Protein 2EJ4 (pdb70)

Foldseek 3Di:
DDDDPDDDDQDDWAFFQFQDVPPVDDDSDGPTDIGRDLVCNLVCCACVNLVHQPDDQGFRGGPDDPCNGVGDDHSVVRSQVVCVVSVHDHDPPPD

Structure (mmCIF, N/CA/C/O backbone):
data_2EJ4
#
_entry.id   2EJ4
#
loop_
_entity.id
_entity.type
_entity.pdbx_description
1 polymer 'Zinc finger protein ZIC 3'
2 non-polymer 'ZINC ION'
#
loop_
_atom_site.group_PDB
_atom_site.id
_atom_site.type_symbol
_atom_site.label_atom_id
_atom_site.label_alt_id
_atom_site.label_comp_id
_atom_site.label_asym_id
_atom_site.label_entity_id
_atom_site.label_seq_id
_atom_site.pdbx_PDB_ins_code
_atom_site.Cartn_x
_atom_site.Cartn_y
_atom_site.Cartn_z
_atom_site.occupancy
_atom_site.B_iso_or_equiv
_atom_site.auth_seq_id
_atom_site.auth_comp_id
_atom_site.auth_asym_id
_atom_site.auth_atom_id
_atom_site.pdbx_PDB_model_num
ATOM 1 N N . GLY A 1 1 ? -15.463 37.910 17.664 1.00 0.00 1 GLY A N 1
ATOM 2 C CA . GLY A 1 1 ? -16.353 38.892 17.072 1.00 0.00 1 GLY A CA 1
ATOM 3 C C . GLY A 1 1 ? -17.060 38.366 15.839 1.00 0.00 1 GLY A C 1
ATOM 4 O O . GLY A 1 1 ? -17.966 39.011 15.311 1.00 0.00 1 GLY A O 1
ATOM 8 N N . SER A 1 2 ? -16.645 37.191 15.377 1.00 0.00 2 SER A N 1
ATOM 9 C CA . SER A 1 2 ? -17.241 36.580 14.194 1.00 0.00 2 SER A CA 1
ATOM 10 C C . SER A 1 2 ? -18.598 35.966 14.525 1.00 0.00 2 SER A C 1
ATOM 11 O O . SER A 1 2 ? -18.808 35.453 15.624 1.00 0.00 2 SER A O 1
ATOM 19 N N . SER A 1 3 ? -19.516 36.025 13.566 1.00 0.00 3 SER A N 1
ATOM 20 C CA . SER A 1 3 ? -20.855 35.479 13.756 1.00 0.00 3 SER A CA 1
ATOM 21 C C . SER A 1 3 ? -21.270 34.629 12.558 1.00 0.00 3 SER A C 1
ATOM 22 O O . SER A 1 3 ? -21.233 35.085 11.417 1.00 0.00 3 SER A O 1
ATOM 30 N N . GLY A 1 4 ? -21.665 33.388 12.829 1.00 0.00 4 GLY A N 1
ATOM 31 C CA . GLY A 1 4 ? -22.081 32.493 11.766 1.00 0.00 4 GLY A CA 1
ATOM 32 C C . GLY A 1 4 ? -21.681 31.055 12.029 1.00 0.00 4 GLY A C 1
ATOM 33 O O . GLY A 1 4 ? -20.568 30.785 12.480 1.00 0.00 4 GLY A O 1
ATOM 37 N N . SER A 1 5 ? -22.592 30.128 11.747 1.00 0.00 5 SER A N 1
ATOM 38 C CA . SER A 1 5 ? -22.330 28.710 11.961 1.00 0.00 5 SER A CA 1
ATOM 39 C C . SER A 1 5 ? -21.405 28.159 10.881 1.00 0.00 5 SER A C 1
ATOM 40 O O . SER A 1 5 ? -21.471 28.570 9.723 1.00 0.00 5 SER A O 1
ATOM 48 N N . SER A 1 6 ? -20.542 27.225 11.270 1.00 0.00 6 SER A N 1
ATOM 49 C CA . SER A 1 6 ? -19.599 26.620 10.337 1.00 0.00 6 SER A CA 1
ATOM 50 C C . SER A 1 6 ? -20.151 25.311 9.779 1.00 0.00 6 SER A C 1
ATOM 51 O O . SER A 1 6 ? -21.129 24.769 10.292 1.00 0.00 6 SER A O 1
ATOM 59 N N . GLY A 1 7 ? -19.516 24.810 8.724 1.00 0.00 7 GLY A N 1
ATOM 60 C CA . GLY A 1 7 ? -19.957 23.569 8.113 1.00 0.00 7 GLY A CA 1
ATOM 61 C C . GLY A 1 7 ? -18.919 22.983 7.177 1.00 0.00 7 GLY A C 1
ATOM 62 O O . GLY A 1 7 ? -19.032 23.110 5.958 1.00 0.00 7 GLY A O 1
ATOM 66 N N . GLN A 1 8 ? -17.904 22.342 7.748 1.00 0.00 8 GLN A N 1
ATOM 67 C CA . GLN A 1 8 ? -16.841 21.736 6.955 1.00 0.00 8 GLN A CA 1
ATOM 68 C C . GLN A 1 8 ? -17.418 20.896 5.821 1.00 0.00 8 GLN A C 1
ATOM 69 O O . GLN A 1 8 ? -18.474 20.276 5.951 1.00 0.00 8 GLN A O 1
ATOM 83 N N . PRO A 1 9 ? -16.712 20.873 4.681 1.00 0.00 9 PRO A N 1
ATOM 84 C CA . PRO A 1 9 ? -17.135 20.112 3.502 1.00 0.00 9 PRO A CA 1
ATOM 85 C C . PRO A 1 9 ? -17.026 18.606 3.714 1.00 0.00 9 PRO A C 1
ATOM 86 O O . PRO A 1 9 ? -16.111 18.129 4.386 1.00 0.00 9 PRO A O 1
ATOM 97 N N . ILE A 1 10 ? -17.964 17.862 3.138 1.00 0.00 10 ILE A N 1
ATOM 98 C CA . ILE A 1 10 ? -17.972 16.410 3.264 1.00 0.00 10 ILE A CA 1
ATOM 99 C C . ILE A 1 10 ? -16.567 15.838 3.109 1.00 0.00 10 ILE A C 1
ATOM 100 O O . ILE A 1 10 ? -15.677 16.487 2.560 1.00 0.00 10 ILE A O 1
ATOM 116 N N . LYS A 1 11 ? -16.375 14.617 3.596 1.00 0.00 11 LYS A N 1
ATOM 117 C CA . LYS A 1 11 ? -15.079 13.953 3.510 1.00 0.00 11 LYS A CA 1
ATOM 118 C C . LYS A 1 11 ? -15.098 12.856 2.450 1.00 0.00 11 LYS A C 1
ATOM 119 O O . LYS A 1 11 ? -16.150 12.293 2.147 1.00 0.00 11 LYS A O 1
ATOM 138 N N . GLN A 1 12 ? -13.930 12.558 1.892 1.00 0.00 12 GLN A N 1
ATOM 139 C CA . GLN A 1 12 ? -13.814 11.528 0.867 1.00 0.00 12 GLN A CA 1
ATOM 140 C C . GLN A 1 12 ? -13.414 10.191 1.482 1.00 0.00 12 GLN A C 1
ATOM 141 O O . GLN A 1 12 ? -12.958 10.134 2.623 1.00 0.00 12 GLN A O 1
ATOM 155 N N . GLU A 1 13 ? -13.588 9.117 0.717 1.00 0.00 13 GLU A N 1
ATOM 156 C CA . GLU A 1 13 ? -13.246 7.781 1.188 1.00 0.00 13 GLU A CA 1
ATOM 157 C C . GLU A 1 13 ? -12.137 7.170 0.336 1.00 0.00 13 GLU A C 1
ATOM 158 O O . GLU A 1 13 ? -12.396 6.599 -0.724 1.00 0.00 13 GLU A O 1
ATOM 170 N N . LEU A 1 14 ? -10.901 7.297 0.805 1.00 0.00 14 LEU A N 1
ATOM 171 C CA . LEU A 1 14 ? -9.751 6.759 0.087 1.00 0.00 14 LEU A CA 1
ATOM 172 C C . LEU A 1 14 ? -9.923 5.266 -0.176 1.00 0.00 14 LEU A C 1
ATOM 173 O O . LEU A 1 14 ? -9.632 4.781 -1.270 1.00 0.00 14 LEU A O 1
ATOM 189 N N . SER A 1 15 ? -10.399 4.543 0.832 1.00 0.00 15 SER A N 1
ATOM 190 C CA . SER A 1 15 ? -10.609 3.106 0.711 1.00 0.00 15 SER A CA 1
ATOM 191 C C . SER A 1 15 ? -9.293 2.387 0.426 1.00 0.00 15 SER A C 1
ATOM 192 O O . SER A 1 15 ? -8.335 2.990 -0.057 1.00 0.00 15 SER A O 1
ATOM 200 N N . CYS A 1 16 ? -9.255 1.094 0.729 1.00 0.00 16 CYS A N 1
ATOM 201 C CA . CYS A 1 16 ? -8.059 0.291 0.507 1.00 0.00 16 CYS A CA 1
ATOM 202 C C . CYS A 1 16 ? -8.364 -0.900 -0.398 1.00 0.00 16 CYS A C 1
ATOM 203 O O . CYS A 1 16 ? -8.793 -1.955 0.069 1.00 0.00 16 CYS A O 1
ATOM 210 N N . LYS A 1 17 ? -8.138 -0.723 -1.695 1.00 0.00 17 LYS A N 1
ATOM 211 C CA . LYS A 1 17 ? -8.385 -1.782 -2.667 1.00 0.00 17 LYS A CA 1
ATOM 212 C C . LYS A 1 17 ? -7.248 -2.799 -2.666 1.00 0.00 17 LYS A C 1
ATOM 213 O O . LYS A 1 17 ? -6.643 -3.067 -3.703 1.00 0.00 17 LYS A O 1
ATOM 232 N N . TRP A 1 18 ? -6.966 -3.361 -1.496 1.00 0.00 18 TRP A N 1
ATOM 233 C CA . TRP A 1 18 ? -5.902 -4.350 -1.361 1.00 0.00 18 TRP A CA 1
ATOM 234 C C . TRP A 1 18 ? -6.465 -5.766 -1.417 1.00 0.00 18 TRP A C 1
ATOM 235 O O . TRP A 1 18 ? -6.843 -6.334 -0.392 1.00 0.00 18 TRP A O 1
ATOM 256 N N . ILE A 1 19 ? -6.518 -6.330 -2.619 1.00 0.00 19 ILE A N 1
ATOM 257 C CA . ILE A 1 19 ? -7.033 -7.680 -2.806 1.00 0.00 19 ILE A CA 1
ATOM 258 C C . ILE A 1 19 ? -5.982 -8.725 -2.449 1.00 0.00 19 ILE A C 1
ATOM 259 O O . ILE A 1 19 ? -5.174 -9.120 -3.290 1.00 0.00 19 ILE A O 1
ATOM 275 N N . ASP A 1 20 ? -5.999 -9.169 -1.197 1.00 0.00 20 ASP A N 1
ATOM 276 C CA . ASP A 1 20 ? -5.048 -10.170 -0.728 1.00 0.00 20 ASP A CA 1
ATOM 277 C C . ASP A 1 20 ? -5.088 -11.413 -1.612 1.00 0.00 20 ASP A C 1
ATOM 278 O O . ASP A 1 20 ? -5.870 -11.488 -2.559 1.00 0.00 20 ASP A O 1
ATOM 287 N N . GLU A 1 21 ? -4.239 -12.386 -1.295 1.00 0.00 21 GLU A N 1
ATOM 288 C CA . GLU A 1 21 ? -4.177 -13.625 -2.062 1.00 0.00 21 GLU A CA 1
ATOM 289 C C . GLU A 1 21 ? -4.354 -14.837 -1.153 1.00 0.00 21 GLU A C 1
ATOM 290 O O . GLU A 1 21 ? -3.692 -14.955 -0.122 1.00 0.00 21 GLU A O 1
ATOM 302 N N . ALA A 1 22 ? -5.252 -15.736 -1.542 1.00 0.00 22 ALA A N 1
ATOM 303 C CA . ALA A 1 22 ? -5.515 -16.940 -0.764 1.00 0.00 22 ALA A CA 1
ATOM 304 C C . ALA A 1 22 ? -6.258 -16.609 0.526 1.00 0.00 22 ALA A C 1
ATOM 305 O O . ALA A 1 22 ? -6.579 -17.498 1.314 1.00 0.00 22 ALA A O 1
ATOM 312 N N . GLN A 1 23 ? -6.528 -15.324 0.735 1.00 0.00 23 GLN A N 1
ATOM 313 C CA . GLN A 1 23 ? -7.232 -14.876 1.930 1.00 0.00 23 GLN A CA 1
ATOM 314 C C . GLN A 1 23 ? -8.289 -15.892 2.352 1.00 0.00 23 GLN A C 1
ATOM 315 O O . GLN A 1 23 ? -8.954 -16.497 1.511 1.00 0.00 23 GLN A O 1
ATOM 329 N N . LEU A 1 24 ? -8.438 -16.074 3.660 1.00 0.00 24 LEU A N 1
ATOM 330 C CA . LEU A 1 24 ? -9.414 -17.017 4.194 1.00 0.00 24 LEU A CA 1
ATOM 331 C C . LEU A 1 24 ? -10.699 -16.996 3.372 1.00 0.00 24 LEU A C 1
ATOM 332 O O . LEU A 1 24 ? -11.233 -18.044 3.010 1.00 0.00 24 LEU A O 1
ATOM 348 N N . SER A 1 25 ? -11.188 -15.795 3.079 1.00 0.00 25 SER A N 1
ATOM 349 C CA . SER A 1 25 ? -12.410 -15.637 2.300 1.00 0.00 25 SER A CA 1
ATOM 350 C C . SER A 1 25 ? -12.111 -15.675 0.805 1.00 0.00 25 SER A C 1
ATOM 351 O O . SER A 1 25 ? -10.983 -15.424 0.380 1.00 0.00 25 SER A O 1
ATOM 359 N N . ARG A 1 26 ? -13.130 -15.992 0.012 1.00 0.00 26 ARG A N 1
ATOM 360 C CA . ARG A 1 26 ? -12.977 -16.065 -1.436 1.00 0.00 26 ARG A CA 1
ATOM 361 C C . ARG A 1 26 ? -14.308 -15.808 -2.137 1.00 0.00 26 ARG A C 1
ATOM 362 O O . ARG A 1 26 ? -15.380 -15.902 -1.540 1.00 0.00 26 ARG A O 1
ATOM 383 N N . PRO A 1 27 ? -14.239 -15.475 -3.434 1.00 0.00 27 PRO A N 1
ATOM 384 C CA . PRO A 1 27 ? -12.968 -15.359 -4.156 1.00 0.00 27 PRO A CA 1
ATOM 385 C C . PRO A 1 27 ? -12.152 -14.154 -3.702 1.00 0.00 27 PRO A C 1
ATOM 386 O O . PRO A 1 27 ? -12.668 -13.255 -3.037 1.00 0.00 27 PRO A O 1
ATOM 397 N N . LYS A 1 28 ? -10.874 -14.139 -4.066 1.00 0.00 28 LYS A N 1
ATOM 398 C CA . LYS A 1 28 ? -9.986 -13.043 -3.699 1.00 0.00 28 LYS A CA 1
ATOM 399 C C . LYS A 1 28 ? -10.712 -11.704 -3.776 1.00 0.00 28 LYS A C 1
ATOM 400 O O . LYS A 1 28 ? -10.767 -11.075 -4.833 1.00 0.00 28 LYS A O 1
ATOM 419 N N . LYS A 1 29 ? -11.269 -11.272 -2.649 1.00 0.00 29 LYS A N 1
ATOM 420 C CA . LYS A 1 29 ? -11.990 -10.007 -2.588 1.00 0.00 29 LYS A CA 1
ATOM 421 C C . LYS A 1 29 ? -11.079 -8.884 -2.102 1.00 0.00 29 LYS A C 1
ATOM 422 O O . LYS A 1 29 ? -9.990 -9.135 -1.587 1.00 0.00 29 LYS A O 1
ATOM 441 N N . SER A 1 30 ? -11.533 -7.646 -2.267 1.00 0.00 30 SER A N 1
ATOM 442 C CA . SER A 1 30 ? -10.758 -6.485 -1.847 1.00 0.00 30 SER A CA 1
ATOM 443 C C . SER A 1 30 ? -10.647 -6.426 -0.327 1.00 0.00 30 SER A C 1
ATOM 444 O O . SER A 1 30 ? -11.574 -6.805 0.390 1.00 0.00 30 SER A O 1
ATOM 452 N N . CYS A 1 31 ? -9.506 -5.949 0.159 1.00 0.00 31 CYS A N 1
ATOM 453 C CA . CYS A 1 31 ? -9.272 -5.840 1.594 1.00 0.00 31 CYS A CA 1
ATOM 454 C C . CYS A 1 31 ? -10.499 -5.277 2.305 1.00 0.00 31 CYS A C 1
ATOM 455 O O . CYS A 1 31 ? -10.956 -5.828 3.306 1.00 0.00 31 CYS A O 1
ATOM 462 N N . ASP A 1 32 ? -11.028 -4.178 1.779 1.00 0.00 32 ASP A N 1
ATOM 463 C CA . ASP A 1 32 ? -12.203 -3.541 2.362 1.00 0.00 32 ASP A CA 1
ATOM 464 C C . ASP A 1 32 ? -11.809 -2.633 3.523 1.00 0.00 32 ASP A C 1
ATOM 465 O O . ASP A 1 32 ? -11.282 -3.097 4.534 1.00 0.00 32 ASP A O 1
ATOM 474 N N . ARG A 1 33 ? -12.069 -1.339 3.371 1.00 0.00 33 ARG A N 1
ATOM 475 C CA . ARG A 1 33 ? -11.740 -0.367 4.406 1.00 0.00 33 ARG A CA 1
ATOM 476 C C . ARG A 1 33 ? -12.238 1.024 4.024 1.00 0.00 33 ARG A C 1
ATOM 477 O O . ARG A 1 33 ? -12.725 1.238 2.912 1.00 0.00 33 ARG A O 1
ATOM 498 N N . THR A 1 34 ? -12.115 1.967 4.952 1.00 0.00 34 THR A N 1
ATOM 499 C CA . THR A 1 34 ? -12.554 3.336 4.714 1.00 0.00 34 THR A CA 1
ATOM 500 C C . THR A 1 34 ? -11.735 4.327 5.534 1.00 0.00 34 THR A C 1
ATOM 501 O O . THR A 1 34 ? -11.796 4.330 6.763 1.00 0.00 34 THR A O 1
ATOM 512 N N . PHE A 1 35 ? -10.970 5.168 4.845 1.00 0.00 35 PHE A N 1
ATOM 513 C CA . PHE A 1 35 ? -10.138 6.164 5.510 1.00 0.00 35 PHE A CA 1
ATOM 514 C C . PHE A 1 35 ? -10.521 7.574 5.069 1.00 0.00 35 PHE A C 1
ATOM 515 O O . PHE A 1 35 ? -11.212 7.756 4.067 1.00 0.00 35 PHE A O 1
ATOM 532 N N . SER A 1 36 ? -10.066 8.568 5.825 1.00 0.00 36 SER A N 1
ATOM 533 C CA . SER A 1 36 ? -10.363 9.961 5.516 1.00 0.00 36 SER A CA 1
ATOM 534 C C . SER A 1 36 ? -9.086 10.730 5.192 1.00 0.00 36 SER A C 1
ATOM 535 O O . SER A 1 36 ? -9.096 11.664 4.388 1.00 0.00 36 SER A O 1
ATOM 543 N N . THR A 1 37 ? -7.986 10.331 5.822 1.00 0.00 37 THR A N 1
ATOM 544 C CA . THR A 1 37 ? -6.701 10.982 5.603 1.00 0.00 37 THR A CA 1
ATOM 545 C C . THR A 1 37 ? -5.805 10.140 4.701 1.00 0.00 37 THR A C 1
ATOM 546 O O . THR A 1 37 ? -5.768 8.916 4.815 1.00 0.00 37 THR A O 1
ATOM 557 N N . MET A 1 38 ? -5.084 10.805 3.804 1.00 0.00 38 MET A N 1
ATOM 558 C CA . MET A 1 38 ? -4.187 10.117 2.883 1.00 0.00 38 MET A CA 1
ATOM 559 C C . MET A 1 38 ? -3.078 9.396 3.642 1.00 0.00 38 MET A C 1
ATOM 560 O O . MET A 1 38 ? -2.514 8.415 3.154 1.00 0.00 38 MET A O 1
ATOM 574 N N . HIS A 1 39 ? -2.768 9.888 4.837 1.00 0.00 39 HIS A N 1
ATOM 575 C CA . HIS A 1 39 ? -1.726 9.289 5.664 1.00 0.00 39 HIS A CA 1
ATOM 576 C C . HIS A 1 39 ? -2.135 7.896 6.130 1.00 0.00 39 HIS A C 1
ATOM 577 O O . HIS A 1 39 ? -1.328 6.967 6.122 1.00 0.00 39 HIS A O 1
ATOM 591 N N . GLU A 1 40 ? -3.394 7.759 6.536 1.00 0.00 40 GLU A 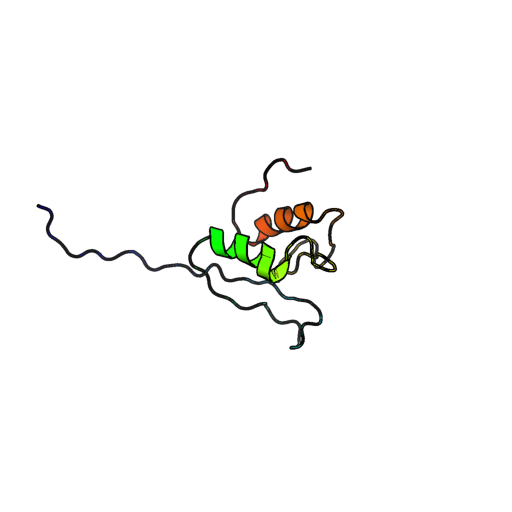N 1
ATOM 592 C CA . GLU A 1 40 ? -3.909 6.478 7.007 1.00 0.00 40 GLU A CA 1
ATOM 593 C C . GLU A 1 40 ? -3.721 5.394 5.950 1.00 0.00 40 GLU A C 1
ATOM 594 O O . GLU A 1 40 ? -2.996 4.421 6.164 1.00 0.00 40 GLU A O 1
ATOM 606 N N . LEU A 1 41 ? -4.379 5.568 4.810 1.00 0.00 41 LEU A N 1
ATOM 607 C CA . LEU A 1 41 ? -4.286 4.605 3.718 1.00 0.00 41 LEU A CA 1
ATOM 608 C C . LEU A 1 41 ? -2.846 4.138 3.525 1.00 0.00 41 LEU A C 1
ATOM 609 O O . LEU A 1 41 ? -2.547 2.949 3.636 1.00 0.00 41 LEU A O 1
ATOM 625 N N . VAL A 1 42 ? -1.957 5.084 3.236 1.00 0.00 42 VAL A N 1
ATOM 626 C CA . VAL A 1 42 ? -0.548 4.770 3.031 1.00 0.00 42 VAL A CA 1
ATOM 627 C C . VAL A 1 42 ? 0.034 4.039 4.235 1.00 0.00 42 VAL A C 1
ATOM 628 O O . VAL A 1 42 ? 0.876 3.152 4.090 1.00 0.00 42 VAL A O 1
ATOM 641 N N . THR A 1 43 ? -0.421 4.415 5.426 1.00 0.00 43 THR A N 1
ATOM 642 C CA . THR A 1 43 ? 0.054 3.796 6.657 1.00 0.00 43 THR A CA 1
ATOM 643 C C . THR A 1 43 ? -0.662 2.476 6.920 1.00 0.00 43 THR A C 1
ATOM 644 O O . THR A 1 43 ? -0.207 1.661 7.723 1.00 0.00 43 THR A O 1
ATOM 655 N N . HIS A 1 44 ? -1.784 2.271 6.238 1.00 0.00 44 HIS A N 1
ATOM 656 C CA . HIS A 1 44 ? -2.563 1.048 6.398 1.00 0.00 44 HIS A CA 1
ATOM 657 C C . HIS A 1 44 ? -1.906 -0.115 5.659 1.00 0.00 44 HIS A C 1
ATOM 658 O O . HIS A 1 44 ? -1.425 -1.064 6.277 1.00 0.00 44 HIS A O 1
ATOM 672 N N . VAL A 1 45 ? -1.890 -0.033 4.332 1.00 0.00 45 VAL A N 1
ATOM 673 C CA . VAL A 1 45 ? -1.293 -1.078 3.509 1.00 0.00 45 VAL A CA 1
ATOM 674 C C . VAL A 1 45 ? 0.155 -1.335 3.913 1.00 0.00 45 VAL A C 1
ATOM 675 O O . VAL A 1 45 ? 0.751 -2.340 3.524 1.00 0.00 45 VAL A O 1
ATOM 688 N N . THR A 1 46 ? 0.717 -0.419 4.696 1.00 0.00 46 THR A N 1
ATOM 689 C CA . THR A 1 46 ? 2.095 -0.545 5.152 1.00 0.00 46 THR A CA 1
ATOM 690 C C . THR A 1 46 ? 2.234 -1.663 6.178 1.00 0.00 46 THR A C 1
ATOM 691 O O . THR A 1 46 ? 2.920 -2.656 5.938 1.00 0.00 46 THR A O 1
ATOM 702 N N . MET A 1 47 ? 1.579 -1.496 7.322 1.00 0.00 47 MET A N 1
ATOM 703 C CA . MET A 1 47 ? 1.629 -2.493 8.384 1.00 0.00 47 MET A CA 1
ATOM 704 C C . MET A 1 47 ? 0.464 -3.471 8.267 1.00 0.00 47 MET A C 1
ATOM 705 O O . MET A 1 47 ? 0.648 -4.684 8.365 1.00 0.00 47 MET A O 1
ATOM 719 N N . GLU A 1 48 ? -0.734 -2.935 8.057 1.00 0.00 48 GLU A N 1
ATOM 720 C CA . GLU A 1 48 ? -1.928 -3.762 7.927 1.00 0.00 48 GLU A CA 1
ATOM 721 C C . GLU A 1 48 ? -1.716 -4.866 6.895 1.00 0.00 48 GLU A C 1
ATOM 722 O O . GLU A 1 48 ? -2.153 -6.002 7.086 1.00 0.00 48 GLU A O 1
ATOM 734 N N . HIS A 1 49 ? -1.044 -4.524 5.801 1.00 0.00 49 HIS A N 1
ATOM 735 C CA . HIS A 1 49 ? -0.773 -5.485 4.738 1.00 0.00 49 HIS A CA 1
ATOM 736 C C . HIS A 1 49 ? 0.714 -5.822 4.675 1.00 0.00 49 HIS A C 1
ATOM 737 O O . HIS A 1 49 ? 1.148 -6.857 5.181 1.00 0.00 49 HIS A O 1
ATOM 751 N N . VAL A 1 50 ? 1.489 -4.942 4.050 1.00 0.00 50 VAL A N 1
ATOM 752 C CA . VAL A 1 50 ? 2.927 -5.145 3.922 1.00 0.00 50 VAL A CA 1
ATOM 753 C C . VAL A 1 50 ? 3.537 -5.608 5.240 1.00 0.00 50 VAL A C 1
ATOM 754 O O . VAL A 1 50 ? 4.519 -6.348 5.256 1.00 0.00 50 VAL A O 1
ATOM 767 N N . GLY A 1 51 ? 2.946 -5.166 6.347 1.00 0.00 51 GLY A N 1
ATOM 768 C CA . GLY A 1 51 ? 3.444 -5.546 7.656 1.00 0.00 51 GLY A CA 1
ATOM 769 C C . GLY A 1 51 ? 4.868 -5.081 7.891 1.00 0.00 51 GLY A C 1
ATOM 770 O O . GLY A 1 51 ? 5.527 -4.590 6.976 1.00 0.00 51 GLY A O 1
ATOM 774 N N . GLY A 1 52 ? 5.343 -5.234 9.124 1.00 0.00 52 GLY A N 1
ATOM 775 C CA . GLY A 1 52 ? 6.694 -4.820 9.455 1.00 0.00 52 GLY A CA 1
ATOM 776 C C . GLY A 1 52 ? 7.738 -5.807 8.972 1.00 0.00 52 GLY A C 1
ATOM 777 O O . GLY A 1 52 ? 7.474 -6.656 8.121 1.00 0.00 52 GLY A O 1
ATOM 781 N N . PRO A 1 53 ? 8.957 -5.701 9.521 1.00 0.00 53 PRO A N 1
ATOM 782 C CA . PRO A 1 53 ? 10.070 -6.582 9.155 1.00 0.00 53 PRO A CA 1
ATOM 783 C C . PRO A 1 53 ? 9.864 -8.010 9.649 1.00 0.00 53 PRO A C 1
ATOM 784 O O . PRO A 1 53 ? 10.700 -8.883 9.416 1.00 0.00 53 PRO A O 1
ATOM 795 N N . GLU A 1 54 ? 8.747 -8.240 10.332 1.00 0.00 54 GLU A N 1
ATOM 796 C CA . GLU A 1 54 ? 8.434 -9.563 10.859 1.00 0.00 54 GLU A CA 1
ATOM 797 C C . GLU A 1 54 ? 7.342 -10.235 10.030 1.00 0.00 54 GLU A C 1
ATOM 798 O O . GLU A 1 54 ? 6.576 -11.051 10.540 1.00 0.00 54 GLU A O 1
ATOM 810 N N . GLN A 1 55 ? 7.279 -9.883 8.750 1.00 0.00 55 GLN A N 1
ATOM 811 C CA . GLN A 1 55 ? 6.281 -10.450 7.851 1.00 0.00 55 GLN A CA 1
ATOM 812 C C . GLN A 1 55 ? 6.911 -11.478 6.917 1.00 0.00 55 GLN A C 1
ATOM 813 O O . GLN A 1 55 ? 8.115 -11.447 6.666 1.00 0.00 55 GLN A O 1
ATOM 827 N N . ASN A 1 56 ? 6.088 -12.387 6.405 1.00 0.00 56 ASN A N 1
ATOM 828 C CA . ASN A 1 56 ? 6.565 -13.425 5.499 1.00 0.00 56 ASN A CA 1
ATOM 829 C C . ASN A 1 56 ? 6.014 -13.215 4.091 1.00 0.00 56 ASN A C 1
ATOM 830 O O . ASN A 1 56 ? 4.826 -13.413 3.843 1.00 0.00 56 ASN A O 1
ATOM 841 N N . ASN A 1 57 ? 6.888 -12.811 3.175 1.00 0.00 57 ASN A N 1
ATOM 842 C CA . ASN A 1 57 ? 6.490 -12.573 1.792 1.00 0.00 57 ASN A CA 1
ATOM 843 C C . ASN A 1 57 ? 5.771 -11.234 1.656 1.00 0.00 57 ASN A C 1
ATOM 844 O O . ASN A 1 57 ? 4.669 -11.053 2.174 1.00 0.00 57 ASN A O 1
ATOM 855 N N . HIS A 1 58 ? 6.402 -10.298 0.954 1.00 0.00 58 HIS A N 1
ATOM 856 C CA . HIS A 1 58 ? 5.823 -8.976 0.748 1.00 0.00 58 HIS A CA 1
ATOM 857 C C . HIS A 1 58 ? 5.497 -8.749 -0.725 1.00 0.00 58 HIS A C 1
ATOM 858 O O . HIS A 1 58 ? 6.396 -8.622 -1.558 1.00 0.00 58 HIS A O 1
ATOM 872 N N . VAL A 1 59 ? 4.207 -8.699 -1.040 1.00 0.00 59 VAL A N 1
ATOM 873 C CA . VAL A 1 59 ? 3.763 -8.486 -2.413 1.00 0.00 59 VAL A CA 1
ATOM 874 C C . VAL A 1 59 ? 2.753 -7.347 -2.494 1.00 0.00 59 VAL A C 1
ATOM 875 O O . VAL A 1 59 ? 1.984 -7.117 -1.560 1.00 0.00 59 VAL A O 1
ATOM 888 N N . CYS A 1 60 ? 2.759 -6.637 -3.617 1.00 0.00 60 CYS A N 1
ATOM 889 C CA . CYS A 1 60 ? 1.844 -5.521 -3.821 1.00 0.00 60 CYS A CA 1
ATOM 890 C C . CYS A 1 60 ? 0.513 -6.006 -4.389 1.00 0.00 60 CYS A C 1
ATOM 891 O O . CYS A 1 60 ? 0.394 -6.265 -5.587 1.00 0.00 60 CYS A O 1
ATOM 898 N N . TYR A 1 61 ? -0.485 -6.126 -3.521 1.00 0.00 61 TYR A N 1
ATOM 899 C CA . TYR A 1 61 ? -1.807 -6.582 -3.934 1.00 0.00 61 TYR A CA 1
ATOM 900 C C . TYR A 1 61 ? -2.742 -5.400 -4.170 1.00 0.00 61 TYR A C 1
ATOM 901 O O . TYR A 1 61 ? -2.907 -4.543 -3.302 1.00 0.00 61 TYR A O 1
ATOM 919 N N . TRP A 1 62 ? -3.351 -5.362 -5.349 1.00 0.00 62 TRP A N 1
ATOM 920 C CA . TRP A 1 62 ? -4.271 -4.286 -5.700 1.00 0.00 62 TRP A CA 1
ATOM 921 C C . TRP A 1 62 ? -5.184 -4.702 -6.848 1.00 0.00 62 TRP A C 1
ATOM 922 O O . TRP A 1 62 ? -4.889 -5.651 -7.573 1.00 0.00 62 TRP A O 1
ATOM 943 N N . GLU A 1 63 ? -6.292 -3.985 -7.007 1.00 0.00 63 GLU A N 1
ATOM 944 C CA . GLU A 1 63 ? -7.247 -4.282 -8.068 1.00 0.00 63 GLU A CA 1
ATOM 945 C C . GLU A 1 63 ? -6.688 -3.883 -9.431 1.00 0.00 63 GLU A C 1
ATOM 946 O O . GLU A 1 63 ? -6.872 -4.592 -10.420 1.00 0.00 63 GLU A O 1
ATOM 958 N N . GLU A 1 64 ? -6.007 -2.742 -9.473 1.00 0.00 64 GLU A N 1
ATOM 959 C CA . GLU A 1 64 ? -5.423 -2.248 -10.714 1.00 0.00 64 GLU A CA 1
ATOM 960 C C . GLU A 1 64 ? -3.931 -1.976 -10.543 1.00 0.00 64 GLU A C 1
ATOM 961 O O . GLU A 1 64 ? -3.487 -0.829 -10.598 1.00 0.00 64 GLU A O 1
ATOM 973 N N . CYS A 1 65 ? -3.162 -3.039 -10.335 1.00 0.00 65 CYS A N 1
ATOM 974 C CA . CYS A 1 65 ? -1.720 -2.917 -10.154 1.00 0.00 65 CYS A CA 1
ATOM 975 C C . CYS A 1 65 ? -0.972 -3.469 -11.364 1.00 0.00 65 CYS A C 1
ATOM 976 O O . CYS A 1 65 ? -1.380 -4.452 -11.983 1.00 0.00 65 CYS A O 1
ATOM 983 N N . PRO A 1 66 ? 0.151 -2.822 -11.711 1.00 0.00 66 PRO A N 1
ATOM 984 C CA . PRO A 1 66 ? 0.980 -3.230 -12.849 1.00 0.00 66 PRO A CA 1
ATOM 985 C C . PRO A 1 66 ? 1.702 -4.549 -12.596 1.00 0.00 66 PRO A C 1
ATOM 986 O O . PRO A 1 66 ? 1.768 -5.409 -13.474 1.00 0.00 66 PRO A O 1
ATOM 997 N N . ARG A 1 67 ? 2.242 -4.702 -11.391 1.00 0.00 67 ARG A N 1
ATOM 998 C CA . ARG A 1 67 ? 2.959 -5.916 -11.024 1.00 0.00 67 ARG A CA 1
ATOM 999 C C . ARG A 1 67 ? 1.995 -7.086 -10.850 1.00 0.00 67 ARG A C 1
ATOM 1000 O O . ARG A 1 67 ? 2.409 -8.244 -10.817 1.00 0.00 67 ARG A O 1
ATOM 1021 N N . GLU A 1 68 ? 0.708 -6.774 -10.740 1.00 0.00 68 GLU A N 1
ATOM 1022 C CA . GLU A 1 68 ? -0.314 -7.800 -10.568 1.00 0.00 68 GLU A CA 1
ATOM 1023 C C . GLU A 1 68 ? 0.213 -8.958 -9.727 1.00 0.00 68 GLU A C 1
ATOM 1024 O O . GLU A 1 68 ? -0.167 -10.111 -9.929 1.00 0.00 68 GLU A O 1
ATOM 1036 N N . GLY A 1 69 ? 1.093 -8.643 -8.781 1.00 0.00 69 GLY A N 1
ATOM 1037 C CA . GLY A 1 69 ? 1.660 -9.667 -7.923 1.00 0.00 69 GLY A CA 1
ATOM 1038 C C . GLY A 1 69 ? 3.169 -9.568 -7.821 1.00 0.00 69 GLY A C 1
ATOM 1039 O O . GLY A 1 69 ? 3.729 -9.604 -6.725 1.00 0.00 69 GLY A O 1
ATOM 1043 N N . LYS A 1 70 ? 3.831 -9.444 -8.967 1.00 0.00 70 LYS A N 1
ATOM 1044 C CA . LYS A 1 70 ? 5.285 -9.340 -9.003 1.00 0.00 70 LYS A CA 1
ATOM 1045 C C . LYS A 1 70 ? 5.806 -8.570 -7.793 1.00 0.00 70 LYS A C 1
ATOM 1046 O O . LYS A 1 70 ? 5.645 -7.353 -7.704 1.00 0.00 70 LYS A O 1
ATOM 1065 N N . SER A 1 71 ? 6.432 -9.288 -6.866 1.00 0.00 71 SER A N 1
ATOM 1066 C CA . SER A 1 71 ? 6.974 -8.672 -5.660 1.00 0.00 71 SER A CA 1
ATOM 1067 C C . SER A 1 71 ? 8.211 -7.840 -5.985 1.00 0.00 71 SER A C 1
ATOM 1068 O O . SER A 1 71 ? 8.402 -7.409 -7.122 1.00 0.00 71 SER A O 1
ATOM 1076 N N . PHE A 1 72 ? 9.048 -7.617 -4.977 1.00 0.00 72 PHE A N 1
ATOM 1077 C CA . PHE A 1 72 ? 10.267 -6.836 -5.154 1.00 0.00 72 PHE A CA 1
ATOM 1078 C C . PHE A 1 72 ? 11.468 -7.558 -4.552 1.00 0.00 72 PHE A C 1
ATOM 1079 O O . PHE A 1 72 ? 11.363 -8.704 -4.114 1.00 0.00 72 PHE A O 1
ATOM 1096 N N . LYS A 1 73 ? 12.611 -6.881 -4.535 1.00 0.00 73 LYS A N 1
ATOM 1097 C CA . LYS A 1 73 ? 13.834 -7.455 -3.987 1.00 0.00 73 LYS A CA 1
ATOM 1098 C C . LYS A 1 73 ? 14.098 -6.932 -2.578 1.00 0.00 73 LYS A C 1
ATOM 1099 O O . LYS A 1 73 ? 14.963 -7.443 -1.868 1.00 0.00 73 LYS A O 1
ATOM 1118 N N . ALA A 1 74 ? 13.345 -5.912 -2.181 1.00 0.00 74 ALA A N 1
ATOM 1119 C CA . ALA A 1 74 ? 13.495 -5.322 -0.856 1.00 0.00 74 ALA A CA 1
ATOM 1120 C C . ALA A 1 74 ? 12.138 -4.989 -0.246 1.00 0.00 74 ALA A C 1
ATOM 1121 O O . ALA A 1 74 ? 11.186 -4.673 -0.960 1.00 0.00 74 ALA A O 1
ATOM 1128 N N . LYS A 1 75 ? 12.056 -5.061 1.078 1.00 0.00 75 LYS A N 1
ATOM 1129 C CA . LYS A 1 75 ? 10.815 -4.766 1.785 1.00 0.00 75 LYS A CA 1
ATOM 1130 C C . LYS A 1 75 ? 10.315 -3.365 1.446 1.00 0.00 75 LYS A C 1
ATOM 1131 O O . LYS A 1 75 ? 9.201 -3.197 0.951 1.00 0.00 75 LYS A O 1
ATOM 1150 N N . TYR A 1 76 ? 11.147 -2.364 1.714 1.00 0.00 76 TYR A N 1
ATOM 1151 C CA . TYR A 1 76 ? 10.788 -0.978 1.438 1.00 0.00 76 TYR A CA 1
ATOM 1152 C C . TYR A 1 76 ? 10.332 -0.811 -0.008 1.00 0.00 76 TYR A C 1
ATOM 1153 O O . TYR A 1 76 ? 9.277 -0.237 -0.277 1.00 0.00 76 TYR A O 1
ATOM 1171 N N . LYS A 1 77 ? 11.135 -1.318 -0.937 1.00 0.00 77 LYS A N 1
ATOM 1172 C CA . LYS A 1 77 ? 10.816 -1.229 -2.357 1.00 0.00 77 LYS A CA 1
ATOM 1173 C C . LYS A 1 77 ? 9.332 -1.485 -2.598 1.00 0.00 77 LYS A C 1
ATOM 1174 O O . LYS A 1 77 ? 8.756 -0.990 -3.568 1.00 0.00 77 LYS A O 1
ATOM 1193 N N . LEU A 1 78 ? 8.718 -2.259 -1.711 1.00 0.00 78 LEU A N 1
ATOM 1194 C CA . LEU A 1 78 ? 7.300 -2.580 -1.826 1.00 0.00 78 LEU A CA 1
ATOM 1195 C C . LEU A 1 78 ? 6.439 -1.362 -1.510 1.00 0.00 78 LEU A C 1
ATOM 1196 O O . LEU A 1 78 ? 5.763 -0.822 -2.387 1.00 0.00 78 LEU A O 1
ATOM 1212 N N . VAL A 1 79 ? 6.469 -0.932 -0.253 1.00 0.00 79 VAL A N 1
ATOM 1213 C CA . VAL A 1 79 ? 5.693 0.225 0.179 1.00 0.00 79 VAL A CA 1
ATOM 1214 C C . VAL A 1 79 ? 5.891 1.403 -0.768 1.00 0.00 79 VAL A C 1
ATOM 1215 O O . VAL A 1 79 ? 5.016 2.257 -0.904 1.00 0.00 79 VAL A O 1
ATOM 1228 N N . ASN A 1 80 ? 7.048 1.442 -1.422 1.00 0.00 80 ASN A N 1
ATOM 1229 C CA . ASN A 1 80 ? 7.361 2.516 -2.357 1.00 0.00 80 ASN A CA 1
ATOM 1230 C C . ASN A 1 80 ? 6.437 2.468 -3.570 1.00 0.00 80 ASN A C 1
ATOM 1231 O O . ASN A 1 80 ? 5.866 3.484 -3.970 1.00 0.00 80 ASN A O 1
ATOM 1242 N N . HIS A 1 81 ? 6.294 1.282 -4.152 1.00 0.00 81 HIS A N 1
ATOM 1243 C CA . HIS A 1 81 ? 5.438 1.100 -5.319 1.00 0.00 81 HIS A CA 1
ATOM 1244 C C . HIS A 1 81 ? 3.966 1.226 -4.938 1.00 0.00 81 HIS A C 1
ATOM 1245 O O . HIS A 1 81 ? 3.144 1.672 -5.738 1.00 0.00 81 HIS A O 1
ATOM 1259 N N . ILE A 1 82 ? 3.641 0.830 -3.712 1.00 0.00 82 ILE A N 1
ATOM 1260 C CA . ILE A 1 82 ? 2.269 0.900 -3.225 1.00 0.00 82 ILE A CA 1
ATOM 1261 C C . ILE A 1 82 ? 1.723 2.321 -3.320 1.00 0.00 82 ILE A C 1
ATOM 1262 O O . ILE A 1 82 ? 0.571 2.530 -3.700 1.00 0.00 82 ILE A O 1
ATOM 1278 N N . ARG A 1 83 ? 2.559 3.294 -2.975 1.00 0.00 83 ARG A N 1
ATOM 1279 C CA . ARG A 1 83 ? 2.161 4.696 -3.022 1.00 0.00 83 ARG A CA 1
ATOM 1280 C C . ARG A 1 83 ? 1.457 5.017 -4.337 1.00 0.00 83 ARG A C 1
ATOM 1281 O O . ARG A 1 83 ? 0.384 5.621 -4.348 1.00 0.00 83 ARG A O 1
ATOM 1302 N N . VAL A 1 84 ? 2.069 4.610 -5.445 1.00 0.00 84 VAL A N 1
ATOM 1303 C CA . VAL A 1 84 ? 1.501 4.854 -6.766 1.00 0.00 84 VAL A CA 1
ATOM 1304 C C . VAL A 1 84 ? 0.027 4.469 -6.810 1.00 0.00 84 VAL A C 1
ATOM 1305 O O . VAL A 1 84 ? -0.752 5.039 -7.574 1.00 0.00 84 VAL A O 1
ATOM 1318 N N . HIS A 1 85 ? -0.350 3.498 -5.984 1.00 0.00 85 HIS A N 1
ATOM 1319 C CA . HIS A 1 85 ? -1.733 3.036 -5.928 1.00 0.00 85 HIS A CA 1
ATOM 1320 C C . HIS A 1 85 ? -2.542 3.866 -4.936 1.00 0.00 85 HIS A C 1
ATOM 1321 O O . HIS A 1 85 ? -3.600 4.399 -5.273 1.00 0.00 85 HIS A O 1
ATOM 1335 N N . THR A 1 86 ? -2.039 3.970 -3.709 1.00 0.00 86 THR A N 1
ATOM 1336 C CA . THR A 1 86 ? -2.716 4.733 -2.668 1.00 0.00 86 THR A CA 1
ATOM 1337 C C . THR A 1 86 ? -3.110 6.117 -3.168 1.00 0.00 86 THR A C 1
ATOM 1338 O O . THR A 1 86 ? -4.104 6.689 -2.723 1.00 0.00 86 THR A O 1
ATOM 1349 N N . GLY A 1 87 ? -2.324 6.652 -4.098 1.00 0.00 87 GLY A N 1
ATOM 1350 C CA . GLY A 1 87 ? -2.608 7.966 -4.644 1.00 0.00 87 GLY A CA 1
ATOM 1351 C C . GLY A 1 87 ? -1.871 9.070 -3.913 1.00 0.00 87 GLY A C 1
ATOM 1352 O O . GLY A 1 87 ? -2.068 10.251 -4.198 1.00 0.00 87 GLY A O 1
ATOM 1356 N N . GLU A 1 88 ? -1.021 8.685 -2.966 1.00 0.00 88 GLU A N 1
ATOM 1357 C CA . GLU A 1 88 ? -0.254 9.653 -2.190 1.00 0.00 88 GLU A CA 1
ATOM 1358 C C . GLU A 1 88 ? 0.960 10.141 -2.976 1.00 0.00 88 GLU A C 1
ATOM 1359 O O . GLU A 1 88 ? 0.985 10.076 -4.206 1.00 0.00 88 GLU A O 1
ATOM 1371 N N . LYS A 1 89 ? 1.964 10.632 -2.258 1.00 0.00 89 LYS A N 1
ATOM 1372 C CA . LYS A 1 89 ? 3.181 11.132 -2.886 1.00 0.00 89 LYS A CA 1
ATOM 1373 C C . LYS A 1 89 ? 4.127 9.985 -3.230 1.00 0.00 89 LYS A C 1
ATOM 1374 O O . LYS A 1 89 ? 3.781 8.814 -3.072 1.00 0.00 89 LYS A O 1
ATOM 1393 N N . SER A 1 90 ? 5.321 10.330 -3.699 1.00 0.00 90 SER A N 1
ATOM 1394 C CA . SER A 1 90 ? 6.316 9.328 -4.068 1.00 0.00 90 SER A CA 1
ATOM 1395 C C . SER A 1 90 ? 7.112 8.879 -2.846 1.00 0.00 90 SER A C 1
ATOM 1396 O O . SER A 1 90 ? 6.860 9.325 -1.728 1.00 0.00 90 SER A O 1
ATOM 1404 N N . GLY A 1 91 ? 8.076 7.991 -3.070 1.00 0.00 91 GLY A N 1
ATOM 1405 C CA . GLY A 1 91 ? 8.896 7.495 -1.980 1.00 0.00 91 GLY A CA 1
ATOM 1406 C C . GLY A 1 91 ? 10.233 8.203 -1.891 1.00 0.00 91 GLY A C 1
ATOM 1407 O O . GLY A 1 91 ? 10.809 8.617 -2.898 1.00 0.00 91 GLY A O 1
ATOM 1411 N N . PRO A 1 92 ? 10.747 8.353 -0.661 1.00 0.00 92 PRO A N 1
ATOM 1412 C CA . PRO A 1 92 ? 12.030 9.017 -0.415 1.00 0.00 92 PRO A CA 1
ATOM 1413 C C . PRO A 1 92 ? 13.214 8.197 -0.916 1.00 0.00 92 PRO A C 1
ATOM 1414 O O . PRO A 1 92 ? 13.236 6.974 -0.777 1.00 0.00 92 PRO A O 1
ATOM 1425 N N . SER A 1 93 ? 14.195 8.877 -1.499 1.00 0.00 93 SER A N 1
ATOM 1426 C CA . SER A 1 93 ? 15.381 8.210 -2.024 1.00 0.00 93 SER A CA 1
ATOM 1427 C C . SER A 1 93 ? 15.010 6.889 -2.692 1.00 0.00 93 SER A C 1
ATOM 1428 O O . SER A 1 93 ? 15.184 5.817 -2.113 1.00 0.00 93 SER A O 1
ATOM 1436 N N . SER A 1 94 ? 14.498 6.976 -3.916 1.00 0.00 94 SER A N 1
ATOM 1437 C CA . SER A 1 94 ? 14.098 5.790 -4.663 1.00 0.00 94 SER A CA 1
ATOM 1438 C C . SER A 1 94 ? 15.309 5.117 -5.302 1.00 0.00 94 SER A C 1
ATOM 1439 O O . SER A 1 94 ? 16.100 5.760 -5.991 1.00 0.00 94 SER A O 1
ATOM 1447 N N . GLY A 1 95 ? 15.448 3.815 -5.068 1.00 0.00 95 GLY A N 1
ATOM 1448 C CA . GLY A 1 95 ? 16.564 3.075 -5.626 1.00 0.00 95 GLY A CA 1
ATOM 1449 C C . GLY A 1 95 ? 16.173 2.274 -6.852 1.00 0.00 95 GLY A C 1
ATOM 1450 O O . GLY A 1 95 ? 15.124 2.544 -7.434 1.00 0.00 95 GLY A O 1
ATOM 1456 N N . GLY A 1 1 ? -21.036 24.105 20.584 1.00 0.00 1 GLY A N 2
ATOM 1457 C CA . GLY A 1 1 ? -22.294 24.824 20.517 1.00 0.00 1 GLY A CA 2
ATOM 1458 C C . GLY A 1 1 ? -22.812 24.954 19.098 1.00 0.00 1 GLY A C 2
ATOM 1459 O O . GLY A 1 1 ? -23.840 25.589 18.861 1.00 0.00 1 GLY A O 2
ATOM 1463 N N . SER A 1 2 ? -22.099 24.353 18.152 1.00 0.00 2 SER A N 2
ATOM 1464 C CA . SER A 1 2 ? -22.490 24.409 16.748 1.00 0.00 2 SER A CA 2
ATOM 1465 C C . SER A 1 2 ? -22.829 23.018 16.222 1.00 0.00 2 SER A C 2
ATOM 1466 O O . SER A 1 2 ? -22.875 22.050 16.981 1.00 0.00 2 SER A O 2
ATOM 1474 N N . SER A 1 3 ? -23.067 22.927 14.918 1.00 0.00 3 SER A N 2
ATOM 1475 C CA . SER A 1 3 ? -23.407 21.656 14.289 1.00 0.00 3 SER A CA 2
ATOM 1476 C C . SER A 1 3 ? -22.148 20.912 13.853 1.00 0.00 3 SER A C 2
ATOM 1477 O O . SER A 1 3 ? -21.057 21.480 13.823 1.00 0.00 3 SER A O 2
ATOM 1485 N N . GLY A 1 4 ? -22.308 19.636 13.516 1.00 0.00 4 GLY A N 2
ATOM 1486 C CA . GLY A 1 4 ? -21.178 18.834 13.086 1.00 0.00 4 GLY A CA 2
ATOM 1487 C C . GLY A 1 4 ? -21.169 18.600 11.588 1.00 0.00 4 GLY A C 2
ATOM 1488 O O . GLY A 1 4 ? -20.139 18.246 11.014 1.00 0.00 4 GLY A O 2
ATOM 1492 N N . SER A 1 5 ? -22.320 18.797 10.953 1.00 0.00 5 SER A N 2
ATOM 1493 C CA . SER A 1 5 ? -22.443 18.600 9.514 1.00 0.00 5 SER A CA 2
ATOM 1494 C C . SER A 1 5 ? -23.464 19.565 8.918 1.00 0.00 5 SER A C 2
ATOM 1495 O O . SER A 1 5 ? -24.671 19.346 9.015 1.00 0.00 5 SER A O 2
ATOM 1503 N N . SER A 1 6 ? -22.970 20.633 8.302 1.00 0.00 6 SER A N 2
ATOM 1504 C CA . SER A 1 6 ? -23.838 21.635 7.693 1.00 0.00 6 SER A CA 2
ATOM 1505 C C . SER A 1 6 ? -23.047 22.542 6.755 1.00 0.00 6 SER A C 2
ATOM 1506 O O . SER A 1 6 ? -22.100 23.208 7.170 1.00 0.00 6 SER A O 2
ATOM 1514 N N . GLY A 1 7 ? -23.445 22.562 5.487 1.00 0.00 7 GLY A N 2
ATOM 1515 C CA . GLY A 1 7 ? -22.764 23.389 4.509 1.00 0.00 7 GLY A CA 2
ATOM 1516 C C . GLY A 1 7 ? -22.066 22.570 3.441 1.00 0.00 7 GLY A C 2
ATOM 1517 O O . GLY A 1 7 ? -22.704 21.794 2.730 1.00 0.00 7 GLY A O 2
ATOM 1521 N N . GLN A 1 8 ? -20.753 22.744 3.327 1.00 0.00 8 GLN A N 2
ATOM 1522 C CA . GLN A 1 8 ? -19.970 22.016 2.336 1.00 0.00 8 GLN A CA 2
ATOM 1523 C C . GLN A 1 8 ? -20.027 20.514 2.594 1.00 0.00 8 GLN A C 2
ATOM 1524 O O . GLN A 1 8 ? -20.124 20.058 3.734 1.00 0.00 8 GLN A O 2
ATOM 1538 N N . PRO A 1 9 ? -19.965 19.724 1.511 1.00 0.00 9 PRO A N 2
ATOM 1539 C CA . PRO A 1 9 ? -20.007 18.261 1.595 1.00 0.00 9 PRO A CA 2
ATOM 1540 C C . PRO A 1 9 ? -18.741 17.679 2.214 1.00 0.00 9 PRO A C 2
ATOM 1541 O O . PRO A 1 9 ? -17.628 18.024 1.814 1.00 0.00 9 PRO A O 2
ATOM 1552 N N . ILE A 1 10 ? -18.917 16.795 3.189 1.00 0.00 10 ILE A N 2
ATOM 1553 C CA . ILE A 1 10 ? -17.788 16.164 3.861 1.00 0.00 10 ILE A CA 2
ATOM 1554 C C . ILE A 1 10 ? -16.747 15.684 2.854 1.00 0.00 10 ILE A C 2
ATOM 1555 O O . ILE A 1 10 ? -17.057 15.456 1.685 1.00 0.00 10 ILE A O 2
ATOM 1571 N N . LYS A 1 11 ? -15.511 15.532 3.317 1.00 0.00 11 LYS A N 2
ATOM 1572 C CA . LYS A 1 11 ? -14.424 15.076 2.459 1.00 0.00 11 LYS A CA 2
ATOM 1573 C C . LYS A 1 11 ? -14.711 13.682 1.910 1.00 0.00 11 LYS A C 2
ATOM 1574 O O . LYS A 1 11 ? -15.630 13.003 2.368 1.00 0.00 11 LYS A O 2
ATOM 1593 N N . GLN A 1 12 ? -13.919 13.262 0.929 1.00 0.00 12 GLN A N 2
ATOM 1594 C CA . GLN A 1 12 ? -14.089 11.948 0.320 1.00 0.00 12 GLN A CA 2
ATOM 1595 C C . GLN A 1 12 ? -13.572 10.849 1.242 1.00 0.00 12 GLN A C 2
ATOM 1596 O O . GLN A 1 12 ? -12.945 11.128 2.263 1.00 0.00 12 GLN A O 2
ATOM 1610 N N . GLU A 1 13 ? -13.840 9.600 0.874 1.00 0.00 13 GLU A N 2
ATOM 1611 C CA . GLU A 1 13 ? -13.402 8.460 1.670 1.00 0.00 13 GLU A CA 2
ATOM 1612 C C . GLU A 1 13 ? -12.464 7.563 0.866 1.00 0.00 13 GLU A C 2
ATOM 1613 O O . GLU A 1 13 ? -12.857 6.986 -0.149 1.00 0.00 13 GLU A O 2
ATOM 1625 N N . LEU A 1 14 ? -11.223 7.452 1.326 1.00 0.00 14 LEU A N 2
ATOM 1626 C CA . LEU A 1 14 ? -10.228 6.627 0.651 1.00 0.00 14 LEU A CA 2
ATOM 1627 C C . LEU A 1 14 ? -10.430 5.151 0.979 1.00 0.00 14 LEU A C 2
ATOM 1628 O O . LEU A 1 14 ? -10.635 4.785 2.137 1.00 0.00 14 LEU A O 2
ATOM 1644 N N . SER A 1 15 ? -10.369 4.308 -0.046 1.00 0.00 15 SER A N 2
ATOM 1645 C CA . SER A 1 15 ? -10.547 2.872 0.133 1.00 0.00 15 SER A CA 2
ATOM 1646 C C . SER A 1 15 ? -9.269 2.117 -0.221 1.00 0.00 15 SER A C 2
ATOM 1647 O O . SER A 1 15 ? -8.544 2.498 -1.141 1.00 0.00 15 SER A O 2
ATOM 1655 N N . CYS A 1 16 ? -9.000 1.045 0.516 1.00 0.00 16 CYS A N 2
ATOM 1656 C CA . CYS A 1 16 ? -7.810 0.235 0.282 1.00 0.00 16 CYS A CA 2
ATOM 1657 C C . CYS A 1 16 ? -8.143 -0.990 -0.564 1.00 0.00 16 CYS A C 2
ATOM 1658 O O . CYS A 1 16 ? -8.532 -2.034 -0.039 1.00 0.00 16 CYS A O 2
ATOM 1665 N N . LYS A 1 17 ? -7.988 -0.856 -1.877 1.00 0.00 17 LYS A N 2
ATOM 1666 C CA . LYS A 1 17 ? -8.270 -1.952 -2.797 1.00 0.00 17 LYS A CA 2
ATOM 1667 C C . LYS A 1 17 ? -7.130 -2.965 -2.802 1.00 0.00 17 LYS A C 2
ATOM 1668 O O . LYS A 1 17 ? -6.531 -3.234 -3.843 1.00 0.00 17 LYS A O 2
ATOM 1687 N N . TRP A 1 18 ? -6.837 -3.525 -1.634 1.00 0.00 18 TRP A N 2
ATOM 1688 C CA . TRP A 1 18 ? -5.770 -4.511 -1.505 1.00 0.00 18 TRP A CA 2
ATOM 1689 C C . TRP A 1 18 ? -6.334 -5.927 -1.502 1.00 0.00 18 TRP A C 2
ATOM 1690 O O . TRP A 1 18 ? -6.815 -6.411 -0.477 1.00 0.00 18 TRP A O 2
ATOM 1711 N N . ILE A 1 19 ? -6.273 -6.585 -2.655 1.00 0.00 19 ILE A N 2
ATOM 1712 C CA . ILE A 1 19 ? -6.777 -7.947 -2.784 1.00 0.00 19 ILE A CA 2
ATOM 1713 C C . ILE A 1 19 ? -5.684 -8.968 -2.489 1.00 0.00 19 ILE A C 2
ATOM 1714 O O . ILE A 1 19 ? -5.000 -9.441 -3.398 1.00 0.00 19 ILE A O 2
ATOM 1730 N N . ASP A 1 20 ? -5.525 -9.306 -1.214 1.00 0.00 20 ASP A N 2
ATOM 1731 C CA . ASP A 1 20 ? -4.516 -10.274 -0.800 1.00 0.00 20 ASP A CA 2
ATOM 1732 C C . ASP A 1 20 ? -4.757 -11.627 -1.461 1.00 0.00 20 ASP A C 2
ATOM 1733 O O . ASP A 1 20 ? -5.395 -11.710 -2.510 1.00 0.00 20 ASP A O 2
ATOM 1742 N N . GLU A 1 21 ? -4.241 -12.683 -0.841 1.00 0.00 21 GLU A N 2
ATOM 1743 C CA . GLU A 1 21 ? -4.399 -14.032 -1.372 1.00 0.00 21 GLU A CA 2
ATOM 1744 C C . GLU A 1 21 ? -4.568 -15.045 -0.243 1.00 0.00 21 GLU A C 2
ATOM 1745 O O . GLU A 1 21 ? -5.537 -15.803 -0.215 1.00 0.00 21 GLU A O 2
ATOM 1757 N N . ALA A 1 22 ? -3.617 -15.052 0.685 1.00 0.00 22 ALA A N 2
ATOM 1758 C CA . ALA A 1 22 ? -3.661 -15.969 1.817 1.00 0.00 22 ALA A CA 2
ATOM 1759 C C . ALA A 1 22 ? -4.655 -15.493 2.871 1.00 0.00 22 ALA A C 2
ATOM 1760 O O . ALA A 1 22 ? -4.774 -16.093 3.939 1.00 0.00 22 ALA A O 2
ATOM 1767 N N . GLN A 1 23 ? -5.364 -14.412 2.564 1.00 0.00 23 GLN A N 2
ATOM 1768 C CA . GLN A 1 23 ? -6.346 -13.856 3.487 1.00 0.00 23 GLN A CA 2
ATOM 1769 C C . GLN A 1 23 ? -7.342 -14.922 3.931 1.00 0.00 23 GLN A C 2
ATOM 1770 O O . GLN A 1 23 ? -7.594 -15.889 3.211 1.00 0.00 23 GLN A O 2
ATOM 1784 N N . LEU A 1 24 ? -7.904 -14.741 5.120 1.00 0.00 24 LEU A N 2
ATOM 1785 C CA . LEU A 1 24 ? -8.873 -15.688 5.661 1.00 0.00 24 LEU A CA 2
ATOM 1786 C C . LEU A 1 24 ? -10.220 -15.550 4.959 1.00 0.00 24 LEU A C 2
ATOM 1787 O O . LEU A 1 24 ? -10.918 -16.539 4.733 1.00 0.00 24 LEU A O 2
ATOM 1803 N N . SER A 1 25 ? -10.579 -14.317 4.615 1.00 0.00 25 SER A N 2
ATOM 1804 C CA . SER A 1 25 ? -11.843 -14.049 3.940 1.00 0.00 25 SER A CA 2
ATOM 1805 C C . SER A 1 25 ? -11.741 -14.365 2.451 1.00 0.00 25 SER A C 2
ATOM 1806 O O . SER A 1 25 ? -11.089 -13.644 1.696 1.00 0.00 25 SER A O 2
ATOM 1814 N N . ARG A 1 26 ? -12.391 -15.448 2.036 1.00 0.00 26 ARG A N 2
ATOM 1815 C CA . ARG A 1 26 ? -12.373 -15.860 0.638 1.00 0.00 26 ARG A CA 2
ATOM 1816 C C . ARG A 1 26 ? -13.776 -15.814 0.040 1.00 0.00 26 ARG A C 2
ATOM 1817 O O . ARG A 1 26 ? -14.780 -15.792 0.751 1.00 0.00 26 ARG A O 2
ATOM 1838 N N . PRO A 1 27 ? -13.848 -15.800 -1.300 1.00 0.00 27 PRO A N 2
ATOM 1839 C CA . PRO A 1 27 ? -12.659 -15.825 -2.157 1.00 0.00 27 PRO A CA 2
ATOM 1840 C C . PRO A 1 27 ? -11.866 -14.525 -2.087 1.00 0.00 27 PRO A C 2
ATOM 1841 O O . PRO A 1 27 ? -12.347 -13.519 -1.564 1.00 0.00 27 PRO A O 2
ATOM 1852 N N . LYS A 1 28 ? -10.649 -14.551 -2.619 1.00 0.00 28 LYS A N 2
ATOM 1853 C CA . LYS A 1 28 ? -9.788 -13.373 -2.619 1.00 0.00 28 LYS A CA 2
ATOM 1854 C C . LYS A 1 28 ? -10.588 -12.115 -2.944 1.00 0.00 28 LYS A C 2
ATOM 1855 O O . LYS A 1 28 ? -10.866 -11.827 -4.108 1.00 0.00 28 LYS A O 2
ATOM 1874 N N . LYS A 1 29 ? -10.953 -11.369 -1.907 1.00 0.00 29 LYS A N 2
ATOM 1875 C CA . LYS A 1 29 ? -11.718 -10.139 -2.081 1.00 0.00 29 LYS A CA 2
ATOM 1876 C C . LYS A 1 29 ? -10.909 -8.927 -1.631 1.00 0.00 29 LYS A C 2
ATOM 1877 O O . LYS A 1 29 ? -9.990 -9.048 -0.821 1.00 0.00 29 LYS A O 2
ATOM 1896 N N . SER A 1 30 ? -11.257 -7.759 -2.161 1.00 0.00 30 SER A N 2
ATOM 1897 C CA . SER A 1 30 ? -10.562 -6.525 -1.816 1.00 0.00 30 SER A CA 2
ATOM 1898 C C . SER A 1 30 ? -10.680 -6.234 -0.323 1.00 0.00 30 SER A C 2
ATOM 1899 O O . SER A 1 30 ? -11.783 -6.134 0.216 1.00 0.00 30 SER A O 2
ATOM 1907 N N . CYS A 1 31 ? -9.537 -6.098 0.339 1.00 0.00 31 CYS A N 2
ATOM 1908 C CA . CYS A 1 31 ? -9.510 -5.818 1.770 1.00 0.00 31 CYS A CA 2
ATOM 1909 C C . CYS A 1 31 ? -10.570 -4.786 2.143 1.00 0.00 31 CYS A C 2
ATOM 1910 O O . CYS A 1 31 ? -11.217 -4.894 3.184 1.00 0.00 31 CYS A O 2
ATOM 1917 N N . ASP A 1 32 ? -10.742 -3.787 1.285 1.00 0.00 32 ASP A N 2
ATOM 1918 C CA . ASP A 1 32 ? -11.724 -2.735 1.522 1.00 0.00 32 ASP A CA 2
ATOM 1919 C C . ASP A 1 32 ? -11.408 -1.976 2.807 1.00 0.00 32 ASP A C 2
ATOM 1920 O O . ASP A 1 32 ? -10.803 -2.523 3.730 1.00 0.00 32 ASP A O 2
ATOM 1929 N N . ARG A 1 33 ? -11.820 -0.714 2.859 1.00 0.00 33 ARG A N 2
ATOM 1930 C CA . ARG A 1 33 ? -11.578 0.121 4.030 1.00 0.00 33 ARG A CA 2
ATOM 1931 C C . ARG A 1 33 ? -12.012 1.560 3.770 1.00 0.00 33 ARG A C 2
ATOM 1932 O O . ARG A 1 33 ? -12.391 1.915 2.653 1.00 0.00 33 ARG A O 2
ATOM 1953 N N . THR A 1 34 ? -11.955 2.387 4.810 1.00 0.00 34 THR A N 2
ATOM 1954 C CA . THR A 1 34 ? -12.344 3.787 4.695 1.00 0.00 34 THR A CA 2
ATOM 1955 C C . THR A 1 34 ? -11.459 4.676 5.562 1.00 0.00 34 THR A C 2
ATOM 1956 O O . THR A 1 34 ? -11.480 4.582 6.789 1.00 0.00 34 THR A O 2
ATOM 1967 N N . PHE A 1 35 ? -10.682 5.540 4.916 1.00 0.00 35 PHE A N 2
ATOM 1968 C CA . PHE A 1 35 ? -9.790 6.446 5.629 1.00 0.00 35 PHE A CA 2
ATOM 1969 C C . PHE A 1 35 ? -10.095 7.899 5.276 1.00 0.00 35 PHE A C 2
ATOM 1970 O O . PHE A 1 35 ? -10.364 8.225 4.120 1.00 0.00 35 PHE A O 2
ATOM 1987 N N . SER A 1 36 ? -10.053 8.767 6.282 1.00 0.00 36 SER A N 2
ATOM 1988 C CA . SER A 1 36 ? -10.330 10.184 6.081 1.00 0.00 36 SER A CA 2
ATOM 1989 C C . SER A 1 36 ? -9.066 10.931 5.665 1.00 0.00 36 SER A C 2
ATOM 1990 O O . SER A 1 36 ? -9.125 11.911 4.922 1.00 0.00 36 SER A O 2
ATOM 1998 N N . THR A 1 37 ? -7.921 10.459 6.150 1.00 0.00 37 THR A N 2
ATOM 1999 C CA . THR A 1 37 ? -6.642 11.081 5.831 1.00 0.00 37 THR A CA 2
ATOM 2000 C C . THR A 1 37 ? -5.812 10.191 4.913 1.00 0.00 37 THR A C 2
ATOM 2001 O O . THR A 1 37 ? -5.812 8.969 5.051 1.00 0.00 37 THR A O 2
ATOM 2012 N N . MET A 1 38 ? -5.105 10.813 3.975 1.00 0.00 38 MET A N 2
ATOM 2013 C CA . MET A 1 38 ? -4.269 10.077 3.034 1.00 0.00 38 MET A CA 2
ATOM 2014 C C . MET A 1 38 ? -3.161 9.325 3.765 1.00 0.00 38 MET A C 2
ATOM 2015 O O . MET A 1 38 ? -2.682 8.293 3.294 1.00 0.00 38 MET A O 2
ATOM 2029 N N . HIS A 1 39 ? -2.757 9.849 4.918 1.00 0.00 39 HIS A N 2
ATOM 2030 C CA . HIS A 1 39 ? -1.705 9.227 5.714 1.00 0.00 39 HIS A CA 2
ATOM 2031 C C . HIS A 1 39 ? -2.131 7.841 6.189 1.00 0.00 39 HIS A C 2
ATOM 2032 O O . HIS A 1 39 ? -1.323 6.913 6.227 1.00 0.00 39 HIS A O 2
ATOM 2046 N N . GLU A 1 40 ? -3.404 7.709 6.550 1.00 0.00 40 GLU A N 2
ATOM 2047 C CA . GLU A 1 40 ? -3.935 6.436 7.023 1.00 0.00 40 GLU A CA 2
ATOM 2048 C C . GLU A 1 40 ? -3.710 5.335 5.991 1.00 0.00 40 GLU A C 2
ATOM 2049 O O . GLU A 1 40 ? -2.940 4.401 6.220 1.00 0.00 40 GLU A O 2
ATOM 2061 N N . LEU A 1 41 ? -4.387 5.452 4.854 1.00 0.00 41 LEU A N 2
ATOM 2062 C CA . LEU A 1 41 ? -4.263 4.467 3.785 1.00 0.00 41 LEU A CA 2
ATOM 2063 C C . LEU A 1 41 ? -2.813 4.021 3.621 1.00 0.00 41 LEU A C 2
ATOM 2064 O O . LEU A 1 41 ? -2.503 2.833 3.712 1.00 0.00 41 LEU A O 2
ATOM 2080 N N . VAL A 1 42 ? -1.927 4.983 3.380 1.00 0.00 42 VAL A N 2
ATOM 2081 C CA . VAL A 1 42 ? -0.510 4.691 3.206 1.00 0.00 42 VAL A CA 2
ATOM 2082 C C . VAL A 1 42 ? 0.050 3.947 4.413 1.00 0.00 42 VAL A C 2
ATOM 2083 O O . VAL A 1 42 ? 0.875 3.043 4.272 1.00 0.00 42 VAL A O 2
ATOM 2096 N N . THR A 1 43 ? -0.404 4.332 5.602 1.00 0.00 43 THR A N 2
ATOM 2097 C CA . THR A 1 43 ? 0.051 3.702 6.835 1.00 0.00 43 THR A CA 2
ATOM 2098 C C . THR A 1 43 ? -0.670 2.382 7.076 1.00 0.00 43 THR A C 2
ATOM 2099 O O . THR A 1 43 ? -0.269 1.590 7.930 1.00 0.00 43 THR A O 2
ATOM 2110 N N . HIS A 1 44 ? -1.737 2.148 6.318 1.00 0.00 44 HIS A N 2
ATOM 2111 C CA . HIS A 1 44 ? -2.514 0.921 6.450 1.00 0.00 44 HIS A CA 2
ATOM 2112 C C . HIS A 1 44 ? -1.859 -0.222 5.680 1.00 0.00 44 HIS A C 2
ATOM 2113 O O . HIS A 1 44 ? -1.381 -1.190 6.273 1.00 0.00 44 HIS A O 2
ATOM 2127 N N . VAL A 1 45 ? -1.841 -0.104 4.356 1.00 0.00 45 VAL A N 2
ATOM 2128 C CA . VAL A 1 45 ? -1.244 -1.127 3.506 1.00 0.00 45 VAL A CA 2
ATOM 2129 C C . VAL A 1 45 ? 0.203 -1.397 3.903 1.00 0.00 45 VAL A C 2
ATOM 2130 O O . VAL A 1 45 ? 0.799 -2.390 3.485 1.00 0.00 45 VAL A O 2
ATOM 2143 N N . THR A 1 46 ? 0.764 -0.505 4.714 1.00 0.00 46 THR A N 2
ATOM 2144 C CA . THR A 1 46 ? 2.142 -0.646 5.169 1.00 0.00 46 THR A CA 2
ATOM 2145 C C . THR A 1 46 ? 2.280 -1.799 6.157 1.00 0.00 46 THR A C 2
ATOM 2146 O O . THR A 1 46 ? 2.966 -2.783 5.884 1.00 0.00 46 THR A O 2
ATOM 2157 N N . MET A 1 47 ? 1.623 -1.670 7.305 1.00 0.00 47 MET A N 2
ATOM 2158 C CA . MET A 1 47 ? 1.672 -2.703 8.333 1.00 0.00 47 MET A CA 2
ATOM 2159 C C . MET A 1 47 ? 0.505 -3.674 8.183 1.00 0.00 47 MET A C 2
ATOM 2160 O O . MET A 1 47 ? 0.686 -4.890 8.246 1.00 0.00 47 MET A O 2
ATOM 2174 N N . GLU A 1 48 ? -0.691 -3.129 7.986 1.00 0.00 48 GLU A N 2
ATOM 2175 C CA . GLU A 1 48 ? -1.887 -3.949 7.829 1.00 0.00 48 GLU A CA 2
ATOM 2176 C C . GLU A 1 48 ? -1.675 -5.022 6.765 1.00 0.00 48 GLU A C 2
ATOM 2177 O O . GLU A 1 48 ? -2.129 -6.157 6.914 1.00 0.00 48 GLU A O 2
ATOM 2189 N N . HIS A 1 49 ? -0.983 -4.655 5.692 1.00 0.00 49 HIS A N 2
ATOM 2190 C CA . HIS A 1 49 ? -0.710 -5.586 4.602 1.00 0.00 49 HIS A CA 2
ATOM 2191 C C . HIS A 1 49 ? 0.778 -5.911 4.526 1.00 0.00 49 HIS A C 2
ATOM 2192 O O . HIS A 1 49 ? 1.221 -6.956 5.003 1.00 0.00 49 HIS A O 2
ATOM 2206 N N . VAL A 1 50 ? 1.546 -5.010 3.921 1.00 0.00 50 VAL A N 2
ATOM 2207 C CA . VAL A 1 50 ? 2.985 -5.201 3.782 1.00 0.00 50 VAL A CA 2
ATOM 2208 C C . VAL A 1 50 ? 3.597 -5.726 5.076 1.00 0.00 50 VAL A C 2
ATOM 2209 O O . VAL A 1 50 ? 4.620 -6.409 5.058 1.00 0.00 50 VAL A O 2
ATOM 2222 N N . GLY A 1 51 ? 2.963 -5.401 6.198 1.00 0.00 51 GLY A N 2
ATOM 2223 C CA . GLY A 1 51 ? 3.459 -5.848 7.487 1.00 0.00 51 GLY A CA 2
ATOM 2224 C C . GLY A 1 51 ? 4.501 -4.910 8.064 1.00 0.00 51 GLY A C 2
ATOM 2225 O O . GLY A 1 51 ? 4.392 -4.480 9.211 1.00 0.00 51 GLY A O 2
ATOM 2229 N N . GLY A 1 52 ? 5.517 -4.594 7.266 1.00 0.00 52 GLY A N 2
ATOM 2230 C CA . GLY A 1 52 ? 6.569 -3.704 7.722 1.00 0.00 52 GLY A CA 2
ATOM 2231 C C . GLY A 1 52 ? 7.954 -4.256 7.449 1.00 0.00 52 GLY A C 2
ATOM 2232 O O . GLY A 1 52 ? 8.141 -5.132 6.604 1.00 0.00 52 GLY A O 2
ATOM 2236 N N . PRO A 1 53 ? 8.956 -3.738 8.174 1.00 0.00 53 PRO A N 2
ATOM 2237 C CA . PRO A 1 53 ? 10.349 -4.169 8.021 1.00 0.00 53 PRO A CA 2
ATOM 2238 C C . PRO A 1 53 ? 10.578 -5.585 8.538 1.00 0.00 53 PRO A C 2
ATOM 2239 O O . PRO A 1 53 ? 11.671 -6.134 8.407 1.00 0.00 53 PRO A O 2
ATOM 2250 N N . GLU A 1 54 ? 9.539 -6.170 9.126 1.00 0.00 54 GLU A N 2
ATOM 2251 C CA . GLU A 1 54 ? 9.628 -7.523 9.663 1.00 0.00 54 GLU A CA 2
ATOM 2252 C C . GLU A 1 54 ? 8.592 -8.436 9.013 1.00 0.00 54 GLU A C 2
ATOM 2253 O O . GLU A 1 54 ? 7.734 -8.999 9.692 1.00 0.00 54 GLU A O 2
ATOM 2265 N N . GLN A 1 55 ? 8.679 -8.576 7.694 1.00 0.00 55 GLN A N 2
ATOM 2266 C CA . GLN A 1 55 ? 7.749 -9.419 6.953 1.00 0.00 55 GLN A CA 2
ATOM 2267 C C . GLN A 1 55 ? 8.498 -10.399 6.056 1.00 0.00 55 GLN A C 2
ATOM 2268 O O . GLN A 1 55 ? 9.655 -10.174 5.704 1.00 0.00 55 GLN A O 2
ATOM 2282 N N . ASN A 1 56 ? 7.830 -11.489 5.691 1.00 0.00 56 ASN A N 2
ATOM 2283 C CA . ASN A 1 56 ? 8.433 -12.505 4.836 1.00 0.00 56 ASN A CA 2
ATOM 2284 C C . ASN A 1 56 ? 7.741 -12.553 3.477 1.00 0.00 56 ASN A C 2
ATOM 2285 O O . ASN A 1 56 ? 6.596 -12.989 3.368 1.00 0.00 56 ASN A O 2
ATOM 2296 N N . ASN A 1 57 ? 8.446 -12.103 2.444 1.00 0.00 57 ASN A N 2
ATOM 2297 C CA . ASN A 1 57 ? 7.900 -12.095 1.092 1.00 0.00 57 ASN A CA 2
ATOM 2298 C C . ASN A 1 57 ? 6.990 -10.888 0.880 1.00 0.00 57 ASN A C 2
ATOM 2299 O O . ASN A 1 57 ? 5.811 -10.916 1.235 1.00 0.00 57 ASN A O 2
ATOM 2310 N N . HIS A 1 58 ? 7.545 -9.830 0.299 1.00 0.00 58 HIS A N 2
ATOM 2311 C CA . HIS A 1 58 ? 6.784 -8.613 0.038 1.00 0.00 58 HIS A CA 2
ATOM 2312 C C . HIS A 1 58 ? 6.152 -8.655 -1.350 1.00 0.00 58 HIS A C 2
ATOM 2313 O O . HIS A 1 58 ? 6.853 -8.702 -2.361 1.00 0.00 58 HIS A O 2
ATOM 2327 N N . VAL A 1 59 ? 4.823 -8.639 -1.391 1.00 0.00 59 VAL A N 2
ATOM 2328 C CA . VAL A 1 59 ? 4.097 -8.674 -2.655 1.00 0.00 59 VAL A CA 2
ATOM 2329 C C . VAL A 1 59 ? 3.028 -7.589 -2.705 1.00 0.00 59 VAL A C 2
ATOM 2330 O O . VAL A 1 59 ? 2.404 -7.269 -1.692 1.00 0.00 59 VAL A O 2
ATOM 2343 N N . CYS A 1 60 ? 2.820 -7.025 -3.890 1.00 0.00 60 CYS A N 2
ATOM 2344 C CA . CYS A 1 60 ? 1.825 -5.975 -4.073 1.00 0.00 60 CYS A CA 2
ATOM 2345 C C . CYS A 1 60 ? 0.498 -6.559 -4.547 1.00 0.00 60 CYS A C 2
ATOM 2346 O O . CYS A 1 60 ? 0.414 -7.141 -5.629 1.00 0.00 60 CYS A O 2
ATOM 2353 N N . TYR A 1 61 ? -0.537 -6.401 -3.729 1.00 0.00 61 TYR A N 2
ATOM 2354 C CA . TYR A 1 61 ? -1.860 -6.914 -4.062 1.00 0.00 61 TYR A CA 2
ATOM 2355 C C . TYR A 1 61 ? -2.850 -5.773 -4.276 1.00 0.00 61 TYR A C 2
ATOM 2356 O O . TYR A 1 61 ? -3.200 -5.057 -3.337 1.00 0.00 61 TYR A O 2
ATOM 2374 N N . TRP A 1 62 ? -3.296 -5.610 -5.516 1.00 0.00 62 TRP A N 2
ATOM 2375 C CA . TRP A 1 62 ? -4.246 -4.556 -5.854 1.00 0.00 62 TRP A CA 2
ATOM 2376 C C . TRP A 1 62 ? -5.243 -5.037 -6.903 1.00 0.00 62 TRP A C 2
ATOM 2377 O O . TRP A 1 62 ? -5.052 -6.087 -7.516 1.00 0.00 62 TRP A O 2
ATOM 2398 N N . GLU A 1 63 ? -6.304 -4.263 -7.104 1.00 0.00 63 GLU A N 2
ATOM 2399 C CA . GLU A 1 63 ? -7.330 -4.613 -8.079 1.00 0.00 63 GLU A CA 2
ATOM 2400 C C . GLU A 1 63 ? -6.891 -4.234 -9.491 1.00 0.00 63 GLU A C 2
ATOM 2401 O O . GLU A 1 63 ? -7.250 -4.898 -10.462 1.00 0.00 63 GLU A O 2
ATOM 2413 N N . GLU A 1 64 ? -6.112 -3.161 -9.594 1.00 0.00 64 GLU A N 2
ATOM 2414 C CA . GLU A 1 64 ? -5.625 -2.693 -10.886 1.00 0.00 64 GLU A CA 2
ATOM 2415 C C . GLU A 1 64 ? -4.152 -2.303 -10.803 1.00 0.00 64 GLU A C 2
ATOM 2416 O O . GLU A 1 64 ? -3.789 -1.151 -11.046 1.00 0.00 64 GLU A O 2
ATOM 2428 N N . CYS A 1 65 ? -3.308 -3.269 -10.459 1.00 0.00 65 CYS A N 2
ATOM 2429 C CA . CYS A 1 65 ? -1.875 -3.028 -10.342 1.00 0.00 65 CYS A CA 2
ATOM 2430 C C . CYS A 1 65 ? -1.120 -3.669 -11.503 1.00 0.00 65 CYS A C 2
ATOM 2431 O O . CYS A 1 65 ? -1.471 -4.745 -11.987 1.00 0.00 65 CYS A O 2
ATOM 2438 N N . PRO A 1 66 ? -0.057 -2.992 -11.963 1.00 0.00 66 PRO A N 2
ATOM 2439 C CA . PRO A 1 66 ? 0.771 -3.475 -13.072 1.00 0.00 66 PRO A CA 2
ATOM 2440 C C . PRO A 1 66 ? 1.594 -4.701 -12.689 1.00 0.00 66 PRO A C 2
ATOM 2441 O O . PRO A 1 66 ? 1.699 -5.654 -13.461 1.00 0.00 66 PRO A O 2
ATOM 2452 N N . ARG A 1 67 ? 2.174 -4.669 -11.494 1.00 0.00 67 ARG A N 2
ATOM 2453 C CA . ARG A 1 67 ? 2.988 -5.777 -11.010 1.00 0.00 67 ARG A CA 2
ATOM 2454 C C . ARG A 1 67 ? 2.116 -6.980 -10.660 1.00 0.00 67 ARG A C 2
ATOM 2455 O O . ARG A 1 67 ? 2.615 -8.092 -10.494 1.00 0.00 67 ARG A O 2
ATOM 2476 N N . GLU A 1 68 ? 0.812 -6.747 -10.549 1.00 0.00 68 GLU A N 2
ATOM 2477 C CA . GLU A 1 68 ? -0.128 -7.811 -10.218 1.00 0.00 68 GLU A CA 2
ATOM 2478 C C . GLU A 1 68 ? 0.460 -8.749 -9.168 1.00 0.00 68 GLU A C 2
ATOM 2479 O O . GLU A 1 68 ? 0.095 -9.922 -9.093 1.00 0.00 68 GLU A O 2
ATOM 2491 N N . GLY A 1 69 ? 1.376 -8.224 -8.359 1.00 0.00 69 GLY A N 2
ATOM 2492 C CA . GLY A 1 69 ? 2.001 -9.027 -7.326 1.00 0.00 69 GLY A CA 2
ATOM 2493 C C . GLY A 1 69 ? 3.266 -9.709 -7.808 1.00 0.00 69 GLY A C 2
ATOM 2494 O O . GLY A 1 69 ? 3.553 -10.844 -7.426 1.00 0.00 69 GLY A O 2
ATOM 2498 N N . LYS A 1 70 ? 4.025 -9.017 -8.650 1.00 0.00 70 LYS A N 2
ATOM 2499 C CA . LYS A 1 70 ? 5.267 -9.561 -9.187 1.00 0.00 70 LYS A CA 2
ATOM 2500 C C . LYS A 1 70 ? 6.300 -9.753 -8.081 1.00 0.00 70 LYS A C 2
ATOM 2501 O O . LYS A 1 70 ? 7.380 -10.295 -8.314 1.00 0.00 70 LYS A O 2
ATOM 2520 N N . SER A 1 71 ? 5.960 -9.305 -6.876 1.00 0.00 71 SER A N 2
ATOM 2521 C CA . SER A 1 71 ? 6.859 -9.425 -5.734 1.00 0.00 71 SER A CA 2
ATOM 2522 C C . SER A 1 71 ? 7.895 -8.305 -5.739 1.00 0.00 71 SER A C 2
ATOM 2523 O O . SER A 1 71 ? 8.205 -7.734 -6.785 1.00 0.00 71 SER A O 2
ATOM 2531 N N . PHE A 1 72 ? 8.427 -7.995 -4.561 1.00 0.00 72 PHE A N 2
ATOM 2532 C CA . PHE A 1 72 ? 9.427 -6.942 -4.427 1.00 0.00 72 PHE A CA 2
ATOM 2533 C C . PHE A 1 72 ? 10.649 -7.447 -3.664 1.00 0.00 72 PHE A C 2
ATOM 2534 O O . PHE A 1 72 ? 11.780 -7.052 -3.948 1.00 0.00 72 PHE A O 2
ATOM 2551 N N . LYS A 1 73 ? 10.412 -8.322 -2.692 1.00 0.00 73 LYS A N 2
ATOM 2552 C CA . LYS A 1 73 ? 11.490 -8.882 -1.887 1.00 0.00 73 LYS A CA 2
ATOM 2553 C C . LYS A 1 73 ? 11.879 -7.931 -0.760 1.00 0.00 73 LYS A C 2
ATOM 2554 O O . LYS A 1 73 ? 12.153 -8.360 0.360 1.00 0.00 73 LYS A O 2
ATOM 2573 N N . ALA A 1 74 ? 11.900 -6.637 -1.065 1.00 0.00 74 ALA A N 2
ATOM 2574 C CA . ALA A 1 74 ? 12.252 -5.625 -0.077 1.00 0.00 74 ALA A CA 2
ATOM 2575 C C . ALA A 1 74 ? 11.027 -4.818 0.341 1.00 0.00 74 ALA A C 2
ATOM 2576 O O . ALA A 1 74 ? 10.340 -4.233 -0.496 1.00 0.00 74 ALA A O 2
ATOM 2583 N N . LYS A 1 75 ? 10.759 -4.790 1.642 1.00 0.00 75 LYS A N 2
ATOM 2584 C CA . LYS A 1 75 ? 9.618 -4.054 2.173 1.00 0.00 75 LYS A CA 2
ATOM 2585 C C . LYS A 1 75 ? 9.556 -2.648 1.586 1.00 0.00 75 LYS A C 2
ATOM 2586 O O . LYS A 1 75 ? 8.630 -2.313 0.847 1.00 0.00 75 LYS A O 2
ATOM 2605 N N . TYR A 1 76 ? 10.549 -1.829 1.917 1.00 0.00 76 TYR A N 2
ATOM 2606 C CA . TYR A 1 76 ? 10.607 -0.459 1.422 1.00 0.00 76 TYR A CA 2
ATOM 2607 C C . TYR A 1 76 ? 10.344 -0.410 -0.080 1.00 0.00 76 TYR A C 2
ATOM 2608 O O . TYR A 1 76 ? 9.784 0.558 -0.593 1.00 0.00 76 TYR A O 2
ATOM 2626 N N . LYS A 1 77 ? 10.753 -1.463 -0.780 1.00 0.00 77 LYS A N 2
ATOM 2627 C CA . LYS A 1 77 ? 10.562 -1.544 -2.223 1.00 0.00 77 LYS A CA 2
ATOM 2628 C C . LYS A 1 77 ? 9.092 -1.765 -2.565 1.00 0.00 77 LYS A C 2
ATOM 2629 O O . LYS A 1 77 ? 8.602 -1.277 -3.584 1.00 0.00 77 LYS A O 2
ATOM 2648 N N . LEU A 1 78 ? 8.394 -2.501 -1.708 1.00 0.00 78 LEU A N 2
ATOM 2649 C CA . LEU A 1 78 ? 6.979 -2.785 -1.919 1.00 0.00 78 LEU A CA 2
ATOM 2650 C C . LEU A 1 78 ? 6.117 -1.598 -1.500 1.00 0.00 78 LEU A C 2
ATOM 2651 O O . LEU A 1 78 ? 5.156 -1.244 -2.183 1.00 0.00 78 LEU A O 2
ATOM 2667 N N . VAL A 1 79 ? 6.468 -0.986 -0.374 1.00 0.00 79 VAL A N 2
ATOM 2668 C CA . VAL A 1 79 ? 5.729 0.163 0.134 1.00 0.00 79 VAL A CA 2
ATOM 2669 C C . VAL A 1 79 ? 5.925 1.382 -0.761 1.00 0.00 79 VAL A C 2
ATOM 2670 O O . VAL A 1 79 ? 5.038 2.227 -0.878 1.00 0.00 79 VAL A O 2
ATOM 2683 N N . ASN A 1 80 ? 7.092 1.465 -1.392 1.00 0.00 80 ASN A N 2
ATOM 2684 C CA . ASN A 1 80 ? 7.404 2.581 -2.277 1.00 0.00 80 ASN A CA 2
ATOM 2685 C C . ASN A 1 80 ? 6.489 2.578 -3.499 1.00 0.00 80 ASN A C 2
ATOM 2686 O O . ASN A 1 80 ? 6.000 3.625 -3.923 1.00 0.00 80 ASN A O 2
ATOM 2697 N N . HIS A 1 81 ? 6.263 1.394 -4.059 1.00 0.00 81 HIS A N 2
ATOM 2698 C CA . HIS A 1 81 ? 5.406 1.255 -5.231 1.00 0.00 81 HIS A CA 2
ATOM 2699 C C . HIS A 1 81 ? 3.935 1.396 -4.849 1.00 0.00 81 HIS A C 2
ATOM 2700 O O . HIS A 1 81 ? 3.127 1.897 -5.631 1.00 0.00 81 HIS A O 2
ATOM 2714 N N . ILE A 1 82 ? 3.597 0.952 -3.644 1.00 0.00 82 ILE A N 2
ATOM 2715 C CA . ILE A 1 82 ? 2.224 1.029 -3.159 1.00 0.00 82 ILE A CA 2
ATOM 2716 C C . ILE A 1 82 ? 1.686 2.453 -3.258 1.00 0.00 82 ILE A C 2
ATOM 2717 O O . ILE A 1 82 ? 0.518 2.664 -3.583 1.00 0.00 82 ILE A O 2
ATOM 2733 N N . ARG A 1 83 ? 2.547 3.426 -2.977 1.00 0.00 83 ARG A N 2
ATOM 2734 C CA . ARG A 1 83 ? 2.158 4.830 -3.034 1.00 0.00 83 ARG A CA 2
ATOM 2735 C C . ARG A 1 83 ? 1.473 5.150 -4.359 1.00 0.00 83 ARG A C 2
ATOM 2736 O O . ARG A 1 83 ? 0.409 5.768 -4.386 1.00 0.00 83 ARG A O 2
ATOM 2757 N N . VAL A 1 84 ? 2.090 4.726 -5.457 1.00 0.00 84 VAL A N 2
ATOM 2758 C CA . VAL A 1 84 ? 1.540 4.966 -6.785 1.00 0.00 84 VAL A CA 2
ATOM 2759 C C . VAL A 1 84 ? 0.053 4.636 -6.832 1.00 0.00 84 VAL A C 2
ATOM 2760 O O . VAL A 1 84 ? -0.723 5.308 -7.513 1.00 0.00 84 VAL A O 2
ATOM 2773 N N . HIS A 1 85 ? -0.340 3.595 -6.103 1.00 0.00 85 HIS A N 2
ATOM 2774 C CA . HIS A 1 85 ? -1.736 3.175 -6.061 1.00 0.00 85 HIS A CA 2
ATOM 2775 C C . HIS A 1 85 ? -2.564 4.127 -5.203 1.00 0.00 85 HIS A C 2
ATOM 2776 O O . HIS A 1 85 ? -3.550 4.701 -5.667 1.00 0.00 85 HIS A O 2
ATOM 2790 N N . THR A 1 86 ? -2.157 4.290 -3.947 1.00 0.00 86 THR A N 2
ATOM 2791 C CA . THR A 1 86 ? -2.862 5.171 -3.024 1.00 0.00 86 THR A CA 2
ATOM 2792 C C . THR A 1 86 ? -3.146 6.525 -3.664 1.00 0.00 86 THR A C 2
ATOM 2793 O O . THR A 1 86 ? -4.153 7.165 -3.364 1.00 0.00 86 THR A O 2
ATOM 2804 N N . GLY A 1 87 ? -2.252 6.955 -4.549 1.00 0.00 87 GLY A N 2
ATOM 2805 C CA . GLY A 1 87 ? -2.426 8.231 -5.218 1.00 0.00 87 GLY A CA 2
ATOM 2806 C C . GLY A 1 87 ? -1.600 9.334 -4.587 1.00 0.00 87 GLY A C 2
ATOM 2807 O O . GLY A 1 87 ? -1.658 10.485 -5.019 1.00 0.00 87 GLY A O 2
ATOM 2811 N N . GLU A 1 88 ? -0.831 8.983 -3.562 1.00 0.00 88 GLU A N 2
ATOM 2812 C CA . GLU A 1 88 ? 0.008 9.953 -2.869 1.00 0.00 88 GLU A CA 2
ATOM 2813 C C . GLU A 1 88 ? 1.306 10.196 -3.635 1.00 0.00 88 GLU A C 2
ATOM 2814 O O . GLU A 1 88 ? 1.366 10.012 -4.851 1.00 0.00 88 GLU A O 2
ATOM 2826 N N . LYS A 1 89 ? 2.342 10.611 -2.915 1.00 0.00 89 LYS A N 2
ATOM 2827 C CA . LYS A 1 89 ? 3.640 10.878 -3.524 1.00 0.00 89 LYS A CA 2
ATOM 2828 C C . LYS A 1 89 ? 4.093 9.699 -4.379 1.00 0.00 89 LYS A C 2
ATOM 2829 O O . LYS A 1 89 ? 4.083 8.554 -3.929 1.00 0.00 89 LYS A O 2
ATOM 2848 N N . SER A 1 90 ? 4.492 9.988 -5.614 1.00 0.00 90 SER A N 2
ATOM 2849 C CA . SER A 1 90 ? 4.947 8.951 -6.532 1.00 0.00 90 SER A CA 2
ATOM 2850 C C . SER A 1 90 ? 6.406 8.592 -6.267 1.00 0.00 90 SER A C 2
ATOM 2851 O O . SER A 1 90 ? 7.206 8.471 -7.194 1.00 0.00 90 SER A O 2
ATOM 2859 N N . GLY A 1 91 ? 6.745 8.423 -4.992 1.00 0.00 91 GLY A N 2
ATOM 2860 C CA . GLY A 1 91 ? 8.107 8.080 -4.626 1.00 0.00 91 GLY A CA 2
ATOM 2861 C C . GLY A 1 91 ? 8.755 7.138 -5.620 1.00 0.00 91 GLY A C 2
ATOM 2862 O O . GLY A 1 91 ? 8.090 6.319 -6.256 1.00 0.00 91 GLY A O 2
ATOM 2866 N N . PRO A 1 92 ? 10.083 7.248 -5.767 1.00 0.00 92 PRO A N 2
ATOM 2867 C CA . PRO A 1 92 ? 10.850 6.407 -6.691 1.00 0.00 92 PRO A CA 2
ATOM 2868 C C . PRO A 1 92 ? 10.923 4.956 -6.229 1.00 0.00 92 PRO A C 2
ATOM 2869 O O . PRO A 1 92 ? 10.893 4.673 -5.031 1.00 0.00 92 PRO A O 2
ATOM 2880 N N . SER A 1 93 ? 11.020 4.039 -7.187 1.00 0.00 93 SER A N 2
ATOM 2881 C CA . SER A 1 93 ? 11.094 2.616 -6.878 1.00 0.00 93 SER A CA 2
ATOM 2882 C C . SER A 1 93 ? 12.454 2.258 -6.286 1.00 0.00 93 SER A C 2
ATOM 2883 O O . SER A 1 93 ? 12.538 1.608 -5.245 1.00 0.00 93 SER A O 2
ATOM 2891 N N . SER A 1 94 ? 13.516 2.688 -6.960 1.00 0.00 94 SER A N 2
ATOM 2892 C CA . SER A 1 94 ? 14.873 2.411 -6.504 1.00 0.00 94 SER A CA 2
ATOM 2893 C C . SER A 1 94 ? 15.450 3.607 -5.753 1.00 0.00 94 SER A C 2
ATOM 2894 O O . SER A 1 94 ? 15.713 4.655 -6.342 1.00 0.00 94 SER A O 2
ATOM 2902 N N . GLY A 1 95 ? 15.643 3.442 -4.448 1.00 0.00 95 GLY A N 2
ATOM 2903 C CA . GLY A 1 95 ? 16.187 4.516 -3.637 1.00 0.00 95 GLY A CA 2
ATOM 2904 C C . GLY A 1 95 ? 15.106 5.392 -3.035 1.00 0.00 95 GLY A C 2
ATOM 2905 O O . GLY A 1 95 ? 13.950 4.973 -2.993 1.00 0.00 95 GLY A O 2
ATOM 2911 N N . GLY A 1 1 ? -26.761 28.142 27.048 1.00 0.00 1 GLY A N 3
ATOM 2912 C CA . GLY A 1 1 ? -26.245 26.788 27.129 1.00 0.00 1 GLY A CA 3
ATOM 2913 C C . GLY A 1 1 ? -26.272 26.077 25.790 1.00 0.00 1 GLY A C 3
ATOM 2914 O O . GLY A 1 1 ? -26.891 25.022 25.653 1.00 0.00 1 GLY A O 3
ATOM 2918 N N . SER A 1 2 ? -25.600 26.656 24.801 1.00 0.00 2 SER A N 3
ATOM 2919 C CA . SER A 1 2 ? -25.553 26.074 23.465 1.00 0.00 2 SER A CA 3
ATOM 2920 C C . SER A 1 2 ? -24.293 25.234 23.282 1.00 0.00 2 SER A C 3
ATOM 2921 O O . SER A 1 2 ? -24.303 24.224 22.578 1.00 0.00 2 SER A O 3
ATOM 2929 N N . SER A 1 3 ? -23.208 25.659 23.922 1.00 0.00 3 SER A N 3
ATOM 2930 C CA . SER A 1 3 ? -21.938 24.949 23.828 1.00 0.00 3 SER A CA 3
ATOM 2931 C C . SER A 1 3 ? -22.035 23.573 24.481 1.00 0.00 3 SER A C 3
ATOM 2932 O O . SER A 1 3 ? -22.055 23.455 25.705 1.00 0.00 3 SER A O 3
ATOM 2940 N N . GLY A 1 4 ? -22.094 22.535 23.652 1.00 0.00 4 GLY A N 3
ATOM 2941 C CA . GLY A 1 4 ? -22.188 21.181 24.165 1.00 0.00 4 GLY A CA 3
ATOM 2942 C C . GLY A 1 4 ? -21.216 20.235 23.488 1.00 0.00 4 GLY A C 3
ATOM 2943 O O . GLY A 1 4 ? -20.193 19.867 24.066 1.00 0.00 4 GLY A O 3
ATOM 2947 N N . SER A 1 5 ? -21.536 19.840 22.260 1.00 0.00 5 SER A N 3
ATOM 2948 C CA . SER A 1 5 ? -20.685 18.926 21.506 1.00 0.00 5 SER A CA 3
ATOM 2949 C C . SER A 1 5 ? -20.486 19.424 20.078 1.00 0.00 5 SER A C 3
ATOM 2950 O O . SER A 1 5 ? -21.259 20.243 19.580 1.00 0.00 5 SER A O 3
ATOM 2958 N N . SER A 1 6 ? -19.442 18.924 19.424 1.00 0.00 6 SER A N 3
ATOM 2959 C CA . SER A 1 6 ? -19.137 19.321 18.054 1.00 0.00 6 SER A CA 3
ATOM 2960 C C . SER A 1 6 ? -19.213 18.123 17.112 1.00 0.00 6 SER A C 3
ATOM 2961 O O . SER A 1 6 ? -19.600 17.026 17.514 1.00 0.00 6 SER A O 3
ATOM 2969 N N . GLY A 1 7 ? -18.840 18.342 15.855 1.00 0.00 7 GLY A N 3
ATOM 2970 C CA . GLY A 1 7 ? -18.873 17.272 14.874 1.00 0.00 7 GLY A CA 3
ATOM 2971 C C . GLY A 1 7 ? -18.844 17.791 13.450 1.00 0.00 7 GLY A C 3
ATOM 2972 O O . GLY A 1 7 ? -19.713 18.563 13.047 1.00 0.00 7 GLY A O 3
ATOM 2976 N N . GLN A 1 8 ? -17.841 17.366 12.688 1.00 0.00 8 GLN A N 3
ATOM 2977 C CA . GLN A 1 8 ? -17.702 17.795 11.301 1.00 0.00 8 GLN A CA 3
ATOM 2978 C C . GLN A 1 8 ? -18.256 16.741 10.347 1.00 0.00 8 GLN A C 3
ATOM 2979 O O . GLN A 1 8 ? -18.254 15.545 10.636 1.00 0.00 8 GLN A O 3
ATOM 2993 N N . PRO A 1 9 ? -18.743 17.195 9.183 1.00 0.00 9 PRO A N 3
ATOM 2994 C CA . PRO A 1 9 ? -19.309 16.307 8.163 1.00 0.00 9 PRO A CA 3
ATOM 2995 C C . PRO A 1 9 ? -18.247 15.441 7.494 1.00 0.00 9 PRO A C 3
ATOM 2996 O O . PRO A 1 9 ? -17.234 15.947 7.011 1.00 0.00 9 PRO A O 3
ATOM 3007 N N . ILE A 1 10 ? -18.486 14.134 7.469 1.00 0.00 10 ILE A N 3
ATOM 3008 C CA . ILE A 1 10 ? -17.550 13.198 6.858 1.00 0.00 10 ILE A CA 3
ATOM 3009 C C . ILE A 1 10 ? -17.100 13.688 5.486 1.00 0.00 10 ILE A C 3
ATOM 3010 O O . ILE A 1 10 ? -17.804 14.451 4.825 1.00 0.00 10 ILE A O 3
ATOM 3026 N N . LYS A 1 11 ? -15.922 13.243 5.063 1.00 0.00 11 LYS A N 3
ATOM 3027 C CA . LYS A 1 11 ? -15.377 13.633 3.768 1.00 0.00 11 LYS A CA 3
ATOM 3028 C C . LYS A 1 11 ? -15.322 12.439 2.819 1.00 0.00 11 LYS A C 3
ATOM 3029 O O . LYS A 1 11 ? -15.918 11.396 3.086 1.00 0.00 11 LYS A O 3
ATOM 3048 N N . GLN A 1 12 ? -14.603 12.601 1.713 1.00 0.00 12 GLN A N 3
ATOM 3049 C CA . GLN A 1 12 ? -14.470 11.536 0.726 1.00 0.00 12 GLN A CA 3
ATOM 3050 C C . GLN A 1 12 ? -13.878 10.280 1.357 1.00 0.00 12 GLN A C 3
ATOM 3051 O O . GLN A 1 12 ? -13.426 10.304 2.502 1.00 0.00 12 GLN A O 3
ATOM 3065 N N . GLU A 1 13 ? -13.884 9.185 0.603 1.00 0.00 13 GLU A N 3
ATOM 3066 C CA . GLU A 1 13 ? -13.348 7.920 1.090 1.00 0.00 13 GLU A CA 3
ATOM 3067 C C . GLU A 1 13 ? -12.313 7.358 0.120 1.00 0.00 13 GLU A C 3
ATOM 3068 O O . GLU A 1 13 ? -12.577 7.218 -1.075 1.00 0.00 13 GLU A O 3
ATOM 3080 N N . LEU A 1 14 ? -11.134 7.038 0.643 1.00 0.00 14 LEU A N 3
ATOM 3081 C CA . LEU A 1 14 ? -10.057 6.491 -0.176 1.00 0.00 14 LEU A CA 3
ATOM 3082 C C . LEU A 1 14 ? -10.251 4.995 -0.402 1.00 0.00 14 LEU A C 3
ATOM 3083 O O . LEU A 1 14 ? -10.176 4.513 -1.532 1.00 0.00 14 LEU A O 3
ATOM 3099 N N . SER A 1 15 ? -10.501 4.266 0.681 1.00 0.00 15 SER A N 3
ATOM 3100 C CA . SER A 1 15 ? -10.704 2.824 0.601 1.00 0.00 15 SER A CA 3
ATOM 3101 C C . SER A 1 15 ? -9.430 2.121 0.141 1.00 0.00 15 SER A C 3
ATOM 3102 O O . SER A 1 15 ? -8.830 2.496 -0.867 1.00 0.00 15 SER A O 3
ATOM 3110 N N . CYS A 1 16 ? -9.023 1.100 0.887 1.00 0.00 16 CYS A N 3
ATOM 3111 C CA . CYS A 1 16 ? -7.821 0.343 0.558 1.00 0.00 16 CYS A CA 3
ATOM 3112 C C . CYS A 1 16 ? -8.155 -0.844 -0.342 1.00 0.00 16 CYS A C 3
ATOM 3113 O O . CYS A 1 16 ? -8.547 -1.909 0.136 1.00 0.00 16 CYS A O 3
ATOM 3120 N N . LYS A 1 17 ? -7.996 -0.653 -1.647 1.00 0.00 17 LYS A N 3
ATOM 3121 C CA . LYS A 1 17 ? -8.279 -1.706 -2.615 1.00 0.00 17 LYS A CA 3
ATOM 3122 C C . LYS A 1 17 ? -7.164 -2.747 -2.626 1.00 0.00 17 LYS A C 3
ATOM 3123 O O . LYS A 1 17 ? -6.557 -3.009 -3.665 1.00 0.00 17 LYS A O 3
ATOM 3142 N N . TRP A 1 18 ? -6.901 -3.338 -1.466 1.00 0.00 18 TRP A N 3
ATOM 3143 C CA . TRP A 1 18 ? -5.859 -4.352 -1.344 1.00 0.00 18 TRP A CA 3
ATOM 3144 C C . TRP A 1 18 ? -6.453 -5.754 -1.418 1.00 0.00 18 TRP A C 3
ATOM 3145 O O . TRP A 1 18 ? -6.900 -6.303 -0.410 1.00 0.00 18 TRP A O 3
ATOM 3166 N N . ILE A 1 19 ? -6.455 -6.329 -2.616 1.00 0.00 19 ILE A N 3
ATOM 3167 C CA . ILE A 1 19 ? -6.993 -7.668 -2.820 1.00 0.00 19 ILE A CA 3
ATOM 3168 C C . ILE A 1 19 ? -5.919 -8.730 -2.610 1.00 0.00 19 ILE A C 3
ATOM 3169 O O . ILE A 1 19 ? -5.185 -9.076 -3.536 1.00 0.00 19 ILE A O 3
ATOM 3185 N N . ASP A 1 20 ? -5.834 -9.244 -1.388 1.00 0.00 20 ASP A N 3
ATOM 3186 C CA . ASP A 1 20 ? -4.852 -10.270 -1.057 1.00 0.00 20 ASP A CA 3
ATOM 3187 C C . ASP A 1 20 ? -5.012 -11.488 -1.961 1.00 0.00 20 ASP A C 3
ATOM 3188 O O . ASP A 1 20 ? -5.907 -11.533 -2.804 1.00 0.00 20 ASP A O 3
ATOM 3197 N N . GLU A 1 21 ? -4.138 -12.473 -1.779 1.00 0.00 21 GLU A N 3
ATOM 3198 C CA . GLU A 1 21 ? -4.182 -13.691 -2.580 1.00 0.00 21 GLU A CA 3
ATOM 3199 C C . GLU A 1 21 ? -4.192 -14.929 -1.688 1.00 0.00 21 GLU A C 3
ATOM 3200 O O . GLU A 1 21 ? -3.346 -15.079 -0.808 1.00 0.00 21 GLU A O 3
ATOM 3212 N N . ALA A 1 22 ? -5.157 -15.812 -1.923 1.00 0.00 22 ALA A N 3
ATOM 3213 C CA . ALA A 1 22 ? -5.278 -17.037 -1.143 1.00 0.00 22 ALA A CA 3
ATOM 3214 C C . ALA A 1 22 ? -5.768 -16.742 0.271 1.00 0.00 22 ALA A C 3
ATOM 3215 O O . ALA A 1 22 ? -5.885 -17.646 1.098 1.00 0.00 22 ALA A O 3
ATOM 3222 N N . GLN A 1 23 ? -6.054 -15.472 0.540 1.00 0.00 23 GLN A N 3
ATOM 3223 C CA . GLN A 1 23 ? -6.530 -15.059 1.855 1.00 0.00 23 GLN A CA 3
ATOM 3224 C C . GLN A 1 23 ? -7.457 -16.112 2.454 1.00 0.00 23 GLN A C 3
ATOM 3225 O O . GLN A 1 23 ? -8.247 -16.735 1.743 1.00 0.00 23 GLN A O 3
ATOM 3239 N N . LEU A 1 24 ? -7.354 -16.307 3.764 1.00 0.00 24 LEU A N 3
ATOM 3240 C CA . LEU A 1 24 ? -8.183 -17.285 4.459 1.00 0.00 24 LEU A CA 3
ATOM 3241 C C . LEU A 1 24 ? -9.580 -17.345 3.851 1.00 0.00 24 LEU A C 3
ATOM 3242 O O . LEU A 1 24 ? -10.111 -18.426 3.596 1.00 0.00 24 LEU A O 3
ATOM 3258 N N . SER A 1 25 ? -10.170 -16.177 3.621 1.00 0.00 25 SER A N 3
ATOM 3259 C CA . SER A 1 25 ? -11.507 -16.096 3.044 1.00 0.00 25 SER A CA 3
ATOM 3260 C C . SER A 1 25 ? -11.441 -16.066 1.520 1.00 0.00 25 SER A C 3
ATOM 3261 O O . SER A 1 25 ? -10.406 -15.736 0.940 1.00 0.00 25 SER A O 3
ATOM 3269 N N . ARG A 1 26 ? -12.552 -16.411 0.879 1.00 0.00 26 ARG A N 3
ATOM 3270 C CA . ARG A 1 26 ? -12.621 -16.425 -0.578 1.00 0.00 26 ARG A CA 3
ATOM 3271 C C . ARG A 1 26 ? -14.055 -16.218 -1.056 1.00 0.00 26 ARG A C 3
ATOM 3272 O O . ARG A 1 26 ? -15.017 -16.393 -0.307 1.00 0.00 26 ARG A O 3
ATOM 3293 N N . PRO A 1 27 ? -14.204 -15.837 -2.333 1.00 0.00 27 PRO A N 3
ATOM 3294 C CA . PRO A 1 27 ? -13.067 -15.626 -3.234 1.00 0.00 27 PRO A CA 3
ATOM 3295 C C . PRO A 1 27 ? -12.251 -14.393 -2.859 1.00 0.00 27 PRO A C 3
ATOM 3296 O O . PRO A 1 27 ? -12.704 -13.547 -2.087 1.00 0.00 27 PRO A O 3
ATOM 3307 N N . LYS A 1 28 ? -11.046 -14.297 -3.409 1.00 0.00 28 LYS A N 3
ATOM 3308 C CA . LYS A 1 28 ? -10.166 -13.167 -3.134 1.00 0.00 28 LYS A CA 3
ATOM 3309 C C . LYS A 1 28 ? -10.965 -11.873 -3.010 1.00 0.00 28 LYS A C 3
ATOM 3310 O O . LYS A 1 28 ? -11.279 -11.227 -4.010 1.00 0.00 28 LYS A O 3
ATOM 3329 N N . LYS A 1 29 ? -11.291 -11.501 -1.777 1.00 0.00 29 LYS A N 3
ATOM 3330 C CA . LYS A 1 29 ? -12.051 -10.283 -1.521 1.00 0.00 29 LYS A CA 3
ATOM 3331 C C . LYS A 1 29 ? -11.120 -9.087 -1.347 1.00 0.00 29 LYS A C 3
ATOM 3332 O O . LYS A 1 29 ? -9.960 -9.242 -0.966 1.00 0.00 29 LYS A O 3
ATOM 3351 N N . SER A 1 30 ? -11.637 -7.895 -1.628 1.00 0.00 30 SER A N 3
ATOM 3352 C CA . SER A 1 30 ? -10.851 -6.673 -1.505 1.00 0.00 30 SER A CA 3
ATOM 3353 C C . SER A 1 30 ? -10.883 -6.148 -0.073 1.00 0.00 30 SER A C 3
ATOM 3354 O O . SER A 1 30 ? -11.935 -6.123 0.568 1.00 0.00 30 SER A O 3
ATOM 3362 N N . CYS A 1 31 ? -9.724 -5.729 0.424 1.00 0.00 31 CYS A N 3
ATOM 3363 C CA . CYS A 1 31 ? -9.617 -5.205 1.780 1.00 0.00 31 CYS A CA 3
ATOM 3364 C C . CYS A 1 31 ? -10.656 -4.115 2.025 1.00 0.00 31 CYS A C 3
ATOM 3365 O O . CYS A 1 31 ? -11.081 -3.891 3.159 1.00 0.00 31 CYS A O 3
ATOM 3372 N N . ASP A 1 32 ? -11.061 -3.440 0.955 1.00 0.00 32 ASP A N 3
ATOM 3373 C CA . ASP A 1 32 ? -12.051 -2.373 1.052 1.00 0.00 32 ASP A CA 3
ATOM 3374 C C . ASP A 1 32 ? -11.616 -1.319 2.065 1.00 0.00 32 ASP A C 3
ATOM 3375 O O . ASP A 1 32 ? -10.931 -0.356 1.718 1.00 0.00 32 ASP A O 3
ATOM 3384 N N . ARG A 1 33 ? -12.019 -1.506 3.317 1.00 0.00 33 ARG A N 3
ATOM 3385 C CA . ARG A 1 33 ? -11.673 -0.570 4.380 1.00 0.00 33 ARG A CA 3
ATOM 3386 C C . ARG A 1 33 ? -12.092 0.850 4.011 1.00 0.00 33 ARG A C 3
ATOM 3387 O O . ARG A 1 33 ? -12.572 1.100 2.905 1.00 0.00 33 ARG A O 3
ATOM 3408 N N . THR A 1 34 ? -11.907 1.778 4.945 1.00 0.00 34 THR A N 3
ATOM 3409 C CA . THR A 1 34 ? -12.267 3.172 4.720 1.00 0.00 34 THR A CA 3
ATOM 3410 C C . THR A 1 34 ? -11.406 4.105 5.564 1.00 0.00 34 THR A C 3
ATOM 3411 O O . THR A 1 34 ? -11.264 3.913 6.771 1.00 0.00 34 THR A O 3
ATOM 3422 N N . PHE A 1 35 ? -10.834 5.117 4.920 1.00 0.00 35 PHE A N 3
ATOM 3423 C CA . PHE A 1 35 ? -9.986 6.081 5.612 1.00 0.00 35 PHE A CA 3
ATOM 3424 C C . PHE A 1 35 ? -10.427 7.510 5.307 1.00 0.00 35 PHE A C 3
ATOM 3425 O O . PHE A 1 35 ? -11.018 7.779 4.262 1.00 0.00 35 PHE A O 3
ATOM 3442 N N . SER A 1 36 ? -10.134 8.423 6.228 1.00 0.00 36 SER A N 3
ATOM 3443 C CA . SER A 1 36 ? -10.503 9.823 6.061 1.00 0.00 36 SER A CA 3
ATOM 3444 C C . SER A 1 36 ? -9.308 10.648 5.592 1.00 0.00 36 SER A C 3
ATOM 3445 O O . SER A 1 36 ? -9.468 11.692 4.959 1.00 0.00 36 SER A O 3
ATOM 3453 N N . THR A 1 37 ? -8.107 10.172 5.909 1.00 0.00 37 THR A N 3
ATOM 3454 C CA . THR A 1 37 ? -6.884 10.864 5.522 1.00 0.00 37 THR A CA 3
ATOM 3455 C C . THR A 1 37 ? -5.960 9.945 4.731 1.00 0.00 37 THR A C 3
ATOM 3456 O O . THR A 1 37 ? -5.757 8.788 5.098 1.00 0.00 37 THR A O 3
ATOM 3467 N N . MET A 1 38 ? -5.401 10.469 3.645 1.00 0.00 38 MET A N 3
ATOM 3468 C CA . MET A 1 38 ? -4.495 9.695 2.803 1.00 0.00 38 MET A CA 3
ATOM 3469 C C . MET A 1 38 ? -3.398 9.044 3.640 1.00 0.00 38 MET A C 3
ATOM 3470 O O . MET A 1 38 ? -2.948 7.938 3.340 1.00 0.00 38 MET A O 3
ATOM 3484 N N . HIS A 1 39 ? -2.970 9.739 4.690 1.00 0.00 39 HIS A N 3
ATOM 3485 C CA . HIS A 1 39 ? -1.925 9.228 5.570 1.00 0.00 39 HIS A CA 3
ATOM 3486 C C . HIS A 1 39 ? -2.275 7.831 6.074 1.00 0.00 39 HIS A C 3
ATOM 3487 O O . HIS A 1 39 ? -1.477 6.901 5.956 1.00 0.00 39 HIS A O 3
ATOM 3501 N N . GLU A 1 40 ? -3.471 7.692 6.637 1.00 0.00 40 GLU A N 3
ATOM 3502 C CA . GLU A 1 40 ? -3.924 6.409 7.161 1.00 0.00 40 GLU A CA 3
ATOM 3503 C C . GLU A 1 40 ? -3.760 5.307 6.118 1.00 0.00 40 GLU A C 3
ATOM 3504 O O . GLU A 1 40 ? -3.179 4.256 6.394 1.00 0.00 40 GLU A O 3
ATOM 3516 N N . LEU A 1 41 ? -4.275 5.555 4.919 1.00 0.00 41 LEU A N 3
ATOM 3517 C CA . LEU A 1 41 ? -4.187 4.585 3.833 1.00 0.00 41 LEU A CA 3
ATOM 3518 C C . LEU A 1 41 ? -2.749 4.112 3.640 1.00 0.00 41 LEU A C 3
ATOM 3519 O O . LEU A 1 41 ? -2.467 2.915 3.683 1.00 0.00 41 LEU A O 3
ATOM 3535 N N . VAL A 1 42 ? -1.843 5.061 3.429 1.00 0.00 42 VAL A N 3
ATOM 3536 C CA . VAL A 1 42 ? -0.434 4.743 3.233 1.00 0.00 42 VAL A CA 3
ATOM 3537 C C . VAL A 1 42 ? 0.129 3.981 4.428 1.00 0.00 42 VAL A C 3
ATOM 3538 O O . VAL A 1 42 ? 0.928 3.058 4.269 1.00 0.00 42 VAL A O 3
ATOM 3551 N N . THR A 1 43 ? -0.294 4.374 5.625 1.00 0.00 43 THR A N 3
ATOM 3552 C CA . THR A 1 43 ? 0.168 3.729 6.848 1.00 0.00 43 THR A CA 3
ATOM 3553 C C . THR A 1 43 ? -0.560 2.410 7.083 1.00 0.00 43 THR A C 3
ATOM 3554 O O . THR A 1 43 ? -0.114 1.574 7.869 1.00 0.00 43 THR A O 3
ATOM 3565 N N . HIS A 1 44 ? -1.684 2.229 6.396 1.00 0.00 44 HIS A N 3
ATOM 3566 C CA . HIS A 1 44 ? -2.474 1.010 6.529 1.00 0.00 44 HIS A CA 3
ATOM 3567 C C . HIS A 1 44 ? -1.818 -0.146 5.781 1.00 0.00 44 HIS A C 3
ATOM 3568 O O . HIS A 1 44 ? -1.356 -1.111 6.391 1.00 0.00 44 HIS A O 3
ATOM 3582 N N . VAL A 1 45 ? -1.782 -0.043 4.456 1.00 0.00 45 VAL A N 3
ATOM 3583 C CA . VAL A 1 45 ? -1.182 -1.080 3.625 1.00 0.00 45 VAL A CA 3
ATOM 3584 C C . VAL A 1 45 ? 0.262 -1.347 4.035 1.00 0.00 45 VAL A C 3
ATOM 3585 O O . VAL A 1 45 ? 0.860 -2.344 3.629 1.00 0.00 45 VAL A O 3
ATOM 3598 N N . THR A 1 46 ? 0.817 -0.450 4.844 1.00 0.00 46 THR A N 3
ATOM 3599 C CA . THR A 1 46 ? 2.191 -0.588 5.309 1.00 0.00 46 THR A CA 3
ATOM 3600 C C . THR A 1 46 ? 2.323 -1.736 6.303 1.00 0.00 46 THR A C 3
ATOM 3601 O O . THR A 1 46 ? 3.016 -2.719 6.042 1.00 0.00 46 THR A O 3
ATOM 3612 N N . MET A 1 47 ? 1.652 -1.606 7.443 1.00 0.00 47 MET A N 3
ATOM 3613 C CA . MET A 1 47 ? 1.693 -2.635 8.475 1.00 0.00 47 MET A CA 3
ATOM 3614 C C . MET A 1 47 ? 0.535 -3.614 8.313 1.00 0.00 47 MET A C 3
ATOM 3615 O O . MET A 1 47 ? 0.721 -4.827 8.397 1.00 0.00 47 MET A O 3
ATOM 3629 N N . GLU A 1 48 ? -0.660 -3.078 8.081 1.00 0.00 48 GLU A N 3
ATOM 3630 C CA . GLU A 1 48 ? -1.847 -3.906 7.909 1.00 0.00 48 GLU A CA 3
ATOM 3631 C C . GLU A 1 48 ? -1.608 -4.988 6.860 1.00 0.00 48 GLU A C 3
ATOM 3632 O O . GLU A 1 48 ? -2.049 -6.128 7.015 1.00 0.00 48 GLU A O 3
ATOM 3644 N N . HIS A 1 49 ? -0.908 -4.623 5.791 1.00 0.00 49 HIS A N 3
ATOM 3645 C CA . HIS A 1 49 ? -0.610 -5.562 4.715 1.00 0.00 49 HIS A CA 3
ATOM 3646 C C . HIS A 1 49 ? 0.886 -5.851 4.645 1.00 0.00 49 HIS A C 3
ATOM 3647 O O . HIS A 1 49 ? 1.351 -6.892 5.112 1.00 0.00 49 HIS A O 3
ATOM 3661 N N . VAL A 1 50 ? 1.637 -4.924 4.059 1.00 0.00 50 VAL A N 3
ATOM 3662 C CA . VAL A 1 50 ? 3.081 -5.079 3.928 1.00 0.00 50 VAL A CA 3
ATOM 3663 C C . VAL A 1 50 ? 3.701 -5.568 5.232 1.00 0.00 50 VAL A C 3
ATOM 3664 O O . VAL A 1 50 ? 4.729 -6.244 5.228 1.00 0.00 50 VAL A O 3
ATOM 3677 N N . GLY A 1 51 ? 3.069 -5.220 6.349 1.00 0.00 51 GLY A N 3
ATOM 3678 C CA . GLY A 1 51 ? 3.573 -5.633 7.646 1.00 0.00 51 GLY A CA 3
ATOM 3679 C C . GLY A 1 51 ? 4.997 -5.173 7.887 1.00 0.00 51 GLY A C 3
ATOM 3680 O O . GLY A 1 51 ? 5.698 -4.784 6.953 1.00 0.00 51 GLY A O 3
ATOM 3684 N N . GLY A 1 52 ? 5.427 -5.216 9.144 1.00 0.00 52 GLY A N 3
ATOM 3685 C CA . GLY A 1 52 ? 6.774 -4.797 9.483 1.00 0.00 52 GLY A CA 3
ATOM 3686 C C . GLY A 1 52 ? 7.832 -5.606 8.760 1.00 0.00 52 GLY A C 3
ATOM 3687 O O . GLY A 1 52 ? 7.533 -6.412 7.879 1.00 0.00 52 GLY A O 3
ATOM 3691 N N . PRO A 1 53 ? 9.103 -5.393 9.132 1.00 0.00 53 PRO A N 3
ATOM 3692 C CA . PRO A 1 53 ? 10.235 -6.099 8.525 1.00 0.00 53 PRO A CA 3
ATOM 3693 C C . PRO A 1 53 ? 10.269 -7.575 8.904 1.00 0.00 53 PRO A C 3
ATOM 3694 O O . PRO A 1 53 ? 11.120 -8.327 8.431 1.00 0.00 53 PRO A O 3
ATOM 3705 N N . GLU A 1 54 ? 9.337 -7.983 9.760 1.00 0.00 54 GLU A N 3
ATOM 3706 C CA . GLU A 1 54 ? 9.262 -9.371 10.202 1.00 0.00 54 GLU A CA 3
ATOM 3707 C C . GLU A 1 54 ? 8.239 -10.149 9.379 1.00 0.00 54 GLU A C 3
ATOM 3708 O O . GLU A 1 54 ? 7.820 -11.240 9.764 1.00 0.00 54 GLU A O 3
ATOM 3720 N N . GLN A 1 55 ? 7.843 -9.579 8.246 1.00 0.00 55 GLN A N 3
ATOM 3721 C CA . GLN A 1 55 ? 6.869 -10.219 7.369 1.00 0.00 55 GLN A CA 3
ATOM 3722 C C . GLN A 1 55 ? 7.550 -11.210 6.431 1.00 0.00 55 GLN A C 3
ATOM 3723 O O . GLN A 1 55 ? 8.732 -11.074 6.120 1.00 0.00 55 GLN A O 3
ATOM 3737 N N . ASN A 1 56 ? 6.794 -12.207 5.982 1.00 0.00 56 ASN A N 3
ATOM 3738 C CA . ASN A 1 56 ? 7.325 -13.222 5.079 1.00 0.00 56 ASN A CA 3
ATOM 3739 C C . ASN A 1 56 ? 6.631 -13.159 3.722 1.00 0.00 56 ASN A C 3
ATOM 3740 O O . ASN A 1 56 ? 5.469 -13.540 3.590 1.00 0.00 56 ASN A O 3
ATOM 3751 N N . ASN A 1 57 ? 7.354 -12.677 2.716 1.00 0.00 57 ASN A N 3
ATOM 3752 C CA . ASN A 1 57 ? 6.808 -12.565 1.368 1.00 0.00 57 ASN A CA 3
ATOM 3753 C C . ASN A 1 57 ? 5.981 -11.291 1.221 1.00 0.00 57 ASN A C 3
ATOM 3754 O O . ASN A 1 57 ? 4.783 -11.279 1.504 1.00 0.00 57 ASN A O 3
ATOM 3765 N N . HIS A 1 58 ? 6.630 -10.219 0.775 1.00 0.00 58 HIS A N 3
ATOM 3766 C CA . HIS A 1 58 ? 5.955 -8.940 0.589 1.00 0.00 58 HIS A CA 3
ATOM 3767 C C . HIS A 1 58 ? 5.582 -8.731 -0.876 1.00 0.00 58 HIS A C 3
ATOM 3768 O O . HIS A 1 58 ? 6.452 -8.642 -1.742 1.00 0.00 58 HIS A O 3
ATOM 3782 N N . VAL A 1 59 ? 4.282 -8.653 -1.145 1.00 0.00 59 VAL A N 3
ATOM 3783 C CA . VAL A 1 59 ? 3.794 -8.455 -2.504 1.00 0.00 59 VAL A CA 3
ATOM 3784 C C . VAL A 1 59 ? 2.792 -7.307 -2.566 1.00 0.00 59 VAL A C 3
ATOM 3785 O O . VAL A 1 59 ? 2.086 -7.032 -1.595 1.00 0.00 59 VAL A O 3
ATOM 3798 N N . CYS A 1 60 ? 2.734 -6.641 -3.714 1.00 0.00 60 CYS A N 3
ATOM 3799 C CA . CYS A 1 60 ? 1.819 -5.522 -3.904 1.00 0.00 60 CYS A CA 3
ATOM 3800 C C . CYS A 1 60 ? 0.479 -6.003 -4.454 1.00 0.00 60 CYS A C 3
ATOM 3801 O O . CYS A 1 60 ? 0.321 -6.186 -5.662 1.00 0.00 60 CYS A O 3
ATOM 3808 N N . TYR A 1 61 ? -0.482 -6.207 -3.560 1.00 0.00 61 TYR A N 3
ATOM 3809 C CA . TYR A 1 61 ? -1.808 -6.668 -3.955 1.00 0.00 61 TYR A CA 3
ATOM 3810 C C . TYR A 1 61 ? -2.758 -5.491 -4.152 1.00 0.00 61 TYR A C 3
ATOM 3811 O O . TYR A 1 61 ? -2.978 -4.697 -3.238 1.00 0.00 61 TYR A O 3
ATOM 3829 N N . TRP A 1 62 ? -3.320 -5.388 -5.351 1.00 0.00 62 TRP A N 3
ATOM 3830 C CA . TRP A 1 62 ? -4.248 -4.309 -5.670 1.00 0.00 62 TRP A CA 3
ATOM 3831 C C . TRP A 1 62 ? -5.227 -4.736 -6.757 1.00 0.00 62 TRP A C 3
ATOM 3832 O O . TRP A 1 62 ? -5.073 -5.797 -7.361 1.00 0.00 62 TRP A O 3
ATOM 3853 N N . GLU A 1 63 ? -6.234 -3.903 -7.002 1.00 0.00 63 GLU A N 3
ATOM 3854 C CA . GLU A 1 63 ? -7.239 -4.198 -8.017 1.00 0.00 63 GLU A CA 3
ATOM 3855 C C . GLU A 1 63 ? -6.717 -3.863 -9.412 1.00 0.00 63 GLU A C 3
ATOM 3856 O O . GLU A 1 63 ? -6.933 -4.613 -10.362 1.00 0.00 63 GLU A O 3
ATOM 3868 N N . GLU A 1 64 ? -6.030 -2.730 -9.524 1.00 0.00 64 GLU A N 3
ATOM 3869 C CA . GLU A 1 64 ? -5.480 -2.295 -10.802 1.00 0.00 64 GLU A CA 3
ATOM 3870 C C . GLU A 1 64 ? -3.986 -2.008 -10.681 1.00 0.00 64 GLU A C 3
ATOM 3871 O O . GLU A 1 64 ? -3.547 -0.868 -10.830 1.00 0.00 64 GLU A O 3
ATOM 3883 N N . CYS A 1 65 ? -3.209 -3.052 -10.411 1.00 0.00 65 CYS A N 3
ATOM 3884 C CA . CYS A 1 65 ? -1.764 -2.915 -10.269 1.00 0.00 65 CYS A CA 3
ATOM 3885 C C . CYS A 1 65 ? -1.040 -3.522 -11.466 1.00 0.00 65 CYS A C 3
ATOM 3886 O O . CYS A 1 65 ? -1.455 -4.537 -12.026 1.00 0.00 65 CYS A O 3
ATOM 3893 N N . PRO A 1 66 ? 0.071 -2.887 -11.870 1.00 0.00 66 PRO A N 3
ATOM 3894 C CA . PRO A 1 66 ? 0.877 -3.347 -13.004 1.00 0.00 66 PRO A CA 3
ATOM 3895 C C . PRO A 1 66 ? 1.613 -4.648 -12.703 1.00 0.00 66 PRO A C 3
ATOM 3896 O O . PRO A 1 66 ? 1.664 -5.551 -13.538 1.00 0.00 66 PRO A O 3
ATOM 3907 N N . ARG A 1 67 ? 2.181 -4.737 -11.505 1.00 0.00 67 ARG A N 3
ATOM 3908 C CA . ARG A 1 67 ? 2.915 -5.928 -11.094 1.00 0.00 67 ARG A CA 3
ATOM 3909 C C . ARG A 1 67 ? 1.961 -7.090 -10.832 1.00 0.00 67 ARG A C 3
ATOM 3910 O O . ARG A 1 67 ? 2.384 -8.242 -10.738 1.00 0.00 67 ARG A O 3
ATOM 3931 N N . GLU A 1 68 ? 0.674 -6.779 -10.715 1.00 0.00 68 GLU A N 3
ATOM 3932 C CA . GLU A 1 68 ? -0.338 -7.798 -10.462 1.00 0.00 68 GLU A CA 3
ATOM 3933 C C . GLU A 1 68 ? 0.019 -8.625 -9.231 1.00 0.00 68 GLU A C 3
ATOM 3934 O O . GLU A 1 68 ? -0.430 -9.761 -9.082 1.00 0.00 68 GLU A O 3
ATOM 3946 N N . GLY A 1 69 ? 0.831 -8.047 -8.351 1.00 0.00 69 GLY A N 3
ATOM 3947 C CA . GLY A 1 69 ? 1.235 -8.745 -7.145 1.00 0.00 69 GLY A CA 3
ATOM 3948 C C . GLY A 1 69 ? 2.558 -9.467 -7.309 1.00 0.00 69 GLY A C 3
ATOM 3949 O O . GLY A 1 69 ? 2.643 -10.678 -7.102 1.00 0.00 69 GLY A O 3
ATOM 3953 N N . LYS A 1 70 ? 3.594 -8.724 -7.683 1.00 0.00 70 LYS A N 3
ATOM 3954 C CA . LYS A 1 70 ? 4.919 -9.299 -7.876 1.00 0.00 70 LYS A CA 3
ATOM 3955 C C . LYS A 1 70 ? 5.861 -8.886 -6.749 1.00 0.00 70 LYS A C 3
ATOM 3956 O O . LYS A 1 70 ? 6.174 -7.706 -6.591 1.00 0.00 70 LYS A O 3
ATOM 3975 N N . SER A 1 71 ? 6.309 -9.865 -5.969 1.00 0.00 71 SER A N 3
ATOM 3976 C CA . SER A 1 71 ? 7.213 -9.602 -4.856 1.00 0.00 71 SER A CA 3
ATOM 3977 C C . SER A 1 71 ? 8.429 -8.806 -5.320 1.00 0.00 71 SER A C 3
ATOM 3978 O O . SER A 1 71 ? 8.924 -8.997 -6.431 1.00 0.00 71 SER A O 3
ATOM 3986 N N . PHE A 1 72 ? 8.906 -7.911 -4.460 1.00 0.00 72 PHE A N 3
ATOM 3987 C CA . PHE A 1 72 ? 10.063 -7.084 -4.781 1.00 0.00 72 PHE A CA 3
ATOM 3988 C C . PHE A 1 72 ? 11.346 -7.711 -4.241 1.00 0.00 72 PHE A C 3
ATOM 3989 O O . PHE A 1 72 ? 11.331 -8.818 -3.703 1.00 0.00 72 PHE A O 3
ATOM 4006 N N . LYS A 1 73 ? 12.455 -6.995 -4.390 1.00 0.00 73 LYS A N 3
ATOM 4007 C CA . LYS A 1 73 ? 13.747 -7.478 -3.918 1.00 0.00 73 LYS A CA 3
ATOM 4008 C C . LYS A 1 73 ? 14.060 -6.928 -2.530 1.00 0.00 73 LYS A C 3
ATOM 4009 O O . LYS A 1 73 ? 15.103 -7.233 -1.953 1.00 0.00 73 LYS A O 3
ATOM 4028 N N . ALA A 1 74 ? 13.150 -6.118 -2.001 1.00 0.00 74 ALA A N 3
ATOM 4029 C CA . ALA A 1 74 ? 13.328 -5.529 -0.679 1.00 0.00 74 ALA A CA 3
ATOM 4030 C C . ALA A 1 74 ? 11.985 -5.320 0.014 1.00 0.00 74 ALA A C 3
ATOM 4031 O O . ALA A 1 74 ? 10.928 -5.469 -0.600 1.00 0.00 74 ALA A O 3
ATOM 4038 N N . LYS A 1 75 ? 12.034 -4.975 1.296 1.00 0.00 75 LYS A N 3
ATOM 4039 C CA . LYS A 1 75 ? 10.823 -4.744 2.073 1.00 0.00 75 LYS A CA 3
ATOM 4040 C C . LYS A 1 75 ? 10.219 -3.381 1.749 1.00 0.00 75 LYS A C 3
ATOM 4041 O O . LYS A 1 75 ? 9.025 -3.271 1.469 1.00 0.00 75 LYS A O 3
ATOM 4060 N N . TYR A 1 76 ? 11.051 -2.347 1.788 1.00 0.00 76 TYR A N 3
ATOM 4061 C CA . TYR A 1 76 ? 10.599 -0.991 1.500 1.00 0.00 76 TYR A CA 3
ATOM 4062 C C . TYR A 1 76 ? 10.212 -0.847 0.031 1.00 0.00 76 TYR A C 3
ATOM 4063 O O . TYR A 1 76 ? 9.271 -0.129 -0.308 1.00 0.00 76 TYR A O 3
ATOM 4081 N N . LYS A 1 77 ? 10.945 -1.535 -0.837 1.00 0.00 77 LYS A N 3
ATOM 4082 C CA . LYS A 1 77 ? 10.680 -1.488 -2.270 1.00 0.00 77 LYS A CA 3
ATOM 4083 C C . LYS A 1 77 ? 9.200 -1.720 -2.558 1.00 0.00 77 LYS A C 3
ATOM 4084 O O . LYS A 1 77 ? 8.706 -1.383 -3.634 1.00 0.00 77 LYS A O 3
ATOM 4103 N N . LEU A 1 78 ? 8.497 -2.296 -1.589 1.00 0.00 78 LEU A N 3
ATOM 4104 C CA . LEU A 1 78 ? 7.072 -2.572 -1.737 1.00 0.00 78 LEU A CA 3
ATOM 4105 C C . LEU A 1 78 ? 6.244 -1.322 -1.460 1.00 0.00 78 LEU A C 3
ATOM 4106 O O . LEU A 1 78 ? 5.509 -0.846 -2.326 1.00 0.00 78 LEU A O 3
ATOM 4122 N N . VAL A 1 79 ? 6.369 -0.792 -0.247 1.00 0.00 79 VAL A N 3
ATOM 4123 C CA . VAL A 1 79 ? 5.635 0.405 0.144 1.00 0.00 79 VAL A CA 3
ATOM 4124 C C . VAL A 1 79 ? 5.912 1.558 -0.815 1.00 0.00 79 VAL A C 3
ATOM 4125 O O . VAL A 1 79 ? 5.100 2.471 -0.955 1.00 0.00 79 VAL A O 3
ATOM 4138 N N . ASN A 1 80 ? 7.066 1.508 -1.473 1.00 0.00 80 ASN A N 3
ATOM 4139 C CA . ASN A 1 80 ? 7.452 2.549 -2.419 1.00 0.00 80 ASN A CA 3
ATOM 4140 C C . ASN A 1 80 ? 6.558 2.518 -3.655 1.00 0.00 80 ASN A C 3
ATOM 4141 O O . ASN A 1 80 ? 6.104 3.559 -4.133 1.00 0.00 80 ASN A O 3
ATOM 4152 N N . HIS A 1 81 ? 6.309 1.318 -4.169 1.00 0.00 81 HIS A N 3
ATOM 4153 C CA . HIS A 1 81 ? 5.468 1.151 -5.349 1.00 0.00 81 HIS A CA 3
ATOM 4154 C C . HIS A 1 81 ? 3.991 1.239 -4.981 1.00 0.00 81 HIS A C 3
ATOM 4155 O O . HIS A 1 81 ? 3.148 1.544 -5.825 1.00 0.00 81 HIS A O 3
ATOM 4169 N N . ILE A 1 82 ? 3.684 0.970 -3.716 1.00 0.00 82 ILE A N 3
ATOM 4170 C CA . ILE A 1 82 ? 2.308 1.020 -3.237 1.00 0.00 82 ILE A CA 3
ATOM 4171 C C . ILE A 1 82 ? 1.740 2.430 -3.344 1.00 0.00 82 ILE A C 3
ATOM 4172 O O . ILE A 1 82 ? 0.561 2.614 -3.648 1.00 0.00 82 ILE A O 3
ATOM 4188 N N . ARG A 1 83 ? 2.586 3.424 -3.094 1.00 0.00 83 ARG A N 3
ATOM 4189 C CA . ARG A 1 83 ? 2.168 4.819 -3.163 1.00 0.00 83 ARG A CA 3
ATOM 4190 C C . ARG A 1 83 ? 1.516 5.126 -4.508 1.00 0.00 83 ARG A C 3
ATOM 4191 O O . ARG A 1 83 ? 0.440 5.721 -4.567 1.00 0.00 83 ARG A O 3
ATOM 4212 N N . VAL A 1 84 ? 2.177 4.716 -5.586 1.00 0.00 84 VAL A N 3
ATOM 4213 C CA . VAL A 1 84 ? 1.662 4.946 -6.931 1.00 0.00 84 VAL A CA 3
ATOM 4214 C C . VAL A 1 84 ? 0.186 4.576 -7.026 1.00 0.00 84 VAL A C 3
ATOM 4215 O O . VAL A 1 84 ? -0.554 5.134 -7.836 1.00 0.00 84 VAL A O 3
ATOM 4228 N N . HIS A 1 85 ? -0.235 3.630 -6.192 1.00 0.00 85 HIS A N 3
ATOM 4229 C CA . HIS A 1 85 ? -1.624 3.184 -6.181 1.00 0.00 85 HIS A CA 3
ATOM 4230 C C . HIS A 1 85 ? -2.467 4.058 -5.257 1.00 0.00 85 HIS A C 3
ATOM 4231 O O . HIS A 1 85 ? -3.579 4.457 -5.606 1.00 0.00 85 HIS A O 3
ATOM 4245 N N . THR A 1 86 ? -1.932 4.352 -4.077 1.00 0.00 86 THR A N 3
ATOM 4246 C CA . THR A 1 86 ? -2.635 5.177 -3.102 1.00 0.00 86 THR A CA 3
ATOM 4247 C C . THR A 1 86 ? -3.049 6.513 -3.709 1.00 0.00 86 THR A C 3
ATOM 4248 O O . THR A 1 86 ? -4.170 6.976 -3.507 1.00 0.00 86 THR A O 3
ATOM 4259 N N . GLY A 1 87 ? -2.135 7.127 -4.455 1.00 0.00 87 GLY A N 3
ATOM 4260 C CA . GLY A 1 87 ? -2.425 8.404 -5.080 1.00 0.00 87 GLY A CA 3
ATOM 4261 C C . GLY A 1 87 ? -1.735 9.560 -4.384 1.00 0.00 87 GLY A C 3
ATOM 4262 O O . GLY A 1 87 ? -2.062 10.722 -4.626 1.00 0.00 87 GLY A O 3
ATOM 4266 N N . GLU A 1 88 ? -0.780 9.242 -3.517 1.00 0.00 88 GLU A N 3
ATOM 4267 C CA . GLU A 1 88 ? -0.044 10.264 -2.782 1.00 0.00 88 GLU A CA 3
ATOM 4268 C C . GLU A 1 88 ? 1.230 10.658 -3.525 1.00 0.00 88 GLU A C 3
ATOM 4269 O O . GLU A 1 88 ? 1.326 10.502 -4.742 1.00 0.00 88 GLU A O 3
ATOM 4281 N N . LYS A 1 89 ? 2.206 11.169 -2.783 1.00 0.00 89 LYS A N 3
ATOM 4282 C CA . LYS A 1 89 ? 3.475 11.584 -3.368 1.00 0.00 89 LYS A CA 3
ATOM 4283 C C . LYS A 1 89 ? 4.250 10.382 -3.898 1.00 0.00 89 LYS A C 3
ATOM 4284 O O . LYS A 1 89 ? 3.972 9.241 -3.529 1.00 0.00 89 LYS A O 3
ATOM 4303 N N . SER A 1 90 ? 5.224 10.646 -4.763 1.00 0.00 90 SER A N 3
ATOM 4304 C CA . SER A 1 90 ? 6.037 9.585 -5.345 1.00 0.00 90 SER A CA 3
ATOM 4305 C C . SER A 1 90 ? 7.187 10.167 -6.161 1.00 0.00 90 SER A C 3
ATOM 4306 O O . SER A 1 90 ? 7.045 11.209 -6.800 1.00 0.00 90 SER A O 3
ATOM 4314 N N . GLY A 1 91 ? 8.329 9.486 -6.134 1.00 0.00 91 GLY A N 3
ATOM 4315 C CA . GLY A 1 91 ? 9.487 9.950 -6.875 1.00 0.00 91 GLY A CA 3
ATOM 4316 C C . GLY A 1 91 ? 10.190 8.829 -7.614 1.00 0.00 91 GLY A C 3
ATOM 4317 O O . GLY A 1 91 ? 9.675 7.717 -7.735 1.00 0.00 91 GLY A O 3
ATOM 4321 N N . PRO A 1 92 ? 11.396 9.117 -8.125 1.00 0.00 92 PRO A N 3
ATOM 4322 C CA . PRO A 1 92 ? 12.197 8.137 -8.866 1.00 0.00 92 PRO A CA 3
ATOM 4323 C C . PRO A 1 92 ? 12.734 7.029 -7.967 1.00 0.00 92 PRO A C 3
ATOM 4324 O O . PRO A 1 92 ? 13.011 7.252 -6.789 1.00 0.00 92 PRO A O 3
ATOM 4335 N N . SER A 1 93 ? 12.880 5.834 -8.532 1.00 0.00 93 SER A N 3
ATOM 4336 C CA . SER A 1 93 ? 13.382 4.690 -7.780 1.00 0.00 93 SER A CA 3
ATOM 4337 C C . SER A 1 93 ? 14.852 4.879 -7.420 1.00 0.00 93 SER A C 3
ATOM 4338 O O . SER A 1 93 ? 15.411 5.962 -7.592 1.00 0.00 93 SER A O 3
ATOM 4346 N N . SER A 1 94 ? 15.474 3.816 -6.919 1.00 0.00 94 SER A N 3
ATOM 4347 C CA . SER A 1 94 ? 16.878 3.864 -6.531 1.00 0.00 94 SER A CA 3
ATOM 4348 C C . SER A 1 94 ? 17.766 4.150 -7.738 1.00 0.00 94 SER A C 3
ATOM 4349 O O . SER A 1 94 ? 17.302 4.658 -8.758 1.00 0.00 94 SER A O 3
ATOM 4357 N N . GLY A 1 95 ? 19.048 3.819 -7.614 1.00 0.00 95 GLY A N 3
ATOM 4358 C CA . GLY A 1 95 ? 19.982 4.047 -8.701 1.00 0.00 95 GLY A CA 3
ATOM 4359 C C . GLY A 1 95 ? 20.304 2.779 -9.465 1.00 0.00 95 GLY A C 3
ATOM 4360 O O . GLY A 1 95 ? 19.851 2.631 -10.599 1.00 0.00 95 GLY A O 3
ATOM 4366 N N . GLY A 1 1 ? -37.417 31.483 14.635 1.00 0.00 1 GLY A N 4
ATOM 4367 C CA . GLY A 1 1 ? -36.618 31.053 15.767 1.00 0.00 1 GLY A CA 4
ATOM 4368 C C . GLY A 1 1 ? -36.409 29.551 15.792 1.00 0.00 1 GLY A C 4
ATOM 4369 O O . GLY A 1 1 ? -36.938 28.859 16.661 1.00 0.00 1 GLY A O 4
ATOM 4373 N N . SER A 1 2 ? -35.635 29.047 14.836 1.00 0.00 2 SER A N 4
ATOM 4374 C CA . SER A 1 2 ? -35.362 27.618 14.748 1.00 0.00 2 SER A CA 4
ATO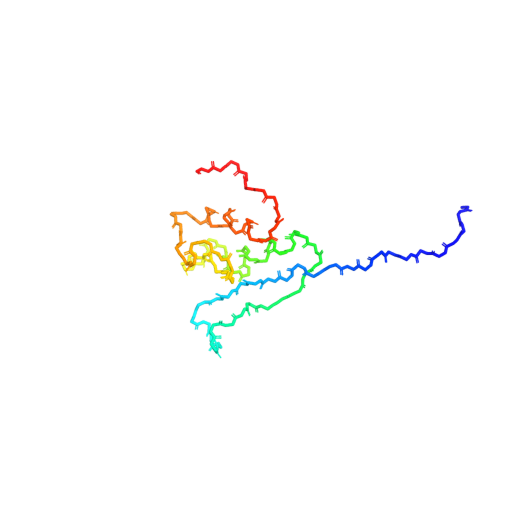M 4375 C C . SER A 1 2 ? -33.888 27.329 15.018 1.00 0.00 2 SER A C 4
ATOM 4376 O O . SER A 1 2 ? -33.064 28.241 15.062 1.00 0.00 2 SER A O 4
ATOM 4384 N N . SER A 1 3 ? -33.565 26.052 15.197 1.00 0.00 3 SER A N 4
ATOM 4385 C CA . SER A 1 3 ? -32.192 25.642 15.466 1.00 0.00 3 SER A CA 4
ATOM 4386 C C . SER A 1 3 ? -31.795 24.463 14.583 1.00 0.00 3 SER A C 4
ATOM 4387 O O . SER A 1 3 ? -32.477 23.440 14.549 1.00 0.00 3 SER A O 4
ATOM 4395 N N . GLY A 1 4 ? -30.684 24.615 13.867 1.00 0.00 4 GLY A N 4
ATOM 4396 C CA . GLY A 1 4 ? -30.214 23.557 12.993 1.00 0.00 4 GLY A CA 4
ATOM 4397 C C . GLY A 1 4 ? -28.945 22.904 13.503 1.00 0.00 4 GLY A C 4
ATOM 4398 O O . GLY A 1 4 ? -28.132 23.547 14.168 1.00 0.00 4 GLY A O 4
ATOM 4402 N N . SER A 1 5 ? -28.774 21.623 13.194 1.00 0.00 5 SER A N 4
ATOM 4403 C CA . SER A 1 5 ? -27.597 20.881 13.631 1.00 0.00 5 SER A CA 4
ATOM 4404 C C . SER A 1 5 ? -27.251 19.777 12.636 1.00 0.00 5 SER A C 4
ATOM 4405 O O . SER A 1 5 ? -26.554 18.819 12.973 1.00 0.00 5 SER A O 4
ATOM 4413 N N . SER A 1 6 ? -27.744 19.917 11.410 1.00 0.00 6 SER A N 4
ATOM 4414 C CA . SER A 1 6 ? -27.491 18.930 10.367 1.00 0.00 6 SER A CA 4
ATOM 4415 C C . SER A 1 6 ? -26.060 18.408 10.448 1.00 0.00 6 SER A C 4
ATOM 4416 O O . SER A 1 6 ? -25.809 17.219 10.261 1.00 0.00 6 SER A O 4
ATOM 4424 N N . GLY A 1 7 ? -25.123 19.309 10.729 1.00 0.00 7 GLY A N 4
ATOM 4425 C CA . GLY A 1 7 ? -23.728 18.922 10.831 1.00 0.00 7 GLY A CA 4
ATOM 4426 C C . GLY A 1 7 ? -23.066 18.779 9.474 1.00 0.00 7 GLY A C 4
ATOM 4427 O O . GLY A 1 7 ? -23.155 19.675 8.636 1.00 0.00 7 GLY A O 4
ATOM 4431 N N . GLN A 1 8 ? -22.399 17.649 9.260 1.00 0.00 8 GLN A N 4
ATOM 4432 C CA . GLN A 1 8 ? -21.718 17.393 7.996 1.00 0.00 8 GLN A CA 4
ATOM 4433 C C . GLN A 1 8 ? -21.254 15.943 7.911 1.00 0.00 8 GLN A C 4
ATOM 4434 O O . GLN A 1 8 ? -20.862 15.332 8.905 1.00 0.00 8 GLN A O 4
ATOM 4448 N N . PRO A 1 9 ? -21.300 15.377 6.696 1.00 0.00 9 PRO A N 4
ATOM 4449 C CA . PRO A 1 9 ? -20.889 13.991 6.453 1.00 0.00 9 PRO A CA 4
ATOM 4450 C C . PRO A 1 9 ? -19.382 13.801 6.592 1.00 0.00 9 PRO A C 4
ATOM 4451 O O . PRO A 1 9 ? -18.600 14.675 6.217 1.00 0.00 9 PRO A O 4
ATOM 4462 N N . ILE A 1 10 ? -18.983 12.655 7.132 1.00 0.00 10 ILE A N 4
ATOM 4463 C CA . ILE A 1 10 ? -17.570 12.350 7.319 1.00 0.00 10 ILE A CA 4
ATOM 4464 C C . ILE A 1 10 ? -16.760 12.717 6.080 1.00 0.00 10 ILE A C 4
ATOM 4465 O O . ILE A 1 10 ? -17.315 12.929 5.002 1.00 0.00 10 ILE A O 4
ATOM 4481 N N . LYS A 1 11 ? -15.443 12.788 6.241 1.00 0.00 11 LYS A N 4
ATOM 4482 C CA . LYS A 1 11 ? -14.554 13.126 5.136 1.00 0.00 11 LYS A CA 4
ATOM 4483 C C . LYS A 1 11 ? -14.633 12.075 4.033 1.00 0.00 11 LYS A C 4
ATOM 4484 O O . LYS A 1 11 ? -15.267 11.034 4.201 1.00 0.00 11 LYS A O 4
ATOM 4503 N N . GLN A 1 12 ? -13.985 12.355 2.907 1.00 0.00 12 GLN A N 4
ATOM 4504 C CA . GLN A 1 12 ? -13.982 11.432 1.778 1.00 0.00 12 GLN A CA 4
ATOM 4505 C C . GLN A 1 12 ? -13.555 10.036 2.217 1.00 0.00 12 GLN A C 4
ATOM 4506 O O . GLN A 1 12 ? -13.197 9.822 3.375 1.00 0.00 12 GLN A O 4
ATOM 4520 N N . GLU A 1 13 ? -13.595 9.089 1.285 1.00 0.00 13 GLU A N 4
ATOM 4521 C CA . GLU A 1 13 ? -13.213 7.712 1.578 1.00 0.00 13 GLU A CA 4
ATOM 4522 C C . GLU A 1 13 ? -12.193 7.203 0.563 1.00 0.00 13 GLU A C 4
ATOM 4523 O O . GLU A 1 13 ? -12.557 6.707 -0.505 1.00 0.00 13 GLU A O 4
ATOM 4535 N N . LEU A 1 14 ? -10.915 7.330 0.903 1.00 0.00 14 LEU A N 4
ATOM 4536 C CA . LEU A 1 14 ? -9.841 6.884 0.022 1.00 0.00 14 LEU A CA 4
ATOM 4537 C C . LEU A 1 14 ? -10.025 5.419 -0.362 1.00 0.00 14 LEU A C 4
ATOM 4538 O O . LEU A 1 14 ? -9.943 5.060 -1.536 1.00 0.00 14 LEU A O 4
ATOM 4554 N N . SER A 1 15 ? -10.276 4.578 0.637 1.00 0.00 15 SER A N 4
ATOM 4555 C CA . SER A 1 15 ? -10.470 3.152 0.404 1.00 0.00 15 SER A CA 4
ATOM 4556 C C . SER A 1 15 ? -9.135 2.453 0.166 1.00 0.00 15 SER A C 4
ATOM 4557 O O . SER A 1 15 ? -8.160 3.078 -0.252 1.00 0.00 15 SER A O 4
ATOM 4565 N N . CYS A 1 16 ? -9.098 1.153 0.436 1.00 0.00 16 CYS A N 4
ATOM 4566 C CA . CYS A 1 16 ? -7.884 0.367 0.253 1.00 0.00 16 CYS A CA 4
ATOM 4567 C C . CYS A 1 16 ? -8.164 -0.880 -0.582 1.00 0.00 16 CYS A C 4
ATOM 4568 O O . CYS A 1 16 ? -8.510 -1.934 -0.047 1.00 0.00 16 CYS A O 4
ATOM 4575 N N . LYS A 1 17 ? -8.011 -0.752 -1.895 1.00 0.00 17 LYS A N 4
ATOM 4576 C CA . LYS A 1 17 ? -8.245 -1.867 -2.805 1.00 0.00 17 LYS A CA 4
ATOM 4577 C C . LYS A 1 17 ? -7.086 -2.858 -2.760 1.00 0.00 17 LYS A C 4
ATOM 4578 O O . LYS A 1 17 ? -6.433 -3.110 -3.773 1.00 0.00 17 LYS A O 4
ATOM 4597 N N . TRP A 1 18 ? -6.838 -3.418 -1.582 1.00 0.00 18 TRP A N 4
ATOM 4598 C CA . TRP A 1 18 ? -5.758 -4.383 -1.407 1.00 0.00 18 TRP A CA 4
ATOM 4599 C C . TRP A 1 18 ? -6.298 -5.809 -1.400 1.00 0.00 18 TRP A C 4
ATOM 4600 O O . TRP A 1 18 ? -6.702 -6.324 -0.358 1.00 0.00 18 TRP A O 4
ATOM 4621 N N . ILE A 1 19 ? -6.301 -6.440 -2.569 1.00 0.00 19 ILE A N 4
ATOM 4622 C CA . ILE A 1 19 ? -6.791 -7.808 -2.696 1.00 0.00 19 ILE A CA 4
ATOM 4623 C C . ILE A 1 19 ? -5.697 -8.816 -2.362 1.00 0.00 19 ILE A C 4
ATOM 4624 O O . ILE A 1 19 ? -4.912 -9.206 -3.227 1.00 0.00 19 ILE A O 4
ATOM 4640 N N . ASP A 1 20 ? -5.653 -9.237 -1.103 1.00 0.00 20 ASP A N 4
ATOM 4641 C CA . ASP A 1 20 ? -4.657 -10.203 -0.654 1.00 0.00 20 ASP A CA 4
ATOM 4642 C C . ASP A 1 20 ? -4.830 -11.536 -1.376 1.00 0.00 20 ASP A C 4
ATOM 4643 O O . ASP A 1 20 ? -5.692 -11.676 -2.242 1.00 0.00 20 ASP A O 4
ATOM 4652 N N . GLU A 1 21 ? -4.003 -12.511 -1.012 1.00 0.00 21 GLU A N 4
ATOM 4653 C CA . GLU A 1 21 ? -4.063 -13.832 -1.627 1.00 0.00 21 GLU A CA 4
ATOM 4654 C C . GLU A 1 21 ? -4.152 -14.924 -0.565 1.00 0.00 21 GLU A C 4
ATOM 4655 O O . GLU A 1 21 ? -3.437 -14.889 0.437 1.00 0.00 21 GLU A O 4
ATOM 4667 N N . ALA A 1 22 ? -5.034 -15.891 -0.791 1.00 0.00 22 ALA A N 4
ATOM 4668 C CA . ALA A 1 22 ? -5.216 -16.994 0.145 1.00 0.00 22 ALA A CA 4
ATOM 4669 C C . ALA A 1 22 ? -5.803 -16.503 1.464 1.00 0.00 22 ALA A C 4
ATOM 4670 O O . ALA A 1 22 ? -5.869 -17.249 2.440 1.00 0.00 22 ALA A O 4
ATOM 4677 N N . GLN A 1 23 ? -6.228 -15.243 1.486 1.00 0.00 23 GLN A N 4
ATOM 4678 C CA . GLN A 1 23 ? -6.808 -14.654 2.686 1.00 0.00 23 GLN A CA 4
ATOM 4679 C C . GLN A 1 23 ? -7.920 -15.536 3.243 1.00 0.00 23 GLN A C 4
ATOM 4680 O O . GLN A 1 23 ? -8.598 -16.244 2.497 1.00 0.00 23 GLN A O 4
ATOM 4694 N N . LEU A 1 24 ? -8.103 -15.489 4.558 1.00 0.00 24 LEU A N 4
ATOM 4695 C CA . LEU A 1 24 ? -9.133 -16.285 5.216 1.00 0.00 24 LEU A CA 4
ATOM 4696 C C . LEU A 1 24 ? -10.509 -15.986 4.630 1.00 0.00 24 LEU A C 4
ATOM 4697 O O . LEU A 1 24 ? -11.310 -16.893 4.407 1.00 0.00 24 LEU A O 4
ATOM 4713 N N . SER A 1 25 ? -10.776 -14.707 4.382 1.00 0.00 25 SER A N 4
ATOM 4714 C CA . SER A 1 25 ? -12.056 -14.288 3.823 1.00 0.00 25 SER A CA 4
ATOM 4715 C C . SER A 1 25 ? -12.063 -14.444 2.305 1.00 0.00 25 SER A C 4
ATOM 4716 O O . SER A 1 25 ? -11.536 -13.600 1.581 1.00 0.00 25 SER A O 4
ATOM 4724 N N . ARG A 1 26 ? -12.664 -15.531 1.832 1.00 0.00 26 ARG A N 4
ATOM 4725 C CA . ARG A 1 26 ? -12.739 -15.800 0.401 1.00 0.00 26 ARG A CA 4
ATOM 4726 C C . ARG A 1 26 ? -14.174 -15.665 -0.103 1.00 0.00 26 ARG A C 4
ATOM 4727 O O . ARG A 1 26 ? -15.133 -15.695 0.668 1.00 0.00 26 ARG A O 4
ATOM 4748 N N . PRO A 1 27 ? -14.324 -15.513 -1.427 1.00 0.00 27 PRO A N 4
ATOM 4749 C CA . PRO A 1 27 ? -13.189 -15.476 -2.354 1.00 0.00 27 PRO A CA 4
ATOM 4750 C C . PRO A 1 27 ? -12.359 -14.205 -2.203 1.00 0.00 27 PRO A C 4
ATOM 4751 O O . PRO A 1 27 ? -12.794 -13.238 -1.578 1.00 0.00 27 PRO A O 4
ATOM 4762 N N . LYS A 1 28 ? -11.162 -14.214 -2.780 1.00 0.00 28 LYS A N 4
ATOM 4763 C CA . LYS A 1 28 ? -10.271 -13.062 -2.712 1.00 0.00 28 LYS A CA 4
ATOM 4764 C C . LYS A 1 28 ? -11.041 -11.765 -2.939 1.00 0.00 28 LYS A C 4
ATOM 4765 O O . LYS A 1 28 ? -11.227 -11.333 -4.077 1.00 0.00 28 LYS A O 4
ATOM 4784 N N . LYS A 1 29 ? -11.484 -11.147 -1.850 1.00 0.00 29 LYS A N 4
ATOM 4785 C CA . LYS A 1 29 ? -12.231 -9.897 -1.929 1.00 0.00 29 LYS A CA 4
ATOM 4786 C C . LYS A 1 29 ? -11.326 -8.703 -1.644 1.00 0.00 29 LYS A C 4
ATOM 4787 O O . LYS A 1 29 ? -10.294 -8.838 -0.986 1.00 0.00 29 LYS A O 4
ATOM 4806 N N . SER A 1 30 ? -11.720 -7.535 -2.141 1.00 0.00 30 SER A N 4
ATOM 4807 C CA . SER A 1 30 ? -10.943 -6.318 -1.941 1.00 0.00 30 SER A CA 4
ATOM 4808 C C . SER A 1 30 ? -10.994 -5.875 -0.482 1.00 0.00 30 SER A C 4
ATOM 4809 O O . SER A 1 30 ? -12.071 -5.701 0.089 1.00 0.00 30 SER A O 4
ATOM 4817 N N . CYS A 1 31 ? -9.821 -5.693 0.116 1.00 0.00 31 CYS A N 4
ATOM 4818 C CA . CYS A 1 31 ? -9.729 -5.271 1.508 1.00 0.00 31 CYS A CA 4
ATOM 4819 C C . CYS A 1 31 ? -10.803 -4.237 1.835 1.00 0.00 31 CYS A C 4
ATOM 4820 O O . CYS A 1 31 ? -11.251 -4.132 2.977 1.00 0.00 31 CYS A O 4
ATOM 4827 N N . ASP A 1 32 ? -11.211 -3.477 0.825 1.00 0.00 32 ASP A N 4
ATOM 4828 C CA . ASP A 1 32 ? -12.233 -2.452 1.003 1.00 0.00 32 ASP A CA 4
ATOM 4829 C C . ASP A 1 32 ? -11.768 -1.387 1.992 1.00 0.00 32 ASP A C 4
ATOM 4830 O O . ASP A 1 32 ? -11.092 -0.429 1.616 1.00 0.00 32 ASP A O 4
ATOM 4839 N N . ARG A 1 33 ? -12.136 -1.561 3.257 1.00 0.00 33 ARG A N 4
ATOM 4840 C CA . ARG A 1 33 ? -11.759 -0.614 4.299 1.00 0.00 33 ARG A CA 4
ATOM 4841 C C . ARG A 1 33 ? -12.244 0.792 3.958 1.00 0.00 33 ARG A C 4
ATOM 4842 O O . ARG A 1 33 ? -12.919 1.001 2.949 1.00 0.00 33 ARG A O 4
ATOM 4863 N N . THR A 1 34 ? -11.895 1.755 4.805 1.00 0.00 34 THR A N 4
ATOM 4864 C CA . THR A 1 34 ? -12.295 3.141 4.595 1.00 0.00 34 THR A CA 4
ATOM 4865 C C . THR A 1 34 ? -11.448 4.091 5.433 1.00 0.00 34 THR A C 4
ATOM 4866 O O . THR A 1 34 ? -11.306 3.910 6.642 1.00 0.00 34 THR A O 4
ATOM 4877 N N . PHE A 1 35 ? -10.887 5.106 4.783 1.00 0.00 35 PHE A N 4
ATOM 4878 C CA . PHE A 1 35 ? -10.053 6.086 5.469 1.00 0.00 35 PHE A CA 4
ATOM 4879 C C . PHE A 1 35 ? -10.444 7.506 5.071 1.00 0.00 35 PHE A C 4
ATOM 4880 O O . PHE A 1 35 ? -11.014 7.729 4.003 1.00 0.00 35 PHE A O 4
ATOM 4897 N N . SER A 1 36 ? -10.134 8.464 5.939 1.00 0.00 36 SER A N 4
ATOM 4898 C CA . SER A 1 36 ? -10.456 9.863 5.682 1.00 0.00 36 SER A CA 4
ATOM 4899 C C . SER A 1 36 ? -9.199 10.654 5.334 1.00 0.00 36 SER A C 4
ATOM 4900 O O . SER A 1 36 ? -9.253 11.633 4.588 1.00 0.00 36 SER A O 4
ATOM 4908 N N . THR A 1 37 ? -8.066 10.225 5.881 1.00 0.00 37 THR A N 4
ATOM 4909 C CA . THR A 1 37 ? -6.795 10.893 5.631 1.00 0.00 37 THR A CA 4
ATOM 4910 C C . THR A 1 37 ? -5.873 10.021 4.787 1.00 0.00 37 THR A C 4
ATOM 4911 O O . THR A 1 37 ? -5.874 8.797 4.912 1.00 0.00 37 THR A O 4
ATOM 4922 N N . MET A 1 38 ? -5.085 10.660 3.928 1.00 0.00 38 MET A N 4
ATOM 4923 C CA . MET A 1 38 ? -4.156 9.942 3.064 1.00 0.00 38 MET A CA 4
ATOM 4924 C C . MET A 1 38 ? -3.053 9.279 3.884 1.00 0.00 38 MET A C 4
ATOM 4925 O O . MET A 1 38 ? -2.469 8.280 3.463 1.00 0.00 38 MET A O 4
ATOM 4939 N N . HIS A 1 39 ? -2.773 9.842 5.055 1.00 0.00 39 HIS A N 4
ATOM 4940 C CA . HIS A 1 39 ? -1.740 9.304 5.934 1.00 0.00 39 HIS A CA 4
ATOM 4941 C C . HIS A 1 39 ? -2.118 7.911 6.427 1.00 0.00 39 HIS A C 4
ATOM 4942 O O . HIS A 1 39 ? -1.273 7.020 6.503 1.00 0.00 39 HIS A O 4
ATOM 4956 N N . GLU A 1 40 ? -3.392 7.732 6.763 1.00 0.00 40 GLU A N 4
ATOM 4957 C CA . GLU A 1 40 ? -3.879 6.447 7.251 1.00 0.00 40 GLU A CA 4
ATOM 4958 C C . GLU A 1 40 ? -3.701 5.361 6.194 1.00 0.00 40 GLU A C 4
ATOM 4959 O O . GLU A 1 40 ? -3.068 4.334 6.443 1.00 0.00 40 GLU A O 4
ATOM 4971 N N . LEU A 1 41 ? -4.264 5.595 5.014 1.00 0.00 41 LEU A N 4
ATOM 4972 C CA . LEU A 1 41 ? -4.169 4.637 3.918 1.00 0.00 41 LEU A CA 4
ATOM 4973 C C . LEU A 1 41 ? -2.739 4.132 3.758 1.00 0.00 41 LEU A C 4
ATOM 4974 O O . LEU A 1 41 ? -2.479 2.932 3.843 1.00 0.00 41 LEU A O 4
ATOM 4990 N N . VAL A 1 42 ? -1.813 5.058 3.527 1.00 0.00 42 VAL A N 4
ATOM 4991 C CA . VAL A 1 42 ? -0.407 4.708 3.358 1.00 0.00 42 VAL A CA 4
ATOM 4992 C C . VAL A 1 42 ? 0.108 3.914 4.553 1.00 0.00 42 VAL A C 4
ATOM 4993 O O . VAL A 1 42 ? 0.837 2.934 4.395 1.00 0.00 42 VAL A O 4
ATOM 5006 N N . THR A 1 43 ? -0.275 4.343 5.752 1.00 0.00 43 THR A N 4
ATOM 5007 C CA . THR A 1 43 ? 0.149 3.673 6.975 1.00 0.00 43 THR A CA 4
ATOM 5008 C C . THR A 1 43 ? -0.607 2.364 7.175 1.00 0.00 43 THR A C 4
ATOM 5009 O O . THR A 1 43 ? -0.187 1.505 7.951 1.00 0.00 43 THR A O 4
ATOM 5020 N N . HIS A 1 44 ? -1.725 2.218 6.470 1.00 0.00 44 HIS A N 4
ATOM 5021 C CA . HIS A 1 44 ? -2.539 1.012 6.570 1.00 0.00 44 HIS A CA 4
ATOM 5022 C C . HIS A 1 44 ? -1.905 -0.138 5.794 1.00 0.00 44 HIS A C 4
ATOM 5023 O O . HIS A 1 44 ? -1.488 -1.139 6.378 1.00 0.00 44 HIS A O 4
ATOM 5037 N N . VAL A 1 45 ? -1.835 0.012 4.475 1.00 0.00 45 VAL A N 4
ATOM 5038 C CA . VAL A 1 45 ? -1.251 -1.014 3.619 1.00 0.00 45 VAL A CA 4
ATOM 5039 C C . VAL A 1 45 ? 0.183 -1.324 4.034 1.00 0.00 45 VAL A C 4
ATOM 5040 O O . VAL A 1 45 ? 0.765 -2.320 3.602 1.00 0.00 45 VAL A O 4
ATOM 5053 N N . THR A 1 46 ? 0.749 -0.465 4.876 1.00 0.00 46 THR A N 4
ATOM 5054 C CA . THR A 1 46 ? 2.116 -0.647 5.349 1.00 0.00 46 THR A CA 4
ATOM 5055 C C . THR A 1 46 ? 2.213 -1.826 6.310 1.00 0.00 46 THR A C 4
ATOM 5056 O O . THR A 1 46 ? 2.888 -2.815 6.028 1.00 0.00 46 THR A O 4
ATOM 5067 N N . MET A 1 47 ? 1.533 -1.714 7.446 1.00 0.00 47 MET A N 4
ATOM 5068 C CA . MET A 1 47 ? 1.542 -2.773 8.449 1.00 0.00 47 MET A CA 4
ATOM 5069 C C . MET A 1 47 ? 0.361 -3.719 8.251 1.00 0.00 47 MET A C 4
ATOM 5070 O O . MET A 1 47 ? 0.526 -4.938 8.243 1.00 0.00 47 MET A O 4
ATOM 5084 N N . GLU A 1 48 ? -0.829 -3.148 8.093 1.00 0.00 48 GLU A N 4
ATOM 5085 C CA . GLU A 1 48 ? -2.036 -3.941 7.896 1.00 0.00 48 GLU A CA 4
ATOM 5086 C C . GLU A 1 48 ? -1.822 -4.999 6.817 1.00 0.00 48 GLU A C 4
ATOM 5087 O O . GLU A 1 48 ? -2.288 -6.132 6.941 1.00 0.00 48 GLU A O 4
ATOM 5099 N N . HIS A 1 49 ? -1.115 -4.619 5.757 1.00 0.00 49 HIS A N 4
ATOM 5100 C CA . HIS A 1 49 ? -0.839 -5.534 4.655 1.00 0.00 49 HIS A CA 4
ATOM 5101 C C . HIS A 1 49 ? 0.650 -5.853 4.573 1.00 0.00 49 HIS A C 4
ATOM 5102 O O . HIS A 1 49 ? 1.098 -6.902 5.036 1.00 0.00 49 HIS A O 4
ATOM 5116 N N . VAL A 1 50 ? 1.414 -4.940 3.981 1.00 0.00 50 VAL A N 4
ATOM 5117 C CA . VAL A 1 50 ? 2.854 -5.123 3.838 1.00 0.00 50 VAL A CA 4
ATOM 5118 C C . VAL A 1 50 ? 3.467 -5.674 5.121 1.00 0.00 50 VAL A C 4
ATOM 5119 O O . VAL A 1 50 ? 4.535 -6.285 5.098 1.00 0.00 50 VAL A O 4
ATOM 5132 N N . GLY A 1 51 ? 2.782 -5.456 6.239 1.00 0.00 51 GLY A N 4
ATOM 5133 C CA . GLY A 1 51 ? 3.275 -5.937 7.517 1.00 0.00 51 GLY A CA 4
ATOM 5134 C C . GLY A 1 51 ? 4.322 -5.021 8.117 1.00 0.00 51 GLY A C 4
ATOM 5135 O O . GLY A 1 51 ? 4.220 -4.627 9.278 1.00 0.00 51 GLY A O 4
ATOM 5139 N N . GLY A 1 52 ? 5.334 -4.681 7.324 1.00 0.00 52 GLY A N 4
ATOM 5140 C CA . GLY A 1 52 ? 6.391 -3.810 7.803 1.00 0.00 52 GLY A CA 4
ATOM 5141 C C . GLY A 1 52 ? 7.763 -4.443 7.683 1.00 0.00 52 GLY A C 4
ATOM 5142 O O . GLY A 1 52 ? 7.972 -5.384 6.917 1.00 0.00 52 GLY A O 4
ATOM 5146 N N . PRO A 1 53 ? 8.729 -3.921 8.454 1.00 0.00 53 PRO A N 4
ATOM 5147 C CA . PRO A 1 53 ? 10.106 -4.425 8.447 1.00 0.00 53 PRO A CA 4
ATOM 5148 C C . PRO A 1 53 ? 10.218 -5.810 9.075 1.00 0.00 53 PRO A C 4
ATOM 5149 O O . PRO A 1 53 ? 11.285 -6.424 9.057 1.00 0.00 53 PRO A O 4
ATOM 5160 N N . GLU A 1 54 ? 9.111 -6.297 9.627 1.00 0.00 54 GLU A N 4
ATOM 5161 C CA . GLU A 1 54 ? 9.088 -7.610 10.260 1.00 0.00 54 GLU A CA 4
ATOM 5162 C C . GLU A 1 54 ? 8.160 -8.560 9.509 1.00 0.00 54 GLU A C 4
ATOM 5163 O O . GLU A 1 54 ? 7.380 -9.292 10.117 1.00 0.00 54 GLU A O 4
ATOM 5175 N N . GLN A 1 55 ? 8.250 -8.540 8.183 1.00 0.00 55 GLN A N 4
ATOM 5176 C CA . GLN A 1 55 ? 7.417 -9.398 7.348 1.00 0.00 55 GLN A CA 4
ATOM 5177 C C . GLN A 1 55 ? 8.276 -10.284 6.451 1.00 0.00 55 GLN A C 4
ATOM 5178 O O . GLN A 1 55 ? 9.441 -9.981 6.196 1.00 0.00 55 GLN A O 4
ATOM 5192 N N . ASN A 1 56 ? 7.692 -11.379 5.976 1.00 0.00 56 ASN A N 4
ATOM 5193 C CA . ASN A 1 56 ? 8.405 -12.310 5.108 1.00 0.00 56 ASN A CA 4
ATOM 5194 C C . ASN A 1 56 ? 7.769 -12.355 3.721 1.00 0.00 56 ASN A C 4
ATOM 5195 O O . ASN A 1 56 ? 6.653 -12.844 3.555 1.00 0.00 56 ASN A O 4
ATOM 5206 N N . ASN A 1 57 ? 8.490 -11.843 2.729 1.00 0.00 57 ASN A N 4
ATOM 5207 C CA . ASN A 1 57 ? 7.997 -11.825 1.357 1.00 0.00 57 ASN A CA 4
ATOM 5208 C C . ASN A 1 57 ? 7.059 -10.643 1.131 1.00 0.00 57 ASN A C 4
ATOM 5209 O O . ASN A 1 57 ? 5.914 -10.650 1.584 1.00 0.00 57 ASN A O 4
ATOM 5220 N N . HIS A 1 58 ? 7.552 -9.629 0.427 1.00 0.00 58 HIS A N 4
ATOM 5221 C CA . HIS A 1 58 ? 6.758 -8.440 0.139 1.00 0.00 58 HIS A CA 4
ATOM 5222 C C . HIS A 1 58 ? 6.101 -8.544 -1.234 1.00 0.00 58 HIS A C 4
ATOM 5223 O O . HIS A 1 58 ? 6.781 -8.701 -2.248 1.00 0.00 58 HIS A O 4
ATOM 5237 N N . VAL A 1 59 ? 4.775 -8.457 -1.259 1.00 0.00 59 VAL A N 4
ATOM 5238 C CA . VAL A 1 59 ? 4.026 -8.541 -2.507 1.00 0.00 59 VAL A CA 4
ATOM 5239 C C . VAL A 1 59 ? 2.964 -7.451 -2.585 1.00 0.00 59 VAL A C 4
ATOM 5240 O O . VAL A 1 59 ? 2.216 -7.228 -1.632 1.00 0.00 59 VAL A O 4
ATOM 5253 N N . CYS A 1 60 ? 2.901 -6.773 -3.727 1.00 0.00 60 CYS A N 4
ATOM 5254 C CA . CYS A 1 60 ? 1.930 -5.705 -3.931 1.00 0.00 60 CYS A CA 4
ATOM 5255 C C . CYS A 1 60 ? 0.597 -6.268 -4.417 1.00 0.00 60 CYS A C 4
ATOM 5256 O O . CYS A 1 60 ? 0.486 -6.737 -5.550 1.00 0.00 60 CYS A O 4
ATOM 5263 N N . TYR A 1 61 ? -0.410 -6.217 -3.553 1.00 0.00 61 TYR A N 4
ATOM 5264 C CA . TYR A 1 61 ? -1.735 -6.723 -3.893 1.00 0.00 61 TYR A CA 4
ATOM 5265 C C . TYR A 1 61 ? -2.712 -5.575 -4.130 1.00 0.00 61 TYR A C 4
ATOM 5266 O O . TYR A 1 61 ? -2.974 -4.773 -3.234 1.00 0.00 61 TYR A O 4
ATOM 5284 N N . TRP A 1 62 ? -3.247 -5.505 -5.344 1.00 0.00 62 TRP A N 4
ATOM 5285 C CA . TRP A 1 62 ? -4.196 -4.457 -5.701 1.00 0.00 62 TRP A CA 4
ATOM 5286 C C . TRP A 1 62 ? -5.165 -4.942 -6.773 1.00 0.00 62 TRP A C 4
ATOM 5287 O O . TRP A 1 62 ? -4.989 -6.020 -7.339 1.00 0.00 62 TRP A O 4
ATOM 5308 N N . GLU A 1 63 ? -6.188 -4.138 -7.048 1.00 0.00 63 GLU A N 4
ATOM 5309 C CA . GLU A 1 63 ? -7.185 -4.488 -8.053 1.00 0.00 63 GLU A CA 4
ATOM 5310 C C . GLU A 1 63 ? -6.715 -4.085 -9.448 1.00 0.00 63 GLU A C 4
ATOM 5311 O O . GLU A 1 63 ? -6.936 -4.807 -10.420 1.00 0.00 63 GLU A O 4
ATOM 5323 N N . GLU A 1 64 ? -6.067 -2.928 -9.537 1.00 0.00 64 GLU A N 4
ATOM 5324 C CA . GLU A 1 64 ? -5.568 -2.429 -10.813 1.00 0.00 64 GLU A CA 4
ATOM 5325 C C . GLU A 1 64 ? -4.073 -2.132 -10.733 1.00 0.00 64 GLU A C 4
ATOM 5326 O O . GLU A 1 64 ? -3.637 -1.009 -10.990 1.00 0.00 64 GLU A O 4
ATOM 5338 N N . CYS A 1 65 ? -3.293 -3.146 -10.375 1.00 0.00 65 CYS A N 4
ATOM 5339 C CA . CYS A 1 65 ? -1.848 -2.996 -10.260 1.00 0.00 65 CYS A CA 4
ATOM 5340 C C . CYS A 1 65 ? -1.134 -3.713 -11.402 1.00 0.00 65 CYS A C 4
ATOM 5341 O O . CYS A 1 65 ? -1.553 -4.777 -11.859 1.00 0.00 65 CYS A O 4
ATOM 5348 N N . PRO A 1 66 ? -0.028 -3.118 -11.875 1.00 0.00 66 PRO A N 4
ATOM 5349 C CA . PRO A 1 66 ? 0.768 -3.683 -12.969 1.00 0.00 66 PRO A CA 4
ATOM 5350 C C . PRO A 1 66 ? 1.509 -4.949 -12.553 1.00 0.00 66 PRO A C 4
ATOM 5351 O O . PRO A 1 66 ? 1.555 -5.926 -13.300 1.00 0.00 66 PRO A O 4
ATOM 5362 N N . ARG A 1 67 ? 2.086 -4.925 -11.356 1.00 0.00 67 ARG A N 4
ATOM 5363 C CA . ARG A 1 67 ? 2.826 -6.072 -10.842 1.00 0.00 67 ARG A CA 4
ATOM 5364 C C . ARG A 1 67 ? 1.877 -7.206 -10.466 1.00 0.00 67 ARG A C 4
ATOM 5365 O O . ARG A 1 67 ? 2.301 -8.346 -10.278 1.00 0.00 67 ARG A O 4
ATOM 5386 N N . GLU A 1 68 ? 0.592 -6.885 -10.357 1.00 0.00 68 GLU A N 4
ATOM 5387 C CA . GLU A 1 68 ? -0.416 -7.877 -10.003 1.00 0.00 68 GLU A CA 4
ATOM 5388 C C . GLU A 1 68 ? 0.124 -8.852 -8.960 1.00 0.00 68 GLU A C 4
ATOM 5389 O O . GLU A 1 68 ? -0.285 -10.011 -8.907 1.00 0.00 68 GLU A O 4
ATOM 5401 N N . GLY A 1 69 ? 1.046 -8.372 -8.131 1.00 0.00 69 GLY A N 4
ATOM 5402 C CA . GLY A 1 69 ? 1.628 -9.213 -7.101 1.00 0.00 69 GLY A CA 4
ATOM 5403 C C . GLY A 1 69 ? 2.833 -9.986 -7.597 1.00 0.00 69 GLY A C 4
ATOM 5404 O O . GLY A 1 69 ? 2.905 -11.206 -7.442 1.00 0.00 69 GLY A O 4
ATOM 5408 N N . LYS A 1 70 ? 3.784 -9.277 -8.196 1.00 0.00 70 LYS A N 4
ATOM 5409 C CA . LYS A 1 70 ? 4.993 -9.904 -8.718 1.00 0.00 70 LYS A CA 4
ATOM 5410 C C . LYS A 1 70 ? 6.054 -10.030 -7.629 1.00 0.00 70 LYS A C 4
ATOM 5411 O O . LYS A 1 70 ? 7.066 -10.707 -7.810 1.00 0.00 70 LYS A O 4
ATOM 5430 N N . SER A 1 71 ? 5.814 -9.375 -6.497 1.00 0.00 71 SER A N 4
ATOM 5431 C CA . SER A 1 71 ? 6.750 -9.411 -5.380 1.00 0.00 71 SER A CA 4
ATOM 5432 C C . SER A 1 71 ? 8.005 -8.603 -5.696 1.00 0.00 71 SER A C 4
ATOM 5433 O O . SER A 1 71 ? 8.432 -8.522 -6.848 1.00 0.00 71 SER A O 4
ATOM 5441 N N . PHE A 1 72 ? 8.591 -8.004 -4.664 1.00 0.00 72 PHE A N 4
ATOM 5442 C CA . PHE A 1 72 ? 9.796 -7.200 -4.830 1.00 0.00 72 PHE A CA 4
ATOM 5443 C C . PHE A 1 72 ? 11.007 -7.903 -4.223 1.00 0.00 72 PHE A C 4
ATOM 5444 O O . PHE A 1 72 ? 10.911 -9.038 -3.756 1.00 0.00 72 PHE A O 4
ATOM 5461 N N . LYS A 1 73 ? 12.147 -7.221 -4.234 1.00 0.00 73 LYS A N 4
ATOM 5462 C CA . LYS A 1 73 ? 13.377 -7.777 -3.686 1.00 0.00 73 LYS A CA 4
ATOM 5463 C C . LYS A 1 73 ? 13.696 -7.159 -2.328 1.00 0.00 73 LYS A C 4
ATOM 5464 O O . LYS A 1 73 ? 14.490 -7.701 -1.560 1.00 0.00 73 LYS A O 4
ATOM 5483 N N . ALA A 1 74 ? 13.072 -6.022 -2.040 1.00 0.00 74 ALA A N 4
ATOM 5484 C CA . ALA A 1 74 ? 13.287 -5.332 -0.774 1.00 0.00 74 ALA A CA 4
ATOM 5485 C C . ALA A 1 74 ? 11.961 -4.965 -0.116 1.00 0.00 74 ALA A C 4
ATOM 5486 O O . ALA A 1 74 ? 10.937 -4.840 -0.788 1.00 0.00 74 ALA A O 4
ATOM 5493 N N . LYS A 1 75 ? 11.987 -4.794 1.201 1.00 0.00 75 LYS A N 4
ATOM 5494 C CA . LYS A 1 75 ? 10.787 -4.440 1.950 1.00 0.00 75 LYS A CA 4
ATOM 5495 C C . LYS A 1 75 ? 10.236 -3.093 1.492 1.00 0.00 75 LYS A C 4
ATOM 5496 O O . LYS A 1 75 ? 9.134 -3.015 0.949 1.00 0.00 75 LYS A O 4
ATOM 5515 N N . TYR A 1 76 ? 11.011 -2.037 1.713 1.00 0.00 76 TYR A N 4
ATOM 5516 C CA . TYR A 1 76 ? 10.599 -0.693 1.323 1.00 0.00 76 TYR A CA 4
ATOM 5517 C C . TYR A 1 76 ? 10.135 -0.665 -0.130 1.00 0.00 76 TYR A C 4
ATOM 5518 O O . TYR A 1 76 ? 9.098 -0.084 -0.452 1.00 0.00 76 TYR A O 4
ATOM 5536 N N . LYS A 1 77 ? 10.909 -1.299 -1.004 1.00 0.00 77 LYS A N 4
ATOM 5537 C CA . LYS A 1 77 ? 10.579 -1.350 -2.423 1.00 0.00 77 LYS A CA 4
ATOM 5538 C C . LYS A 1 77 ? 9.077 -1.526 -2.626 1.00 0.00 77 LYS A C 4
ATOM 5539 O O . LYS A 1 77 ? 8.486 -0.914 -3.517 1.00 0.00 77 LYS A O 4
ATOM 5558 N N . LEU A 1 78 ? 8.466 -2.362 -1.795 1.00 0.00 78 LEU A N 4
ATOM 5559 C CA . LEU A 1 78 ? 7.032 -2.616 -1.882 1.00 0.00 78 LEU A CA 4
ATOM 5560 C C . LEU A 1 78 ? 6.235 -1.361 -1.541 1.00 0.00 78 LEU A C 4
ATOM 5561 O O . LEU A 1 78 ? 5.603 -0.759 -2.409 1.00 0.00 78 LEU A O 4
ATOM 5577 N N . VAL A 1 79 ? 6.271 -0.971 -0.270 1.00 0.00 79 VAL A N 4
ATOM 5578 C CA . VAL A 1 79 ? 5.554 0.214 0.186 1.00 0.00 79 VAL A CA 4
ATOM 5579 C C . VAL A 1 79 ? 5.824 1.404 -0.727 1.00 0.00 79 VAL A C 4
ATOM 5580 O O . VAL A 1 79 ? 4.996 2.306 -0.850 1.00 0.00 79 VAL A O 4
ATOM 5593 N N . ASN A 1 80 ? 6.989 1.400 -1.368 1.00 0.00 80 ASN A N 4
ATOM 5594 C CA . ASN A 1 80 ? 7.369 2.480 -2.271 1.00 0.00 80 ASN A CA 4
ATOM 5595 C C . ASN A 1 80 ? 6.488 2.483 -3.517 1.00 0.00 80 ASN A C 4
ATOM 5596 O O . ASN A 1 80 ? 6.023 3.534 -3.960 1.00 0.00 80 ASN A O 4
ATOM 5607 N N . HIS A 1 81 ? 6.261 1.299 -4.077 1.00 0.00 81 HIS A N 4
ATOM 5608 C CA . HIS A 1 81 ? 5.435 1.164 -5.271 1.00 0.00 81 HIS A CA 4
ATOM 5609 C C . HIS A 1 81 ? 3.956 1.322 -4.930 1.00 0.00 81 HIS A C 4
ATOM 5610 O O . HIS A 1 81 ? 3.189 1.900 -5.701 1.00 0.00 81 HIS A O 4
ATOM 5624 N N . ILE A 1 82 ? 3.563 0.804 -3.771 1.00 0.00 82 ILE A N 4
ATOM 5625 C CA . ILE A 1 82 ? 2.177 0.888 -3.328 1.00 0.00 82 ILE A CA 4
ATOM 5626 C C . ILE A 1 82 ? 1.656 2.319 -3.421 1.00 0.00 82 ILE A C 4
ATOM 5627 O O . ILE A 1 82 ? 0.520 2.550 -3.834 1.00 0.00 82 ILE A O 4
ATOM 5643 N N . ARG A 1 83 ? 2.495 3.274 -3.035 1.00 0.00 83 ARG A N 4
ATOM 5644 C CA . ARG A 1 83 ? 2.119 4.683 -3.075 1.00 0.00 83 ARG A CA 4
ATOM 5645 C C . ARG A 1 83 ? 1.443 5.027 -4.399 1.00 0.00 83 ARG A C 4
ATOM 5646 O O . ARG A 1 83 ? 0.399 5.680 -4.423 1.00 0.00 83 ARG A O 4
ATOM 5667 N N . VAL A 1 84 ? 2.044 4.584 -5.498 1.00 0.00 84 VAL A N 4
ATOM 5668 C CA . VAL A 1 84 ? 1.500 4.844 -6.825 1.00 0.00 84 VAL A CA 4
ATOM 5669 C C . VAL A 1 84 ? 0.014 4.507 -6.886 1.00 0.00 84 VAL A C 4
ATOM 5670 O O . VAL A 1 84 ? -0.748 5.141 -7.616 1.00 0.00 84 VAL A O 4
ATOM 5683 N N . HIS A 1 85 ? -0.391 3.504 -6.113 1.00 0.00 85 HIS A N 4
ATOM 5684 C CA . HIS A 1 85 ? -1.787 3.082 -6.078 1.00 0.00 85 HIS A CA 4
ATOM 5685 C C . HIS A 1 85 ? -2.607 3.993 -5.170 1.00 0.00 85 HIS A C 4
ATOM 5686 O O . HIS A 1 85 ? -3.681 4.462 -5.550 1.00 0.00 85 HIS A O 4
ATOM 5700 N N . THR A 1 86 ? -2.095 4.241 -3.969 1.00 0.00 86 THR A N 4
ATOM 5701 C CA . THR A 1 86 ? -2.781 5.094 -3.006 1.00 0.00 86 THR A CA 4
ATOM 5702 C C . THR A 1 86 ? -3.102 6.456 -3.611 1.00 0.00 86 THR A C 4
ATOM 5703 O O . THR A 1 86 ? -4.145 7.042 -3.325 1.00 0.00 86 THR A O 4
ATOM 5714 N N . GLY A 1 87 ? -2.198 6.955 -4.449 1.00 0.00 87 GLY A N 4
ATOM 5715 C CA . GLY A 1 87 ? -2.405 8.245 -5.081 1.00 0.00 87 GLY A CA 4
ATOM 5716 C C . GLY A 1 87 ? -1.580 9.343 -4.440 1.00 0.00 87 GLY A C 4
ATOM 5717 O O . GLY A 1 87 ? -1.533 10.466 -4.942 1.00 0.00 87 GLY A O 4
ATOM 5721 N N . GLU A 1 88 ? -0.930 9.020 -3.326 1.00 0.00 88 GLU A N 4
ATOM 5722 C CA . GLU A 1 88 ? -0.105 9.990 -2.615 1.00 0.00 88 GLU A CA 4
ATOM 5723 C C . GLU A 1 88 ? 1.119 10.373 -3.441 1.00 0.00 88 GLU A C 4
ATOM 5724 O O . GLU A 1 88 ? 1.101 10.299 -4.670 1.00 0.00 88 GLU A O 4
ATOM 5736 N N . LYS A 1 89 ? 2.182 10.783 -2.757 1.00 0.00 89 LYS A N 4
ATOM 5737 C CA . LYS A 1 89 ? 3.416 11.178 -3.426 1.00 0.00 89 LYS A CA 4
ATOM 5738 C C . LYS A 1 89 ? 3.158 12.297 -4.429 1.00 0.00 89 LYS A C 4
ATOM 5739 O O . LYS A 1 89 ? 3.978 12.555 -5.310 1.00 0.00 89 LYS A O 4
ATOM 5758 N N . SER A 1 90 ? 2.015 12.961 -4.287 1.00 0.00 90 SER A N 4
ATOM 5759 C CA . SER A 1 90 ? 1.649 14.052 -5.182 1.00 0.00 90 SER A CA 4
ATOM 5760 C C . SER A 1 90 ? 1.539 13.560 -6.622 1.00 0.00 90 SER A C 4
ATOM 5761 O O . SER A 1 90 ? 2.212 12.609 -7.018 1.00 0.00 90 SER A O 4
ATOM 5769 N N . GLY A 1 91 ? 0.684 14.215 -7.402 1.00 0.00 91 GLY A N 4
ATOM 5770 C CA . GLY A 1 91 ? 0.500 13.830 -8.789 1.00 0.00 91 GLY A CA 4
ATOM 5771 C C . GLY A 1 91 ? 1.816 13.668 -9.524 1.00 0.00 91 GLY A C 4
ATOM 5772 O O . GLY A 1 91 ? 2.875 14.069 -9.042 1.00 0.00 91 GLY A O 4
ATOM 5776 N N . PRO A 1 92 ? 1.758 13.065 -10.721 1.00 0.00 92 PRO A N 4
ATOM 5777 C CA . PRO A 1 92 ? 2.946 12.836 -11.550 1.00 0.00 92 PRO A CA 4
ATOM 5778 C C . PRO A 1 92 ? 3.514 14.131 -12.119 1.00 0.00 92 PRO A C 4
ATOM 5779 O O . PRO A 1 92 ? 2.772 15.063 -12.428 1.00 0.00 92 PRO A O 4
ATOM 5790 N N . SER A 1 93 ? 4.835 14.183 -12.257 1.00 0.00 93 SER A N 4
ATOM 5791 C CA . SER A 1 93 ? 5.503 15.365 -12.787 1.00 0.00 93 SER A CA 4
ATOM 5792 C C . SER A 1 93 ? 5.925 15.147 -14.237 1.00 0.00 93 SER A C 4
ATOM 5793 O O . SER A 1 93 ? 6.017 14.012 -14.704 1.00 0.00 93 SER A O 4
ATOM 5801 N N . SER A 1 94 ? 6.181 16.244 -14.943 1.00 0.00 94 SER A N 4
ATOM 5802 C CA . SER A 1 94 ? 6.590 16.174 -16.341 1.00 0.00 94 SER A CA 4
ATOM 5803 C C . SER A 1 94 ? 8.051 16.584 -16.501 1.00 0.00 94 SER A C 4
ATOM 5804 O O . SER A 1 94 ? 8.717 16.940 -15.530 1.00 0.00 94 SER A O 4
ATOM 5812 N N . GLY A 1 95 ? 8.543 16.530 -17.735 1.00 0.00 95 GLY A N 4
ATOM 5813 C CA . GLY A 1 95 ? 9.921 16.898 -18.001 1.00 0.00 95 GLY A CA 4
ATOM 5814 C C . GLY A 1 95 ? 10.534 16.078 -19.120 1.00 0.00 95 GLY A C 4
ATOM 5815 O O . GLY A 1 95 ? 9.884 15.158 -19.614 1.00 0.00 95 GLY A O 4
ATOM 5821 N N . GLY A 1 1 ? -13.176 33.445 30.624 1.00 0.00 1 GLY A N 5
ATOM 5822 C CA . GLY A 1 1 ? -12.843 33.845 29.269 1.00 0.00 1 GLY A CA 5
ATOM 5823 C C . GLY A 1 1 ? -13.661 33.105 28.229 1.00 0.00 1 GLY A C 5
ATOM 5824 O O . GLY A 1 1 ? -14.643 32.441 28.559 1.00 0.00 1 GLY A O 5
ATOM 5828 N N . SER A 1 2 ? -13.256 33.221 26.968 1.00 0.00 2 SER A N 5
ATOM 5829 C CA . SER A 1 2 ? -13.961 32.563 25.875 1.00 0.00 2 SER A CA 5
ATOM 5830 C C . SER A 1 2 ? -12.976 31.930 24.896 1.00 0.00 2 SER A C 5
ATOM 5831 O O . SER A 1 2 ? -11.779 31.845 25.170 1.00 0.00 2 SER A O 5
ATOM 5839 N N . SER A 1 3 ? -13.490 31.488 23.752 1.00 0.00 3 SER A N 5
ATOM 5840 C CA . SER A 1 3 ? -12.658 30.860 22.733 1.00 0.00 3 SER A CA 5
ATOM 5841 C C . SER A 1 3 ? -13.229 31.104 21.339 1.00 0.00 3 SER A C 5
ATOM 5842 O O . SER A 1 3 ? -14.006 32.034 21.129 1.00 0.00 3 SER A O 5
ATOM 5850 N N . GLY A 1 4 ? -12.837 30.259 20.390 1.00 0.00 4 GLY A N 5
ATOM 5851 C CA . GLY A 1 4 ? -13.318 30.399 19.028 1.00 0.00 4 GLY A CA 5
ATOM 5852 C C . GLY A 1 4 ? -13.461 29.064 18.324 1.00 0.00 4 GLY A C 5
ATOM 5853 O O . GLY A 1 4 ? -13.096 28.024 18.871 1.00 0.00 4 GLY A O 5
ATOM 5857 N N . SER A 1 5 ? -13.995 29.093 17.107 1.00 0.00 5 SER A N 5
ATOM 5858 C CA . SER A 1 5 ? -14.190 27.875 16.329 1.00 0.00 5 SER A CA 5
ATOM 5859 C C . SER A 1 5 ? -13.550 28.003 14.950 1.00 0.00 5 SER A C 5
ATOM 5860 O O . SER A 1 5 ? -12.892 28.999 14.649 1.00 0.00 5 SER A O 5
ATOM 5868 N N . SER A 1 6 ? -13.747 26.986 14.117 1.00 0.00 6 SER A N 5
ATOM 5869 C CA . SER A 1 6 ? -13.186 26.982 12.771 1.00 0.00 6 SER A CA 5
ATOM 5870 C C . SER A 1 6 ? -13.732 25.811 11.959 1.00 0.00 6 SER A C 5
ATOM 5871 O O . SER A 1 6 ? -13.614 24.654 12.360 1.00 0.00 6 SER A O 5
ATOM 5879 N N . GLY A 1 7 ? -14.331 26.122 10.813 1.00 0.00 7 GLY A N 5
ATOM 5880 C CA . GLY A 1 7 ? -14.887 25.087 9.961 1.00 0.00 7 GLY A CA 5
ATOM 5881 C C . GLY A 1 7 ? -13.900 24.603 8.917 1.00 0.00 7 GLY A C 5
ATOM 5882 O O . GLY A 1 7 ? -12.921 25.285 8.617 1.00 0.00 7 GLY A O 5
ATOM 5886 N N . GLN A 1 8 ? -14.158 23.423 8.362 1.00 0.00 8 GLN A N 5
ATOM 5887 C CA . GLN A 1 8 ? -13.284 22.849 7.347 1.00 0.00 8 GLN A CA 5
ATOM 5888 C C . GLN A 1 8 ? -14.093 22.110 6.286 1.00 0.00 8 GLN A C 5
ATOM 5889 O O . GLN A 1 8 ? -15.136 21.519 6.566 1.00 0.00 8 GLN A O 5
ATOM 5903 N N . PRO A 1 9 ? -13.603 22.144 5.038 1.00 0.00 9 PRO A N 5
ATOM 5904 C CA . PRO A 1 9 ? -14.266 21.482 3.910 1.00 0.00 9 PRO A CA 5
ATOM 5905 C C . PRO A 1 9 ? -14.190 19.962 4.004 1.00 0.00 9 PRO A C 5
ATOM 5906 O O . PRO A 1 9 ? -13.106 19.392 4.134 1.00 0.00 9 PRO A O 5
ATOM 5917 N N . ILE A 1 10 ? -15.346 19.311 3.936 1.00 0.00 10 ILE A N 5
ATOM 5918 C CA . ILE A 1 10 ? -15.409 17.857 4.012 1.00 0.00 10 ILE A CA 5
ATOM 5919 C C . ILE A 1 10 ? -14.433 17.213 3.034 1.00 0.00 10 ILE A C 5
ATOM 5920 O O . ILE A 1 10 ? -14.026 17.828 2.049 1.00 0.00 10 ILE A O 5
ATOM 5936 N N . LYS A 1 11 ? -14.061 15.968 3.312 1.00 0.00 11 LYS A N 5
ATOM 5937 C CA . LYS A 1 11 ? -13.134 15.236 2.456 1.00 0.00 11 LYS A CA 5
ATOM 5938 C C . LYS A 1 11 ? -13.785 13.971 1.905 1.00 0.00 11 LYS A C 5
ATOM 5939 O O . LYS A 1 11 ? -14.932 13.663 2.227 1.00 0.00 11 LYS A O 5
ATOM 5958 N N . GLN A 1 12 ? -13.044 13.243 1.076 1.00 0.00 12 GLN A N 5
ATOM 5959 C CA . GLN A 1 12 ? -13.551 12.012 0.482 1.00 0.00 12 GLN A CA 5
ATOM 5960 C C . GLN A 1 12 ? -13.114 10.797 1.294 1.00 0.00 12 GLN A C 5
ATOM 5961 O O . GLN A 1 12 ? -12.179 10.874 2.089 1.00 0.00 12 GLN A O 5
ATOM 5975 N N . GLU A 1 13 ? -13.799 9.676 1.087 1.00 0.00 13 GLU A N 5
ATOM 5976 C CA . GLU A 1 13 ? -13.481 8.445 1.801 1.00 0.00 13 GLU A CA 5
ATOM 5977 C C . GLU A 1 13 ? -12.538 7.569 0.983 1.00 0.00 13 GLU A C 5
ATOM 5978 O O . GLU A 1 13 ? -12.914 7.040 -0.064 1.00 0.00 13 GLU A O 5
ATOM 5990 N N . LEU A 1 14 ? -11.309 7.420 1.467 1.00 0.00 14 LEU A N 5
ATOM 5991 C CA . LEU A 1 14 ? -10.310 6.608 0.781 1.00 0.00 14 LEU A CA 5
ATOM 5992 C C . LEU A 1 14 ? -10.535 5.124 1.052 1.00 0.00 14 LEU A C 5
ATOM 5993 O O . LEU A 1 14 ? -10.761 4.718 2.192 1.00 0.00 14 LEU A O 5
ATOM 6009 N N . SER A 1 15 ? -10.468 4.318 -0.003 1.00 0.00 15 SER A N 5
ATOM 6010 C CA . SER A 1 15 ? -10.666 2.879 0.120 1.00 0.00 15 SER A CA 5
ATOM 6011 C C . SER A 1 15 ? -9.367 2.127 -0.153 1.00 0.00 15 SER A C 5
ATOM 6012 O O . SER A 1 15 ? -8.531 2.572 -0.939 1.00 0.00 15 SER A O 5
ATOM 6020 N N . CYS A 1 16 ? -9.204 0.983 0.504 1.00 0.00 16 CYS A N 5
ATOM 6021 C CA . CYS A 1 16 ? -8.008 0.167 0.334 1.00 0.00 16 CYS A CA 5
ATOM 6022 C C . CYS A 1 16 ? -8.294 -1.040 -0.555 1.00 0.00 16 CYS A C 5
ATOM 6023 O O . CYS A 1 16 ? -8.727 -2.089 -0.078 1.00 0.00 16 CYS A O 5
ATOM 6030 N N . LYS A 1 17 ? -8.048 -0.884 -1.852 1.00 0.00 17 LYS A N 5
ATOM 6031 C CA . LYS A 1 17 ? -8.277 -1.959 -2.809 1.00 0.00 17 LYS A CA 5
ATOM 6032 C C . LYS A 1 17 ? -7.155 -2.991 -2.748 1.00 0.00 17 LYS A C 5
ATOM 6033 O O . LYS A 1 17 ? -6.585 -3.363 -3.773 1.00 0.00 17 LYS A O 5
ATOM 6052 N N . TRP A 1 18 ? -6.845 -3.449 -1.540 1.00 0.00 18 TRP A N 5
ATOM 6053 C CA . TRP A 1 18 ? -5.792 -4.439 -1.346 1.00 0.00 18 TRP A CA 5
ATOM 6054 C C . TRP A 1 18 ? -6.357 -5.853 -1.400 1.00 0.00 18 TRP A C 5
ATOM 6055 O O . TRP A 1 18 ? -6.846 -6.374 -0.396 1.00 0.00 18 TRP A O 5
ATOM 6076 N N . ILE A 1 19 ? -6.288 -6.470 -2.574 1.00 0.00 19 ILE A N 5
ATOM 6077 C CA . ILE A 1 19 ? -6.793 -7.825 -2.756 1.00 0.00 19 ILE A CA 5
ATOM 6078 C C . ILE A 1 19 ? -5.723 -8.859 -2.422 1.00 0.00 19 ILE A C 5
ATOM 6079 O O . ILE A 1 19 ? -4.980 -9.304 -3.297 1.00 0.00 19 ILE A O 5
ATOM 6095 N N . ASP A 1 20 ? -5.653 -9.240 -1.151 1.00 0.00 20 ASP A N 5
ATOM 6096 C CA . ASP A 1 20 ? -4.676 -10.224 -0.701 1.00 0.00 20 ASP A CA 5
ATOM 6097 C C . ASP A 1 20 ? -4.812 -11.524 -1.488 1.00 0.00 20 ASP A C 5
ATOM 6098 O O . ASP A 1 20 ? -5.456 -11.561 -2.535 1.00 0.00 20 ASP A O 5
ATOM 6107 N N . GLU A 1 21 ? -4.198 -12.587 -0.977 1.00 0.00 21 GLU A N 5
ATOM 6108 C CA . GLU A 1 21 ? -4.250 -13.887 -1.634 1.00 0.00 21 GLU A CA 5
ATOM 6109 C C . GLU A 1 21 ? -4.530 -14.997 -0.624 1.00 0.00 21 GLU A C 5
ATOM 6110 O O . GLU A 1 21 ? -3.918 -15.049 0.442 1.00 0.00 21 GLU A O 5
ATOM 6122 N N . ALA A 1 22 ? -5.460 -15.881 -0.969 1.00 0.00 22 ALA A N 5
ATOM 6123 C CA . ALA A 1 22 ? -5.820 -16.990 -0.094 1.00 0.00 22 ALA A CA 5
ATOM 6124 C C . ALA A 1 22 ? -6.573 -16.497 1.137 1.00 0.00 22 ALA A C 5
ATOM 6125 O O . ALA A 1 22 ? -6.932 -17.284 2.012 1.00 0.00 22 ALA A O 5
ATOM 6132 N N . GLN A 1 23 ? -6.806 -15.190 1.197 1.00 0.00 23 GLN A N 5
ATOM 6133 C CA . GLN A 1 23 ? -7.515 -14.592 2.322 1.00 0.00 23 GLN A CA 5
ATOM 6134 C C . GLN A 1 23 ? -8.770 -15.390 2.662 1.00 0.00 23 GLN A C 5
ATOM 6135 O O . GLN A 1 23 ? -9.487 -15.847 1.771 1.00 0.00 23 GLN A O 5
ATOM 6149 N N . LEU A 1 24 ? -9.028 -15.555 3.954 1.00 0.00 24 LEU A N 5
ATOM 6150 C CA . LEU A 1 24 ? -10.197 -16.299 4.412 1.00 0.00 24 LEU A CA 5
ATOM 6151 C C . LEU A 1 24 ? -11.447 -15.872 3.650 1.00 0.00 24 LEU A C 5
ATOM 6152 O O . LEU A 1 24 ? -12.301 -16.697 3.326 1.00 0.00 24 LEU A O 5
ATOM 6168 N N . SER A 1 25 ? -11.547 -14.577 3.366 1.00 0.00 25 SER A N 5
ATOM 6169 C CA . SER A 1 25 ? -12.694 -14.040 2.643 1.00 0.00 25 SER A CA 5
ATOM 6170 C C . SER A 1 25 ? -12.492 -14.162 1.136 1.00 0.00 25 SER A C 5
ATOM 6171 O O . SER A 1 25 ? -11.786 -13.359 0.525 1.00 0.00 25 SER A O 5
ATOM 6179 N N . ARG A 1 26 ? -13.118 -15.174 0.542 1.00 0.00 26 ARG A N 5
ATOM 6180 C CA . ARG A 1 26 ? -13.007 -15.403 -0.894 1.00 0.00 26 ARG A CA 5
ATOM 6181 C C . ARG A 1 26 ? -14.342 -15.155 -1.589 1.00 0.00 26 ARG A C 5
ATOM 6182 O O . ARG A 1 26 ? -15.402 -15.133 -0.962 1.00 0.00 26 ARG A O 5
ATOM 6203 N N . PRO A 1 27 ? -14.292 -14.961 -2.915 1.00 0.00 27 PRO A N 5
ATOM 6204 C CA . PRO A 1 27 ? -13.037 -14.984 -3.672 1.00 0.00 27 PRO A CA 5
ATOM 6205 C C . PRO A 1 27 ? -12.153 -13.780 -3.364 1.00 0.00 27 PRO A C 5
ATOM 6206 O O . PRO A 1 27 ? -12.601 -12.805 -2.760 1.00 0.00 27 PRO A O 5
ATOM 6217 N N . LYS A 1 28 ? -10.894 -13.854 -3.783 1.00 0.00 28 LYS A N 5
ATOM 6218 C CA . LYS A 1 28 ? -9.947 -12.770 -3.555 1.00 0.00 28 LYS A CA 5
ATOM 6219 C C . LYS A 1 28 ? -10.587 -11.416 -3.847 1.00 0.00 28 LYS A C 5
ATOM 6220 O O . LYS A 1 28 ? -10.570 -10.942 -4.983 1.00 0.00 28 LYS A O 5
ATOM 6239 N N . LYS A 1 29 ? -11.151 -10.799 -2.815 1.00 0.00 29 LYS A N 5
ATOM 6240 C CA . LYS A 1 29 ? -11.795 -9.498 -2.959 1.00 0.00 29 LYS A CA 5
ATOM 6241 C C . LYS A 1 29 ? -10.924 -8.392 -2.373 1.00 0.00 29 LYS A C 5
ATOM 6242 O O . LYS A 1 29 ? -9.819 -8.646 -1.894 1.00 0.00 29 LYS A O 5
ATOM 6261 N N . SER A 1 30 ? -11.430 -7.163 -2.414 1.00 0.00 30 SER A N 5
ATOM 6262 C CA . SER A 1 30 ? -10.696 -6.017 -1.889 1.00 0.00 30 SER A CA 5
ATOM 6263 C C . SER A 1 30 ? -10.743 -5.995 -0.364 1.00 0.00 30 SER A C 5
ATOM 6264 O O . SER A 1 30 ? -11.808 -6.137 0.239 1.00 0.00 30 SER A O 5
ATOM 6272 N N . CYS A 1 31 ? -9.581 -5.815 0.255 1.00 0.00 31 CYS A N 5
ATOM 6273 C CA . CYS A 1 31 ? -9.487 -5.774 1.709 1.00 0.00 31 CYS A CA 5
ATOM 6274 C C . CYS A 1 31 ? -10.612 -4.932 2.304 1.00 0.00 31 CYS A C 5
ATOM 6275 O O . CYS A 1 31 ? -11.088 -5.203 3.406 1.00 0.00 31 CYS A O 5
ATOM 6282 N N . ASP A 1 32 ? -11.031 -3.910 1.566 1.00 0.00 32 ASP A N 5
ATOM 6283 C CA . ASP A 1 32 ? -12.101 -3.028 2.018 1.00 0.00 32 ASP A CA 5
ATOM 6284 C C . ASP A 1 32 ? -11.650 -2.196 3.214 1.00 0.00 32 ASP A C 5
ATOM 6285 O O . ASP A 1 32 ? -10.925 -2.681 4.083 1.00 0.00 32 ASP A O 5
ATOM 6294 N N . ARG A 1 33 ? -12.082 -0.940 3.251 1.00 0.00 33 ARG A N 5
ATOM 6295 C CA . ARG A 1 33 ? -11.721 -0.039 4.339 1.00 0.00 33 ARG A CA 5
ATOM 6296 C C . ARG A 1 33 ? -12.135 1.394 4.019 1.00 0.00 33 ARG A C 5
ATOM 6297 O O . ARG A 1 33 ? -12.450 1.720 2.874 1.00 0.00 33 ARG A O 5
ATOM 6318 N N . THR A 1 34 ? -12.133 2.248 5.038 1.00 0.00 34 THR A N 5
ATOM 6319 C CA . THR A 1 34 ? -12.509 3.645 4.866 1.00 0.00 34 THR A CA 5
ATOM 6320 C C . THR A 1 34 ? -11.620 4.561 5.699 1.00 0.00 34 THR A C 5
ATOM 6321 O O . THR A 1 34 ? -11.587 4.463 6.926 1.00 0.00 34 THR A O 5
ATOM 6332 N N . PHE A 1 35 ? -10.900 5.452 5.026 1.00 0.00 35 PHE A N 5
ATOM 6333 C CA . PHE A 1 35 ? -10.010 6.386 5.705 1.00 0.00 35 PHE A CA 5
ATOM 6334 C C . PHE A 1 35 ? -10.369 7.829 5.359 1.00 0.00 35 PHE A C 5
ATOM 6335 O O . PHE A 1 35 ? -10.968 8.098 4.318 1.00 0.00 35 PHE A O 5
ATOM 6352 N N . SER A 1 36 ? -9.997 8.752 6.240 1.00 0.00 36 SER A N 5
ATOM 6353 C CA . SER A 1 36 ? -10.283 10.166 6.032 1.00 0.00 36 SER A CA 5
ATOM 6354 C C . SER A 1 36 ? -9.019 10.924 5.638 1.00 0.00 36 SER A C 5
ATOM 6355 O O . SER A 1 36 ? -9.083 11.975 4.999 1.00 0.00 36 SER A O 5
ATOM 6363 N N . THR A 1 37 ? -7.867 10.383 6.025 1.00 0.00 37 THR A N 5
ATOM 6364 C CA . THR A 1 37 ? -6.587 11.006 5.715 1.00 0.00 37 THR A CA 5
ATOM 6365 C C . THR A 1 37 ? -5.748 10.116 4.806 1.00 0.00 37 THR A C 5
ATOM 6366 O O . THR A 1 37 ? -5.645 8.909 5.027 1.00 0.00 37 THR A O 5
ATOM 6377 N N . MET A 1 38 ? -5.147 10.718 3.785 1.00 0.00 38 MET A N 5
ATOM 6378 C CA . MET A 1 38 ? -4.314 9.978 2.844 1.00 0.00 38 MET A CA 5
ATOM 6379 C C . MET A 1 38 ? -3.180 9.262 3.570 1.00 0.00 38 MET A C 5
ATOM 6380 O O . MET A 1 38 ? -2.634 8.278 3.070 1.00 0.00 38 MET A O 5
ATOM 6394 N N . HIS A 1 39 ? -2.829 9.762 4.750 1.00 0.00 39 HIS A N 5
ATOM 6395 C CA . HIS A 1 39 ? -1.759 9.169 5.544 1.00 0.00 39 HIS A CA 5
ATOM 6396 C C . HIS A 1 39 ? -2.143 7.768 6.014 1.00 0.00 39 HIS A C 5
ATOM 6397 O O . HIS A 1 39 ? -1.348 6.834 5.921 1.00 0.00 39 HIS A O 5
ATOM 6411 N N . GLU A 1 40 ? -3.365 7.633 6.518 1.00 0.00 40 GLU A N 5
ATOM 6412 C CA . GLU A 1 40 ? -3.853 6.347 7.003 1.00 0.00 40 GLU A CA 5
ATOM 6413 C C . GLU A 1 40 ? -3.663 5.260 5.949 1.00 0.00 40 GLU A C 5
ATOM 6414 O O . GLU A 1 40 ? -2.930 4.294 6.161 1.00 0.00 40 GLU A O 5
ATOM 6426 N N . LEU A 1 41 ? -4.329 5.426 4.811 1.00 0.00 41 LEU A N 5
ATOM 6427 C CA . LEU A 1 41 ? -4.235 4.459 3.722 1.00 0.00 41 LEU A CA 5
ATOM 6428 C C . LEU A 1 41 ? -2.799 3.977 3.545 1.00 0.00 41 LEU A C 5
ATOM 6429 O O . LEU A 1 41 ? -2.518 2.782 3.644 1.00 0.00 41 LEU A O 5
ATOM 6445 N N . VAL A 1 42 ? -1.894 4.914 3.283 1.00 0.00 42 VAL A N 5
ATOM 6446 C CA . VAL A 1 42 ? -0.486 4.585 3.095 1.00 0.00 42 VAL A CA 5
ATOM 6447 C C . VAL A 1 42 ? 0.068 3.830 4.299 1.00 0.00 42 VAL A C 5
ATOM 6448 O O . VAL A 1 42 ? 0.845 2.886 4.151 1.00 0.00 42 VAL A O 5
ATOM 6461 N N . THR A 1 43 ? -0.338 4.252 5.492 1.00 0.00 43 THR A N 5
ATOM 6462 C CA . THR A 1 43 ? 0.118 3.617 6.723 1.00 0.00 43 THR A CA 5
ATOM 6463 C C . THR A 1 43 ? -0.617 2.304 6.968 1.00 0.00 43 THR A C 5
ATOM 6464 O O . THR A 1 43 ? -0.180 1.476 7.769 1.00 0.00 43 THR A O 5
ATOM 6475 N N . HIS A 1 44 ? -1.736 2.119 6.275 1.00 0.00 44 HIS A N 5
ATOM 6476 C CA . HIS A 1 44 ? -2.532 0.904 6.417 1.00 0.00 44 HIS A CA 5
ATOM 6477 C C . HIS A 1 44 ? -1.896 -0.255 5.656 1.00 0.00 44 HIS A C 5
ATOM 6478 O O . HIS A 1 44 ? -1.446 -1.232 6.254 1.00 0.00 44 HIS A O 5
ATOM 6492 N N . VAL A 1 45 ? -1.863 -0.139 4.332 1.00 0.00 45 VAL A N 5
ATOM 6493 C CA . VAL A 1 45 ? -1.281 -1.177 3.489 1.00 0.00 45 VAL A CA 5
ATOM 6494 C C . VAL A 1 45 ? 0.167 -1.454 3.877 1.00 0.00 45 VAL A C 5
ATOM 6495 O O . VAL A 1 45 ? 0.756 -2.448 3.453 1.00 0.00 45 VAL A O 5
ATOM 6508 N N . THR A 1 46 ? 0.736 -0.567 4.687 1.00 0.00 46 THR A N 5
ATOM 6509 C CA . THR A 1 46 ? 2.116 -0.715 5.133 1.00 0.00 46 THR A CA 5
ATOM 6510 C C . THR A 1 46 ? 2.253 -1.863 6.125 1.00 0.00 46 THR A C 5
ATOM 6511 O O . THR A 1 46 ? 2.935 -2.851 5.855 1.00 0.00 46 THR A O 5
ATOM 6522 N N . MET A 1 47 ? 1.600 -1.727 7.275 1.00 0.00 47 MET A N 5
ATOM 6523 C CA . MET A 1 47 ? 1.649 -2.756 8.307 1.00 0.00 47 MET A CA 5
ATOM 6524 C C . MET A 1 47 ? 0.479 -3.725 8.164 1.00 0.00 47 MET A C 5
ATOM 6525 O O . MET A 1 47 ? 0.665 -4.942 8.180 1.00 0.00 47 MET A O 5
ATOM 6539 N N . GLU A 1 48 ? -0.724 -3.178 8.024 1.00 0.00 48 GLU A N 5
ATOM 6540 C CA . GLU A 1 48 ? -1.922 -3.995 7.879 1.00 0.00 48 GLU A CA 5
ATOM 6541 C C . GLU A 1 48 ? -1.710 -5.093 6.840 1.00 0.00 48 GLU A C 5
ATOM 6542 O O . GLU A 1 48 ? -2.151 -6.228 7.021 1.00 0.00 48 GLU A O 5
ATOM 6554 N N . HIS A 1 49 ? -1.032 -4.745 5.751 1.00 0.00 49 HIS A N 5
ATOM 6555 C CA . HIS A 1 49 ? -0.761 -5.699 4.682 1.00 0.00 49 HIS A CA 5
ATOM 6556 C C . HIS A 1 49 ? 0.734 -5.980 4.571 1.00 0.00 49 HIS A C 5
ATOM 6557 O O . HIS A 1 49 ? 1.224 -6.993 5.070 1.00 0.00 49 HIS A O 5
ATOM 6571 N N . VAL A 1 50 ? 1.454 -5.077 3.913 1.00 0.00 50 VAL A N 5
ATOM 6572 C CA . VAL A 1 50 ? 2.894 -5.228 3.737 1.00 0.00 50 VAL A CA 5
ATOM 6573 C C . VAL A 1 50 ? 3.559 -5.701 5.025 1.00 0.00 50 VAL A C 5
ATOM 6574 O O . VAL A 1 50 ? 4.605 -6.347 4.994 1.00 0.00 50 VAL A O 5
ATOM 6587 N N . GLY A 1 51 ? 2.943 -5.373 6.157 1.00 0.00 51 GLY A N 5
ATOM 6588 C CA . GLY A 1 51 ? 3.489 -5.773 7.441 1.00 0.00 51 GLY A CA 5
ATOM 6589 C C . GLY A 1 51 ? 4.562 -4.823 7.935 1.00 0.00 51 GLY A C 5
ATOM 6590 O O . GLY A 1 51 ? 4.518 -4.365 9.076 1.00 0.00 51 GLY A O 5
ATOM 6594 N N . GLY A 1 52 ? 5.532 -4.528 7.074 1.00 0.00 52 GLY A N 5
ATOM 6595 C CA . GLY A 1 52 ? 6.608 -3.630 7.448 1.00 0.00 52 GLY A CA 5
ATOM 6596 C C . GLY A 1 52 ? 7.962 -4.312 7.438 1.00 0.00 52 GLY A C 5
ATOM 6597 O O . GLY A 1 52 ? 8.154 -5.349 6.802 1.00 0.00 52 GLY A O 5
ATOM 6601 N N . PRO A 1 53 ? 8.931 -3.723 8.154 1.00 0.00 53 PRO A N 5
ATOM 6602 C CA . PRO A 1 53 ? 10.291 -4.263 8.240 1.00 0.00 53 PRO A CA 5
ATOM 6603 C C . PRO A 1 53 ? 10.351 -5.558 9.041 1.00 0.00 53 PRO A C 5
ATOM 6604 O O . PRO A 1 53 ? 11.363 -6.260 9.029 1.00 0.00 53 PRO A O 5
ATOM 6615 N N . GLU A 1 54 ? 9.262 -5.870 9.736 1.00 0.00 54 GLU A N 5
ATOM 6616 C CA . GLU A 1 54 ? 9.192 -7.083 10.543 1.00 0.00 54 GLU A CA 5
ATOM 6617 C C . GLU A 1 54 ? 8.225 -8.091 9.929 1.00 0.00 54 GLU A C 5
ATOM 6618 O O . GLU A 1 54 ? 7.417 -8.698 10.632 1.00 0.00 54 GLU A O 5
ATOM 6630 N N . GLN A 1 55 ? 8.314 -8.261 8.614 1.00 0.00 55 GLN A N 5
ATOM 6631 C CA . GLN A 1 55 ? 7.446 -9.194 7.905 1.00 0.00 55 GLN A CA 5
ATOM 6632 C C . GLN A 1 55 ? 8.258 -10.109 6.995 1.00 0.00 55 GLN A C 5
ATOM 6633 O O . GLN A 1 55 ? 9.403 -9.810 6.660 1.00 0.00 55 GLN A O 5
ATOM 6647 N N . ASN A 1 56 ? 7.657 -11.226 6.598 1.00 0.00 56 ASN A N 5
ATOM 6648 C CA . ASN A 1 56 ? 8.325 -12.186 5.726 1.00 0.00 56 ASN A CA 5
ATOM 6649 C C . ASN A 1 56 ? 7.530 -12.399 4.442 1.00 0.00 56 ASN A C 5
ATOM 6650 O O . ASN A 1 56 ? 6.449 -12.986 4.459 1.00 0.00 56 ASN A O 5
ATOM 6661 N N . ASN A 1 57 ? 8.075 -11.920 3.328 1.00 0.00 57 ASN A N 5
ATOM 6662 C CA . ASN A 1 57 ? 7.418 -12.059 2.034 1.00 0.00 57 ASN A CA 5
ATOM 6663 C C . ASN A 1 57 ? 6.320 -11.012 1.867 1.00 0.00 57 ASN A C 5
ATOM 6664 O O . ASN A 1 57 ? 5.209 -11.175 2.372 1.00 0.00 57 ASN A O 5
ATOM 6675 N N . HIS A 1 58 ? 6.640 -9.936 1.153 1.00 0.00 58 HIS A N 5
ATOM 6676 C CA . HIS A 1 58 ? 5.681 -8.863 0.918 1.00 0.00 58 HIS A CA 5
ATOM 6677 C C . HIS A 1 58 ? 5.374 -8.725 -0.571 1.00 0.00 58 HIS A C 5
ATOM 6678 O O . HIS A 1 58 ? 6.266 -8.464 -1.378 1.00 0.00 58 HIS A O 5
ATOM 6692 N N . VAL A 1 59 ? 4.106 -8.904 -0.927 1.00 0.00 59 VAL A N 5
ATOM 6693 C CA . VAL A 1 59 ? 3.681 -8.799 -2.318 1.00 0.00 59 VAL A CA 5
ATOM 6694 C C . VAL A 1 59 ? 2.686 -7.660 -2.504 1.00 0.00 59 VAL A C 5
ATOM 6695 O O . VAL A 1 59 ? 1.839 -7.413 -1.645 1.00 0.00 59 VAL A O 5
ATOM 6708 N N . CYS A 1 60 ? 2.792 -6.967 -3.634 1.00 0.00 60 CYS A N 5
ATOM 6709 C CA . CYS A 1 60 ? 1.902 -5.853 -3.935 1.00 0.00 60 CYS A CA 5
ATOM 6710 C C . CYS A 1 60 ? 0.547 -6.356 -4.425 1.00 0.00 60 CYS A C 5
ATOM 6711 O O . CYS A 1 60 ? 0.394 -6.723 -5.590 1.00 0.00 60 CYS A O 5
ATOM 6718 N N . TYR A 1 61 ? -0.432 -6.371 -3.527 1.00 0.00 61 TYR A N 5
ATOM 6719 C CA . TYR A 1 61 ? -1.773 -6.831 -3.867 1.00 0.00 61 TYR A CA 5
ATOM 6720 C C . TYR A 1 61 ? -2.711 -5.651 -4.100 1.00 0.00 61 TYR A C 5
ATOM 6721 O O . TYR A 1 61 ? -2.991 -4.876 -3.186 1.00 0.00 61 TYR A O 5
ATOM 6739 N N . TRP A 1 62 ? -3.193 -5.521 -5.331 1.00 0.00 62 TRP A N 5
ATOM 6740 C CA . TRP A 1 62 ? -4.100 -4.436 -5.686 1.00 0.00 62 TRP A CA 5
ATOM 6741 C C . TRP A 1 62 ? -5.037 -4.856 -6.813 1.00 0.00 62 TRP A C 5
ATOM 6742 O O . TRP A 1 62 ? -4.816 -5.875 -7.467 1.00 0.00 62 TRP A O 5
ATOM 6763 N N . GLU A 1 63 ? -6.082 -4.065 -7.035 1.00 0.00 63 GLU A N 5
ATOM 6764 C CA . GLU A 1 63 ? -7.052 -4.358 -8.084 1.00 0.00 63 GLU A CA 5
ATOM 6765 C C . GLU A 1 63 ? -6.517 -3.942 -9.451 1.00 0.00 63 GLU A C 5
ATOM 6766 O O . GLU A 1 63 ? -6.676 -4.663 -10.436 1.00 0.00 63 GLU A O 5
ATOM 6778 N N . GLU A 1 64 ? -5.883 -2.775 -9.502 1.00 0.00 64 GLU A N 5
ATOM 6779 C CA . GLU A 1 64 ? -5.325 -2.263 -10.748 1.00 0.00 64 GLU A CA 5
ATOM 6780 C C . GLU A 1 64 ? -3.824 -2.022 -10.614 1.00 0.00 64 GLU A C 5
ATOM 6781 O O . GLU A 1 64 ? -3.350 -0.894 -10.753 1.00 0.00 64 GLU A O 5
ATOM 6793 N N . CYS A 1 65 ? -3.081 -3.090 -10.343 1.00 0.00 65 CYS A N 5
ATOM 6794 C CA . CYS A 1 65 ? -1.635 -2.996 -10.189 1.00 0.00 65 CYS A CA 5
ATOM 6795 C C . CYS A 1 65 ? -0.919 -3.621 -11.382 1.00 0.00 65 CYS A C 5
ATOM 6796 O O . CYS A 1 65 ? -1.360 -4.623 -11.948 1.00 0.00 65 CYS A O 5
ATOM 6803 N N . PRO A 1 66 ? 0.213 -3.019 -11.776 1.00 0.00 66 PRO A N 5
ATOM 6804 C CA . PRO A 1 66 ? 1.015 -3.499 -12.905 1.00 0.00 66 PRO A CA 5
ATOM 6805 C C . PRO A 1 66 ? 1.710 -4.822 -12.601 1.00 0.00 66 PRO A C 5
ATOM 6806 O O . PRO A 1 66 ? 1.737 -5.726 -13.436 1.00 0.00 66 PRO A O 5
ATOM 6817 N N . ARG A 1 67 ? 2.270 -4.929 -11.401 1.00 0.00 67 ARG A N 5
ATOM 6818 C CA . ARG A 1 67 ? 2.966 -6.141 -10.987 1.00 0.00 67 ARG A CA 5
ATOM 6819 C C . ARG A 1 67 ? 1.977 -7.277 -10.739 1.00 0.00 67 ARG A C 5
ATOM 6820 O O . ARG A 1 67 ? 2.365 -8.442 -10.653 1.00 0.00 67 ARG A O 5
ATOM 6841 N N . GLU A 1 68 ? 0.700 -6.929 -10.625 1.00 0.00 68 GLU A N 5
ATOM 6842 C CA . GLU A 1 68 ? -0.343 -7.920 -10.385 1.00 0.00 68 GLU A CA 5
ATOM 6843 C C . GLU A 1 68 ? 0.106 -8.942 -9.345 1.00 0.00 68 GLU A C 5
ATOM 6844 O O . GLU A 1 68 ? -0.396 -10.064 -9.304 1.00 0.00 68 GLU A O 5
ATOM 6856 N N . GLY A 1 69 ? 1.058 -8.545 -8.506 1.00 0.00 69 GLY A N 5
ATOM 6857 C CA . GLY A 1 69 ? 1.560 -9.437 -7.478 1.00 0.00 69 GLY A CA 5
ATOM 6858 C C . GLY A 1 69 ? 3.074 -9.429 -7.392 1.00 0.00 69 GLY A C 5
ATOM 6859 O O . GLY A 1 69 ? 3.641 -9.446 -6.299 1.00 0.00 69 GLY A O 5
ATOM 6863 N N . LYS A 1 70 ? 3.730 -9.404 -8.547 1.00 0.00 70 LYS A N 5
ATOM 6864 C CA . LYS A 1 70 ? 5.187 -9.394 -8.599 1.00 0.00 70 LYS A CA 5
ATOM 6865 C C . LYS A 1 70 ? 5.768 -8.608 -7.427 1.00 0.00 70 LYS A C 5
ATOM 6866 O O . LYS A 1 70 ? 5.678 -7.381 -7.385 1.00 0.00 70 LYS A O 5
ATOM 6885 N N . SER A 1 71 ? 6.366 -9.323 -6.479 1.00 0.00 71 SER A N 5
ATOM 6886 C CA . SER A 1 71 ? 6.960 -8.693 -5.306 1.00 0.00 71 SER A CA 5
ATOM 6887 C C . SER A 1 71 ? 8.254 -7.973 -5.673 1.00 0.00 71 SER A C 5
ATOM 6888 O O . SER A 1 71 ? 8.616 -7.882 -6.846 1.00 0.00 71 SER A O 5
ATOM 6896 N N . PHE A 1 72 ? 8.947 -7.463 -4.661 1.00 0.00 72 PHE A N 5
ATOM 6897 C CA . PHE A 1 72 ? 10.201 -6.750 -4.875 1.00 0.00 72 PHE A CA 5
ATOM 6898 C C . PHE A 1 72 ? 11.363 -7.482 -4.211 1.00 0.00 72 PHE A C 5
ATOM 6899 O O . PHE A 1 72 ? 11.180 -8.532 -3.595 1.00 0.00 72 PHE A O 5
ATOM 6916 N N . LYS A 1 73 ? 12.561 -6.921 -4.342 1.00 0.00 73 LYS A N 5
ATOM 6917 C CA . LYS A 1 73 ? 13.754 -7.518 -3.756 1.00 0.00 73 LYS A CA 5
ATOM 6918 C C . LYS A 1 73 ? 14.025 -6.943 -2.369 1.00 0.00 73 LYS A C 5
ATOM 6919 O O . LYS A 1 73 ? 14.868 -7.451 -1.630 1.00 0.00 73 LYS A O 5
ATOM 6938 N N . ALA A 1 74 ? 13.303 -5.883 -2.022 1.00 0.00 74 ALA A N 5
ATOM 6939 C CA . ALA A 1 74 ? 13.463 -5.242 -0.722 1.00 0.00 74 ALA A CA 5
ATOM 6940 C C . ALA A 1 74 ? 12.115 -5.047 -0.036 1.00 0.00 74 ALA A C 5
ATOM 6941 O O . ALA A 1 74 ? 11.066 -5.328 -0.616 1.00 0.00 74 ALA A O 5
ATOM 6948 N N . LYS A 1 75 ? 12.150 -4.566 1.202 1.00 0.00 75 LYS A N 5
ATOM 6949 C CA . LYS A 1 75 ? 10.932 -4.333 1.967 1.00 0.00 75 LYS A CA 5
ATOM 6950 C C . LYS A 1 75 ? 10.330 -2.972 1.632 1.00 0.00 75 LYS A C 5
ATOM 6951 O O . LYS A 1 75 ? 9.202 -2.884 1.146 1.00 0.00 75 LYS A O 5
ATOM 6970 N N . TYR A 1 76 ? 11.090 -1.914 1.893 1.00 0.00 76 TYR A N 5
ATOM 6971 C CA . TYR A 1 76 ? 10.631 -0.557 1.619 1.00 0.00 76 TYR A CA 5
ATOM 6972 C C . TYR A 1 76 ? 10.298 -0.383 0.141 1.00 0.00 76 TYR A C 5
ATOM 6973 O O . TYR A 1 76 ? 9.531 0.505 -0.236 1.00 0.00 76 TYR A O 5
ATOM 6991 N N . LYS A 1 77 ? 10.879 -1.237 -0.695 1.00 0.00 77 LYS A N 5
ATOM 6992 C CA . LYS A 1 77 ? 10.644 -1.181 -2.133 1.00 0.00 77 LYS A CA 5
ATOM 6993 C C . LYS A 1 77 ? 9.164 -1.368 -2.450 1.00 0.00 77 LYS A C 5
ATOM 6994 O O . LYS A 1 77 ? 8.640 -0.767 -3.390 1.00 0.00 77 LYS A O 5
ATOM 7013 N N . LEU A 1 78 ? 8.495 -2.201 -1.662 1.00 0.00 78 LEU A N 5
ATOM 7014 C CA . LEU A 1 78 ? 7.074 -2.466 -1.858 1.00 0.00 78 LEU A CA 5
ATOM 7015 C C . LEU A 1 78 ? 6.245 -1.214 -1.589 1.00 0.00 78 LEU A C 5
ATOM 7016 O O . LEU A 1 78 ? 5.590 -0.685 -2.488 1.00 0.00 78 LEU A O 5
ATOM 7032 N N . VAL A 1 79 ? 6.280 -0.742 -0.347 1.00 0.00 79 VAL A N 5
ATOM 7033 C CA . VAL A 1 79 ? 5.535 0.450 0.040 1.00 0.00 79 VAL A CA 5
ATOM 7034 C C . VAL A 1 79 ? 5.747 1.579 -0.961 1.00 0.00 79 VAL A C 5
ATOM 7035 O O . VAL A 1 79 ? 4.832 2.350 -1.247 1.00 0.00 79 VAL A O 5
ATOM 7048 N N . ASN A 1 80 ? 6.962 1.671 -1.493 1.00 0.00 80 ASN A N 5
ATOM 7049 C CA . ASN A 1 80 ? 7.296 2.708 -2.463 1.00 0.00 80 ASN A CA 5
ATOM 7050 C C . ASN A 1 80 ? 6.407 2.602 -3.699 1.00 0.00 80 ASN A C 5
ATOM 7051 O O . ASN A 1 80 ? 5.888 3.604 -4.191 1.00 0.00 80 ASN A O 5
ATOM 7062 N N . HIS A 1 81 ? 6.236 1.381 -4.195 1.00 0.00 81 HIS A N 5
ATOM 7063 C CA . HIS A 1 81 ? 5.409 1.143 -5.373 1.00 0.00 81 HIS A CA 5
ATOM 7064 C C . HIS A 1 81 ? 3.927 1.240 -5.025 1.00 0.00 81 HIS A C 5
ATOM 7065 O O . HIS A 1 81 ? 3.117 1.686 -5.838 1.00 0.00 81 HIS A O 5
ATOM 7079 N N . ILE A 1 82 ? 3.580 0.820 -3.813 1.00 0.00 82 ILE A N 5
ATOM 7080 C CA . ILE A 1 82 ? 2.196 0.860 -3.358 1.00 0.00 82 ILE A CA 5
ATOM 7081 C C . ILE A 1 82 ? 1.626 2.271 -3.457 1.00 0.00 82 ILE A C 5
ATOM 7082 O O . ILE A 1 82 ? 0.471 2.460 -3.841 1.00 0.00 82 ILE A O 5
ATOM 7098 N N . ARG A 1 83 ? 2.443 3.260 -3.110 1.00 0.00 83 ARG A N 5
ATOM 7099 C CA . ARG A 1 83 ? 2.021 4.654 -3.160 1.00 0.00 83 ARG A CA 5
ATOM 7100 C C . ARG A 1 83 ? 1.350 4.971 -4.494 1.00 0.00 83 ARG A C 5
ATOM 7101 O O . ARG A 1 83 ? 0.281 5.580 -4.533 1.00 0.00 83 ARG A O 5
ATOM 7122 N N . VAL A 1 84 ? 1.986 4.555 -5.584 1.00 0.00 84 VAL A N 5
ATOM 7123 C CA . VAL A 1 84 ? 1.452 4.794 -6.919 1.00 0.00 84 VAL A CA 5
ATOM 7124 C C . VAL A 1 84 ? -0.013 4.379 -7.007 1.00 0.00 84 VAL A C 5
ATOM 7125 O O . VAL A 1 84 ? -0.783 4.940 -7.787 1.00 0.00 84 VAL A O 5
ATOM 7138 N N . HIS A 1 85 ? -0.391 3.391 -6.202 1.00 0.00 85 HIS A N 5
ATOM 7139 C CA . HIS A 1 85 ? -1.765 2.900 -6.188 1.00 0.00 85 HIS A CA 5
ATOM 7140 C C . HIS A 1 85 ? -2.640 3.761 -5.282 1.00 0.00 85 HIS A C 5
ATOM 7141 O O . HIS A 1 85 ? -3.767 4.108 -5.636 1.00 0.00 85 HIS A O 5
ATOM 7155 N N . THR A 1 86 ? -2.114 4.102 -4.109 1.00 0.00 86 THR A N 5
ATOM 7156 C CA . THR A 1 86 ? -2.848 4.920 -3.151 1.00 0.00 86 THR A CA 5
ATOM 7157 C C . THR A 1 86 ? -3.267 6.248 -3.770 1.00 0.00 86 THR A C 5
ATOM 7158 O O . THR A 1 86 ? -4.316 6.797 -3.436 1.00 0.00 86 THR A O 5
ATOM 7169 N N . GLY A 1 87 ? -2.439 6.762 -4.676 1.00 0.00 87 GLY A N 5
ATOM 7170 C CA . GLY A 1 87 ? -2.742 8.022 -5.328 1.00 0.00 87 GLY A CA 5
ATOM 7171 C C . GLY A 1 87 ? -1.999 9.189 -4.707 1.00 0.00 87 GLY A C 5
ATOM 7172 O O . GLY A 1 87 ? -2.193 10.337 -5.104 1.00 0.00 87 GLY A O 5
ATOM 7176 N N . GLU A 1 88 ? -1.148 8.894 -3.730 1.00 0.00 88 GLU A N 5
ATOM 7177 C CA . GLU A 1 88 ? -0.376 9.929 -3.052 1.00 0.00 88 GLU A CA 5
ATOM 7178 C C . GLU A 1 88 ? 0.870 10.292 -3.855 1.00 0.00 88 GLU A C 5
ATOM 7179 O O . GLU A 1 88 ? 0.935 10.057 -5.062 1.00 0.00 88 GLU A O 5
ATOM 7191 N N . LYS A 1 89 ? 1.857 10.867 -3.177 1.00 0.00 89 LYS A N 5
ATOM 7192 C CA . LYS A 1 89 ? 3.102 11.263 -3.824 1.00 0.00 89 LYS A CA 5
ATOM 7193 C C . LYS A 1 89 ? 3.602 10.167 -4.759 1.00 0.00 89 LYS A C 5
ATOM 7194 O O . LYS A 1 89 ? 3.470 8.979 -4.464 1.00 0.00 89 LYS A O 5
ATOM 7213 N N . SER A 1 90 ? 4.177 10.573 -5.886 1.00 0.00 90 SER A N 5
ATOM 7214 C CA . SER A 1 90 ? 4.695 9.624 -6.865 1.00 0.00 90 SER A CA 5
ATOM 7215 C C . SER A 1 90 ? 5.580 10.329 -7.889 1.00 0.00 90 SER A C 5
ATOM 7216 O O . SER A 1 90 ? 5.345 10.242 -9.094 1.00 0.00 90 SER A O 5
ATOM 7224 N N . GLY A 1 91 ? 6.599 11.028 -7.399 1.00 0.00 91 GLY A N 5
ATOM 7225 C CA . GLY A 1 91 ? 7.505 11.738 -8.284 1.00 0.00 91 GLY A CA 5
ATOM 7226 C C . GLY A 1 91 ? 8.585 10.839 -8.851 1.00 0.00 91 GLY A C 5
ATOM 7227 O O . GLY A 1 91 ? 8.896 9.783 -8.301 1.00 0.00 91 GLY A O 5
ATOM 7231 N N . PRO A 1 92 ? 9.176 11.257 -9.980 1.00 0.00 92 PRO A N 5
ATOM 7232 C CA . PRO A 1 92 ? 10.235 10.496 -10.648 1.00 0.00 92 PRO A CA 5
ATOM 7233 C C . PRO A 1 92 ? 11.536 10.493 -9.853 1.00 0.00 92 PRO A C 5
ATOM 7234 O O . PRO A 1 92 ? 11.844 11.451 -9.144 1.00 0.00 92 PRO A O 5
ATOM 7245 N N . SER A 1 93 ? 12.297 9.410 -9.974 1.00 0.00 93 SER A N 5
ATOM 7246 C CA . SER A 1 93 ? 13.563 9.281 -9.264 1.00 0.00 93 SER A CA 5
ATOM 7247 C C . SER A 1 93 ? 14.676 10.021 -9.999 1.00 0.00 93 SER A C 5
ATOM 7248 O O . SER A 1 93 ? 15.552 10.624 -9.378 1.00 0.00 93 SER A O 5
ATOM 7256 N N . SER A 1 94 ? 14.636 9.970 -11.327 1.00 0.00 94 SER A N 5
ATOM 7257 C CA . SER A 1 94 ? 15.642 10.632 -12.148 1.00 0.00 94 SER A CA 5
ATOM 7258 C C . SER A 1 94 ? 17.027 10.501 -11.521 1.00 0.00 94 SER A C 5
ATOM 7259 O O . SER A 1 94 ? 17.521 11.428 -10.882 1.00 0.00 94 SER A O 5
ATOM 7267 N N . GLY A 1 95 ? 17.648 9.340 -11.710 1.00 0.00 95 GLY A N 5
ATOM 7268 C CA . GLY A 1 95 ? 18.970 9.108 -11.157 1.00 0.00 95 GLY A CA 5
ATOM 7269 C C . GLY A 1 95 ? 19.325 7.635 -11.103 1.00 0.00 95 GLY A C 5
ATOM 7270 O O . GLY A 1 95 ? 19.068 6.921 -12.071 1.00 0.00 95 GLY A O 5
ATOM 7276 N N . GLY A 1 1 ? -26.916 19.524 16.435 1.00 0.00 1 GLY A N 6
ATOM 7277 C CA . GLY A 1 1 ? -27.428 20.058 15.187 1.00 0.00 1 GLY A CA 6
ATOM 7278 C C . GLY A 1 1 ? -26.325 20.370 14.194 1.00 0.00 1 GLY A C 6
ATOM 7279 O O . GLY A 1 1 ? -26.514 20.240 12.985 1.00 0.00 1 GLY A O 6
ATOM 7283 N N . SER A 1 2 ? -25.171 20.785 14.705 1.00 0.00 2 SER A N 6
ATOM 7284 C CA . SER A 1 2 ? -24.035 21.122 13.855 1.00 0.00 2 SER A CA 6
ATOM 7285 C C . SER A 1 2 ? -22.757 20.467 14.371 1.00 0.00 2 SER A C 6
ATOM 7286 O O . SER A 1 2 ? -22.737 19.891 15.458 1.00 0.00 2 SER A O 6
ATOM 7294 N N . SER A 1 3 ? -21.692 20.561 13.581 1.00 0.00 3 SER A N 6
ATOM 7295 C CA . SER A 1 3 ? -20.410 19.975 13.955 1.00 0.00 3 SER A CA 6
ATOM 7296 C C . SER A 1 3 ? -19.261 20.682 13.241 1.00 0.00 3 SER A C 6
ATOM 7297 O O . SER A 1 3 ? -19.479 21.494 12.343 1.00 0.00 3 SER A O 6
ATOM 7305 N N . GLY A 1 4 ? -18.035 20.365 13.649 1.00 0.00 4 GLY A N 6
ATOM 7306 C CA . GLY A 1 4 ? -16.870 20.978 13.038 1.00 0.00 4 GLY A CA 6
ATOM 7307 C C . GLY A 1 4 ? -15.577 20.562 13.712 1.00 0.00 4 GLY A C 6
ATOM 7308 O O . GLY A 1 4 ? -15.592 20.006 14.810 1.00 0.00 4 GLY A O 6
ATOM 7312 N N . SER A 1 5 ? -14.455 20.831 13.052 1.00 0.00 5 SER A N 6
ATOM 7313 C CA . SER A 1 5 ? -13.147 20.476 13.592 1.00 0.00 5 SER A CA 6
ATOM 7314 C C . SER A 1 5 ? -12.046 21.300 12.933 1.00 0.00 5 SER A C 6
ATOM 7315 O O . SER A 1 5 ? -11.255 21.956 13.611 1.00 0.00 5 SER A O 6
ATOM 7323 N N . SER A 1 6 ? -12.000 21.261 11.605 1.00 0.00 6 SER A N 6
ATOM 7324 C CA . SER A 1 6 ? -10.994 22.001 10.852 1.00 0.00 6 SER A CA 6
ATOM 7325 C C . SER A 1 6 ? -11.586 23.276 10.261 1.00 0.00 6 SER A C 6
ATOM 7326 O O . SER A 1 6 ? -11.159 24.382 10.587 1.00 0.00 6 SER A O 6
ATOM 7334 N N . GLY A 1 7 ? -12.575 23.112 9.387 1.00 0.00 7 GLY A N 6
ATOM 7335 C CA . GLY A 1 7 ? -13.211 24.257 8.763 1.00 0.00 7 GLY A CA 6
ATOM 7336 C C . GLY A 1 7 ? -13.320 24.111 7.258 1.00 0.00 7 GLY A C 6
ATOM 7337 O O . GLY A 1 7 ? -13.058 25.057 6.516 1.00 0.00 7 GLY A O 6
ATOM 7341 N N . GLN A 1 8 ? -13.705 22.922 6.806 1.00 0.00 8 GLN A N 6
ATOM 7342 C CA . GLN A 1 8 ? -13.845 22.655 5.380 1.00 0.00 8 GLN A CA 6
ATOM 7343 C C . GLN A 1 8 ? -14.875 21.558 5.129 1.00 0.00 8 GLN A C 6
ATOM 7344 O O . GLN A 1 8 ? -15.232 20.793 6.024 1.00 0.00 8 GLN A O 6
ATOM 7358 N N . PRO A 1 9 ? -15.364 21.479 3.883 1.00 0.00 9 PRO A N 6
ATOM 7359 C CA . PRO A 1 9 ? -16.359 20.479 3.485 1.00 0.00 9 PRO A CA 6
ATOM 7360 C C . PRO A 1 9 ? -15.783 19.068 3.454 1.00 0.00 9 PRO A C 6
ATOM 7361 O O . PRO A 1 9 ? -14.623 18.869 3.088 1.00 0.00 9 PRO A O 6
ATOM 7372 N N . ILE A 1 10 ? -16.598 18.092 3.838 1.00 0.00 10 ILE A N 6
ATOM 7373 C CA . ILE A 1 10 ? -16.169 16.699 3.851 1.00 0.00 10 ILE A CA 6
ATOM 7374 C C . ILE A 1 10 ? -15.282 16.385 2.651 1.00 0.00 10 ILE A C 6
ATOM 7375 O O . ILE A 1 10 ? -15.328 17.076 1.633 1.00 0.00 10 ILE A O 6
ATOM 7391 N N . LYS A 1 11 ? -14.475 15.337 2.777 1.00 0.00 11 LYS A N 6
ATOM 7392 C CA . LYS A 1 11 ? -13.578 14.928 1.702 1.00 0.00 11 LYS A CA 6
ATOM 7393 C C . LYS A 1 11 ? -13.872 13.497 1.264 1.00 0.00 11 LYS A C 6
ATOM 7394 O O . LYS A 1 11 ? -14.518 12.738 1.986 1.00 0.00 11 LYS A O 6
ATOM 7413 N N . GLN A 1 12 ? -13.391 13.136 0.078 1.00 0.00 12 GLN A N 6
ATOM 7414 C CA . GLN A 1 12 ? -13.603 11.795 -0.454 1.00 0.00 12 GLN A CA 6
ATOM 7415 C C . GLN A 1 12 ? -13.235 10.735 0.579 1.00 0.00 12 GLN A C 6
ATOM 7416 O O . GLN A 1 12 ? -12.769 11.055 1.671 1.00 0.00 12 GLN A O 6
ATOM 7430 N N . GLU A 1 13 ? -13.449 9.471 0.225 1.00 0.00 13 GLU A N 6
ATOM 7431 C CA . GLU A 1 13 ? -13.142 8.364 1.122 1.00 0.00 13 GLU A CA 6
ATOM 7432 C C . GLU A 1 13 ? -12.192 7.372 0.457 1.00 0.00 13 GLU A C 6
ATOM 7433 O O . GLU A 1 13 ? -12.623 6.470 -0.263 1.00 0.00 13 GLU A O 6
ATOM 7445 N N . LEU A 1 14 ? -10.898 7.545 0.703 1.00 0.00 14 LEU A N 6
ATOM 7446 C CA . LEU A 1 14 ? -9.886 6.666 0.128 1.00 0.00 14 LEU A CA 6
ATOM 7447 C C . LEU A 1 14 ? -10.176 5.207 0.466 1.00 0.00 14 LEU A C 6
ATOM 7448 O O . LEU A 1 14 ? -10.319 4.847 1.635 1.00 0.00 14 LEU A O 6
ATOM 7464 N N . SER A 1 15 ? -10.261 4.371 -0.564 1.00 0.00 15 SER A N 6
ATOM 7465 C CA . SER A 1 15 ? -10.536 2.952 -0.376 1.00 0.00 15 SER A CA 6
ATOM 7466 C C . SER A 1 15 ? -9.263 2.126 -0.536 1.00 0.00 15 SER A C 6
ATOM 7467 O O . SER A 1 15 ? -8.442 2.394 -1.414 1.00 0.00 15 SER A O 6
ATOM 7475 N N . CYS A 1 16 ? -9.106 1.121 0.318 1.00 0.00 16 CYS A N 6
ATOM 7476 C CA . CYS A 1 16 ? -7.934 0.255 0.274 1.00 0.00 16 CYS A CA 6
ATOM 7477 C C . CYS A 1 16 ? -8.224 -1.012 -0.526 1.00 0.00 16 CYS A C 6
ATOM 7478 O O . CYS A 1 16 ? -8.475 -2.075 0.043 1.00 0.00 16 CYS A O 6
ATOM 7485 N N . LYS A 1 17 ? -8.188 -0.892 -1.848 1.00 0.00 17 LYS A N 6
ATOM 7486 C CA . LYS A 1 17 ? -8.444 -2.026 -2.728 1.00 0.00 17 LYS A CA 6
ATOM 7487 C C . LYS A 1 17 ? -7.262 -2.990 -2.732 1.00 0.00 17 LYS A C 6
ATOM 7488 O O . LYS A 1 17 ? -6.613 -3.186 -3.759 1.00 0.00 17 LYS A O 6
ATOM 7507 N N . TRP A 1 18 ? -6.990 -3.590 -1.579 1.00 0.00 18 TRP A N 6
ATOM 7508 C CA . TRP A 1 18 ? -5.887 -4.535 -1.451 1.00 0.00 18 TRP A CA 6
ATOM 7509 C C . TRP A 1 18 ? -6.402 -5.969 -1.397 1.00 0.00 18 TRP A C 6
ATOM 7510 O O . TRP A 1 18 ? -6.845 -6.440 -0.348 1.00 0.00 18 TRP A O 6
ATOM 7531 N N . ILE A 1 19 ? -6.342 -6.658 -2.531 1.00 0.00 19 ILE A N 6
ATOM 7532 C CA . ILE A 1 19 ? -6.801 -8.039 -2.611 1.00 0.00 19 ILE A CA 6
ATOM 7533 C C . ILE A 1 19 ? -5.697 -9.010 -2.207 1.00 0.00 19 ILE A C 6
ATOM 7534 O O . ILE A 1 19 ? -4.883 -9.421 -3.035 1.00 0.00 19 ILE A O 6
ATOM 7550 N N . ASP A 1 20 ? -5.675 -9.375 -0.930 1.00 0.00 20 ASP A N 6
ATOM 7551 C CA . ASP A 1 20 ? -4.673 -10.300 -0.416 1.00 0.00 20 ASP A CA 6
ATOM 7552 C C . ASP A 1 20 ? -4.744 -11.639 -1.145 1.00 0.00 20 ASP A C 6
ATOM 7553 O O . ASP A 1 20 ? -5.588 -11.835 -2.019 1.00 0.00 20 ASP A O 6
ATOM 7562 N N . GLU A 1 21 ? -3.853 -12.555 -0.778 1.00 0.00 21 GLU A N 6
ATOM 7563 C CA . GLU A 1 21 ? -3.815 -13.874 -1.400 1.00 0.00 21 GLU A CA 6
ATOM 7564 C C . GLU A 1 21 ? -3.772 -14.972 -0.341 1.00 0.00 21 GLU A C 6
ATOM 7565 O O . GLU A 1 21 ? -3.148 -14.814 0.707 1.00 0.00 21 GLU A O 6
ATOM 7577 N N . ALA A 1 22 ? -4.441 -16.085 -0.625 1.00 0.00 22 ALA A N 6
ATOM 7578 C CA . ALA A 1 22 ? -4.479 -17.210 0.301 1.00 0.00 22 ALA A CA 6
ATOM 7579 C C . ALA A 1 22 ? -5.152 -16.820 1.612 1.00 0.00 22 ALA A C 6
ATOM 7580 O O . ALA A 1 22 ? -4.985 -17.492 2.629 1.00 0.00 22 ALA A O 6
ATOM 7587 N N . GLN A 1 23 ? -5.913 -15.731 1.580 1.00 0.00 23 GLN A N 6
ATOM 7588 C CA . GLN A 1 23 ? -6.610 -15.251 2.768 1.00 0.00 23 GLN A CA 6
ATOM 7589 C C . GLN A 1 23 ? -7.625 -16.280 3.256 1.00 0.00 23 GLN A C 6
ATOM 7590 O O . GLN A 1 23 ? -8.245 -16.984 2.457 1.00 0.00 23 GLN A O 6
ATOM 7604 N N . LEU A 1 24 ? -7.791 -16.363 4.571 1.00 0.00 24 LEU A N 6
ATOM 7605 C CA . LEU A 1 24 ? -8.731 -17.306 5.166 1.00 0.00 24 LEU A CA 6
ATOM 7606 C C . LEU A 1 24 ? -10.059 -17.297 4.416 1.00 0.00 24 LEU A C 6
ATOM 7607 O O . LEU A 1 24 ? -10.649 -18.348 4.165 1.00 0.00 24 LEU A O 6
ATOM 7623 N N . SER A 1 25 ? -10.524 -16.104 4.060 1.00 0.00 25 SER A N 6
ATOM 7624 C CA . SER A 1 25 ? -11.783 -15.957 3.339 1.00 0.00 25 SER A CA 6
ATOM 7625 C C . SER A 1 25 ? -11.563 -16.063 1.833 1.00 0.00 25 SER A C 6
ATOM 7626 O O . SER A 1 25 ? -10.477 -15.774 1.332 1.00 0.00 25 SER A O 6
ATOM 7634 N N . ARG A 1 26 ? -12.603 -16.479 1.118 1.00 0.00 26 ARG A N 6
ATOM 7635 C CA . ARG A 1 26 ? -12.524 -16.625 -0.331 1.00 0.00 26 ARG A CA 6
ATOM 7636 C C . ARG A 1 26 ? -13.904 -16.485 -0.967 1.00 0.00 26 ARG A C 6
ATOM 7637 O O . ARG A 1 26 ? -14.935 -16.607 -0.306 1.00 0.00 26 ARG A O 6
ATOM 7658 N N . PRO A 1 27 ? -13.925 -16.222 -2.282 1.00 0.00 27 PRO A N 6
ATOM 7659 C CA . PRO A 1 27 ? -12.704 -16.074 -3.080 1.00 0.00 27 PRO A CA 6
ATOM 7660 C C . PRO A 1 27 ? -11.940 -14.800 -2.738 1.00 0.00 27 PRO A C 6
ATOM 7661 O O . PRO A 1 27 ? -12.476 -13.893 -2.100 1.00 0.00 27 PRO A O 6
ATOM 7672 N N . LYS A 1 28 ? -10.684 -14.736 -3.167 1.00 0.00 28 LYS A N 6
ATOM 7673 C CA . LYS A 1 28 ? -9.845 -13.571 -2.909 1.00 0.00 28 LYS A CA 6
ATOM 7674 C C . LYS A 1 28 ? -10.665 -12.286 -2.969 1.00 0.00 28 LYS A C 6
ATOM 7675 O O . LYS A 1 28 ? -10.853 -11.707 -4.039 1.00 0.00 28 LYS A O 6
ATOM 7694 N N . LYS A 1 29 ? -11.149 -11.844 -1.814 1.00 0.00 29 LYS A N 6
ATOM 7695 C CA . LYS A 1 29 ? -11.946 -10.626 -1.734 1.00 0.00 29 LYS A CA 6
ATOM 7696 C C . LYS A 1 29 ? -11.074 -9.427 -1.374 1.00 0.00 29 LYS A C 6
ATOM 7697 O O . LYS A 1 29 ? -10.094 -9.559 -0.641 1.00 0.00 29 LYS A O 6
ATOM 7716 N N . SER A 1 30 ? -11.437 -8.259 -1.894 1.00 0.00 30 SER A N 6
ATOM 7717 C CA . SER A 1 30 ? -10.685 -7.038 -1.629 1.00 0.00 30 SER A CA 6
ATOM 7718 C C . SER A 1 30 ? -10.777 -6.653 -0.156 1.00 0.00 30 SER A C 6
ATOM 7719 O O . SER A 1 30 ? -11.804 -6.861 0.490 1.00 0.00 30 SER A O 6
ATOM 7727 N N . CYS A 1 31 ? -9.694 -6.089 0.370 1.00 0.00 31 CYS A N 6
ATOM 7728 C CA . CYS A 1 31 ? -9.649 -5.674 1.766 1.00 0.00 31 CYS A CA 6
ATOM 7729 C C . CYS A 1 31 ? -10.764 -4.678 2.074 1.00 0.00 31 CYS A C 6
ATOM 7730 O O . CYS A 1 31 ? -11.570 -4.892 2.979 1.00 0.00 31 CYS A O 6
ATOM 7737 N N . ASP A 1 32 ? -10.802 -3.589 1.314 1.00 0.00 32 ASP A N 6
ATOM 7738 C CA . ASP A 1 32 ? -11.818 -2.560 1.504 1.00 0.00 32 ASP A CA 6
ATOM 7739 C C . ASP A 1 32 ? -11.593 -1.808 2.812 1.00 0.00 32 ASP A C 6
ATOM 7740 O O . ASP A 1 32 ? -11.094 -2.373 3.785 1.00 0.00 32 ASP A O 6
ATOM 7749 N N . ARG A 1 33 ? -11.963 -0.532 2.827 1.00 0.00 33 ARG A N 6
ATOM 7750 C CA . ARG A 1 33 ? -11.799 0.298 4.014 1.00 0.00 33 ARG A CA 6
ATOM 7751 C C . ARG A 1 33 ? -12.243 1.732 3.742 1.00 0.00 33 ARG A C 6
ATOM 7752 O O . ARG A 1 33 ? -12.745 2.043 2.661 1.00 0.00 33 ARG A O 6
ATOM 7773 N N . THR A 1 34 ? -12.056 2.602 4.729 1.00 0.00 34 THR A N 6
ATOM 7774 C CA . THR A 1 34 ? -12.439 4.002 4.597 1.00 0.00 34 THR A CA 6
ATOM 7775 C C . THR A 1 34 ? -11.595 4.890 5.504 1.00 0.00 34 THR A C 6
ATOM 7776 O O . THR A 1 34 ? -11.735 4.857 6.727 1.00 0.00 34 THR A O 6
ATOM 7787 N N . PHE A 1 35 ? -10.720 5.685 4.898 1.00 0.00 35 PHE A N 6
ATOM 7788 C CA . PHE A 1 35 ? -9.853 6.584 5.652 1.00 0.00 35 PHE A CA 6
ATOM 7789 C C . PHE A 1 35 ? -10.078 8.034 5.235 1.00 0.00 35 PHE A C 6
ATOM 7790 O O . PHE A 1 35 ? -10.393 8.317 4.079 1.00 0.00 35 PHE A O 6
ATOM 7807 N N . SER A 1 36 ? -9.915 8.949 6.185 1.00 0.00 36 SER A N 6
ATOM 7808 C CA . SER A 1 36 ? -10.105 10.370 5.919 1.00 0.00 36 SER A CA 6
ATOM 7809 C C . SER A 1 36 ? -8.769 11.054 5.643 1.00 0.00 36 SER A C 6
ATOM 7810 O O . SER A 1 36 ? -8.724 12.160 5.102 1.00 0.00 36 SER A O 6
ATOM 7818 N N . THR A 1 37 ? -7.682 10.388 6.018 1.00 0.00 37 THR A N 6
ATOM 7819 C CA . THR A 1 37 ? -6.344 10.930 5.813 1.00 0.00 37 THR A CA 6
ATOM 7820 C C . THR A 1 37 ? -5.497 9.995 4.957 1.00 0.00 37 THR A C 6
ATOM 7821 O O . THR A 1 37 ? -5.456 8.788 5.194 1.00 0.00 37 THR A O 6
ATOM 7832 N N . MET A 1 38 ? -4.822 10.560 3.962 1.00 0.00 38 MET A N 6
ATOM 7833 C CA . MET A 1 38 ? -3.973 9.776 3.072 1.00 0.00 38 MET A CA 6
ATOM 7834 C C . MET A 1 38 ? -2.914 9.014 3.863 1.00 0.00 38 MET A C 6
ATOM 7835 O O . MET A 1 38 ? -2.522 7.908 3.489 1.00 0.00 38 MET A O 6
ATOM 7849 N N . HIS A 1 39 ? -2.455 9.612 4.957 1.00 0.00 39 HIS A N 6
ATOM 7850 C CA . HIS A 1 39 ? -1.441 8.989 5.801 1.00 0.00 39 HIS A CA 6
ATOM 7851 C C . HIS A 1 39 ? -1.914 7.629 6.303 1.00 0.00 39 HIS A C 6
ATOM 7852 O O . HIS A 1 39 ? -1.158 6.657 6.296 1.00 0.00 39 HIS A O 6
ATOM 7866 N N . GLU A 1 40 ? -3.168 7.567 6.740 1.00 0.00 40 GLU A N 6
ATOM 7867 C CA . GLU A 1 40 ? -3.740 6.326 7.248 1.00 0.00 40 GLU A CA 6
ATOM 7868 C C . GLU A 1 40 ? -3.598 5.203 6.224 1.00 0.00 40 GLU A C 6
ATOM 7869 O O . GLU A 1 40 ? -3.022 4.153 6.512 1.00 0.00 40 GLU A O 6
ATOM 7881 N N . LEU A 1 41 ? -4.128 5.431 5.027 1.00 0.00 41 LEU A N 6
ATOM 7882 C CA . LEU A 1 41 ? -4.062 4.440 3.959 1.00 0.00 41 LEU A CA 6
ATOM 7883 C C . LEU A 1 41 ? -2.631 3.952 3.757 1.00 0.00 41 LEU A C 6
ATOM 7884 O O . LEU A 1 41 ? -2.371 2.749 3.737 1.00 0.00 41 LEU A O 6
ATOM 7900 N N . VAL A 1 42 ? -1.706 4.895 3.608 1.00 0.00 42 VAL A N 6
ATOM 7901 C CA . VAL A 1 42 ? -0.300 4.561 3.411 1.00 0.00 42 VAL A CA 6
ATOM 7902 C C . VAL A 1 42 ? 0.233 3.720 4.565 1.00 0.00 42 VAL A C 6
ATOM 7903 O O . VAL A 1 42 ? 0.951 2.741 4.355 1.00 0.00 42 VAL A O 6
ATOM 7916 N N . THR A 1 43 ? -0.123 4.107 5.786 1.00 0.00 43 THR A N 6
ATOM 7917 C CA . THR A 1 43 ? 0.319 3.389 6.974 1.00 0.00 43 THR A CA 6
ATOM 7918 C C . THR A 1 43 ? -0.454 2.087 7.150 1.00 0.00 43 THR A C 6
ATOM 7919 O O . THR A 1 43 ? -0.035 1.200 7.895 1.00 0.00 43 THR A O 6
ATOM 7930 N N . HIS A 1 44 ? -1.584 1.977 6.459 1.00 0.00 44 HIS A N 6
ATOM 7931 C CA . HIS A 1 44 ? -2.415 0.781 6.538 1.00 0.00 44 HIS A CA 6
ATOM 7932 C C . HIS A 1 44 ? -1.792 -0.366 5.748 1.00 0.00 44 HIS A C 6
ATOM 7933 O O . HIS A 1 44 ? -1.403 -1.386 6.317 1.00 0.00 44 HIS A O 6
ATOM 7947 N N . VAL A 1 45 ? -1.701 -0.193 4.433 1.00 0.00 45 VAL A N 6
ATOM 7948 C CA . VAL A 1 45 ? -1.125 -1.213 3.565 1.00 0.00 45 VAL A CA 6
ATOM 7949 C C . VAL A 1 45 ? 0.308 -1.535 3.971 1.00 0.00 45 VAL A C 6
ATOM 7950 O O . VAL A 1 45 ? 0.894 -2.511 3.502 1.00 0.00 45 VAL A O 6
ATOM 7963 N N . THR A 1 46 ? 0.869 -0.709 4.849 1.00 0.00 46 THR A N 6
ATOM 7964 C CA . THR A 1 46 ? 2.234 -0.906 5.320 1.00 0.00 46 THR A CA 6
ATOM 7965 C C . THR A 1 46 ? 2.329 -2.116 6.241 1.00 0.00 46 THR A C 6
ATOM 7966 O O . THR A 1 46 ? 2.987 -3.104 5.917 1.00 0.00 46 THR A O 6
ATOM 7977 N N . MET A 1 47 ? 1.668 -2.033 7.391 1.00 0.00 47 MET A N 6
ATOM 7978 C CA . MET A 1 47 ? 1.678 -3.124 8.358 1.00 0.00 47 MET A CA 6
ATOM 7979 C C . MET A 1 47 ? 0.480 -4.045 8.150 1.00 0.00 47 MET A C 6
ATOM 7980 O O . MET A 1 47 ? 0.628 -5.265 8.088 1.00 0.00 47 MET A O 6
ATOM 7994 N N . GLU A 1 48 ? -0.706 -3.453 8.045 1.00 0.00 48 GLU A N 6
ATOM 7995 C CA . GLU A 1 48 ? -1.928 -4.222 7.846 1.00 0.00 48 GLU A CA 6
ATOM 7996 C C . GLU A 1 48 ? -1.752 -5.243 6.725 1.00 0.00 48 GLU A C 6
ATOM 7997 O O . GLU A 1 48 ? -2.232 -6.373 6.818 1.00 0.00 48 GLU A O 6
ATOM 8009 N N . HIS A 1 49 ? -1.061 -4.835 5.665 1.00 0.00 49 HIS A N 6
ATOM 8010 C CA . HIS A 1 49 ? -0.822 -5.713 4.525 1.00 0.00 49 HIS A CA 6
ATOM 8011 C C . HIS A 1 49 ? 0.658 -6.067 4.414 1.00 0.00 49 HIS A C 6
ATOM 8012 O O . HIS A 1 49 ? 1.084 -7.142 4.839 1.00 0.00 49 HIS A O 6
ATOM 8026 N N . VAL A 1 50 ? 1.438 -5.157 3.839 1.00 0.00 50 VAL A N 6
ATOM 8027 C CA . VAL A 1 50 ? 2.871 -5.373 3.673 1.00 0.00 50 VAL A CA 6
ATOM 8028 C C . VAL A 1 50 ? 3.486 -5.971 4.933 1.00 0.00 50 VAL A C 6
ATOM 8029 O O . VAL A 1 50 ? 4.427 -6.761 4.863 1.00 0.00 50 VAL A O 6
ATOM 8042 N N . GLY A 1 51 ? 2.948 -5.587 6.087 1.00 0.00 51 GLY A N 6
ATOM 8043 C CA . GLY A 1 51 ? 3.457 -6.095 7.348 1.00 0.00 51 GLY A CA 6
ATOM 8044 C C . GLY A 1 51 ? 4.559 -5.226 7.920 1.00 0.00 51 GLY A C 6
ATOM 8045 O O . GLY A 1 51 ? 4.509 -4.835 9.086 1.00 0.00 51 GLY A O 6
ATOM 8049 N N . GLY A 1 52 ? 5.559 -4.922 7.098 1.00 0.00 52 GLY A N 6
ATOM 8050 C CA . GLY A 1 52 ? 6.665 -4.097 7.548 1.00 0.00 52 GLY A CA 6
ATOM 8051 C C . GLY A 1 52 ? 8.010 -4.763 7.334 1.00 0.00 52 GLY A C 6
ATOM 8052 O O . GLY A 1 52 ? 8.155 -5.667 6.511 1.00 0.00 52 GLY A O 6
ATOM 8056 N N . PRO A 1 53 ? 9.024 -4.312 8.087 1.00 0.00 53 PRO A N 6
ATOM 8057 C CA . PRO A 1 53 ? 10.382 -4.856 7.993 1.00 0.00 53 PRO A CA 6
ATOM 8058 C C . PRO A 1 53 ? 10.478 -6.276 8.541 1.00 0.00 53 PRO A C 6
ATOM 8059 O O . PRO A 1 53 ? 11.544 -6.889 8.517 1.00 0.00 53 PRO A O 6
ATOM 8070 N N . GLU A 1 54 ? 9.356 -6.791 9.034 1.00 0.00 54 GLU A N 6
ATOM 8071 C CA . GLU A 1 54 ? 9.315 -8.139 9.589 1.00 0.00 54 GLU A CA 6
ATOM 8072 C C . GLU A 1 54 ? 8.293 -9.000 8.851 1.00 0.00 54 GLU A C 6
ATOM 8073 O O . GLU A 1 54 ? 7.400 -9.583 9.465 1.00 0.00 54 GLU A O 6
ATOM 8085 N N . GLN A 1 55 ? 8.432 -9.073 7.531 1.00 0.00 55 GLN A N 6
ATOM 8086 C CA . GLN A 1 55 ? 7.521 -9.861 6.710 1.00 0.00 55 GLN A CA 6
ATOM 8087 C C . GLN A 1 55 ? 8.293 -10.760 5.749 1.00 0.00 55 GLN A C 6
ATOM 8088 O O . GLN A 1 55 ? 9.420 -10.451 5.365 1.00 0.00 55 GLN A O 6
ATOM 8102 N N . ASN A 1 56 ? 7.677 -11.873 5.366 1.00 0.00 56 ASN A N 6
ATOM 8103 C CA . ASN A 1 56 ? 8.307 -12.818 4.450 1.00 0.00 56 ASN A CA 6
ATOM 8104 C C . ASN A 1 56 ? 7.613 -12.804 3.091 1.00 0.00 56 ASN A C 6
ATOM 8105 O O . ASN A 1 56 ? 6.478 -13.257 2.959 1.00 0.00 56 ASN A O 6
ATOM 8116 N N . ASN A 1 57 ? 8.306 -12.280 2.085 1.00 0.00 57 ASN A N 6
ATOM 8117 C CA . ASN A 1 57 ? 7.756 -12.207 0.736 1.00 0.00 57 ASN A CA 6
ATOM 8118 C C . ASN A 1 57 ? 6.833 -11.002 0.589 1.00 0.00 57 ASN A C 6
ATOM 8119 O O . ASN A 1 57 ? 5.634 -11.088 0.857 1.00 0.00 57 ASN A O 6
ATOM 8130 N N . HIS A 1 58 ? 7.399 -9.878 0.161 1.00 0.00 58 HIS A N 6
ATOM 8131 C CA . HIS A 1 58 ? 6.626 -8.654 -0.022 1.00 0.00 58 HIS A CA 6
ATOM 8132 C C . HIS A 1 58 ? 6.109 -8.548 -1.454 1.00 0.00 58 HIS A C 6
ATOM 8133 O O . HIS A 1 58 ? 6.888 -8.508 -2.405 1.00 0.00 58 HIS A O 6
ATOM 8147 N N . VAL A 1 59 ? 4.788 -8.505 -1.599 1.00 0.00 59 VAL A N 6
ATOM 8148 C CA . VAL A 1 59 ? 4.166 -8.403 -2.914 1.00 0.00 59 VAL A CA 6
ATOM 8149 C C . VAL A 1 59 ? 3.064 -7.350 -2.920 1.00 0.00 59 VAL A C 6
ATOM 8150 O O . VAL A 1 59 ? 2.365 -7.160 -1.924 1.00 0.00 59 VAL A O 6
ATOM 8163 N N . CYS A 1 60 ? 2.912 -6.668 -4.050 1.00 0.00 60 CYS A N 6
ATOM 8164 C CA . CYS A 1 60 ? 1.894 -5.633 -4.189 1.00 0.00 60 CYS A CA 6
ATOM 8165 C C . CYS A 1 60 ? 0.569 -6.232 -4.653 1.00 0.00 60 CYS A C 6
ATOM 8166 O O . CYS A 1 60 ? 0.433 -6.647 -5.804 1.00 0.00 60 CYS A O 6
ATOM 8173 N N . TYR A 1 61 ? -0.403 -6.274 -3.749 1.00 0.00 61 TYR A N 6
ATOM 8174 C CA . TYR A 1 61 ? -1.717 -6.823 -4.065 1.00 0.00 61 TYR A CA 6
ATOM 8175 C C . TYR A 1 61 ? -2.737 -5.709 -4.275 1.00 0.00 61 TYR A C 6
ATOM 8176 O O . TYR A 1 61 ? -2.977 -4.895 -3.383 1.00 0.00 61 TYR A O 6
ATOM 8194 N N . TRP A 1 62 ? -3.335 -5.680 -5.461 1.00 0.00 62 TRP A N 6
ATOM 8195 C CA . TRP A 1 62 ? -4.331 -4.666 -5.790 1.00 0.00 62 TRP A CA 6
ATOM 8196 C C . TRP A 1 62 ? -5.324 -5.193 -6.820 1.00 0.00 62 TRP A C 6
ATOM 8197 O O . TRP A 1 62 ? -5.115 -6.252 -7.411 1.00 0.00 62 TRP A O 6
ATOM 8218 N N . GLU A 1 63 ? -6.405 -4.448 -7.029 1.00 0.00 63 GLU A N 6
ATOM 8219 C CA . GLU A 1 63 ? -7.430 -4.842 -7.988 1.00 0.00 63 GLU A CA 6
ATOM 8220 C C . GLU A 1 63 ? -7.015 -4.476 -9.410 1.00 0.00 63 GLU A C 6
ATOM 8221 O O . GLU A 1 63 ? -7.325 -5.192 -10.361 1.00 0.00 63 GLU A O 6
ATOM 8233 N N . GLU A 1 64 ? -6.313 -3.355 -9.545 1.00 0.00 64 GLU A N 6
ATOM 8234 C CA . GLU A 1 64 ? -5.857 -2.893 -10.851 1.00 0.00 64 GLU A CA 6
ATOM 8235 C C . GLU A 1 64 ? -4.405 -2.428 -10.787 1.00 0.00 64 GLU A C 6
ATOM 8236 O O . GLU A 1 64 ? -4.106 -1.257 -11.022 1.00 0.00 64 GLU A O 6
ATOM 8248 N N . CYS A 1 65 ? -3.507 -3.353 -10.466 1.00 0.00 65 CYS A N 6
ATOM 8249 C CA . CYS A 1 65 ? -2.087 -3.039 -10.369 1.00 0.00 65 CYS A CA 6
ATOM 8250 C C . CYS A 1 65 ? -1.318 -3.632 -11.546 1.00 0.00 65 CYS A C 6
ATOM 8251 O O . CYS A 1 65 ? -1.620 -4.722 -12.032 1.00 0.00 65 CYS A O 6
ATOM 8258 N N . PRO A 1 66 ? -0.299 -2.897 -12.017 1.00 0.00 66 PRO A N 6
ATOM 8259 C CA . PRO A 1 66 ? 0.536 -3.330 -13.142 1.00 0.00 66 PRO A CA 6
ATOM 8260 C C . PRO A 1 66 ? 1.427 -4.513 -12.781 1.00 0.00 66 PRO A C 6
ATOM 8261 O O . PRO A 1 66 ? 1.572 -5.454 -13.563 1.00 0.00 66 PRO A O 6
ATOM 8272 N N . ARG A 1 67 ? 2.021 -4.461 -11.594 1.00 0.00 67 ARG A N 6
ATOM 8273 C CA . ARG A 1 67 ? 2.898 -5.529 -11.130 1.00 0.00 67 ARG A CA 6
ATOM 8274 C C . ARG A 1 67 ? 2.097 -6.781 -10.788 1.00 0.00 67 ARG A C 6
ATOM 8275 O O . ARG A 1 67 ? 2.655 -7.869 -10.652 1.00 0.00 67 ARG A O 6
ATOM 8296 N N . GLU A 1 68 ? 0.785 -6.618 -10.649 1.00 0.00 68 GLU A N 6
ATOM 8297 C CA . GLU A 1 68 ? -0.093 -7.735 -10.321 1.00 0.00 68 GLU A CA 6
ATOM 8298 C C . GLU A 1 68 ? 0.526 -8.613 -9.236 1.00 0.00 68 GLU A C 6
ATOM 8299 O O . GLU A 1 68 ? 0.238 -9.806 -9.149 1.00 0.00 68 GLU A O 6
ATOM 8311 N N . GLY A 1 69 ? 1.380 -8.012 -8.412 1.00 0.00 69 GLY A N 6
ATOM 8312 C CA . GLY A 1 69 ? 2.027 -8.753 -7.346 1.00 0.00 69 GLY A CA 6
ATOM 8313 C C . GLY A 1 69 ? 3.313 -9.417 -7.798 1.00 0.00 69 GLY A C 6
ATOM 8314 O O . GLY A 1 69 ? 3.674 -10.487 -7.308 1.00 0.00 69 GLY A O 6
ATOM 8318 N N . LYS A 1 70 ? 4.005 -8.782 -8.738 1.00 0.00 70 LYS A N 6
ATOM 8319 C CA . LYS A 1 70 ? 5.258 -9.317 -9.258 1.00 0.00 70 LYS A CA 6
ATOM 8320 C C . LYS A 1 70 ? 6.283 -9.485 -8.141 1.00 0.00 70 LYS A C 6
ATOM 8321 O O . LYS A 1 70 ? 7.302 -10.154 -8.316 1.00 0.00 70 LYS A O 6
ATOM 8340 N N . SER A 1 71 ? 6.007 -8.873 -6.994 1.00 0.00 71 SER A N 6
ATOM 8341 C CA . SER A 1 71 ? 6.907 -8.953 -5.849 1.00 0.00 71 SER A CA 6
ATOM 8342 C C . SER A 1 71 ? 8.131 -8.067 -6.057 1.00 0.00 71 SER A C 6
ATOM 8343 O O . SER A 1 71 ? 8.521 -7.783 -7.190 1.00 0.00 71 SER A O 6
ATOM 8351 N N . PHE A 1 72 ? 8.732 -7.631 -4.955 1.00 0.00 72 PHE A N 6
ATOM 8352 C CA . PHE A 1 72 ? 9.911 -6.775 -5.015 1.00 0.00 72 PHE A CA 6
ATOM 8353 C C . PHE A 1 72 ? 11.116 -7.464 -4.381 1.00 0.00 72 PHE A C 6
ATOM 8354 O O . PHE A 1 72 ? 11.872 -8.165 -5.056 1.00 0.00 72 PHE A O 6
ATOM 8371 N N . LYS A 1 73 ? 11.290 -7.260 -3.080 1.00 0.00 73 LYS A N 6
ATOM 8372 C CA . LYS A 1 73 ? 12.402 -7.861 -2.352 1.00 0.00 73 LYS A CA 6
ATOM 8373 C C . LYS A 1 73 ? 12.476 -7.320 -0.928 1.00 0.00 73 LYS A C 6
ATOM 8374 O O . LYS A 1 73 ? 12.564 -8.084 0.032 1.00 0.00 73 LYS A O 6
ATOM 8393 N N . ALA A 1 74 ? 12.440 -5.998 -0.800 1.00 0.00 74 ALA A N 6
ATOM 8394 C CA . ALA A 1 74 ? 12.500 -5.355 0.507 1.00 0.00 74 ALA A CA 6
ATOM 8395 C C . ALA A 1 74 ? 11.115 -4.903 0.961 1.00 0.00 74 ALA A C 6
ATOM 8396 O O . ALA A 1 74 ? 10.136 -5.037 0.227 1.00 0.00 74 ALA A O 6
ATOM 8403 N N . LYS A 1 75 ? 11.041 -4.369 2.175 1.00 0.00 75 LYS A N 6
ATOM 8404 C CA . LYS A 1 75 ? 9.777 -3.897 2.727 1.00 0.00 75 LYS A CA 6
ATOM 8405 C C . LYS A 1 75 ? 9.465 -2.484 2.243 1.00 0.00 75 LYS A C 6
ATOM 8406 O O . LYS A 1 75 ? 8.310 -2.147 1.985 1.00 0.00 75 LYS A O 6
ATOM 8425 N N . TYR A 1 76 ? 10.503 -1.664 2.119 1.00 0.00 76 TYR A N 6
ATOM 8426 C CA . TYR A 1 76 ? 10.339 -0.288 1.666 1.00 0.00 76 TYR A CA 6
ATOM 8427 C C . TYR A 1 76 ? 10.020 -0.239 0.175 1.00 0.00 76 TYR A C 6
ATOM 8428 O O . TYR A 1 76 ? 9.141 0.504 -0.261 1.00 0.00 76 TYR A O 6
ATOM 8446 N N . LYS A 1 77 ? 10.741 -1.039 -0.604 1.00 0.00 77 LYS A N 6
ATOM 8447 C CA . LYS A 1 77 ? 10.536 -1.091 -2.046 1.00 0.00 77 LYS A CA 6
ATOM 8448 C C . LYS A 1 77 ? 9.065 -1.318 -2.379 1.00 0.00 77 LYS A C 6
ATOM 8449 O O . LYS A 1 77 ? 8.488 -0.609 -3.205 1.00 0.00 77 LYS A O 6
ATOM 8468 N N . LEU A 1 78 ? 8.462 -2.308 -1.730 1.00 0.00 78 LEU A N 6
ATOM 8469 C CA . LEU A 1 78 ? 7.057 -2.627 -1.956 1.00 0.00 78 LEU A CA 6
ATOM 8470 C C . LEU A 1 78 ? 6.166 -1.437 -1.616 1.00 0.00 78 LEU A C 6
ATOM 8471 O O . LEU A 1 78 ? 5.320 -1.033 -2.414 1.00 0.00 78 LEU A O 6
ATOM 8487 N N . VAL A 1 79 ? 6.365 -0.876 -0.427 1.00 0.00 79 VAL A N 6
ATOM 8488 C CA . VAL A 1 79 ? 5.582 0.271 0.017 1.00 0.00 79 VAL A CA 6
ATOM 8489 C C . VAL A 1 79 ? 5.833 1.484 -0.871 1.00 0.00 79 VAL A C 6
ATOM 8490 O O . VAL A 1 79 ? 5.008 2.394 -0.943 1.00 0.00 79 VAL A O 6
ATOM 8503 N N . ASN A 1 80 ? 6.977 1.490 -1.547 1.00 0.00 80 ASN A N 6
ATOM 8504 C CA . ASN A 1 80 ? 7.337 2.592 -2.432 1.00 0.00 80 ASN A CA 6
ATOM 8505 C C . ASN A 1 80 ? 6.397 2.655 -3.632 1.00 0.00 80 ASN A C 6
ATOM 8506 O O . ASN A 1 80 ? 5.874 3.718 -3.969 1.00 0.00 80 ASN A O 6
ATOM 8517 N N . HIS A 1 81 ? 6.187 1.510 -4.273 1.00 0.00 81 HIS A N 6
ATOM 8518 C CA . HIS A 1 81 ? 5.309 1.434 -5.435 1.00 0.00 81 HIS A CA 6
ATOM 8519 C C . HIS A 1 81 ? 3.850 1.608 -5.026 1.00 0.00 81 HIS A C 6
ATOM 8520 O O . HIS A 1 81 ? 3.068 2.244 -5.734 1.00 0.00 81 HIS A O 6
ATOM 8534 N N . ILE A 1 82 ? 3.489 1.039 -3.880 1.00 0.00 82 ILE A N 6
ATOM 8535 C CA . ILE A 1 82 ? 2.124 1.132 -3.378 1.00 0.00 82 ILE A CA 6
ATOM 8536 C C . ILE A 1 82 ? 1.613 2.567 -3.438 1.00 0.00 82 ILE A C 6
ATOM 8537 O O . ILE A 1 82 ? 0.442 2.807 -3.732 1.00 0.00 82 ILE A O 6
ATOM 8553 N N . ARG A 1 83 ? 2.499 3.517 -3.160 1.00 0.00 83 ARG A N 6
ATOM 8554 C CA . ARG A 1 83 ? 2.138 4.930 -3.184 1.00 0.00 83 ARG A CA 6
ATOM 8555 C C . ARG A 1 83 ? 1.421 5.286 -4.483 1.00 0.00 83 ARG A C 6
ATOM 8556 O O . ARG A 1 83 ? 0.379 5.941 -4.470 1.00 0.00 83 ARG A O 6
ATOM 8577 N N . VAL A 1 84 ? 1.988 4.851 -5.604 1.00 0.00 84 VAL A N 6
ATOM 8578 C CA . VAL A 1 84 ? 1.404 5.123 -6.912 1.00 0.00 84 VAL A CA 6
ATOM 8579 C C . VAL A 1 84 ? -0.086 4.801 -6.926 1.00 0.00 84 VAL A C 6
ATOM 8580 O O . VAL A 1 84 ? -0.875 5.492 -7.571 1.00 0.00 84 VAL A O 6
ATOM 8593 N N . HIS A 1 85 ? -0.465 3.748 -6.210 1.00 0.00 85 HIS A N 6
ATOM 8594 C CA . HIS A 1 85 ? -1.862 3.334 -6.139 1.00 0.00 85 HIS A CA 6
ATOM 8595 C C . HIS A 1 85 ? -2.661 4.272 -5.239 1.00 0.00 85 HIS A C 6
ATOM 8596 O O . HIS A 1 85 ? -3.720 4.767 -5.625 1.00 0.00 85 HIS A O 6
ATOM 8610 N N . THR A 1 86 ? -2.147 4.512 -4.037 1.00 0.00 86 THR A N 6
ATOM 8611 C CA . THR A 1 86 ? -2.814 5.388 -3.082 1.00 0.00 86 THR A CA 6
ATOM 8612 C C . THR A 1 86 ? -3.058 6.769 -3.680 1.00 0.00 86 THR A C 6
ATOM 8613 O O . THR A 1 86 ? -4.105 7.375 -3.459 1.00 0.00 86 THR A O 6
ATOM 8624 N N . GLY A 1 87 ? -2.084 7.260 -4.441 1.00 0.00 87 GLY A N 6
ATOM 8625 C CA . GLY A 1 87 ? -2.214 8.566 -5.060 1.00 0.00 87 GLY A CA 6
ATOM 8626 C C . GLY A 1 87 ? -1.275 9.590 -4.455 1.00 0.00 87 GLY A C 6
ATOM 8627 O O . GLY A 1 87 ? -1.079 10.668 -5.015 1.00 0.00 87 GLY A O 6
ATOM 8631 N N . GLU A 1 88 ? -0.695 9.254 -3.307 1.00 0.00 88 GLU A N 6
ATOM 8632 C CA . GLU A 1 88 ? 0.226 10.155 -2.625 1.00 0.00 88 GLU A CA 6
ATOM 8633 C C . GLU A 1 88 ? 1.456 10.430 -3.485 1.00 0.00 88 GLU A C 6
ATOM 8634 O O . GLU A 1 88 ? 1.386 10.409 -4.714 1.00 0.00 88 GLU A O 6
ATOM 8646 N N . LYS A 1 89 ? 2.583 10.687 -2.830 1.00 0.00 89 LYS A N 6
ATOM 8647 C CA . LYS A 1 89 ? 3.830 10.966 -3.532 1.00 0.00 89 LYS A CA 6
ATOM 8648 C C . LYS A 1 89 ? 4.490 9.673 -4.003 1.00 0.00 89 LYS A C 6
ATOM 8649 O O . LYS A 1 89 ? 4.305 8.616 -3.401 1.00 0.00 89 LYS A O 6
ATOM 8668 N N . SER A 1 90 ? 5.261 9.766 -5.082 1.00 0.00 90 SER A N 6
ATOM 8669 C CA . SER A 1 90 ? 5.946 8.604 -5.634 1.00 0.00 90 SER A CA 6
ATOM 8670 C C . SER A 1 90 ? 7.452 8.702 -5.408 1.00 0.00 90 SER A C 6
ATOM 8671 O O . SER A 1 90 ? 7.968 9.758 -5.043 1.00 0.00 90 SER A O 6
ATOM 8679 N N . GLY A 1 91 ? 8.151 7.593 -5.627 1.00 0.00 91 GLY A N 6
ATOM 8680 C CA . GLY A 1 91 ? 9.590 7.575 -5.443 1.00 0.00 91 GLY A CA 6
ATOM 8681 C C . GLY A 1 91 ? 10.329 7.133 -6.691 1.00 0.00 91 GLY A C 6
ATOM 8682 O O . GLY A 1 91 ? 9.736 6.626 -7.643 1.00 0.00 91 GLY A O 6
ATOM 8686 N N . PRO A 1 92 ? 11.656 7.327 -6.697 1.00 0.00 92 PRO A N 6
ATOM 8687 C CA . PRO A 1 92 ? 12.506 6.953 -7.832 1.00 0.00 92 PRO A CA 6
ATOM 8688 C C . PRO A 1 92 ? 12.627 5.441 -7.991 1.00 0.00 92 PRO A C 6
ATOM 8689 O O . PRO A 1 92 ? 12.263 4.682 -7.094 1.00 0.00 92 PRO A O 6
ATOM 8700 N N . SER A 1 93 ? 13.142 5.012 -9.139 1.00 0.00 93 SER A N 6
ATOM 8701 C CA . SER A 1 93 ? 13.308 3.590 -9.417 1.00 0.00 93 SER A CA 6
ATOM 8702 C C . SER A 1 93 ? 13.977 2.881 -8.243 1.00 0.00 93 SER A C 6
ATOM 8703 O O . SER A 1 93 ? 13.879 1.662 -8.102 1.00 0.00 93 SER A O 6
ATOM 8711 N N . SER A 1 94 ? 14.656 3.655 -7.402 1.00 0.00 94 SER A N 6
ATOM 8712 C CA . SER A 1 94 ? 15.345 3.102 -6.242 1.00 0.00 94 SER A CA 6
ATOM 8713 C C . SER A 1 94 ? 14.839 3.744 -4.953 1.00 0.00 94 SER A C 6
ATOM 8714 O O . SER A 1 94 ? 15.583 4.435 -4.257 1.00 0.00 94 SER A O 6
ATOM 8722 N N . GLY A 1 95 ? 13.568 3.511 -4.642 1.00 0.00 95 GLY A N 6
ATOM 8723 C CA . GLY A 1 95 ? 12.983 4.073 -3.439 1.00 0.00 95 GLY A CA 6
ATOM 8724 C C . GLY A 1 95 ? 13.831 3.817 -2.208 1.00 0.00 95 GLY A C 6
ATOM 8725 O O . GLY A 1 95 ? 13.931 4.699 -1.357 1.00 0.00 95 GLY A O 6
ATOM 8731 N N . GLY A 1 1 ? 2.014 29.522 27.405 1.00 0.00 1 GLY A N 7
ATOM 8732 C CA . GLY A 1 1 ? 2.510 30.256 26.255 1.00 0.00 1 GLY A CA 7
ATOM 8733 C C . GLY A 1 1 ? 1.414 31.018 25.537 1.00 0.00 1 GLY A C 7
ATOM 8734 O O . GLY A 1 1 ? 0.472 31.503 26.165 1.00 0.00 1 GLY A O 7
ATOM 8738 N N . SER A 1 2 ? 1.537 31.127 24.218 1.00 0.00 2 SER A N 7
ATOM 8739 C CA . SER A 1 2 ? 0.552 31.841 23.415 1.00 0.00 2 SER A CA 7
ATOM 8740 C C . SER A 1 2 ? 0.391 31.187 22.046 1.00 0.00 2 SER A C 7
ATOM 8741 O O . SER A 1 2 ? 1.319 31.180 21.237 1.00 0.00 2 SER A O 7
ATOM 8749 N N . SER A 1 3 ? -0.793 30.640 21.793 1.00 0.00 3 SER A N 7
ATOM 8750 C CA . SER A 1 3 ? -1.076 29.981 20.524 1.00 0.00 3 SER A CA 7
ATOM 8751 C C . SER A 1 3 ? -2.576 29.773 20.342 1.00 0.00 3 SER A C 7
ATOM 8752 O O . SER A 1 3 ? -3.346 29.851 21.298 1.00 0.00 3 SER A O 7
ATOM 8760 N N . GLY A 1 4 ? -2.985 29.508 19.104 1.00 0.00 4 GLY A N 7
ATOM 8761 C CA . GLY A 1 4 ? -4.392 29.294 18.818 1.00 0.00 4 GLY A CA 7
ATOM 8762 C C . GLY A 1 4 ? -4.611 28.242 17.749 1.00 0.00 4 GLY A C 7
ATOM 8763 O O . GLY A 1 4 ? -3.832 28.138 16.801 1.00 0.00 4 GLY A O 7
ATOM 8767 N N . SER A 1 5 ? -5.674 27.458 17.901 1.00 0.00 5 SER A N 7
ATOM 8768 C CA . SER A 1 5 ? -5.991 26.405 16.944 1.00 0.00 5 SER A CA 7
ATOM 8769 C C . SER A 1 5 ? -7.443 25.959 17.088 1.00 0.00 5 SER A C 7
ATOM 8770 O O . SER A 1 5 ? -8.158 26.414 17.981 1.00 0.00 5 SER A O 7
ATOM 8778 N N . SER A 1 6 ? -7.872 25.067 16.201 1.00 0.00 6 SER A N 7
ATOM 8779 C CA . SER A 1 6 ? -9.240 24.561 16.226 1.00 0.00 6 SER A CA 7
ATOM 8780 C C . SER A 1 6 ? -9.315 23.168 15.607 1.00 0.00 6 SER A C 7
ATOM 8781 O O . SER A 1 6 ? -8.302 22.487 15.459 1.00 0.00 6 SER A O 7
ATOM 8789 N N . GLY A 1 7 ? -10.526 22.752 15.248 1.00 0.00 7 GLY A N 7
ATOM 8790 C CA . GLY A 1 7 ? -10.712 21.443 14.650 1.00 0.00 7 GLY A CA 7
ATOM 8791 C C . GLY A 1 7 ? -10.419 21.437 13.163 1.00 0.00 7 GLY A C 7
ATOM 8792 O O . GLY A 1 7 ? -9.472 22.080 12.709 1.00 0.00 7 GLY A O 7
ATOM 8796 N N . GLN A 1 8 ? -11.230 20.708 12.404 1.00 0.00 8 GLN A N 7
ATOM 8797 C CA . GLN A 1 8 ? -11.050 20.620 10.960 1.00 0.00 8 GLN A CA 7
ATOM 8798 C C . GLN A 1 8 ? -12.263 19.973 10.298 1.00 0.00 8 GLN A C 7
ATOM 8799 O O . GLN A 1 8 ? -12.930 19.114 10.875 1.00 0.00 8 GLN A O 7
ATOM 8813 N N . PRO A 1 9 ? -12.556 20.394 9.059 1.00 0.00 9 PRO A N 7
ATOM 8814 C CA . PRO A 1 9 ? -13.690 19.868 8.293 1.00 0.00 9 PRO A CA 7
ATOM 8815 C C . PRO A 1 9 ? -13.474 18.423 7.856 1.00 0.00 9 PRO A C 7
ATOM 8816 O O . PRO A 1 9 ? -12.339 17.985 7.666 1.00 0.00 9 PRO A O 7
ATOM 8827 N N . ILE A 1 10 ? -14.569 17.687 7.700 1.00 0.00 10 ILE A N 7
ATOM 8828 C CA . ILE A 1 10 ? -14.499 16.292 7.284 1.00 0.00 10 ILE A CA 7
ATOM 8829 C C . ILE A 1 10 ? -13.678 16.139 6.008 1.00 0.00 10 ILE A C 7
ATOM 8830 O O . ILE A 1 10 ? -13.378 17.120 5.328 1.00 0.00 10 ILE A O 7
ATOM 8846 N N . LYS A 1 11 ? -13.318 14.901 5.688 1.00 0.00 11 LYS A N 7
ATOM 8847 C CA . LYS A 1 11 ? -12.534 14.617 4.492 1.00 0.00 11 LYS A CA 7
ATOM 8848 C C . LYS A 1 11 ? -13.229 13.576 3.620 1.00 0.00 11 LYS A C 7
ATOM 8849 O O . LYS A 1 11 ? -14.364 13.184 3.892 1.00 0.00 11 LYS A O 7
ATOM 8868 N N . GLN A 1 12 ? -12.541 13.131 2.574 1.00 0.00 12 GLN A N 7
ATOM 8869 C CA . GLN A 1 12 ? -13.093 12.135 1.664 1.00 0.00 12 GLN A CA 7
ATOM 8870 C C . GLN A 1 12 ? -12.946 10.731 2.240 1.00 0.00 12 GLN A C 7
ATOM 8871 O O . GLN A 1 12 ? -12.274 10.532 3.251 1.00 0.00 12 GLN A O 7
ATOM 8885 N N . GLU A 1 13 ? -13.580 9.760 1.589 1.00 0.00 13 GLU A N 7
ATOM 8886 C CA . GLU A 1 13 ? -13.520 8.374 2.039 1.00 0.00 13 GLU A CA 7
ATOM 8887 C C . GLU A 1 13 ? -12.589 7.554 1.151 1.00 0.00 13 GLU A C 7
ATOM 8888 O O . GLU A 1 13 ? -12.992 7.062 0.096 1.00 0.00 13 GLU A O 7
ATOM 8900 N N . LEU A 1 14 ? -11.342 7.410 1.585 1.00 0.00 14 LEU A N 7
ATOM 8901 C CA . LEU A 1 14 ? -10.352 6.650 0.830 1.00 0.00 14 LEU A CA 7
ATOM 8902 C C . LEU A 1 14 ? -10.538 5.151 1.043 1.00 0.00 14 LEU A C 7
ATOM 8903 O O . LEU A 1 14 ? -10.704 4.690 2.173 1.00 0.00 14 LEU A O 7
ATOM 8919 N N . SER A 1 15 ? -10.508 4.395 -0.050 1.00 0.00 15 SER A N 7
ATOM 8920 C CA . SER A 1 15 ? -10.676 2.948 0.017 1.00 0.00 15 SER A CA 7
ATOM 8921 C C . SER A 1 15 ? -9.373 2.234 -0.332 1.00 0.00 15 SER A C 7
ATOM 8922 O O . SER A 1 15 ? -8.635 2.662 -1.219 1.00 0.00 15 SER A O 7
ATOM 8930 N N . CYS A 1 16 ? -9.098 1.142 0.374 1.00 0.00 16 CYS A N 7
ATOM 8931 C CA . CYS A 1 16 ? -7.885 0.367 0.141 1.00 0.00 16 CYS A CA 7
ATOM 8932 C C . CYS A 1 16 ? -8.181 -0.863 -0.713 1.00 0.00 16 CYS A C 7
ATOM 8933 O O . CYS A 1 16 ? -8.586 -1.906 -0.201 1.00 0.00 16 CYS A O 7
ATOM 8940 N N . LYS A 1 17 ? -7.975 -0.732 -2.019 1.00 0.00 17 LYS A N 7
ATOM 8941 C CA . LYS A 1 17 ? -8.217 -1.831 -2.947 1.00 0.00 17 L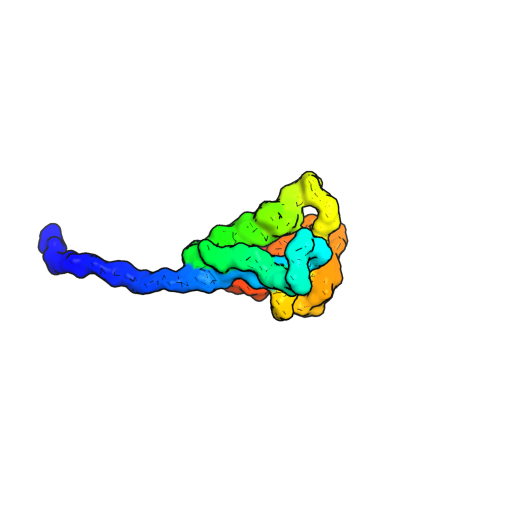YS A CA 7
ATOM 8942 C C . LYS A 1 17 ? -7.101 -2.867 -2.865 1.00 0.00 17 LYS A C 7
ATOM 8943 O O . LYS A 1 17 ? -6.425 -3.143 -3.856 1.00 0.00 17 LYS A O 7
ATOM 8962 N N . TRP A 1 18 ? -6.915 -3.438 -1.681 1.00 0.00 18 TRP A N 7
ATOM 8963 C CA . TRP A 1 18 ? -5.881 -4.445 -1.472 1.00 0.00 18 TRP A CA 7
ATOM 8964 C C . TRP A 1 18 ? -6.480 -5.847 -1.468 1.00 0.00 18 TRP A C 7
ATOM 8965 O O . TRP A 1 18 ? -6.924 -6.339 -0.430 1.00 0.00 18 TRP A O 7
ATOM 8986 N N . ILE A 1 19 ? -6.490 -6.485 -2.634 1.00 0.00 19 ILE A N 7
ATOM 8987 C CA . ILE A 1 19 ? -7.034 -7.831 -2.763 1.00 0.00 19 ILE A CA 7
ATOM 8988 C C . ILE A 1 19 ? -6.049 -8.874 -2.245 1.00 0.00 19 ILE A C 7
ATOM 8989 O O . ILE A 1 19 ? -5.000 -9.105 -2.847 1.00 0.00 19 ILE A O 7
ATOM 9005 N N . ASP A 1 20 ? -6.395 -9.501 -1.126 1.00 0.00 20 ASP A N 7
ATOM 9006 C CA . ASP A 1 20 ? -5.543 -10.523 -0.528 1.00 0.00 20 ASP A CA 7
ATOM 9007 C C . ASP A 1 20 ? -5.565 -11.803 -1.357 1.00 0.00 20 ASP A C 7
ATOM 9008 O O . ASP A 1 20 ? -6.157 -11.845 -2.435 1.00 0.00 20 ASP A O 7
ATOM 9017 N N . GLU A 1 21 ? -4.916 -12.844 -0.846 1.00 0.00 21 GLU A N 7
ATOM 9018 C CA . GLU A 1 21 ? -4.860 -14.125 -1.541 1.00 0.00 21 GLU A CA 7
ATOM 9019 C C . GLU A 1 21 ? -5.061 -15.282 -0.567 1.00 0.00 21 GLU A C 7
ATOM 9020 O O . GLU A 1 21 ? -4.529 -15.272 0.543 1.00 0.00 21 GLU A O 7
ATOM 9032 N N . ALA A 1 22 ? -5.833 -16.277 -0.991 1.00 0.00 22 ALA A N 7
ATOM 9033 C CA . ALA A 1 22 ? -6.103 -17.442 -0.158 1.00 0.00 22 ALA A CA 7
ATOM 9034 C C . ALA A 1 22 ? -6.885 -17.053 1.093 1.00 0.00 22 ALA A C 7
ATOM 9035 O O . ALA A 1 22 ? -6.931 -17.806 2.065 1.00 0.00 22 ALA A O 7
ATOM 9042 N N . GLN A 1 23 ? -7.496 -15.874 1.060 1.00 0.00 23 GLN A N 7
ATOM 9043 C CA . GLN A 1 23 ? -8.275 -15.385 2.192 1.00 0.00 23 GLN A CA 7
ATOM 9044 C C . GLN A 1 23 ? -9.405 -16.350 2.532 1.00 0.00 23 GLN A C 7
ATOM 9045 O O . GLN A 1 23 ? -9.845 -17.131 1.687 1.00 0.00 23 GLN A O 7
ATOM 9059 N N . LEU A 1 24 ? -9.872 -16.292 3.775 1.00 0.00 24 LEU A N 7
ATOM 9060 C CA . LEU A 1 24 ? -10.952 -17.162 4.228 1.00 0.00 24 LEU A CA 7
ATOM 9061 C C . LEU A 1 24 ? -12.207 -16.956 3.385 1.00 0.00 24 LEU A C 7
ATOM 9062 O O . LEU A 1 24 ? -12.911 -17.912 3.058 1.00 0.00 24 LEU A O 7
ATOM 9078 N N . SER A 1 25 ? -12.479 -15.703 3.034 1.00 0.00 25 SER A N 7
ATOM 9079 C CA . SER A 1 25 ? -13.649 -15.372 2.230 1.00 0.00 25 SER A CA 7
ATOM 9080 C C . SER A 1 25 ? -13.290 -15.305 0.749 1.00 0.00 25 SER A C 7
ATOM 9081 O O . SER A 1 25 ? -12.290 -14.694 0.368 1.00 0.00 25 SER A O 7
ATOM 9089 N N . ARG A 1 26 ? -14.111 -15.937 -0.083 1.00 0.00 26 ARG A N 7
ATOM 9090 C CA . ARG A 1 26 ? -13.880 -15.950 -1.522 1.00 0.00 26 ARG A CA 7
ATOM 9091 C C . ARG A 1 26 ? -15.147 -15.565 -2.280 1.00 0.00 26 ARG A C 7
ATOM 9092 O O . ARG A 1 26 ? -16.256 -15.610 -1.748 1.00 0.00 26 ARG A O 7
ATOM 9113 N N . PRO A 1 27 ? -14.980 -15.175 -3.553 1.00 0.00 27 PRO A N 7
ATOM 9114 C CA . PRO A 1 27 ? -13.665 -15.116 -4.197 1.00 0.00 27 PRO A CA 7
ATOM 9115 C C . PRO A 1 27 ? -12.795 -13.996 -3.637 1.00 0.00 27 PRO A C 7
ATOM 9116 O O . PRO A 1 27 ? -13.287 -13.093 -2.960 1.00 0.00 27 PRO A O 7
ATOM 9127 N N . LYS A 1 28 ? -11.499 -14.060 -3.924 1.00 0.00 28 LYS A N 7
ATOM 9128 C CA . LYS A 1 28 ? -10.559 -13.050 -3.451 1.00 0.00 28 LYS A CA 7
ATOM 9129 C C . LYS A 1 28 ? -11.183 -11.660 -3.504 1.00 0.00 28 LYS A C 7
ATOM 9130 O O . LYS A 1 28 ? -11.130 -10.983 -4.531 1.00 0.00 28 LYS A O 7
ATOM 9149 N N . LYS A 1 29 ? -11.773 -11.238 -2.390 1.00 0.00 29 LYS A N 7
ATOM 9150 C CA . LYS A 1 29 ? -12.405 -9.926 -2.308 1.00 0.00 29 LYS A CA 7
ATOM 9151 C C . LYS A 1 29 ? -11.379 -8.848 -1.972 1.00 0.00 29 LYS A C 7
ATOM 9152 O O . LYS A 1 29 ? -10.237 -9.151 -1.626 1.00 0.00 29 LYS A O 7
ATOM 9171 N N . SER A 1 30 ? -11.795 -7.590 -2.074 1.00 0.00 30 SER A N 7
ATOM 9172 C CA . SER A 1 30 ? -10.911 -6.467 -1.783 1.00 0.00 30 SER A CA 7
ATOM 9173 C C . SER A 1 30 ? -10.899 -6.158 -0.289 1.00 0.00 30 SER A C 7
ATOM 9174 O O . SER A 1 30 ? -11.945 -6.137 0.361 1.00 0.00 30 SER A O 7
ATOM 9182 N N . CYS A 1 31 ? -9.708 -5.919 0.250 1.00 0.00 31 CYS A N 7
ATOM 9183 C CA . CYS A 1 31 ? -9.558 -5.612 1.667 1.00 0.00 31 CYS A CA 7
ATOM 9184 C C . CYS A 1 31 ? -10.749 -4.807 2.179 1.00 0.00 31 CYS A C 7
ATOM 9185 O O . CYS A 1 31 ? -11.373 -5.169 3.177 1.00 0.00 31 CYS A O 7
ATOM 9192 N N . ASP A 1 32 ? -11.058 -3.715 1.489 1.00 0.00 32 ASP A N 7
ATOM 9193 C CA . ASP A 1 32 ? -12.176 -2.860 1.872 1.00 0.00 32 ASP A CA 7
ATOM 9194 C C . ASP A 1 32 ? -11.852 -2.080 3.142 1.00 0.00 32 ASP A C 7
ATOM 9195 O O . ASP A 1 32 ? -11.508 -2.664 4.170 1.00 0.00 32 ASP A O 7
ATOM 9204 N N . ARG A 1 33 ? -11.963 -0.758 3.064 1.00 0.00 33 ARG A N 7
ATOM 9205 C CA . ARG A 1 33 ? -11.680 0.102 4.206 1.00 0.00 33 ARG A CA 7
ATOM 9206 C C . ARG A 1 33 ? -12.117 1.537 3.928 1.00 0.00 33 ARG A C 7
ATOM 9207 O O . ARG A 1 33 ? -12.431 1.894 2.792 1.00 0.00 33 ARG A O 7
ATOM 9228 N N . THR A 1 34 ? -12.135 2.358 4.974 1.00 0.00 34 THR A N 7
ATOM 9229 C CA . THR A 1 34 ? -12.535 3.754 4.843 1.00 0.00 34 THR A CA 7
ATOM 9230 C C . THR A 1 34 ? -11.632 4.664 5.668 1.00 0.00 34 THR A C 7
ATOM 9231 O O . THR A 1 34 ? -11.650 4.623 6.898 1.00 0.00 34 THR A O 7
ATOM 9242 N N . PHE A 1 35 ? -10.843 5.485 4.983 1.00 0.00 35 PHE A N 7
ATOM 9243 C CA . PHE A 1 35 ? -9.932 6.406 5.654 1.00 0.00 35 PHE A CA 7
ATOM 9244 C C . PHE A 1 35 ? -10.285 7.854 5.327 1.00 0.00 35 PHE A C 7
ATOM 9245 O O . PHE A 1 35 ? -10.933 8.134 4.318 1.00 0.00 35 PHE A O 7
ATOM 9262 N N . SER A 1 36 ? -9.855 8.771 6.188 1.00 0.00 36 SER A N 7
ATOM 9263 C CA . SER A 1 36 ? -10.128 10.190 5.994 1.00 0.00 36 SER A CA 7
ATOM 9264 C C . SER A 1 36 ? -8.905 10.907 5.433 1.00 0.00 36 SER A C 7
ATOM 9265 O O . SER A 1 36 ? -9.026 11.823 4.618 1.00 0.00 36 SER A O 7
ATOM 9273 N N . THR A 1 37 ? -7.724 10.484 5.874 1.00 0.00 37 THR A N 7
ATOM 9274 C CA . THR A 1 37 ? -6.477 11.086 5.418 1.00 0.00 37 THR A CA 7
ATOM 9275 C C . THR A 1 37 ? -5.682 10.114 4.553 1.00 0.00 37 THR A C 7
ATOM 9276 O O . THR A 1 37 ? -5.712 8.904 4.775 1.00 0.00 37 THR A O 7
ATOM 9287 N N . MET A 1 38 ? -4.972 10.652 3.567 1.00 0.00 38 MET A N 7
ATOM 9288 C CA . MET A 1 38 ? -4.166 9.832 2.670 1.00 0.00 38 MET A CA 7
ATOM 9289 C C . MET A 1 38 ? -3.067 9.105 3.438 1.00 0.00 38 MET A C 7
ATOM 9290 O O . MET A 1 38 ? -2.640 8.017 3.050 1.00 0.00 38 MET A O 7
ATOM 9304 N N . HIS A 1 39 ? -2.612 9.713 4.529 1.00 0.00 39 HIS A N 7
ATOM 9305 C CA . HIS A 1 39 ? -1.561 9.124 5.351 1.00 0.00 39 HIS A CA 7
ATOM 9306 C C . HIS A 1 39 ? -1.979 7.748 5.862 1.00 0.00 39 HIS A C 7
ATOM 9307 O O . HIS A 1 39 ? -1.225 6.781 5.755 1.00 0.00 39 HIS A O 7
ATOM 9321 N N . GLU A 1 40 ? -3.185 7.669 6.417 1.00 0.00 40 GLU A N 7
ATOM 9322 C CA . GLU A 1 40 ? -3.701 6.412 6.945 1.00 0.00 40 GLU A CA 7
ATOM 9323 C C . GLU A 1 40 ? -3.553 5.290 5.921 1.00 0.00 40 GLU A C 7
ATOM 9324 O O . GLU A 1 40 ? -2.879 4.290 6.171 1.00 0.00 40 GLU A O 7
ATOM 9336 N N . LEU A 1 41 ? -4.189 5.463 4.768 1.00 0.00 41 LEU A N 7
ATOM 9337 C CA . LEU A 1 41 ? -4.130 4.465 3.705 1.00 0.00 41 LEU A CA 7
ATOM 9338 C C . LEU A 1 41 ? -2.702 3.969 3.502 1.00 0.00 41 LEU A C 7
ATOM 9339 O O . LEU A 1 41 ? -2.456 2.765 3.434 1.00 0.00 41 LEU A O 7
ATOM 9355 N N . VAL A 1 42 ? -1.764 4.906 3.408 1.00 0.00 42 VAL A N 7
ATOM 9356 C CA . VAL A 1 42 ? -0.359 4.564 3.217 1.00 0.00 42 VAL A CA 7
ATOM 9357 C C . VAL A 1 42 ? 0.183 3.781 4.408 1.00 0.00 42 VAL A C 7
ATOM 9358 O O . VAL A 1 42 ? 0.938 2.822 4.244 1.00 0.00 42 VAL A O 7
ATOM 9371 N N . THR A 1 43 ? -0.207 4.196 5.609 1.00 0.00 43 THR A N 7
ATOM 9372 C CA . THR A 1 43 ? 0.240 3.535 6.828 1.00 0.00 43 THR A CA 7
ATOM 9373 C C . THR A 1 43 ? -0.544 2.251 7.076 1.00 0.00 43 THR A C 7
ATOM 9374 O O . THR A 1 43 ? -0.148 1.419 7.893 1.00 0.00 43 THR A O 7
ATOM 9385 N N . HIS A 1 44 ? -1.657 2.096 6.366 1.00 0.00 44 HIS A N 7
ATOM 9386 C CA . HIS A 1 44 ? -2.496 0.911 6.509 1.00 0.00 44 HIS A CA 7
ATOM 9387 C C . HIS A 1 44 ? -1.907 -0.267 5.740 1.00 0.00 44 HIS A C 7
ATOM 9388 O O . HIS A 1 44 ? -1.500 -1.267 6.332 1.00 0.00 44 HIS A O 7
ATOM 9402 N N . VAL A 1 45 ? -1.865 -0.143 4.417 1.00 0.00 45 VAL A N 7
ATOM 9403 C CA . VAL A 1 45 ? -1.326 -1.198 3.567 1.00 0.00 45 VAL A CA 7
ATOM 9404 C C . VAL A 1 45 ? 0.104 -1.547 3.964 1.00 0.00 45 VAL A C 7
ATOM 9405 O O . VAL A 1 45 ? 0.650 -2.563 3.533 1.00 0.00 45 VAL A O 7
ATOM 9418 N N . THR A 1 46 ? 0.707 -0.697 4.790 1.00 0.00 46 THR A N 7
ATOM 9419 C CA . THR A 1 46 ? 2.074 -0.915 5.246 1.00 0.00 46 THR A CA 7
ATOM 9420 C C . THR A 1 46 ? 2.146 -2.074 6.234 1.00 0.00 46 THR A C 7
ATOM 9421 O O . THR A 1 46 ? 2.771 -3.098 5.959 1.00 0.00 46 THR A O 7
ATOM 9432 N N . MET A 1 47 ? 1.503 -1.906 7.385 1.00 0.00 47 MET A N 7
ATOM 9433 C CA . MET A 1 47 ? 1.494 -2.940 8.413 1.00 0.00 47 MET A CA 7
ATOM 9434 C C . MET A 1 47 ? 0.286 -3.857 8.250 1.00 0.00 47 MET A C 7
ATOM 9435 O O . MET A 1 47 ? 0.414 -5.080 8.300 1.00 0.00 47 MET A O 7
ATOM 9449 N N . GLU A 1 48 ? -0.885 -3.258 8.054 1.00 0.00 48 GLU A N 7
ATOM 9450 C CA . GLU A 1 48 ? -2.115 -4.023 7.885 1.00 0.00 48 GLU A CA 7
ATOM 9451 C C . GLU A 1 48 ? -1.944 -5.099 6.816 1.00 0.00 48 GLU A C 7
ATOM 9452 O O . GLU A 1 48 ? -2.434 -6.219 6.963 1.00 0.00 48 GLU A O 7
ATOM 9464 N N . HIS A 1 49 ? -1.246 -4.749 5.740 1.00 0.00 49 HIS A N 7
ATOM 9465 C CA . HIS A 1 49 ? -1.010 -5.684 4.645 1.00 0.00 49 HIS A CA 7
ATOM 9466 C C . HIS A 1 49 ? 0.465 -6.065 4.565 1.00 0.00 49 HIS A C 7
ATOM 9467 O O . HIS A 1 49 ? 0.870 -7.124 5.045 1.00 0.00 49 HIS A O 7
ATOM 9481 N N . VAL A 1 50 ? 1.264 -5.196 3.954 1.00 0.00 50 VAL A N 7
ATOM 9482 C CA . VAL A 1 50 ? 2.694 -5.442 3.810 1.00 0.00 50 VAL A CA 7
ATOM 9483 C C . VAL A 1 50 ? 3.288 -5.998 5.100 1.00 0.00 50 VAL A C 7
ATOM 9484 O O . VAL A 1 50 ? 4.321 -6.664 5.082 1.00 0.00 50 VAL A O 7
ATOM 9497 N N . GLY A 1 51 ? 2.626 -5.718 6.219 1.00 0.00 51 GLY A N 7
ATOM 9498 C CA . GLY A 1 51 ? 3.103 -6.198 7.502 1.00 0.00 51 GLY A CA 7
ATOM 9499 C C . GLY A 1 51 ? 4.156 -5.291 8.105 1.00 0.00 51 GLY A C 7
ATOM 9500 O O . GLY A 1 51 ? 4.040 -4.871 9.256 1.00 0.00 51 GLY A O 7
ATOM 9504 N N . GLY A 1 52 ? 5.190 -4.987 7.327 1.00 0.00 52 GLY A N 7
ATOM 9505 C CA . GLY A 1 52 ? 6.255 -4.127 7.809 1.00 0.00 52 GLY A CA 7
ATOM 9506 C C . GLY A 1 52 ? 7.632 -4.668 7.480 1.00 0.00 52 GLY A C 7
ATOM 9507 O O . GLY A 1 52 ? 7.802 -5.484 6.574 1.00 0.00 52 GLY A O 7
ATOM 9511 N N . PRO A 1 53 ? 8.646 -4.209 8.228 1.00 0.00 53 PRO A N 7
ATOM 9512 C CA . PRO A 1 53 ? 10.034 -4.639 8.029 1.00 0.00 53 PRO A CA 7
ATOM 9513 C C . PRO A 1 53 ? 10.256 -6.090 8.443 1.00 0.00 53 PRO A C 7
ATOM 9514 O O . PRO A 1 53 ? 11.367 -6.610 8.341 1.00 0.00 53 PRO A O 7
ATOM 9525 N N . GLU A 1 54 ? 9.193 -6.737 8.910 1.00 0.00 54 GLU A N 7
ATOM 9526 C CA . GLU A 1 54 ? 9.274 -8.128 9.339 1.00 0.00 54 GLU A CA 7
ATOM 9527 C C . GLU A 1 54 ? 8.135 -8.949 8.741 1.00 0.00 54 GLU A C 7
ATOM 9528 O O . GLU A 1 54 ? 7.221 -9.369 9.450 1.00 0.00 54 GLU A O 7
ATOM 9540 N N . GLN A 1 55 ? 8.199 -9.173 7.432 1.00 0.00 55 GLN A N 7
ATOM 9541 C CA . GLN A 1 55 ? 7.173 -9.942 6.739 1.00 0.00 55 GLN A CA 7
ATOM 9542 C C . GLN A 1 55 ? 7.800 -11.022 5.864 1.00 0.00 55 GLN A C 7
ATOM 9543 O O . GLN A 1 55 ? 8.992 -10.974 5.560 1.00 0.00 55 GLN A O 7
ATOM 9557 N N . ASN A 1 56 ? 6.990 -11.996 5.461 1.00 0.00 56 ASN A N 7
ATOM 9558 C CA . ASN A 1 56 ? 7.467 -13.089 4.622 1.00 0.00 56 ASN A CA 7
ATOM 9559 C C . ASN A 1 56 ? 6.916 -12.966 3.204 1.00 0.00 56 ASN A C 7
ATOM 9560 O O . ASN A 1 56 ? 5.735 -13.215 2.963 1.00 0.00 56 ASN A O 7
ATOM 9571 N N . ASN A 1 57 ? 7.779 -12.581 2.271 1.00 0.00 57 ASN A N 7
ATOM 9572 C CA . ASN A 1 57 ? 7.379 -12.425 0.877 1.00 0.00 57 ASN A CA 7
ATOM 9573 C C . ASN A 1 57 ? 6.697 -11.079 0.654 1.00 0.00 57 ASN A C 7
ATOM 9574 O O . ASN A 1 57 ? 5.503 -10.926 0.914 1.00 0.00 57 ASN A O 7
ATOM 9585 N N . HIS A 1 58 ? 7.463 -10.106 0.171 1.00 0.00 58 HIS A N 7
ATOM 9586 C CA . HIS A 1 58 ? 6.933 -8.773 -0.089 1.00 0.00 58 HIS A CA 7
ATOM 9587 C C . HIS A 1 58 ? 6.244 -8.717 -1.449 1.00 0.00 58 HIS A C 7
ATOM 9588 O O . HIS A 1 58 ? 6.896 -8.800 -2.490 1.00 0.00 58 HIS A O 7
ATOM 9602 N N . VAL A 1 59 ? 4.923 -8.577 -1.433 1.00 0.00 59 VAL A N 7
ATOM 9603 C CA . VAL A 1 59 ? 4.146 -8.510 -2.665 1.00 0.00 59 VAL A CA 7
ATOM 9604 C C . VAL A 1 59 ? 3.168 -7.340 -2.636 1.00 0.00 59 VAL A C 7
ATOM 9605 O O . VAL A 1 59 ? 2.665 -6.964 -1.577 1.00 0.00 59 VAL A O 7
ATOM 9618 N N . CYS A 1 60 ? 2.903 -6.768 -3.805 1.00 0.00 60 CYS A N 7
ATOM 9619 C CA . CYS A 1 60 ? 1.985 -5.641 -3.915 1.00 0.00 60 CYS A CA 7
ATOM 9620 C C . CYS A 1 60 ? 0.635 -6.090 -4.467 1.00 0.00 60 CYS A C 7
ATOM 9621 O O . CYS A 1 60 ? 0.462 -6.225 -5.679 1.00 0.00 60 CYS A O 7
ATOM 9628 N N . TYR A 1 61 ? -0.317 -6.320 -3.570 1.00 0.00 61 TYR A N 7
ATOM 9629 C CA . TYR A 1 61 ? -1.651 -6.756 -3.967 1.00 0.00 61 TYR A CA 7
ATOM 9630 C C . TYR A 1 61 ? -2.561 -5.559 -4.225 1.00 0.00 61 TYR A C 7
ATOM 9631 O O . TYR A 1 61 ? -2.679 -4.663 -3.388 1.00 0.00 61 TYR A O 7
ATOM 9649 N N . TRP A 1 62 ? -3.203 -5.552 -5.387 1.00 0.00 62 TRP A N 7
ATOM 9650 C CA . TRP A 1 62 ? -4.104 -4.466 -5.757 1.00 0.00 62 TRP A CA 7
ATOM 9651 C C . TRP A 1 62 ? -5.049 -4.898 -6.872 1.00 0.00 62 TRP A C 7
ATOM 9652 O O . TRP A 1 62 ? -4.846 -5.935 -7.502 1.00 0.00 62 TRP A O 7
ATOM 9673 N N . GLU A 1 63 ? -6.082 -4.096 -7.110 1.00 0.00 63 GLU A N 7
ATOM 9674 C CA . GLU A 1 63 ? -7.059 -4.398 -8.150 1.00 0.00 63 GLU A CA 7
ATOM 9675 C C . GLU A 1 63 ? -6.539 -3.981 -9.523 1.00 0.00 63 GLU A C 7
ATOM 9676 O O . GLU A 1 63 ? -6.732 -4.687 -10.512 1.00 0.00 63 GLU A O 7
ATOM 9688 N N . GLU A 1 64 ? -5.879 -2.828 -9.573 1.00 0.00 64 GLU A N 7
ATOM 9689 C CA . GLU A 1 64 ? -5.332 -2.316 -10.825 1.00 0.00 64 GLU A CA 7
ATOM 9690 C C . GLU A 1 64 ? -3.834 -2.057 -10.698 1.00 0.00 64 GLU A C 7
ATOM 9691 O O . GLU A 1 64 ? -3.373 -0.925 -10.848 1.00 0.00 64 GLU A O 7
ATOM 9703 N N . CYS A 1 65 ? -3.078 -3.114 -10.420 1.00 0.00 65 CYS A N 7
ATOM 9704 C CA . CYS A 1 65 ? -1.632 -3.003 -10.272 1.00 0.00 65 CYS A CA 7
ATOM 9705 C C . CYS A 1 65 ? -0.913 -3.665 -11.443 1.00 0.00 65 CYS A C 7
ATOM 9706 O O . CYS A 1 65 ? -1.345 -4.691 -11.970 1.00 0.00 65 CYS A O 7
ATOM 9713 N N . PRO A 1 66 ? 0.212 -3.067 -11.862 1.00 0.00 66 PRO A N 7
ATOM 9714 C CA . PRO A 1 66 ? 1.016 -3.581 -12.974 1.00 0.00 66 PRO A CA 7
ATOM 9715 C C . PRO A 1 66 ? 1.724 -4.885 -12.624 1.00 0.00 66 PRO A C 7
ATOM 9716 O O . PRO A 1 66 ? 1.766 -5.816 -13.428 1.00 0.00 66 PRO A O 7
ATOM 9727 N N . ARG A 1 67 ? 2.279 -4.946 -11.418 1.00 0.00 67 ARG A N 7
ATOM 9728 C CA . ARG A 1 67 ? 2.986 -6.137 -10.961 1.00 0.00 67 ARG A CA 7
ATOM 9729 C C . ARG A 1 67 ? 2.009 -7.271 -10.669 1.00 0.00 67 ARG A C 7
ATOM 9730 O O . ARG A 1 67 ? 2.407 -8.427 -10.536 1.00 0.00 67 ARG A O 7
ATOM 9751 N N . GLU A 1 68 ? 0.728 -6.930 -10.569 1.00 0.00 68 GLU A N 7
ATOM 9752 C CA . GLU A 1 68 ? -0.306 -7.920 -10.291 1.00 0.00 68 GLU A CA 7
ATOM 9753 C C . GLU A 1 68 ? 0.018 -8.704 -9.022 1.00 0.00 68 GLU A C 7
ATOM 9754 O O . GLU A 1 68 ? -0.570 -9.752 -8.759 1.00 0.00 68 GLU A O 7
ATOM 9766 N N . GLY A 1 69 ? 0.961 -8.187 -8.239 1.00 0.00 69 GLY A N 7
ATOM 9767 C CA . GLY A 1 69 ? 1.348 -8.851 -7.008 1.00 0.00 69 GLY A CA 7
ATOM 9768 C C . GLY A 1 69 ? 2.576 -9.722 -7.181 1.00 0.00 69 GLY A C 7
ATOM 9769 O O . GLY A 1 69 ? 2.811 -10.641 -6.395 1.00 0.00 69 GLY A O 7
ATOM 9773 N N . LYS A 1 70 ? 3.362 -9.436 -8.213 1.00 0.00 70 LYS A N 7
ATOM 9774 C CA . LYS A 1 70 ? 4.573 -10.200 -8.488 1.00 0.00 70 LYS A CA 7
ATOM 9775 C C . LYS A 1 70 ? 5.391 -10.401 -7.216 1.00 0.00 70 LYS A C 7
ATOM 9776 O O . LYS A 1 70 ? 5.286 -11.435 -6.557 1.00 0.00 70 LYS A O 7
ATOM 9795 N N . SER A 1 71 ? 6.203 -9.405 -6.877 1.00 0.00 71 SER A N 7
ATOM 9796 C CA . SER A 1 71 ? 7.040 -9.474 -5.685 1.00 0.00 71 SER A CA 7
ATOM 9797 C C . SER A 1 71 ? 8.172 -8.453 -5.756 1.00 0.00 71 SER A C 7
ATOM 9798 O O . SER A 1 71 ? 8.465 -7.907 -6.819 1.00 0.00 71 SER A O 7
ATOM 9806 N N . PHE A 1 72 ? 8.804 -8.201 -4.615 1.00 0.00 72 PHE A N 7
ATOM 9807 C CA . PHE A 1 72 ? 9.904 -7.245 -4.545 1.00 0.00 72 PHE A CA 7
ATOM 9808 C C . PHE A 1 72 ? 11.122 -7.865 -3.868 1.00 0.00 72 PHE A C 7
ATOM 9809 O O . PHE A 1 72 ? 11.136 -9.058 -3.561 1.00 0.00 72 PHE A O 7
ATOM 9826 N N . LYS A 1 73 ? 12.144 -7.048 -3.639 1.00 0.00 73 LYS A N 7
ATOM 9827 C CA . LYS A 1 73 ? 13.368 -7.514 -2.997 1.00 0.00 73 LYS A CA 7
ATOM 9828 C C . LYS A 1 73 ? 13.617 -6.765 -1.692 1.00 0.00 73 LYS A C 7
ATOM 9829 O O . LYS A 1 73 ? 14.109 -7.338 -0.721 1.00 0.00 73 LYS A O 7
ATOM 9848 N N . ALA A 1 74 ? 13.273 -5.481 -1.677 1.00 0.00 74 ALA A N 7
ATOM 9849 C CA . ALA A 1 74 ? 13.456 -4.655 -0.490 1.00 0.00 74 ALA A CA 7
ATOM 9850 C C . ALA A 1 74 ? 12.118 -4.328 0.163 1.00 0.00 74 ALA A C 7
ATOM 9851 O O . ALA A 1 74 ? 11.112 -4.137 -0.520 1.00 0.00 74 ALA A O 7
ATOM 9858 N N . LYS A 1 75 ? 12.112 -4.265 1.491 1.00 0.00 75 LYS A N 7
ATOM 9859 C CA . LYS A 1 75 ? 10.898 -3.961 2.238 1.00 0.00 75 LYS A CA 7
ATOM 9860 C C . LYS A 1 75 ? 10.317 -2.617 1.807 1.00 0.00 75 LYS A C 7
ATOM 9861 O O . LYS A 1 75 ? 9.168 -2.538 1.372 1.00 0.00 75 LYS A O 7
ATOM 9880 N N . TYR A 1 76 ? 11.118 -1.565 1.930 1.00 0.00 76 TYR A N 7
ATOM 9881 C CA . TYR A 1 76 ? 10.683 -0.225 1.555 1.00 0.00 76 TYR A CA 7
ATOM 9882 C C . TYR A 1 76 ? 10.233 -0.187 0.097 1.00 0.00 76 TYR A C 7
ATOM 9883 O O . TYR A 1 76 ? 9.238 0.453 -0.242 1.00 0.00 76 TYR A O 7
ATOM 9901 N N . LYS A 1 77 ? 10.975 -0.877 -0.762 1.00 0.00 77 LYS A N 7
ATOM 9902 C CA . LYS A 1 77 ? 10.655 -0.926 -2.184 1.00 0.00 77 LYS A CA 7
ATOM 9903 C C . LYS A 1 77 ? 9.168 -1.191 -2.397 1.00 0.00 77 LYS A C 7
ATOM 9904 O O . LYS A 1 77 ? 8.501 -0.477 -3.148 1.00 0.00 77 LYS A O 7
ATOM 9923 N N . LEU A 1 78 ? 8.654 -2.220 -1.733 1.00 0.00 78 LEU A N 7
ATOM 9924 C CA . LEU A 1 78 ? 7.244 -2.578 -1.849 1.00 0.00 78 LEU A CA 7
ATOM 9925 C C . LEU A 1 78 ? 6.351 -1.380 -1.545 1.00 0.00 78 LEU A C 7
ATOM 9926 O O . LEU A 1 78 ? 5.691 -0.842 -2.435 1.00 0.00 78 LEU A O 7
ATOM 9942 N N . VAL A 1 79 ? 6.336 -0.964 -0.282 1.00 0.00 79 VAL A N 7
ATOM 9943 C CA . VAL A 1 79 ? 5.527 0.173 0.139 1.00 0.00 79 VAL A CA 7
ATOM 9944 C C . VAL A 1 79 ? 5.673 1.341 -0.830 1.00 0.00 79 VAL A C 7
ATOM 9945 O O . VAL A 1 79 ? 4.698 2.017 -1.155 1.00 0.00 79 VAL A O 7
ATOM 9958 N N . ASN A 1 80 ? 6.899 1.572 -1.289 1.00 0.00 80 ASN A N 7
ATOM 9959 C CA . ASN A 1 80 ? 7.173 2.658 -2.222 1.00 0.00 80 ASN A CA 7
ATOM 9960 C C . ASN A 1 80 ? 6.289 2.549 -3.461 1.00 0.00 80 ASN A C 7
ATOM 9961 O O . ASN A 1 80 ? 5.704 3.535 -3.909 1.00 0.00 80 ASN A O 7
ATOM 9972 N N . HIS A 1 81 ? 6.196 1.342 -4.010 1.00 0.00 81 HIS A N 7
ATOM 9973 C CA . HIS A 1 81 ? 5.382 1.102 -5.196 1.00 0.00 81 HIS A CA 7
ATOM 9974 C C . HIS A 1 81 ? 3.897 1.221 -4.869 1.00 0.00 81 HIS A C 7
ATOM 9975 O O . HIS A 1 81 ? 3.126 1.795 -5.639 1.00 0.00 81 HIS A O 7
ATOM 9989 N N . ILE A 1 82 ? 3.503 0.674 -3.724 1.00 0.00 82 ILE A N 7
ATOM 9990 C CA . ILE A 1 82 ? 2.110 0.719 -3.296 1.00 0.00 82 ILE A CA 7
ATOM 9991 C C . ILE A 1 82 ? 1.552 2.135 -3.388 1.00 0.00 82 ILE A C 7
ATOM 9992 O O . ILE A 1 82 ? 0.412 2.339 -3.804 1.00 0.00 82 ILE A O 7
ATOM 10008 N N . ARG A 1 83 ? 2.365 3.112 -2.997 1.00 0.00 83 ARG A N 7
ATOM 10009 C CA . ARG A 1 83 ? 1.954 4.510 -3.036 1.00 0.00 83 ARG A CA 7
ATOM 10010 C C . ARG A 1 83 ? 1.305 4.849 -4.376 1.00 0.00 83 ARG A C 7
ATOM 10011 O O . ARG A 1 83 ? 0.233 5.450 -4.424 1.00 0.00 83 ARG A O 7
ATOM 10032 N N . VAL A 1 84 ? 1.965 4.459 -5.462 1.00 0.00 84 VAL A N 7
ATOM 10033 C CA . VAL A 1 84 ? 1.453 4.720 -6.802 1.00 0.00 84 VAL A CA 7
ATOM 10034 C C . VAL A 1 84 ? -0.016 4.331 -6.915 1.00 0.00 84 VAL A C 7
ATOM 10035 O O . VAL A 1 84 ? -0.770 4.925 -7.687 1.00 0.00 84 VAL A O 7
ATOM 10048 N N . HIS A 1 85 ? -0.419 3.329 -6.139 1.00 0.00 85 HIS A N 7
ATOM 10049 C CA . HIS A 1 85 ? -1.800 2.861 -6.151 1.00 0.00 85 HIS A CA 7
ATOM 10050 C C . HIS A 1 85 ? -2.659 3.675 -5.188 1.00 0.00 85 HIS A C 7
ATOM 10051 O O . HIS A 1 85 ? -3.807 4.003 -5.488 1.00 0.00 85 HIS A O 7
ATOM 10065 N N . THR A 1 86 ? -2.094 3.999 -4.028 1.00 0.00 86 THR A N 7
ATOM 10066 C CA . THR A 1 86 ? -2.808 4.773 -3.021 1.00 0.00 86 THR A CA 7
ATOM 10067 C C . THR A 1 86 ? -3.211 6.140 -3.562 1.00 0.00 86 THR A C 7
ATOM 10068 O O . THR A 1 86 ? -4.320 6.613 -3.317 1.00 0.00 86 THR A O 7
ATOM 10079 N N . GLY A 1 87 ? -2.303 6.771 -4.300 1.00 0.00 87 GLY A N 7
ATOM 10080 C CA . GLY A 1 87 ? -2.584 8.078 -4.865 1.00 0.00 87 GLY A CA 7
ATOM 10081 C C . GLY A 1 87 ? -1.921 9.200 -4.090 1.00 0.00 87 GLY A C 7
ATOM 10082 O O . GLY A 1 87 ? -2.037 10.368 -4.456 1.00 0.00 87 GLY A O 7
ATOM 10086 N N . GLU A 1 88 ? -1.225 8.843 -3.014 1.00 0.00 88 GLU A N 7
ATOM 10087 C CA . GLU A 1 88 ? -0.544 9.830 -2.185 1.00 0.00 88 GLU A CA 7
ATOM 10088 C C . GLU A 1 88 ? 0.649 10.431 -2.923 1.00 0.00 88 GLU A C 7
ATOM 10089 O O . GLU A 1 88 ? 0.658 10.507 -4.152 1.00 0.00 88 GLU A O 7
ATOM 10101 N N . LYS A 1 89 ? 1.653 10.857 -2.165 1.00 0.00 89 LYS A N 7
ATOM 10102 C CA . LYS A 1 89 ? 2.851 11.452 -2.745 1.00 0.00 89 LYS A CA 7
ATOM 10103 C C . LYS A 1 89 ? 3.568 10.456 -3.652 1.00 0.00 89 LYS A C 7
ATOM 10104 O O . LYS A 1 89 ? 3.910 9.352 -3.230 1.00 0.00 89 LYS A O 7
ATOM 10123 N N . SER A 1 90 ? 3.792 10.855 -4.900 1.00 0.00 90 SER A N 7
ATOM 10124 C CA . SER A 1 90 ? 4.466 9.997 -5.867 1.00 0.00 90 SER A CA 7
ATOM 10125 C C . SER A 1 90 ? 5.863 10.525 -6.181 1.00 0.00 90 SER A C 7
ATOM 10126 O O . SER A 1 90 ? 6.017 11.575 -6.803 1.00 0.00 90 SER A O 7
ATOM 10134 N N . GLY A 1 91 ? 6.880 9.787 -5.746 1.00 0.00 91 GLY A N 7
ATOM 10135 C CA . GLY A 1 91 ? 8.251 10.195 -5.989 1.00 0.00 91 GLY A CA 7
ATOM 10136 C C . GLY A 1 91 ? 8.995 9.223 -6.883 1.00 0.00 91 GLY A C 7
ATOM 10137 O O . GLY A 1 91 ? 8.749 8.017 -6.865 1.00 0.00 91 GLY A O 7
ATOM 10141 N N . PRO A 1 92 ? 9.929 9.751 -7.688 1.00 0.00 92 PRO A N 7
ATOM 10142 C CA . PRO A 1 92 ? 10.730 8.939 -8.609 1.00 0.00 92 PRO A CA 7
ATOM 10143 C C . PRO A 1 92 ? 11.726 8.045 -7.878 1.00 0.00 92 PRO A C 7
ATOM 10144 O O . PRO A 1 92 ? 11.826 8.085 -6.652 1.00 0.00 92 PRO A O 7
ATOM 10155 N N . SER A 1 93 ? 12.460 7.239 -8.639 1.00 0.00 93 SER A N 7
ATOM 10156 C CA . SER A 1 93 ? 13.446 6.332 -8.062 1.00 0.00 93 SER A CA 7
ATOM 10157 C C . SER A 1 93 ? 14.744 6.362 -8.862 1.00 0.00 93 SER A C 7
ATOM 10158 O O . SER A 1 93 ? 15.823 6.573 -8.308 1.00 0.00 93 SER A O 7
ATOM 10166 N N . SER A 1 94 ? 14.632 6.150 -10.169 1.00 0.00 94 SER A N 7
ATOM 10167 C CA . SER A 1 94 ? 15.797 6.148 -11.047 1.00 0.00 94 SER A CA 7
ATOM 10168 C C . SER A 1 94 ? 16.788 5.065 -10.632 1.00 0.00 94 SER A C 7
ATOM 10169 O O . SER A 1 94 ? 17.999 5.229 -10.770 1.00 0.00 94 SER A O 7
ATOM 10177 N N . GLY A 1 95 ? 16.262 3.955 -10.122 1.00 0.00 95 GLY A N 7
ATOM 10178 C CA . GLY A 1 95 ? 17.113 2.860 -9.694 1.00 0.00 95 GLY A CA 7
ATOM 10179 C C . GLY A 1 95 ? 16.326 1.718 -9.083 1.00 0.00 95 GLY A C 7
ATOM 10180 O O . GLY A 1 95 ? 16.754 1.169 -8.069 1.00 0.00 95 GLY A O 7
ATOM 10186 N N . GLY A 1 1 ? -9.525 28.591 19.132 1.00 0.00 1 GLY A N 8
ATOM 10187 C CA . GLY A 1 1 ? -9.177 28.411 17.735 1.00 0.00 1 GLY A CA 8
ATOM 10188 C C . GLY A 1 1 ? -10.215 28.998 16.799 1.00 0.00 1 GLY A C 8
ATOM 10189 O O . GLY A 1 1 ? -11.386 29.117 17.157 1.00 0.00 1 GLY A O 8
ATOM 10193 N N . SER A 1 2 ? -9.784 29.366 15.597 1.00 0.00 2 SER A N 8
ATOM 10194 C CA . SER A 1 2 ? -10.683 29.949 14.608 1.00 0.00 2 SER A CA 8
ATOM 10195 C C . SER A 1 2 ? -11.948 29.108 14.461 1.00 0.00 2 SER A C 8
ATOM 10196 O O . SER A 1 2 ? -11.959 27.921 14.789 1.00 0.00 2 SER A O 8
ATOM 10204 N N . SER A 1 3 ? -13.012 29.732 13.966 1.00 0.00 3 SER A N 8
ATOM 10205 C CA . SER A 1 3 ? -14.283 29.043 13.778 1.00 0.00 3 SER A CA 8
ATOM 10206 C C . SER A 1 3 ? -14.683 29.031 12.306 1.00 0.00 3 SER A C 8
ATOM 10207 O O . SER A 1 3 ? -14.233 29.866 11.522 1.00 0.00 3 SER A O 8
ATOM 10215 N N . GLY A 1 4 ? -15.532 28.076 11.937 1.00 0.00 4 GLY A N 8
ATOM 10216 C CA . GLY A 1 4 ? -15.978 27.972 10.560 1.00 0.00 4 GLY A CA 8
ATOM 10217 C C . GLY A 1 4 ? -17.244 27.149 10.422 1.00 0.00 4 GLY A C 8
ATOM 10218 O O . GLY A 1 4 ? -17.200 25.920 10.461 1.00 0.00 4 GLY A O 8
ATOM 10222 N N . SER A 1 5 ? -18.375 27.828 10.262 1.00 0.00 5 SER A N 8
ATOM 10223 C CA . SER A 1 5 ? -19.660 27.152 10.123 1.00 0.00 5 SER A CA 8
ATOM 10224 C C . SER A 1 5 ? -19.893 26.721 8.679 1.00 0.00 5 SER A C 8
ATOM 10225 O O . SER A 1 5 ? -19.933 27.550 7.770 1.00 0.00 5 SER A O 8
ATOM 10233 N N . SER A 1 6 ? -20.047 25.416 8.475 1.00 0.00 6 SER A N 8
ATOM 10234 C CA . SER A 1 6 ? -20.273 24.872 7.141 1.00 0.00 6 SER A CA 8
ATOM 10235 C C . SER A 1 6 ? -20.963 23.513 7.218 1.00 0.00 6 SER A C 8
ATOM 10236 O O . SER A 1 6 ? -20.764 22.757 8.168 1.00 0.00 6 SER A O 8
ATOM 10244 N N . GLY A 1 7 ? -21.776 23.211 6.210 1.00 0.00 7 GLY A N 8
ATOM 10245 C CA . GLY A 1 7 ? -22.483 21.945 6.182 1.00 0.00 7 GLY A CA 8
ATOM 10246 C C . GLY A 1 7 ? -22.277 21.194 4.882 1.00 0.00 7 GLY A C 8
ATOM 10247 O O . GLY A 1 7 ? -23.204 21.058 4.083 1.00 0.00 7 GLY A O 8
ATOM 10251 N N . GLN A 1 8 ? -21.059 20.707 4.668 1.00 0.00 8 GLN A N 8
ATOM 10252 C CA . GLN A 1 8 ? -20.735 19.969 3.453 1.00 0.00 8 GLN A CA 8
ATOM 10253 C C . GLN A 1 8 ? -20.315 18.539 3.781 1.00 0.00 8 GLN A C 8
ATOM 10254 O O . GLN A 1 8 ? -19.852 18.239 4.881 1.00 0.00 8 GLN A O 8
ATOM 10268 N N . PRO A 1 9 ? -20.481 17.635 2.804 1.00 0.00 9 PRO A N 8
ATOM 10269 C CA . PRO A 1 9 ? -20.125 16.222 2.965 1.00 0.00 9 PRO A CA 8
ATOM 10270 C C . PRO A 1 9 ? -18.617 16.009 3.041 1.00 0.00 9 PRO A C 8
ATOM 10271 O O . PRO A 1 9 ? -17.877 16.418 2.146 1.00 0.00 9 PRO A O 8
ATOM 10282 N N . ILE A 1 10 ? -18.168 15.366 4.114 1.00 0.00 10 ILE A N 8
ATOM 10283 C CA . ILE A 1 10 ? -16.748 15.098 4.305 1.00 0.00 10 ILE A CA 8
ATOM 10284 C C . ILE A 1 10 ? -16.090 14.666 2.999 1.00 0.00 10 ILE A C 8
ATOM 10285 O O . ILE A 1 10 ? -16.757 14.177 2.086 1.00 0.00 10 ILE A O 8
ATOM 10301 N N . LYS A 1 11 ? -14.777 14.848 2.916 1.00 0.00 11 LYS A N 8
ATOM 10302 C CA . LYS A 1 11 ? -14.025 14.475 1.723 1.00 0.00 11 LYS A CA 8
ATOM 10303 C C . LYS A 1 11 ? -14.355 13.049 1.297 1.00 0.00 11 LYS A C 8
ATOM 10304 O O . LYS A 1 11 ? -15.041 12.320 2.014 1.00 0.00 11 LYS A O 8
ATOM 10323 N N . GLN A 1 12 ? -13.863 12.657 0.126 1.00 0.00 12 GLN A N 8
ATOM 10324 C CA . GLN A 1 12 ? -14.105 11.317 -0.395 1.00 0.00 12 GLN A CA 8
ATOM 10325 C C . GLN A 1 12 ? -13.710 10.256 0.627 1.00 0.00 12 GLN A C 8
ATOM 10326 O O . GLN A 1 12 ? -13.136 10.569 1.669 1.00 0.00 12 GLN A O 8
ATOM 10340 N N . GLU A 1 13 ? -14.021 9.000 0.320 1.00 0.00 13 GLU A N 8
ATOM 10341 C CA . GLU A 1 13 ? -13.698 7.894 1.213 1.00 0.00 13 GLU A CA 8
ATOM 10342 C C . GLU A 1 13 ? -12.639 6.986 0.594 1.00 0.00 13 GLU A C 8
ATOM 10343 O O . GLU A 1 13 ? -12.953 6.099 -0.200 1.00 0.00 13 GLU A O 8
ATOM 10355 N N . LEU A 1 14 ? -11.384 7.215 0.963 1.00 0.00 14 LEU A N 8
ATOM 10356 C CA . LEU A 1 14 ? -10.277 6.419 0.445 1.00 0.00 14 LEU A CA 8
ATOM 10357 C C . LEU A 1 14 ? -10.462 4.943 0.782 1.00 0.00 14 LEU A C 8
ATOM 10358 O O . LEU A 1 14 ? -10.498 4.563 1.953 1.00 0.00 14 LEU A O 8
ATOM 10374 N N . SER A 1 15 ? -10.579 4.115 -0.251 1.00 0.00 15 SER A N 8
ATOM 10375 C CA . SER A 1 15 ? -10.762 2.680 -0.064 1.00 0.00 15 SER A CA 8
ATOM 10376 C C . SER A 1 15 ? -9.484 1.920 -0.404 1.00 0.00 15 SER A C 8
ATOM 10377 O O . SER A 1 15 ? -8.887 2.128 -1.461 1.00 0.00 15 SER A O 8
ATOM 10385 N N . CYS A 1 16 ? -9.070 1.038 0.499 1.00 0.00 16 CYS A N 8
ATOM 10386 C CA . CYS A 1 16 ? -7.862 0.246 0.297 1.00 0.00 16 CYS A CA 8
ATOM 10387 C C . CYS A 1 16 ? -8.153 -0.979 -0.565 1.00 0.00 16 CYS A C 8
ATOM 10388 O O . CYS A 1 16 ? -8.514 -2.040 -0.054 1.00 0.00 16 CYS A O 8
ATOM 10395 N N . LYS A 1 17 ? -7.994 -0.826 -1.875 1.00 0.00 17 LYS A N 8
ATOM 10396 C CA . LYS A 1 17 ? -8.237 -1.918 -2.809 1.00 0.00 17 LYS A CA 8
ATOM 10397 C C . LYS A 1 17 ? -7.096 -2.930 -2.773 1.00 0.00 17 LYS A C 8
ATOM 10398 O O . LYS A 1 17 ? -6.447 -3.184 -3.787 1.00 0.00 17 LYS A O 8
ATOM 10417 N N . TRP A 1 18 ? -6.858 -3.504 -1.599 1.00 0.00 18 TRP A N 8
ATOM 10418 C CA . TRP A 1 18 ? -5.796 -4.489 -1.432 1.00 0.00 18 TRP A CA 8
ATOM 10419 C C . TRP A 1 18 ? -6.362 -5.904 -1.421 1.00 0.00 18 TRP A C 8
ATOM 10420 O O . TRP A 1 18 ? -6.880 -6.367 -0.404 1.00 0.00 18 TRP A O 8
ATOM 10441 N N . ILE A 1 19 ? -6.261 -6.586 -2.557 1.00 0.00 19 ILE A N 8
ATOM 10442 C CA . ILE A 1 19 ? -6.763 -7.949 -2.676 1.00 0.00 19 ILE A CA 8
ATOM 10443 C C . ILE A 1 19 ? -5.725 -8.961 -2.203 1.00 0.00 19 ILE A C 8
ATOM 10444 O O . ILE A 1 19 ? -4.964 -9.505 -3.003 1.00 0.00 19 ILE A O 8
ATOM 10460 N N . ASP A 1 20 ? -5.700 -9.209 -0.898 1.00 0.00 20 ASP A N 8
ATOM 10461 C CA . ASP A 1 20 ? -4.757 -10.158 -0.318 1.00 0.00 20 ASP A CA 8
ATOM 10462 C C . ASP A 1 20 ? -4.865 -11.518 -1.000 1.00 0.00 20 ASP A C 8
ATOM 10463 O O . ASP A 1 20 ? -5.591 -11.674 -1.982 1.00 0.00 20 ASP A O 8
ATOM 10472 N N . GLU A 1 21 ? -4.138 -12.498 -0.474 1.00 0.00 21 GLU A N 8
ATOM 10473 C CA . GLU A 1 21 ? -4.151 -13.844 -1.034 1.00 0.00 21 GLU A CA 8
ATOM 10474 C C . GLU A 1 21 ? -4.450 -14.880 0.046 1.00 0.00 21 GLU A C 8
ATOM 10475 O O . GLU A 1 21 ? -5.111 -15.886 -0.210 1.00 0.00 21 GLU A O 8
ATOM 10487 N N . ALA A 1 22 ? -3.956 -14.627 1.253 1.00 0.00 22 ALA A N 8
ATOM 10488 C CA . ALA A 1 22 ? -4.170 -15.536 2.372 1.00 0.00 22 ALA A CA 8
ATOM 10489 C C . ALA A 1 22 ? -5.233 -14.995 3.323 1.00 0.00 22 ALA A C 8
ATOM 10490 O O . ALA A 1 22 ? -5.164 -15.212 4.532 1.00 0.00 22 ALA A O 8
ATOM 10497 N N . GLN A 1 23 ? -6.213 -14.289 2.768 1.00 0.00 23 GLN A N 8
ATOM 10498 C CA . GLN A 1 23 ? -7.289 -13.716 3.568 1.00 0.00 23 GLN A CA 8
ATOM 10499 C C . GLN A 1 23 ? -8.244 -14.802 4.053 1.00 0.00 23 GLN A C 8
ATOM 10500 O O . GLN A 1 23 ? -8.501 -15.778 3.347 1.00 0.00 23 GLN A O 8
ATOM 10514 N N . LEU A 1 24 ? -8.766 -14.626 5.262 1.00 0.00 24 LEU A N 8
ATOM 10515 C CA . LEU A 1 24 ? -9.694 -15.591 5.842 1.00 0.00 24 LEU A CA 8
ATOM 10516 C C . LEU A 1 24 ? -10.948 -15.724 4.985 1.00 0.00 24 LEU A C 8
ATOM 10517 O O . LEU A 1 24 ? -11.579 -16.781 4.950 1.00 0.00 24 LEU A O 8
ATOM 10533 N N . SER A 1 25 ? -11.304 -14.646 4.294 1.00 0.00 25 SER A N 8
ATOM 10534 C CA . SER A 1 25 ? -12.484 -14.642 3.438 1.00 0.00 25 SER A CA 8
ATOM 10535 C C . SER A 1 25 ? -12.111 -14.977 1.997 1.00 0.00 25 SER A C 8
ATOM 10536 O O . SER A 1 25 ? -10.971 -14.781 1.578 1.00 0.00 25 SER A O 8
ATOM 10544 N N . ARG A 1 26 ? -13.082 -15.484 1.244 1.00 0.00 26 ARG A N 8
ATOM 10545 C CA . ARG A 1 26 ? -12.857 -15.848 -0.150 1.00 0.00 26 ARG A CA 8
ATOM 10546 C C . ARG A 1 26 ? -14.151 -15.752 -0.952 1.00 0.00 26 ARG A C 8
ATOM 10547 O O . ARG A 1 26 ? -15.252 -15.734 -0.402 1.00 0.00 26 ARG A O 8
ATOM 10568 N N . PRO A 1 27 ? -14.018 -15.689 -2.286 1.00 0.00 27 PRO A N 8
ATOM 10569 C CA . PRO A 1 27 ? -12.712 -15.710 -2.952 1.00 0.00 27 PRO A CA 8
ATOM 10570 C C . PRO A 1 27 ? -11.919 -14.430 -2.714 1.00 0.00 27 PRO A C 8
ATOM 10571 O O . PRO A 1 27 ? -12.469 -13.419 -2.276 1.00 0.00 27 PRO A O 8
ATOM 10582 N N . LYS A 1 28 ? -10.624 -14.478 -3.006 1.00 0.00 28 LYS A N 8
ATOM 10583 C CA . LYS A 1 28 ? -9.755 -13.322 -2.826 1.00 0.00 28 LYS A CA 8
ATOM 10584 C C . LYS A 1 28 ? -10.499 -12.028 -3.140 1.00 0.00 28 LYS A C 8
ATOM 10585 O O . LYS A 1 28 ? -10.570 -11.605 -4.295 1.00 0.00 28 LYS A O 8
ATOM 10604 N N . LYS A 1 29 ? -11.050 -11.401 -2.107 1.00 0.00 29 LYS A N 8
ATOM 10605 C CA . LYS A 1 29 ? -11.787 -10.154 -2.271 1.00 0.00 29 LYS A CA 8
ATOM 10606 C C . LYS A 1 29 ? -10.902 -8.953 -1.950 1.00 0.00 29 LYS A C 8
ATOM 10607 O O . LYS A 1 29 ? -9.753 -9.110 -1.537 1.00 0.00 29 LYS A O 8
ATOM 10626 N N . SER A 1 30 ? -11.445 -7.755 -2.142 1.00 0.00 30 SER A N 8
ATOM 10627 C CA . SER A 1 30 ? -10.704 -6.528 -1.874 1.00 0.00 30 SER A CA 8
ATOM 10628 C C . SER A 1 30 ? -10.779 -6.159 -0.396 1.00 0.00 30 SER A C 8
ATOM 10629 O O . SER A 1 30 ? -11.865 -5.990 0.159 1.00 0.00 30 SER A O 8
ATOM 10637 N N . CYS A 1 31 ? -9.617 -6.036 0.236 1.00 0.00 31 CYS A N 8
ATOM 10638 C CA . CYS A 1 31 ? -9.549 -5.687 1.650 1.00 0.00 31 CYS A CA 8
ATOM 10639 C C . CYS A 1 31 ? -10.590 -4.628 2.001 1.00 0.00 31 CYS A C 8
ATOM 10640 O O . CYS A 1 31 ? -11.265 -4.721 3.026 1.00 0.00 31 CYS A O 8
ATOM 10647 N N . ASP A 1 32 ? -10.715 -3.623 1.142 1.00 0.00 32 ASP A N 8
ATOM 10648 C CA . ASP A 1 32 ? -11.675 -2.546 1.359 1.00 0.00 32 ASP A CA 8
ATOM 10649 C C . ASP A 1 32 ? -11.389 -1.819 2.669 1.00 0.00 32 ASP A C 8
ATOM 10650 O O . ASP A 1 32 ? -10.676 -2.332 3.531 1.00 0.00 32 ASP A O 8
ATOM 10659 N N . ARG A 1 33 ? -11.950 -0.623 2.810 1.00 0.00 33 ARG A N 8
ATOM 10660 C CA . ARG A 1 33 ? -11.753 0.176 4.014 1.00 0.00 33 ARG A CA 8
ATOM 10661 C C . ARG A 1 33 ? -12.220 1.612 3.796 1.00 0.00 33 ARG A C 8
ATOM 10662 O O . ARG A 1 33 ? -12.593 1.994 2.686 1.00 0.00 33 ARG A O 8
ATOM 10683 N N . THR A 1 34 ? -12.196 2.405 4.863 1.00 0.00 34 THR A N 8
ATOM 10684 C CA . THR A 1 34 ? -12.618 3.798 4.789 1.00 0.00 34 THR A CA 8
ATOM 10685 C C . THR A 1 34 ? -11.732 4.687 5.655 1.00 0.00 34 THR A C 8
ATOM 10686 O O . THR A 1 34 ? -11.750 4.591 6.882 1.00 0.00 34 THR A O 8
ATOM 10697 N N . PHE A 1 35 ? -10.959 5.553 5.008 1.00 0.00 35 PHE A N 8
ATOM 10698 C CA . PHE A 1 35 ? -10.065 6.459 5.719 1.00 0.00 35 PHE A CA 8
ATOM 10699 C C . PHE A 1 35 ? -10.402 7.914 5.404 1.00 0.00 35 PHE A C 8
ATOM 10700 O O . PHE A 1 35 ? -10.747 8.250 4.271 1.00 0.00 35 PHE A O 8
ATOM 10717 N N . SER A 1 36 ? -10.300 8.771 6.414 1.00 0.00 36 SER A N 8
ATOM 10718 C CA . SER A 1 36 ? -10.598 10.189 6.247 1.00 0.00 36 SER A CA 8
ATOM 10719 C C . SER A 1 36 ? -9.343 10.966 5.863 1.00 0.00 36 SER A C 8
ATOM 10720 O O . SER A 1 36 ? -9.420 12.037 5.260 1.00 0.00 36 SER A O 8
ATOM 10728 N N . THR A 1 37 ? -8.184 10.419 6.217 1.00 0.00 37 THR A N 8
ATOM 10729 C CA . THR A 1 37 ? -6.911 11.060 5.912 1.00 0.00 37 THR A CA 8
ATOM 10730 C C . THR A 1 37 ? -6.047 10.171 5.024 1.00 0.00 37 THR A C 8
ATOM 10731 O O . THR A 1 37 ? -5.946 8.965 5.248 1.00 0.00 37 THR A O 8
ATOM 10742 N N . MET A 1 38 ? -5.425 10.776 4.017 1.00 0.00 38 MET A N 8
ATOM 10743 C CA . MET A 1 38 ? -4.567 10.038 3.097 1.00 0.00 38 MET A CA 8
ATOM 10744 C C . MET A 1 38 ? -3.438 9.339 3.847 1.00 0.00 38 MET A C 8
ATOM 10745 O O . MET A 1 38 ? -2.955 8.289 3.424 1.00 0.00 38 MET A O 8
ATOM 10759 N N . HIS A 1 39 ? -3.021 9.929 4.963 1.00 0.00 39 HIS A N 8
ATOM 10760 C CA . HIS A 1 39 ? -1.948 9.362 5.773 1.00 0.00 39 HIS A CA 8
ATOM 10761 C C . HIS A 1 39 ? -2.313 7.961 6.254 1.00 0.00 39 HIS A C 8
ATOM 10762 O O . HIS A 1 39 ? -1.459 7.078 6.324 1.00 0.00 39 HIS A O 8
ATOM 10776 N N . GLU A 1 40 ? -3.586 7.767 6.585 1.00 0.00 40 GLU A N 8
ATOM 10777 C CA . GLU A 1 40 ? -4.062 6.473 7.060 1.00 0.00 40 GLU A CA 8
ATOM 10778 C C . GLU A 1 40 ? -3.827 5.388 6.014 1.00 0.00 40 GLU A C 8
ATOM 10779 O O . GLU A 1 40 ? -3.041 4.464 6.227 1.00 0.00 40 GLU A O 8
ATOM 10791 N N . LEU A 1 41 ? -4.513 5.507 4.883 1.00 0.00 41 LEU A N 8
ATOM 10792 C CA . LEU A 1 41 ? -4.381 4.537 3.802 1.00 0.00 41 LEU A CA 8
ATOM 10793 C C . LEU A 1 41 ? -2.927 4.106 3.632 1.00 0.00 41 LEU A C 8
ATOM 10794 O O . LEU A 1 41 ? -2.615 2.915 3.656 1.00 0.00 41 LEU A O 8
ATOM 10810 N N . VAL A 1 42 ? -2.042 5.083 3.462 1.00 0.00 42 VAL A N 8
ATOM 10811 C CA . VAL A 1 42 ? -0.621 4.805 3.292 1.00 0.00 42 VAL A CA 8
ATOM 10812 C C . VAL A 1 42 ? -0.057 4.065 4.499 1.00 0.00 42 VAL A C 8
ATOM 10813 O O . VAL A 1 42 ? 0.772 3.165 4.359 1.00 0.00 42 VAL A O 8
ATOM 10826 N N . THR A 1 43 ? -0.512 4.449 5.688 1.00 0.00 43 THR A N 8
ATOM 10827 C CA . THR A 1 43 ? -0.053 3.823 6.921 1.00 0.00 43 THR A CA 8
ATOM 10828 C C . THR A 1 43 ? -0.746 2.484 7.148 1.00 0.00 43 THR A C 8
ATOM 10829 O O . THR A 1 43 ? -0.317 1.686 7.983 1.00 0.00 43 THR A O 8
ATOM 10840 N N . HIS A 1 44 ? -1.818 2.243 6.401 1.00 0.00 44 HIS A N 8
ATOM 10841 C CA . HIS A 1 44 ? -2.569 0.998 6.520 1.00 0.00 44 HIS A CA 8
ATOM 10842 C C . HIS A 1 44 ? -1.870 -0.132 5.771 1.00 0.00 44 HIS A C 8
ATOM 10843 O O . HIS A 1 44 ? -1.403 -1.097 6.378 1.00 0.00 44 HIS A O 8
ATOM 10857 N N . VAL A 1 45 ? -1.803 -0.008 4.450 1.00 0.00 45 VAL A N 8
ATOM 10858 C CA . VAL A 1 45 ? -1.161 -1.019 3.618 1.00 0.00 45 VAL A CA 8
ATOM 10859 C C . VAL A 1 45 ? 0.291 -1.231 4.033 1.00 0.00 45 VAL A C 8
ATOM 10860 O O . VAL A 1 45 ? 0.938 -2.188 3.605 1.00 0.00 45 VAL A O 8
ATOM 10873 N N . THR A 1 46 ? 0.798 -0.332 4.871 1.00 0.00 46 THR A N 8
ATOM 10874 C CA . THR A 1 46 ? 2.174 -0.420 5.345 1.00 0.00 46 THR A CA 8
ATOM 10875 C C . THR A 1 46 ? 2.336 -1.549 6.356 1.00 0.00 46 THR A C 8
ATOM 10876 O O . THR A 1 46 ? 3.056 -2.516 6.111 1.00 0.00 46 THR A O 8
ATOM 10887 N N . MET A 1 47 ? 1.661 -1.419 7.494 1.00 0.00 47 MET A N 8
ATOM 10888 C CA . MET A 1 47 ? 1.730 -2.431 8.542 1.00 0.00 47 MET A CA 8
ATOM 10889 C C . MET A 1 47 ? 0.611 -3.455 8.384 1.00 0.00 47 MET A C 8
ATOM 10890 O O . MET A 1 47 ? 0.851 -4.661 8.426 1.00 0.00 47 MET A O 8
ATOM 10904 N N . GLU A 1 48 ? -0.612 -2.966 8.201 1.00 0.00 48 GLU A N 8
ATOM 10905 C CA . GLU A 1 48 ? -1.767 -3.841 8.038 1.00 0.00 48 GLU A CA 8
ATOM 10906 C C . GLU A 1 48 ? -1.506 -4.891 6.962 1.00 0.00 48 GLU A C 8
ATOM 10907 O O . GLU A 1 48 ? -1.894 -6.051 7.104 1.00 0.00 48 GLU A O 8
ATOM 10919 N N . HIS A 1 49 ? -0.846 -4.476 5.885 1.00 0.00 49 HIS A N 8
ATOM 10920 C CA . HIS A 1 49 ? -0.533 -5.381 4.785 1.00 0.00 49 HIS A CA 8
ATOM 10921 C C . HIS A 1 49 ? 0.964 -5.670 4.729 1.00 0.00 49 HIS A C 8
ATOM 10922 O O . HIS A 1 49 ? 1.428 -6.695 5.229 1.00 0.00 49 HIS A O 8
ATOM 10936 N N . VAL A 1 50 ? 1.716 -4.760 4.118 1.00 0.00 50 VAL A N 8
ATOM 10937 C CA . VAL A 1 50 ? 3.160 -4.917 3.997 1.00 0.00 50 VAL A CA 8
ATOM 10938 C C . VAL A 1 50 ? 3.772 -5.399 5.307 1.00 0.00 50 VAL A C 8
ATOM 10939 O O . VAL A 1 50 ? 4.741 -6.157 5.311 1.00 0.00 50 VAL A O 8
ATOM 10952 N N . GLY A 1 51 ? 3.198 -4.955 6.421 1.00 0.00 51 GLY A N 8
ATOM 10953 C CA . GLY A 1 51 ? 3.700 -5.351 7.724 1.00 0.00 51 GLY A CA 8
ATOM 10954 C C . GLY A 1 51 ? 5.134 -4.915 7.950 1.00 0.00 51 GLY A C 8
ATOM 10955 O O . GLY A 1 51 ? 5.814 -4.487 7.019 1.00 0.00 51 GLY A O 8
ATOM 10959 N N . GLY A 1 52 ? 5.594 -5.021 9.193 1.00 0.00 52 GLY A N 8
ATOM 10960 C CA . GLY A 1 52 ? 6.953 -4.628 9.517 1.00 0.00 52 GLY A CA 8
ATOM 10961 C C . GLY A 1 52 ? 7.987 -5.447 8.770 1.00 0.00 52 GLY A C 8
ATOM 10962 O O . GLY A 1 52 ? 7.660 -6.259 7.904 1.00 0.00 52 GLY A O 8
ATOM 10966 N N . PRO A 1 53 ? 9.269 -5.235 9.103 1.00 0.00 53 PRO A N 8
ATOM 10967 C CA . PRO A 1 53 ? 10.380 -5.950 8.469 1.00 0.00 53 PRO A CA 8
ATOM 10968 C C . PRO A 1 53 ? 10.420 -7.424 8.859 1.00 0.00 53 PRO A C 8
ATOM 10969 O O . PRO A 1 53 ? 11.256 -8.182 8.369 1.00 0.00 53 PRO A O 8
ATOM 10980 N N . GLU A 1 54 ? 9.510 -7.822 9.742 1.00 0.00 54 GLU A N 8
ATOM 10981 C CA . GLU A 1 54 ? 9.443 -9.206 10.198 1.00 0.00 54 GLU A CA 8
ATOM 10982 C C . GLU A 1 54 ? 8.348 -9.969 9.458 1.00 0.00 54 GLU A C 8
ATOM 10983 O O . GLU A 1 54 ? 7.831 -10.969 9.956 1.00 0.00 54 GLU A O 8
ATOM 10995 N N . GLN A 1 55 ? 8.000 -9.489 8.269 1.00 0.00 55 GLN A N 8
ATOM 10996 C CA . GLN A 1 55 ? 6.966 -10.125 7.462 1.00 0.00 55 GLN A CA 8
ATOM 10997 C C . GLN A 1 55 ? 7.574 -11.136 6.495 1.00 0.00 55 GLN A C 8
ATOM 10998 O O . GLN A 1 55 ? 8.773 -11.100 6.218 1.00 0.00 55 GLN A O 8
ATOM 11012 N N . ASN A 1 56 ? 6.740 -12.035 5.984 1.00 0.00 56 ASN A N 8
ATOM 11013 C CA . ASN A 1 56 ? 7.197 -13.057 5.048 1.00 0.00 56 ASN A CA 8
ATOM 11014 C C . ASN A 1 56 ? 6.607 -12.826 3.660 1.00 0.00 56 ASN A C 8
ATOM 11015 O O . ASN A 1 56 ? 5.400 -12.954 3.459 1.00 0.00 56 ASN A O 8
ATOM 11026 N N . ASN A 1 57 ? 7.467 -12.485 2.706 1.00 0.00 57 ASN A N 8
ATOM 11027 C CA . ASN A 1 57 ? 7.031 -12.236 1.337 1.00 0.00 57 ASN A CA 8
ATOM 11028 C C . ASN A 1 57 ? 6.485 -10.820 1.189 1.00 0.00 57 ASN A C 8
ATOM 11029 O O . ASN A 1 57 ? 5.720 -10.346 2.030 1.00 0.00 57 ASN A O 8
ATOM 11040 N N . HIS A 1 58 ? 6.882 -10.148 0.113 1.00 0.00 58 HIS A N 8
ATOM 11041 C CA . HIS A 1 58 ? 6.431 -8.785 -0.147 1.00 0.00 58 HIS A CA 8
ATOM 11042 C C . HIS A 1 58 ? 5.839 -8.666 -1.548 1.00 0.00 58 HIS A C 8
ATOM 11043 O O . HIS A 1 58 ? 6.568 -8.574 -2.536 1.00 0.00 58 HIS A O 8
ATOM 11057 N N . VAL A 1 59 ? 4.512 -8.670 -1.627 1.00 0.00 59 VAL A N 8
ATOM 11058 C CA . VAL A 1 59 ? 3.822 -8.563 -2.907 1.00 0.00 59 VAL A CA 8
ATOM 11059 C C . VAL A 1 59 ? 2.802 -7.429 -2.888 1.00 0.00 59 VAL A C 8
ATOM 11060 O O . VAL A 1 59 ? 2.165 -7.170 -1.867 1.00 0.00 59 VAL A O 8
ATOM 11073 N N . CYS A 1 60 ? 2.652 -6.757 -4.024 1.00 0.00 60 CYS A N 8
ATOM 11074 C CA . CYS A 1 60 ? 1.710 -5.650 -4.139 1.00 0.00 60 CYS A CA 8
ATOM 11075 C C . CYS A 1 60 ? 0.344 -6.145 -4.606 1.00 0.00 60 CYS A C 8
ATOM 11076 O O . CYS A 1 60 ? 0.101 -6.290 -5.804 1.00 0.00 60 CYS A O 8
ATOM 11083 N N . TYR A 1 61 ? -0.543 -6.403 -3.651 1.00 0.00 61 TYR A N 8
ATOM 11084 C CA . TYR A 1 61 ? -1.884 -6.884 -3.964 1.00 0.00 61 TYR A CA 8
ATOM 11085 C C . TYR A 1 61 ? -2.844 -5.718 -4.177 1.00 0.00 61 TYR A C 8
ATOM 11086 O O . TYR A 1 61 ? -3.187 -5.001 -3.237 1.00 0.00 61 TYR A O 8
ATOM 11104 N N . TRP A 1 62 ? -3.276 -5.536 -5.420 1.00 0.00 62 TRP A N 8
ATOM 11105 C CA . TRP A 1 62 ? -4.198 -4.458 -5.759 1.00 0.00 62 TRP A CA 8
ATOM 11106 C C . TRP A 1 62 ? -5.177 -4.899 -6.841 1.00 0.00 62 TRP A C 8
ATOM 11107 O O . TRP A 1 62 ? -4.910 -5.844 -7.584 1.00 0.00 62 TRP A O 8
ATOM 11128 N N . GLU A 1 63 ? -6.310 -4.209 -6.925 1.00 0.00 63 GLU A N 8
ATOM 11129 C CA . GLU A 1 63 ? -7.329 -4.532 -7.918 1.00 0.00 63 GLU A CA 8
ATOM 11130 C C . GLU A 1 63 ? -6.909 -4.051 -9.304 1.00 0.00 63 GLU A C 8
ATOM 11131 O O . GLU A 1 63 ? -7.329 -4.607 -10.318 1.00 0.00 63 GLU A O 8
ATOM 11143 N N . GLU A 1 64 ? -6.078 -3.014 -9.337 1.00 0.00 64 GLU A N 8
ATOM 11144 C CA . GLU A 1 64 ? -5.603 -2.457 -10.599 1.00 0.00 64 GLU A CA 8
ATOM 11145 C C . GLU A 1 64 ? -4.112 -2.141 -10.527 1.00 0.00 64 GLU A C 8
ATOM 11146 O O . GLU A 1 64 ? -3.706 -0.984 -10.635 1.00 0.00 64 GLU A O 8
ATOM 11158 N N . CYS A 1 65 ? -3.302 -3.178 -10.342 1.00 0.00 65 CYS A N 8
ATOM 11159 C CA . CYS A 1 65 ? -1.856 -3.012 -10.254 1.00 0.00 65 CYS A CA 8
ATOM 11160 C C . CYS A 1 65 ? -1.168 -3.574 -11.494 1.00 0.00 65 CYS A C 8
ATOM 11161 O O . CYS A 1 65 ? -1.580 -4.588 -12.059 1.00 0.00 65 CYS A O 8
ATOM 11168 N N . PRO A 1 66 ? -0.092 -2.901 -11.930 1.00 0.00 66 PRO A N 8
ATOM 11169 C CA . PRO A 1 66 ? 0.677 -3.315 -13.107 1.00 0.00 66 PRO A CA 8
ATOM 11170 C C . PRO A 1 66 ? 1.458 -4.602 -12.866 1.00 0.00 66 PRO A C 8
ATOM 11171 O O . PRO A 1 66 ? 1.499 -5.485 -13.724 1.00 0.00 66 PRO A O 8
ATOM 11182 N N . ARG A 1 67 ? 2.077 -4.703 -11.694 1.00 0.00 67 ARG A N 8
ATOM 11183 C CA . ARG A 1 67 ? 2.858 -5.883 -11.341 1.00 0.00 67 ARG A CA 8
ATOM 11184 C C . ARG A 1 67 ? 1.946 -7.072 -11.054 1.00 0.00 67 ARG A C 8
ATOM 11185 O O . ARG A 1 67 ? 2.399 -8.215 -11.003 1.00 0.00 67 ARG A O 8
ATOM 11206 N N . GLU A 1 68 ? 0.660 -6.793 -10.867 1.00 0.00 68 GLU A N 8
ATOM 11207 C CA . GLU A 1 68 ? -0.315 -7.841 -10.583 1.00 0.00 68 GLU A CA 8
ATOM 11208 C C . GLU A 1 68 ? 0.036 -8.575 -9.292 1.00 0.00 68 GLU A C 8
ATOM 11209 O O . GLU A 1 68 ? -0.537 -9.618 -8.983 1.00 0.00 68 GLU A O 8
ATOM 11221 N N . GLY A 1 69 ? 0.984 -8.020 -8.541 1.00 0.00 69 GLY A N 8
ATOM 11222 C CA . GLY A 1 69 ? 1.396 -8.635 -7.293 1.00 0.00 69 GLY A CA 8
ATOM 11223 C C . GLY A 1 69 ? 2.596 -9.545 -7.463 1.00 0.00 69 GLY A C 8
ATOM 11224 O O . GLY A 1 69 ? 2.931 -10.318 -6.566 1.00 0.00 69 GLY A O 8
ATOM 11228 N N . LYS A 1 70 ? 3.246 -9.454 -8.619 1.00 0.00 70 LYS A N 8
ATOM 11229 C CA . LYS A 1 70 ? 4.416 -10.276 -8.905 1.00 0.00 70 LYS A CA 8
ATOM 11230 C C . LYS A 1 70 ? 5.239 -10.509 -7.642 1.00 0.00 70 LYS A C 8
ATOM 11231 O O . LYS A 1 70 ? 5.102 -11.539 -6.982 1.00 0.00 70 LYS A O 8
ATOM 11250 N N . SER A 1 71 ? 6.093 -9.546 -7.312 1.00 0.00 71 SER A N 8
ATOM 11251 C CA . SER A 1 71 ? 6.940 -9.648 -6.129 1.00 0.00 71 SER A CA 8
ATOM 11252 C C . SER A 1 71 ? 8.116 -8.680 -6.218 1.00 0.00 71 SER A C 8
ATOM 11253 O O . SER A 1 71 ? 8.460 -8.199 -7.298 1.00 0.00 71 SER A O 8
ATOM 11261 N N . PHE A 1 72 ? 8.730 -8.399 -5.073 1.00 0.00 72 PHE A N 8
ATOM 11262 C CA . PHE A 1 72 ? 9.868 -7.488 -5.020 1.00 0.00 72 PHE A CA 8
ATOM 11263 C C . PHE A 1 72 ? 11.094 -8.182 -4.434 1.00 0.00 72 PHE A C 8
ATOM 11264 O O . PHE A 1 72 ? 11.037 -9.351 -4.053 1.00 0.00 72 PHE A O 8
ATOM 11281 N N . LYS A 1 73 ? 12.202 -7.453 -4.365 1.00 0.00 73 LYS A N 8
ATOM 11282 C CA . LYS A 1 73 ? 13.443 -7.996 -3.826 1.00 0.00 73 LYS A CA 8
ATOM 11283 C C . LYS A 1 73 ? 13.827 -7.291 -2.529 1.00 0.00 73 LYS A C 8
ATOM 11284 O O . LYS A 1 73 ? 14.842 -7.615 -1.912 1.00 0.00 73 LYS A O 8
ATOM 11303 N N . ALA A 1 74 ? 13.009 -6.327 -2.120 1.00 0.00 74 ALA A N 8
ATOM 11304 C CA . ALA A 1 74 ? 13.261 -5.579 -0.894 1.00 0.00 74 ALA A CA 8
ATOM 11305 C C . ALA A 1 74 ? 11.967 -5.330 -0.127 1.00 0.00 74 ALA A C 8
ATOM 11306 O O . ALA A 1 74 ? 10.875 -5.393 -0.692 1.00 0.00 74 ALA A O 8
ATOM 11313 N N . LYS A 1 75 ? 12.096 -5.048 1.165 1.00 0.00 75 LYS A N 8
ATOM 11314 C CA . LYS A 1 75 ? 10.938 -4.790 2.012 1.00 0.00 75 LYS A CA 8
ATOM 11315 C C . LYS A 1 75 ? 10.335 -3.422 1.707 1.00 0.00 75 LYS A C 8
ATOM 11316 O O . LYS A 1 75 ? 9.148 -3.310 1.400 1.00 0.00 75 LYS A O 8
ATOM 11335 N N . TYR A 1 76 ? 11.161 -2.385 1.791 1.00 0.00 76 TYR A N 8
ATOM 11336 C CA . TYR A 1 76 ? 10.710 -1.024 1.525 1.00 0.00 76 TYR A CA 8
ATOM 11337 C C . TYR A 1 76 ? 10.201 -0.889 0.093 1.00 0.00 76 TYR A C 8
ATOM 11338 O O . TYR A 1 76 ? 9.257 -0.147 -0.176 1.00 0.00 76 TYR A O 8
ATOM 11356 N N . LYS A 1 77 ? 10.834 -1.614 -0.823 1.00 0.00 77 LYS A N 8
ATOM 11357 C CA . LYS A 1 77 ? 10.447 -1.579 -2.228 1.00 0.00 77 LYS A CA 8
ATOM 11358 C C . LYS A 1 77 ? 8.931 -1.651 -2.377 1.00 0.00 77 LYS A C 8
ATOM 11359 O O . LYS A 1 77 ? 8.330 -0.858 -3.104 1.00 0.00 77 LYS A O 8
ATOM 11378 N N . LEU A 1 78 ? 8.317 -2.603 -1.684 1.00 0.00 78 LEU A N 8
ATOM 11379 C CA . LEU A 1 78 ? 6.870 -2.777 -1.737 1.00 0.00 78 LEU A CA 8
ATOM 11380 C C . LEU A 1 78 ? 6.152 -1.467 -1.429 1.00 0.00 78 LEU A C 8
ATOM 11381 O O . LEU A 1 78 ? 5.497 -0.887 -2.296 1.00 0.00 78 LEU A O 8
ATOM 11397 N N . VAL A 1 79 ? 6.282 -1.004 -0.190 1.00 0.00 79 VAL A N 8
ATOM 11398 C CA . VAL A 1 79 ? 5.649 0.240 0.232 1.00 0.00 79 VAL A CA 8
ATOM 11399 C C . VAL A 1 79 ? 5.923 1.361 -0.764 1.00 0.00 79 VAL A C 8
ATOM 11400 O O . VAL A 1 79 ? 5.070 2.214 -1.004 1.00 0.00 79 VAL A O 8
ATOM 11413 N N . ASN A 1 80 ? 7.120 1.353 -1.342 1.00 0.00 80 ASN A N 8
ATOM 11414 C CA . ASN A 1 80 ? 7.507 2.370 -2.313 1.00 0.00 80 ASN A CA 8
ATOM 11415 C C . ASN A 1 80 ? 6.601 2.324 -3.539 1.00 0.00 80 ASN A C 8
ATOM 11416 O O . ASN A 1 80 ? 6.089 3.352 -3.985 1.00 0.00 80 ASN A O 8
ATOM 11427 N N . HIS A 1 81 ? 6.405 1.126 -4.080 1.00 0.00 81 HIS A N 8
ATOM 11428 C CA . HIS A 1 81 ? 5.559 0.946 -5.254 1.00 0.00 81 HIS A CA 8
ATOM 11429 C C . HIS A 1 81 ? 4.088 1.149 -4.901 1.00 0.00 81 HIS A C 8
ATOM 11430 O O . HIS A 1 81 ? 3.305 1.632 -5.719 1.00 0.00 81 HIS A O 8
ATOM 11444 N N . ILE A 1 82 ? 3.722 0.777 -3.679 1.00 0.00 82 ILE A N 8
ATOM 11445 C CA . ILE A 1 82 ? 2.346 0.920 -3.218 1.00 0.00 82 ILE A CA 8
ATOM 11446 C C . ILE A 1 82 ? 1.882 2.370 -3.312 1.00 0.00 82 ILE A C 8
ATOM 11447 O O . ILE A 1 82 ? 0.739 2.644 -3.675 1.00 0.00 82 ILE A O 8
ATOM 11463 N N . ARG A 1 83 ? 2.779 3.294 -2.983 1.00 0.00 83 ARG A N 8
ATOM 11464 C CA . ARG A 1 83 ? 2.462 4.716 -3.031 1.00 0.00 83 ARG A CA 8
ATOM 11465 C C . ARG A 1 83 ? 1.828 5.088 -4.368 1.00 0.00 83 ARG A C 8
ATOM 11466 O O . ARG A 1 83 ? 0.801 5.764 -4.414 1.00 0.00 83 ARG A O 8
ATOM 11487 N N . VAL A 1 84 ? 2.449 4.641 -5.456 1.00 0.00 84 VAL A N 8
ATOM 11488 C CA . VAL A 1 84 ? 1.945 4.926 -6.794 1.00 0.00 84 VAL A CA 8
ATOM 11489 C C . VAL A 1 84 ? 0.462 4.594 -6.906 1.00 0.00 84 VAL A C 8
ATOM 11490 O O . VAL A 1 84 ? -0.264 5.203 -7.693 1.00 0.00 84 VAL A O 8
ATOM 11503 N N . HIS A 1 85 ? 0.016 3.625 -6.112 1.00 0.00 85 HIS A N 8
ATOM 11504 C CA . HIS A 1 85 ? -1.383 3.213 -6.120 1.00 0.00 85 HIS A CA 8
ATOM 11505 C C . HIS A 1 85 ? -2.215 4.094 -5.193 1.00 0.00 85 HIS A C 8
ATOM 11506 O O . HIS A 1 85 ? -3.204 4.696 -5.612 1.00 0.00 85 HIS A O 8
ATOM 11520 N N . THR A 1 86 ? -1.807 4.165 -3.929 1.00 0.00 86 THR A N 8
ATOM 11521 C CA . THR A 1 86 ? -2.515 4.970 -2.942 1.00 0.00 86 THR A CA 8
ATOM 11522 C C . THR A 1 86 ? -2.924 6.319 -3.524 1.00 0.00 86 THR A C 8
ATOM 11523 O O . THR A 1 86 ? -4.006 6.828 -3.235 1.00 0.00 86 THR A O 8
ATOM 11534 N N . GLY A 1 87 ? -2.050 6.893 -4.346 1.00 0.00 87 GLY A N 8
ATOM 11535 C CA . GLY A 1 87 ? -2.339 8.178 -4.955 1.00 0.00 87 GLY A CA 8
ATOM 11536 C C . GLY A 1 87 ? -1.609 9.319 -4.276 1.00 0.00 87 GLY A C 8
ATOM 11537 O O . GLY A 1 87 ? -1.713 10.470 -4.700 1.00 0.00 87 GLY A O 8
ATOM 11541 N N . GLU A 1 88 ? -0.868 9.000 -3.219 1.00 0.00 88 GLU A N 8
ATOM 11542 C CA . GLU A 1 88 ? -0.120 10.010 -2.479 1.00 0.00 88 GLU A CA 8
ATOM 11543 C C . GLU A 1 88 ? 0.968 10.629 -3.352 1.00 0.00 88 GLU A C 8
ATOM 11544 O O . GLU A 1 88 ? 0.847 10.675 -4.577 1.00 0.00 88 GLU A O 8
ATOM 11556 N N . LYS A 1 89 ? 2.031 11.106 -2.714 1.00 0.00 89 LYS A N 8
ATOM 11557 C CA . LYS A 1 89 ? 3.142 11.723 -3.429 1.00 0.00 89 LYS A CA 8
ATOM 11558 C C . LYS A 1 89 ? 4.220 10.693 -3.752 1.00 0.00 89 LYS A C 8
ATOM 11559 O O . LYS A 1 89 ? 4.308 9.649 -3.105 1.00 0.00 89 LYS A O 8
ATOM 11578 N N . SER A 1 90 ? 5.039 10.995 -4.754 1.00 0.00 90 SER A N 8
ATOM 11579 C CA . SER A 1 90 ? 6.110 10.094 -5.163 1.00 0.00 90 SER A CA 8
ATOM 11580 C C . SER A 1 90 ? 7.252 10.868 -5.814 1.00 0.00 90 SER A C 8
ATOM 11581 O O . SER A 1 90 ? 8.086 10.296 -6.514 1.00 0.00 90 SER A O 8
ATOM 11589 N N . GLY A 1 91 ? 7.283 12.176 -5.577 1.00 0.00 91 GLY A N 8
ATOM 11590 C CA . GLY A 1 91 ? 8.326 13.009 -6.146 1.00 0.00 91 GLY A CA 8
ATOM 11591 C C . GLY A 1 91 ? 8.220 13.122 -7.654 1.00 0.00 91 GLY A C 8
ATOM 11592 O O . GLY A 1 91 ? 7.312 12.570 -8.277 1.00 0.00 91 GLY A O 8
ATOM 11596 N N . PRO A 1 92 ? 9.164 13.853 -8.265 1.00 0.00 92 PRO A N 8
ATOM 11597 C CA . PRO A 1 92 ? 9.193 14.055 -9.716 1.00 0.00 92 PRO A CA 8
ATOM 11598 C C . PRO A 1 92 ? 9.554 12.780 -10.471 1.00 0.00 92 PRO A C 8
ATOM 11599 O O . PRO A 1 92 ? 10.106 11.842 -9.896 1.00 0.00 92 PRO A O 8
ATOM 11610 N N . SER A 1 93 ? 9.240 12.753 -11.762 1.00 0.00 93 SER A N 8
ATOM 11611 C CA . SER A 1 93 ? 9.529 11.592 -12.595 1.00 0.00 93 SER A CA 8
ATOM 11612 C C . SER A 1 93 ? 10.404 11.979 -13.783 1.00 0.00 93 SER A C 8
ATOM 11613 O O . SER A 1 93 ? 9.950 11.983 -14.928 1.00 0.00 93 SER A O 8
ATOM 11621 N N . SER A 1 94 ? 11.662 12.305 -13.502 1.00 0.00 94 SER A N 8
ATOM 11622 C CA . SER A 1 94 ? 12.601 12.698 -14.546 1.00 0.00 94 SER A CA 8
ATOM 11623 C C . SER A 1 94 ? 13.648 11.611 -14.772 1.00 0.00 94 SER A C 8
ATOM 11624 O O . SER A 1 94 ? 13.950 11.251 -15.909 1.00 0.00 94 SER A O 8
ATOM 11632 N N . GLY A 1 95 ? 14.199 11.092 -13.679 1.00 0.00 95 GLY A N 8
ATOM 11633 C CA . GLY A 1 95 ? 15.206 10.052 -13.778 1.00 0.00 95 GLY A CA 8
ATOM 11634 C C . GLY A 1 95 ? 15.013 8.958 -12.747 1.00 0.00 95 GLY A C 8
ATOM 11635 O O . GLY A 1 95 ? 13.905 8.439 -12.626 1.00 0.00 95 GLY A O 8
ATOM 11641 N N . GLY A 1 1 ? -21.569 23.036 29.582 1.00 0.00 1 GLY A N 9
ATOM 11642 C CA . GLY A 1 1 ? -20.477 22.725 28.678 1.00 0.00 1 GLY A CA 9
ATOM 11643 C C . GLY A 1 1 ? -20.286 23.786 27.613 1.00 0.00 1 GLY A C 9
ATOM 11644 O O . GLY A 1 1 ? -21.189 24.579 27.348 1.00 0.00 1 GLY A O 9
ATOM 11648 N N . SER A 1 2 ? -19.105 23.803 27.002 1.00 0.00 2 SER A N 9
ATOM 11649 C CA . SER A 1 2 ? -18.796 24.780 25.964 1.00 0.00 2 SER A CA 9
ATOM 11650 C C . SER A 1 2 ? -17.887 24.172 24.900 1.00 0.00 2 SER A C 9
ATOM 11651 O O . SER A 1 2 ? -16.795 24.676 24.638 1.00 0.00 2 SER A O 9
ATOM 11659 N N . SER A 1 3 ? -18.347 23.084 24.289 1.00 0.00 3 SER A N 9
ATOM 11660 C CA . SER A 1 3 ? -17.575 22.404 23.256 1.00 0.00 3 SER A CA 9
ATOM 11661 C C . SER A 1 3 ? -17.833 23.027 21.887 1.00 0.00 3 SER A C 9
ATOM 11662 O O . SER A 1 3 ? -18.816 23.740 21.692 1.00 0.00 3 SER A O 9
ATOM 11670 N N . GLY A 1 4 ? -16.940 22.751 20.941 1.00 0.00 4 GLY A N 9
ATOM 11671 C CA . GLY A 1 4 ? -17.087 23.292 19.602 1.00 0.00 4 GLY A CA 9
ATOM 11672 C C . GLY A 1 4 ? -18.506 23.177 19.083 1.00 0.00 4 GLY A C 9
ATOM 11673 O O . GLY A 1 4 ? -19.193 22.190 19.345 1.00 0.00 4 GLY A O 9
ATOM 11677 N N . SER A 1 5 ? -18.949 24.191 18.346 1.00 0.00 5 SER A N 9
ATOM 11678 C CA . SER A 1 5 ? -20.298 24.203 17.794 1.00 0.00 5 SER A CA 9
ATOM 11679 C C . SER A 1 5 ? -20.271 24.500 16.298 1.00 0.00 5 SER A C 9
ATOM 11680 O O . SER A 1 5 ? -21.075 25.284 15.795 1.00 0.00 5 SER A O 9
ATOM 11688 N N . SER A 1 6 ? -19.338 23.869 15.592 1.00 0.00 6 SER A N 9
ATOM 11689 C CA . SER A 1 6 ? -19.201 24.068 14.154 1.00 0.00 6 SER A CA 9
ATOM 11690 C C . SER A 1 6 ? -19.344 22.746 13.407 1.00 0.00 6 SER A C 9
ATOM 11691 O O . SER A 1 6 ? -19.183 21.672 13.985 1.00 0.00 6 SER A O 9
ATOM 11699 N N . GLY A 1 7 ? -19.648 22.833 12.115 1.00 0.00 7 GLY A N 9
ATOM 11700 C CA . GLY A 1 7 ? -19.808 21.637 11.308 1.00 0.00 7 GLY A CA 9
ATOM 11701 C C . GLY A 1 7 ? -18.849 21.597 10.135 1.00 0.00 7 GLY A C 9
ATOM 11702 O O . GLY A 1 7 ? -18.662 22.598 9.445 1.00 0.00 7 GLY A O 9
ATOM 11706 N N . GLN A 1 8 ? -18.240 20.437 9.911 1.00 0.00 8 GLN A N 9
ATOM 11707 C CA . GLN A 1 8 ? -17.293 20.272 8.815 1.00 0.00 8 GLN A CA 9
ATOM 11708 C C . GLN A 1 8 ? -17.914 19.472 7.675 1.00 0.00 8 GLN A C 9
ATOM 11709 O O . GLN A 1 8 ? -18.720 18.566 7.887 1.00 0.00 8 GLN A O 9
ATOM 11723 N N . PRO A 1 9 ? -17.532 19.813 6.435 1.00 0.00 9 PRO A N 9
ATOM 11724 C CA . PRO A 1 9 ? -18.040 19.138 5.237 1.00 0.00 9 PRO A CA 9
ATOM 11725 C C . PRO A 1 9 ? -17.518 17.711 5.110 1.00 0.00 9 PRO A C 9
ATOM 11726 O O . PRO A 1 9 ? -16.311 17.474 5.166 1.00 0.00 9 PRO A O 9
ATOM 11737 N N . ILE A 1 10 ? -18.435 16.764 4.939 1.00 0.00 10 ILE A N 9
ATOM 11738 C CA . ILE A 1 10 ? -18.066 15.361 4.803 1.00 0.00 10 ILE A CA 9
ATOM 11739 C C . ILE A 1 10 ? -16.845 15.198 3.904 1.00 0.00 10 ILE A C 9
ATOM 11740 O O . ILE A 1 10 ? -16.540 16.067 3.087 1.00 0.00 10 ILE A O 9
ATOM 11756 N N . LYS A 1 11 ? -16.149 14.077 4.058 1.00 0.00 11 LYS A N 9
ATOM 11757 C CA . LYS A 1 11 ? -14.962 13.796 3.259 1.00 0.00 11 LYS A CA 9
ATOM 11758 C C . LYS A 1 11 ? -15.154 12.535 2.423 1.00 0.00 11 LYS A C 9
ATOM 11759 O O . LYS A 1 11 ? -16.040 11.726 2.699 1.00 0.00 11 LYS A O 9
ATOM 11778 N N . GLN A 1 12 ? -14.318 12.373 1.403 1.00 0.00 12 GLN A N 9
ATOM 11779 C CA . GLN A 1 12 ? -14.398 11.210 0.528 1.00 0.00 12 GLN A CA 9
ATOM 11780 C C . GLN A 1 12 ? -13.809 9.977 1.206 1.00 0.00 12 GLN A C 9
ATOM 11781 O O . GLN A 1 12 ? -13.254 10.066 2.301 1.00 0.00 12 GLN A O 9
ATOM 11795 N N . GLU A 1 13 ? -13.934 8.829 0.549 1.00 0.00 13 GLU A N 9
ATOM 11796 C CA . GLU A 1 13 ? -13.415 7.578 1.091 1.00 0.00 13 GLU A CA 9
ATOM 11797 C C . GLU A 1 13 ? -12.388 6.961 0.146 1.00 0.00 13 GLU A C 9
ATOM 11798 O O . GLU A 1 13 ? -12.731 6.479 -0.934 1.00 0.00 13 GLU A O 9
ATOM 11810 N N . LEU A 1 14 ? -11.126 6.981 0.560 1.00 0.00 14 LEU A N 9
ATOM 11811 C CA . LEU A 1 14 ? -10.046 6.424 -0.248 1.00 0.00 14 LEU A CA 9
ATOM 11812 C C . LEU A 1 14 ? -10.189 4.911 -0.378 1.00 0.00 14 LEU A C 9
ATOM 11813 O O . LEU A 1 14 ? -10.106 4.362 -1.477 1.00 0.00 14 LEU A O 9
ATOM 11829 N N . SER A 1 15 ? -10.405 4.243 0.750 1.00 0.00 15 SER A N 9
ATOM 11830 C CA . SER A 1 15 ? -10.557 2.792 0.762 1.00 0.00 15 SER A CA 9
ATOM 11831 C C . SER A 1 15 ? -9.277 2.108 0.292 1.00 0.00 15 SER A C 9
ATOM 11832 O O . SER A 1 15 ? -8.600 2.589 -0.617 1.00 0.00 15 SER A O 9
ATOM 11840 N N . CYS A 1 16 ? -8.952 0.981 0.918 1.00 0.00 16 CYS A N 9
ATOM 11841 C CA . CYS A 1 16 ? -7.754 0.229 0.566 1.00 0.00 16 CYS A CA 9
ATOM 11842 C C . CYS A 1 16 ? -8.097 -0.943 -0.349 1.00 0.00 16 CYS A C 9
ATOM 11843 O O . CYS A 1 16 ? -8.501 -2.010 0.114 1.00 0.00 16 CYS A O 9
ATOM 11850 N N . LYS A 1 17 ? -7.934 -0.736 -1.651 1.00 0.00 17 LYS A N 9
ATOM 11851 C CA . LYS A 1 17 ? -8.225 -1.774 -2.634 1.00 0.00 17 LYS A CA 9
ATOM 11852 C C . LYS A 1 17 ? -7.118 -2.824 -2.659 1.00 0.00 17 LYS A C 9
ATOM 11853 O O . LYS A 1 17 ? -6.564 -3.129 -3.716 1.00 0.00 17 LYS A O 9
ATOM 11872 N N . TRP A 1 18 ? -6.802 -3.372 -1.492 1.00 0.00 18 TRP A N 9
ATOM 11873 C CA . TRP A 1 18 ? -5.762 -4.389 -1.382 1.00 0.00 18 TRP A CA 9
ATOM 11874 C C . TRP A 1 18 ? -6.363 -5.789 -1.426 1.00 0.00 18 TRP A C 9
ATOM 11875 O O . TRP A 1 18 ? -6.779 -6.329 -0.400 1.00 0.00 18 TRP A O 9
ATOM 11896 N N . ILE A 1 19 ? -6.405 -6.373 -2.619 1.00 0.00 19 ILE A N 9
ATOM 11897 C CA . ILE A 1 19 ? -6.954 -7.712 -2.795 1.00 0.00 19 ILE A CA 9
ATOM 11898 C C . ILE A 1 19 ? -5.893 -8.778 -2.543 1.00 0.00 19 ILE A C 9
ATOM 11899 O O . ILE A 1 19 ? -5.121 -9.123 -3.438 1.00 0.00 19 ILE A O 9
ATOM 11915 N N . ASP A 1 20 ? -5.863 -9.298 -1.321 1.00 0.00 20 ASP A N 9
ATOM 11916 C CA . ASP A 1 20 ? -4.900 -10.329 -0.952 1.00 0.00 20 ASP A CA 9
ATOM 11917 C C . ASP A 1 20 ? -5.104 -11.589 -1.787 1.00 0.00 20 ASP A C 9
ATOM 11918 O O . ASP A 1 20 ? -5.645 -11.532 -2.891 1.00 0.00 20 ASP A O 9
ATOM 11927 N N . GLU A 1 21 ? -4.668 -12.725 -1.251 1.00 0.00 21 GLU A N 9
ATOM 11928 C CA . GLU A 1 21 ? -4.803 -13.998 -1.949 1.00 0.00 21 GLU A CA 9
ATOM 11929 C C . GLU A 1 21 ? -5.074 -15.132 -0.964 1.00 0.00 21 GLU A C 9
ATOM 11930 O O . GLU A 1 21 ? -4.370 -15.283 0.034 1.00 0.00 21 GLU A O 9
ATOM 11942 N N . ALA A 1 22 ? -6.099 -15.926 -1.253 1.00 0.00 22 ALA A N 9
ATOM 11943 C CA . ALA A 1 22 ? -6.463 -17.047 -0.395 1.00 0.00 22 ALA A CA 9
ATOM 11944 C C . ALA A 1 22 ? -7.034 -16.559 0.932 1.00 0.00 22 ALA A C 9
ATOM 11945 O O . ALA A 1 22 ? -7.372 -17.360 1.804 1.00 0.00 22 ALA A O 9
ATOM 11952 N N . GLN A 1 23 ? -7.138 -15.242 1.078 1.00 0.00 23 GLN A N 9
ATOM 11953 C CA . GLN A 1 23 ? -7.666 -14.649 2.301 1.00 0.00 23 GLN A CA 9
ATOM 11954 C C . GLN A 1 23 ? -8.850 -15.453 2.828 1.00 0.00 23 GLN A C 9
ATOM 11955 O O . GLN A 1 23 ? -9.736 -15.846 2.068 1.00 0.00 23 GLN A O 9
ATOM 11969 N N . LEU A 1 24 ? -8.860 -15.695 4.135 1.00 0.00 24 LEU A N 9
ATOM 11970 C CA . LEU A 1 24 ? -9.935 -16.453 4.765 1.00 0.00 24 LEU A CA 9
ATOM 11971 C C . LEU A 1 24 ? -11.282 -16.112 4.136 1.00 0.00 24 LEU A C 9
ATOM 11972 O O . LEU A 1 24 ? -12.113 -16.991 3.908 1.00 0.00 24 LEU A O 9
ATOM 11988 N N . SER A 1 25 ? -11.491 -14.829 3.856 1.00 0.00 25 SER A N 9
ATOM 11989 C CA . SER A 1 25 ? -12.738 -14.371 3.255 1.00 0.00 25 SER A CA 9
ATOM 11990 C C . SER A 1 25 ? -12.665 -14.440 1.733 1.00 0.00 25 SER A C 9
ATOM 11991 O O . SER A 1 25 ? -12.080 -13.569 1.089 1.00 0.00 25 SER A O 9
ATOM 11999 N N . ARG A 1 26 ? -13.263 -15.481 1.164 1.00 0.00 26 ARG A N 9
ATOM 12000 C CA . ARG A 1 26 ? -13.265 -15.666 -0.282 1.00 0.00 26 ARG A CA 9
ATOM 12001 C C . ARG A 1 26 ? -14.660 -15.442 -0.857 1.00 0.00 26 ARG A C 9
ATOM 12002 O O . ARG A 1 26 ? -15.664 -15.474 -0.145 1.00 0.00 26 ARG A O 9
ATOM 12023 N N . PRO A 1 27 ? -14.727 -15.209 -2.176 1.00 0.00 27 PRO A N 9
ATOM 12024 C CA . PRO A 1 27 ? -13.539 -15.169 -3.034 1.00 0.00 27 PRO A CA 9
ATOM 12025 C C . PRO A 1 27 ? -12.670 -13.945 -2.763 1.00 0.00 27 PRO A C 9
ATOM 12026 O O . PRO A 1 27 ? -13.106 -12.992 -2.117 1.00 0.00 27 PRO A O 9
ATOM 12037 N N . LYS A 1 28 ? -11.439 -13.978 -3.261 1.00 0.00 28 LYS A N 9
ATOM 12038 C CA . LYS A 1 28 ? -10.508 -12.871 -3.075 1.00 0.00 28 LYS A CA 9
ATOM 12039 C C . LYS A 1 28 ? -11.219 -11.530 -3.228 1.00 0.00 28 LYS A C 9
ATOM 12040 O O . LYS A 1 28 ? -11.333 -10.999 -4.333 1.00 0.00 28 LYS A O 9
ATOM 12059 N N . LYS A 1 29 ? -11.695 -10.987 -2.113 1.00 0.00 29 LYS A N 9
ATOM 12060 C CA . LYS A 1 29 ? -12.393 -9.707 -2.122 1.00 0.00 29 LYS A CA 9
ATOM 12061 C C . LYS A 1 29 ? -11.481 -8.586 -1.634 1.00 0.00 29 LYS A C 9
ATOM 12062 O O . LYS A 1 29 ? -10.530 -8.827 -0.890 1.00 0.00 29 LYS A O 9
ATOM 12081 N N . SER A 1 30 ? -11.778 -7.362 -2.057 1.00 0.00 30 SER A N 9
ATOM 12082 C CA . SER A 1 30 ? -10.982 -6.204 -1.664 1.00 0.00 30 SER A CA 9
ATOM 12083 C C . SER A 1 30 ? -10.831 -6.138 -0.148 1.00 0.00 30 SER A C 9
ATOM 12084 O O . SER A 1 30 ? -11.762 -6.451 0.595 1.00 0.00 30 SER A O 9
ATOM 12092 N N . CYS A 1 31 ? -9.652 -5.727 0.306 1.00 0.00 31 CYS A N 9
ATOM 12093 C CA . CYS A 1 31 ? -9.376 -5.618 1.733 1.00 0.00 31 CYS A CA 9
ATOM 12094 C C . CYS A 1 31 ? -10.583 -5.058 2.480 1.00 0.00 31 CYS A C 9
ATOM 12095 O O . CYS A 1 31 ? -10.800 -5.368 3.651 1.00 0.00 31 CYS A O 9
ATOM 12102 N N . ASP A 1 32 ? -11.364 -4.232 1.793 1.00 0.00 32 ASP A N 9
ATOM 12103 C CA . ASP A 1 32 ? -12.551 -3.629 2.390 1.00 0.00 32 ASP A CA 9
ATOM 12104 C C . ASP A 1 32 ? -12.170 -2.715 3.551 1.00 0.00 32 ASP A C 9
ATOM 12105 O O . ASP A 1 32 ? -11.975 -3.174 4.676 1.00 0.00 32 ASP A O 9
ATOM 12114 N N . ARG A 1 33 ? -12.066 -1.421 3.269 1.00 0.00 33 ARG A N 9
ATOM 12115 C CA . ARG A 1 33 ? -11.706 -0.443 4.289 1.00 0.00 33 ARG A CA 9
ATOM 12116 C C . ARG A 1 33 ? -12.118 0.963 3.864 1.00 0.00 33 ARG A C 9
ATOM 12117 O O . ARG A 1 33 ? -12.518 1.186 2.721 1.00 0.00 33 ARG A O 9
ATOM 12138 N N . THR A 1 34 ? -12.017 1.910 4.792 1.00 0.00 34 THR A N 9
ATOM 12139 C CA . THR A 1 34 ? -12.380 3.294 4.514 1.00 0.00 34 THR A CA 9
ATOM 12140 C C . THR A 1 34 ? -11.579 4.257 5.383 1.00 0.00 34 THR A C 9
ATOM 12141 O O . THR A 1 34 ? -11.605 4.170 6.611 1.00 0.00 34 THR A O 9
ATOM 12152 N N . PHE A 1 35 ? -10.869 5.177 4.738 1.00 0.00 35 PHE A N 9
ATOM 12153 C CA . PHE A 1 35 ? -10.060 6.157 5.453 1.00 0.00 35 PHE A CA 9
ATOM 12154 C C . PHE A 1 35 ? -10.454 7.578 5.060 1.00 0.00 35 PHE A C 9
ATOM 12155 O O . PHE A 1 35 ? -10.873 7.827 3.929 1.00 0.00 35 PHE A O 9
ATOM 12172 N N . SER A 1 36 ? -10.316 8.506 6.001 1.00 0.00 36 SER A N 9
ATOM 12173 C CA . SER A 1 36 ? -10.661 9.901 5.755 1.00 0.00 36 SER A CA 9
ATOM 12174 C C . SER A 1 36 ? -9.434 10.695 5.315 1.00 0.00 36 SER A C 9
ATOM 12175 O O . SER A 1 36 ? -9.550 11.709 4.626 1.00 0.00 36 SER A O 9
ATOM 12183 N N . THR A 1 37 ? -8.257 10.225 5.717 1.00 0.00 37 THR A N 9
ATOM 12184 C CA . THR A 1 37 ? -7.009 10.890 5.365 1.00 0.00 37 THR A CA 9
ATOM 12185 C C . THR A 1 37 ? -6.088 9.955 4.590 1.00 0.00 37 THR A C 9
ATOM 12186 O O . THR A 1 37 ? -5.985 8.770 4.903 1.00 0.00 37 THR A O 9
ATOM 12197 N N . MET A 1 38 ? -5.419 10.497 3.577 1.00 0.00 38 MET A N 9
ATOM 12198 C CA . MET A 1 38 ? -4.504 9.710 2.758 1.00 0.00 38 MET A CA 9
ATOM 12199 C C . MET A 1 38 ? -3.399 9.098 3.613 1.00 0.00 38 MET A C 9
ATOM 12200 O O . MET A 1 38 ? -2.904 8.009 3.319 1.00 0.00 38 MET A O 9
ATOM 12214 N N . HIS A 1 39 ? -3.016 9.804 4.672 1.00 0.00 39 HIS A N 9
ATOM 12215 C CA . HIS A 1 39 ? -1.969 9.329 5.570 1.00 0.00 39 HIS A CA 9
ATOM 12216 C C . HIS A 1 39 ? -2.281 7.922 6.072 1.00 0.00 39 HIS A C 9
ATOM 12217 O O . HIS A 1 39 ? -1.407 7.057 6.104 1.00 0.00 39 HIS A O 9
ATOM 12231 N N . GLU A 1 40 ? -3.532 7.703 6.465 1.00 0.00 40 GLU A N 9
ATOM 12232 C CA . GLU A 1 40 ? -3.958 6.402 6.967 1.00 0.00 40 GLU A CA 9
ATOM 12233 C C . GLU A 1 40 ? -3.709 5.310 5.930 1.00 0.00 40 GLU A C 9
ATOM 12234 O O . GLU A 1 40 ? -2.990 4.345 6.188 1.00 0.00 40 GLU A O 9
ATOM 12246 N N . LEU A 1 41 ? -4.311 5.470 4.756 1.00 0.00 41 LEU A N 9
ATOM 12247 C CA . LEU A 1 41 ? -4.156 4.499 3.678 1.00 0.00 41 LEU A CA 9
ATOM 12248 C C . LEU A 1 41 ? -2.696 4.087 3.523 1.00 0.00 41 LEU A C 9
ATOM 12249 O O . LEU A 1 41 ? -2.358 2.908 3.627 1.00 0.00 41 LEU A O 9
ATOM 12265 N N . VAL A 1 42 ? -1.833 5.067 3.274 1.00 0.00 42 VAL A N 9
ATOM 12266 C CA . VAL A 1 42 ? -0.408 4.806 3.107 1.00 0.00 42 VAL A CA 9
ATOM 12267 C C . VAL A 1 42 ? 0.159 4.058 4.308 1.00 0.00 42 VAL A C 9
ATOM 12268 O O . VAL A 1 42 ? 0.980 3.152 4.160 1.00 0.00 42 VAL A O 9
ATOM 12281 N N . THR A 1 43 ? -0.285 4.443 5.501 1.00 0.00 43 THR A N 9
ATOM 12282 C CA . THR A 1 43 ? 0.177 3.809 6.729 1.00 0.00 43 THR A CA 9
ATOM 12283 C C . THR A 1 43 ? -0.538 2.485 6.968 1.00 0.00 43 THR A C 9
ATOM 12284 O O . THR A 1 43 ? -0.104 1.671 7.784 1.00 0.00 43 THR A O 9
ATOM 12295 N N . HIS A 1 44 ? -1.637 2.273 6.251 1.00 0.00 44 HIS A N 9
ATOM 12296 C CA . HIS A 1 44 ? -2.413 1.045 6.385 1.00 0.00 44 HIS A CA 9
ATOM 12297 C C . HIS A 1 44 ? -1.745 -0.103 5.635 1.00 0.00 44 HIS A C 9
ATOM 12298 O O . HIS A 1 44 ? -1.306 -1.081 6.241 1.00 0.00 44 HIS A O 9
ATOM 12312 N N . VAL A 1 45 ? -1.673 0.021 4.314 1.00 0.00 45 VAL A N 9
ATOM 12313 C CA . VAL A 1 45 ? -1.058 -1.006 3.481 1.00 0.00 45 VAL A CA 9
ATOM 12314 C C . VAL A 1 45 ? 0.391 -1.249 3.888 1.00 0.00 45 VAL A C 9
ATOM 12315 O O . VAL A 1 45 ? 1.016 -2.217 3.455 1.00 0.00 45 VAL A O 9
ATOM 12328 N N . THR A 1 46 ? 0.921 -0.363 4.725 1.00 0.00 46 THR A N 9
ATOM 12329 C CA . THR A 1 46 ? 2.297 -0.480 5.191 1.00 0.00 46 THR A CA 9
ATOM 12330 C C . THR A 1 46 ? 2.439 -1.605 6.210 1.00 0.00 46 THR A C 9
ATOM 12331 O O . THR A 1 46 ? 3.152 -2.580 5.975 1.00 0.00 46 THR A O 9
ATOM 12342 N N . MET A 1 47 ? 1.755 -1.463 7.340 1.00 0.00 47 MET A N 9
ATOM 12343 C CA . MET A 1 47 ? 1.804 -2.471 8.394 1.00 0.00 47 MET A CA 9
ATOM 12344 C C . MET A 1 47 ? 0.664 -3.472 8.242 1.00 0.00 47 MET A C 9
ATOM 12345 O O . MET A 1 47 ? 0.882 -4.683 8.274 1.00 0.00 47 MET A O 9
ATOM 12359 N N . GLU A 1 48 ? -0.551 -2.959 8.077 1.00 0.00 48 GLU A N 9
ATOM 12360 C CA . GLU A 1 48 ? -1.725 -3.810 7.922 1.00 0.00 48 GLU A CA 9
ATOM 12361 C C . GLU A 1 48 ? -1.476 -4.894 6.876 1.00 0.00 48 GLU A C 9
ATOM 12362 O O . GLU A 1 48 ? -1.873 -6.046 7.053 1.00 0.00 48 GLU A O 9
ATOM 12374 N N . HIS A 1 49 ? -0.817 -4.515 5.786 1.00 0.00 49 HIS A N 9
ATOM 12375 C CA . HIS A 1 49 ? -0.515 -5.454 4.711 1.00 0.00 49 HIS A CA 9
ATOM 12376 C C . HIS A 1 49 ? 0.983 -5.733 4.638 1.00 0.00 49 HIS A C 9
ATOM 12377 O O . HIS A 1 49 ? 1.462 -6.745 5.150 1.00 0.00 49 HIS A O 9
ATOM 12391 N N . VAL A 1 50 ? 1.718 -4.829 3.998 1.00 0.00 50 VAL A N 9
ATOM 12392 C CA . VAL A 1 50 ? 3.162 -4.978 3.859 1.00 0.00 50 VAL A CA 9
ATOM 12393 C C . VAL A 1 50 ? 3.794 -5.451 5.163 1.00 0.00 50 VAL A C 9
ATOM 12394 O O . VAL A 1 50 ? 4.846 -6.089 5.159 1.00 0.00 50 VAL A O 9
ATOM 12407 N N . GLY A 1 51 ? 3.144 -5.134 6.278 1.00 0.00 51 GLY A N 9
ATOM 12408 C CA . GLY A 1 51 ? 3.657 -5.535 7.575 1.00 0.00 51 GLY A CA 9
ATOM 12409 C C . GLY A 1 51 ? 5.096 -5.106 7.787 1.00 0.00 51 GLY A C 9
ATOM 12410 O O . GLY A 1 51 ? 5.750 -4.625 6.863 1.00 0.00 51 GLY A O 9
ATOM 12414 N N . GLY A 1 52 ? 5.590 -5.280 9.010 1.00 0.00 52 GLY A N 9
ATOM 12415 C CA . GLY A 1 52 ? 6.956 -4.901 9.318 1.00 0.00 52 GLY A CA 9
ATOM 12416 C C . GLY A 1 52 ? 7.973 -5.726 8.555 1.00 0.00 52 GLY A C 9
ATOM 12417 O O . GLY A 1 52 ? 7.634 -6.478 7.641 1.00 0.00 52 GLY A O 9
ATOM 12421 N N . PRO A 1 53 ? 9.254 -5.590 8.931 1.00 0.00 53 PRO A N 9
ATOM 12422 C CA . PRO A 1 53 ? 10.350 -6.320 8.288 1.00 0.00 53 PRO A CA 9
ATOM 12423 C C . PRO A 1 53 ? 10.315 -7.812 8.601 1.00 0.00 53 PRO A C 9
ATOM 12424 O O . PRO A 1 53 ? 11.165 -8.572 8.139 1.00 0.00 53 PRO A O 9
ATOM 12435 N N . GLU A 1 54 ? 9.326 -8.224 9.389 1.00 0.00 54 GLU A N 9
ATOM 12436 C CA . GLU A 1 54 ? 9.182 -9.625 9.764 1.00 0.00 54 GLU A CA 9
ATOM 12437 C C . GLU A 1 54 ? 8.078 -10.296 8.950 1.00 0.00 54 GLU A C 9
ATOM 12438 O O . GLU A 1 54 ? 7.591 -11.366 9.312 1.00 0.00 54 GLU A O 9
ATOM 12450 N N . GLN A 1 55 ? 7.690 -9.657 7.851 1.00 0.00 55 GLN A N 9
ATOM 12451 C CA . GLN A 1 55 ? 6.644 -10.190 6.988 1.00 0.00 55 GLN A CA 9
ATOM 12452 C C . GLN A 1 55 ? 7.213 -11.213 6.011 1.00 0.00 55 GLN A C 9
ATOM 12453 O O . GLN A 1 55 ? 8.221 -10.963 5.352 1.00 0.00 55 GLN A O 9
ATOM 12467 N N . ASN A 1 56 ? 6.560 -12.367 5.922 1.00 0.00 56 ASN A N 9
ATOM 12468 C CA . ASN A 1 56 ? 7.002 -13.429 5.026 1.00 0.00 56 ASN A CA 9
ATOM 12469 C C . ASN A 1 56 ? 6.290 -13.336 3.680 1.00 0.00 56 ASN A C 9
ATOM 12470 O O . ASN A 1 56 ? 5.101 -13.632 3.573 1.00 0.00 56 ASN A O 9
ATOM 12481 N N . ASN A 1 57 ? 7.028 -12.923 2.654 1.00 0.00 57 ASN A N 9
ATOM 12482 C CA . ASN A 1 57 ? 6.468 -12.791 1.314 1.00 0.00 57 ASN A CA 9
ATOM 12483 C C . ASN A 1 57 ? 5.712 -11.474 1.168 1.00 0.00 57 ASN A C 9
ATOM 12484 O O . ASN A 1 57 ? 4.514 -11.398 1.447 1.00 0.00 57 ASN A O 9
ATOM 12495 N N . HIS A 1 58 ? 6.419 -10.437 0.729 1.00 0.00 58 HIS A N 9
ATOM 12496 C CA . HIS A 1 58 ? 5.814 -9.122 0.544 1.00 0.00 58 HIS A CA 9
ATOM 12497 C C . HIS A 1 58 ? 5.484 -8.878 -0.925 1.00 0.00 58 HIS A C 9
ATOM 12498 O O . HIS A 1 58 ? 6.368 -8.581 -1.729 1.00 0.00 58 HIS A O 9
ATOM 12512 N N . VAL A 1 59 ? 4.206 -9.005 -1.269 1.00 0.00 59 VAL A N 9
ATOM 12513 C CA . VAL A 1 59 ? 3.760 -8.797 -2.641 1.00 0.00 59 VAL A CA 9
ATOM 12514 C C . VAL A 1 59 ? 2.727 -7.678 -2.719 1.00 0.00 59 VAL A C 9
ATOM 12515 O O . VAL A 1 59 ? 1.946 -7.473 -1.790 1.00 0.00 59 VAL A O 9
ATOM 12528 N N . CYS A 1 60 ? 2.730 -6.956 -3.834 1.00 0.00 60 CYS A N 9
ATOM 12529 C CA . CYS A 1 60 ? 1.794 -5.856 -4.036 1.00 0.00 60 CYS A CA 9
ATOM 12530 C C . CYS A 1 60 ? 0.444 -6.374 -4.524 1.00 0.00 60 CYS A C 9
ATOM 12531 O O . CYS A 1 60 ? 0.328 -6.882 -5.640 1.00 0.00 60 CYS A O 9
ATOM 12538 N N . TYR A 1 61 ? -0.574 -6.240 -3.681 1.00 0.00 61 TYR A N 9
ATOM 12539 C CA . TYR A 1 61 ? -1.916 -6.696 -4.025 1.00 0.00 61 TYR A CA 9
ATOM 12540 C C . TYR A 1 61 ? -2.869 -5.515 -4.181 1.00 0.00 61 TYR A C 9
ATOM 12541 O O . TYR A 1 61 ? -3.145 -4.795 -3.221 1.00 0.00 61 TYR A O 9
ATOM 12559 N N . TRP A 1 62 ? -3.369 -5.323 -5.396 1.00 0.00 62 TRP A N 9
ATOM 12560 C CA . TRP A 1 62 ? -4.292 -4.230 -5.679 1.00 0.00 62 TRP A CA 9
ATOM 12561 C C . TRP A 1 62 ? -5.303 -4.634 -6.747 1.00 0.00 62 TRP A C 9
ATOM 12562 O O . TRP A 1 62 ? -5.154 -5.670 -7.395 1.00 0.00 62 TRP A O 9
ATOM 12583 N N . GLU A 1 63 ? -6.330 -3.809 -6.926 1.00 0.00 63 GLU A N 9
ATOM 12584 C CA . GLU A 1 63 ? -7.365 -4.083 -7.916 1.00 0.00 63 GLU A CA 9
ATOM 12585 C C . GLU A 1 63 ? -6.913 -3.652 -9.308 1.00 0.00 63 GLU A C 9
ATOM 12586 O O . GLU A 1 63 ? -7.310 -4.245 -10.311 1.00 0.00 63 GLU A O 9
ATOM 12598 N N . GLU A 1 64 ? -6.082 -2.616 -9.360 1.00 0.00 64 GLU A N 9
ATOM 12599 C CA . GLU A 1 64 ? -5.578 -2.105 -10.629 1.00 0.00 64 GLU A CA 9
ATOM 12600 C C . GLU A 1 64 ? -4.080 -1.824 -10.546 1.00 0.00 64 GLU A C 9
ATOM 12601 O O . GLU A 1 64 ? -3.645 -0.677 -10.653 1.00 0.00 64 GLU A O 9
ATOM 12613 N N . CYS A 1 65 ? -3.296 -2.879 -10.354 1.00 0.00 65 CYS A N 9
ATOM 12614 C CA . CYS A 1 65 ? -1.848 -2.749 -10.256 1.00 0.00 65 CYS A CA 9
ATOM 12615 C C . CYS A 1 65 ? -1.160 -3.404 -11.450 1.00 0.00 65 CYS A C 9
ATOM 12616 O O . CYS A 1 65 ? -1.587 -4.444 -11.951 1.00 0.00 65 CYS A O 9
ATOM 12623 N N . PRO A 1 66 ? -0.068 -2.782 -11.918 1.00 0.00 66 PRO A N 9
ATOM 12624 C CA . PRO A 1 66 ? 0.704 -3.286 -13.058 1.00 0.00 66 PRO A CA 9
ATOM 12625 C C . PRO A 1 66 ? 1.457 -4.569 -12.726 1.00 0.00 66 PRO A C 9
ATOM 12626 O O . PRO A 1 66 ? 1.499 -5.501 -13.529 1.00 0.00 66 PRO A O 9
ATOM 12637 N N . ARG A 1 67 ? 2.051 -4.611 -11.538 1.00 0.00 67 ARG A N 9
ATOM 12638 C CA . ARG A 1 67 ? 2.804 -5.780 -11.100 1.00 0.00 67 ARG A CA 9
ATOM 12639 C C . ARG A 1 67 ? 1.867 -6.941 -10.780 1.00 0.00 67 ARG A C 9
ATOM 12640 O O . ARG A 1 67 ? 2.302 -8.085 -10.653 1.00 0.00 67 ARG A O 9
ATOM 12661 N N . GLU A 1 68 ? 0.579 -6.638 -10.652 1.00 0.00 68 GLU A N 9
ATOM 12662 C CA . GLU A 1 68 ? -0.418 -7.657 -10.346 1.00 0.00 68 GLU A CA 9
ATOM 12663 C C . GLU A 1 68 ? 0.095 -8.618 -9.277 1.00 0.00 68 GLU A C 9
ATOM 12664 O O . GLU A 1 68 ? -0.358 -9.757 -9.182 1.00 0.00 68 GLU A O 9
ATOM 12676 N N . GLY A 1 69 ? 1.046 -8.148 -8.476 1.00 0.00 69 GLY A N 9
ATOM 12677 C CA . GLY A 1 69 ? 1.607 -8.977 -7.425 1.00 0.00 69 GLY A CA 9
ATOM 12678 C C . GLY A 1 69 ? 2.832 -9.744 -7.883 1.00 0.00 69 GLY A C 9
ATOM 12679 O O . GLY A 1 69 ? 3.049 -10.885 -7.473 1.00 0.00 69 GLY A O 9
ATOM 12683 N N . LYS A 1 70 ? 3.634 -9.119 -8.737 1.00 0.00 70 LYS A N 9
ATOM 12684 C CA . LYS A 1 70 ? 4.844 -9.749 -9.253 1.00 0.00 70 LYS A CA 9
ATOM 12685 C C . LYS A 1 70 ? 5.849 -9.995 -8.133 1.00 0.00 70 LYS A C 9
ATOM 12686 O O . LYS A 1 70 ? 6.844 -10.694 -8.322 1.00 0.00 70 LYS A O 9
ATOM 12705 N N . SER A 1 71 ? 5.582 -9.416 -6.967 1.00 0.00 71 SER A N 9
ATOM 12706 C CA . SER A 1 71 ? 6.466 -9.570 -5.817 1.00 0.00 71 SER A CA 9
ATOM 12707 C C . SER A 1 71 ? 7.684 -8.661 -5.942 1.00 0.00 71 SER A C 9
ATOM 12708 O O . SER A 1 71 ? 8.058 -8.252 -7.042 1.00 0.00 71 SER A O 9
ATOM 12716 N N . PHE A 1 72 ? 8.300 -8.348 -4.807 1.00 0.00 72 PHE A N 9
ATOM 12717 C CA . PHE A 1 72 ? 9.477 -7.486 -4.788 1.00 0.00 72 PHE A CA 9
ATOM 12718 C C . PHE A 1 72 ? 10.680 -8.221 -4.203 1.00 0.00 72 PHE A C 9
ATOM 12719 O O . PHE A 1 72 ? 10.611 -9.415 -3.910 1.00 0.00 72 PHE A O 9
ATOM 12736 N N . LYS A 1 73 ? 11.782 -7.499 -4.036 1.00 0.00 73 LYS A N 9
ATOM 12737 C CA . LYS A 1 73 ? 13.001 -8.079 -3.485 1.00 0.00 73 LYS A CA 9
ATOM 12738 C C . LYS A 1 73 ? 13.211 -7.636 -2.041 1.00 0.00 73 LYS A C 9
ATOM 12739 O O . LYS A 1 73 ? 13.676 -8.411 -1.205 1.00 0.00 73 LYS A O 9
ATOM 12758 N N . ALA A 1 74 ? 12.864 -6.385 -1.754 1.00 0.00 74 ALA A N 9
ATOM 12759 C CA . ALA A 1 74 ? 13.011 -5.841 -0.410 1.00 0.00 74 ALA A CA 9
ATOM 12760 C C . ALA A 1 74 ? 11.659 -5.437 0.170 1.00 0.00 74 ALA A C 9
ATOM 12761 O O . ALA A 1 74 ? 10.634 -5.512 -0.508 1.00 0.00 74 ALA A O 9
ATOM 12768 N N . LYS A 1 75 ? 11.664 -5.009 1.427 1.00 0.00 75 LYS A N 9
ATOM 12769 C CA . LYS A 1 75 ? 10.439 -4.593 2.099 1.00 0.00 75 LYS A CA 9
ATOM 12770 C C . LYS A 1 75 ? 10.089 -3.150 1.747 1.00 0.00 75 LYS A C 9
ATOM 12771 O O . LYS A 1 75 ? 8.978 -2.862 1.302 1.00 0.00 75 LYS A O 9
ATOM 12790 N N . TYR A 1 76 ? 11.044 -2.249 1.949 1.00 0.00 76 TYR A N 9
ATOM 12791 C CA . TYR A 1 76 ? 10.836 -0.836 1.654 1.00 0.00 76 TYR A CA 9
ATOM 12792 C C . TYR A 1 76 ? 10.474 -0.634 0.186 1.00 0.00 76 TYR A C 9
ATOM 12793 O O . TYR A 1 76 ? 9.603 0.171 -0.147 1.00 0.00 76 TYR A O 9
ATOM 12811 N N . LYS A 1 77 ? 11.148 -1.371 -0.690 1.00 0.00 77 LYS A N 9
ATOM 12812 C CA . LYS A 1 77 ? 10.899 -1.276 -2.123 1.00 0.00 77 LYS A CA 9
ATOM 12813 C C . LYS A 1 77 ? 9.427 -1.522 -2.437 1.00 0.00 77 LYS A C 9
ATOM 12814 O O . LYS A 1 77 ? 8.895 -1.001 -3.418 1.00 0.00 77 LYS A O 9
ATOM 12833 N N . LEU A 1 78 ? 8.773 -2.318 -1.597 1.00 0.00 78 LEU A N 9
ATOM 12834 C CA . LEU A 1 78 ? 7.360 -2.631 -1.784 1.00 0.00 78 LEU A CA 9
ATOM 12835 C C . LEU A 1 78 ? 6.488 -1.416 -1.483 1.00 0.00 78 LEU A C 9
ATOM 12836 O O . LEU A 1 78 ? 5.656 -1.020 -2.299 1.00 0.00 78 LEU A O 9
ATOM 12852 N N . VAL A 1 79 ? 6.686 -0.828 -0.308 1.00 0.00 79 VAL A N 9
ATOM 12853 C CA . VAL A 1 79 ? 5.921 0.344 0.099 1.00 0.00 79 VAL A CA 9
ATOM 12854 C C . VAL A 1 79 ? 6.129 1.501 -0.871 1.00 0.00 79 VAL A C 9
ATOM 12855 O O . VAL A 1 79 ? 5.236 2.322 -1.075 1.00 0.00 79 VAL A O 9
ATOM 12868 N N . ASN A 1 80 ? 7.315 1.559 -1.468 1.00 0.00 80 ASN A N 9
ATOM 12869 C CA . ASN A 1 80 ? 7.642 2.616 -2.418 1.00 0.00 80 ASN A CA 9
ATOM 12870 C C . ASN A 1 80 ? 6.684 2.595 -3.606 1.00 0.00 80 ASN A C 9
ATOM 12871 O O . ASN A 1 80 ? 6.131 3.626 -3.989 1.00 0.00 80 ASN A O 9
ATOM 12882 N N . HIS A 1 81 ? 6.493 1.413 -4.184 1.00 0.00 81 HIS A N 9
ATOM 12883 C CA . HIS A 1 81 ? 5.601 1.257 -5.327 1.00 0.00 81 HIS A CA 9
ATOM 12884 C C . HIS A 1 81 ? 4.146 1.458 -4.913 1.00 0.00 81 HIS A C 9
ATOM 12885 O O . HIS A 1 81 ? 3.372 2.102 -5.622 1.00 0.00 81 HIS A O 9
ATOM 12899 N N . ILE A 1 82 ? 3.782 0.903 -3.762 1.00 0.00 82 ILE A N 9
ATOM 12900 C CA . ILE A 1 82 ? 2.421 1.021 -3.254 1.00 0.00 82 ILE A CA 9
ATOM 12901 C C . ILE A 1 82 ? 1.921 2.459 -3.352 1.00 0.00 82 ILE A C 9
ATOM 12902 O O . ILE A 1 82 ? 0.766 2.703 -3.699 1.00 0.00 82 ILE A O 9
ATOM 12918 N N . ARG A 1 83 ? 2.800 3.407 -3.045 1.00 0.00 83 ARG A N 9
ATOM 12919 C CA . ARG A 1 83 ? 2.449 4.821 -3.098 1.00 0.00 83 ARG A CA 9
ATOM 12920 C C . ARG A 1 83 ? 1.740 5.156 -4.407 1.00 0.00 83 ARG A C 9
ATOM 12921 O O . ARG A 1 83 ? 0.701 5.816 -4.412 1.00 0.00 83 ARG A O 9
ATOM 12942 N N . VAL A 1 84 ? 2.309 4.696 -5.517 1.00 0.00 84 VAL A N 9
ATOM 12943 C CA . VAL A 1 84 ? 1.732 4.946 -6.832 1.00 0.00 84 VAL A CA 9
ATOM 12944 C C . VAL A 1 84 ? 0.241 4.628 -6.848 1.00 0.00 84 VAL A C 9
ATOM 12945 O O . VAL A 1 84 ? -0.527 5.237 -7.594 1.00 0.00 84 VAL A O 9
ATOM 12958 N N . HIS A 1 85 ? -0.163 3.670 -6.019 1.00 0.00 85 HIS A N 9
ATOM 12959 C CA . HIS A 1 85 ? -1.563 3.272 -5.936 1.00 0.00 85 HIS A CA 9
ATOM 12960 C C . HIS A 1 85 ? -2.331 4.180 -4.982 1.00 0.00 85 HIS A C 9
ATOM 12961 O O . HIS A 1 85 ? -3.305 4.826 -5.370 1.00 0.00 85 HIS A O 9
ATOM 12975 N N . THR A 1 86 ? -1.888 4.226 -3.729 1.00 0.00 86 THR A N 9
ATOM 12976 C CA . THR A 1 86 ? -2.534 5.053 -2.719 1.00 0.00 86 THR A CA 9
ATOM 12977 C C . THR A 1 86 ? -2.970 6.393 -3.302 1.00 0.00 86 THR A C 9
ATOM 12978 O O . THR A 1 86 ? -4.074 6.867 -3.036 1.00 0.00 86 THR A O 9
ATOM 12989 N N . GLY A 1 87 ? -2.095 6.999 -4.099 1.00 0.00 87 GLY A N 9
ATOM 12990 C CA . GLY A 1 87 ? -2.409 8.278 -4.708 1.00 0.00 87 GLY A CA 9
ATOM 12991 C C . GLY A 1 87 ? -1.668 9.428 -4.055 1.00 0.00 87 GLY A C 9
ATOM 12992 O O . GLY A 1 87 ? -2.005 10.592 -4.268 1.00 0.00 87 GLY A O 9
ATOM 12996 N N . GLU A 1 88 ? -0.656 9.101 -3.257 1.00 0.00 88 GLU A N 9
ATOM 12997 C CA . GLU A 1 88 ? 0.133 10.117 -2.569 1.00 0.00 88 GLU A CA 9
ATOM 12998 C C . GLU A 1 88 ? 1.412 10.426 -3.341 1.00 0.00 88 GLU A C 9
ATOM 12999 O O . GLU A 1 88 ? 1.470 10.268 -4.560 1.00 0.00 88 GLU A O 9
ATOM 13011 N N . LYS A 1 89 ? 2.438 10.868 -2.621 1.00 0.00 89 LYS A N 9
ATOM 13012 C CA . LYS A 1 89 ? 3.718 11.200 -3.235 1.00 0.00 89 LYS A CA 9
ATOM 13013 C C . LYS A 1 89 ? 4.241 10.033 -4.066 1.00 0.00 89 LYS A C 9
ATOM 13014 O O . LYS A 1 89 ? 4.102 8.872 -3.680 1.00 0.00 89 LYS A O 9
ATOM 13033 N N . SER A 1 90 ? 4.844 10.349 -5.208 1.00 0.00 90 SER A N 9
ATOM 13034 C CA . SER A 1 90 ? 5.386 9.326 -6.094 1.00 0.00 90 SER A CA 9
ATOM 13035 C C . SER A 1 90 ? 6.855 9.058 -5.781 1.00 0.00 90 SER A C 9
ATOM 13036 O O . SER A 1 90 ? 7.587 9.956 -5.366 1.00 0.00 90 SER A O 9
ATOM 13044 N N . GLY A 1 91 ? 7.279 7.814 -5.982 1.00 0.00 91 GLY A N 9
ATOM 13045 C CA . GLY A 1 91 ? 8.658 7.448 -5.715 1.00 0.00 91 GLY A CA 9
ATOM 13046 C C . GLY A 1 91 ? 9.172 8.033 -4.415 1.00 0.00 91 GLY A C 9
ATOM 13047 O O . GLY A 1 91 ? 8.402 8.408 -3.531 1.00 0.00 91 GLY A O 9
ATOM 13051 N N . PRO A 1 92 ? 10.505 8.116 -4.284 1.00 0.00 92 PRO A N 9
ATOM 13052 C CA . PRO A 1 92 ? 11.150 8.657 -3.085 1.00 0.00 92 PRO A CA 9
ATOM 13053 C C . PRO A 1 92 ? 10.945 10.161 -2.945 1.00 0.00 92 PRO A C 9
ATOM 13054 O O . PRO A 1 92 ? 11.748 10.955 -3.436 1.00 0.00 92 PRO A O 9
ATOM 13065 N N . SER A 1 93 ? 9.866 10.547 -2.272 1.00 0.00 93 SER A N 9
ATOM 13066 C CA . SER A 1 93 ? 9.554 11.957 -2.070 1.00 0.00 93 SER A CA 9
ATOM 13067 C C . SER A 1 93 ? 9.871 12.768 -3.323 1.00 0.00 93 SER A C 9
ATOM 13068 O O . SER A 1 93 ? 10.336 13.905 -3.238 1.00 0.00 93 SER A O 9
ATOM 13076 N N . SER A 1 94 ? 9.616 12.175 -4.484 1.00 0.00 94 SER A N 9
ATOM 13077 C CA . SER A 1 94 ? 9.878 12.840 -5.756 1.00 0.00 94 SER A CA 9
ATOM 13078 C C . SER A 1 94 ? 11.295 13.404 -5.792 1.00 0.00 94 SER A C 9
ATOM 13079 O O . SER A 1 94 ? 11.491 14.616 -5.870 1.00 0.00 94 SER A O 9
ATOM 13087 N N . GLY A 1 95 ? 12.282 12.515 -5.734 1.00 0.00 95 GLY A N 9
ATOM 13088 C CA . GLY A 1 95 ? 13.668 12.942 -5.762 1.00 0.00 95 GLY A CA 9
ATOM 13089 C C . GLY A 1 95 ? 14.027 13.666 -7.044 1.00 0.00 95 GLY A C 9
ATOM 13090 O O . GLY A 1 95 ? 15.044 14.358 -7.077 1.00 0.00 95 GLY A O 9
ATOM 13096 N N . GLY A 1 1 ? -7.538 29.342 21.738 1.00 0.00 1 GLY A N 10
ATOM 13097 C CA . GLY A 1 1 ? -7.778 28.228 20.839 1.00 0.00 1 GLY A CA 10
ATOM 13098 C C . GLY A 1 1 ? -8.724 28.586 19.711 1.00 0.00 1 GLY A C 10
ATOM 13099 O O . GLY A 1 1 ? -9.913 28.271 19.764 1.00 0.00 1 GLY A O 10
ATOM 13103 N N . SER A 1 2 ? -8.197 29.250 18.687 1.00 0.00 2 SER A N 10
ATOM 13104 C CA . SER A 1 2 ? -9.004 29.657 17.543 1.00 0.00 2 SER A CA 10
ATOM 13105 C C . SER A 1 2 ? -9.702 28.454 16.914 1.00 0.00 2 SER A C 10
ATOM 13106 O O . SER A 1 2 ? -9.147 27.789 16.040 1.00 0.00 2 SER A O 10
ATOM 13114 N N . SER A 1 3 ? -10.921 28.182 17.367 1.00 0.00 3 SER A N 10
ATOM 13115 C CA . SER A 1 3 ? -11.694 27.058 16.853 1.00 0.00 3 SER A CA 10
ATOM 13116 C C . SER A 1 3 ? -13.136 27.118 17.348 1.00 0.00 3 SER A C 10
ATOM 13117 O O . SER A 1 3 ? -13.530 26.369 18.241 1.00 0.00 3 SER A O 10
ATOM 13125 N N . GLY A 1 4 ? -13.920 28.017 16.760 1.00 0.00 4 GLY A N 10
ATOM 13126 C CA . GLY A 1 4 ? -15.310 28.160 17.153 1.00 0.00 4 GLY A CA 10
ATOM 13127 C C . GLY A 1 4 ? -16.260 27.489 16.181 1.00 0.00 4 GLY A C 10
ATOM 13128 O O . GLY A 1 4 ? -15.878 27.156 15.059 1.00 0.00 4 GLY A O 10
ATOM 13132 N N . SER A 1 5 ? -17.501 27.287 16.613 1.00 0.00 5 SER A N 10
ATOM 13133 C CA . SER A 1 5 ? -18.507 26.645 15.775 1.00 0.00 5 SER A CA 10
ATOM 13134 C C . SER A 1 5 ? -18.322 27.034 14.311 1.00 0.00 5 SER A C 10
ATOM 13135 O O . SER A 1 5 ? -18.723 28.119 13.890 1.00 0.00 5 SER A O 10
ATOM 13143 N N . SER A 1 6 ? -17.712 26.139 13.540 1.00 0.00 6 SER A N 10
ATOM 13144 C CA . SER A 1 6 ? -17.470 26.388 12.124 1.00 0.00 6 SER A CA 10
ATOM 13145 C C . SER A 1 6 ? -17.973 25.225 11.274 1.00 0.00 6 SER A C 10
ATOM 13146 O O . SER A 1 6 ? -18.108 24.102 11.757 1.00 0.00 6 SER A O 10
ATOM 13154 N N . GLY A 1 7 ? -18.248 25.504 10.003 1.00 0.00 7 GLY A N 10
ATOM 13155 C CA . GLY A 1 7 ? -18.732 24.472 9.105 1.00 0.00 7 GLY A CA 10
ATOM 13156 C C . GLY A 1 7 ? -17.801 24.241 7.932 1.00 0.00 7 GLY A C 10
ATOM 13157 O O . GLY A 1 7 ? -17.070 25.144 7.524 1.00 0.00 7 GLY A O 10
ATOM 13161 N N . GLN A 1 8 ? -17.825 23.028 7.389 1.00 0.00 8 GLN A N 10
ATOM 13162 C CA . GLN A 1 8 ? -16.974 22.681 6.257 1.00 0.00 8 GLN A CA 10
ATOM 13163 C C . GLN A 1 8 ? -17.674 21.688 5.334 1.00 0.00 8 GLN A C 10
ATOM 13164 O O . GLN A 1 8 ? -18.558 20.937 5.747 1.00 0.00 8 GLN A O 10
ATOM 13178 N N . PRO A 1 9 ? -17.271 21.683 4.055 1.00 0.00 9 PRO A N 10
ATOM 13179 C CA . PRO A 1 9 ? -17.846 20.787 3.047 1.00 0.00 9 PRO A CA 10
ATOM 13180 C C . PRO A 1 9 ? -17.458 19.331 3.277 1.00 0.00 9 PRO A C 10
ATOM 13181 O O . PRO A 1 9 ? -16.372 19.040 3.780 1.00 0.00 9 PRO A O 10
ATOM 13192 N N . ILE A 1 10 ? -18.351 18.420 2.907 1.00 0.00 10 ILE A N 10
ATOM 13193 C CA . ILE A 1 10 ? -18.101 16.993 3.072 1.00 0.00 10 ILE A CA 10
ATOM 13194 C C . ILE A 1 10 ? -16.710 16.618 2.571 1.00 0.00 10 ILE A C 10
ATOM 13195 O O . ILE A 1 10 ? -16.120 17.326 1.754 1.00 0.00 10 ILE A O 10
ATOM 13211 N N . LYS A 1 11 ? -16.192 15.498 3.064 1.00 0.00 11 LYS A N 10
ATOM 13212 C CA . LYS A 1 11 ? -14.871 15.025 2.666 1.00 0.00 11 LYS A CA 10
ATOM 13213 C C . LYS A 1 11 ? -14.976 13.734 1.860 1.00 0.00 11 LYS A C 10
ATOM 13214 O O . LYS A 1 11 ? -16.038 13.114 1.802 1.00 0.00 11 LYS A O 10
ATOM 13233 N N . GLN A 1 12 ? -13.869 13.335 1.243 1.00 0.00 12 GLN A N 10
ATOM 13234 C CA . GLN A 1 12 ? -13.838 12.117 0.443 1.00 0.00 12 GLN A CA 10
ATOM 13235 C C . GLN A 1 12 ? -13.477 10.910 1.302 1.00 0.00 12 GLN A C 10
ATOM 13236 O O . GLN A 1 12 ? -12.961 11.057 2.409 1.00 0.00 12 GLN A O 10
ATOM 13250 N N . GLU A 1 13 ? -13.754 9.717 0.784 1.00 0.00 13 GLU A N 10
ATOM 13251 C CA . GLU A 1 13 ? -13.459 8.485 1.506 1.00 0.00 13 GLU A CA 10
ATOM 13252 C C . GLU A 1 13 ? -12.444 7.637 0.744 1.00 0.00 13 GLU A C 10
ATOM 13253 O O . GLU A 1 13 ? -12.668 7.267 -0.409 1.00 0.00 13 GLU A O 10
ATOM 13265 N N . LEU A 1 14 ? -11.328 7.334 1.397 1.00 0.00 14 LEU A N 10
ATOM 13266 C CA . LEU A 1 14 ? -10.276 6.531 0.782 1.00 0.00 14 LEU A CA 10
ATOM 13267 C C . LEU A 1 14 ? -10.495 5.046 1.057 1.00 0.00 14 LEU A C 10
ATOM 13268 O O . LEU A 1 14 ? -10.513 4.614 2.209 1.00 0.00 14 LEU A O 10
ATOM 13284 N N . SER A 1 15 ? -10.658 4.270 -0.010 1.00 0.00 15 SER A N 10
ATOM 13285 C CA . SER A 1 15 ? -10.877 2.834 0.116 1.00 0.00 15 SER A CA 10
ATOM 13286 C C . SER A 1 15 ? -9.599 2.061 -0.195 1.00 0.00 15 SER A C 10
ATOM 13287 O O . SER A 1 15 ? -8.927 2.324 -1.193 1.00 0.00 15 SER A O 10
ATOM 13295 N N . CYS A 1 16 ? -9.269 1.105 0.667 1.00 0.00 16 CYS A N 10
ATOM 13296 C CA . CYS A 1 16 ? -8.072 0.292 0.486 1.00 0.00 16 CYS A CA 10
ATOM 13297 C C . CYS A 1 16 ? -8.351 -0.889 -0.438 1.00 0.00 16 CYS A C 10
ATOM 13298 O O . CYS A 1 16 ? -8.769 -1.958 0.009 1.00 0.00 16 CYS A O 10
ATOM 13305 N N . LYS A 1 17 ? -8.116 -0.690 -1.731 1.00 0.00 17 LYS A N 10
ATOM 13306 C CA . LYS A 1 17 ? -8.339 -1.737 -2.720 1.00 0.00 17 LYS A CA 10
ATOM 13307 C C . LYS A 1 17 ? -7.209 -2.761 -2.693 1.00 0.00 17 LYS A C 10
ATOM 13308 O O . LYS A 1 17 ? -6.585 -3.037 -3.718 1.00 0.00 17 LYS A O 10
ATOM 13327 N N . TRP A 1 18 ? -6.952 -3.321 -1.517 1.00 0.00 18 TRP A N 10
ATOM 13328 C CA . TRP A 1 18 ? -5.898 -4.316 -1.358 1.00 0.00 18 TRP A CA 10
ATOM 13329 C C . TRP A 1 18 ? -6.469 -5.729 -1.415 1.00 0.00 18 TRP A C 10
ATOM 13330 O O . TRP A 1 18 ? -7.010 -6.229 -0.429 1.00 0.00 18 TRP A O 10
ATOM 13351 N N . ILE A 1 19 ? -6.344 -6.366 -2.574 1.00 0.00 19 ILE A N 10
ATOM 13352 C CA . ILE A 1 19 ? -6.847 -7.722 -2.758 1.00 0.00 19 ILE A CA 10
ATOM 13353 C C . ILE A 1 19 ? -5.762 -8.754 -2.472 1.00 0.00 19 ILE A C 10
ATOM 13354 O O . ILE A 1 19 ? -4.950 -9.073 -3.340 1.00 0.00 19 ILE A O 10
ATOM 13370 N N . ASP A 1 20 ? -5.755 -9.274 -1.249 1.00 0.00 20 ASP A N 10
ATOM 13371 C CA . ASP A 1 20 ? -4.772 -10.274 -0.849 1.00 0.00 20 ASP A CA 10
ATOM 13372 C C . ASP A 1 20 ? -4.842 -11.499 -1.755 1.00 0.00 20 ASP A C 10
ATOM 13373 O O . ASP A 1 20 ? -5.535 -11.491 -2.771 1.00 0.00 20 ASP A O 10
ATOM 13382 N N . GLU A 1 21 ? -4.118 -12.549 -1.379 1.00 0.00 21 GLU A N 10
ATOM 13383 C CA . GLU A 1 21 ? -4.098 -13.781 -2.159 1.00 0.00 21 GLU A CA 10
ATOM 13384 C C . GLU A 1 21 ? -4.401 -14.989 -1.277 1.00 0.00 21 GLU A C 10
ATOM 13385 O O . GLU A 1 21 ? -3.742 -15.209 -0.262 1.00 0.00 21 GLU A O 10
ATOM 13397 N N . ALA A 1 22 ? -5.402 -15.767 -1.674 1.00 0.00 22 ALA A N 10
ATOM 13398 C CA . ALA A 1 22 ? -5.792 -16.953 -0.921 1.00 0.00 22 ALA A CA 10
ATOM 13399 C C . ALA A 1 22 ? -6.394 -16.574 0.427 1.00 0.00 22 ALA A C 10
ATOM 13400 O O . ALA A 1 22 ? -6.733 -17.443 1.231 1.00 0.00 22 ALA A O 10
ATOM 13407 N N . GLN A 1 23 ? -6.524 -15.274 0.668 1.00 0.00 23 GLN A N 10
ATOM 13408 C CA . GLN A 1 23 ? -7.085 -14.781 1.920 1.00 0.00 23 GLN A CA 10
ATOM 13409 C C . GLN A 1 23 ? -8.242 -15.661 2.382 1.00 0.00 23 GLN A C 10
ATOM 13410 O O . GLN A 1 23 ? -8.975 -16.220 1.565 1.00 0.00 23 GLN A O 10
ATOM 13424 N N . LEU A 1 24 ? -8.401 -15.780 3.695 1.00 0.00 24 LEU A N 10
ATOM 13425 C CA . LEU A 1 24 ? -9.469 -16.593 4.266 1.00 0.00 24 LEU A CA 10
ATOM 13426 C C . LEU A 1 24 ? -10.817 -16.232 3.649 1.00 0.00 24 LEU A C 10
ATOM 13427 O O . LEU A 1 24 ? -11.683 -17.090 3.478 1.00 0.00 24 LEU A O 10
ATOM 13443 N N . SER A 1 25 ? -10.987 -14.956 3.316 1.00 0.00 25 SER A N 10
ATOM 13444 C CA . SER A 1 25 ? -12.229 -14.481 2.720 1.00 0.00 25 SER A CA 10
ATOM 13445 C C . SER A 1 25 ? -12.152 -14.524 1.196 1.00 0.00 25 SER A C 10
ATOM 13446 O O . SER A 1 25 ? -11.596 -13.624 0.566 1.00 0.00 25 SER A O 10
ATOM 13454 N N . ARG A 1 26 ? -12.714 -15.577 0.612 1.00 0.00 26 ARG A N 10
ATOM 13455 C CA . ARG A 1 26 ? -12.708 -15.740 -0.837 1.00 0.00 26 ARG A CA 10
ATOM 13456 C C . ARG A 1 26 ? -14.107 -15.538 -1.413 1.00 0.00 26 ARG A C 10
ATOM 13457 O O . ARG A 1 26 ? -15.111 -15.602 -0.704 1.00 0.00 26 ARG A O 10
ATOM 13478 N N . PRO A 1 27 ? -14.175 -15.287 -2.728 1.00 0.00 27 PRO A N 10
ATOM 13479 C CA . PRO A 1 27 ? -12.986 -15.207 -3.582 1.00 0.00 27 PRO A CA 10
ATOM 13480 C C . PRO A 1 27 ? -12.145 -13.969 -3.290 1.00 0.00 27 PRO A C 10
ATOM 13481 O O . PRO A 1 27 ? -12.599 -13.041 -2.620 1.00 0.00 27 PRO A O 10
ATOM 13492 N N . LYS A 1 28 ? -10.916 -13.960 -3.796 1.00 0.00 28 LYS A N 10
ATOM 13493 C CA . LYS A 1 28 ? -10.011 -12.836 -3.592 1.00 0.00 28 LYS A CA 10
ATOM 13494 C C . LYS A 1 28 ? -10.743 -11.509 -3.768 1.00 0.00 28 LYS A C 10
ATOM 13495 O O . LYS A 1 28 ? -10.849 -10.989 -4.879 1.00 0.00 28 LYS A O 10
ATOM 13514 N N . LYS A 1 29 ? -11.247 -10.965 -2.666 1.00 0.00 29 LYS A N 10
ATOM 13515 C CA . LYS A 1 29 ? -11.967 -9.698 -2.697 1.00 0.00 29 LYS A CA 10
ATOM 13516 C C . LYS A 1 29 ? -11.121 -8.577 -2.102 1.00 0.00 29 LYS A C 10
ATOM 13517 O O . LYS A 1 29 ? -10.128 -8.831 -1.420 1.00 0.00 29 LYS A O 10
ATOM 13536 N N . SER A 1 30 ? -11.522 -7.337 -2.363 1.00 0.00 30 SER A N 10
ATOM 13537 C CA . SER A 1 30 ? -10.799 -6.177 -1.854 1.00 0.00 30 SER A CA 10
ATOM 13538 C C . SER A 1 30 ? -10.810 -6.156 -0.328 1.00 0.00 30 SER A C 10
ATOM 13539 O O . SER A 1 30 ? -11.827 -6.447 0.301 1.00 0.00 30 SER A O 10
ATOM 13547 N N . CYS A 1 31 ? -9.670 -5.810 0.260 1.00 0.00 31 CYS A N 10
ATOM 13548 C CA . CYS A 1 31 ? -9.545 -5.751 1.711 1.00 0.00 31 CYS A CA 10
ATOM 13549 C C . CYS A 1 31 ? -10.666 -4.913 2.320 1.00 0.00 31 CYS A C 10
ATOM 13550 O O . CYS A 1 31 ? -11.046 -5.111 3.474 1.00 0.00 31 CYS A O 10
ATOM 13557 N N . ASP A 1 32 ? -11.190 -3.977 1.536 1.00 0.00 32 ASP A N 10
ATOM 13558 C CA . ASP A 1 32 ? -12.268 -3.110 1.996 1.00 0.00 32 ASP A CA 10
ATOM 13559 C C . ASP A 1 32 ? -11.811 -2.252 3.172 1.00 0.00 32 ASP A C 10
ATOM 13560 O O . ASP A 1 32 ? -11.061 -2.712 4.034 1.00 0.00 32 ASP A O 10
ATOM 13569 N N . ARG A 1 33 ? -12.268 -1.005 3.201 1.00 0.00 33 ARG A N 10
ATOM 13570 C CA . ARG A 1 33 ? -11.904 -0.082 4.270 1.00 0.00 33 ARG A CA 10
ATOM 13571 C C . ARG A 1 33 ? -12.234 1.356 3.883 1.00 0.00 33 ARG A C 10
ATOM 13572 O O . ARG A 1 33 ? -12.573 1.640 2.733 1.00 0.00 33 ARG A O 10
ATOM 13593 N N . THR A 1 34 ? -12.135 2.262 4.851 1.00 0.00 34 THR A N 10
ATOM 13594 C CA . THR A 1 34 ? -12.424 3.670 4.612 1.00 0.00 34 THR A CA 10
ATOM 13595 C C . THR A 1 34 ? -11.577 4.566 5.509 1.00 0.00 34 THR A C 10
ATOM 13596 O O . THR A 1 34 ? -11.561 4.401 6.729 1.00 0.00 34 THR A O 10
ATOM 13607 N N . PHE A 1 35 ? -10.875 5.514 4.898 1.00 0.00 35 PHE A N 10
ATOM 13608 C CA . PHE A 1 35 ? -10.025 6.436 5.642 1.00 0.00 35 PHE A CA 10
ATOM 13609 C C . PHE A 1 35 ? -10.308 7.881 5.241 1.00 0.00 35 PHE A C 10
ATOM 13610 O O . PHE A 1 35 ? -10.676 8.159 4.100 1.00 0.00 35 PHE A O 10
ATOM 13627 N N . SER A 1 36 ? -10.135 8.796 6.189 1.00 0.00 36 SER A N 10
ATOM 13628 C CA . SER A 1 36 ? -10.376 10.212 5.937 1.00 0.00 36 SER A CA 10
ATOM 13629 C C . SER A 1 36 ? -9.103 10.902 5.455 1.00 0.00 36 SER A C 10
ATOM 13630 O O . SER A 1 36 ? -9.155 11.842 4.660 1.00 0.00 36 SER A O 10
ATOM 13638 N N . THR A 1 37 ? -7.960 10.429 5.941 1.00 0.00 37 THR A N 10
ATOM 13639 C CA . THR A 1 37 ? -6.674 10.999 5.561 1.00 0.00 37 THR A CA 10
ATOM 13640 C C . THR A 1 37 ? -5.846 10.003 4.757 1.00 0.00 37 THR A C 10
ATOM 13641 O O . THR A 1 37 ? -5.851 8.806 5.041 1.00 0.00 37 THR A O 10
ATOM 13652 N N . MET A 1 38 ? -5.136 10.506 3.752 1.00 0.00 38 MET A N 10
ATOM 13653 C CA . MET A 1 38 ? -4.302 9.659 2.908 1.00 0.00 38 MET A CA 10
ATOM 13654 C C . MET A 1 38 ? -3.211 8.979 3.729 1.00 0.00 38 MET A C 10
ATOM 13655 O O . MET A 1 38 ? -2.817 7.849 3.440 1.00 0.00 38 MET A O 10
ATOM 13669 N N . HIS A 1 39 ? -2.728 9.674 4.754 1.00 0.00 39 HIS A N 10
ATOM 13670 C CA . HIS A 1 39 ? -1.682 9.136 5.617 1.00 0.00 39 HIS A CA 10
ATOM 13671 C C . HIS A 1 39 ? -2.083 7.771 6.170 1.00 0.00 39 HIS A C 10
ATOM 13672 O O . HIS A 1 39 ? -1.275 6.844 6.206 1.00 0.00 39 HIS A O 10
ATOM 13686 N N . GLU A 1 40 ? -3.336 7.658 6.601 1.00 0.00 40 GLU A N 10
ATOM 13687 C CA . GLU A 1 40 ? -3.842 6.407 7.154 1.00 0.00 40 GLU A CA 10
ATOM 13688 C C . GLU A 1 40 ? -3.712 5.272 6.142 1.00 0.00 40 GLU A C 10
ATOM 13689 O O . GLU A 1 40 ? -3.099 4.242 6.423 1.00 0.00 40 GLU A O 10
ATOM 13701 N N . LEU A 1 41 ? -4.292 5.469 4.963 1.00 0.00 41 LEU A N 10
ATOM 13702 C CA . LEU A 1 41 ? -4.242 4.463 3.908 1.00 0.00 41 LEU A CA 10
ATOM 13703 C C . LEU A 1 41 ? -2.816 3.967 3.696 1.00 0.00 41 LEU A C 10
ATOM 13704 O O . LEU A 1 41 ? -2.551 2.766 3.739 1.00 0.00 41 LEU A O 10
ATOM 13720 N N . VAL A 1 42 ? -1.898 4.902 3.467 1.00 0.00 42 VAL A N 10
ATOM 13721 C CA . VAL A 1 42 ? -0.497 4.560 3.251 1.00 0.00 42 VAL A CA 10
ATOM 13722 C C . VAL A 1 42 ? 0.071 3.792 4.439 1.00 0.00 42 VAL A C 10
ATOM 13723 O O . VAL A 1 42 ? 0.858 2.860 4.272 1.00 0.00 42 VAL A O 10
ATOM 13736 N N . THR A 1 43 ? -0.334 4.189 5.642 1.00 0.00 43 THR A N 10
ATOM 13737 C CA . THR A 1 43 ? 0.135 3.539 6.859 1.00 0.00 43 THR A CA 10
ATOM 13738 C C . THR A 1 43 ? -0.586 2.215 7.087 1.00 0.00 43 THR A C 10
ATOM 13739 O O . THR A 1 43 ? -0.123 1.368 7.852 1.00 0.00 43 THR A O 10
ATOM 13750 N N . HIS A 1 44 ? -1.722 2.042 6.419 1.00 0.00 44 HIS A N 10
ATOM 13751 C CA . HIS A 1 44 ? -2.506 0.819 6.549 1.00 0.00 44 HIS A CA 10
ATOM 13752 C C . HIS A 1 44 ? -1.870 -0.321 5.759 1.00 0.00 44 HIS A C 10
ATOM 13753 O O . HIS A 1 44 ? -1.405 -1.305 6.335 1.00 0.00 44 HIS A O 10
ATOM 13767 N N . VAL A 1 45 ? -1.854 -0.182 4.437 1.00 0.00 45 VAL A N 10
ATOM 13768 C CA . VAL A 1 45 ? -1.275 -1.200 3.569 1.00 0.00 45 VAL A CA 10
ATOM 13769 C C . VAL A 1 45 ? 0.173 -1.488 3.949 1.00 0.00 45 VAL A C 10
ATOM 13770 O O . VAL A 1 45 ? 0.758 -2.479 3.510 1.00 0.00 45 VAL A O 10
ATOM 13783 N N . THR A 1 46 ? 0.749 -0.615 4.771 1.00 0.00 46 THR A N 10
ATOM 13784 C CA . THR A 1 46 ? 2.129 -0.775 5.211 1.00 0.00 46 THR A CA 10
ATOM 13785 C C . THR A 1 46 ? 2.269 -1.957 6.163 1.00 0.00 46 THR A C 10
ATOM 13786 O O . THR A 1 46 ? 2.915 -2.953 5.839 1.00 0.00 46 THR A O 10
ATOM 13797 N N . MET A 1 47 ? 1.659 -1.840 7.338 1.00 0.00 47 MET A N 10
ATOM 13798 C CA . MET A 1 47 ? 1.715 -2.902 8.336 1.00 0.00 47 MET A CA 10
ATOM 13799 C C . MET A 1 47 ? 0.524 -3.844 8.195 1.00 0.00 47 MET A C 10
ATOM 13800 O O . MET A 1 47 ? 0.683 -5.064 8.197 1.00 0.00 47 MET A O 10
ATOM 13814 N N . GLU A 1 48 ? -0.669 -3.269 8.074 1.00 0.00 48 GLU A N 10
ATOM 13815 C CA . GLU A 1 48 ? -1.886 -4.059 7.934 1.00 0.00 48 GLU A CA 10
ATOM 13816 C C . GLU A 1 48 ? -1.733 -5.103 6.831 1.00 0.00 48 GLU A C 10
ATOM 13817 O O . GLU A 1 48 ? -2.194 -6.237 6.965 1.00 0.00 48 GLU A O 10
ATOM 13829 N N . HIS A 1 49 ? -1.084 -4.711 5.739 1.00 0.00 49 HIS A N 10
ATOM 13830 C CA . HIS A 1 49 ? -0.870 -5.611 4.612 1.00 0.00 49 HIS A CA 10
ATOM 13831 C C . HIS A 1 49 ? 0.604 -5.982 4.485 1.00 0.00 49 HIS A C 10
ATOM 13832 O O . HIS A 1 49 ? 1.028 -7.047 4.934 1.00 0.00 49 HIS A O 10
ATOM 13846 N N . VAL A 1 50 ? 1.381 -5.096 3.870 1.00 0.00 50 VAL A N 10
ATOM 13847 C CA . VAL A 1 50 ? 2.808 -5.330 3.684 1.00 0.00 50 VAL A CA 10
ATOM 13848 C C . VAL A 1 50 ? 3.439 -5.908 4.945 1.00 0.00 50 VAL A C 10
ATOM 13849 O O . VAL A 1 50 ? 4.464 -6.587 4.885 1.00 0.00 50 VAL A O 10
ATOM 13862 N N . GLY A 1 51 ? 2.819 -5.635 6.089 1.00 0.00 51 GLY A N 10
ATOM 13863 C CA . GLY A 1 51 ? 3.334 -6.136 7.350 1.00 0.00 51 GLY A CA 10
ATOM 13864 C C . GLY A 1 51 ? 4.327 -5.186 7.990 1.00 0.00 51 GLY A C 10
ATOM 13865 O O . GLY A 1 51 ? 4.157 -4.781 9.140 1.00 0.00 51 GLY A O 10
ATOM 13869 N N . GLY A 1 52 ? 5.368 -4.829 7.244 1.00 0.00 52 GLY A N 10
ATOM 13870 C CA . GLY A 1 52 ? 6.377 -3.924 7.762 1.00 0.00 52 GLY A CA 10
ATOM 13871 C C . GLY A 1 52 ? 7.774 -4.506 7.682 1.00 0.00 52 GLY A C 10
ATOM 13872 O O . GLY A 1 52 ? 7.995 -5.566 7.095 1.00 0.00 52 GLY A O 10
ATOM 13876 N N . PRO A 1 53 ? 8.747 -3.805 8.282 1.00 0.00 53 PRO A N 10
ATOM 13877 C CA . PRO A 1 53 ? 10.147 -4.239 8.288 1.00 0.00 53 PRO A CA 10
ATOM 13878 C C . PRO A 1 53 ? 10.367 -5.473 9.156 1.00 0.00 53 PRO A C 10
ATOM 13879 O O . PRO A 1 53 ? 11.459 -6.039 9.179 1.00 0.00 53 PRO A O 10
ATOM 13890 N N . GLU A 1 54 ? 9.323 -5.884 9.868 1.00 0.00 54 GLU A N 10
ATOM 13891 C CA . GLU A 1 54 ? 9.404 -7.051 10.738 1.00 0.00 54 GLU A CA 10
ATOM 13892 C C . GLU A 1 54 ? 8.616 -8.221 10.155 1.00 0.00 54 GLU A C 10
ATOM 13893 O O . GLU A 1 54 ? 8.555 -9.297 10.747 1.00 0.00 54 GLU A O 10
ATOM 13905 N N . GLN A 1 55 ? 8.016 -7.999 8.990 1.00 0.00 55 GLN A N 10
ATOM 13906 C CA . GLN A 1 55 ? 7.232 -9.034 8.326 1.00 0.00 55 GLN A CA 10
ATOM 13907 C C . GLN A 1 55 ? 8.112 -9.886 7.417 1.00 0.00 55 GLN A C 10
ATOM 13908 O O . GLN A 1 55 ? 9.203 -9.473 7.029 1.00 0.00 55 GLN A O 10
ATOM 13922 N N . ASN A 1 56 ? 7.629 -11.078 7.082 1.00 0.00 56 ASN A N 10
ATOM 13923 C CA . ASN A 1 56 ? 8.372 -11.989 6.219 1.00 0.00 56 ASN A CA 10
ATOM 13924 C C . ASN A 1 56 ? 7.603 -12.268 4.932 1.00 0.00 56 ASN A C 10
ATOM 13925 O O . ASN A 1 56 ? 6.567 -12.932 4.947 1.00 0.00 56 ASN A O 10
ATOM 13936 N N . ASN A 1 57 ? 8.117 -11.757 3.818 1.00 0.00 57 ASN A N 10
ATOM 13937 C CA . ASN A 1 57 ? 7.479 -11.951 2.522 1.00 0.00 57 ASN A CA 10
ATOM 13938 C C . ASN A 1 57 ? 6.345 -10.951 2.318 1.00 0.00 57 ASN A C 10
ATOM 13939 O O . ASN A 1 57 ? 5.246 -11.126 2.846 1.00 0.00 57 ASN A O 10
ATOM 13950 N N . HIS A 1 58 ? 6.619 -9.902 1.549 1.00 0.00 58 HIS A N 10
ATOM 13951 C CA . HIS A 1 58 ? 5.622 -8.874 1.274 1.00 0.00 58 HIS A CA 10
ATOM 13952 C C . HIS A 1 58 ? 5.472 -8.649 -0.227 1.00 0.00 58 HIS A C 10
ATOM 13953 O O . HIS A 1 58 ? 6.462 -8.504 -0.945 1.00 0.00 58 HIS A O 10
ATOM 13967 N N . VAL A 1 59 ? 4.228 -8.623 -0.696 1.00 0.00 59 VAL A N 10
ATOM 13968 C CA . VAL A 1 59 ? 3.949 -8.416 -2.112 1.00 0.00 59 VAL A CA 10
ATOM 13969 C C . VAL A 1 59 ? 2.964 -7.271 -2.316 1.00 0.00 59 VAL A C 10
ATOM 13970 O O . VAL A 1 59 ? 2.260 -6.870 -1.388 1.00 0.00 59 VAL A O 10
ATOM 13983 N N . CYS A 1 60 ? 2.917 -6.749 -3.537 1.00 0.00 60 CYS A N 10
ATOM 13984 C CA . CYS A 1 60 ? 2.018 -5.649 -3.865 1.00 0.00 60 CYS A CA 10
ATOM 13985 C C . CYS A 1 60 ? 0.688 -6.175 -4.397 1.00 0.00 60 CYS A C 10
ATOM 13986 O O . CYS A 1 60 ? 0.612 -6.681 -5.517 1.00 0.00 60 CYS A O 10
ATOM 13993 N N . TYR A 1 61 ? -0.358 -6.050 -3.587 1.00 0.00 61 TYR A N 10
ATOM 13994 C CA . TYR A 1 61 ? -1.685 -6.514 -3.975 1.00 0.00 61 TYR A CA 10
ATOM 13995 C C . TYR A 1 61 ? -2.635 -5.338 -4.180 1.00 0.00 61 TYR A C 10
ATOM 13996 O O . TYR A 1 61 ? -2.843 -4.530 -3.275 1.00 0.00 61 TYR A O 10
ATOM 14014 N N . TRP A 1 62 ? -3.207 -5.251 -5.375 1.00 0.00 62 TRP A N 10
ATOM 14015 C CA . TRP A 1 62 ? -4.136 -4.174 -5.700 1.00 0.00 62 TRP A CA 10
ATOM 14016 C C . TRP A 1 62 ? -5.059 -4.579 -6.845 1.00 0.00 62 TRP A C 10
ATOM 14017 O O . TRP A 1 62 ? -4.744 -5.483 -7.617 1.00 0.00 62 TRP A O 10
ATOM 14038 N N . GLU A 1 63 ? -6.199 -3.902 -6.948 1.00 0.00 63 GLU A N 10
ATOM 14039 C CA . GLU A 1 63 ? -7.166 -4.193 -7.999 1.00 0.00 63 GLU A CA 10
ATOM 14040 C C . GLU A 1 63 ? -6.632 -3.769 -9.364 1.00 0.00 63 GLU A C 10
ATOM 14041 O O . GLU A 1 63 ? -6.912 -4.407 -10.377 1.00 0.00 63 GLU A O 10
ATOM 14053 N N . GLU A 1 64 ? -5.860 -2.686 -9.380 1.00 0.00 64 GLU A N 10
ATOM 14054 C CA . GLU A 1 64 ? -5.287 -2.175 -10.620 1.00 0.00 64 GLU A CA 10
ATOM 14055 C C . GLU A 1 64 ? -3.780 -1.981 -10.483 1.00 0.00 64 GLU A C 10
ATOM 14056 O O . GLU A 1 64 ? -3.276 -0.861 -10.573 1.00 0.00 64 GLU A O 10
ATOM 14068 N N . CYS A 1 65 ? -3.065 -3.079 -10.265 1.00 0.00 65 CYS A N 10
ATOM 14069 C CA . CYS A 1 65 ? -1.616 -3.032 -10.114 1.00 0.00 65 CYS A CA 10
ATOM 14070 C C . CYS A 1 65 ? -0.922 -3.623 -11.338 1.00 0.00 65 CYS A C 10
ATOM 14071 O O . CYS A 1 65 ? -1.381 -4.599 -11.932 1.00 0.00 65 CYS A O 10
ATOM 14078 N N . PRO A 1 66 ? 0.211 -3.019 -11.725 1.00 0.00 66 PRO A N 10
ATOM 14079 C CA . PRO A 1 66 ? 0.993 -3.469 -12.880 1.00 0.00 66 PRO A CA 10
ATOM 14080 C C . PRO A 1 66 ? 1.677 -4.809 -12.632 1.00 0.00 66 PRO A C 10
ATOM 14081 O O . PRO A 1 66 ? 1.702 -5.676 -13.506 1.00 0.00 66 PRO A O 10
ATOM 14092 N N . ARG A 1 67 ? 2.229 -4.973 -11.434 1.00 0.00 67 ARG A N 10
ATOM 14093 C CA . ARG A 1 67 ? 2.914 -6.208 -11.071 1.00 0.00 67 ARG A CA 10
ATOM 14094 C C . ARG A 1 67 ? 1.915 -7.346 -10.875 1.00 0.00 67 ARG A C 10
ATOM 14095 O O . ARG A 1 67 ? 2.293 -8.516 -10.846 1.00 0.00 67 ARG A O 10
ATOM 14116 N N . GLU A 1 68 ? 0.641 -6.991 -10.740 1.00 0.00 68 GLU A N 10
ATOM 14117 C CA . GLU A 1 68 ? -0.410 -7.983 -10.545 1.00 0.00 68 GLU A CA 10
ATOM 14118 C C . GLU A 1 68 ? 0.096 -9.156 -9.711 1.00 0.00 68 GLU A C 10
ATOM 14119 O O . GLU A 1 68 ? -0.317 -10.297 -9.910 1.00 0.00 68 GLU A O 10
ATOM 14131 N N . GLY A 1 69 ? 0.995 -8.865 -8.775 1.00 0.00 69 GLY A N 10
ATOM 14132 C CA . GLY A 1 69 ? 1.545 -9.906 -7.926 1.00 0.00 69 GLY A CA 10
ATOM 14133 C C . GLY A 1 69 ? 3.053 -9.816 -7.801 1.00 0.00 69 GLY A C 10
ATOM 14134 O O . GLY A 1 69 ? 3.597 -9.877 -6.698 1.00 0.00 69 GLY A O 10
ATOM 14138 N N . LYS A 1 70 ? 3.731 -9.672 -8.934 1.00 0.00 70 LYS A N 10
ATOM 14139 C CA . LYS A 1 70 ? 5.186 -9.575 -8.948 1.00 0.00 70 LYS A CA 10
ATOM 14140 C C . LYS A 1 70 ? 5.694 -8.839 -7.712 1.00 0.00 70 LYS A C 10
ATOM 14141 O O . LYS A 1 70 ? 5.660 -7.609 -7.652 1.00 0.00 70 LYS A O 10
ATOM 14160 N N . SER A 1 71 ? 6.166 -9.598 -6.729 1.00 0.00 71 SER A N 10
ATOM 14161 C CA . SER A 1 71 ? 6.679 -9.017 -5.493 1.00 0.00 71 SER A CA 10
ATOM 14162 C C . SER A 1 71 ? 7.981 -8.264 -5.747 1.00 0.00 71 SER A C 10
ATOM 14163 O O . SER A 1 71 ? 8.399 -8.092 -6.892 1.00 0.00 71 SER A O 10
ATOM 14171 N N . PHE A 1 72 ? 8.618 -7.816 -4.670 1.00 0.00 72 PHE A N 10
ATOM 14172 C CA . PHE A 1 72 ? 9.872 -7.079 -4.774 1.00 0.00 72 PHE A CA 10
ATOM 14173 C C . PHE A 1 72 ? 11.002 -7.827 -4.073 1.00 0.00 72 PHE A C 10
ATOM 14174 O O . PHE A 1 72 ? 10.823 -8.955 -3.612 1.00 0.00 72 PHE A O 10
ATOM 14191 N N . LYS A 1 73 ? 12.166 -7.192 -3.997 1.00 0.00 73 LYS A N 10
ATOM 14192 C CA . LYS A 1 73 ? 13.327 -7.794 -3.352 1.00 0.00 73 LYS A CA 10
ATOM 14193 C C . LYS A 1 73 ? 13.624 -7.112 -2.021 1.00 0.00 73 LYS A C 10
ATOM 14194 O O . LYS A 1 73 ? 14.150 -7.734 -1.098 1.00 0.00 73 LYS A O 10
ATOM 14213 N N . ALA A 1 74 ? 13.283 -5.831 -1.928 1.00 0.00 74 ALA A N 10
ATOM 14214 C CA . ALA A 1 74 ? 13.511 -5.067 -0.708 1.00 0.00 74 ALA A CA 10
ATOM 14215 C C . ALA A 1 74 ? 12.192 -4.680 -0.048 1.00 0.00 74 ALA A C 10
ATOM 14216 O O . ALA A 1 74 ? 11.133 -4.734 -0.674 1.00 0.00 74 ALA A O 10
ATOM 14223 N N . LYS A 1 75 ? 12.261 -4.290 1.220 1.00 0.00 75 LYS A N 10
ATOM 14224 C CA . LYS A 1 75 ? 11.073 -3.894 1.966 1.00 0.00 75 LYS A CA 10
ATOM 14225 C C . LYS A 1 75 ? 10.496 -2.592 1.418 1.00 0.00 75 LYS A C 10
ATOM 14226 O O . LYS A 1 75 ? 9.433 -2.586 0.798 1.00 0.00 75 LYS A O 10
ATOM 14245 N N . TYR A 1 76 ? 11.205 -1.493 1.650 1.00 0.00 76 TYR A N 10
ATOM 14246 C CA . TYR A 1 76 ? 10.763 -0.185 1.180 1.00 0.00 76 TYR A CA 10
ATOM 14247 C C . TYR A 1 76 ? 10.346 -0.245 -0.286 1.00 0.00 76 TYR A C 10
ATOM 14248 O O . TYR A 1 76 ? 9.448 0.478 -0.719 1.00 0.00 76 TYR A O 10
ATOM 14266 N N . LYS A 1 77 ? 11.003 -1.114 -1.046 1.00 0.00 77 LYS A N 10
ATOM 14267 C CA . LYS A 1 77 ? 10.702 -1.273 -2.464 1.00 0.00 77 LYS A CA 10
ATOM 14268 C C . LYS A 1 77 ? 9.214 -1.530 -2.678 1.00 0.00 77 LYS A C 10
ATOM 14269 O O . LYS A 1 77 ? 8.612 -1.009 -3.618 1.00 0.00 77 LYS A O 10
ATOM 14288 N N . LEU A 1 78 ? 8.625 -2.336 -1.801 1.00 0.00 78 LEU A N 10
ATOM 14289 C CA . LEU A 1 78 ? 7.206 -2.661 -1.894 1.00 0.00 78 LEU A CA 10
ATOM 14290 C C . LEU A 1 78 ? 6.346 -1.443 -1.575 1.00 0.00 78 LEU A C 10
ATOM 14291 O O . LEU A 1 78 ? 5.664 -0.905 -2.447 1.00 0.00 78 LEU A O 10
ATOM 14307 N N . VAL A 1 79 ? 6.385 -1.010 -0.318 1.00 0.00 79 VAL A N 10
ATOM 14308 C CA . VAL A 1 79 ? 5.612 0.148 0.116 1.00 0.00 79 VAL A CA 10
ATOM 14309 C C . VAL A 1 79 ? 5.826 1.333 -0.818 1.00 0.00 79 VAL A C 10
ATOM 14310 O O . VAL A 1 79 ? 4.988 2.230 -0.901 1.00 0.00 79 VAL A O 10
ATOM 14323 N N . ASN A 1 80 ? 6.954 1.330 -1.521 1.00 0.00 80 ASN A N 10
ATOM 14324 C CA . ASN A 1 80 ? 7.279 2.405 -2.451 1.00 0.00 80 ASN A CA 10
ATOM 14325 C C . ASN A 1 80 ? 6.373 2.357 -3.677 1.00 0.00 80 ASN A C 10
ATOM 14326 O O . ASN A 1 80 ? 5.741 3.352 -4.036 1.00 0.00 80 ASN A O 10
ATOM 14337 N N . HIS A 1 81 ? 6.313 1.193 -4.317 1.00 0.00 81 HIS A N 10
ATOM 14338 C CA . HIS A 1 81 ? 5.483 1.014 -5.503 1.00 0.00 81 HIS A CA 10
ATOM 14339 C C . HIS A 1 81 ? 4.002 1.027 -5.136 1.00 0.00 81 HIS A C 10
ATOM 14340 O O . HIS A 1 81 ? 3.148 1.306 -5.978 1.00 0.00 81 HIS A O 10
ATOM 14354 N N . ILE A 1 82 ? 3.706 0.722 -3.877 1.00 0.00 82 ILE A N 10
ATOM 14355 C CA . ILE A 1 82 ? 2.329 0.699 -3.401 1.00 0.00 82 ILE A CA 10
ATOM 14356 C C . ILE A 1 82 ? 1.709 2.091 -3.446 1.00 0.00 82 ILE A C 10
ATOM 14357 O O . ILE A 1 82 ? 0.520 2.243 -3.731 1.00 0.00 82 ILE A O 10
ATOM 14373 N N . ARG A 1 83 ? 2.521 3.104 -3.165 1.00 0.00 83 ARG A N 10
ATOM 14374 C CA . ARG A 1 83 ? 2.052 4.485 -3.174 1.00 0.00 83 ARG A CA 10
ATOM 14375 C C . ARG A 1 83 ? 1.390 4.825 -4.506 1.00 0.00 83 ARG A C 10
ATOM 14376 O O . ARG A 1 83 ? 0.298 5.391 -4.542 1.00 0.00 83 ARG A O 10
ATOM 14397 N N . VAL A 1 84 ? 2.061 4.477 -5.600 1.00 0.00 84 VAL A N 10
ATOM 14398 C CA . VAL A 1 84 ? 1.538 4.745 -6.934 1.00 0.00 84 VAL A CA 10
ATOM 14399 C C . VAL A 1 84 ? 0.074 4.333 -7.044 1.00 0.00 84 VAL A C 10
ATOM 14400 O O . VAL A 1 84 ? -0.673 4.871 -7.862 1.00 0.00 84 VAL A O 10
ATOM 14413 N N . HIS A 1 85 ? -0.330 3.377 -6.215 1.00 0.00 85 HIS A N 10
ATOM 14414 C CA . HIS A 1 85 ? -1.706 2.893 -6.218 1.00 0.00 85 HIS A CA 10
ATOM 14415 C C . HIS A 1 85 ? -2.577 3.728 -5.284 1.00 0.00 85 HIS A C 10
ATOM 14416 O O . HIS A 1 85 ? -3.713 4.068 -5.615 1.00 0.00 85 HIS A O 10
ATOM 14430 N N . THR A 1 86 ? -2.037 4.055 -4.114 1.00 0.00 86 THR A N 10
ATOM 14431 C CA . THR A 1 86 ? -2.766 4.848 -3.131 1.00 0.00 86 THR A CA 10
ATOM 14432 C C . THR A 1 86 ? -3.178 6.197 -3.710 1.00 0.00 86 THR A C 10
ATOM 14433 O O . THR A 1 86 ? -4.291 6.668 -3.478 1.00 0.00 86 THR A O 10
ATOM 14444 N N . GLY A 1 87 ? -2.274 6.813 -4.465 1.00 0.00 87 GLY A N 10
ATOM 14445 C CA . GLY A 1 87 ? -2.564 8.102 -5.065 1.00 0.00 87 GLY A CA 10
ATOM 14446 C C . GLY A 1 87 ? -1.729 9.219 -4.471 1.00 0.00 87 GLY A C 10
ATOM 14447 O O . GLY A 1 87 ? -1.779 10.356 -4.940 1.00 0.00 87 GLY A O 10
ATOM 14451 N N . GLU A 1 88 ? -0.961 8.896 -3.435 1.00 0.00 88 GLU A N 10
ATOM 14452 C CA . GLU A 1 88 ? -0.114 9.883 -2.775 1.00 0.00 88 GLU A CA 10
ATOM 14453 C C . GLU A 1 88 ? 1.228 10.012 -3.489 1.00 0.00 88 GLU A C 10
ATOM 14454 O O . GLU A 1 88 ? 1.358 9.658 -4.661 1.00 0.00 88 GLU A O 10
ATOM 14466 N N . LYS A 1 89 ? 2.225 10.522 -2.774 1.00 0.00 89 LYS A N 10
ATOM 14467 C CA . LYS A 1 89 ? 3.559 10.698 -3.336 1.00 0.00 89 LYS A CA 10
ATOM 14468 C C . LYS A 1 89 ? 4.632 10.433 -2.285 1.00 0.00 89 LYS A C 10
ATOM 14469 O O . LYS A 1 89 ? 4.377 9.775 -1.277 1.00 0.00 89 LYS A O 10
ATOM 14488 N N . SER A 1 90 ? 5.832 10.952 -2.526 1.00 0.00 90 SER A N 10
ATOM 14489 C CA . SER A 1 90 ? 6.944 10.770 -1.601 1.00 0.00 90 SER A CA 10
ATOM 14490 C C . SER A 1 90 ? 7.730 12.066 -1.435 1.00 0.00 90 SER A C 10
ATOM 14491 O O . SER A 1 90 ? 8.403 12.521 -2.359 1.00 0.00 90 SER A O 10
ATOM 14499 N N . GLY A 1 91 ? 7.640 12.657 -0.247 1.00 0.00 91 GLY A N 10
ATOM 14500 C CA . GLY A 1 91 ? 8.348 13.896 0.020 1.00 0.00 91 GLY A CA 10
ATOM 14501 C C . GLY A 1 91 ? 7.896 15.028 -0.881 1.00 0.00 91 GLY A C 10
ATOM 14502 O O . GLY A 1 91 ? 7.248 14.814 -1.905 1.00 0.00 91 GLY A O 10
ATOM 14506 N N . PRO A 1 92 ? 8.239 16.267 -0.498 1.00 0.00 92 PRO A N 10
ATOM 14507 C CA . PRO A 1 92 ? 7.873 17.462 -1.265 1.00 0.00 92 PRO A CA 10
ATOM 14508 C C . PRO A 1 92 ? 8.627 17.556 -2.587 1.00 0.00 92 PRO A C 10
ATOM 14509 O O . PRO A 1 92 ? 9.642 16.887 -2.782 1.00 0.00 92 PRO A O 10
ATOM 14520 N N . SER A 1 93 ? 8.125 18.390 -3.491 1.00 0.00 93 SER A N 10
ATOM 14521 C CA . SER A 1 93 ? 8.749 18.569 -4.797 1.00 0.00 93 SER A CA 10
ATOM 14522 C C . SER A 1 93 ? 8.160 19.775 -5.521 1.00 0.00 93 SER A C 10
ATOM 14523 O O . SER A 1 93 ? 7.529 19.637 -6.568 1.00 0.00 93 SER A O 10
ATOM 14531 N N . SER A 1 94 ? 8.371 20.959 -4.953 1.00 0.00 94 SER A N 10
ATOM 14532 C CA . SER A 1 94 ? 7.857 22.190 -5.541 1.00 0.00 94 SER A CA 10
ATOM 14533 C C . SER A 1 94 ? 8.543 22.484 -6.873 1.00 0.00 94 SER A C 10
ATOM 14534 O O . SER A 1 94 ? 8.097 23.338 -7.638 1.00 0.00 94 SER A O 10
ATOM 14542 N N . GLY A 1 95 ? 9.631 21.768 -7.141 1.00 0.00 95 GLY A N 10
ATOM 14543 C CA . GLY A 1 95 ? 10.361 21.965 -8.380 1.00 0.00 95 GLY A CA 10
ATOM 14544 C C . GLY A 1 95 ? 9.905 21.026 -9.478 1.00 0.00 95 GLY A C 10
ATOM 14545 O O . GLY A 1 95 ? 9.988 19.811 -9.300 1.00 0.00 95 GLY A O 10
ATOM 14551 N N . GLY A 1 1 ? -15.539 24.025 20.158 1.00 0.00 1 GLY A N 11
ATOM 14552 C CA . GLY A 1 1 ? -16.110 25.283 20.599 1.00 0.00 1 GLY A CA 11
ATOM 14553 C C . GLY A 1 1 ? -16.611 26.129 19.446 1.00 0.00 1 GLY A C 11
ATOM 14554 O O . GLY A 1 1 ? -16.682 25.661 18.309 1.00 0.00 1 GLY A O 11
ATOM 14558 N N . SER A 1 2 ? -16.961 27.378 19.737 1.00 0.00 2 SER A N 11
ATOM 14559 C CA . SER A 1 2 ? -17.464 28.289 18.716 1.00 0.00 2 SER A CA 11
ATOM 14560 C C . SER A 1 2 ? -16.704 29.612 18.747 1.00 0.00 2 SER A C 11
ATOM 14561 O O . SER A 1 2 ? -17.286 30.669 18.986 1.00 0.00 2 SER A O 11
ATOM 14569 N N . SER A 1 3 ? -15.399 29.543 18.502 1.00 0.00 3 SER A N 11
ATOM 14570 C CA . SER A 1 3 ? -14.557 30.734 18.505 1.00 0.00 3 SER A CA 11
ATOM 14571 C C . SER A 1 3 ? -14.373 31.272 17.089 1.00 0.00 3 SER A C 11
ATOM 14572 O O . SER A 1 3 ? -14.944 30.747 16.134 1.00 0.00 3 SER A O 11
ATOM 14580 N N . GLY A 1 4 ? -13.570 32.325 16.963 1.00 0.00 4 GLY A N 11
ATOM 14581 C CA . GLY A 1 4 ? -13.324 32.918 15.662 1.00 0.00 4 GLY A CA 11
ATOM 14582 C C . GLY A 1 4 ? -12.682 31.944 14.693 1.00 0.00 4 GLY A C 11
ATOM 14583 O O . GLY A 1 4 ? -11.469 31.977 14.482 1.00 0.00 4 GLY A O 11
ATOM 14587 N N . SER A 1 5 ? -13.496 31.075 14.103 1.00 0.00 5 SER A N 11
ATOM 14588 C CA . SER A 1 5 ? -12.999 30.084 13.156 1.00 0.00 5 SER A CA 11
ATOM 14589 C C . SER A 1 5 ? -14.130 29.556 12.279 1.00 0.00 5 SER A C 11
ATOM 14590 O O . SER A 1 5 ? -15.307 29.722 12.598 1.00 0.00 5 SER A O 11
ATOM 14598 N N . SER A 1 6 ? -13.764 28.919 11.171 1.00 0.00 6 SER A N 11
ATOM 14599 C CA . SER A 1 6 ? -14.746 28.370 10.244 1.00 0.00 6 SER A CA 11
ATOM 14600 C C . SER A 1 6 ? -14.585 26.859 10.115 1.00 0.00 6 SER A C 11
ATOM 14601 O O . SER A 1 6 ? -15.438 26.092 10.560 1.00 0.00 6 SER A O 11
ATOM 14609 N N . GLY A 1 7 ? -13.484 26.437 9.500 1.00 0.00 7 GLY A N 11
ATOM 14610 C CA . GLY A 1 7 ? -13.230 25.020 9.322 1.00 0.00 7 GLY A CA 11
ATOM 14611 C C . GLY A 1 7 ? -12.843 24.674 7.898 1.00 0.00 7 GLY A C 11
ATOM 14612 O O . GLY A 1 7 ? -12.158 25.448 7.230 1.00 0.00 7 GLY A O 11
ATOM 14616 N N . GLN A 1 8 ? -13.282 23.509 7.433 1.00 0.00 8 GLN A N 11
ATOM 14617 C CA . GLN A 1 8 ? -12.975 23.062 6.080 1.00 0.00 8 GLN A CA 11
ATOM 14618 C C . GLN A 1 8 ? -14.088 22.174 5.534 1.00 0.00 8 GLN A C 11
ATOM 14619 O O . GLN A 1 8 ? -14.841 21.551 6.282 1.00 0.00 8 GLN A O 11
ATOM 14633 N N . PRO A 1 9 ? -14.196 22.113 4.198 1.00 0.00 9 PRO A N 11
ATOM 14634 C CA . PRO A 1 9 ? -15.215 21.304 3.523 1.00 0.00 9 PRO A CA 11
ATOM 14635 C C . PRO A 1 9 ? -14.957 19.808 3.668 1.00 0.00 9 PRO A C 11
ATOM 14636 O O . PRO A 1 9 ? -13.808 19.365 3.673 1.00 0.00 9 PRO A O 11
ATOM 14647 N N . ILE A 1 10 ? -16.031 19.035 3.785 1.00 0.00 10 ILE A N 11
ATOM 14648 C CA . ILE A 1 10 ? -15.920 17.589 3.929 1.00 0.00 10 ILE A CA 11
ATOM 14649 C C . ILE A 1 10 ? -14.878 17.020 2.971 1.00 0.00 10 ILE A C 11
ATOM 14650 O O . ILE A 1 10 ? -14.498 17.666 1.995 1.00 0.00 10 ILE A O 11
ATOM 14666 N N . LYS A 1 11 ? -14.421 15.806 3.257 1.00 0.00 11 LYS A N 11
ATOM 14667 C CA . LYS A 1 11 ? -13.425 15.146 2.420 1.00 0.00 11 LYS A CA 11
ATOM 14668 C C . LYS A 1 11 ? -13.976 13.848 1.840 1.00 0.00 11 LYS A C 11
ATOM 14669 O O . LYS A 1 11 ? -15.108 13.460 2.128 1.00 0.00 11 LYS A O 11
ATOM 14688 N N . GLN A 1 12 ? -13.168 13.180 1.023 1.00 0.00 12 GLN A N 11
ATOM 14689 C CA . GLN A 1 12 ? -13.575 11.925 0.403 1.00 0.00 12 GLN A CA 11
ATOM 14690 C C . GLN A 1 12 ? -13.183 10.736 1.274 1.00 0.00 12 GLN A C 11
ATOM 14691 O O . GLN A 1 12 ? -12.454 10.886 2.254 1.00 0.00 12 GLN A O 11
ATOM 14705 N N . GLU A 1 13 ? -13.673 9.555 0.910 1.00 0.00 13 GLU A N 11
ATOM 14706 C CA . GLU A 1 13 ? -13.374 8.340 1.660 1.00 0.00 13 GLU A CA 11
ATOM 14707 C C . GLU A 1 13 ? -12.471 7.412 0.854 1.00 0.00 13 GLU A C 11
ATOM 14708 O O . GLU A 1 13 ? -12.896 6.822 -0.140 1.00 0.00 13 GLU A O 11
ATOM 14720 N N . LEU A 1 14 ? -11.221 7.288 1.289 1.00 0.00 14 LEU A N 11
ATOM 14721 C CA . LEU A 1 14 ? -10.256 6.432 0.609 1.00 0.00 14 LEU A CA 11
ATOM 14722 C C . LEU A 1 14 ? -10.493 4.965 0.951 1.00 0.00 14 LEU A C 11
ATOM 14723 O O . LEU A 1 14 ? -10.617 4.602 2.121 1.00 0.00 14 LEU A O 11
ATOM 14739 N N . SER A 1 15 ? -10.553 4.125 -0.077 1.00 0.00 15 SER A N 11
ATOM 14740 C CA . SER A 1 15 ? -10.777 2.696 0.114 1.00 0.00 15 SER A CA 11
ATOM 14741 C C . SER A 1 15 ? -9.541 1.895 -0.285 1.00 0.00 15 SER A C 11
ATOM 14742 O O . SER A 1 15 ? -9.068 1.985 -1.419 1.00 0.00 15 SER A O 11
ATOM 14750 N N . CYS A 1 16 ? -9.024 1.110 0.654 1.00 0.00 16 CYS A N 11
ATOM 14751 C CA . CYS A 1 16 ? -7.843 0.292 0.403 1.00 0.00 16 CYS A CA 11
ATOM 14752 C C . CYS A 1 16 ? -8.196 -0.924 -0.449 1.00 0.00 16 CYS A C 11
ATOM 14753 O O . CYS A 1 16 ? -8.623 -1.956 0.069 1.00 0.00 16 CYS A O 11
ATOM 14760 N N . LYS A 1 17 ? -8.013 -0.794 -1.759 1.00 0.00 17 LYS A N 11
ATOM 14761 C CA . LYS A 1 17 ? -8.310 -1.881 -2.684 1.00 0.00 17 LYS A CA 11
ATOM 14762 C C . LYS A 1 17 ? -7.193 -2.920 -2.679 1.00 0.00 17 LYS A C 11
ATOM 14763 O O . LYS A 1 17 ? -6.698 -3.318 -3.733 1.00 0.00 17 LYS A O 11
ATOM 14782 N N . TRP A 1 18 ? -6.802 -3.355 -1.487 1.00 0.00 18 TRP A N 11
ATOM 14783 C CA . TRP A 1 18 ? -5.744 -4.349 -1.345 1.00 0.00 18 TRP A CA 11
ATOM 14784 C C . TRP A 1 18 ? -6.319 -5.761 -1.356 1.00 0.00 18 TRP A C 11
ATOM 14785 O O . TRP A 1 18 ? -6.732 -6.281 -0.319 1.00 0.00 18 TRP A O 11
ATOM 14806 N N . ILE A 1 19 ? -6.343 -6.377 -2.534 1.00 0.00 19 ILE A N 11
ATOM 14807 C CA . ILE A 1 19 ? -6.867 -7.729 -2.678 1.00 0.00 19 ILE A CA 11
ATOM 14808 C C . ILE A 1 19 ? -5.817 -8.768 -2.299 1.00 0.00 19 ILE A C 11
ATOM 14809 O O . ILE A 1 19 ? -4.979 -9.146 -3.117 1.00 0.00 19 ILE A O 11
ATOM 14825 N N . ASP A 1 20 ? -5.870 -9.227 -1.053 1.00 0.00 20 ASP A N 11
ATOM 14826 C CA . ASP A 1 20 ? -4.926 -10.226 -0.565 1.00 0.00 20 ASP A CA 11
ATOM 14827 C C . ASP A 1 20 ? -4.910 -11.450 -1.476 1.00 0.00 20 ASP A C 11
ATOM 14828 O O . ASP A 1 20 ? -5.510 -11.443 -2.550 1.00 0.00 20 ASP A O 11
ATOM 14837 N N . GLU A 1 21 ? -4.219 -12.498 -1.038 1.00 0.00 21 GLU A N 11
ATOM 14838 C CA . GLU A 1 21 ? -4.124 -13.728 -1.816 1.00 0.00 21 GLU A CA 11
ATOM 14839 C C . GLU A 1 21 ? -4.328 -14.951 -0.926 1.00 0.00 21 GLU A C 11
ATOM 14840 O O . GLU A 1 21 ? -3.639 -15.122 0.078 1.00 0.00 21 GLU A O 11
ATOM 14852 N N . ALA A 1 22 ? -5.281 -15.797 -1.304 1.00 0.00 22 ALA A N 11
ATOM 14853 C CA . ALA A 1 22 ? -5.575 -17.005 -0.542 1.00 0.00 22 ALA A CA 11
ATOM 14854 C C . ALA A 1 22 ? -6.219 -16.665 0.798 1.00 0.00 22 ALA A C 11
ATOM 14855 O O . ALA A 1 22 ? -6.460 -17.547 1.622 1.00 0.00 22 ALA A O 11
ATOM 14862 N N . GLN A 1 23 ? -6.493 -15.382 1.010 1.00 0.00 23 GLN A N 11
ATOM 14863 C CA . GLN A 1 23 ? -7.107 -14.927 2.251 1.00 0.00 23 GLN A CA 11
ATOM 14864 C C . GLN A 1 23 ? -8.176 -15.908 2.721 1.00 0.00 23 GLN A C 11
ATOM 14865 O O . GLN A 1 23 ? -8.912 -16.475 1.912 1.00 0.00 23 GLN A O 11
ATOM 14879 N N . LEU A 1 24 ? -8.257 -16.103 4.033 1.00 0.00 24 LEU A N 11
ATOM 14880 C CA . LEU A 1 24 ? -9.237 -17.017 4.611 1.00 0.00 24 LEU A CA 11
ATOM 14881 C C . LEU A 1 24 ? -10.573 -16.914 3.883 1.00 0.00 24 LEU A C 11
ATOM 14882 O O . LEU A 1 24 ? -11.223 -17.924 3.613 1.00 0.00 24 LEU A O 11
ATOM 14898 N N . SER A 1 25 ? -10.975 -15.688 3.565 1.00 0.00 25 SER A N 11
ATOM 14899 C CA . SER A 1 25 ? -12.235 -15.453 2.869 1.00 0.00 25 SER A CA 11
ATOM 14900 C C . SER A 1 25 ? -12.041 -15.520 1.357 1.00 0.00 25 SER A C 11
ATOM 14901 O O . SER A 1 25 ? -10.984 -15.160 0.840 1.00 0.00 25 SER A O 11
ATOM 14909 N N . ARG A 1 26 ? -13.070 -15.984 0.655 1.00 0.00 26 ARG A N 11
ATOM 14910 C CA . ARG A 1 26 ? -13.014 -16.100 -0.797 1.00 0.00 26 ARG A CA 11
ATOM 14911 C C . ARG A 1 26 ? -14.393 -15.883 -1.413 1.00 0.00 26 ARG A C 11
ATOM 14912 O O . ARG A 1 26 ? -15.421 -15.974 -0.742 1.00 0.00 26 ARG A O 11
ATOM 14933 N N . PRO A 1 27 ? -14.416 -15.590 -2.722 1.00 0.00 27 PRO A N 11
ATOM 14934 C CA . PRO A 1 27 ? -13.199 -15.480 -3.531 1.00 0.00 27 PRO A CA 11
ATOM 14935 C C . PRO A 1 27 ? -12.373 -14.249 -3.170 1.00 0.00 27 PRO A C 11
ATOM 14936 O O . PRO A 1 27 ? -12.856 -13.341 -2.494 1.00 0.00 27 PRO A O 11
ATOM 14947 N N . LYS A 1 28 ? -11.126 -14.225 -3.627 1.00 0.00 28 LYS A N 11
ATOM 14948 C CA . LYS A 1 28 ? -10.232 -13.105 -3.354 1.00 0.00 28 LYS A CA 11
ATOM 14949 C C . LYS A 1 28 ? -10.987 -11.781 -3.409 1.00 0.00 28 LYS A C 11
ATOM 14950 O O . LYS A 1 28 ? -11.236 -11.241 -4.487 1.00 0.00 28 LYS A O 11
ATOM 14969 N N . LYS A 1 29 ? -11.348 -11.262 -2.240 1.00 0.00 29 LYS A N 11
ATOM 14970 C CA . LYS A 1 29 ? -12.072 -10.000 -2.154 1.00 0.00 29 LYS A CA 11
ATOM 14971 C C . LYS A 1 29 ? -11.116 -8.841 -1.889 1.00 0.00 29 LYS A C 11
ATOM 14972 O O . LYS A 1 29 ? -9.940 -9.050 -1.590 1.00 0.00 29 LYS A O 11
ATOM 14991 N N . SER A 1 30 ? -11.628 -7.620 -1.999 1.00 0.00 30 SER A N 11
ATOM 14992 C CA . SER A 1 30 ? -10.819 -6.428 -1.774 1.00 0.00 30 SER A CA 11
ATOM 14993 C C . SER A 1 30 ? -10.885 -5.995 -0.312 1.00 0.00 30 SER A C 11
ATOM 14994 O O . SER A 1 30 ? -11.960 -5.957 0.288 1.00 0.00 30 SER A O 11
ATOM 15002 N N . CYS A 1 31 ? -9.729 -5.669 0.255 1.00 0.00 31 CYS A N 11
ATOM 15003 C CA . CYS A 1 31 ? -9.652 -5.238 1.645 1.00 0.00 31 CYS A CA 11
ATOM 15004 C C . CYS A 1 31 ? -10.689 -4.158 1.938 1.00 0.00 31 CYS A C 11
ATOM 15005 O O . CYS A 1 31 ? -11.165 -4.028 3.066 1.00 0.00 31 CYS A O 11
ATOM 15012 N N . ASP A 1 32 ? -11.035 -3.385 0.914 1.00 0.00 32 ASP A N 11
ATOM 15013 C CA . ASP A 1 32 ? -12.016 -2.316 1.060 1.00 0.00 32 ASP A CA 11
ATOM 15014 C C . ASP A 1 32 ? -11.530 -1.264 2.053 1.00 0.00 32 ASP A C 11
ATOM 15015 O O . ASP A 1 32 ? -10.804 -0.340 1.687 1.00 0.00 32 ASP A O 11
ATOM 15024 N N . ARG A 1 33 ? -11.937 -1.411 3.310 1.00 0.00 33 ARG A N 11
ATOM 15025 C CA . ARG A 1 33 ? -11.545 -0.473 4.354 1.00 0.00 33 ARG A CA 11
ATOM 15026 C C . ARG A 1 33 ? -11.896 0.958 3.959 1.00 0.00 33 ARG A C 11
ATOM 15027 O O . ARG A 1 33 ? -12.301 1.220 2.826 1.00 0.00 33 ARG A O 11
ATOM 15048 N N . THR A 1 34 ? -11.737 1.883 4.901 1.00 0.00 34 THR A N 11
ATOM 15049 C CA . THR A 1 34 ? -12.038 3.287 4.652 1.00 0.00 34 THR A CA 11
ATOM 15050 C C . THR A 1 34 ? -11.206 4.195 5.550 1.00 0.00 34 THR A C 11
ATOM 15051 O O . THR A 1 34 ? -11.120 3.980 6.759 1.00 0.00 34 THR A O 11
ATOM 15062 N N . PHE A 1 35 ? -10.594 5.211 4.951 1.00 0.00 35 PHE A N 11
ATOM 15063 C CA . PHE A 1 35 ? -9.767 6.153 5.697 1.00 0.00 35 PHE A CA 11
ATOM 15064 C C . PHE A 1 35 ? -10.196 7.591 5.420 1.00 0.00 35 PHE A C 11
ATOM 15065 O O . PHE A 1 35 ? -10.858 7.871 4.421 1.00 0.00 35 PHE A O 11
ATOM 15082 N N . SER A 1 36 ? -9.813 8.499 6.312 1.00 0.00 36 SER A N 11
ATOM 15083 C CA . SER A 1 36 ? -10.161 9.907 6.167 1.00 0.00 36 SER A CA 11
ATOM 15084 C C . SER A 1 36 ? -8.987 10.701 5.601 1.00 0.00 36 SER A C 11
ATOM 15085 O O . SER A 1 36 ? -9.175 11.682 4.880 1.00 0.00 36 SER A O 11
ATOM 15093 N N . THR A 1 37 ? -7.774 10.270 5.932 1.00 0.00 37 THR A N 11
ATOM 15094 C CA . THR A 1 37 ? -6.569 10.939 5.458 1.00 0.00 37 THR A CA 11
ATOM 15095 C C . THR A 1 37 ? -5.691 9.987 4.654 1.00 0.00 37 THR A C 11
ATOM 15096 O O . THR A 1 37 ? -5.582 8.805 4.978 1.00 0.00 37 THR A O 11
ATOM 15107 N N . MET A 1 38 ? -5.067 10.510 3.604 1.00 0.00 38 MET A N 11
ATOM 15108 C CA . MET A 1 38 ? -4.197 9.706 2.754 1.00 0.00 38 MET A CA 11
ATOM 15109 C C . MET A 1 38 ? -3.105 9.032 3.578 1.00 0.00 38 MET A C 11
ATOM 15110 O O . MET A 1 38 ? -2.649 7.937 3.246 1.00 0.00 38 MET A O 11
ATOM 15124 N N . HIS A 1 39 ? -2.688 9.692 4.654 1.00 0.00 39 HIS A N 11
ATOM 15125 C CA . HIS A 1 39 ? -1.649 9.156 5.526 1.00 0.00 39 HIS A CA 11
ATOM 15126 C C . HIS A 1 39 ? -2.037 7.775 6.047 1.00 0.00 39 HIS A C 11
ATOM 15127 O O . HIS A 1 39 ? -1.276 6.817 5.917 1.00 0.00 39 HIS A O 11
ATOM 15141 N N . GLU A 1 40 ? -3.224 7.683 6.638 1.00 0.00 40 GLU A N 11
ATOM 15142 C CA . GLU A 1 40 ? -3.711 6.420 7.180 1.00 0.00 40 GLU A CA 11
ATOM 15143 C C . GLU A 1 40 ? -3.544 5.292 6.166 1.00 0.00 40 GLU A C 11
ATOM 15144 O O . GLU A 1 40 ? -2.972 4.245 6.473 1.00 0.00 40 GLU A O 11
ATOM 15156 N N . LEU A 1 41 ? -4.048 5.513 4.957 1.00 0.00 41 LEU A N 11
ATOM 15157 C CA . LEU A 1 41 ? -3.956 4.516 3.896 1.00 0.00 41 LEU A CA 11
ATOM 15158 C C . LEU A 1 41 ? -2.521 4.029 3.729 1.00 0.00 41 LEU A C 11
ATOM 15159 O O . LEU A 1 41 ? -2.247 2.831 3.807 1.00 0.00 41 LEU A O 11
ATOM 15175 N N . VAL A 1 42 ? -1.606 4.966 3.501 1.00 0.00 42 VAL A N 11
ATOM 15176 C CA . VAL A 1 42 ? -0.197 4.633 3.326 1.00 0.00 42 VAL A CA 11
ATOM 15177 C C . VAL A 1 42 ? 0.343 3.880 4.536 1.00 0.00 42 VAL A C 11
ATOM 15178 O O . VAL A 1 42 ? 1.165 2.972 4.401 1.00 0.00 42 VAL A O 11
ATOM 15191 N N . THR A 1 43 ? -0.123 4.262 5.721 1.00 0.00 43 THR A N 11
ATOM 15192 C CA . THR A 1 43 ? 0.314 3.624 6.957 1.00 0.00 43 THR A CA 11
ATOM 15193 C C . THR A 1 43 ? -0.441 2.322 7.199 1.00 0.00 43 THR A C 11
ATOM 15194 O O . THR A 1 43 ? -0.049 1.513 8.040 1.00 0.00 43 THR A O 11
ATOM 15205 N N . HIS A 1 44 ? -1.526 2.125 6.457 1.00 0.00 44 HIS A N 11
ATOM 15206 C CA . HIS A 1 44 ? -2.336 0.919 6.591 1.00 0.00 44 HIS A CA 11
ATOM 15207 C C . HIS A 1 44 ? -1.714 -0.241 5.821 1.00 0.00 44 HIS A C 11
ATOM 15208 O O . HIS A 1 44 ? -1.283 -1.232 6.411 1.00 0.00 44 HIS A O 11
ATOM 15222 N N . VAL A 1 45 ? -1.670 -0.112 4.499 1.00 0.00 45 VAL A N 11
ATOM 15223 C CA . VAL A 1 45 ? -1.100 -1.150 3.647 1.00 0.00 45 VAL A CA 11
ATOM 15224 C C . VAL A 1 45 ? 0.332 -1.473 4.059 1.00 0.00 45 VAL A C 11
ATOM 15225 O O . VAL A 1 45 ? 0.897 -2.484 3.641 1.00 0.00 45 VAL A O 11
ATOM 15238 N N . THR A 1 46 ? 0.915 -0.608 4.883 1.00 0.00 46 THR A N 11
ATOM 15239 C CA . THR A 1 46 ? 2.282 -0.801 5.351 1.00 0.00 46 THR A CA 11
ATOM 15240 C C . THR A 1 46 ? 2.366 -1.956 6.342 1.00 0.00 46 THR A C 11
ATOM 15241 O O . THR A 1 46 ? 3.022 -2.963 6.081 1.00 0.00 46 THR A O 11
ATOM 15252 N N . MET A 1 47 ? 1.696 -1.803 7.480 1.00 0.00 47 MET A N 11
ATOM 15253 C CA . MET A 1 47 ? 1.694 -2.836 8.509 1.00 0.00 47 MET A CA 11
ATOM 15254 C C . MET A 1 47 ? 0.496 -3.766 8.343 1.00 0.00 47 MET A C 11
ATOM 15255 O O . MET A 1 47 ? 0.640 -4.988 8.372 1.00 0.00 47 MET A O 11
ATOM 15269 N N . GLU A 1 48 ? -0.684 -3.179 8.171 1.00 0.00 48 GLU A N 11
ATOM 15270 C CA . GLU A 1 48 ? -1.906 -3.957 8.003 1.00 0.00 48 GLU A CA 11
ATOM 15271 C C . GLU A 1 48 ? -1.721 -5.038 6.942 1.00 0.00 48 GLU A C 11
ATOM 15272 O O . GLU A 1 48 ? -2.203 -6.161 7.093 1.00 0.00 48 GLU A O 11
ATOM 15284 N N . HIS A 1 49 ? -1.019 -4.691 5.868 1.00 0.00 49 HIS A N 11
ATOM 15285 C CA . HIS A 1 49 ? -0.769 -5.632 4.781 1.00 0.00 49 HIS A CA 11
ATOM 15286 C C . HIS A 1 49 ? 0.713 -5.983 4.696 1.00 0.00 49 HIS A C 11
ATOM 15287 O O . HIS A 1 49 ? 1.141 -7.034 5.173 1.00 0.00 49 HIS A O 11
ATOM 15301 N N . VAL A 1 50 ? 1.493 -5.095 4.086 1.00 0.00 50 VAL A N 11
ATOM 15302 C CA . VAL A 1 50 ? 2.927 -5.311 3.939 1.00 0.00 50 VAL A CA 11
ATOM 15303 C C . VAL A 1 50 ? 3.538 -5.843 5.231 1.00 0.00 50 VAL A C 11
ATOM 15304 O O . VAL A 1 50 ? 4.585 -6.488 5.215 1.00 0.00 50 VAL A O 11
ATOM 15317 N N . GLY A 1 51 ? 2.876 -5.566 6.350 1.00 0.00 51 GLY A N 11
ATOM 15318 C CA . GLY A 1 51 ? 3.369 -6.024 7.636 1.00 0.00 51 GLY A CA 11
ATOM 15319 C C . GLY A 1 51 ? 4.395 -5.081 8.232 1.00 0.00 51 GLY A C 11
ATOM 15320 O O . GLY A 1 51 ? 4.254 -4.640 9.372 1.00 0.00 51 GLY A O 11
ATOM 15324 N N . GLY A 1 52 ? 5.432 -4.773 7.461 1.00 0.00 52 GLY A N 11
ATOM 15325 C CA . GLY A 1 52 ? 6.472 -3.880 7.937 1.00 0.00 52 GLY A CA 11
ATOM 15326 C C . GLY A 1 52 ? 7.834 -4.218 7.365 1.00 0.00 52 GLY A C 11
ATOM 15327 O O . GLY A 1 52 ? 7.951 -4.900 6.346 1.00 0.00 52 GLY A O 11
ATOM 15331 N N . PRO A 1 53 ? 8.896 -3.733 8.026 1.00 0.00 53 PRO A N 11
ATOM 15332 C CA . PRO A 1 53 ? 10.276 -3.973 7.594 1.00 0.00 53 PRO A CA 11
ATOM 15333 C C . PRO A 1 53 ? 10.698 -5.426 7.784 1.00 0.00 53 PRO A C 11
ATOM 15334 O O . PRO A 1 53 ? 11.807 -5.812 7.419 1.00 0.00 53 PRO A O 11
ATOM 15345 N N . GLU A 1 54 ? 9.805 -6.227 8.358 1.00 0.00 54 GLU A N 11
ATOM 15346 C CA . GLU A 1 54 ? 10.087 -7.638 8.596 1.00 0.00 54 GLU A CA 11
ATOM 15347 C C . GLU A 1 54 ? 8.895 -8.505 8.200 1.00 0.00 54 GLU A C 11
ATOM 15348 O O . GLU A 1 54 ? 8.139 -8.965 9.054 1.00 0.00 54 GLU A O 11
ATOM 15360 N N . GLN A 1 55 ? 8.737 -8.723 6.898 1.00 0.00 55 GLN A N 11
ATOM 15361 C CA . GLN A 1 55 ? 7.637 -9.534 6.388 1.00 0.00 55 GLN A CA 11
ATOM 15362 C C . GLN A 1 55 ? 8.155 -10.640 5.475 1.00 0.00 55 GLN A C 11
ATOM 15363 O O . GLN A 1 55 ? 9.297 -10.599 5.020 1.00 0.00 55 GLN A O 11
ATOM 15377 N N . ASN A 1 56 ? 7.307 -11.629 5.212 1.00 0.00 56 ASN A N 11
ATOM 15378 C CA . ASN A 1 56 ? 7.679 -12.748 4.354 1.00 0.00 56 ASN A CA 11
ATOM 15379 C C . ASN A 1 56 ? 7.080 -12.587 2.960 1.00 0.00 56 ASN A C 11
ATOM 15380 O O . ASN A 1 56 ? 5.873 -12.728 2.772 1.00 0.00 56 ASN A O 11
ATOM 15391 N N . ASN A 1 57 ? 7.934 -12.291 1.985 1.00 0.00 57 ASN A N 11
ATOM 15392 C CA . ASN A 1 57 ? 7.490 -12.111 0.608 1.00 0.00 57 ASN A CA 11
ATOM 15393 C C . ASN A 1 57 ? 6.680 -10.827 0.461 1.00 0.00 57 ASN A C 11
ATOM 15394 O O . ASN A 1 57 ? 5.473 -10.809 0.707 1.00 0.00 57 ASN A O 11
ATOM 15405 N N . HIS A 1 58 ? 7.352 -9.753 0.058 1.00 0.00 58 HIS A N 11
ATOM 15406 C CA . HIS A 1 58 ? 6.695 -8.463 -0.123 1.00 0.00 58 HIS A CA 11
ATOM 15407 C C . HIS A 1 58 ? 6.085 -8.355 -1.517 1.00 0.00 58 HIS A C 11
ATOM 15408 O O . HIS A 1 58 ? 6.779 -8.051 -2.487 1.00 0.00 58 HIS A O 11
ATOM 15422 N N . VAL A 1 59 ? 4.783 -8.607 -1.610 1.00 0.00 59 VAL A N 11
ATOM 15423 C CA . VAL A 1 59 ? 4.080 -8.538 -2.885 1.00 0.00 59 VAL A CA 11
ATOM 15424 C C . VAL A 1 59 ? 3.055 -7.409 -2.887 1.00 0.00 59 VAL A C 11
ATOM 15425 O O . VAL A 1 59 ? 2.410 -7.140 -1.873 1.00 0.00 59 VAL A O 11
ATOM 15438 N N . CYS A 1 60 ? 2.909 -6.752 -4.033 1.00 0.00 60 CYS A N 11
ATOM 15439 C CA . CYS A 1 60 ? 1.963 -5.651 -4.168 1.00 0.00 60 CYS A CA 11
ATOM 15440 C C . CYS A 1 60 ? 0.599 -6.160 -4.627 1.00 0.00 60 CYS A C 11
ATOM 15441 O O . CYS A 1 60 ? 0.402 -6.463 -5.804 1.00 0.00 60 CYS A O 11
ATOM 15448 N N . TYR A 1 61 ? -0.338 -6.252 -3.690 1.00 0.00 61 TYR A N 11
ATOM 15449 C CA . TYR A 1 61 ? -1.682 -6.726 -3.996 1.00 0.00 61 TYR A CA 11
ATOM 15450 C C . TYR A 1 61 ? -2.635 -5.555 -4.219 1.00 0.00 61 TYR A C 11
ATOM 15451 O O . TYR A 1 61 ? -2.791 -4.694 -3.354 1.00 0.00 61 TYR A O 11
ATOM 15469 N N . TRP A 1 62 ? -3.270 -5.532 -5.386 1.00 0.00 62 TRP A N 11
ATOM 15470 C CA . TRP A 1 62 ? -4.208 -4.468 -5.724 1.00 0.00 62 TRP A CA 11
ATOM 15471 C C . TRP A 1 62 ? -5.162 -4.914 -6.827 1.00 0.00 62 TRP A C 11
ATOM 15472 O O . TRP A 1 62 ? -4.894 -5.884 -7.535 1.00 0.00 62 TRP A O 11
ATOM 15493 N N . GLU A 1 63 ? -6.274 -4.199 -6.966 1.00 0.00 63 GLU A N 11
ATOM 15494 C CA . GLU A 1 63 ? -7.267 -4.524 -7.984 1.00 0.00 63 GLU A CA 11
ATOM 15495 C C . GLU A 1 63 ? -6.775 -4.122 -9.372 1.00 0.00 63 GLU A C 11
ATOM 15496 O O . GLU A 1 63 ? -7.015 -4.825 -10.353 1.00 0.00 63 GLU A O 11
ATOM 15508 N N . GLU A 1 64 ? -6.086 -2.988 -9.444 1.00 0.00 64 GLU A N 11
ATOM 15509 C CA . GLU A 1 64 ? -5.562 -2.492 -10.711 1.00 0.00 64 GLU A CA 11
ATOM 15510 C C . GLU A 1 64 ? -4.069 -2.196 -10.603 1.00 0.00 64 GLU A C 11
ATOM 15511 O O . GLU A 1 64 ? -3.651 -1.037 -10.628 1.00 0.00 64 GLU A O 11
ATOM 15523 N N . CYS A 1 65 ? -3.269 -3.250 -10.482 1.00 0.00 65 CYS A N 11
ATOM 15524 C CA . CYS A 1 65 ? -1.823 -3.105 -10.369 1.00 0.00 65 CYS A CA 11
ATOM 15525 C C . CYS A 1 65 ? -1.121 -3.680 -11.596 1.00 0.00 65 CYS A C 11
ATOM 15526 O O . CYS A 1 65 ? -1.520 -4.706 -12.146 1.00 0.00 65 CYS A O 11
ATOM 15533 N N . PRO A 1 66 ? -0.049 -3.004 -12.035 1.00 0.00 66 PRO A N 11
ATOM 15534 C CA . PRO A 1 66 ? 0.732 -3.430 -13.200 1.00 0.00 66 PRO A CA 11
ATOM 15535 C C . PRO A 1 66 ? 1.524 -4.705 -12.933 1.00 0.00 66 PRO A C 11
ATOM 15536 O O . PRO A 1 66 ? 1.611 -5.584 -13.791 1.00 0.00 66 PRO A O 11
ATOM 15547 N N . ARG A 1 67 ? 2.099 -4.800 -11.739 1.00 0.00 67 ARG A N 11
ATOM 15548 C CA . ARG A 1 67 ? 2.884 -5.969 -11.360 1.00 0.00 67 ARG A CA 11
ATOM 15549 C C . ARG A 1 67 ? 1.982 -7.177 -11.124 1.00 0.00 67 ARG A C 11
ATOM 15550 O O . ARG A 1 67 ? 2.435 -8.320 -11.172 1.00 0.00 67 ARG A O 11
ATOM 15571 N N . GLU A 1 68 ? 0.704 -6.914 -10.870 1.00 0.00 68 GLU A N 11
ATOM 15572 C CA . GLU A 1 68 ? -0.260 -7.980 -10.626 1.00 0.00 68 GLU A CA 11
ATOM 15573 C C . GLU A 1 68 ? -0.067 -8.581 -9.236 1.00 0.00 68 GLU A C 11
ATOM 15574 O O . GLU A 1 68 ? -0.970 -8.543 -8.401 1.00 0.00 68 GLU A O 11
ATOM 15586 N N . GLY A 1 69 ? 1.117 -9.136 -8.997 1.00 0.00 69 GLY A N 11
ATOM 15587 C CA . GLY A 1 69 ? 1.408 -9.737 -7.709 1.00 0.00 69 GLY A CA 11
ATOM 15588 C C . GLY A 1 69 ? 2.837 -10.232 -7.609 1.00 0.00 69 GLY A C 11
ATOM 15589 O O . GLY A 1 69 ? 3.122 -11.189 -6.888 1.00 0.00 69 GLY A O 11
ATOM 15593 N N . LYS A 1 70 ? 3.739 -9.581 -8.336 1.00 0.00 70 LYS A N 11
ATOM 15594 C CA . LYS A 1 70 ? 5.147 -9.960 -8.328 1.00 0.00 70 LYS A CA 11
ATOM 15595 C C . LYS A 1 70 ? 5.844 -9.435 -7.077 1.00 0.00 70 LYS A C 11
ATOM 15596 O O . LYS A 1 70 ? 5.763 -8.248 -6.762 1.00 0.00 70 LYS A O 11
ATOM 15615 N N . SER A 1 71 ? 6.531 -10.326 -6.370 1.00 0.00 71 SER A N 11
ATOM 15616 C CA . SER A 1 71 ? 7.241 -9.953 -5.152 1.00 0.00 71 SER A CA 11
ATOM 15617 C C . SER A 1 71 ? 8.378 -8.984 -5.462 1.00 0.00 71 SER A C 11
ATOM 15618 O O . SER A 1 71 ? 8.969 -9.027 -6.541 1.00 0.00 71 SER A O 11
ATOM 15626 N N . PHE A 1 72 ? 8.678 -8.109 -4.507 1.00 0.00 72 PHE A N 11
ATOM 15627 C CA . PHE A 1 72 ? 9.743 -7.128 -4.677 1.00 0.00 72 PHE A CA 11
ATOM 15628 C C . PHE A 1 72 ? 11.070 -7.669 -4.151 1.00 0.00 72 PHE A C 11
ATOM 15629 O O . PHE A 1 72 ? 11.860 -8.244 -4.900 1.00 0.00 72 PHE A O 11
ATOM 15646 N N . LYS A 1 73 ? 11.308 -7.479 -2.858 1.00 0.00 73 LYS A N 11
ATOM 15647 C CA . LYS A 1 73 ? 12.538 -7.948 -2.229 1.00 0.00 73 LYS A CA 11
ATOM 15648 C C . LYS A 1 73 ? 12.664 -7.404 -0.809 1.00 0.00 73 LYS A C 11
ATOM 15649 O O . LYS A 1 73 ? 13.173 -8.083 0.082 1.00 0.00 73 LYS A O 11
ATOM 15668 N N . ALA A 1 74 ? 12.196 -6.177 -0.607 1.00 0.00 74 ALA A N 11
ATOM 15669 C CA . ALA A 1 74 ? 12.254 -5.545 0.705 1.00 0.00 74 ALA A CA 11
ATOM 15670 C C . ALA A 1 74 ? 10.929 -4.874 1.050 1.00 0.00 74 ALA A C 11
ATOM 15671 O O . ALA A 1 74 ? 10.006 -4.844 0.236 1.00 0.00 74 ALA A O 11
ATOM 15678 N N . LYS A 1 75 ? 10.840 -4.338 2.263 1.00 0.00 75 LYS A N 11
ATOM 15679 C CA . LYS A 1 75 ? 9.628 -3.667 2.717 1.00 0.00 75 LYS A CA 11
ATOM 15680 C C . LYS A 1 75 ? 9.445 -2.332 2.003 1.00 0.00 75 LYS A C 11
ATOM 15681 O O . LYS A 1 75 ? 8.448 -2.117 1.313 1.00 0.00 75 LYS A O 11
ATOM 15700 N N . TYR A 1 76 ? 10.414 -1.439 2.171 1.00 0.00 76 TYR A N 11
ATOM 15701 C CA . TYR A 1 76 ? 10.359 -0.124 1.543 1.00 0.00 76 TYR A CA 11
ATOM 15702 C C . TYR A 1 76 ? 10.039 -0.244 0.056 1.00 0.00 76 TYR A C 11
ATOM 15703 O O . TYR A 1 76 ? 9.196 0.482 -0.471 1.00 0.00 76 TYR A O 11
ATOM 15721 N N . LYS A 1 77 ? 10.719 -1.166 -0.616 1.00 0.00 77 LYS A N 11
ATOM 15722 C CA . LYS A 1 77 ? 10.509 -1.385 -2.042 1.00 0.00 77 LYS A CA 11
ATOM 15723 C C . LYS A 1 77 ? 9.022 -1.516 -2.359 1.00 0.00 77 LYS A C 11
ATOM 15724 O O . LYS A 1 77 ? 8.520 -0.897 -3.298 1.00 0.00 77 LYS A O 11
ATOM 15743 N N . LEU A 1 78 ? 8.323 -2.324 -1.569 1.00 0.00 78 LEU A N 11
ATOM 15744 C CA . LEU A 1 78 ? 6.893 -2.535 -1.765 1.00 0.00 78 LEU A CA 11
ATOM 15745 C C . LEU A 1 78 ? 6.113 -1.249 -1.509 1.00 0.00 78 LEU A C 11
ATOM 15746 O O . LEU A 1 78 ? 5.466 -0.713 -2.409 1.00 0.00 78 LEU A O 11
ATOM 15762 N N . VAL A 1 79 ? 6.180 -0.758 -0.275 1.00 0.00 79 VAL A N 11
ATOM 15763 C CA . VAL A 1 79 ? 5.483 0.467 0.099 1.00 0.00 79 VAL A CA 11
ATOM 15764 C C . VAL A 1 79 ? 5.761 1.585 -0.900 1.00 0.00 79 VAL A C 11
ATOM 15765 O O . VAL A 1 79 ? 4.944 2.486 -1.082 1.00 0.00 79 VAL A O 11
ATOM 15778 N N . ASN A 1 80 ? 6.921 1.518 -1.546 1.00 0.00 80 ASN A N 11
ATOM 15779 C CA . ASN A 1 80 ? 7.308 2.525 -2.528 1.00 0.00 80 ASN A CA 11
ATOM 15780 C C . ASN A 1 80 ? 6.402 2.466 -3.754 1.00 0.00 80 ASN A C 11
ATOM 15781 O O . ASN A 1 80 ? 5.829 3.475 -4.166 1.00 0.00 80 ASN A O 11
ATOM 15792 N N . HIS A 1 81 ? 6.276 1.276 -4.333 1.00 0.00 81 HIS A N 11
ATOM 15793 C CA . HIS A 1 81 ? 5.439 1.084 -5.512 1.00 0.00 81 HIS A CA 11
ATOM 15794 C C . HIS A 1 81 ? 3.961 1.209 -5.155 1.00 0.00 81 HIS A C 11
ATOM 15795 O O . HIS A 1 81 ? 3.142 1.598 -5.988 1.00 0.00 81 HIS A O 11
ATOM 15809 N N . ILE A 1 82 ? 3.628 0.876 -3.913 1.00 0.00 82 ILE A N 11
ATOM 15810 C CA . ILE A 1 82 ? 2.249 0.951 -3.446 1.00 0.00 82 ILE A CA 11
ATOM 15811 C C . ILE A 1 82 ? 1.699 2.367 -3.583 1.00 0.00 82 ILE A C 11
ATOM 15812 O O . ILE A 1 82 ? 0.539 2.561 -3.947 1.00 0.00 82 ILE A O 11
ATOM 15828 N N . ARG A 1 83 ? 2.540 3.353 -3.291 1.00 0.00 83 ARG A N 11
ATOM 15829 C CA . ARG A 1 83 ? 2.139 4.752 -3.382 1.00 0.00 83 ARG A CA 11
ATOM 15830 C C . ARG A 1 83 ? 1.479 5.042 -4.727 1.00 0.00 83 ARG A C 11
ATOM 15831 O O . ARG A 1 83 ? 0.417 5.662 -4.789 1.00 0.00 83 ARG A O 11
ATOM 15852 N N . VAL A 1 84 ? 2.116 4.590 -5.803 1.00 0.00 84 VAL A N 11
ATOM 15853 C CA . VAL A 1 84 ? 1.592 4.800 -7.147 1.00 0.00 84 VAL A CA 11
ATOM 15854 C C . VAL A 1 84 ? 0.117 4.423 -7.226 1.00 0.00 84 VAL A C 11
ATOM 15855 O O . VAL A 1 84 ? -0.626 4.949 -8.056 1.00 0.00 84 VAL A O 11
ATOM 15868 N N . HIS A 1 85 ? -0.302 3.508 -6.357 1.00 0.00 85 HIS A N 11
ATOM 15869 C CA . HIS A 1 85 ? -1.690 3.061 -6.328 1.00 0.00 85 HIS A CA 11
ATOM 15870 C C . HIS A 1 85 ? -2.514 3.910 -5.366 1.00 0.00 85 HIS A C 11
ATOM 15871 O O . HIS A 1 85 ? -3.540 4.478 -5.744 1.00 0.00 85 HIS A O 11
ATOM 15885 N N . THR A 1 86 ? -2.061 3.992 -4.119 1.00 0.00 86 THR A N 11
ATOM 15886 C CA . THR A 1 86 ? -2.757 4.770 -3.102 1.00 0.00 86 THR A CA 11
ATOM 15887 C C . THR A 1 86 ? -3.242 6.102 -3.664 1.00 0.00 86 THR A C 11
ATOM 15888 O O . THR A 1 86 ? -4.267 6.630 -3.237 1.00 0.00 86 THR A O 11
ATOM 15899 N N . GLY A 1 87 ? -2.497 6.639 -4.626 1.00 0.00 87 GLY A N 11
ATOM 15900 C CA . GLY A 1 87 ? -2.868 7.904 -5.231 1.00 0.00 87 GLY A CA 11
ATOM 15901 C C . GLY A 1 87 ? -1.992 9.050 -4.764 1.00 0.00 87 GLY A C 11
ATOM 15902 O O . GLY A 1 87 ? -1.975 10.116 -5.377 1.00 0.00 87 GLY A O 11
ATOM 15906 N N . GLU A 1 88 ? -1.264 8.829 -3.673 1.00 0.00 88 GLU A N 11
ATOM 15907 C CA . GLU A 1 88 ? -0.384 9.853 -3.123 1.00 0.00 88 GLU A CA 11
ATOM 15908 C C . GLU A 1 88 ? 0.798 10.112 -4.054 1.00 0.00 88 GLU A C 11
ATOM 15909 O O . GLU A 1 88 ? 0.694 9.946 -5.269 1.00 0.00 88 GLU A O 11
ATOM 15921 N N . LYS A 1 89 ? 1.921 10.521 -3.474 1.00 0.00 89 LYS A N 11
ATOM 15922 C CA . LYS A 1 89 ? 3.124 10.803 -4.248 1.00 0.00 89 LYS A CA 11
ATOM 15923 C C . LYS A 1 89 ? 2.877 11.930 -5.246 1.00 0.00 89 LYS A C 11
ATOM 15924 O O . LYS A 1 89 ? 1.737 12.199 -5.623 1.00 0.00 89 LYS A O 11
ATOM 15943 N N . SER A 1 90 ? 3.953 12.585 -5.670 1.00 0.00 90 SER A N 11
ATOM 15944 C CA . SER A 1 90 ? 3.852 13.685 -6.622 1.00 0.00 90 SER A CA 11
ATOM 15945 C C . SER A 1 90 ? 4.306 13.245 -8.010 1.00 0.00 90 SER A C 11
ATOM 15946 O O . SER A 1 90 ? 4.702 12.098 -8.212 1.00 0.00 90 SER A O 11
ATOM 15954 N N . GLY A 1 91 ? 4.246 14.168 -8.966 1.00 0.00 91 GLY A N 11
ATOM 15955 C CA . GLY A 1 91 ? 4.654 13.857 -10.324 1.00 0.00 91 GLY A CA 11
ATOM 15956 C C . GLY A 1 91 ? 6.110 13.445 -10.412 1.00 0.00 91 GLY A C 11
ATOM 15957 O O . GLY A 1 91 ? 6.898 13.671 -9.494 1.00 0.00 91 GLY A O 11
ATOM 15961 N N . PRO A 1 92 ? 6.485 12.824 -11.540 1.00 0.00 92 PRO A N 11
ATOM 15962 C CA . PRO A 1 92 ? 7.858 12.365 -11.771 1.00 0.00 92 PRO A CA 11
ATOM 15963 C C . PRO A 1 92 ? 8.831 13.523 -11.969 1.00 0.00 92 PRO A C 11
ATOM 15964 O O . PRO A 1 92 ? 8.461 14.574 -12.493 1.00 0.00 92 PRO A O 11
ATOM 15975 N N . SER A 1 93 ? 10.076 13.323 -11.547 1.00 0.00 93 SER A N 11
ATOM 15976 C CA . SER A 1 93 ? 11.101 14.352 -11.675 1.00 0.00 93 SER A CA 11
ATOM 15977 C C . SER A 1 93 ? 12.013 14.065 -12.864 1.00 0.00 93 SER A C 11
ATOM 15978 O O . SER A 1 93 ? 11.817 13.090 -13.590 1.00 0.00 93 SER A O 11
ATOM 15986 N N . SER A 1 94 ? 13.011 14.921 -13.056 1.00 0.00 94 SER A N 11
ATOM 15987 C CA . SER A 1 94 ? 13.953 14.763 -14.158 1.00 0.00 94 SER A CA 11
ATOM 15988 C C . SER A 1 94 ? 15.241 14.098 -13.682 1.00 0.00 94 SER A C 11
ATOM 15989 O O . SER A 1 94 ? 15.593 14.173 -12.505 1.00 0.00 94 SER A O 11
ATOM 15997 N N . GLY A 1 95 ? 15.939 13.445 -14.606 1.00 0.00 95 GLY A N 11
ATOM 15998 C CA . GLY A 1 95 ? 17.180 12.776 -14.262 1.00 0.00 95 GLY A CA 11
ATOM 15999 C C . GLY A 1 95 ? 16.950 11.474 -13.520 1.00 0.00 95 GLY A C 11
ATOM 16000 O O . GLY A 1 95 ? 17.036 10.412 -14.134 1.00 0.00 95 GLY A O 11
ATOM 16006 N N . GLY A 1 1 ? -28.513 30.407 16.839 1.00 0.00 1 GLY A N 12
ATOM 16007 C CA . GLY A 1 1 ? -27.783 29.458 16.019 1.00 0.00 1 GLY A CA 12
ATOM 16008 C C . GLY A 1 1 ? -28.609 28.937 14.861 1.00 0.00 1 GLY A C 12
ATOM 16009 O O . GLY A 1 1 ? -29.644 28.302 15.064 1.00 0.00 1 GLY A O 12
ATOM 16013 N N . SER A 1 2 ? -28.153 29.206 13.642 1.00 0.00 2 SER A N 12
ATOM 16014 C CA . SER A 1 2 ? -28.861 28.765 12.446 1.00 0.00 2 SER A CA 12
ATOM 16015 C C . SER A 1 2 ? -28.588 27.290 12.167 1.00 0.00 2 SER A C 12
ATOM 16016 O O . SER A 1 2 ? -27.716 26.681 12.786 1.00 0.00 2 SER A O 12
ATOM 16024 N N . SER A 1 3 ? -29.341 26.722 11.230 1.00 0.00 3 SER A N 12
ATOM 16025 C CA . SER A 1 3 ? -29.184 25.317 10.870 1.00 0.00 3 SER A CA 12
ATOM 16026 C C . SER A 1 3 ? -28.357 25.172 9.596 1.00 0.00 3 SER A C 12
ATOM 16027 O O . SER A 1 3 ? -28.856 24.719 8.567 1.00 0.00 3 SER A O 12
ATOM 16035 N N . GLY A 1 4 ? -27.087 25.561 9.674 1.00 0.00 4 GLY A N 12
ATOM 16036 C CA . GLY A 1 4 ? -26.211 25.467 8.522 1.00 0.00 4 GLY A CA 12
ATOM 16037 C C . GLY A 1 4 ? -24.953 26.298 8.681 1.00 0.00 4 GLY A C 12
ATOM 16038 O O . GLY A 1 4 ? -24.741 27.262 7.946 1.00 0.00 4 GLY A O 12
ATOM 16042 N N . SER A 1 5 ? -24.117 25.924 9.644 1.00 0.00 5 SER A N 12
ATOM 16043 C CA . SER A 1 5 ? -22.876 26.646 9.901 1.00 0.00 5 SER A CA 12
ATOM 16044 C C . SER A 1 5 ? -21.689 25.688 9.943 1.00 0.00 5 SER A C 12
ATOM 16045 O O . SER A 1 5 ? -21.386 25.103 10.982 1.00 0.00 5 SER A O 12
ATOM 16053 N N . SER A 1 6 ? -21.021 25.533 8.804 1.00 0.00 6 SER A N 12
ATOM 16054 C CA . SER A 1 6 ? -19.870 24.644 8.708 1.00 0.00 6 SER A CA 12
ATOM 16055 C C . SER A 1 6 ? -18.663 25.377 8.130 1.00 0.00 6 SER A C 12
ATOM 16056 O O . SER A 1 6 ? -18.762 26.534 7.722 1.00 0.00 6 SER A O 12
ATOM 16064 N N . GLY A 1 7 ? -17.523 24.694 8.097 1.00 0.00 7 GLY A N 12
ATOM 16065 C CA . GLY A 1 7 ? -16.313 25.296 7.568 1.00 0.00 7 GLY A CA 12
ATOM 16066 C C . GLY A 1 7 ? -15.878 24.667 6.259 1.00 0.00 7 GLY A C 12
ATOM 16067 O O . GLY A 1 7 ? -16.433 24.971 5.203 1.00 0.00 7 GLY A O 12
ATOM 16071 N N . GLN A 1 8 ? -14.882 23.790 6.327 1.00 0.00 8 GLN A N 12
ATOM 16072 C CA . GLN A 1 8 ? -14.372 23.119 5.137 1.00 0.00 8 GLN A CA 12
ATOM 16073 C C . GLN A 1 8 ? -15.421 22.180 4.550 1.00 0.00 8 GLN A C 12
ATOM 16074 O O . GLN A 1 8 ? -16.272 21.641 5.257 1.00 0.00 8 GLN A O 12
ATOM 16088 N N . PRO A 1 9 ? -15.360 21.978 3.225 1.00 0.00 9 PRO A N 12
ATOM 16089 C CA . PRO A 1 9 ? -16.296 21.104 2.514 1.00 0.00 9 PRO A CA 12
ATOM 16090 C C . PRO A 1 9 ? -16.082 19.631 2.847 1.00 0.00 9 PRO A C 12
ATOM 16091 O O . PRO A 1 9 ? -14.969 19.214 3.169 1.00 0.00 9 PRO A O 12
ATOM 16102 N N . ILE A 1 10 ? -17.152 18.849 2.766 1.00 0.00 10 ILE A N 12
ATOM 16103 C CA . ILE A 1 10 ? -17.080 17.422 3.057 1.00 0.00 10 ILE A CA 12
ATOM 16104 C C . ILE A 1 10 ? -15.856 16.790 2.403 1.00 0.00 10 ILE A C 12
ATOM 16105 O O . ILE A 1 10 ? -15.325 17.308 1.420 1.00 0.00 10 ILE A O 12
ATOM 16121 N N . LYS A 1 11 ? -15.413 15.665 2.954 1.00 0.00 11 LYS A N 12
ATOM 16122 C CA . LYS A 1 11 ? -14.253 14.958 2.424 1.00 0.00 11 LYS A CA 12
ATOM 16123 C C . LYS A 1 11 ? -14.665 13.629 1.798 1.00 0.00 11 LYS A C 12
ATOM 16124 O O . LYS A 1 11 ? -15.837 13.255 1.832 1.00 0.00 11 LYS A O 12
ATOM 16143 N N . GLN A 1 12 ? -13.695 12.921 1.230 1.00 0.00 12 GLN A N 12
ATOM 16144 C CA . GLN A 1 12 ? -13.958 11.634 0.597 1.00 0.00 12 GLN A CA 12
ATOM 16145 C C . GLN A 1 12 ? -13.515 10.485 1.497 1.00 0.00 12 GLN A C 12
ATOM 16146 O O . GLN A 1 12 ? -12.891 10.703 2.535 1.00 0.00 12 GLN A O 12
ATOM 16160 N N . GLU A 1 13 ? -13.842 9.262 1.091 1.00 0.00 13 GLU A N 12
ATOM 16161 C CA . GLU A 1 13 ? -13.479 8.079 1.862 1.00 0.00 13 GLU A CA 12
ATOM 16162 C C . GLU A 1 13 ? -12.586 7.150 1.045 1.00 0.00 13 GLU A C 12
ATOM 16163 O O . GLU A 1 13 ? -13.073 6.316 0.281 1.00 0.00 13 GLU A O 12
ATOM 16175 N N . LEU A 1 14 ? -11.276 7.301 1.210 1.00 0.00 14 LEU A N 12
ATOM 16176 C CA . LEU A 1 14 ? -10.314 6.477 0.488 1.00 0.00 14 LEU A CA 12
ATOM 16177 C C . LEU A 1 14 ? -10.488 5.002 0.839 1.00 0.00 14 LEU A C 12
ATOM 16178 O O . LEU A 1 14 ? -10.493 4.630 2.012 1.00 0.00 14 LEU A O 12
ATOM 16194 N N . SER A 1 15 ? -10.629 4.168 -0.186 1.00 0.00 15 SER A N 12
ATOM 16195 C CA . SER A 1 15 ? -10.805 2.734 0.014 1.00 0.00 15 SER A CA 12
ATOM 16196 C C . SER A 1 15 ? -9.565 1.967 -0.435 1.00 0.00 15 SER A C 12
ATOM 16197 O O . SER A 1 15 ? -9.148 2.059 -1.590 1.00 0.00 15 SER A O 12
ATOM 16205 N N . CYS A 1 16 ? -8.980 1.210 0.486 1.00 0.00 16 CYS A N 12
ATOM 16206 C CA . CYS A 1 16 ? -7.787 0.426 0.188 1.00 0.00 16 CYS A CA 12
ATOM 16207 C C . CYS A 1 16 ? -8.139 -0.806 -0.641 1.00 0.00 16 CYS A C 12
ATOM 16208 O O . CYS A 1 16 ? -8.564 -1.829 -0.104 1.00 0.00 16 CYS A O 12
ATOM 16215 N N . LYS A 1 17 ? -7.958 -0.701 -1.953 1.00 0.00 17 LYS A N 12
ATOM 16216 C CA . LYS A 1 17 ? -8.255 -1.805 -2.858 1.00 0.00 17 LYS A CA 12
ATOM 16217 C C . LYS A 1 17 ? -7.143 -2.849 -2.824 1.00 0.00 17 LYS A C 12
ATOM 16218 O O . LYS A 1 17 ? -6.587 -3.210 -3.862 1.00 0.00 17 LYS A O 12
ATOM 16237 N N . TRP A 1 18 ? -6.825 -3.330 -1.628 1.00 0.00 18 TRP A N 12
ATOM 16238 C CA . TRP A 1 18 ? -5.780 -4.333 -1.461 1.00 0.00 18 TRP A CA 12
ATOM 16239 C C . TRP A 1 18 ? -6.370 -5.739 -1.463 1.00 0.00 18 TRP A C 12
ATOM 16240 O O . TRP A 1 18 ? -6.807 -6.240 -0.426 1.00 0.00 18 TRP A O 12
ATOM 16261 N N . ILE A 1 19 ? -6.379 -6.371 -2.632 1.00 0.00 19 ILE A N 12
ATOM 16262 C CA . ILE A 1 19 ? -6.915 -7.720 -2.766 1.00 0.00 19 ILE A CA 12
ATOM 16263 C C . ILE A 1 19 ? -5.852 -8.767 -2.452 1.00 0.00 19 ILE A C 12
ATOM 16264 O O . ILE A 1 19 ? -5.093 -9.178 -3.330 1.00 0.00 19 ILE A O 12
ATOM 16280 N N . ASP A 1 20 ? -5.806 -9.196 -1.196 1.00 0.00 20 ASP A N 12
ATOM 16281 C CA . ASP A 1 20 ? -4.838 -10.199 -0.766 1.00 0.00 20 ASP A CA 12
ATOM 16282 C C . ASP A 1 20 ? -4.959 -11.467 -1.605 1.00 0.00 20 ASP A C 12
ATOM 16283 O O . ASP A 1 20 ? -5.542 -11.451 -2.688 1.00 0.00 20 ASP A O 12
ATOM 16292 N N . GLU A 1 21 ? -4.405 -12.562 -1.096 1.00 0.00 21 GLU A N 12
ATOM 16293 C CA . GLU A 1 21 ? -4.450 -13.838 -1.800 1.00 0.00 21 GLU A CA 12
ATOM 16294 C C . GLU A 1 21 ? -4.782 -14.978 -0.841 1.00 0.00 21 GLU A C 12
ATOM 16295 O O . GLU A 1 21 ? -4.451 -14.923 0.343 1.00 0.00 21 GLU A O 12
ATOM 16307 N N . ALA A 1 22 ? -5.440 -16.009 -1.362 1.00 0.00 22 ALA A N 12
ATOM 16308 C CA . ALA A 1 22 ? -5.816 -17.162 -0.554 1.00 0.00 22 ALA A CA 12
ATOM 16309 C C . ALA A 1 22 ? -6.412 -16.726 0.781 1.00 0.00 22 ALA A C 12
ATOM 16310 O O . ALA A 1 22 ? -6.284 -17.425 1.785 1.00 0.00 22 ALA A O 12
ATOM 16317 N N . GLN A 1 23 ? -7.062 -15.567 0.782 1.00 0.00 23 GLN A N 12
ATOM 16318 C CA . GLN A 1 23 ? -7.677 -15.038 1.994 1.00 0.00 23 GLN A CA 12
ATOM 16319 C C . GLN A 1 23 ? -8.767 -15.974 2.505 1.00 0.00 23 GLN A C 12
ATOM 16320 O O . GLN A 1 23 ? -9.480 -16.600 1.719 1.00 0.00 23 GLN A O 12
ATOM 16334 N N . LEU A 1 24 ? -8.892 -16.065 3.824 1.00 0.00 24 LEU A N 12
ATOM 16335 C CA . LEU A 1 24 ? -9.896 -16.925 4.440 1.00 0.00 24 LEU A CA 12
ATOM 16336 C C . LEU A 1 24 ? -11.184 -16.931 3.623 1.00 0.00 24 LEU A C 12
ATOM 16337 O O . LEU A 1 24 ? -11.784 -17.982 3.398 1.00 0.00 24 LEU A O 12
ATOM 16353 N N . SER A 1 25 ? -11.602 -15.750 3.179 1.00 0.00 25 SER A N 12
ATOM 16354 C CA . SER A 1 25 ? -12.820 -15.618 2.388 1.00 0.00 25 SER A CA 12
ATOM 16355 C C . SER A 1 25 ? -12.496 -15.559 0.898 1.00 0.00 25 SER A C 12
ATOM 16356 O O . SER A 1 25 ? -11.498 -14.963 0.492 1.00 0.00 25 SER A O 12
ATOM 16364 N N . ARG A 1 26 ? -13.346 -16.183 0.089 1.00 0.00 26 ARG A N 12
ATOM 16365 C CA . ARG A 1 26 ? -13.150 -16.204 -1.355 1.00 0.00 26 ARG A CA 12
ATOM 16366 C C . ARG A 1 26 ? -14.461 -15.926 -2.086 1.00 0.00 26 ARG A C 12
ATOM 16367 O O . ARG A 1 26 ? -15.550 -16.044 -1.524 1.00 0.00 26 ARG A O 12
ATOM 16388 N N . PRO A 1 27 ? -14.356 -15.547 -3.368 1.00 0.00 27 PRO A N 12
ATOM 16389 C CA . PRO A 1 27 ? -13.064 -15.402 -4.047 1.00 0.00 27 PRO A CA 12
ATOM 16390 C C . PRO A 1 27 ? -12.267 -14.211 -3.527 1.00 0.00 27 PRO A C 12
ATOM 16391 O O . PRO A 1 27 ? -12.800 -13.351 -2.826 1.00 0.00 27 PRO A O 12
ATOM 16402 N N . LYS A 1 28 ? -10.985 -14.167 -3.874 1.00 0.00 28 LYS A N 12
ATOM 16403 C CA . LYS A 1 28 ? -10.113 -13.080 -3.445 1.00 0.00 28 LYS A CA 12
ATOM 16404 C C . LYS A 1 28 ? -10.850 -11.745 -3.478 1.00 0.00 28 LYS A C 12
ATOM 16405 O O . LYS A 1 28 ? -10.883 -11.068 -4.506 1.00 0.00 28 LYS A O 12
ATOM 16424 N N . LYS A 1 29 ? -11.438 -11.371 -2.347 1.00 0.00 29 LYS A N 12
ATOM 16425 C CA . LYS A 1 29 ? -12.173 -10.116 -2.245 1.00 0.00 29 LYS A CA 12
ATOM 16426 C C . LYS A 1 29 ? -11.217 -8.937 -2.093 1.00 0.00 29 LYS A C 12
ATOM 16427 O O . LYS A 1 29 ? -10.000 -9.097 -2.184 1.00 0.00 29 LYS A O 12
ATOM 16446 N N . SER A 1 30 ? -11.776 -7.754 -1.858 1.00 0.00 30 SER A N 12
ATOM 16447 C CA . SER A 1 30 ? -10.973 -6.548 -1.696 1.00 0.00 30 SER A CA 12
ATOM 16448 C C . SER A 1 30 ? -10.891 -6.144 -0.227 1.00 0.00 30 SER A C 12
ATOM 16449 O O . SER A 1 30 ? -11.893 -6.152 0.488 1.00 0.00 30 SER A O 12
ATOM 16457 N N . CYS A 1 31 ? -9.689 -5.790 0.217 1.00 0.00 31 CYS A N 12
ATOM 16458 C CA . CYS A 1 31 ? -9.474 -5.383 1.600 1.00 0.00 31 CYS A CA 12
ATOM 16459 C C . CYS A 1 31 ? -10.677 -4.611 2.134 1.00 0.00 31 CYS A C 12
ATOM 16460 O O . CYS A 1 31 ? -10.992 -4.675 3.322 1.00 0.00 31 CYS A O 12
ATOM 16467 N N . ASP A 1 32 ? -11.347 -3.883 1.247 1.00 0.00 32 ASP A N 12
ATOM 16468 C CA . ASP A 1 32 ? -12.517 -3.100 1.627 1.00 0.00 32 ASP A CA 12
ATOM 16469 C C . ASP A 1 32 ? -12.253 -2.318 2.911 1.00 0.00 32 ASP A C 12
ATOM 16470 O O . ASP A 1 32 ? -12.413 -2.843 4.013 1.00 0.00 32 ASP A O 12
ATOM 16479 N N . ARG A 1 33 ? -11.848 -1.062 2.759 1.00 0.00 33 ARG A N 12
ATOM 16480 C CA . ARG A 1 33 ? -11.560 -0.209 3.906 1.00 0.00 33 ARG A CA 12
ATOM 16481 C C . ARG A 1 33 ? -11.976 1.233 3.629 1.00 0.00 33 ARG A C 12
ATOM 16482 O O . ARG A 1 33 ? -12.337 1.582 2.505 1.00 0.00 33 ARG A O 12
ATOM 16503 N N . THR A 1 34 ? -11.923 2.068 4.662 1.00 0.00 34 THR A N 12
ATOM 16504 C CA . THR A 1 34 ? -12.296 3.471 4.531 1.00 0.00 34 THR A CA 12
ATOM 16505 C C . THR A 1 34 ? -11.437 4.354 5.430 1.00 0.00 34 THR A C 12
ATOM 16506 O O . THR A 1 34 ? -11.375 4.149 6.642 1.00 0.00 34 THR A O 12
ATOM 16517 N N . PHE A 1 35 ? -10.777 5.337 4.828 1.00 0.00 35 PHE A N 12
ATOM 16518 C CA . PHE A 1 35 ? -9.921 6.252 5.574 1.00 0.00 35 PHE A CA 12
ATOM 16519 C C . PHE A 1 35 ? -10.290 7.704 5.281 1.00 0.00 35 PHE A C 12
ATOM 16520 O O . PHE A 1 35 ? -10.696 8.039 4.168 1.00 0.00 35 PHE A O 12
ATOM 16537 N N . SER A 1 36 ? -10.145 8.560 6.287 1.00 0.00 36 SER A N 12
ATOM 16538 C CA . SER A 1 36 ? -10.466 9.975 6.139 1.00 0.00 36 SER A CA 12
ATOM 16539 C C . SER A 1 36 ? -9.231 10.773 5.735 1.00 0.00 36 SER A C 12
ATOM 16540 O O . SER A 1 36 ? -9.332 11.799 5.061 1.00 0.00 36 SER A O 12
ATOM 16548 N N . THR A 1 37 ? -8.062 10.295 6.150 1.00 0.00 37 THR A N 12
ATOM 16549 C CA . THR A 1 37 ? -6.806 10.963 5.833 1.00 0.00 37 THR A CA 12
ATOM 16550 C C . THR A 1 37 ? -5.910 10.073 4.979 1.00 0.00 37 THR A C 12
ATOM 16551 O O . THR A 1 37 ? -5.776 8.878 5.240 1.00 0.00 37 THR A O 12
ATOM 16562 N N . MET A 1 38 ? -5.299 10.664 3.958 1.00 0.00 38 MET A N 12
ATOM 16563 C CA . MET A 1 38 ? -4.413 9.924 3.066 1.00 0.00 38 MET A CA 12
ATOM 16564 C C . MET A 1 38 ? -3.317 9.213 3.855 1.00 0.00 38 MET A C 12
ATOM 16565 O O . MET A 1 38 ? -2.914 8.102 3.512 1.00 0.00 38 MET A O 12
ATOM 16579 N N . HIS A 1 39 ? -2.840 9.862 4.912 1.00 0.00 39 HIS A N 12
ATOM 16580 C CA . HIS A 1 39 ? -1.790 9.292 5.749 1.00 0.00 39 HIS A CA 12
ATOM 16581 C C . HIS A 1 39 ? -2.177 7.896 6.229 1.00 0.00 39 HIS A C 12
ATOM 16582 O O . HIS A 1 39 ? -1.376 6.964 6.165 1.00 0.00 39 HIS A O 12
ATOM 16596 N N . GLU A 1 40 ? -3.409 7.761 6.711 1.00 0.00 40 GLU A N 12
ATOM 16597 C CA . GLU A 1 40 ? -3.899 6.479 7.203 1.00 0.00 40 GLU A CA 12
ATOM 16598 C C . GLU A 1 40 ? -3.727 5.390 6.149 1.00 0.00 40 GLU A C 12
ATOM 16599 O O . GLU A 1 40 ? -3.132 4.344 6.412 1.00 0.00 40 GLU A O 12
ATOM 16611 N N . LEU A 1 41 ? -4.253 5.641 4.955 1.00 0.00 41 LEU A N 12
ATOM 16612 C CA . LEU A 1 41 ? -4.160 4.682 3.860 1.00 0.00 41 LEU A CA 12
ATOM 16613 C C . LEU A 1 41 ? -2.723 4.203 3.677 1.00 0.00 41 LEU A C 12
ATOM 16614 O O . LEU A 1 41 ? -2.446 3.005 3.726 1.00 0.00 41 LEU A O 12
ATOM 16630 N N . VAL A 1 42 ? -1.812 5.148 3.469 1.00 0.00 42 VAL A N 12
ATOM 16631 C CA . VAL A 1 42 ? -0.403 4.824 3.282 1.00 0.00 42 VAL A CA 12
ATOM 16632 C C . VAL A 1 42 ? 0.147 4.054 4.478 1.00 0.00 42 VAL A C 12
ATOM 16633 O O . VAL A 1 42 ? 0.924 3.112 4.321 1.00 0.00 42 VAL A O 12
ATOM 16646 N N . THR A 1 43 ? -0.261 4.462 5.676 1.00 0.00 43 THR A N 12
ATOM 16647 C CA . THR A 1 43 ? 0.191 3.812 6.899 1.00 0.00 43 THR A CA 12
ATOM 16648 C C . THR A 1 43 ? -0.561 2.508 7.139 1.00 0.00 43 THR A C 12
ATOM 16649 O O . THR A 1 43 ? -0.172 1.702 7.985 1.00 0.00 43 THR A O 12
ATOM 16660 N N . HIS A 1 44 ? -1.638 2.304 6.387 1.00 0.00 44 HIS A N 12
ATOM 16661 C CA . HIS A 1 44 ? -2.443 1.095 6.517 1.00 0.00 44 HIS A CA 12
ATOM 16662 C C . HIS A 1 44 ? -1.802 -0.069 5.767 1.00 0.00 44 HIS A C 12
ATOM 16663 O O . HIS A 1 44 ? -1.381 -1.055 6.373 1.00 0.00 44 HIS A O 12
ATOM 16677 N N . VAL A 1 45 ? -1.730 0.053 4.446 1.00 0.00 45 VAL A N 12
ATOM 16678 C CA . VAL A 1 45 ? -1.139 -0.989 3.613 1.00 0.00 45 VAL A CA 12
ATOM 16679 C C . VAL A 1 45 ? 0.297 -1.280 4.034 1.00 0.00 45 VAL A C 12
ATOM 16680 O O . VAL A 1 45 ? 0.888 -2.277 3.619 1.00 0.00 45 VAL A O 12
ATOM 16693 N N . THR A 1 46 ? 0.855 -0.402 4.862 1.00 0.00 46 THR A N 12
ATOM 16694 C CA . THR A 1 46 ? 2.223 -0.563 5.340 1.00 0.00 46 THR A CA 12
ATOM 16695 C C . THR A 1 46 ? 2.321 -1.699 6.352 1.00 0.00 46 THR A C 12
ATOM 16696 O O . THR A 1 46 ? 3.009 -2.692 6.119 1.00 0.00 46 THR A O 12
ATOM 16707 N N . MET A 1 47 ? 1.629 -1.546 7.475 1.00 0.00 47 MET A N 12
ATOM 16708 C CA . MET A 1 47 ? 1.637 -2.561 8.522 1.00 0.00 47 MET A CA 12
ATOM 16709 C C . MET A 1 47 ? 0.467 -3.525 8.355 1.00 0.00 47 MET A C 12
ATOM 16710 O O . MET A 1 47 ? 0.644 -4.742 8.391 1.00 0.00 47 MET A O 12
ATOM 16724 N N . GLU A 1 48 ? -0.728 -2.971 8.174 1.00 0.00 48 GLU A N 12
ATOM 16725 C CA . GLU A 1 48 ? -1.927 -3.783 8.002 1.00 0.00 48 GLU A CA 12
ATOM 16726 C C . GLU A 1 48 ? -1.704 -4.869 6.954 1.00 0.00 48 GLU A C 12
ATOM 16727 O O . GLU A 1 48 ? -2.087 -6.023 7.148 1.00 0.00 48 GLU A O 12
ATOM 16739 N N . HIS A 1 49 ? -1.081 -4.491 5.842 1.00 0.00 49 HIS A N 12
ATOM 16740 C CA . HIS A 1 49 ? -0.806 -5.432 4.762 1.00 0.00 49 HIS A CA 12
ATOM 16741 C C . HIS A 1 49 ? 0.678 -5.782 4.712 1.00 0.00 49 HIS A C 12
ATOM 16742 O O . HIS A 1 49 ? 1.097 -6.829 5.206 1.00 0.00 49 HIS A O 12
ATOM 16756 N N . VAL A 1 50 ? 1.469 -4.900 4.110 1.00 0.00 50 VAL A N 12
ATOM 16757 C CA . VAL A 1 50 ? 2.907 -5.115 3.995 1.00 0.00 50 VAL A CA 12
ATOM 16758 C C . VAL A 1 50 ? 3.491 -5.634 5.304 1.00 0.00 50 VAL A C 12
ATOM 16759 O O . VAL A 1 50 ? 4.397 -6.467 5.305 1.00 0.00 50 VAL A O 12
ATOM 16772 N N . GLY A 1 51 ? 2.965 -5.136 6.419 1.00 0.00 51 GLY A N 12
ATOM 16773 C CA . GLY A 1 51 ? 3.447 -5.562 7.721 1.00 0.00 51 GLY A CA 12
ATOM 16774 C C . GLY A 1 51 ? 4.895 -5.182 7.955 1.00 0.00 51 GLY A C 12
ATOM 16775 O O . GLY A 1 51 ? 5.647 -4.957 7.008 1.00 0.00 51 GLY A O 12
ATOM 16779 N N . GLY A 1 52 ? 5.288 -5.108 9.223 1.00 0.00 52 GLY A N 12
ATOM 16780 C CA . GLY A 1 52 ? 6.655 -4.751 9.557 1.00 0.00 52 GLY A CA 12
ATOM 16781 C C . GLY A 1 52 ? 7.655 -5.795 9.103 1.00 0.00 52 GLY A C 12
ATOM 16782 O O . GLY A 1 52 ? 7.385 -6.596 8.207 1.00 0.00 52 GLY A O 12
ATOM 16786 N N . PRO A 1 53 ? 8.841 -5.796 9.728 1.00 0.00 53 PRO A N 12
ATOM 16787 C CA . PRO A 1 53 ? 9.910 -6.744 9.398 1.00 0.00 53 PRO A CA 12
ATOM 16788 C C . PRO A 1 53 ? 9.573 -8.168 9.827 1.00 0.00 53 PRO A C 12
ATOM 16789 O O . PRO A 1 53 ? 10.254 -9.118 9.443 1.00 0.00 53 PRO A O 12
ATOM 16800 N N . GLU A 1 54 ? 8.519 -8.308 10.624 1.00 0.00 54 GLU A N 12
ATOM 16801 C CA . GLU A 1 54 ? 8.093 -9.617 11.105 1.00 0.00 54 GLU A CA 12
ATOM 16802 C C . GLU A 1 54 ? 7.119 -10.266 10.125 1.00 0.00 54 GLU A C 12
ATOM 16803 O O . GLU A 1 54 ? 6.449 -11.243 10.457 1.00 0.00 54 GLU A O 12
ATOM 16815 N N . GLN A 1 55 ? 7.047 -9.713 8.919 1.00 0.00 55 GLN A N 12
ATOM 16816 C CA . GLN A 1 55 ? 6.154 -10.237 7.892 1.00 0.00 55 GLN A CA 12
ATOM 16817 C C . GLN A 1 55 ? 6.887 -11.217 6.981 1.00 0.00 55 GLN A C 12
ATOM 16818 O O . GLN A 1 55 ? 8.052 -11.012 6.644 1.00 0.00 55 GLN A O 12
ATOM 16832 N N . ASN A 1 56 ? 6.195 -12.282 6.587 1.00 0.00 56 ASN A N 12
ATOM 16833 C CA . ASN A 1 56 ? 6.782 -13.294 5.716 1.00 0.00 56 ASN A CA 12
ATOM 16834 C C . ASN A 1 56 ? 6.308 -13.113 4.277 1.00 0.00 56 ASN A C 12
ATOM 16835 O O . ASN A 1 56 ? 5.153 -13.389 3.954 1.00 0.00 56 ASN A O 12
ATOM 16846 N N . ASN A 1 57 ? 7.208 -12.649 3.417 1.00 0.00 57 ASN A N 12
ATOM 16847 C CA . ASN A 1 57 ? 6.883 -12.432 2.012 1.00 0.00 57 ASN A CA 12
ATOM 16848 C C . ASN A 1 57 ? 6.143 -11.111 1.823 1.00 0.00 57 ASN A C 12
ATOM 16849 O O . ASN A 1 57 ? 5.104 -10.875 2.442 1.00 0.00 57 ASN A O 12
ATOM 16860 N N . HIS A 1 58 ? 6.685 -10.253 0.965 1.00 0.00 58 HIS A N 12
ATOM 16861 C CA . HIS A 1 58 ? 6.075 -8.956 0.693 1.00 0.00 58 HIS A CA 12
ATOM 16862 C C . HIS A 1 58 ? 5.708 -8.827 -0.783 1.00 0.00 58 HIS A C 12
ATOM 16863 O O . HIS A 1 58 ? 6.581 -8.818 -1.651 1.00 0.00 58 HIS A O 12
ATOM 16877 N N . VAL A 1 59 ? 4.412 -8.727 -1.058 1.00 0.00 59 VAL A N 12
ATOM 16878 C CA . VAL A 1 59 ? 3.929 -8.598 -2.428 1.00 0.00 59 VAL A CA 12
ATOM 16879 C C . VAL A 1 59 ? 2.879 -7.498 -2.540 1.00 0.00 59 VAL A C 12
ATOM 16880 O O . VAL A 1 59 ? 2.156 -7.216 -1.584 1.00 0.00 59 VAL A O 12
ATOM 16893 N N . CYS A 1 60 ? 2.801 -6.880 -3.713 1.00 0.00 60 CYS A N 12
ATOM 16894 C CA . CYS A 1 60 ? 1.839 -5.810 -3.951 1.00 0.00 60 CYS A CA 12
ATOM 16895 C C . CYS A 1 60 ? 0.510 -6.374 -4.444 1.00 0.00 60 CYS A C 12
ATOM 16896 O O . CYS A 1 60 ? 0.420 -6.902 -5.553 1.00 0.00 60 CYS A O 12
ATOM 16903 N N . TYR A 1 61 ? -0.520 -6.258 -3.614 1.00 0.00 61 TYR A N 12
ATOM 16904 C CA . TYR A 1 61 ? -1.844 -6.757 -3.963 1.00 0.00 61 TYR A CA 12
ATOM 16905 C C . TYR A 1 61 ? -2.820 -5.605 -4.185 1.00 0.00 61 TYR A C 12
ATOM 16906 O O . TYR A 1 61 ? -3.111 -4.839 -3.267 1.00 0.00 61 TYR A O 12
ATOM 16924 N N . TRP A 1 62 ? -3.321 -5.491 -5.409 1.00 0.00 62 TRP A N 12
ATOM 16925 C CA . TRP A 1 62 ? -4.265 -4.434 -5.753 1.00 0.00 62 TRP A CA 12
ATOM 16926 C C . TRP A 1 62 ? -5.245 -4.905 -6.822 1.00 0.00 62 TRP A C 12
ATOM 16927 O O . TRP A 1 62 ? -5.063 -5.966 -7.418 1.00 0.00 62 TRP A O 12
ATOM 16948 N N . GLU A 1 63 ? -6.283 -4.109 -7.059 1.00 0.00 63 GLU A N 12
ATOM 16949 C CA . GLU A 1 63 ? -7.292 -4.447 -8.057 1.00 0.00 63 GLU A CA 12
ATOM 16950 C C . GLU A 1 63 ? -6.788 -4.142 -9.465 1.00 0.00 63 GLU A C 12
ATOM 16951 O O . GLU A 1 63 ? -7.024 -4.908 -10.399 1.00 0.00 63 GLU A O 12
ATOM 16963 N N . GLU A 1 64 ? -6.092 -3.018 -9.607 1.00 0.00 64 GLU A N 12
ATOM 16964 C CA . GLU A 1 64 ? -5.556 -2.612 -10.901 1.00 0.00 64 GLU A CA 12
ATOM 16965 C C . GLU A 1 64 ? -4.072 -2.273 -10.793 1.00 0.00 64 GLU A C 12
ATOM 16966 O O . GLU A 1 64 ? -3.681 -1.109 -10.884 1.00 0.00 64 GLU A O 12
ATOM 16978 N N . CYS A 1 65 ? -3.250 -3.299 -10.598 1.00 0.00 65 CYS A N 12
ATOM 16979 C CA . CYS A 1 65 ? -1.809 -3.112 -10.476 1.00 0.00 65 CYS A CA 12
ATOM 16980 C C . CYS A 1 65 ? -1.076 -3.760 -11.646 1.00 0.00 65 CYS A C 12
ATOM 16981 O O . CYS A 1 65 ? -1.444 -4.834 -12.124 1.00 0.00 65 CYS A O 12
ATOM 16988 N N . PRO A 1 66 ? -0.012 -3.094 -12.120 1.00 0.00 66 PRO A N 12
ATOM 16989 C CA . PRO A 1 66 ? 0.796 -3.587 -13.239 1.00 0.00 66 PRO A CA 12
ATOM 16990 C C . PRO A 1 66 ? 1.611 -4.820 -12.867 1.00 0.00 66 PRO A C 12
ATOM 16991 O O . PRO A 1 66 ? 1.731 -5.758 -13.656 1.00 0.00 66 PRO A O 12
ATOM 17002 N N . ARG A 1 67 ? 2.170 -4.813 -11.661 1.00 0.00 67 ARG A N 12
ATOM 17003 C CA . ARG A 1 67 ? 2.974 -5.931 -11.185 1.00 0.00 67 ARG A CA 12
ATOM 17004 C C . ARG A 1 67 ? 2.096 -7.139 -10.872 1.00 0.00 67 ARG A C 12
ATOM 17005 O O . ARG A 1 67 ? 2.575 -8.272 -10.828 1.00 0.00 67 ARG A O 12
ATOM 17026 N N . GLU A 1 68 ? 0.808 -6.888 -10.656 1.00 0.00 68 GLU A N 12
ATOM 17027 C CA . GLU A 1 68 ? -0.136 -7.955 -10.346 1.00 0.00 68 GLU A CA 12
ATOM 17028 C C . GLU A 1 68 ? 0.049 -8.446 -8.913 1.00 0.00 68 GLU A C 12
ATOM 17029 O O . GLU A 1 68 ? -0.867 -8.367 -8.096 1.00 0.00 68 GLU A O 12
ATOM 17041 N N . GLY A 1 69 ? 1.241 -8.954 -8.617 1.00 0.00 69 GLY A N 12
ATOM 17042 C CA . GLY A 1 69 ? 1.525 -9.451 -7.283 1.00 0.00 69 GLY A CA 12
ATOM 17043 C C . GLY A 1 69 ? 2.999 -9.737 -7.073 1.00 0.00 69 GLY A C 12
ATOM 17044 O O . GLY A 1 69 ? 3.362 -10.683 -6.373 1.00 0.00 69 GLY A O 12
ATOM 17048 N N . LYS A 1 70 ? 3.852 -8.919 -7.681 1.00 0.00 70 LYS A N 12
ATOM 17049 C CA . LYS A 1 70 ? 5.295 -9.088 -7.558 1.00 0.00 70 LYS A CA 12
ATOM 17050 C C . LYS A 1 70 ? 5.722 -9.066 -6.094 1.00 0.00 70 LYS A C 12
ATOM 17051 O O . LYS A 1 70 ? 5.112 -8.386 -5.269 1.00 0.00 70 LYS A O 12
ATOM 17070 N N . SER A 1 71 ? 6.775 -9.814 -5.778 1.00 0.00 71 SER A N 12
ATOM 17071 C CA . SER A 1 71 ? 7.282 -9.882 -4.412 1.00 0.00 71 SER A CA 12
ATOM 17072 C C . SER A 1 71 ? 8.455 -8.925 -4.221 1.00 0.00 71 SER A C 12
ATOM 17073 O O . SER A 1 71 ? 9.065 -8.878 -3.152 1.00 0.00 71 SER A O 12
ATOM 17081 N N . PHE A 1 72 ? 8.766 -8.163 -5.264 1.00 0.00 72 PHE A N 12
ATOM 17082 C CA . PHE A 1 72 ? 9.866 -7.207 -5.213 1.00 0.00 72 PHE A CA 12
ATOM 17083 C C . PHE A 1 72 ? 11.151 -7.882 -4.741 1.00 0.00 72 PHE A C 12
ATOM 17084 O O . PHE A 1 72 ? 11.174 -9.085 -4.477 1.00 0.00 72 PHE A O 12
ATOM 17101 N N . LYS A 1 73 ? 12.220 -7.100 -4.638 1.00 0.00 73 LYS A N 12
ATOM 17102 C CA . LYS A 1 73 ? 13.509 -7.619 -4.199 1.00 0.00 73 LYS A CA 12
ATOM 17103 C C . LYS A 1 73 ? 13.834 -7.143 -2.786 1.00 0.00 73 LYS A C 12
ATOM 17104 O O . LYS A 1 73 ? 14.613 -7.774 -2.073 1.00 0.00 73 LYS A O 12
ATOM 17123 N N . ALA A 1 74 ? 13.231 -6.027 -2.389 1.00 0.00 74 ALA A N 12
ATOM 17124 C CA . ALA A 1 74 ? 13.454 -5.470 -1.061 1.00 0.00 74 ALA A CA 12
ATOM 17125 C C . ALA A 1 74 ? 12.132 -5.171 -0.362 1.00 0.00 74 ALA A C 12
ATOM 17126 O O . ALA A 1 74 ? 11.069 -5.201 -0.982 1.00 0.00 74 ALA A O 12
ATOM 17133 N N . LYS A 1 75 ? 12.205 -4.884 0.933 1.00 0.00 75 LYS A N 12
ATOM 17134 C CA . LYS A 1 75 ? 11.015 -4.579 1.718 1.00 0.00 75 LYS A CA 12
ATOM 17135 C C . LYS A 1 75 ? 10.490 -3.185 1.392 1.00 0.00 75 LYS A C 12
ATOM 17136 O O . LYS A 1 75 ? 9.474 -3.036 0.713 1.00 0.00 75 LYS A O 12
ATOM 17155 N N . TYR A 1 76 ? 11.190 -2.166 1.879 1.00 0.00 76 TYR A N 12
ATOM 17156 C CA . TYR A 1 76 ? 10.793 -0.783 1.640 1.00 0.00 76 TYR A CA 12
ATOM 17157 C C . TYR A 1 76 ? 10.359 -0.584 0.191 1.00 0.00 76 TYR A C 12
ATOM 17158 O O . TYR A 1 76 ? 9.556 0.299 -0.113 1.00 0.00 76 TYR A O 12
ATOM 17176 N N . LYS A 1 77 ? 10.894 -1.411 -0.699 1.00 0.00 77 LYS A N 12
ATOM 17177 C CA . LYS A 1 77 ? 10.562 -1.330 -2.117 1.00 0.00 77 LYS A CA 12
ATOM 17178 C C . LYS A 1 77 ? 9.057 -1.452 -2.331 1.00 0.00 77 LYS A C 12
ATOM 17179 O O . LYS A 1 77 ? 8.469 -0.706 -3.115 1.00 0.00 77 LYS A O 12
ATOM 17198 N N . LEU A 1 78 ? 8.439 -2.396 -1.630 1.00 0.00 78 LEU A N 12
ATOM 17199 C CA . LEU A 1 78 ? 7.001 -2.615 -1.742 1.00 0.00 78 LEU A CA 12
ATOM 17200 C C . LEU A 1 78 ? 6.231 -1.331 -1.450 1.00 0.00 78 LEU A C 12
ATOM 17201 O O . LEU A 1 78 ? 5.591 -0.763 -2.335 1.00 0.00 78 LEU A O 12
ATOM 17217 N N . VAL A 1 79 ? 6.298 -0.877 -0.202 1.00 0.00 79 VAL A N 12
ATOM 17218 C CA . VAL A 1 79 ? 5.610 0.342 0.206 1.00 0.00 79 VAL A CA 12
ATOM 17219 C C . VAL A 1 79 ? 5.876 1.478 -0.775 1.00 0.00 79 VAL A C 12
ATOM 17220 O O . VAL A 1 79 ? 5.018 2.331 -1.000 1.00 0.00 79 VAL A O 12
ATOM 17233 N N . ASN A 1 80 ? 7.070 1.483 -1.358 1.00 0.00 80 ASN A N 12
ATOM 17234 C CA . ASN A 1 80 ? 7.450 2.515 -2.316 1.00 0.00 80 ASN A CA 12
ATOM 17235 C C . ASN A 1 80 ? 6.542 2.479 -3.541 1.00 0.00 80 ASN A C 12
ATOM 17236 O O . ASN A 1 80 ? 6.037 3.511 -3.983 1.00 0.00 80 ASN A O 12
ATOM 17247 N N . HIS A 1 81 ? 6.339 1.284 -4.086 1.00 0.00 81 HIS A N 12
ATOM 17248 C CA . HIS A 1 81 ? 5.491 1.113 -5.261 1.00 0.00 81 HIS A CA 12
ATOM 17249 C C . HIS A 1 81 ? 4.022 1.321 -4.905 1.00 0.00 81 HIS A C 12
ATOM 17250 O O . HIS A 1 81 ? 3.258 1.886 -5.689 1.00 0.00 81 HIS A O 12
ATOM 17264 N N . ILE A 1 82 ? 3.634 0.862 -3.720 1.00 0.00 82 ILE A N 12
ATOM 17265 C CA . ILE A 1 82 ? 2.257 0.999 -3.262 1.00 0.00 82 ILE A CA 12
ATOM 17266 C C . ILE A 1 82 ? 1.769 2.436 -3.411 1.00 0.00 82 ILE A C 12
ATOM 17267 O O . ILE A 1 82 ? 0.641 2.677 -3.841 1.00 0.00 82 ILE A O 12
ATOM 17283 N N . ARG A 1 83 ? 2.626 3.387 -3.054 1.00 0.00 83 ARG A N 12
ATOM 17284 C CA . ARG A 1 83 ? 2.282 4.800 -3.148 1.00 0.00 83 ARG A CA 12
ATOM 17285 C C . ARG A 1 83 ? 1.623 5.111 -4.489 1.00 0.00 83 ARG A C 12
ATOM 17286 O O . ARG A 1 83 ? 0.564 5.735 -4.543 1.00 0.00 83 ARG A O 12
ATOM 17307 N N . VAL A 1 84 ? 2.259 4.671 -5.571 1.00 0.00 84 VAL A N 12
ATOM 17308 C CA . VAL A 1 84 ? 1.734 4.901 -6.912 1.00 0.00 84 VAL A CA 12
ATOM 17309 C C . VAL A 1 84 ? 0.246 4.580 -6.983 1.00 0.00 84 VAL A C 12
ATOM 17310 O O . VAL A 1 84 ? -0.508 5.235 -7.703 1.00 0.00 84 VAL A O 12
ATOM 17323 N N . HIS A 1 85 ? -0.172 3.567 -6.230 1.00 0.00 85 HIS A N 12
ATOM 17324 C CA . HIS A 1 85 ? -1.572 3.159 -6.206 1.00 0.00 85 HIS A CA 12
ATOM 17325 C C . HIS A 1 85 ? -2.392 4.083 -5.311 1.00 0.00 85 HIS A C 12
ATOM 17326 O O . HIS A 1 85 ? -3.392 4.657 -5.744 1.00 0.00 85 HIS A O 12
ATOM 17340 N N . THR A 1 86 ? -1.963 4.222 -4.061 1.00 0.00 86 THR A N 12
ATOM 17341 C CA . THR A 1 86 ? -2.658 5.074 -3.105 1.00 0.00 86 THR A CA 12
ATOM 17342 C C . THR A 1 86 ? -3.090 6.386 -3.750 1.00 0.00 86 THR A C 12
ATOM 17343 O O . THR A 1 86 ? -4.181 6.890 -3.486 1.00 0.00 86 THR A O 12
ATOM 17354 N N . GLY A 1 87 ? -2.227 6.935 -4.599 1.00 0.00 87 GLY A N 12
ATOM 17355 C CA . GLY A 1 87 ? -2.538 8.184 -5.270 1.00 0.00 87 GLY A CA 12
ATOM 17356 C C . GLY A 1 87 ? -1.794 9.363 -4.675 1.00 0.00 87 GLY A C 12
ATOM 17357 O O . GLY A 1 87 ? -1.924 10.490 -5.150 1.00 0.00 87 GLY A O 12
ATOM 17361 N N . GLU A 1 88 ? -1.013 9.102 -3.631 1.00 0.00 88 GLU A N 12
ATOM 17362 C CA . GLU A 1 88 ? -0.247 10.152 -2.970 1.00 0.00 88 GLU A CA 12
ATOM 17363 C C . GLU A 1 88 ? 0.971 10.543 -3.801 1.00 0.00 88 GLU A C 12
ATOM 17364 O O . GLU A 1 88 ? 0.956 10.448 -5.029 1.00 0.00 88 GLU A O 12
ATOM 17376 N N . LYS A 1 89 ? 2.026 10.984 -3.124 1.00 0.00 89 LYS A N 12
ATOM 17377 C CA . LYS A 1 89 ? 3.253 11.390 -3.798 1.00 0.00 89 LYS A CA 12
ATOM 17378 C C . LYS A 1 89 ? 3.698 10.332 -4.802 1.00 0.00 89 LYS A C 12
ATOM 17379 O O . LYS A 1 89 ? 3.258 9.183 -4.745 1.00 0.00 89 LYS A O 12
ATOM 17398 N N . SER A 1 90 ? 4.573 10.726 -5.722 1.00 0.00 90 SER A N 12
ATOM 17399 C CA . SER A 1 90 ? 5.075 9.811 -6.741 1.00 0.00 90 SER A CA 12
ATOM 17400 C C . SER A 1 90 ? 5.947 10.550 -7.752 1.00 0.00 90 SER A C 12
ATOM 17401 O O . SER A 1 90 ? 6.316 11.705 -7.543 1.00 0.00 90 SER A O 12
ATOM 17409 N N . GLY A 1 91 ? 6.271 9.874 -8.850 1.00 0.00 91 GLY A N 12
ATOM 17410 C CA . GLY A 1 91 ? 7.097 10.481 -9.878 1.00 0.00 91 GLY A CA 12
ATOM 17411 C C . GLY A 1 91 ? 7.981 9.472 -10.583 1.00 0.00 91 GLY A C 12
ATOM 17412 O O . GLY A 1 91 ? 7.974 8.282 -10.267 1.00 0.00 91 GLY A O 12
ATOM 17416 N N . PRO A 1 92 ? 8.762 9.947 -11.564 1.00 0.00 92 PRO A N 12
ATOM 17417 C CA . PRO A 1 92 ? 9.669 9.093 -12.337 1.00 0.00 92 PRO A CA 12
ATOM 17418 C C . PRO A 1 92 ? 10.847 8.596 -11.505 1.00 0.00 92 PRO A C 12
ATOM 17419 O O . PRO A 1 92 ? 11.313 9.285 -10.597 1.00 0.00 92 PRO A O 12
ATOM 17430 N N . SER A 1 93 ? 11.325 7.397 -11.822 1.00 0.00 93 SER A N 12
ATOM 17431 C CA . SER A 1 93 ? 12.447 6.807 -11.101 1.00 0.00 93 SER A CA 12
ATOM 17432 C C . SER A 1 93 ? 13.776 7.285 -11.679 1.00 0.00 93 SER A C 12
ATOM 17433 O O . SER A 1 93 ? 14.507 6.515 -12.302 1.00 0.00 93 SER A O 12
ATOM 17441 N N . SER A 1 94 ? 14.081 8.561 -11.468 1.00 0.00 94 SER A N 12
ATOM 17442 C CA . SER A 1 94 ? 15.319 9.145 -11.970 1.00 0.00 94 SER A CA 12
ATOM 17443 C C . SER A 1 94 ? 15.242 9.367 -13.477 1.00 0.00 94 SER A C 12
ATOM 17444 O O . SER A 1 94 ? 14.157 9.423 -14.054 1.00 0.00 94 SER A O 12
ATOM 17452 N N . GLY A 1 95 ? 16.405 9.493 -14.111 1.00 0.00 95 GLY A N 12
ATOM 17453 C CA . GLY A 1 95 ? 16.448 9.708 -15.545 1.00 0.00 95 GLY A CA 12
ATOM 17454 C C . GLY A 1 95 ? 17.865 9.744 -16.083 1.00 0.00 95 GLY A C 12
ATOM 17455 O O . GLY A 1 95 ? 18.240 10.727 -16.720 1.00 0.00 95 GLY A O 12
ATOM 17461 N N . GLY A 1 1 ? -18.485 20.030 26.711 1.00 0.00 1 GLY A N 13
ATOM 17462 C CA . GLY A 1 1 ? -19.131 20.791 25.657 1.00 0.00 1 GLY A CA 13
ATOM 17463 C C . GLY A 1 1 ? -18.336 20.785 24.366 1.00 0.00 1 GLY A C 13
ATOM 17464 O O . GLY A 1 1 ? -17.111 20.902 24.383 1.00 0.00 1 GLY A O 13
ATOM 17468 N N . SER A 1 2 ? -19.034 20.646 23.244 1.00 0.00 2 SER A N 13
ATOM 17469 C CA . SER A 1 2 ? -18.385 20.620 21.938 1.00 0.00 2 SER A CA 13
ATOM 17470 C C . SER A 1 2 ? -18.855 21.786 21.074 1.00 0.00 2 SER A C 13
ATOM 17471 O O . SER A 1 2 ? -19.612 22.644 21.529 1.00 0.00 2 SER A O 13
ATOM 17479 N N . SER A 1 3 ? -18.400 21.810 19.825 1.00 0.00 3 SER A N 13
ATOM 17480 C CA . SER A 1 3 ? -18.770 22.872 18.897 1.00 0.00 3 SER A CA 13
ATOM 17481 C C . SER A 1 3 ? -19.246 22.292 17.569 1.00 0.00 3 SER A C 13
ATOM 17482 O O . SER A 1 3 ? -19.489 21.091 17.455 1.00 0.00 3 SER A O 13
ATOM 17490 N N . GLY A 1 4 ? -19.378 23.155 16.566 1.00 0.00 4 GLY A N 13
ATOM 17491 C CA . GLY A 1 4 ? -19.824 22.711 15.259 1.00 0.00 4 GLY A CA 13
ATOM 17492 C C . GLY A 1 4 ? -18.670 22.399 14.327 1.00 0.00 4 GLY A C 13
ATOM 17493 O O . GLY A 1 4 ? -17.510 22.634 14.665 1.00 0.00 4 GLY A O 13
ATOM 17497 N N . SER A 1 5 ? -18.988 21.867 13.151 1.00 0.00 5 SER A N 13
ATOM 17498 C CA . SER A 1 5 ? -17.968 21.517 12.170 1.00 0.00 5 SER A CA 13
ATOM 17499 C C . SER A 1 5 ? -17.427 22.766 11.480 1.00 0.00 5 SER A C 13
ATOM 17500 O O . SER A 1 5 ? -17.828 23.095 10.364 1.00 0.00 5 SER A O 13
ATOM 17508 N N . SER A 1 6 ? -16.514 23.458 12.154 1.00 0.00 6 SER A N 13
ATOM 17509 C CA . SER A 1 6 ? -15.919 24.673 11.608 1.00 0.00 6 SER A CA 13
ATOM 17510 C C . SER A 1 6 ? -14.425 24.485 11.366 1.00 0.00 6 SER A C 13
ATOM 17511 O O . SER A 1 6 ? -13.703 23.982 12.226 1.00 0.00 6 SER A O 13
ATOM 17519 N N . GLY A 1 7 ? -13.967 24.894 10.186 1.00 0.00 7 GLY A N 13
ATOM 17520 C CA . GLY A 1 7 ? -12.562 24.762 9.850 1.00 0.00 7 GLY A CA 13
ATOM 17521 C C . GLY A 1 7 ? -12.341 24.505 8.372 1.00 0.00 7 GLY A C 13
ATOM 17522 O O . GLY A 1 7 ? -11.821 25.363 7.658 1.00 0.00 7 GLY A O 13
ATOM 17526 N N . GLN A 1 8 ? -12.734 23.321 7.914 1.00 0.00 8 GLN A N 13
ATOM 17527 C CA . GLN A 1 8 ? -12.574 22.954 6.512 1.00 0.00 8 GLN A CA 13
ATOM 17528 C C . GLN A 1 8 ? -13.583 21.883 6.111 1.00 0.00 8 GLN A C 13
ATOM 17529 O O . GLN A 1 8 ? -14.119 21.157 6.948 1.00 0.00 8 GLN A O 13
ATOM 17543 N N . PRO A 1 9 ? -13.849 21.781 4.800 1.00 0.00 9 PRO A N 13
ATOM 17544 C CA . PRO A 1 9 ? -14.795 20.802 4.259 1.00 0.00 9 PRO A CA 13
ATOM 17545 C C . PRO A 1 9 ? -14.274 19.372 4.364 1.00 0.00 9 PRO A C 13
ATOM 17546 O O . PRO A 1 9 ? -13.075 19.128 4.230 1.00 0.00 9 PRO A O 13
ATOM 17557 N N . ILE A 1 10 ? -15.182 18.432 4.603 1.00 0.00 10 ILE A N 13
ATOM 17558 C CA . ILE A 1 10 ? -14.813 17.028 4.724 1.00 0.00 10 ILE A CA 13
ATOM 17559 C C . ILE A 1 10 ? -14.122 16.530 3.459 1.00 0.00 10 ILE A C 13
ATOM 17560 O O . ILE A 1 10 ? -14.225 17.146 2.398 1.00 0.00 10 ILE A O 13
ATOM 17576 N N . LYS A 1 11 ? -13.417 15.410 3.578 1.00 0.00 11 LYS A N 13
ATOM 17577 C CA . LYS A 1 11 ? -12.710 14.826 2.445 1.00 0.00 11 LYS A CA 13
ATOM 17578 C C . LYS A 1 11 ? -13.275 13.452 2.101 1.00 0.00 11 LYS A C 13
ATOM 17579 O O . LYS A 1 11 ? -13.836 12.769 2.957 1.00 0.00 11 LYS A O 13
ATOM 17598 N N . GLN A 1 12 ? -13.122 13.052 0.842 1.00 0.00 12 GLN A N 13
ATOM 17599 C CA . GLN A 1 12 ? -13.617 11.759 0.386 1.00 0.00 12 GLN A CA 13
ATOM 17600 C C . GLN A 1 12 ? -13.164 10.642 1.320 1.00 0.00 12 GLN A C 13
ATOM 17601 O O . GLN A 1 12 ? -12.366 10.867 2.230 1.00 0.00 12 GLN A O 13
ATOM 17615 N N . GLU A 1 13 ? -13.678 9.438 1.090 1.00 0.00 13 GLU A N 13
ATOM 17616 C CA . GLU A 1 13 ? -13.326 8.287 1.912 1.00 0.00 13 GLU A CA 13
ATOM 17617 C C . GLU A 1 13 ? -12.444 7.314 1.137 1.00 0.00 13 GLU A C 13
ATOM 17618 O O . GLU A 1 13 ? -12.940 6.431 0.435 1.00 0.00 13 GLU A O 13
ATOM 17630 N N . LEU A 1 14 ? -11.132 7.480 1.268 1.00 0.00 14 LEU A N 13
ATOM 17631 C CA . LEU A 1 14 ? -10.178 6.617 0.580 1.00 0.00 14 LEU A CA 13
ATOM 17632 C C . LEU A 1 14 ? -10.403 5.154 0.949 1.00 0.00 14 LEU A C 13
ATOM 17633 O O . LEU A 1 14 ? -10.450 4.801 2.127 1.00 0.00 14 LEU A O 13
ATOM 17649 N N . SER A 1 15 ? -10.540 4.308 -0.067 1.00 0.00 15 SER A N 13
ATOM 17650 C CA . SER A 1 15 ? -10.761 2.883 0.150 1.00 0.00 15 SER A CA 13
ATOM 17651 C C . SER A 1 15 ? -9.526 2.076 -0.237 1.00 0.00 15 SER A C 13
ATOM 17652 O O . SER A 1 15 ? -8.984 2.234 -1.332 1.00 0.00 15 SER A O 13
ATOM 17660 N N . CYS A 1 16 ? -9.085 1.210 0.670 1.00 0.00 16 CYS A N 13
ATOM 17661 C CA . CYS A 1 16 ? -7.913 0.378 0.426 1.00 0.00 16 CYS A CA 13
ATOM 17662 C C . CYS A 1 16 ? -8.269 -0.820 -0.451 1.00 0.00 16 CYS A C 13
ATOM 17663 O O . CYS A 1 16 ? -8.713 -1.856 0.045 1.00 0.00 16 CYS A O 13
ATOM 17670 N N . LYS A 1 17 ? -8.072 -0.670 -1.756 1.00 0.00 17 LYS A N 13
ATOM 17671 C CA . LYS A 1 17 ? -8.370 -1.738 -2.703 1.00 0.00 17 LYS A CA 13
ATOM 17672 C C . LYS A 1 17 ? -7.262 -2.786 -2.707 1.00 0.00 17 LYS A C 13
ATOM 17673 O O . LYS A 1 17 ? -6.708 -3.113 -3.757 1.00 0.00 17 LYS A O 13
ATOM 17692 N N . TRP A 1 18 ? -6.945 -3.311 -1.529 1.00 0.00 18 TRP A N 13
ATOM 17693 C CA . TRP A 1 18 ? -5.904 -4.324 -1.398 1.00 0.00 18 TRP A CA 13
ATOM 17694 C C . TRP A 1 18 ? -6.502 -5.726 -1.431 1.00 0.00 18 TRP A C 13
ATOM 17695 O O . TRP A 1 18 ? -7.177 -6.145 -0.491 1.00 0.00 18 TRP A O 13
ATOM 17716 N N . ILE A 1 19 ? -6.250 -6.446 -2.519 1.00 0.00 19 ILE A N 13
ATOM 17717 C CA . ILE A 1 19 ? -6.762 -7.802 -2.672 1.00 0.00 19 ILE A CA 13
ATOM 17718 C C . ILE A 1 19 ? -5.686 -8.836 -2.359 1.00 0.00 19 ILE A C 13
ATOM 17719 O O . ILE A 1 19 ? -4.901 -9.212 -3.229 1.00 0.00 19 ILE A O 13
ATOM 17735 N N . ASP A 1 20 ? -5.657 -9.292 -1.112 1.00 0.00 20 ASP A N 13
ATOM 17736 C CA . ASP A 1 20 ? -4.678 -10.285 -0.684 1.00 0.00 20 ASP A CA 13
ATOM 17737 C C . ASP A 1 20 ? -4.811 -11.566 -1.501 1.00 0.00 20 ASP A C 13
ATOM 17738 O O . ASP A 1 20 ? -5.418 -11.570 -2.571 1.00 0.00 20 ASP A O 13
ATOM 17747 N N . GLU A 1 21 ? -4.238 -12.651 -0.989 1.00 0.00 21 GLU A N 13
ATOM 17748 C CA . GLU A 1 21 ? -4.292 -13.938 -1.673 1.00 0.00 21 GLU A CA 13
ATOM 17749 C C . GLU A 1 21 ? -4.485 -15.076 -0.675 1.00 0.00 21 GLU A C 13
ATOM 17750 O O . GLU A 1 21 ? -3.892 -15.079 0.403 1.00 0.00 21 GLU A O 13
ATOM 17762 N N . ALA A 1 22 ? -5.320 -16.042 -1.044 1.00 0.00 22 ALA A N 13
ATOM 17763 C CA . ALA A 1 22 ? -5.592 -17.187 -0.183 1.00 0.00 22 ALA A CA 13
ATOM 17764 C C . ALA A 1 22 ? -6.432 -16.781 1.022 1.00 0.00 22 ALA A C 13
ATOM 17765 O O . ALA A 1 22 ? -6.711 -17.598 1.899 1.00 0.00 22 ALA A O 13
ATOM 17772 N N . GLN A 1 23 ? -6.832 -15.514 1.059 1.00 0.00 23 GLN A N 13
ATOM 17773 C CA . GLN A 1 23 ? -7.640 -15.000 2.159 1.00 0.00 23 GLN A CA 13
ATOM 17774 C C . GLN A 1 23 ? -8.700 -16.015 2.577 1.00 0.00 23 GLN A C 13
ATOM 17775 O O . GLN A 1 23 ? -9.101 -16.870 1.786 1.00 0.00 23 GLN A O 13
ATOM 17789 N N . LEU A 1 24 ? -9.149 -15.915 3.823 1.00 0.00 24 LEU A N 13
ATOM 17790 C CA . LEU A 1 24 ? -10.162 -16.824 4.346 1.00 0.00 24 LEU A CA 13
ATOM 17791 C C . LEU A 1 24 ? -11.452 -16.725 3.538 1.00 0.00 24 LEU A C 13
ATOM 17792 O O . LEU A 1 24 ? -12.101 -17.733 3.260 1.00 0.00 24 LEU A O 13
ATOM 17808 N N . SER A 1 25 ? -11.817 -15.503 3.163 1.00 0.00 25 SER A N 13
ATOM 17809 C CA . SER A 1 25 ? -13.030 -15.272 2.388 1.00 0.00 25 SER A CA 13
ATOM 17810 C C . SER A 1 25 ? -12.721 -15.231 0.894 1.00 0.00 25 SER A C 13
ATOM 17811 O O . SER A 1 25 ? -12.137 -14.268 0.396 1.00 0.00 25 SER A O 13
ATOM 17819 N N . ARG A 1 26 ? -13.118 -16.283 0.185 1.00 0.00 26 ARG A N 13
ATOM 17820 C CA . ARG A 1 26 ? -12.883 -16.369 -1.251 1.00 0.00 26 ARG A CA 13
ATOM 17821 C C . ARG A 1 26 ? -14.181 -16.169 -2.027 1.00 0.00 26 ARG A C 13
ATOM 17822 O O . ARG A 1 26 ? -15.281 -16.294 -1.488 1.00 0.00 26 ARG A O 13
ATOM 17843 N N . PRO A 1 27 ? -14.053 -15.850 -3.324 1.00 0.00 27 PRO A N 13
ATOM 17844 C CA . PRO A 1 27 ? -12.749 -15.698 -3.976 1.00 0.00 27 PRO A CA 13
ATOM 17845 C C . PRO A 1 27 ? -12.002 -14.458 -3.496 1.00 0.00 27 PRO A C 13
ATOM 17846 O O . PRO A 1 27 ? -12.587 -13.568 -2.877 1.00 0.00 27 PRO A O 13
ATOM 17857 N N . LYS A 1 28 ? -10.706 -14.404 -3.786 1.00 0.00 28 LYS A N 13
ATOM 17858 C CA . LYS A 1 28 ? -9.879 -13.272 -3.386 1.00 0.00 28 LYS A CA 13
ATOM 17859 C C . LYS A 1 28 ? -10.669 -11.969 -3.454 1.00 0.00 28 LYS A C 13
ATOM 17860 O O . LYS A 1 28 ? -10.761 -11.341 -4.509 1.00 0.00 28 LYS A O 13
ATOM 17879 N N . LYS A 1 29 ? -11.237 -11.567 -2.322 1.00 0.00 29 LYS A N 13
ATOM 17880 C CA . LYS A 1 29 ? -12.018 -10.338 -2.252 1.00 0.00 29 LYS A CA 13
ATOM 17881 C C . LYS A 1 29 ? -11.123 -9.143 -1.936 1.00 0.00 29 LYS A C 13
ATOM 17882 O O . LYS A 1 29 ? -9.914 -9.290 -1.761 1.00 0.00 29 LYS A O 13
ATOM 17901 N N . SER A 1 30 ? -11.727 -7.961 -1.863 1.00 0.00 30 SER A N 13
ATOM 17902 C CA . SER A 1 30 ? -10.984 -6.741 -1.569 1.00 0.00 30 SER A CA 13
ATOM 17903 C C . SER A 1 30 ? -11.017 -6.431 -0.076 1.00 0.00 30 SER A C 13
ATOM 17904 O O . SER A 1 30 ? -12.064 -6.520 0.566 1.00 0.00 30 SER A O 13
ATOM 17912 N N . CYS A 1 31 ? -9.862 -6.065 0.471 1.00 0.00 31 CYS A N 13
ATOM 17913 C CA . CYS A 1 31 ? -9.756 -5.742 1.889 1.00 0.00 31 CYS A CA 13
ATOM 17914 C C . CYS A 1 31 ? -10.864 -4.782 2.313 1.00 0.00 31 CYS A C 13
ATOM 17915 O O . CYS A 1 31 ? -11.508 -4.978 3.344 1.00 0.00 31 CYS A O 13
ATOM 17922 N N . ASP A 1 32 ? -11.081 -3.746 1.510 1.00 0.00 32 ASP A N 13
ATOM 17923 C CA . ASP A 1 32 ? -12.112 -2.757 1.800 1.00 0.00 32 ASP A CA 13
ATOM 17924 C C . ASP A 1 32 ? -11.787 -1.993 3.080 1.00 0.00 32 ASP A C 13
ATOM 17925 O O . ASP A 1 32 ? -11.383 -2.584 4.081 1.00 0.00 32 ASP A O 13
ATOM 17934 N N . ARG A 1 33 ? -11.966 -0.677 3.039 1.00 0.00 33 ARG A N 13
ATOM 17935 C CA . ARG A 1 33 ? -11.689 0.168 4.194 1.00 0.00 33 ARG A CA 13
ATOM 17936 C C . ARG A 1 33 ? -12.141 1.603 3.939 1.00 0.00 33 ARG A C 13
ATOM 17937 O O . ARG A 1 33 ? -12.619 1.932 2.853 1.00 0.00 33 ARG A O 13
ATOM 17958 N N . THR A 1 34 ? -11.986 2.455 4.948 1.00 0.00 34 THR A N 13
ATOM 17959 C CA . THR A 1 34 ? -12.379 3.854 4.834 1.00 0.00 34 THR A CA 13
ATOM 17960 C C . THR A 1 34 ? -11.447 4.754 5.637 1.00 0.00 34 THR A C 13
ATOM 17961 O O . THR A 1 34 ? -11.390 4.669 6.864 1.00 0.00 34 THR A O 13
ATOM 17972 N N . PHE A 1 35 ? -10.718 5.618 4.938 1.00 0.00 35 PHE A N 13
ATOM 17973 C CA . PHE A 1 35 ? -9.788 6.534 5.586 1.00 0.00 35 PHE A CA 13
ATOM 17974 C C . PHE A 1 35 ? -10.080 7.978 5.188 1.00 0.00 35 PHE A C 13
ATOM 17975 O O . PHE A 1 35 ? -10.416 8.260 4.038 1.00 0.00 35 PHE A O 13
ATOM 17992 N N . SER A 1 36 ? -9.950 8.889 6.148 1.00 0.00 36 SER A N 13
ATOM 17993 C CA . SER A 1 36 ? -10.204 10.303 5.899 1.00 0.00 36 SER A CA 13
ATOM 17994 C C . SER A 1 36 ? -8.912 11.033 5.546 1.00 0.00 36 SER A C 13
ATOM 17995 O O . SER A 1 36 ? -8.936 12.170 5.072 1.00 0.00 36 SER A O 13
ATOM 18003 N N . THR A 1 37 ? -7.783 10.371 5.780 1.00 0.00 37 THR A N 13
ATOM 18004 C CA . THR A 1 37 ? -6.480 10.956 5.488 1.00 0.00 37 THR A CA 13
ATOM 18005 C C . THR A 1 37 ? -5.618 9.999 4.671 1.00 0.00 37 THR A C 13
ATOM 18006 O O . THR A 1 37 ? -5.503 8.819 5.001 1.00 0.00 37 THR A O 13
ATOM 18017 N N . MET A 1 38 ? -5.015 10.516 3.606 1.00 0.00 38 MET A N 13
ATOM 18018 C CA . MET A 1 38 ? -4.162 9.706 2.744 1.00 0.00 38 MET A CA 13
ATOM 18019 C C . MET A 1 38 ? -3.085 8.996 3.557 1.00 0.00 38 MET A C 13
ATOM 18020 O O . MET A 1 38 ? -2.669 7.887 3.220 1.00 0.00 38 MET A O 13
ATOM 18034 N N . HIS A 1 39 ? -2.638 9.640 4.630 1.00 0.00 39 HIS A N 13
ATOM 18035 C CA . HIS A 1 39 ? -1.609 9.069 5.492 1.00 0.00 39 HIS A CA 13
ATOM 18036 C C . HIS A 1 39 ? -2.025 7.689 5.993 1.00 0.00 39 HIS A C 13
ATOM 18037 O O . HIS A 1 39 ? -1.260 6.730 5.904 1.00 0.00 39 HIS A O 13
ATOM 18051 N N . GLU A 1 40 ? -3.242 7.599 6.521 1.00 0.00 40 GLU A N 13
ATOM 18052 C CA . GLU A 1 40 ? -3.758 6.336 7.037 1.00 0.00 40 GLU A CA 13
ATOM 18053 C C . GLU A 1 40 ? -3.593 5.220 6.010 1.00 0.00 40 GLU A C 13
ATOM 18054 O O . GLU A 1 40 ? -2.962 4.198 6.283 1.00 0.00 40 GLU A O 13
ATOM 18066 N N . LEU A 1 41 ? -4.165 5.423 4.828 1.00 0.00 41 LEU A N 13
ATOM 18067 C CA . LEU A 1 41 ? -4.083 4.434 3.759 1.00 0.00 41 LEU A CA 13
ATOM 18068 C C . LEU A 1 41 ? -2.655 3.924 3.597 1.00 0.00 41 LEU A C 13
ATOM 18069 O O . LEU A 1 41 ? -2.393 2.728 3.724 1.00 0.00 41 LEU A O 13
ATOM 18085 N N . VAL A 1 42 ? -1.733 4.841 3.319 1.00 0.00 42 VAL A N 13
ATOM 18086 C CA . VAL A 1 42 ? -0.330 4.485 3.143 1.00 0.00 42 VAL A CA 13
ATOM 18087 C C . VAL A 1 42 ? 0.194 3.705 4.344 1.00 0.00 42 VAL A C 13
ATOM 18088 O O . VAL A 1 42 ? 0.947 2.742 4.193 1.00 0.00 42 VAL A O 13
ATOM 18101 N N . THR A 1 43 ? -0.210 4.126 5.538 1.00 0.00 43 THR A N 13
ATOM 18102 C CA . THR A 1 43 ? 0.218 3.468 6.766 1.00 0.00 43 THR A CA 13
ATOM 18103 C C . THR A 1 43 ? -0.568 2.184 7.005 1.00 0.00 43 THR A C 13
ATOM 18104 O O . THR A 1 43 ? -0.163 1.334 7.798 1.00 0.00 43 THR A O 13
ATOM 18115 N N . HIS A 1 44 ? -1.695 2.049 6.313 1.00 0.00 44 HIS A N 13
ATOM 18116 C CA . HIS A 1 44 ? -2.539 0.866 6.450 1.00 0.00 44 HIS A CA 13
ATOM 18117 C C . HIS A 1 44 ? -1.943 -0.316 5.691 1.00 0.00 44 HIS A C 13
ATOM 18118 O O . HIS A 1 44 ? -1.537 -1.311 6.292 1.00 0.00 44 HIS A O 13
ATOM 18132 N N . VAL A 1 45 ? -1.894 -0.200 4.368 1.00 0.00 45 VAL A N 13
ATOM 18133 C CA . VAL A 1 45 ? -1.348 -1.259 3.528 1.00 0.00 45 VAL A CA 13
ATOM 18134 C C . VAL A 1 45 ? 0.079 -1.604 3.936 1.00 0.00 45 VAL A C 13
ATOM 18135 O O . VAL A 1 45 ? 0.623 -2.631 3.529 1.00 0.00 45 VAL A O 13
ATOM 18148 N N . THR A 1 46 ? 0.683 -0.738 4.744 1.00 0.00 46 THR A N 13
ATOM 18149 C CA . THR A 1 46 ? 2.049 -0.950 5.208 1.00 0.00 46 THR A CA 13
ATOM 18150 C C . THR A 1 46 ? 2.120 -2.105 6.200 1.00 0.00 46 THR A C 13
ATOM 18151 O O . THR A 1 46 ? 2.754 -3.125 5.933 1.00 0.00 46 THR A O 13
ATOM 18162 N N . MET A 1 47 ? 1.464 -1.939 7.343 1.00 0.00 47 MET A N 13
ATOM 18163 C CA . MET A 1 47 ? 1.452 -2.970 8.374 1.00 0.00 47 MET A CA 13
ATOM 18164 C C . MET A 1 47 ? 0.243 -3.886 8.213 1.00 0.00 47 MET A C 13
ATOM 18165 O O . MET A 1 47 ? 0.372 -5.109 8.242 1.00 0.00 47 MET A O 13
ATOM 18179 N N . GLU A 1 48 ? -0.931 -3.284 8.044 1.00 0.00 48 GLU A N 13
ATOM 18180 C CA . GLU A 1 48 ? -2.163 -4.047 7.880 1.00 0.00 48 GLU A CA 13
ATOM 18181 C C . GLU A 1 48 ? -1.990 -5.139 6.828 1.00 0.00 48 GLU A C 13
ATOM 18182 O O . GLU A 1 48 ? -2.490 -6.253 6.985 1.00 0.00 48 GLU A O 13
ATOM 18194 N N . HIS A 1 49 ? -1.279 -4.811 5.754 1.00 0.00 49 HIS A N 13
ATOM 18195 C CA . HIS A 1 49 ? -1.039 -5.763 4.675 1.00 0.00 49 HIS A CA 13
ATOM 18196 C C . HIS A 1 49 ? 0.441 -6.121 4.585 1.00 0.00 49 HIS A C 13
ATOM 18197 O O . HIS A 1 49 ? 0.870 -7.160 5.087 1.00 0.00 49 HIS A O 13
ATOM 18211 N N . VAL A 1 50 ? 1.217 -5.255 3.941 1.00 0.00 50 VAL A N 13
ATOM 18212 C CA . VAL A 1 50 ? 2.649 -5.480 3.785 1.00 0.00 50 VAL A CA 13
ATOM 18213 C C . VAL A 1 50 ? 3.269 -5.992 5.080 1.00 0.00 50 VAL A C 13
ATOM 18214 O O . VAL A 1 50 ? 4.295 -6.670 5.064 1.00 0.00 50 VAL A O 13
ATOM 18227 N N . GLY A 1 51 ? 2.636 -5.664 6.203 1.00 0.00 51 GLY A N 13
ATOM 18228 C CA . GLY A 1 51 ? 3.140 -6.099 7.493 1.00 0.00 51 GLY A CA 13
ATOM 18229 C C . GLY A 1 51 ? 4.203 -5.170 8.044 1.00 0.00 51 GLY A C 13
ATOM 18230 O O . GLY A 1 51 ? 4.099 -4.697 9.175 1.00 0.00 51 GLY A O 13
ATOM 18234 N N . GLY A 1 52 ? 5.232 -4.909 7.242 1.00 0.00 52 GLY A N 13
ATOM 18235 C CA . GLY A 1 52 ? 6.305 -4.033 7.675 1.00 0.00 52 GLY A CA 13
ATOM 18236 C C . GLY A 1 52 ? 7.676 -4.633 7.433 1.00 0.00 52 GLY A C 13
ATOM 18237 O O . GLY A 1 52 ? 7.829 -5.611 6.701 1.00 0.00 52 GLY A O 13
ATOM 18241 N N . PRO A 1 53 ? 8.704 -4.039 8.057 1.00 0.00 53 PRO A N 13
ATOM 18242 C CA . PRO A 1 53 ? 10.088 -4.504 7.920 1.00 0.00 53 PRO A CA 13
ATOM 18243 C C . PRO A 1 53 ? 10.319 -5.846 8.606 1.00 0.00 53 PRO A C 13
ATOM 18244 O O . PRO A 1 53 ? 11.398 -6.429 8.500 1.00 0.00 53 PRO A O 13
ATOM 18255 N N . GLU A 1 54 ? 9.300 -6.330 9.309 1.00 0.00 54 GLU A N 13
ATOM 18256 C CA . GLU A 1 54 ? 9.394 -7.603 10.012 1.00 0.00 54 GLU A CA 13
ATOM 18257 C C . GLU A 1 54 ? 8.416 -8.620 9.431 1.00 0.00 54 GLU A C 13
ATOM 18258 O O . GLU A 1 54 ? 7.830 -9.419 10.160 1.00 0.00 54 GLU A O 13
ATOM 18270 N N . GLN A 1 55 ? 8.245 -8.581 8.113 1.00 0.00 55 GLN A N 13
ATOM 18271 C CA . GLN A 1 55 ? 7.337 -9.498 7.433 1.00 0.00 55 GLN A CA 13
ATOM 18272 C C . GLN A 1 55 ? 8.098 -10.400 6.468 1.00 0.00 55 GLN A C 13
ATOM 18273 O O . GLN A 1 55 ? 9.158 -10.033 5.964 1.00 0.00 55 GLN A O 13
ATOM 18287 N N . ASN A 1 56 ? 7.548 -11.584 6.215 1.00 0.00 56 ASN A N 13
ATOM 18288 C CA . ASN A 1 56 ? 8.175 -12.540 5.309 1.00 0.00 56 ASN A CA 13
ATOM 18289 C C . ASN A 1 56 ? 7.505 -12.512 3.939 1.00 0.00 56 ASN A C 13
ATOM 18290 O O . ASN A 1 56 ? 6.372 -12.965 3.782 1.00 0.00 56 ASN A O 13
ATOM 18301 N N . ASN A 1 57 ? 8.214 -11.977 2.950 1.00 0.00 57 ASN A N 13
ATOM 18302 C CA . ASN A 1 57 ? 7.688 -11.891 1.593 1.00 0.00 57 ASN A CA 13
ATOM 18303 C C . ASN A 1 57 ? 6.707 -10.729 1.463 1.00 0.00 57 ASN A C 13
ATOM 18304 O O . ASN A 1 57 ? 5.654 -10.718 2.101 1.00 0.00 57 ASN A O 13
ATOM 18315 N N . HIS A 1 58 ? 7.060 -9.754 0.632 1.00 0.00 58 HIS A N 13
ATOM 18316 C CA . HIS A 1 58 ? 6.210 -8.588 0.417 1.00 0.00 58 HIS A CA 13
ATOM 18317 C C . HIS A 1 58 ? 5.787 -8.486 -1.046 1.00 0.00 58 HIS A C 13
ATOM 18318 O O . HIS A 1 58 ? 6.628 -8.397 -1.941 1.00 0.00 58 HIS A O 13
ATOM 18332 N N . VAL A 1 59 ? 4.479 -8.501 -1.281 1.00 0.00 59 VAL A N 13
ATOM 18333 C CA . VAL A 1 59 ? 3.945 -8.410 -2.634 1.00 0.00 59 VAL A CA 13
ATOM 18334 C C . VAL A 1 59 ? 2.934 -7.274 -2.751 1.00 0.00 59 VAL A C 13
ATOM 18335 O O . VAL A 1 59 ? 2.205 -6.978 -1.803 1.00 0.00 59 VAL A O 13
ATOM 18348 N N . CYS A 1 60 ? 2.894 -6.642 -3.919 1.00 0.00 60 CYS A N 13
ATOM 18349 C CA . CYS A 1 60 ? 1.973 -5.539 -4.161 1.00 0.00 60 CYS A CA 13
ATOM 18350 C C . CYS A 1 60 ? 0.614 -6.056 -4.626 1.00 0.00 60 CYS A C 13
ATOM 18351 O O . CYS A 1 60 ? 0.395 -6.268 -5.819 1.00 0.00 60 CYS A O 13
ATOM 18358 N N . TYR A 1 61 ? -0.293 -6.257 -3.677 1.00 0.00 61 TYR A N 13
ATOM 18359 C CA . TYR A 1 61 ? -1.629 -6.751 -3.988 1.00 0.00 61 TYR A CA 13
ATOM 18360 C C . TYR A 1 61 ? -2.617 -5.598 -4.131 1.00 0.00 61 TYR A C 13
ATOM 18361 O O . TYR A 1 61 ? -2.902 -4.888 -3.167 1.00 0.00 61 TYR A O 13
ATOM 18379 N N . TRP A 1 62 ? -3.135 -5.418 -5.340 1.00 0.00 62 TRP A N 13
ATOM 18380 C CA . TRP A 1 62 ? -4.092 -4.351 -5.611 1.00 0.00 62 TRP A CA 13
ATOM 18381 C C . TRP A 1 62 ? -5.111 -4.787 -6.659 1.00 0.00 62 TRP A C 13
ATOM 18382 O O . TRP A 1 62 ? -4.930 -5.804 -7.327 1.00 0.00 62 TRP A O 13
ATOM 18403 N N . GLU A 1 63 ? -6.181 -4.010 -6.796 1.00 0.00 63 GLU A N 13
ATOM 18404 C CA . GLU A 1 63 ? -7.228 -4.318 -7.763 1.00 0.00 63 GLU A CA 13
ATOM 18405 C C . GLU A 1 63 ? -6.770 -3.995 -9.183 1.00 0.00 63 GLU A C 13
ATOM 18406 O O . GLU A 1 63 ? -7.245 -4.590 -10.149 1.00 0.00 63 GLU A O 13
ATOM 18418 N N . GLU A 1 64 ? -5.844 -3.048 -9.298 1.00 0.00 64 GLU A N 13
ATOM 18419 C CA . GLU A 1 64 ? -5.323 -2.645 -10.599 1.00 0.00 64 GLU A CA 13
ATOM 18420 C C . GLU A 1 64 ? -3.829 -2.344 -10.518 1.00 0.00 64 GLU A C 13
ATOM 18421 O O . GLU A 1 64 ? -3.407 -1.196 -10.655 1.00 0.00 64 GLU A O 13
ATOM 18433 N N . CYS A 1 65 ? -3.034 -3.384 -10.292 1.00 0.00 65 CYS A N 13
ATOM 18434 C CA . CYS A 1 65 ? -1.587 -3.233 -10.190 1.00 0.00 65 CYS A CA 13
ATOM 18435 C C . CYS A 1 65 ? -0.897 -3.742 -11.453 1.00 0.00 65 CYS A C 13
ATOM 18436 O O . CYS A 1 65 ? -1.288 -4.750 -12.041 1.00 0.00 65 CYS A O 13
ATOM 18443 N N . PRO A 1 66 ? 0.155 -3.028 -11.880 1.00 0.00 66 PRO A N 13
ATOM 18444 C CA . PRO A 1 66 ? 0.923 -3.388 -13.076 1.00 0.00 66 PRO A CA 13
ATOM 18445 C C . PRO A 1 66 ? 1.741 -4.659 -12.879 1.00 0.00 66 PRO A C 13
ATOM 18446 O O . PRO A 1 66 ? 1.841 -5.490 -13.782 1.00 0.00 66 PRO A O 13
ATOM 18457 N N . ARG A 1 67 ? 2.323 -4.805 -11.693 1.00 0.00 67 ARG A N 13
ATOM 18458 C CA . ARG A 1 67 ? 3.133 -5.975 -11.378 1.00 0.00 67 ARG A CA 13
ATOM 18459 C C . ARG A 1 67 ? 2.258 -7.214 -11.214 1.00 0.00 67 ARG A C 13
ATOM 18460 O O . ARG A 1 67 ? 2.723 -8.341 -11.384 1.00 0.00 67 ARG A O 13
ATOM 18481 N N . GLU A 1 68 ? 0.990 -6.996 -10.881 1.00 0.00 68 GLU A N 13
ATOM 18482 C CA . GLU A 1 68 ? 0.050 -8.096 -10.692 1.00 0.00 68 GLU A CA 13
ATOM 18483 C C . GLU A 1 68 ? 0.295 -8.797 -9.359 1.00 0.00 68 GLU A C 13
ATOM 18484 O O . GLU A 1 68 ? -0.635 -9.031 -8.588 1.00 0.00 68 GLU A O 13
ATOM 18496 N N . GLY A 1 69 ? 1.554 -9.131 -9.094 1.00 0.00 69 GLY A N 13
ATOM 18497 C CA . GLY A 1 69 ? 1.899 -9.803 -7.855 1.00 0.00 69 GLY A CA 13
ATOM 18498 C C . GLY A 1 69 ? 3.296 -10.392 -7.884 1.00 0.00 69 GLY A C 13
ATOM 18499 O O . GLY A 1 69 ? 3.557 -11.422 -7.262 1.00 0.00 69 GLY A O 13
ATOM 18503 N N . LYS A 1 70 ? 4.197 -9.738 -8.610 1.00 0.00 70 LYS A N 13
ATOM 18504 C CA . LYS A 1 70 ? 5.575 -10.203 -8.719 1.00 0.00 70 LYS A CA 13
ATOM 18505 C C . LYS A 1 70 ? 6.296 -10.085 -7.380 1.00 0.00 70 LYS A C 13
ATOM 18506 O O . LYS A 1 70 ? 7.067 -10.967 -7.001 1.00 0.00 70 LYS A O 13
ATOM 18525 N N . SER A 1 71 ? 6.039 -8.993 -6.669 1.00 0.00 71 SER A N 13
ATOM 18526 C CA . SER A 1 71 ? 6.666 -8.760 -5.373 1.00 0.00 71 SER A CA 13
ATOM 18527 C C . SER A 1 71 ? 8.061 -8.165 -5.543 1.00 0.00 71 SER A C 13
ATOM 18528 O O . SER A 1 71 ? 8.759 -8.460 -6.514 1.00 0.00 71 SER A O 13
ATOM 18536 N N . PHE A 1 72 ? 8.460 -7.327 -4.593 1.00 0.00 72 PHE A N 13
ATOM 18537 C CA . PHE A 1 72 ? 9.771 -6.690 -4.636 1.00 0.00 72 PHE A CA 13
ATOM 18538 C C . PHE A 1 72 ? 10.796 -7.498 -3.845 1.00 0.00 72 PHE A C 13
ATOM 18539 O O . PHE A 1 72 ? 10.456 -8.488 -3.196 1.00 0.00 72 PHE A O 13
ATOM 18556 N N . LYS A 1 73 ? 12.052 -7.069 -3.904 1.00 0.00 73 LYS A N 13
ATOM 18557 C CA . LYS A 1 73 ? 13.127 -7.750 -3.193 1.00 0.00 73 LYS A CA 13
ATOM 18558 C C . LYS A 1 73 ? 13.392 -7.089 -1.844 1.00 0.00 73 LYS A C 13
ATOM 18559 O O . LYS A 1 73 ? 14.024 -7.678 -0.967 1.00 0.00 73 LYS A O 13
ATOM 18578 N N . ALA A 1 74 ? 12.904 -5.863 -1.685 1.00 0.00 74 ALA A N 13
ATOM 18579 C CA . ALA A 1 74 ? 13.086 -5.124 -0.442 1.00 0.00 74 ALA A CA 13
ATOM 18580 C C . ALA A 1 74 ? 11.744 -4.699 0.145 1.00 0.00 74 ALA A C 13
ATOM 18581 O O . ALA A 1 74 ? 10.803 -4.391 -0.588 1.00 0.00 74 ALA A O 13
ATOM 18588 N N . LYS A 1 75 ? 11.661 -4.686 1.471 1.00 0.00 75 LYS A N 13
ATOM 18589 C CA . LYS A 1 75 ? 10.434 -4.299 2.157 1.00 0.00 75 LYS A CA 13
ATOM 18590 C C . LYS A 1 75 ? 9.965 -2.921 1.699 1.00 0.00 75 LYS A C 13
ATOM 18591 O O . LYS A 1 75 ? 8.915 -2.790 1.071 1.00 0.00 75 LYS A O 13
ATOM 18610 N N . TYR A 1 76 ? 10.751 -1.899 2.016 1.00 0.00 76 TYR A N 13
ATOM 18611 C CA . TYR A 1 76 ? 10.416 -0.531 1.637 1.00 0.00 76 TYR A CA 13
ATOM 18612 C C . TYR A 1 76 ? 10.092 -0.442 0.149 1.00 0.00 76 TYR A C 13
ATOM 18613 O O . TYR A 1 76 ? 9.108 0.183 -0.248 1.00 0.00 76 TYR A O 13
ATOM 18631 N N . LYS A 1 77 ? 10.926 -1.072 -0.670 1.00 0.00 77 LYS A N 13
ATOM 18632 C CA . LYS A 1 77 ? 10.730 -1.068 -2.115 1.00 0.00 77 LYS A CA 13
ATOM 18633 C C . LYS A 1 77 ? 9.257 -1.255 -2.465 1.00 0.00 77 LYS A C 13
ATOM 18634 O O . LYS A 1 77 ? 8.754 -0.657 -3.416 1.00 0.00 77 LYS A O 13
ATOM 18653 N N . LEU A 1 78 ? 8.571 -2.087 -1.689 1.00 0.00 78 LEU A N 13
ATOM 18654 C CA . LEU A 1 78 ? 7.154 -2.351 -1.916 1.00 0.00 78 LEU A CA 13
ATOM 18655 C C . LEU A 1 78 ? 6.310 -1.127 -1.575 1.00 0.00 78 LEU A C 13
ATOM 18656 O O . LEU A 1 78 ? 5.670 -0.540 -2.447 1.00 0.00 78 LEU A O 13
ATOM 18672 N N . VAL A 1 79 ? 6.316 -0.747 -0.301 1.00 0.00 79 VAL A N 13
ATOM 18673 C CA . VAL A 1 79 ? 5.554 0.409 0.155 1.00 0.00 79 VAL A CA 13
ATOM 18674 C C . VAL A 1 79 ? 5.712 1.585 -0.803 1.00 0.00 79 VAL A C 13
ATOM 18675 O O . VAL A 1 79 ? 4.782 2.363 -1.006 1.00 0.00 79 VAL A O 13
ATOM 18688 N N . ASN A 1 80 ? 6.898 1.706 -1.391 1.00 0.00 80 ASN A N 13
ATOM 18689 C CA . ASN A 1 80 ? 7.180 2.787 -2.328 1.00 0.00 80 ASN A CA 13
ATOM 18690 C C . ASN A 1 80 ? 6.304 2.670 -3.572 1.00 0.00 80 ASN A C 13
ATOM 18691 O O . ASN A 1 80 ? 5.677 3.641 -3.997 1.00 0.00 80 ASN A O 13
ATOM 18702 N N . HIS A 1 81 ? 6.266 1.474 -4.152 1.00 0.00 81 HIS A N 13
ATOM 18703 C CA . HIS A 1 81 ? 5.466 1.229 -5.347 1.00 0.00 81 HIS A CA 13
ATOM 18704 C C . HIS A 1 81 ? 3.976 1.287 -5.024 1.00 0.00 81 HIS A C 13
ATOM 18705 O O . HIS A 1 81 ? 3.160 1.638 -5.877 1.00 0.00 81 HIS A O 13
ATOM 18719 N N . ILE A 1 82 ? 3.629 0.939 -3.790 1.00 0.00 82 ILE A N 13
ATOM 18720 C CA . ILE A 1 82 ? 2.237 0.951 -3.356 1.00 0.00 82 ILE A CA 13
ATOM 18721 C C . ILE A 1 82 ? 1.643 2.352 -3.455 1.00 0.00 82 ILE A C 13
ATOM 18722 O O . ILE A 1 82 ? 0.494 2.522 -3.864 1.00 0.00 82 ILE A O 13
ATOM 18738 N N . ARG A 1 83 ? 2.434 3.353 -3.081 1.00 0.00 83 ARG A N 13
ATOM 18739 C CA . ARG A 1 83 ? 1.986 4.739 -3.129 1.00 0.00 83 ARG A CA 13
ATOM 18740 C C . ARG A 1 83 ? 1.341 5.056 -4.475 1.00 0.00 83 ARG A C 13
ATOM 18741 O O . ARG A 1 83 ? 0.254 5.631 -4.534 1.00 0.00 83 ARG A O 13
ATOM 18762 N N . VAL A 1 84 ? 2.018 4.677 -5.554 1.00 0.00 84 VAL A N 13
ATOM 18763 C CA . VAL A 1 84 ? 1.511 4.920 -6.899 1.00 0.00 84 VAL A CA 13
ATOM 18764 C C . VAL A 1 84 ? 0.050 4.502 -7.020 1.00 0.00 84 VAL A C 13
ATOM 18765 O O . VAL A 1 84 ? -0.698 5.045 -7.834 1.00 0.00 84 VAL A O 13
ATOM 18778 N N . HIS A 1 85 ? -0.352 3.532 -6.204 1.00 0.00 85 HIS A N 13
ATOM 18779 C CA . HIS A 1 85 ? -1.725 3.041 -6.217 1.00 0.00 85 HIS A CA 13
ATOM 18780 C C . HIS A 1 85 ? -2.607 3.866 -5.285 1.00 0.00 85 HIS A C 13
ATOM 18781 O O . HIS A 1 85 ? -3.779 4.111 -5.576 1.00 0.00 85 HIS A O 13
ATOM 18795 N N . THR A 1 86 ? -2.036 4.294 -4.163 1.00 0.00 86 THR A N 13
ATOM 18796 C CA . THR A 1 86 ? -2.770 5.090 -3.188 1.00 0.00 86 THR A CA 13
ATOM 18797 C C . THR A 1 86 ? -3.220 6.417 -3.788 1.00 0.00 86 THR A C 13
ATOM 18798 O O . THR A 1 86 ? -4.333 6.878 -3.536 1.00 0.00 86 THR A O 13
ATOM 18809 N N . GLY A 1 87 ? -2.348 7.027 -4.585 1.00 0.00 87 GLY A N 13
ATOM 18810 C CA . GLY A 1 87 ? -2.675 8.296 -5.209 1.00 0.00 87 GLY A CA 13
ATOM 18811 C C . GLY A 1 87 ? -1.868 9.447 -4.641 1.00 0.00 87 GLY A C 13
ATOM 18812 O O . GLY A 1 87 ? -2.011 10.588 -5.078 1.00 0.00 87 GLY A O 13
ATOM 18816 N N . GLU A 1 88 ? -1.019 9.146 -3.663 1.00 0.00 88 GLU A N 13
ATOM 18817 C CA . GLU A 1 88 ? -0.189 10.166 -3.033 1.00 0.00 88 GLU A CA 13
ATOM 18818 C C . GLU A 1 88 ? 1.071 10.426 -3.854 1.00 0.00 88 GLU A C 13
ATOM 18819 O O . GLU A 1 88 ? 1.093 10.207 -5.066 1.00 0.00 88 GLU A O 13
ATOM 18831 N N . LYS A 1 89 ? 2.120 10.894 -3.186 1.00 0.00 89 LYS A N 13
ATOM 18832 C CA . LYS A 1 89 ? 3.385 11.183 -3.851 1.00 0.00 89 LYS A CA 13
ATOM 18833 C C . LYS A 1 89 ? 4.206 9.911 -4.034 1.00 0.00 89 LYS A C 13
ATOM 18834 O O . LYS A 1 89 ? 4.264 9.064 -3.143 1.00 0.00 89 LYS A O 13
ATOM 18853 N N . SER A 1 90 ? 4.841 9.784 -5.195 1.00 0.00 90 SER A N 13
ATOM 18854 C CA . SER A 1 90 ? 5.658 8.614 -5.496 1.00 0.00 90 SER A CA 13
ATOM 18855 C C . SER A 1 90 ? 7.108 9.015 -5.749 1.00 0.00 90 SER A C 13
ATOM 18856 O O . SER A 1 90 ? 7.389 10.132 -6.181 1.00 0.00 90 SER A O 13
ATOM 18864 N N . GLY A 1 91 ? 8.026 8.093 -5.476 1.00 0.00 91 GLY A N 13
ATOM 18865 C CA . GLY A 1 91 ? 9.437 8.367 -5.679 1.00 0.00 91 GLY A CA 13
ATOM 18866 C C . GLY A 1 91 ? 9.893 8.043 -7.088 1.00 0.00 91 GLY A C 13
ATOM 18867 O O . GLY A 1 91 ? 9.284 7.237 -7.791 1.00 0.00 91 GLY A O 13
ATOM 18871 N N . PRO A 1 92 ? 10.991 8.682 -7.520 1.00 0.00 92 PRO A N 13
ATOM 18872 C CA . PRO A 1 92 ? 11.552 8.474 -8.858 1.00 0.00 92 PRO A CA 13
ATOM 18873 C C . PRO A 1 92 ? 12.175 7.091 -9.017 1.00 0.00 92 PRO A C 13
ATOM 18874 O O . PRO A 1 92 ? 12.139 6.274 -8.097 1.00 0.00 92 PRO A O 13
ATOM 18885 N N . SER A 1 93 ? 12.746 6.836 -10.190 1.00 0.00 93 SER A N 13
ATOM 18886 C CA . SER A 1 93 ? 13.374 5.550 -10.470 1.00 0.00 93 SER A CA 13
ATOM 18887 C C . SER A 1 93 ? 14.082 5.574 -11.821 1.00 0.00 93 SER A C 13
ATOM 18888 O O . SER A 1 93 ? 15.298 5.750 -11.895 1.00 0.00 93 SER A O 13
ATOM 18896 N N . SER A 1 94 ? 13.311 5.396 -12.889 1.00 0.00 94 SER A N 13
ATOM 18897 C CA . SER A 1 94 ? 13.864 5.394 -14.239 1.00 0.00 94 SER A CA 13
ATOM 18898 C C . SER A 1 94 ? 14.522 4.054 -14.554 1.00 0.00 94 SER A C 13
ATOM 18899 O O . SER A 1 94 ? 15.735 3.976 -14.747 1.00 0.00 94 SER A O 13
ATOM 18907 N N . GLY A 1 95 ? 13.712 3.001 -14.604 1.00 0.00 95 GLY A N 13
ATOM 18908 C CA . GLY A 1 95 ? 14.233 1.678 -14.896 1.00 0.00 95 GLY A CA 13
ATOM 18909 C C . GLY A 1 95 ? 14.040 0.712 -13.744 1.00 0.00 95 GLY A C 13
ATOM 18910 O O . GLY A 1 95 ? 13.996 1.151 -12.596 1.00 0.00 95 GLY A O 13
ATOM 18916 N N . GLY A 1 1 ? -24.343 27.207 19.644 1.00 0.00 1 GLY A N 14
ATOM 18917 C CA . GLY A 1 1 ? -24.262 27.827 20.953 1.00 0.00 1 GLY A CA 14
ATOM 18918 C C . GLY A 1 1 ? -23.060 28.741 21.088 1.00 0.00 1 GLY A C 14
ATOM 18919 O O . GLY A 1 1 ? -23.191 29.892 21.506 1.00 0.00 1 GLY A O 14
ATOM 18923 N N . SER A 1 2 ? -21.886 28.229 20.735 1.00 0.00 2 SER A N 14
ATOM 18924 C CA . SER A 1 2 ? -20.655 29.005 20.824 1.00 0.00 2 SER A CA 14
ATOM 18925 C C . SER A 1 2 ? -20.188 29.444 19.439 1.00 0.00 2 SER A C 14
ATOM 18926 O O . SER A 1 2 ? -20.600 30.488 18.935 1.00 0.00 2 SER A O 14
ATOM 18934 N N . SER A 1 3 ? -19.325 28.637 18.830 1.00 0.00 3 SER A N 14
ATOM 18935 C CA . SER A 1 3 ? -18.798 28.943 17.505 1.00 0.00 3 SER A CA 14
ATOM 18936 C C . SER A 1 3 ? -17.883 27.825 17.013 1.00 0.00 3 SER A C 14
ATOM 18937 O O . SER A 1 3 ? -17.435 26.986 17.794 1.00 0.00 3 SER A O 14
ATOM 18945 N N . GLY A 1 4 ? -17.610 27.821 15.712 1.00 0.00 4 GLY A N 14
ATOM 18946 C CA . GLY A 1 4 ? -16.751 26.803 15.137 1.00 0.00 4 GLY A CA 14
ATOM 18947 C C . GLY A 1 4 ? -15.419 27.361 14.677 1.00 0.00 4 GLY A C 14
ATOM 18948 O O . GLY A 1 4 ? -14.878 28.280 15.290 1.00 0.00 4 GLY A O 14
ATOM 18952 N N . SER A 1 5 ? -14.888 26.803 13.594 1.00 0.00 5 SER A N 14
ATOM 18953 C CA . SER A 1 5 ? -13.608 27.247 13.054 1.00 0.00 5 SER A CA 14
ATOM 18954 C C . SER A 1 5 ? -13.564 27.066 11.540 1.00 0.00 5 SER A C 14
ATOM 18955 O O . SER A 1 5 ? -14.597 26.883 10.896 1.00 0.00 5 SER A O 14
ATOM 18963 N N . SER A 1 6 ? -12.361 27.120 10.978 1.00 0.00 6 SER A N 14
ATOM 18964 C CA . SER A 1 6 ? -12.181 26.967 9.539 1.00 0.00 6 SER A CA 14
ATOM 18965 C C . SER A 1 6 ? -13.183 25.967 8.970 1.00 0.00 6 SER A C 14
ATOM 18966 O O . SER A 1 6 ? -13.393 24.894 9.534 1.00 0.00 6 SER A O 14
ATOM 18974 N N . GLY A 1 7 ? -13.797 26.327 7.848 1.00 0.00 7 GLY A N 14
ATOM 18975 C CA . GLY A 1 7 ? -14.769 25.451 7.220 1.00 0.00 7 GLY A CA 14
ATOM 18976 C C . GLY A 1 7 ? -14.191 24.693 6.041 1.00 0.00 7 GLY A C 14
ATOM 18977 O O . GLY A 1 7 ? -14.358 25.101 4.892 1.00 0.00 7 GLY A O 14
ATOM 18981 N N . GLN A 1 8 ? -13.508 23.589 6.327 1.00 0.00 8 GLN A N 14
ATOM 18982 C CA . GLN A 1 8 ? -12.901 22.775 5.280 1.00 0.00 8 GLN A CA 14
ATOM 18983 C C . GLN A 1 8 ? -13.970 22.127 4.406 1.00 0.00 8 GLN A C 14
ATOM 18984 O O . GLN A 1 8 ? -15.040 21.739 4.876 1.00 0.00 8 GLN A O 14
ATOM 18998 N N . PRO A 1 9 ? -13.676 22.008 3.103 1.00 0.00 9 PRO A N 14
ATOM 18999 C CA . PRO A 1 9 ? -14.599 21.407 2.135 1.00 0.00 9 PRO A CA 14
ATOM 19000 C C . PRO A 1 9 ? -14.755 19.904 2.339 1.00 0.00 9 PRO A C 14
ATOM 19001 O O . PRO A 1 9 ? -13.816 19.224 2.755 1.00 0.00 9 PRO A O 14
ATOM 19012 N N . ILE A 1 10 ? -15.945 19.391 2.043 1.00 0.00 10 ILE A N 14
ATOM 19013 C CA . ILE A 1 10 ? -16.221 17.968 2.193 1.00 0.00 10 ILE A CA 14
ATOM 19014 C C . ILE A 1 10 ? -15.034 17.126 1.738 1.00 0.00 10 ILE A C 14
ATOM 19015 O O . ILE A 1 10 ? -14.189 17.588 0.970 1.00 0.00 10 ILE A O 14
ATOM 19031 N N . LYS A 1 11 ? -14.977 15.887 2.214 1.00 0.00 11 LYS A N 14
ATOM 19032 C CA . LYS A 1 11 ? -13.895 14.978 1.855 1.00 0.00 11 LYS A CA 14
ATOM 19033 C C . LYS A 1 11 ? -14.446 13.627 1.410 1.00 0.00 11 LYS A C 14
ATOM 19034 O O . LYS A 1 11 ? -15.613 13.315 1.644 1.00 0.00 11 LYS A O 14
ATOM 19053 N N . GLN A 1 12 ? -13.597 12.829 0.769 1.00 0.00 12 GLN A N 14
ATOM 19054 C CA . GLN A 1 12 ? -14.000 11.512 0.292 1.00 0.00 12 GLN A CA 14
ATOM 19055 C C . GLN A 1 12 ? -13.540 10.421 1.254 1.00 0.00 12 GLN A C 14
ATOM 19056 O O . GLN A 1 12 ? -12.898 10.703 2.265 1.00 0.00 12 GLN A O 14
ATOM 19070 N N . GLU A 1 13 ? -13.875 9.175 0.933 1.00 0.00 13 GLU A N 14
ATOM 19071 C CA . GLU A 1 13 ? -13.497 8.043 1.770 1.00 0.00 13 GLU A CA 14
ATOM 19072 C C . GLU A 1 13 ? -12.480 7.156 1.059 1.00 0.00 13 GLU A C 14
ATOM 19073 O O . GLU A 1 13 ? -12.846 6.265 0.290 1.00 0.00 13 GLU A O 14
ATOM 19085 N N . LEU A 1 14 ? -11.202 7.405 1.320 1.00 0.00 14 LEU A N 14
ATOM 19086 C CA . LEU A 1 14 ? -10.130 6.630 0.705 1.00 0.00 14 LEU A CA 14
ATOM 19087 C C . LEU A 1 14 ? -10.221 5.161 1.105 1.00 0.00 14 LEU A C 14
ATOM 19088 O O . LEU A 1 14 ? -10.021 4.811 2.268 1.00 0.00 14 LEU A O 14
ATOM 19104 N N . SER A 1 15 ? -10.523 4.306 0.133 1.00 0.00 15 SER A N 14
ATOM 19105 C CA . SER A 1 15 ? -10.643 2.874 0.385 1.00 0.00 15 SER A CA 14
ATOM 19106 C C . SER A 1 15 ? -9.347 2.151 0.032 1.00 0.00 15 SER A C 14
ATOM 19107 O O . SER A 1 15 ? -8.499 2.684 -0.684 1.00 0.00 15 SER A O 14
ATOM 19115 N N . CYS A 1 16 ? -9.199 0.932 0.542 1.00 0.00 16 CYS A N 14
ATOM 19116 C CA . CYS A 1 16 ? -8.007 0.134 0.283 1.00 0.00 16 CYS A CA 14
ATOM 19117 C C . CYS A 1 16 ? -8.339 -1.070 -0.594 1.00 0.00 16 CYS A C 14
ATOM 19118 O O . CYS A 1 16 ? -8.849 -2.082 -0.113 1.00 0.00 16 CYS A O 14
ATOM 19125 N N . LYS A 1 17 ? -8.046 -0.953 -1.885 1.00 0.00 17 LYS A N 14
ATOM 19126 C CA . LYS A 1 17 ? -8.310 -2.031 -2.831 1.00 0.00 17 LYS A CA 14
ATOM 19127 C C . LYS A 1 17 ? -7.186 -3.061 -2.810 1.00 0.00 17 LYS A C 14
ATOM 19128 O O . LYS A 1 17 ? -6.709 -3.494 -3.859 1.00 0.00 17 LYS A O 14
ATOM 19147 N N . TRP A 1 18 ? -6.768 -3.450 -1.611 1.00 0.00 18 TRP A N 14
ATOM 19148 C CA . TRP A 1 18 ? -5.700 -4.431 -1.455 1.00 0.00 18 TRP A CA 14
ATOM 19149 C C . TRP A 1 18 ? -6.245 -5.851 -1.562 1.00 0.00 18 TRP A C 14
ATOM 19150 O O . TRP A 1 18 ? -6.715 -6.421 -0.576 1.00 0.00 18 TRP A O 14
ATOM 19171 N N . ILE A 1 19 ? -6.180 -6.416 -2.763 1.00 0.00 19 ILE A N 14
ATOM 19172 C CA . ILE A 1 19 ? -6.667 -7.770 -2.996 1.00 0.00 19 ILE A CA 14
ATOM 19173 C C . ILE A 1 19 ? -5.604 -8.805 -2.642 1.00 0.00 19 ILE A C 14
ATOM 19174 O O . ILE A 1 19 ? -4.738 -9.125 -3.457 1.00 0.00 19 ILE A O 14
ATOM 19190 N N . ASP A 1 20 ? -5.677 -9.326 -1.422 1.00 0.00 20 ASP A N 14
ATOM 19191 C CA . ASP A 1 20 ? -4.723 -10.328 -0.960 1.00 0.00 20 ASP A CA 14
ATOM 19192 C C . ASP A 1 20 ? -5.079 -11.708 -1.503 1.00 0.00 20 ASP A C 14
ATOM 19193 O O . ASP A 1 20 ? -5.942 -11.840 -2.370 1.00 0.00 20 ASP A O 14
ATOM 19202 N N . GLU A 1 21 ? -4.406 -12.733 -0.988 1.00 0.00 21 GLU A N 14
ATOM 19203 C CA . GLU A 1 21 ? -4.650 -14.102 -1.424 1.00 0.00 21 GLU A CA 14
ATOM 19204 C C . GLU A 1 21 ? -5.150 -14.961 -0.266 1.00 0.00 21 GLU A C 14
ATOM 19205 O O . GLU A 1 21 ? -6.153 -15.664 -0.388 1.00 0.00 21 GLU A O 14
ATOM 19217 N N . ALA A 1 22 ? -4.442 -14.899 0.857 1.00 0.00 22 ALA A N 14
ATOM 19218 C CA . ALA A 1 22 ? -4.814 -15.669 2.038 1.00 0.00 22 ALA A CA 14
ATOM 19219 C C . ALA A 1 22 ? -5.865 -14.935 2.863 1.00 0.00 22 ALA A C 14
ATOM 19220 O O . ALA A 1 22 ? -5.854 -14.994 4.092 1.00 0.00 22 ALA A O 14
ATOM 19227 N N . GLN A 1 23 ? -6.771 -14.243 2.179 1.00 0.00 23 GLN A N 14
ATOM 19228 C CA . GLN A 1 23 ? -7.828 -13.496 2.851 1.00 0.00 23 GLN A CA 14
ATOM 19229 C C . GLN A 1 23 ? -8.832 -14.441 3.503 1.00 0.00 23 GLN A C 14
ATOM 19230 O O . GLN A 1 23 ? -9.771 -14.003 4.169 1.00 0.00 23 GLN A O 14
ATOM 19244 N N . LEU A 1 24 ? -8.628 -15.739 3.307 1.00 0.00 24 LEU A N 14
ATOM 19245 C CA . LEU A 1 24 ? -9.516 -16.747 3.876 1.00 0.00 24 LEU A CA 14
ATOM 19246 C C . LEU A 1 24 ? -10.790 -16.881 3.049 1.00 0.00 24 LEU A C 14
ATOM 19247 O O . LEU A 1 24 ? -11.238 -17.989 2.756 1.00 0.00 24 LEU A O 14
ATOM 19263 N N . SER A 1 25 ? -11.367 -15.744 2.672 1.00 0.00 25 SER A N 14
ATOM 19264 C CA . SER A 1 25 ? -12.590 -15.733 1.879 1.00 0.00 25 SER A CA 14
ATOM 19265 C C . SER A 1 25 ? -12.279 -15.505 0.403 1.00 0.00 25 SER A C 14
ATOM 19266 O O . SER A 1 25 ? -11.479 -14.637 0.053 1.00 0.00 25 SER A O 14
ATOM 19274 N N . ARG A 1 26 ? -12.916 -16.291 -0.458 1.00 0.00 26 ARG A N 14
ATOM 19275 C CA . ARG A 1 26 ? -12.707 -16.177 -1.896 1.00 0.00 26 ARG A CA 14
ATOM 19276 C C . ARG A 1 26 ? -14.029 -15.934 -2.620 1.00 0.00 26 ARG A C 14
ATOM 19277 O O . ARG A 1 26 ? -15.111 -16.189 -2.091 1.00 0.00 26 ARG A O 14
ATOM 19298 N N . PRO A 1 27 ? -13.940 -15.428 -3.859 1.00 0.00 27 PRO A N 14
ATOM 19299 C CA . PRO A 1 27 ? -12.658 -15.119 -4.499 1.00 0.00 27 PRO A CA 14
ATOM 19300 C C . PRO A 1 27 ? -11.962 -13.924 -3.856 1.00 0.00 27 PRO A C 14
ATOM 19301 O O . PRO A 1 27 ? -12.589 -13.131 -3.154 1.00 0.00 27 PRO A O 14
ATOM 19312 N N . LYS A 1 28 ? -10.662 -13.801 -4.100 1.00 0.00 28 LYS A N 14
ATOM 19313 C CA . LYS A 1 28 ? -9.880 -12.702 -3.546 1.00 0.00 28 LYS A CA 14
ATOM 19314 C C . LYS A 1 28 ? -10.692 -11.411 -3.529 1.00 0.00 28 LYS A C 14
ATOM 19315 O O . LYS A 1 28 ? -10.715 -10.666 -4.509 1.00 0.00 28 LYS A O 14
ATOM 19334 N N . LYS A 1 29 ? -11.357 -11.151 -2.408 1.00 0.00 29 LYS A N 14
ATOM 19335 C CA . LYS A 1 29 ? -12.168 -9.948 -2.261 1.00 0.00 29 LYS A CA 14
ATOM 19336 C C . LYS A 1 29 ? -11.298 -8.743 -1.919 1.00 0.00 29 LYS A C 14
ATOM 19337 O O . LYS A 1 29 ? -10.174 -8.894 -1.439 1.00 0.00 29 LYS A O 14
ATOM 19356 N N . SER A 1 30 ? -11.825 -7.549 -2.167 1.00 0.00 30 SER A N 14
ATOM 19357 C CA . SER A 1 30 ? -11.095 -6.318 -1.887 1.00 0.00 30 SER A CA 14
ATOM 19358 C C . SER A 1 30 ? -11.025 -6.057 -0.385 1.00 0.00 30 SER A C 14
ATOM 19359 O O . SER A 1 30 ? -12.043 -6.076 0.308 1.00 0.00 30 SER A O 14
ATOM 19367 N N . CYS A 1 31 ? -9.817 -5.814 0.111 1.00 0.00 31 CYS A N 14
ATOM 19368 C CA . CYS A 1 31 ? -9.611 -5.550 1.530 1.00 0.00 31 CYS A CA 14
ATOM 19369 C C . CYS A 1 31 ? -10.793 -4.785 2.118 1.00 0.00 31 CYS A C 14
ATOM 19370 O O . CYS A 1 31 ? -11.210 -5.038 3.248 1.00 0.00 31 CYS A O 14
ATOM 19377 N N . ASP A 1 32 ? -11.329 -3.849 1.342 1.00 0.00 32 ASP A N 14
ATOM 19378 C CA . ASP A 1 32 ? -12.465 -3.047 1.784 1.00 0.00 32 ASP A CA 14
ATOM 19379 C C . ASP A 1 32 ? -12.120 -2.270 3.051 1.00 0.00 32 ASP A C 14
ATOM 19380 O O . ASP A 1 32 ? -11.977 -2.850 4.127 1.00 0.00 32 ASP A O 14
ATOM 19389 N N . ARG A 1 33 ? -11.988 -0.955 2.914 1.00 0.00 33 ARG A N 14
ATOM 19390 C CA . ARG A 1 33 ? -11.658 -0.098 4.046 1.00 0.00 33 ARG A CA 14
ATOM 19391 C C . ARG A 1 33 ? -12.174 1.321 3.823 1.00 0.00 33 ARG A C 14
ATOM 19392 O O . ARG A 1 33 ? -12.794 1.615 2.800 1.00 0.00 33 ARG A O 14
ATOM 19413 N N . THR A 1 34 ? -11.915 2.198 4.788 1.00 0.00 34 THR A N 14
ATOM 19414 C CA . THR A 1 34 ? -12.355 3.584 4.699 1.00 0.00 34 THR A CA 14
ATOM 19415 C C . THR A 1 34 ? -11.495 4.491 5.572 1.00 0.00 34 THR A C 14
ATOM 19416 O O . THR A 1 34 ? -11.343 4.253 6.771 1.00 0.00 34 THR A O 14
ATOM 19427 N N . PHE A 1 35 ? -10.935 5.532 4.965 1.00 0.00 35 PHE A N 14
ATOM 19428 C CA . PHE A 1 35 ? -10.089 6.475 5.688 1.00 0.00 35 PHE A CA 14
ATOM 19429 C C . PHE A 1 35 ? -10.454 7.914 5.334 1.00 0.00 35 PHE A C 14
ATOM 19430 O O . PHE A 1 35 ? -11.087 8.172 4.311 1.00 0.00 35 PHE A O 14
ATOM 19447 N N . SER A 1 36 ? -10.050 8.847 6.190 1.00 0.00 36 SER A N 14
ATOM 19448 C CA . SER A 1 36 ? -10.337 10.260 5.972 1.00 0.00 36 SER A CA 14
ATOM 19449 C C . SER A 1 36 ? -9.071 11.018 5.582 1.00 0.00 36 SER A C 14
ATOM 19450 O O . SER A 1 36 ? -9.135 12.078 4.959 1.00 0.00 36 SER A O 14
ATOM 19458 N N . THR A 1 37 ? -7.920 10.466 5.953 1.00 0.00 37 THR A N 14
ATOM 19459 C CA . THR A 1 37 ? -6.639 11.088 5.644 1.00 0.00 37 THR A CA 14
ATOM 19460 C C . THR A 1 37 ? -5.773 10.170 4.790 1.00 0.00 37 THR A C 14
ATOM 19461 O O . THR A 1 37 ? -5.676 8.972 5.054 1.00 0.00 37 THR A O 14
ATOM 19472 N N . MET A 1 38 ? -5.146 10.739 3.766 1.00 0.00 38 MET A N 14
ATOM 19473 C CA . MET A 1 38 ? -4.286 9.970 2.874 1.00 0.00 38 MET A CA 14
ATOM 19474 C C . MET A 1 38 ? -3.197 9.247 3.659 1.00 0.00 38 MET A C 14
ATOM 19475 O O . MET A 1 38 ? -2.672 8.224 3.216 1.00 0.00 38 MET A O 14
ATOM 19489 N N . HIS A 1 39 ? -2.860 9.784 4.828 1.00 0.00 39 HIS A N 14
ATOM 19490 C CA . HIS A 1 39 ? -1.832 9.188 5.675 1.00 0.00 39 HIS A CA 14
ATOM 19491 C C . HIS A 1 39 ? -2.265 7.811 6.168 1.00 0.00 39 HIS A C 14
ATOM 19492 O O . HIS A 1 39 ? -1.500 6.850 6.104 1.00 0.00 39 HIS A O 14
ATOM 19506 N N . GLU A 1 40 ? -3.497 7.725 6.661 1.00 0.00 40 GLU A N 14
ATOM 19507 C CA . GLU A 1 40 ? -4.030 6.465 7.166 1.00 0.00 40 GLU A CA 14
ATOM 19508 C C . GLU A 1 40 ? -3.800 5.336 6.165 1.00 0.00 40 GLU A C 14
ATOM 19509 O O . GLU A 1 40 ? -3.106 4.362 6.460 1.00 0.00 40 GLU A O 14
ATOM 19521 N N . LEU A 1 41 ? -4.388 5.474 4.982 1.00 0.00 41 LEU A N 14
ATOM 19522 C CA . LEU A 1 41 ? -4.249 4.466 3.937 1.00 0.00 41 LEU A CA 14
ATOM 19523 C C . LEU A 1 41 ? -2.793 4.037 3.785 1.00 0.00 41 LEU A C 14
ATOM 19524 O O . LEU A 1 41 ? -2.468 2.855 3.897 1.00 0.00 41 LEU A O 14
ATOM 19540 N N . VAL A 1 42 ? -1.919 5.006 3.530 1.00 0.00 42 VAL A N 14
ATOM 19541 C CA . VAL A 1 42 ? -0.497 4.730 3.366 1.00 0.00 42 VAL A CA 14
ATOM 19542 C C . VAL A 1 42 ? 0.060 3.983 4.573 1.00 0.00 42 VAL A C 14
ATOM 19543 O O . VAL A 1 42 ? 0.912 3.104 4.435 1.00 0.00 42 VAL A O 14
ATOM 19556 N N . THR A 1 43 ? -0.426 4.339 5.758 1.00 0.00 43 THR A N 14
ATOM 19557 C CA . THR A 1 43 ? 0.024 3.704 6.991 1.00 0.00 43 THR A CA 14
ATOM 19558 C C . THR A 1 43 ? -0.661 2.358 7.197 1.00 0.00 43 THR A C 14
ATOM 19559 O O . THR A 1 43 ? -0.213 1.538 8.000 1.00 0.00 43 THR A O 14
ATOM 19570 N N . HIS A 1 44 ? -1.750 2.135 6.468 1.00 0.00 44 HIS A N 14
ATOM 19571 C CA . HIS A 1 44 ? -2.497 0.887 6.571 1.00 0.00 44 HIS A CA 14
ATOM 19572 C C . HIS A 1 44 ? -1.804 -0.227 5.791 1.00 0.00 44 HIS A C 14
ATOM 19573 O O . HIS A 1 44 ? -1.312 -1.193 6.373 1.00 0.00 44 HIS A O 14
ATOM 19587 N N . VAL A 1 45 ? -1.771 -0.084 4.469 1.00 0.00 45 VAL A N 14
ATOM 19588 C CA . VAL A 1 45 ? -1.139 -1.077 3.609 1.00 0.00 45 VAL A CA 14
ATOM 19589 C C . VAL A 1 45 ? 0.318 -1.297 4.002 1.00 0.00 45 VAL A C 14
ATOM 19590 O O . VAL A 1 45 ? 0.954 -2.255 3.561 1.00 0.00 45 VAL A O 14
ATOM 19603 N N . THR A 1 46 ? 0.842 -0.403 4.835 1.00 0.00 46 THR A N 14
ATOM 19604 C CA . THR A 1 46 ? 2.224 -0.498 5.288 1.00 0.00 46 THR A CA 14
ATOM 19605 C C . THR A 1 46 ? 2.402 -1.648 6.273 1.00 0.00 46 THR A C 14
ATOM 19606 O O . THR A 1 46 ? 3.130 -2.602 6.002 1.00 0.00 46 THR A O 14
ATOM 19617 N N . MET A 1 47 ? 1.731 -1.552 7.416 1.00 0.00 47 MET A N 14
ATOM 19618 C CA . MET A 1 47 ? 1.814 -2.586 8.440 1.00 0.00 47 MET A CA 14
ATOM 19619 C C . MET A 1 47 ? 0.688 -3.602 8.280 1.00 0.00 47 MET A C 14
ATOM 19620 O O . MET A 1 47 ? 0.920 -4.809 8.314 1.00 0.00 47 MET A O 14
ATOM 19634 N N . GLU A 1 48 ? -0.532 -3.103 8.106 1.00 0.00 48 GLU A N 14
ATOM 19635 C CA . GLU A 1 48 ? -1.695 -3.968 7.943 1.00 0.00 48 GLU A CA 14
ATOM 19636 C C . GLU A 1 48 ? -1.444 -5.016 6.862 1.00 0.00 48 GLU A C 14
ATOM 19637 O O . GLU A 1 48 ? -1.828 -6.178 7.007 1.00 0.00 48 GLU A O 14
ATOM 19649 N N . HIS A 1 49 ? -0.799 -4.598 5.778 1.00 0.00 49 HIS A N 14
ATOM 19650 C CA . HIS A 1 49 ? -0.498 -5.500 4.672 1.00 0.00 49 HIS A CA 14
ATOM 19651 C C . HIS A 1 49 ? 1.001 -5.773 4.587 1.00 0.00 49 HIS A C 14
ATOM 19652 O O . HIS A 1 49 ? 1.481 -6.809 5.047 1.00 0.00 49 HIS A O 14
ATOM 19666 N N . VAL A 1 50 ? 1.736 -4.837 3.995 1.00 0.00 50 VAL A N 14
ATOM 19667 C CA . VAL A 1 50 ? 3.180 -4.976 3.850 1.00 0.00 50 VAL A CA 14
ATOM 19668 C C . VAL A 1 50 ? 3.818 -5.463 5.146 1.00 0.00 50 VAL A C 14
ATOM 19669 O O . VAL A 1 50 ? 4.805 -6.197 5.127 1.00 0.00 50 VAL A O 14
ATOM 19682 N N . GLY A 1 51 ? 3.246 -5.049 6.273 1.00 0.00 51 GLY A N 14
ATOM 19683 C CA . GLY A 1 51 ? 3.772 -5.454 7.564 1.00 0.00 51 GLY A CA 14
ATOM 19684 C C . GLY A 1 51 ? 5.186 -4.960 7.794 1.00 0.00 51 GLY A C 14
ATOM 19685 O O . GLY A 1 51 ? 5.874 -4.566 6.854 1.00 0.00 51 GLY A O 14
ATOM 19689 N N . GLY A 1 52 ? 5.622 -4.980 9.050 1.00 0.00 52 GLY A N 14
ATOM 19690 C CA . GLY A 1 52 ? 6.961 -4.527 9.379 1.00 0.00 52 GLY A CA 14
ATOM 19691 C C . GLY A 1 52 ? 8.035 -5.351 8.698 1.00 0.00 52 GLY A C 14
ATOM 19692 O O . GLY A 1 52 ? 7.753 -6.203 7.855 1.00 0.00 52 GLY A O 14
ATOM 19696 N N . PRO A 1 53 ? 9.301 -5.098 9.063 1.00 0.00 53 PRO A N 14
ATOM 19697 C CA . PRO A 1 53 ? 10.447 -5.812 8.492 1.00 0.00 53 PRO A CA 14
ATOM 19698 C C . PRO A 1 53 ? 10.505 -7.268 8.941 1.00 0.00 53 PRO A C 14
ATOM 19699 O O . PRO A 1 53 ? 11.051 -8.121 8.242 1.00 0.00 53 PRO A O 14
ATOM 19710 N N . GLU A 1 54 ? 9.938 -7.544 10.112 1.00 0.00 54 GLU A N 14
ATOM 19711 C CA . GLU A 1 54 ? 9.927 -8.898 10.653 1.00 0.00 54 GLU A CA 14
ATOM 19712 C C . GLU A 1 54 ? 9.093 -9.828 9.776 1.00 0.00 54 GLU A C 14
ATOM 19713 O O . GLU A 1 54 ? 9.388 -11.017 9.659 1.00 0.00 54 GLU A O 14
ATOM 19725 N N . GLN A 1 55 ? 8.051 -9.276 9.163 1.00 0.00 55 GLN A N 14
ATOM 19726 C CA . GLN A 1 55 ? 7.174 -10.056 8.298 1.00 0.00 55 GLN A CA 14
ATOM 19727 C C . GLN A 1 55 ? 7.835 -10.322 6.949 1.00 0.00 55 GLN A C 14
ATOM 19728 O O . GLN A 1 55 ? 8.158 -9.391 6.212 1.00 0.00 55 GLN A O 14
ATOM 19742 N N . ASN A 1 56 ? 8.033 -11.597 6.633 1.00 0.00 56 ASN A N 14
ATOM 19743 C CA . ASN A 1 56 ? 8.656 -11.985 5.373 1.00 0.00 56 ASN A CA 14
ATOM 19744 C C . ASN A 1 56 ? 7.603 -12.231 4.298 1.00 0.00 56 ASN A C 14
ATOM 19745 O O . ASN A 1 56 ? 6.916 -13.251 4.309 1.00 0.00 56 ASN A O 14
ATOM 19756 N N . ASN A 1 57 ? 7.482 -11.288 3.369 1.00 0.00 57 ASN A N 14
ATOM 19757 C CA . ASN A 1 57 ? 6.512 -11.401 2.286 1.00 0.00 57 ASN A CA 14
ATOM 19758 C C . ASN A 1 57 ? 6.260 -10.044 1.637 1.00 0.00 57 ASN A C 14
ATOM 19759 O O . ASN A 1 57 ? 5.449 -9.253 2.122 1.00 0.00 57 ASN A O 14
ATOM 19770 N N . HIS A 1 58 ? 6.958 -9.780 0.538 1.00 0.00 58 HIS A N 14
ATOM 19771 C CA . HIS A 1 58 ? 6.809 -8.518 -0.179 1.00 0.00 58 HIS A CA 14
ATOM 19772 C C . HIS A 1 58 ? 6.081 -8.729 -1.503 1.00 0.00 58 HIS A C 14
ATOM 19773 O O . HIS A 1 58 ? 6.705 -8.995 -2.531 1.00 0.00 58 HIS A O 14
ATOM 19787 N N . VAL A 1 59 ? 4.758 -8.607 -1.472 1.00 0.00 59 VAL A N 14
ATOM 19788 C CA . VAL A 1 59 ? 3.945 -8.784 -2.669 1.00 0.00 59 VAL A CA 14
ATOM 19789 C C . VAL A 1 59 ? 2.902 -7.679 -2.793 1.00 0.00 59 VAL A C 14
ATOM 19790 O O . VAL A 1 59 ? 2.080 -7.483 -1.897 1.00 0.00 59 VAL A O 14
ATOM 19803 N N . CYS A 1 60 ? 2.939 -6.959 -3.909 1.00 0.00 60 CYS A N 14
ATOM 19804 C CA . CYS A 1 60 ? 1.997 -5.874 -4.151 1.00 0.00 60 CYS A CA 14
ATOM 19805 C C . CYS A 1 60 ? 0.634 -6.419 -4.568 1.00 0.00 60 CYS A C 14
ATOM 19806 O O . CYS A 1 60 ? 0.480 -6.963 -5.662 1.00 0.00 60 CYS A O 14
ATOM 19813 N N . TYR A 1 61 ? -0.351 -6.269 -3.690 1.00 0.00 61 TYR A N 14
ATOM 19814 C CA . TYR A 1 61 ? -1.700 -6.748 -3.965 1.00 0.00 61 TYR A CA 14
ATOM 19815 C C . TYR A 1 61 ? -2.658 -5.581 -4.187 1.00 0.00 61 TYR A C 14
ATOM 19816 O O . TYR A 1 61 ? -2.921 -4.798 -3.275 1.00 0.00 61 TYR A O 14
ATOM 19834 N N . TRP A 1 62 ? -3.176 -5.474 -5.405 1.00 0.00 62 TRP A N 14
ATOM 19835 C CA . TRP A 1 62 ? -4.105 -4.403 -5.748 1.00 0.00 62 TRP A CA 14
ATOM 19836 C C . TRP A 1 62 ? -5.049 -4.839 -6.864 1.00 0.00 62 TRP A C 14
ATOM 19837 O O . TRP A 1 62 ? -4.863 -5.894 -7.469 1.00 0.00 62 TRP A O 14
ATOM 19858 N N . GLU A 1 63 ? -6.060 -4.018 -7.132 1.00 0.00 63 GLU A N 14
ATOM 19859 C CA . GLU A 1 63 ? -7.032 -4.321 -8.176 1.00 0.00 63 GLU A CA 14
ATOM 19860 C C . GLU A 1 63 ? -6.529 -3.855 -9.539 1.00 0.00 63 GLU A C 14
ATOM 19861 O O . GLU A 1 63 ? -6.669 -4.560 -10.538 1.00 0.00 63 GLU A O 14
ATOM 19873 N N . GLU A 1 64 ? -5.944 -2.661 -9.571 1.00 0.00 64 GLU A N 14
ATOM 19874 C CA . GLU A 1 64 ? -5.422 -2.100 -10.812 1.00 0.00 64 GLU A CA 14
ATOM 19875 C C . GLU A 1 64 ? -3.914 -1.884 -10.719 1.00 0.00 64 GLU A C 14
ATOM 19876 O O . GLU A 1 64 ? -3.420 -0.778 -10.942 1.00 0.00 64 GLU A O 14
ATOM 19888 N N . CYS A 1 65 ? -3.189 -2.946 -10.387 1.00 0.00 65 CYS A N 14
ATOM 19889 C CA . CYS A 1 65 ? -1.738 -2.874 -10.262 1.00 0.00 65 CYS A CA 14
ATOM 19890 C C . CYS A 1 65 ? -1.057 -3.627 -11.401 1.00 0.00 65 CYS A C 14
ATOM 19891 O O . CYS A 1 65 ? -1.531 -4.665 -11.865 1.00 0.00 65 CYS A O 14
ATOM 19898 N N . PRO A 1 66 ? 0.083 -3.094 -11.864 1.00 0.00 66 PRO A N 14
ATOM 19899 C CA . PRO A 1 66 ? 0.856 -3.699 -12.954 1.00 0.00 66 PRO A CA 14
ATOM 19900 C C . PRO A 1 66 ? 1.522 -5.005 -12.536 1.00 0.00 66 PRO A C 14
ATOM 19901 O O . PRO A 1 66 ? 1.511 -5.984 -13.282 1.00 0.00 66 PRO A O 14
ATOM 19912 N N . ARG A 1 67 ? 2.100 -5.013 -11.339 1.00 0.00 67 ARG A N 14
ATOM 19913 C CA . ARG A 1 67 ? 2.771 -6.200 -10.823 1.00 0.00 67 ARG A CA 14
ATOM 19914 C C . ARG A 1 67 ? 1.758 -7.279 -10.450 1.00 0.00 67 ARG A C 14
ATOM 19915 O O . ARG A 1 67 ? 2.118 -8.438 -10.250 1.00 0.00 67 ARG A O 14
ATOM 19936 N N . GLU A 1 68 ? 0.491 -6.887 -10.357 1.00 0.00 68 GLU A N 14
ATOM 19937 C CA . GLU A 1 68 ? -0.572 -7.821 -10.006 1.00 0.00 68 GLU A CA 14
ATOM 19938 C C . GLU A 1 68 ? -0.075 -8.862 -9.008 1.00 0.00 68 GLU A C 14
ATOM 19939 O O . GLU A 1 68 ? -0.506 -10.014 -9.030 1.00 0.00 68 GLU A O 14
ATOM 19951 N N . GLY A 1 69 ? 0.838 -8.448 -8.134 1.00 0.00 69 GLY A N 14
ATOM 19952 C CA . GLY A 1 69 ? 1.380 -9.356 -7.141 1.00 0.00 69 GLY A CA 14
ATOM 19953 C C . GLY A 1 69 ? 2.551 -10.161 -7.669 1.00 0.00 69 GLY A C 14
ATOM 19954 O O . GLY A 1 69 ? 2.562 -11.388 -7.581 1.00 0.00 69 GLY A O 14
ATOM 19958 N N . LYS A 1 70 ? 3.541 -9.468 -8.222 1.00 0.00 70 LYS A N 14
ATOM 19959 C CA . LYS A 1 70 ? 4.723 -10.124 -8.768 1.00 0.00 70 LYS A CA 14
ATOM 19960 C C . LYS A 1 70 ? 5.858 -10.136 -7.749 1.00 0.00 70 LYS A C 14
ATOM 19961 O O . LYS A 1 70 ? 6.875 -10.801 -7.947 1.00 0.00 70 LYS A O 14
ATOM 19980 N N . SER A 1 71 ? 5.676 -9.399 -6.658 1.00 0.00 71 SER A N 14
ATOM 19981 C CA . SER A 1 71 ? 6.686 -9.323 -5.609 1.00 0.00 71 SER A CA 14
ATOM 19982 C C . SER A 1 71 ? 7.797 -8.351 -5.994 1.00 0.00 71 SER A C 14
ATOM 19983 O O . SER A 1 71 ? 7.873 -7.897 -7.136 1.00 0.00 71 SER A O 14
ATOM 19991 N N . PHE A 1 72 ? 8.659 -8.037 -5.032 1.00 0.00 72 PHE A N 14
ATOM 19992 C CA . PHE A 1 72 ? 9.766 -7.118 -5.268 1.00 0.00 72 PHE A CA 14
ATOM 19993 C C . PHE A 1 72 ? 11.093 -7.749 -4.857 1.00 0.00 72 PHE A C 14
ATOM 19994 O O . PHE A 1 72 ? 11.722 -8.466 -5.636 1.00 0.00 72 PHE A O 14
ATOM 20011 N N . LYS A 1 73 ? 11.514 -7.478 -3.626 1.00 0.00 73 LYS A N 14
ATOM 20012 C CA . LYS A 1 73 ? 12.766 -8.018 -3.109 1.00 0.00 73 LYS A CA 14
ATOM 20013 C C . LYS A 1 73 ? 13.085 -7.433 -1.737 1.00 0.00 73 LYS A C 14
ATOM 20014 O O . LYS A 1 73 ? 13.694 -8.094 -0.896 1.00 0.00 73 LYS A O 14
ATOM 20033 N N . ALA A 1 74 ? 12.669 -6.189 -1.518 1.00 0.00 74 ALA A N 14
ATOM 20034 C CA . ALA A 1 74 ? 12.908 -5.517 -0.247 1.00 0.00 74 ALA A CA 14
ATOM 20035 C C . ALA A 1 74 ? 11.599 -5.255 0.490 1.00 0.00 74 ALA A C 14
ATOM 20036 O O . ALA A 1 74 ? 10.519 -5.573 -0.008 1.00 0.00 74 ALA A O 14
ATOM 20043 N N . LYS A 1 75 ? 11.702 -4.675 1.681 1.00 0.00 75 LYS A N 14
ATOM 20044 C CA . LYS A 1 75 ? 10.527 -4.370 2.488 1.00 0.00 75 LYS A CA 14
ATOM 20045 C C . LYS A 1 75 ? 9.982 -2.985 2.154 1.00 0.00 75 LYS A C 14
ATOM 20046 O O . LYS A 1 75 ? 8.769 -2.776 2.116 1.00 0.00 75 LYS A O 14
ATOM 20065 N N . TYR A 1 76 ? 10.886 -2.042 1.912 1.00 0.00 76 TYR A N 14
ATOM 20066 C CA . TYR A 1 76 ? 10.496 -0.676 1.581 1.00 0.00 76 TYR A CA 14
ATOM 20067 C C . TYR A 1 76 ? 10.104 -0.562 0.111 1.00 0.00 76 TYR A C 14
ATOM 20068 O O . TYR A 1 76 ? 9.138 0.119 -0.236 1.00 0.00 76 TYR A O 14
ATOM 20086 N N . LYS A 1 77 ? 10.861 -1.233 -0.750 1.00 0.00 77 LYS A N 14
ATOM 20087 C CA . LYS A 1 77 ? 10.595 -1.210 -2.183 1.00 0.00 77 LYS A CA 14
ATOM 20088 C C . LYS A 1 77 ? 9.107 -1.395 -2.463 1.00 0.00 77 LYS A C 14
ATOM 20089 O O . LYS A 1 77 ? 8.514 -0.649 -3.243 1.00 0.00 77 LYS A O 14
ATOM 20108 N N . LEU A 1 78 ? 8.509 -2.393 -1.821 1.00 0.00 78 LEU A N 14
ATOM 20109 C CA . LEU A 1 78 ? 7.089 -2.675 -2.000 1.00 0.00 78 LEU A CA 14
ATOM 20110 C C . LEU A 1 78 ? 6.243 -1.451 -1.661 1.00 0.00 78 LEU A C 14
ATOM 20111 O O . LEU A 1 78 ? 5.482 -0.959 -2.494 1.00 0.00 78 LEU A O 14
ATOM 20127 N N . VAL A 1 79 ? 6.385 -0.962 -0.433 1.00 0.00 79 VAL A N 14
ATOM 20128 C CA . VAL A 1 79 ? 5.638 0.206 0.016 1.00 0.00 79 VAL A CA 14
ATOM 20129 C C . VAL A 1 79 ? 5.862 1.393 -0.915 1.00 0.00 79 VAL A C 14
ATOM 20130 O O . VAL A 1 79 ? 4.983 2.237 -1.084 1.00 0.00 79 VAL A O 14
ATOM 20143 N N . ASN A 1 80 ? 7.045 1.450 -1.517 1.00 0.00 80 ASN A N 14
ATOM 20144 C CA . ASN A 1 80 ? 7.385 2.534 -2.432 1.00 0.00 80 ASN A CA 14
ATOM 20145 C C . ASN A 1 80 ? 6.481 2.513 -3.660 1.00 0.00 80 ASN A C 14
ATOM 20146 O O . ASN A 1 80 ? 5.929 3.541 -4.056 1.00 0.00 80 ASN A O 14
ATOM 20157 N N . HIS A 1 81 ? 6.333 1.336 -4.260 1.00 0.00 81 HIS A N 14
ATOM 20158 C CA . HIS A 1 81 ? 5.494 1.181 -5.443 1.00 0.00 81 HIS A CA 14
ATOM 20159 C C . HIS A 1 81 ? 4.016 1.301 -5.081 1.00 0.00 81 HIS A C 14
ATOM 20160 O O . HIS A 1 81 ? 3.219 1.833 -5.855 1.00 0.00 81 HIS A O 14
ATOM 20174 N N . ILE A 1 82 ? 3.659 0.804 -3.902 1.00 0.00 82 ILE A N 14
ATOM 20175 C CA . ILE A 1 82 ? 2.278 0.857 -3.439 1.00 0.00 82 ILE A CA 14
ATOM 20176 C C . ILE A 1 82 ? 1.725 2.275 -3.519 1.00 0.00 82 ILE A C 14
ATOM 20177 O O . ILE A 1 82 ? 0.557 2.479 -3.852 1.00 0.00 82 ILE A O 14
ATOM 20193 N N . ARG A 1 83 ? 2.571 3.253 -3.214 1.00 0.00 83 ARG A N 14
ATOM 20194 C CA . ARG A 1 83 ? 2.168 4.653 -3.252 1.00 0.00 83 ARG A CA 14
ATOM 20195 C C . ARG A 1 83 ? 1.490 4.988 -4.578 1.00 0.00 83 ARG A C 14
ATOM 20196 O O . ARG A 1 83 ? 0.434 5.620 -4.606 1.00 0.00 83 ARG A O 14
ATOM 20217 N N . VAL A 1 84 ? 2.106 4.559 -5.676 1.00 0.00 84 VAL A N 14
ATOM 20218 C CA . VAL A 1 84 ? 1.563 4.813 -7.005 1.00 0.00 84 VAL A CA 14
ATOM 20219 C C . VAL A 1 84 ? 0.078 4.471 -7.066 1.00 0.00 84 VAL A C 14
ATOM 20220 O O . VAL A 1 84 ? -0.684 5.096 -7.804 1.00 0.00 84 VAL A O 14
ATOM 20233 N N . HIS A 1 85 ? -0.327 3.474 -6.286 1.00 0.00 85 HIS A N 14
ATOM 20234 C CA . HIS A 1 85 ? -1.722 3.050 -6.250 1.00 0.00 85 HIS A CA 14
ATOM 20235 C C . HIS A 1 85 ? -2.545 3.964 -5.347 1.00 0.00 85 HIS A C 14
ATOM 20236 O O . HIS A 1 85 ? -3.546 4.539 -5.775 1.00 0.00 85 HIS A O 14
ATOM 20250 N N . THR A 1 86 ? -2.117 4.092 -4.095 1.00 0.00 86 THR A N 14
ATOM 20251 C CA . THR A 1 86 ? -2.816 4.934 -3.132 1.00 0.00 86 THR A CA 14
ATOM 20252 C C . THR A 1 86 ? -3.199 6.274 -3.749 1.00 0.00 86 THR A C 14
ATOM 20253 O O . THR A 1 86 ? -4.313 6.760 -3.560 1.00 0.00 86 THR A O 14
ATOM 20264 N N . GLY A 1 87 ? -2.267 6.868 -4.489 1.00 0.00 87 GLY A N 14
ATOM 20265 C CA . GLY A 1 87 ? -2.527 8.147 -5.123 1.00 0.00 87 GLY A CA 14
ATOM 20266 C C . GLY A 1 87 ? -1.769 9.284 -4.467 1.00 0.00 87 GLY A C 14
ATOM 20267 O O . GLY A 1 87 ? -1.922 10.443 -4.851 1.00 0.00 87 GLY A O 14
ATOM 20271 N N . GLU A 1 88 ? -0.950 8.952 -3.474 1.00 0.00 88 GLU A N 14
ATOM 20272 C CA . GLU A 1 88 ? -0.168 9.956 -2.761 1.00 0.00 88 GLU A CA 14
ATOM 20273 C C . GLU A 1 88 ? 1.050 10.377 -3.579 1.00 0.00 88 GLU A C 14
ATOM 20274 O O . GLU A 1 88 ? 1.028 10.345 -4.809 1.00 0.00 88 GLU A O 14
ATOM 20286 N N . LYS A 1 89 ? 2.113 10.772 -2.885 1.00 0.00 89 LYS A N 14
ATOM 20287 C CA . LYS A 1 89 ? 3.341 11.199 -3.544 1.00 0.00 89 LYS A CA 14
ATOM 20288 C C . LYS A 1 89 ? 3.704 10.254 -4.685 1.00 0.00 89 LYS A C 14
ATOM 20289 O O . LYS A 1 89 ? 3.247 9.111 -4.726 1.00 0.00 89 LYS A O 14
ATOM 20308 N N . SER A 1 90 ? 4.529 10.737 -5.608 1.00 0.00 90 SER A N 14
ATOM 20309 C CA . SER A 1 90 ? 4.951 9.936 -6.751 1.00 0.00 90 SER A CA 14
ATOM 20310 C C . SER A 1 90 ? 3.823 9.807 -7.770 1.00 0.00 90 SER A C 14
ATOM 20311 O O . SER A 1 90 ? 2.675 9.543 -7.413 1.00 0.00 90 SER A O 14
ATOM 20319 N N . GLY A 1 91 ? 4.159 9.996 -9.043 1.00 0.00 91 GLY A N 14
ATOM 20320 C CA . GLY A 1 91 ? 3.165 9.897 -10.095 1.00 0.00 91 GLY A CA 14
ATOM 20321 C C . GLY A 1 91 ? 3.257 8.592 -10.860 1.00 0.00 91 GLY A C 14
ATOM 20322 O O . GLY A 1 91 ? 4.281 7.908 -10.840 1.00 0.00 91 GLY A O 14
ATOM 20326 N N . PRO A 1 92 ? 2.168 8.229 -11.553 1.00 0.00 92 PRO A N 14
ATOM 20327 C CA . PRO A 1 92 ? 2.105 6.994 -12.340 1.00 0.00 92 PRO A CA 14
ATOM 20328 C C . PRO A 1 92 ? 2.994 7.050 -13.578 1.00 0.00 92 PRO A C 14
ATOM 20329 O O . PRO A 1 92 ? 2.508 7.233 -14.694 1.00 0.00 92 PRO A O 14
ATOM 20340 N N . SER A 1 93 ? 4.297 6.889 -13.373 1.00 0.00 93 SER A N 14
ATOM 20341 C CA . SER A 1 93 ? 5.254 6.925 -14.473 1.00 0.00 93 SER A CA 14
ATOM 20342 C C . SER A 1 93 ? 6.027 5.613 -14.563 1.00 0.00 93 SER A C 14
ATOM 20343 O O . SER A 1 93 ? 6.692 5.205 -13.611 1.00 0.00 93 SER A O 14
ATOM 20351 N N . SER A 1 94 ? 5.935 4.957 -15.715 1.00 0.00 94 SER A N 14
ATOM 20352 C CA . SER A 1 94 ? 6.622 3.688 -15.930 1.00 0.00 94 SER A CA 14
ATOM 20353 C C . SER A 1 94 ? 6.573 3.287 -17.401 1.00 0.00 94 SER A C 14
ATOM 20354 O O . SER A 1 94 ? 6.508 4.138 -18.287 1.00 0.00 94 SER A O 14
ATOM 20362 N N . GLY A 1 95 ? 6.607 1.982 -17.653 1.00 0.00 95 GLY A N 14
ATOM 20363 C CA . GLY A 1 95 ? 6.566 1.488 -19.017 1.00 0.00 95 GLY A CA 14
ATOM 20364 C C . GLY A 1 95 ? 7.895 0.912 -19.465 1.00 0.00 95 GLY A C 14
ATOM 20365 O O . GLY A 1 95 ? 8.238 -0.194 -19.049 1.00 0.00 95 GLY A O 14
ATOM 20371 N N . GLY A 1 1 ? -25.414 18.814 31.342 1.00 0.00 1 GLY A N 15
ATOM 20372 C CA . GLY A 1 1 ? -24.656 18.770 30.105 1.00 0.00 1 GLY A CA 15
ATOM 20373 C C . GLY A 1 1 ? -24.904 19.982 29.229 1.00 0.00 1 GLY A C 15
ATOM 20374 O O . GLY A 1 1 ? -25.976 20.585 29.282 1.00 0.00 1 GLY A O 15
ATOM 20378 N N . SER A 1 2 ? -23.911 20.341 28.423 1.00 0.00 2 SER A N 15
ATOM 20379 C CA . SER A 1 2 ? -24.025 21.492 27.535 1.00 0.00 2 SER A CA 15
ATOM 20380 C C . SER A 1 2 ? -22.793 21.614 26.643 1.00 0.00 2 SER A C 15
ATOM 20381 O O . SER A 1 2 ? -21.993 22.537 26.793 1.00 0.00 2 SER A O 15
ATOM 20389 N N . SER A 1 3 ? -22.649 20.676 25.713 1.00 0.00 3 SER A N 15
ATOM 20390 C CA . SER A 1 3 ? -21.514 20.675 24.797 1.00 0.00 3 SER A CA 15
ATOM 20391 C C . SER A 1 3 ? -21.941 21.118 23.402 1.00 0.00 3 SER A C 15
ATOM 20392 O O . SER A 1 3 ? -23.109 21.425 23.166 1.00 0.00 3 SER A O 15
ATOM 20400 N N . GLY A 1 4 ? -20.985 21.150 22.479 1.00 0.00 4 GLY A N 15
ATOM 20401 C CA . GLY A 1 4 ? -21.280 21.557 21.117 1.00 0.00 4 GLY A CA 15
ATOM 20402 C C . GLY A 1 4 ? -20.027 21.824 20.307 1.00 0.00 4 GLY A C 15
ATOM 20403 O O . GLY A 1 4 ? -19.680 22.977 20.050 1.00 0.00 4 GLY A O 15
ATOM 20407 N N . SER A 1 5 ? -19.345 20.756 19.905 1.00 0.00 5 SER A N 15
ATOM 20408 C CA . SER A 1 5 ? -18.120 20.881 19.124 1.00 0.00 5 SER A CA 15
ATOM 20409 C C . SER A 1 5 ? -18.204 20.051 17.847 1.00 0.00 5 SER A C 15
ATOM 20410 O O . SER A 1 5 ? -17.739 18.912 17.802 1.00 0.00 5 SER A O 15
ATOM 20418 N N . SER A 1 6 ? -18.800 20.631 16.810 1.00 0.00 6 SER A N 15
ATOM 20419 C CA . SER A 1 6 ? -18.949 19.945 15.532 1.00 0.00 6 SER A CA 15
ATOM 20420 C C . SER A 1 6 ? -17.644 19.270 15.122 1.00 0.00 6 SER A C 15
ATOM 20421 O O . SER A 1 6 ? -17.639 18.127 14.666 1.00 0.00 6 SER A O 15
ATOM 20429 N N . GLY A 1 7 ? -16.536 19.987 15.289 1.00 0.00 7 GLY A N 15
ATOM 20430 C CA . GLY A 1 7 ? -15.239 19.442 14.932 1.00 0.00 7 GLY A CA 15
ATOM 20431 C C . GLY A 1 7 ? -14.789 19.875 13.551 1.00 0.00 7 GLY A C 15
ATOM 20432 O O . GLY A 1 7 ? -14.290 20.985 13.374 1.00 0.00 7 GLY A O 15
ATOM 20436 N N . GLN A 1 8 ? -14.964 18.994 12.571 1.00 0.00 8 GLN A N 15
ATOM 20437 C CA . GLN A 1 8 ? -14.570 19.291 11.198 1.00 0.00 8 GLN A CA 15
ATOM 20438 C C . GLN A 1 8 ? -15.545 18.668 10.205 1.00 0.00 8 GLN A C 15
ATOM 20439 O O . GLN A 1 8 ? -16.240 17.697 10.505 1.00 0.00 8 GLN A O 15
ATOM 20453 N N . PRO A 1 9 ? -15.600 19.239 8.992 1.00 0.00 9 PRO A N 15
ATOM 20454 C CA . PRO A 1 9 ? -16.487 18.756 7.930 1.00 0.00 9 PRO A CA 15
ATOM 20455 C C . PRO A 1 9 ? -16.050 17.402 7.381 1.00 0.00 9 PRO A C 15
ATOM 20456 O O . PRO A 1 9 ? -14.902 17.229 6.970 1.00 0.00 9 PRO A O 15
ATOM 20467 N N . ILE A 1 10 ? -16.972 16.445 7.377 1.00 0.00 10 ILE A N 15
ATOM 20468 C CA . ILE A 1 10 ? -16.681 15.107 6.877 1.00 0.00 10 ILE A CA 15
ATOM 20469 C C . ILE A 1 10 ? -15.772 15.163 5.653 1.00 0.00 10 ILE A C 15
ATOM 20470 O O . ILE A 1 10 ? -15.707 16.178 4.960 1.00 0.00 10 ILE A O 15
ATOM 20486 N N . LYS A 1 11 ? -15.072 14.064 5.393 1.00 0.00 11 LYS A N 15
ATOM 20487 C CA . LYS A 1 11 ? -14.168 13.985 4.251 1.00 0.00 11 LYS A CA 15
ATOM 20488 C C . LYS A 1 11 ? -14.512 12.790 3.367 1.00 0.00 11 LYS A C 15
ATOM 20489 O O . LYS A 1 11 ? -15.316 11.939 3.745 1.00 0.00 11 LYS A O 15
ATOM 20508 N N . GLN A 1 12 ? -13.896 12.734 2.191 1.00 0.00 12 GLN A N 15
ATOM 20509 C CA . GLN A 1 12 ? -14.138 11.643 1.254 1.00 0.00 12 GLN A CA 15
ATOM 20510 C C . GLN A 1 12 ? -13.575 10.331 1.791 1.00 0.00 12 GLN A C 15
ATOM 20511 O O . GLN A 1 12 ? -12.978 10.295 2.866 1.00 0.00 12 GLN A O 15
ATOM 20525 N N . GLU A 1 13 ? -13.770 9.256 1.034 1.00 0.00 13 GLU A N 15
ATOM 20526 C CA . GLU A 1 13 ? -13.283 7.941 1.435 1.00 0.00 13 GLU A CA 15
ATOM 20527 C C . GLU A 1 13 ? -12.279 7.400 0.421 1.00 0.00 13 GLU A C 15
ATOM 20528 O O . GLU A 1 13 ? -12.587 7.267 -0.764 1.00 0.00 13 GLU A O 15
ATOM 20540 N N . LEU A 1 14 ? -11.077 7.091 0.895 1.00 0.00 14 LEU A N 15
ATOM 20541 C CA . LEU A 1 14 ? -10.026 6.564 0.031 1.00 0.00 14 LEU A CA 15
ATOM 20542 C C . LEU A 1 14 ? -10.177 5.058 -0.155 1.00 0.00 14 LEU A C 15
ATOM 20543 O O . LEU A 1 14 ? -10.066 4.545 -1.268 1.00 0.00 14 LEU A O 15
ATOM 20559 N N . SER A 1 15 ? -10.433 4.354 0.943 1.00 0.00 15 SER A N 15
ATOM 20560 C CA . SER A 1 15 ? -10.598 2.906 0.902 1.00 0.00 15 SER A CA 15
ATOM 20561 C C . SER A 1 15 ? -9.251 2.211 0.724 1.00 0.00 15 SER A C 15
ATOM 20562 O O . SER A 1 15 ? -8.197 2.835 0.842 1.00 0.00 15 SER A O 15
ATOM 20570 N N . CYS A 1 16 ? -9.296 0.914 0.438 1.00 0.00 16 CYS A N 15
ATOM 20571 C CA . CYS A 1 16 ? -8.081 0.131 0.243 1.00 0.00 16 CYS A CA 15
ATOM 20572 C C . CYS A 1 16 ? -8.357 -1.093 -0.626 1.00 0.00 16 CYS A C 15
ATOM 20573 O O . CYS A 1 16 ? -8.721 -2.156 -0.123 1.00 0.00 16 CYS A O 15
ATOM 20580 N N . LYS A 1 17 ? -8.180 -0.935 -1.933 1.00 0.00 17 LYS A N 15
ATOM 20581 C CA . LYS A 1 17 ? -8.407 -2.026 -2.873 1.00 0.00 17 LYS A CA 15
ATOM 20582 C C . LYS A 1 17 ? -7.243 -3.012 -2.854 1.00 0.00 17 LYS A C 15
ATOM 20583 O O . LYS A 1 17 ? -6.591 -3.236 -3.874 1.00 0.00 17 LYS A O 15
ATOM 20602 N N . TRP A 1 18 ? -6.990 -3.599 -1.690 1.00 0.00 18 TRP A N 15
ATOM 20603 C CA . TRP A 1 18 ? -5.906 -4.562 -1.540 1.00 0.00 18 TRP A CA 15
ATOM 20604 C C . TRP A 1 18 ? -6.443 -5.989 -1.532 1.00 0.00 18 TRP A C 15
ATOM 20605 O O . TRP A 1 18 ? -6.935 -6.472 -0.512 1.00 0.00 18 TRP A O 15
ATOM 20626 N N . ILE A 1 19 ? -6.345 -6.660 -2.676 1.00 0.00 19 ILE A N 15
ATOM 20627 C CA . ILE A 1 19 ? -6.820 -8.032 -2.799 1.00 0.00 19 ILE A CA 15
ATOM 20628 C C . ILE A 1 19 ? -5.780 -9.022 -2.286 1.00 0.00 19 ILE A C 15
ATOM 20629 O O . ILE A 1 19 ? -4.634 -9.024 -2.737 1.00 0.00 19 ILE A O 15
ATOM 20645 N N . ASP A 1 20 ? -6.187 -9.863 -1.342 1.00 0.00 20 ASP A N 15
ATOM 20646 C CA . ASP A 1 20 ? -5.291 -10.861 -0.769 1.00 0.00 20 ASP A CA 15
ATOM 20647 C C . ASP A 1 20 ? -5.526 -12.229 -1.401 1.00 0.00 20 ASP A C 15
ATOM 20648 O O . ASP A 1 20 ? -6.471 -12.415 -2.168 1.00 0.00 20 ASP A O 15
ATOM 20657 N N . GLU A 1 21 ? -4.660 -13.183 -1.075 1.00 0.00 21 GLU A N 15
ATOM 20658 C CA . GLU A 1 21 ? -4.773 -14.534 -1.613 1.00 0.00 21 GLU A CA 15
ATOM 20659 C C . GLU A 1 21 ? -4.974 -15.551 -0.493 1.00 0.00 21 GLU A C 15
ATOM 20660 O O . GLU A 1 21 ? -4.293 -15.504 0.531 1.00 0.00 21 GLU A O 15
ATOM 20672 N N . ALA A 1 22 ? -5.914 -16.468 -0.697 1.00 0.00 22 ALA A N 15
ATOM 20673 C CA . ALA A 1 22 ? -6.204 -17.497 0.294 1.00 0.00 22 ALA A CA 15
ATOM 20674 C C . ALA A 1 22 ? -6.933 -16.910 1.498 1.00 0.00 22 ALA A C 15
ATOM 20675 O O . ALA A 1 22 ? -6.825 -17.425 2.611 1.00 0.00 22 ALA A O 15
ATOM 20682 N N . GLN A 1 23 ? -7.673 -15.831 1.268 1.00 0.00 23 GLN A N 15
ATOM 20683 C CA . GLN A 1 23 ? -8.418 -15.174 2.335 1.00 0.00 23 GLN A CA 15
ATOM 20684 C C . GLN A 1 23 ? -9.542 -16.069 2.845 1.00 0.00 23 GLN A C 15
ATOM 20685 O O . GLN A 1 23 ? -10.246 -15.721 3.794 1.00 0.00 23 GLN A O 15
ATOM 20699 N N . LEU A 1 24 ? -9.707 -17.223 2.208 1.00 0.00 24 LEU A N 15
ATOM 20700 C CA . LEU A 1 24 ? -10.747 -18.170 2.597 1.00 0.00 24 LEU A CA 15
ATOM 20701 C C . LEU A 1 24 ? -12.088 -17.789 1.979 1.00 0.00 24 LEU A C 15
ATOM 20702 O O . LEU A 1 24 ? -12.795 -18.638 1.434 1.00 0.00 24 LEU A O 15
ATOM 20718 N N . SER A 1 25 ? -12.431 -16.508 2.064 1.00 0.00 25 SER A N 15
ATOM 20719 C CA . SER A 1 25 ? -13.689 -16.015 1.514 1.00 0.00 25 SER A CA 15
ATOM 20720 C C . SER A 1 25 ? -13.511 -15.573 0.065 1.00 0.00 25 SER A C 15
ATOM 20721 O O . SER A 1 25 ? -12.799 -14.610 -0.219 1.00 0.00 25 SER A O 15
ATOM 20729 N N . ARG A 1 26 ? -14.165 -16.284 -0.848 1.00 0.00 26 ARG A N 15
ATOM 20730 C CA . ARG A 1 26 ? -14.080 -15.967 -2.269 1.00 0.00 26 ARG A CA 15
ATOM 20731 C C . ARG A 1 26 ? -15.417 -15.452 -2.792 1.00 0.00 26 ARG A C 15
ATOM 20732 O O . ARG A 1 26 ? -16.471 -15.669 -2.194 1.00 0.00 26 ARG A O 15
ATOM 20753 N N . PRO A 1 27 ? -15.376 -14.754 -3.937 1.00 0.00 27 PRO A N 15
ATOM 20754 C CA . PRO A 1 27 ? -14.128 -14.489 -4.658 1.00 0.00 27 PRO A CA 15
ATOM 20755 C C . PRO A 1 27 ? -13.225 -13.511 -3.914 1.00 0.00 27 PRO A C 15
ATOM 20756 O O . PRO A 1 27 ? -13.684 -12.753 -3.059 1.00 0.00 27 PRO A O 15
ATOM 20767 N N . LYS A 1 28 ? -11.938 -13.533 -4.244 1.00 0.00 28 LYS A N 15
ATOM 20768 C CA . LYS A 1 28 ? -10.969 -12.647 -3.609 1.00 0.00 28 LYS A CA 15
ATOM 20769 C C . LYS A 1 28 ? -11.538 -11.240 -3.455 1.00 0.00 28 LYS A C 15
ATOM 20770 O O . LYS A 1 28 ? -11.410 -10.406 -4.351 1.00 0.00 28 LYS A O 15
ATOM 20789 N N . LYS A 1 29 ? -12.166 -10.983 -2.312 1.00 0.00 29 LYS A N 15
ATOM 20790 C CA . LYS A 1 29 ? -12.752 -9.677 -2.038 1.00 0.00 29 LYS A CA 15
ATOM 20791 C C . LYS A 1 29 ? -11.697 -8.705 -1.520 1.00 0.00 29 LYS A C 15
ATOM 20792 O O . LYS A 1 29 ? -10.806 -9.087 -0.762 1.00 0.00 29 LYS A O 15
ATOM 20811 N N . SER A 1 30 ? -11.805 -7.446 -1.933 1.00 0.00 30 SER A N 15
ATOM 20812 C CA . SER A 1 30 ? -10.858 -6.420 -1.512 1.00 0.00 30 SER A CA 15
ATOM 20813 C C . SER A 1 30 ? -10.954 -6.176 -0.009 1.00 0.00 30 SER A C 15
ATOM 20814 O O . SER A 1 30 ? -11.962 -6.498 0.621 1.00 0.00 30 SER A O 15
ATOM 20822 N N . CYS A 1 31 ? -9.898 -5.604 0.560 1.00 0.00 31 CYS A N 15
ATOM 20823 C CA . CYS A 1 31 ? -9.860 -5.317 1.989 1.00 0.00 31 CYS A CA 15
ATOM 20824 C C . CYS A 1 31 ? -10.888 -4.251 2.356 1.00 0.00 31 CYS A C 15
ATOM 20825 O O . CYS A 1 31 ? -11.207 -4.059 3.530 1.00 0.00 31 CYS A O 15
ATOM 20832 N N . ASP A 1 32 ? -11.404 -3.560 1.345 1.00 0.00 32 ASP A N 15
ATOM 20833 C CA . ASP A 1 32 ? -12.397 -2.514 1.560 1.00 0.00 32 ASP A CA 15
ATOM 20834 C C . ASP A 1 32 ? -11.828 -1.396 2.428 1.00 0.00 32 ASP A C 15
ATOM 20835 O O . ASP A 1 32 ? -11.181 -0.476 1.927 1.00 0.00 32 ASP A O 15
ATOM 20844 N N . ARG A 1 33 ? -12.075 -1.481 3.731 1.00 0.00 33 ARG A N 15
ATOM 20845 C CA . ARG A 1 33 ? -11.590 -0.474 4.668 1.00 0.00 33 ARG A CA 15
ATOM 20846 C C . ARG A 1 33 ? -12.114 0.910 4.298 1.00 0.00 33 ARG A C 15
ATOM 20847 O O . ARG A 1 33 ? -12.693 1.102 3.228 1.00 0.00 33 ARG A O 15
ATOM 20868 N N . THR A 1 34 ? -11.908 1.873 5.191 1.00 0.00 34 THR A N 15
ATOM 20869 C CA . THR A 1 34 ? -12.361 3.239 4.960 1.00 0.00 34 THR A CA 15
ATOM 20870 C C . THR A 1 34 ? -11.521 4.238 5.749 1.00 0.00 34 THR A C 15
ATOM 20871 O O . THR A 1 34 ? -11.484 4.198 6.979 1.00 0.00 34 THR A O 15
ATOM 20882 N N . PHE A 1 35 ? -10.848 5.133 5.033 1.00 0.00 35 PHE A N 15
ATOM 20883 C CA . PHE A 1 35 ? -10.007 6.142 5.667 1.00 0.00 35 PHE A CA 15
ATOM 20884 C C . PHE A 1 35 ? -10.397 7.543 5.205 1.00 0.00 35 PHE A C 15
ATOM 20885 O O . PHE A 1 35 ? -10.816 7.738 4.064 1.00 0.00 35 PHE A O 15
ATOM 20902 N N . SER A 1 36 ? -10.257 8.515 6.100 1.00 0.00 36 SER A N 15
ATOM 20903 C CA . SER A 1 36 ? -10.599 9.898 5.787 1.00 0.00 36 SER A CA 15
ATOM 20904 C C . SER A 1 36 ? -9.348 10.704 5.449 1.00 0.00 36 SER A C 15
ATOM 20905 O O . SER A 1 36 ? -9.429 11.783 4.862 1.00 0.00 36 SER A O 15
ATOM 20913 N N . THR A 1 37 ? -8.189 10.171 5.824 1.00 0.00 37 THR A N 15
ATOM 20914 C CA . THR A 1 37 ? -6.921 10.839 5.563 1.00 0.00 37 THR A CA 15
ATOM 20915 C C . THR A 1 37 ? -6.042 10.007 4.636 1.00 0.00 37 THR A C 15
ATOM 20916 O O . THR A 1 37 ? -6.076 8.777 4.672 1.00 0.00 37 THR A O 15
ATOM 20927 N N . MET A 1 38 ? -5.255 10.686 3.807 1.00 0.00 38 MET A N 15
ATOM 20928 C CA . MET A 1 38 ? -4.365 10.008 2.872 1.00 0.00 38 MET A CA 15
ATOM 20929 C C . MET A 1 38 ? -3.234 9.300 3.612 1.00 0.00 38 MET A C 15
ATOM 20930 O O . MET A 1 38 ? -2.647 8.346 3.103 1.00 0.00 38 MET A O 15
ATOM 20944 N N . HIS A 1 39 ? -2.934 9.775 4.817 1.00 0.00 39 HIS A N 15
ATOM 20945 C CA . HIS A 1 39 ? -1.873 9.188 5.628 1.00 0.00 39 HIS A CA 15
ATOM 20946 C C . HIS A 1 39 ? -2.270 7.799 6.118 1.00 0.00 39 HIS A C 15
ATOM 20947 O O . HIS A 1 39 ? -1.453 6.878 6.131 1.00 0.00 39 HIS A O 15
ATOM 20961 N N . GLU A 1 40 ? -3.529 7.656 6.521 1.00 0.00 40 GLU A N 15
ATOM 20962 C CA . GLU A 1 40 ? -4.032 6.379 7.013 1.00 0.00 40 GLU A CA 15
ATOM 20963 C C . GLU A 1 40 ? -3.850 5.282 5.968 1.00 0.00 40 GLU A C 15
ATOM 20964 O O . GLU A 1 40 ? -3.225 4.254 6.233 1.00 0.00 40 GLU A O 15
ATOM 20976 N N . LEU A 1 41 ? -4.399 5.508 4.780 1.00 0.00 41 LEU A N 15
ATOM 20977 C CA . LEU A 1 41 ? -4.297 4.540 3.693 1.00 0.00 41 LEU A CA 15
ATOM 20978 C C . LEU A 1 41 ? -2.854 4.087 3.500 1.00 0.00 41 LEU A C 15
ATOM 20979 O O . LEU A 1 41 ? -2.553 2.895 3.561 1.00 0.00 41 LEU A O 15
ATOM 20995 N N . VAL A 1 42 ? -1.963 5.047 3.269 1.00 0.00 42 VAL A N 15
ATOM 20996 C CA . VAL A 1 42 ? -0.550 4.747 3.071 1.00 0.00 42 VAL A CA 15
ATOM 20997 C C . VAL A 1 42 ? 0.029 4.011 4.274 1.00 0.00 42 VAL A C 15
ATOM 20998 O O . VAL A 1 42 ? 0.788 3.053 4.123 1.00 0.00 42 VAL A O 15
ATOM 21011 N N . THR A 1 43 ? -0.333 4.464 5.470 1.00 0.00 43 THR A N 15
ATOM 21012 C CA . THR A 1 43 ? 0.151 3.849 6.699 1.00 0.00 43 THR A CA 15
ATOM 21013 C C . THR A 1 43 ? -0.570 2.535 6.978 1.00 0.00 43 THR A C 15
ATOM 21014 O O . THR A 1 43 ? -0.144 1.749 7.823 1.00 0.00 43 THR A O 15
ATOM 21025 N N . HIS A 1 44 ? -1.665 2.303 6.261 1.00 0.00 44 HIS A N 15
ATOM 21026 C CA . HIS A 1 44 ? -2.445 1.082 6.430 1.00 0.00 44 HIS A CA 15
ATOM 21027 C C . HIS A 1 44 ? -1.804 -0.081 5.680 1.00 0.00 44 HIS A C 15
ATOM 21028 O O . HIS A 1 44 ? -1.370 -1.061 6.287 1.00 0.00 44 HIS A O 15
ATOM 21042 N N . VAL A 1 45 ? -1.748 0.033 4.357 1.00 0.00 45 VAL A N 15
ATOM 21043 C CA . VAL A 1 45 ? -1.159 -1.009 3.524 1.00 0.00 45 VAL A CA 15
ATOM 21044 C C . VAL A 1 45 ? 0.291 -1.272 3.916 1.00 0.00 45 VAL A C 15
ATOM 21045 O O . VAL A 1 45 ? 0.895 -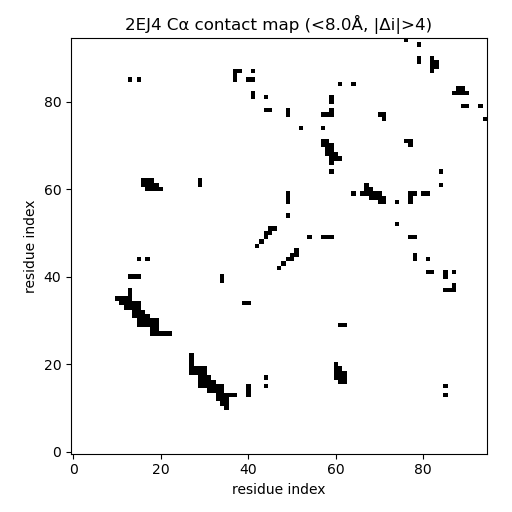2.254 3.483 1.00 0.00 45 VAL A O 15
ATOM 21058 N N . THR A 1 46 ? 0.845 -0.387 4.739 1.00 0.00 46 THR A N 15
ATOM 21059 C CA . THR A 1 46 ? 2.225 -0.523 5.189 1.00 0.00 46 THR A CA 15
ATOM 21060 C C . THR A 1 46 ? 2.366 -1.660 6.194 1.00 0.00 46 THR A C 15
ATOM 21061 O O . THR A 1 46 ? 3.054 -2.647 5.936 1.00 0.00 46 THR A O 15
ATOM 21072 N N . MET A 1 47 ? 1.709 -1.516 7.341 1.00 0.00 47 MET A N 15
ATOM 21073 C CA . MET A 1 47 ? 1.761 -2.534 8.384 1.00 0.00 47 MET A CA 15
ATOM 21074 C C . MET A 1 47 ? 0.595 -3.508 8.250 1.00 0.00 47 MET A C 15
ATOM 21075 O O . MET A 1 47 ? 0.787 -4.724 8.267 1.00 0.00 47 MET A O 15
ATOM 21089 N N . GLU A 1 48 ? -0.611 -2.967 8.119 1.00 0.00 48 GLU A N 15
ATOM 21090 C CA . GLU A 1 48 ? -1.807 -3.791 7.984 1.00 0.00 48 GLU A CA 15
ATOM 21091 C C . GLU A 1 48 ? -1.604 -4.876 6.931 1.00 0.00 48 GLU A C 15
ATOM 21092 O O . GLU A 1 48 ? -2.004 -6.025 7.122 1.00 0.00 48 GLU A O 15
ATOM 21104 N N . HIS A 1 49 ? -0.981 -4.503 5.818 1.00 0.00 49 HIS A N 15
ATOM 21105 C CA . HIS A 1 49 ? -0.725 -5.443 4.733 1.00 0.00 49 HIS A CA 15
ATOM 21106 C C . HIS A 1 49 ? 0.766 -5.745 4.616 1.00 0.00 49 HIS A C 15
ATOM 21107 O O . HIS A 1 49 ? 1.243 -6.771 5.101 1.00 0.00 49 HIS A O 15
ATOM 21121 N N . VAL A 1 50 ? 1.498 -4.843 3.969 1.00 0.00 50 VAL A N 15
ATOM 21122 C CA . VAL A 1 50 ? 2.935 -5.013 3.788 1.00 0.00 50 VAL A CA 15
ATOM 21123 C C . VAL A 1 50 ? 3.595 -5.509 5.070 1.00 0.00 50 VAL A C 15
ATOM 21124 O O . VAL A 1 50 ? 4.588 -6.235 5.028 1.00 0.00 50 VAL A O 15
ATOM 21137 N N . GLY A 1 51 ? 3.036 -5.113 6.209 1.00 0.00 51 GLY A N 15
ATOM 21138 C CA . GLY A 1 51 ? 3.583 -5.528 7.488 1.00 0.00 51 GLY A CA 15
ATOM 21139 C C . GLY A 1 51 ? 5.001 -5.034 7.699 1.00 0.00 51 GLY A C 15
ATOM 21140 O O . GLY A 1 51 ? 5.599 -4.440 6.803 1.00 0.00 51 GLY A O 15
ATOM 21144 N N . GLY A 1 52 ? 5.540 -5.279 8.890 1.00 0.00 52 GLY A N 15
ATOM 21145 C CA . GLY A 1 52 ? 6.891 -4.846 9.195 1.00 0.00 52 GLY A CA 15
ATOM 21146 C C . GLY A 1 52 ? 7.938 -5.636 8.436 1.00 0.00 52 GLY A C 15
ATOM 21147 O O . GLY A 1 52 ? 7.624 -6.442 7.559 1.00 0.00 52 GLY A O 15
ATOM 21151 N N . PRO A 1 53 ? 9.217 -5.406 8.771 1.00 0.00 53 PRO A N 15
ATOM 21152 C CA . PRO A 1 53 ? 10.340 -6.092 8.125 1.00 0.00 53 PRO A CA 15
ATOM 21153 C C . PRO A 1 53 ? 10.406 -7.570 8.494 1.00 0.00 53 PRO A C 15
ATOM 21154 O O . PRO A 1 53 ? 11.311 -8.285 8.065 1.00 0.00 53 PRO A O 15
ATOM 21165 N N . GLU A 1 54 ? 9.443 -8.020 9.292 1.00 0.00 54 GLU A N 15
ATOM 21166 C CA . GLU A 1 54 ? 9.394 -9.413 9.718 1.00 0.00 54 GLU A CA 15
ATOM 21167 C C . GLU A 1 54 ? 8.243 -10.150 9.039 1.00 0.00 54 GLU A C 15
ATOM 21168 O O . GLU A 1 54 ? 7.942 -11.295 9.375 1.00 0.00 54 GLU A O 15
ATOM 21180 N N . GLN A 1 55 ? 7.604 -9.484 8.083 1.00 0.00 55 GLN A N 15
ATOM 21181 C CA . GLN A 1 55 ? 6.486 -10.075 7.357 1.00 0.00 55 GLN A CA 15
ATOM 21182 C C . GLN A 1 55 ? 6.968 -11.175 6.417 1.00 0.00 55 GLN A C 15
ATOM 21183 O O . GLN A 1 55 ? 8.036 -11.068 5.817 1.00 0.00 55 GLN A O 15
ATOM 21197 N N . ASN A 1 56 ? 6.172 -12.232 6.294 1.00 0.00 56 ASN A N 15
ATOM 21198 C CA . ASN A 1 56 ? 6.518 -13.353 5.427 1.00 0.00 56 ASN A CA 15
ATOM 21199 C C . ASN A 1 56 ? 6.168 -13.045 3.974 1.00 0.00 56 ASN A C 15
ATOM 21200 O O . ASN A 1 56 ? 5.005 -13.106 3.579 1.00 0.00 56 ASN A O 15
ATOM 21211 N N . ASN A 1 57 ? 7.184 -12.714 3.184 1.00 0.00 57 ASN A N 15
ATOM 21212 C CA . ASN A 1 57 ? 6.985 -12.396 1.775 1.00 0.00 57 ASN A CA 15
ATOM 21213 C C . ASN A 1 57 ? 6.348 -11.019 1.612 1.00 0.00 57 ASN A C 15
ATOM 21214 O O . ASN A 1 57 ? 5.343 -10.708 2.253 1.00 0.00 57 ASN A O 15
ATOM 21225 N N . HIS A 1 58 ? 6.938 -10.198 0.750 1.00 0.00 58 HIS A N 15
ATOM 21226 C CA . HIS A 1 58 ? 6.428 -8.854 0.502 1.00 0.00 58 HIS A CA 15
ATOM 21227 C C . HIS A 1 58 ? 6.071 -8.672 -0.971 1.00 0.00 58 HIS A C 15
ATOM 21228 O O . HIS A 1 58 ? 6.951 -8.602 -1.829 1.00 0.00 58 HIS A O 15
ATOM 21242 N N . VAL A 1 59 ? 4.775 -8.596 -1.256 1.00 0.00 59 VAL A N 15
ATOM 21243 C CA . VAL A 1 59 ? 4.302 -8.422 -2.624 1.00 0.00 59 VAL A CA 15
ATOM 21244 C C . VAL A 1 59 ? 3.210 -7.360 -2.696 1.00 0.00 59 VAL A C 15
ATOM 21245 O O . VAL A 1 59 ? 2.399 -7.224 -1.780 1.00 0.00 59 VAL A O 15
ATOM 21258 N N . CYS A 1 60 ? 3.195 -6.610 -3.793 1.00 0.00 60 CYS A N 15
ATOM 21259 C CA . CYS A 1 60 ? 2.203 -5.559 -3.987 1.00 0.00 60 CYS A CA 15
ATOM 21260 C C . CYS A 1 60 ? 0.893 -6.139 -4.514 1.00 0.00 60 CYS A C 15
ATOM 21261 O O . CYS A 1 60 ? 0.847 -6.704 -5.607 1.00 0.00 60 CYS A O 15
ATOM 21268 N N . TYR A 1 61 ? -0.169 -5.994 -3.730 1.00 0.00 61 TYR A N 15
ATOM 21269 C CA . TYR A 1 61 ? -1.479 -6.504 -4.115 1.00 0.00 61 TYR A CA 15
ATOM 21270 C C . TYR A 1 61 ? -2.464 -5.361 -4.343 1.00 0.00 61 TYR A C 15
ATOM 21271 O O . TYR A 1 61 ? -2.607 -4.474 -3.501 1.00 0.00 61 TYR A O 15
ATOM 21289 N N . TRP A 1 62 ? -3.139 -5.390 -5.486 1.00 0.00 62 TRP A N 15
ATOM 21290 C CA . TRP A 1 62 ? -4.111 -4.357 -5.825 1.00 0.00 62 TRP A CA 15
ATOM 21291 C C . TRP A 1 62 ? -5.029 -4.821 -6.951 1.00 0.00 62 TRP A C 15
ATOM 21292 O O . TRP A 1 62 ? -4.717 -5.776 -7.662 1.00 0.00 62 TRP A O 15
ATOM 21313 N N . GLU A 1 63 ? -6.160 -4.140 -7.106 1.00 0.00 63 GLU A N 15
ATOM 21314 C CA . GLU A 1 63 ? -7.122 -4.485 -8.146 1.00 0.00 63 GLU A CA 15
ATOM 21315 C C . GLU A 1 63 ? -6.648 -3.994 -9.510 1.00 0.00 63 GLU A C 15
ATOM 21316 O O . GLU A 1 63 ? -6.935 -4.610 -10.537 1.00 0.00 63 GLU A O 15
ATOM 21328 N N . GLU A 1 64 ? -5.922 -2.880 -9.513 1.00 0.00 64 GLU A N 15
ATOM 21329 C CA . GLU A 1 64 ? -5.410 -2.305 -10.751 1.00 0.00 64 GLU A CA 15
ATOM 21330 C C . GLU A 1 64 ? -3.917 -2.011 -10.637 1.00 0.00 64 GLU A C 15
ATOM 21331 O O . GLU A 1 64 ? -3.485 -0.868 -10.793 1.00 0.00 64 GLU A O 15
ATOM 21343 N N . CYS A 1 65 ? -3.134 -3.049 -10.364 1.00 0.00 65 CYS A N 15
ATOM 21344 C CA . CYS A 1 65 ? -1.690 -2.903 -10.228 1.00 0.00 65 CYS A CA 15
ATOM 21345 C C . CYS A 1 65 ? -0.967 -3.509 -11.428 1.00 0.00 65 CYS A C 15
ATOM 21346 O O . CYS A 1 65 ? -1.380 -4.526 -11.985 1.00 0.00 65 CYS A O 15
ATOM 21353 N N . PRO A 1 66 ? 0.139 -2.870 -11.836 1.00 0.00 66 PRO A N 15
ATOM 21354 C CA . PRO A 1 66 ? 0.944 -3.327 -12.973 1.00 0.00 66 PRO A CA 15
ATOM 21355 C C . PRO A 1 66 ? 1.686 -4.625 -12.673 1.00 0.00 66 PRO A C 15
ATOM 21356 O O . PRO A 1 66 ? 1.732 -5.532 -13.504 1.00 0.00 66 PRO A O 15
ATOM 21367 N N . ARG A 1 67 ? 2.266 -4.707 -11.480 1.00 0.00 67 ARG A N 15
ATOM 21368 C CA . ARG A 1 67 ? 3.007 -5.894 -11.070 1.00 0.00 67 ARG A CA 15
ATOM 21369 C C . ARG A 1 67 ? 2.060 -7.060 -10.800 1.00 0.00 67 ARG A C 15
ATOM 21370 O O . ARG A 1 67 ? 2.487 -8.210 -10.706 1.00 0.00 67 ARG A O 15
ATOM 21391 N N . GLU A 1 68 ? 0.772 -6.753 -10.677 1.00 0.00 68 GLU A N 15
ATOM 21392 C CA . GLU A 1 68 ? -0.234 -7.776 -10.417 1.00 0.00 68 GLU A CA 15
ATOM 21393 C C . GLU A 1 68 ? 0.226 -8.724 -9.313 1.00 0.00 68 GLU A C 15
ATOM 21394 O O . GLU A 1 68 ? -0.260 -9.849 -9.203 1.00 0.00 68 GLU A O 15
ATOM 21406 N N . GLY A 1 69 ? 1.170 -8.261 -8.499 1.00 0.00 69 GLY A N 15
ATOM 21407 C CA . GLY A 1 69 ? 1.681 -9.080 -7.415 1.00 0.00 69 GLY A CA 15
ATOM 21408 C C . GLY A 1 69 ? 2.946 -9.824 -7.798 1.00 0.00 69 GLY A C 15
ATOM 21409 O O . GLY A 1 69 ? 3.196 -10.928 -7.314 1.00 0.00 69 GLY A O 15
ATOM 21413 N N . LYS A 1 70 ? 3.744 -9.220 -8.671 1.00 0.00 70 LYS A N 15
ATOM 21414 C CA . LYS A 1 70 ? 4.990 -9.831 -9.120 1.00 0.00 70 LYS A CA 15
ATOM 21415 C C . LYS A 1 70 ? 5.951 -10.028 -7.952 1.00 0.00 70 LYS A C 15
ATOM 21416 O O . LYS A 1 70 ? 6.817 -10.902 -7.989 1.00 0.00 70 LYS A O 15
ATOM 21435 N N . SER A 1 71 ? 5.791 -9.211 -6.916 1.00 0.00 71 SER A N 15
ATOM 21436 C CA . SER A 1 71 ? 6.647 -9.295 -5.738 1.00 0.00 71 SER A CA 15
ATOM 21437 C C . SER A 1 71 ? 7.963 -8.559 -5.970 1.00 0.00 71 SER A C 15
ATOM 21438 O O . SER A 1 71 ? 8.491 -8.542 -7.082 1.00 0.00 71 SER A O 15
ATOM 21446 N N . PHE A 1 72 ? 8.489 -7.952 -4.911 1.00 0.00 72 PHE A N 15
ATOM 21447 C CA . PHE A 1 72 ? 9.743 -7.214 -4.997 1.00 0.00 72 PHE A CA 15
ATOM 21448 C C . PHE A 1 72 ? 10.884 -8.004 -4.363 1.00 0.00 72 PHE A C 15
ATOM 21449 O O . PHE A 1 72 ? 10.713 -9.158 -3.970 1.00 0.00 72 PHE A O 15
ATOM 21466 N N . LYS A 1 73 ? 12.050 -7.374 -4.267 1.00 0.00 73 LYS A N 15
ATOM 21467 C CA . LYS A 1 73 ? 13.221 -8.016 -3.681 1.00 0.00 73 LYS A CA 15
ATOM 21468 C C . LYS A 1 73 ? 13.400 -7.595 -2.226 1.00 0.00 73 LYS A C 15
ATOM 21469 O O . LYS A 1 73 ? 13.890 -8.367 -1.402 1.00 0.00 73 LYS A O 15
ATOM 21488 N N . ALA A 1 74 ? 12.999 -6.366 -1.916 1.00 0.00 74 ALA A N 15
ATOM 21489 C CA . ALA A 1 74 ? 13.113 -5.845 -0.560 1.00 0.00 74 ALA A CA 15
ATOM 21490 C C . ALA A 1 74 ? 11.740 -5.533 0.025 1.00 0.00 74 ALA A C 15
ATOM 21491 O O . ALA A 1 74 ? 10.714 -5.761 -0.616 1.00 0.00 74 ALA A O 15
ATOM 21498 N N . LYS A 1 75 ? 11.727 -5.011 1.247 1.00 0.00 75 LYS A N 15
ATOM 21499 C CA . LYS A 1 75 ? 10.480 -4.667 1.920 1.00 0.00 75 LYS A CA 15
ATOM 21500 C C . LYS A 1 75 ? 10.059 -3.238 1.588 1.00 0.00 75 LYS A C 15
ATOM 21501 O O . LYS A 1 75 ? 8.957 -3.005 1.091 1.00 0.00 75 LYS A O 15
ATOM 21520 N N . TYR A 1 76 ? 10.943 -2.287 1.865 1.00 0.00 76 TYR A N 15
ATOM 21521 C CA . TYR A 1 76 ? 10.662 -0.881 1.597 1.00 0.00 76 TYR A CA 15
ATOM 21522 C C . TYR A 1 76 ? 10.287 -0.670 0.134 1.00 0.00 76 TYR A C 15
ATOM 21523 O O . TYR A 1 76 ? 9.357 0.073 -0.181 1.00 0.00 76 TYR A O 15
ATOM 21541 N N . LYS A 1 77 ? 11.017 -1.330 -0.759 1.00 0.00 77 LYS A N 15
ATOM 21542 C CA . LYS A 1 77 ? 10.762 -1.219 -2.190 1.00 0.00 77 LYS A CA 15
ATOM 21543 C C . LYS A 1 77 ? 9.293 -1.481 -2.503 1.00 0.00 77 LYS A C 15
ATOM 21544 O O . LYS A 1 77 ? 8.743 -0.930 -3.457 1.00 0.00 77 LYS A O 15
ATOM 21563 N N . LEU A 1 78 ? 8.661 -2.324 -1.693 1.00 0.00 78 LEU A N 15
ATOM 21564 C CA . LEU A 1 78 ? 7.254 -2.657 -1.883 1.00 0.00 78 LEU A CA 15
ATOM 21565 C C . LEU A 1 78 ? 6.363 -1.458 -1.573 1.00 0.00 78 LEU A C 15
ATOM 21566 O O . LEU A 1 78 ? 5.564 -1.034 -2.407 1.00 0.00 78 LEU A O 15
ATOM 21582 N N . VAL A 1 79 ? 6.509 -0.915 -0.368 1.00 0.00 79 VAL A N 15
ATOM 21583 C CA . VAL A 1 79 ? 5.720 0.237 0.051 1.00 0.00 79 VAL A CA 15
ATOM 21584 C C . VAL A 1 79 ? 5.922 1.415 -0.896 1.00 0.00 79 VAL A C 15
ATOM 21585 O O . VAL A 1 79 ? 5.014 2.218 -1.106 1.00 0.00 79 VAL A O 15
ATOM 21598 N N . ASN A 1 80 ? 7.119 1.511 -1.465 1.00 0.00 80 ASN A N 15
ATOM 21599 C CA . ASN A 1 80 ? 7.441 2.591 -2.391 1.00 0.00 80 ASN A CA 15
ATOM 21600 C C . ASN A 1 80 ? 6.527 2.552 -3.611 1.00 0.00 80 ASN A C 15
ATOM 21601 O O . ASN A 1 80 ? 6.013 3.582 -4.049 1.00 0.00 80 ASN A O 15
ATOM 21612 N N . HIS A 1 81 ? 6.328 1.356 -4.157 1.00 0.00 81 HIS A N 15
ATOM 21613 C CA . HIS A 1 81 ? 5.474 1.183 -5.327 1.00 0.00 81 HIS A CA 15
ATOM 21614 C C . HIS A 1 81 ? 4.001 1.295 -4.946 1.00 0.00 81 HIS A C 15
ATOM 21615 O O . HIS A 1 81 ? 3.176 1.741 -5.745 1.00 0.00 81 HIS A O 15
ATOM 21629 N N . ILE A 1 82 ? 3.678 0.888 -3.723 1.00 0.00 82 ILE A N 15
ATOM 21630 C CA . ILE A 1 82 ? 2.305 0.944 -3.238 1.00 0.00 82 ILE A CA 15
ATOM 21631 C C . ILE A 1 82 ? 1.758 2.366 -3.299 1.00 0.00 82 ILE A C 15
ATOM 21632 O O . ILE A 1 82 ? 0.589 2.579 -3.621 1.00 0.00 82 ILE A O 15
ATOM 21648 N N . ARG A 1 83 ? 2.611 3.337 -2.988 1.00 0.00 83 ARG A N 15
ATOM 21649 C CA . ARG A 1 83 ? 2.214 4.739 -3.008 1.00 0.00 83 ARG A CA 15
ATOM 21650 C C . ARG A 1 83 ? 1.570 5.103 -4.343 1.00 0.00 83 ARG A C 15
ATOM 21651 O O . ARG A 1 83 ? 0.514 5.735 -4.383 1.00 0.00 83 ARG A O 15
ATOM 21672 N N . VAL A 1 84 ? 2.214 4.700 -5.434 1.00 0.00 84 VAL A N 15
ATOM 21673 C CA . VAL A 1 84 ? 1.705 4.982 -6.770 1.00 0.00 84 VAL A CA 15
ATOM 21674 C C . VAL A 1 84 ? 0.221 4.648 -6.875 1.00 0.00 84 VAL A C 15
ATOM 21675 O O . VAL A 1 84 ? -0.519 5.288 -7.623 1.00 0.00 84 VAL A O 15
ATOM 21688 N N . HIS A 1 85 ? -0.208 3.641 -6.121 1.00 0.00 85 HIS A N 15
ATOM 21689 C CA . HIS A 1 85 ? -1.605 3.221 -6.128 1.00 0.00 85 HIS A CA 15
ATOM 21690 C C . HIS A 1 85 ? -2.449 4.129 -5.238 1.00 0.00 85 HIS A C 15
ATOM 21691 O O . HIS A 1 85 ? -3.442 4.705 -5.684 1.00 0.00 85 HIS A O 15
ATOM 21705 N N . THR A 1 86 ? -2.048 4.252 -3.976 1.00 0.00 86 THR A N 15
ATOM 21706 C CA . THR A 1 86 ? -2.769 5.087 -3.024 1.00 0.00 86 THR A CA 15
ATOM 21707 C C . THR A 1 86 ? -3.076 6.458 -3.617 1.00 0.00 86 THR A C 15
ATOM 21708 O O . THR A 1 86 ? -4.136 7.029 -3.367 1.00 0.00 86 THR A O 15
ATOM 21719 N N . GLY A 1 87 ? -2.141 6.979 -4.405 1.00 0.00 87 GLY A N 15
ATOM 21720 C CA . GLY A 1 87 ? -2.332 8.279 -5.022 1.00 0.00 87 GLY A CA 15
ATOM 21721 C C . GLY A 1 87 ? -1.535 9.370 -4.334 1.00 0.00 87 GLY A C 15
ATOM 21722 O O . GLY A 1 87 ? -1.560 10.525 -4.757 1.00 0.00 87 GLY A O 15
ATOM 21726 N N . GLU A 1 88 ? -0.827 9.003 -3.271 1.00 0.00 88 GLU A N 15
ATOM 21727 C CA . GLU A 1 88 ? -0.021 9.960 -2.522 1.00 0.00 88 GLU A CA 15
ATOM 21728 C C . GLU A 1 88 ? 1.289 10.252 -3.247 1.00 0.00 88 GLU A C 15
ATOM 21729 O O . GLU A 1 88 ? 1.371 10.152 -4.472 1.00 0.00 88 GLU A O 15
ATOM 21741 N N . LYS A 1 89 ? 2.313 10.616 -2.482 1.00 0.00 89 LYS A N 15
ATOM 21742 C CA . LYS A 1 89 ? 3.621 10.922 -3.049 1.00 0.00 89 LYS A CA 15
ATOM 21743 C C . LYS A 1 89 ? 4.115 9.779 -3.929 1.00 0.00 89 LYS A C 15
ATOM 21744 O O . LYS A 1 89 ? 3.378 8.831 -4.202 1.00 0.00 89 LYS A O 15
ATOM 21763 N N . SER A 1 90 ? 5.365 9.874 -4.370 1.00 0.00 90 SER A N 15
ATOM 21764 C CA . SER A 1 90 ? 5.955 8.849 -5.222 1.00 0.00 90 SER A CA 15
ATOM 21765 C C . SER A 1 90 ? 7.478 8.881 -5.136 1.00 0.00 90 SER A C 15
ATOM 21766 O O . SER A 1 90 ? 8.089 9.949 -5.137 1.00 0.00 90 SER A O 15
ATOM 21774 N N . GLY A 1 91 ? 8.086 7.700 -5.060 1.00 0.00 91 GLY A N 15
ATOM 21775 C CA . GLY A 1 91 ? 9.532 7.614 -4.973 1.00 0.00 91 GLY A CA 15
ATOM 21776 C C . GLY A 1 91 ? 10.113 8.607 -3.987 1.00 0.00 91 GLY A C 15
ATOM 21777 O O . GLY A 1 91 ? 9.414 9.142 -3.126 1.00 0.00 91 GLY A O 15
ATOM 21781 N N . PRO A 1 92 ? 11.424 8.866 -4.105 1.00 0.00 92 PRO A N 15
ATOM 21782 C CA . PRO A 1 92 ? 12.129 9.802 -3.224 1.00 0.00 92 PRO A CA 15
ATOM 21783 C C . PRO A 1 92 ? 11.721 11.250 -3.472 1.00 0.00 92 PRO A C 15
ATOM 21784 O O . PRO A 1 92 ? 11.176 11.580 -4.525 1.00 0.00 92 PRO A O 15
ATOM 21795 N N . SER A 1 93 ? 11.989 12.111 -2.495 1.00 0.00 93 SER A N 15
ATOM 21796 C CA . SER A 1 93 ? 11.647 13.524 -2.606 1.00 0.00 93 SER A CA 15
ATOM 21797 C C . SER A 1 93 ? 12.697 14.275 -3.419 1.00 0.00 93 SER A C 15
ATOM 21798 O O . SER A 1 93 ? 13.365 15.175 -2.911 1.00 0.00 93 SER A O 15
ATOM 21806 N N . SER A 1 94 ? 12.837 13.897 -4.686 1.00 0.00 94 SER A N 15
ATOM 21807 C CA . SER A 1 94 ? 13.808 14.531 -5.570 1.00 0.00 94 SER A CA 15
ATOM 21808 C C . SER A 1 94 ? 15.225 14.364 -5.029 1.00 0.00 94 SER A C 15
ATOM 21809 O O . SER A 1 94 ? 15.441 13.699 -4.017 1.00 0.00 94 SER A O 15
ATOM 21817 N N . GLY A 1 95 ? 16.189 14.972 -5.714 1.00 0.00 95 GLY A N 15
ATOM 21818 C CA . GLY A 1 95 ? 17.573 14.879 -5.289 1.00 0.00 95 GLY A CA 15
ATOM 21819 C C . GLY A 1 95 ? 18.124 13.472 -5.411 1.00 0.00 95 GLY A C 15
ATOM 21820 O O . GLY A 1 95 ? 18.781 13.170 -6.406 1.00 0.00 95 GLY A O 15
ATOM 21826 N N . GLY A 1 1 ? -22.647 20.444 29.616 1.00 0.00 1 GLY A N 16
ATOM 21827 C CA . GLY A 1 1 ? -23.703 20.095 28.685 1.00 0.00 1 GLY A CA 16
ATOM 21828 C C . GLY A 1 1 ? -23.276 20.254 27.239 1.00 0.00 1 GLY A C 16
ATOM 21829 O O . GLY A 1 1 ? -23.750 21.150 26.540 1.00 0.00 1 GLY A O 16
ATOM 21833 N N . SER A 1 2 ? -22.378 19.384 26.789 1.00 0.00 2 SER A N 16
ATOM 21834 C CA . SER A 1 2 ? -21.883 19.437 25.418 1.00 0.00 2 SER A CA 16
ATOM 21835 C C . SER A 1 2 ? -21.863 18.044 24.794 1.00 0.00 2 SER A C 16
ATOM 21836 O O . SER A 1 2 ? -22.267 17.065 25.422 1.00 0.00 2 SER A O 16
ATOM 21844 N N . SER A 1 3 ? -21.390 17.964 23.555 1.00 0.00 3 SER A N 16
ATOM 21845 C CA . SER A 1 3 ? -21.320 16.693 22.844 1.00 0.00 3 SER A CA 16
ATOM 21846 C C . SER A 1 3 ? -19.971 16.533 22.149 1.00 0.00 3 SER A C 16
ATOM 21847 O O . SER A 1 3 ? -19.736 17.105 21.085 1.00 0.00 3 SER A O 16
ATOM 21855 N N . GLY A 1 4 ? -19.087 15.750 22.759 1.00 0.00 4 GLY A N 16
ATOM 21856 C CA . GLY A 1 4 ? -17.772 15.528 22.186 1.00 0.00 4 GLY A CA 16
ATOM 21857 C C . GLY A 1 4 ? -16.998 16.817 21.995 1.00 0.00 4 GLY A C 16
ATOM 21858 O O . GLY A 1 4 ? -17.549 17.908 22.142 1.00 0.00 4 GLY A O 16
ATOM 21862 N N . SER A 1 5 ? -15.716 16.692 21.667 1.00 0.00 5 SER A N 16
ATOM 21863 C CA . SER A 1 5 ? -14.862 17.856 21.461 1.00 0.00 5 SER A CA 16
ATOM 21864 C C . SER A 1 5 ? -14.788 18.220 1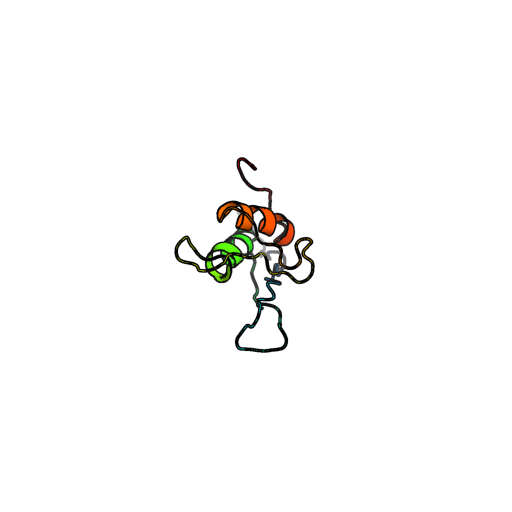9.982 1.00 0.00 5 SER A C 16
ATOM 21865 O O . SER A 1 5 ? -14.914 19.387 19.611 1.00 0.00 5 SER A O 16
ATOM 21873 N N . SER A 1 6 ? -14.582 17.212 19.140 1.00 0.00 6 SER A N 16
ATOM 21874 C CA . SER A 1 6 ? -14.486 17.425 17.701 1.00 0.00 6 SER A CA 16
ATOM 21875 C C . SER A 1 6 ? -15.689 18.211 17.187 1.00 0.00 6 SER A C 16
ATOM 21876 O O . SER A 1 6 ? -16.618 18.507 17.937 1.00 0.00 6 SER A O 16
ATOM 21884 N N . GLY A 1 7 ? -15.662 18.547 15.901 1.00 0.00 7 GLY A N 16
ATOM 21885 C CA . GLY A 1 7 ? -16.755 19.296 15.307 1.00 0.00 7 GLY A CA 16
ATOM 21886 C C . GLY A 1 7 ? -16.522 19.595 13.840 1.00 0.00 7 GLY A C 16
ATOM 21887 O O . GLY A 1 7 ? -16.559 20.753 13.423 1.00 0.00 7 GLY A O 16
ATOM 21891 N N . GLN A 1 8 ? -16.281 18.550 13.055 1.00 0.00 8 GLN A N 16
ATOM 21892 C CA . GLN A 1 8 ? -16.039 18.708 11.626 1.00 0.00 8 GLN A CA 16
ATOM 21893 C C . GLN A 1 8 ? -16.622 17.536 10.842 1.00 0.00 8 GLN A C 16
ATOM 21894 O O . GLN A 1 8 ? -16.634 16.395 11.303 1.00 0.00 8 GLN A O 16
ATOM 21908 N N . PRO A 1 9 ? -17.118 17.823 9.630 1.00 0.00 9 PRO A N 16
ATOM 21909 C CA . PRO A 1 9 ? -17.712 16.806 8.756 1.00 0.00 9 PRO A CA 16
ATOM 21910 C C . PRO A 1 9 ? -16.672 15.834 8.210 1.00 0.00 9 PRO A C 16
ATOM 21911 O O . PRO A 1 9 ? -15.522 16.206 7.976 1.00 0.00 9 PRO A O 16
ATOM 21922 N N . ILE A 1 10 ? -17.084 14.587 8.007 1.00 0.00 10 ILE A N 16
ATOM 21923 C CA . ILE A 1 10 ? -16.189 13.562 7.486 1.00 0.00 10 ILE A CA 16
ATOM 21924 C C . ILE A 1 10 ? -15.573 13.993 6.159 1.00 0.00 10 ILE A C 16
ATOM 21925 O O . ILE A 1 10 ? -16.024 14.953 5.535 1.00 0.00 10 ILE A O 16
ATOM 21941 N N . LYS A 1 11 ? -14.540 13.275 5.732 1.00 0.00 11 LYS A N 16
ATOM 21942 C CA . LYS A 1 11 ? -13.862 13.579 4.477 1.00 0.00 11 LYS A CA 16
ATOM 21943 C C . LYS A 1 11 ? -14.056 12.453 3.467 1.00 0.00 11 LYS A C 16
ATOM 21944 O O . LYS A 1 11 ? -14.593 11.396 3.798 1.00 0.00 11 LYS A O 16
ATOM 21963 N N . GLN A 1 12 ? -13.616 12.687 2.235 1.00 0.00 12 GLN A N 16
ATOM 21964 C CA . GLN A 1 12 ? -13.741 11.691 1.178 1.00 0.00 12 GLN A CA 16
ATOM 21965 C C . GLN A 1 12 ? -13.260 10.325 1.656 1.00 0.00 12 GLN A C 16
ATOM 21966 O O . GLN A 1 12 ? -12.557 10.222 2.661 1.00 0.00 12 GLN A O 16
ATOM 21980 N N . GLU A 1 13 ? -13.645 9.280 0.931 1.00 0.00 13 GLU A N 16
ATOM 21981 C CA . GLU A 1 13 ? -13.254 7.920 1.284 1.00 0.00 13 GLU A CA 16
ATOM 21982 C C . GLU A 1 13 ? -12.273 7.354 0.261 1.00 0.00 13 GLU A C 16
ATOM 21983 O O . GLU A 1 13 ? -12.611 7.179 -0.910 1.00 0.00 13 GLU A O 16
ATOM 21995 N N . LEU A 1 14 ? -11.056 7.071 0.712 1.00 0.00 14 LEU A N 16
ATOM 21996 C CA . LEU A 1 14 ? -10.024 6.525 -0.163 1.00 0.00 14 LEU A CA 16
ATOM 21997 C C . LEU A 1 14 ? -10.217 5.025 -0.364 1.00 0.00 14 LEU A C 16
ATOM 21998 O O . LEU A 1 14 ? -10.261 4.541 -1.494 1.00 0.00 14 LEU A O 16
ATOM 22014 N N . SER A 1 15 ? -10.336 4.296 0.741 1.00 0.00 15 SER A N 16
ATOM 22015 C CA . SER A 1 15 ? -10.523 2.851 0.687 1.00 0.00 15 SER A CA 16
ATOM 22016 C C . SER A 1 15 ? -9.219 2.147 0.324 1.00 0.00 15 SER A C 16
ATOM 22017 O O . SER A 1 15 ? -8.361 2.714 -0.352 1.00 0.00 15 SER A O 16
ATOM 22025 N N . CYS A 1 16 ? -9.078 0.906 0.779 1.00 0.00 16 CYS A N 16
ATOM 22026 C CA . CYS A 1 16 ? -7.880 0.123 0.505 1.00 0.00 16 CYS A CA 16
ATOM 22027 C C . CYS A 1 16 ? -8.196 -1.050 -0.419 1.00 0.00 16 CYS A C 16
ATOM 22028 O O . CYS A 1 16 ? -8.624 -2.113 0.032 1.00 0.00 16 CYS A O 16
ATOM 22035 N N . LYS A 1 17 ? -7.983 -0.849 -1.715 1.00 0.00 17 LYS A N 16
ATOM 22036 C CA . LYS A 1 17 ? -8.244 -1.889 -2.704 1.00 0.00 17 LYS A CA 16
ATOM 22037 C C . LYS A 1 17 ? -7.112 -2.911 -2.729 1.00 0.00 17 LYS A C 16
ATOM 22038 O O . LYS A 1 17 ? -6.556 -3.209 -3.786 1.00 0.00 17 LYS A O 16
ATOM 22057 N N . TRP A 1 18 ? -6.778 -3.445 -1.560 1.00 0.00 18 TRP A N 16
ATOM 22058 C CA . TRP A 1 18 ? -5.713 -4.436 -1.450 1.00 0.00 18 TRP A CA 16
ATOM 22059 C C . TRP A 1 18 ? -6.273 -5.851 -1.551 1.00 0.00 18 TRP A C 16
ATOM 22060 O O . TRP A 1 18 ? -6.717 -6.425 -0.557 1.00 0.00 18 TRP A O 16
ATOM 22081 N N . ILE A 1 19 ? -6.248 -6.407 -2.758 1.00 0.00 19 ILE A N 16
ATOM 22082 C CA . ILE A 1 19 ? -6.752 -7.755 -2.987 1.00 0.00 19 ILE A CA 16
ATOM 22083 C C . ILE A 1 19 ? -5.658 -8.795 -2.772 1.00 0.00 19 ILE A C 16
ATOM 22084 O O . ILE A 1 19 ? -4.986 -9.209 -3.717 1.00 0.00 19 ILE A O 16
ATOM 22100 N N . ASP A 1 20 ? -5.486 -9.215 -1.523 1.00 0.00 20 ASP A N 16
ATOM 22101 C CA . ASP A 1 20 ? -4.475 -10.209 -1.183 1.00 0.00 20 ASP A CA 16
ATOM 22102 C C . ASP A 1 20 ? -4.884 -11.592 -1.682 1.00 0.00 20 ASP A C 16
ATOM 22103 O O . ASP A 1 20 ? -5.753 -11.719 -2.543 1.00 0.00 20 ASP A O 16
ATOM 22112 N N . GLU A 1 21 ? -4.249 -12.624 -1.135 1.00 0.00 21 GLU A N 16
ATOM 22113 C CA . GLU A 1 21 ? -4.546 -13.997 -1.527 1.00 0.00 21 GLU A CA 16
ATOM 22114 C C . GLU A 1 21 ? -4.948 -14.834 -0.316 1.00 0.00 21 GLU A C 16
ATOM 22115 O O . GLU A 1 21 ? -5.939 -15.562 -0.353 1.00 0.00 21 GLU A O 16
ATOM 22127 N N . ALA A 1 22 ? -4.171 -14.724 0.756 1.00 0.00 22 ALA A N 16
ATOM 22128 C CA . ALA A 1 22 ? -4.446 -15.468 1.979 1.00 0.00 22 ALA A CA 16
ATOM 22129 C C . ALA A 1 22 ? -5.428 -14.715 2.870 1.00 0.00 22 ALA A C 16
ATOM 22130 O O . ALA A 1 22 ? -5.308 -14.735 4.095 1.00 0.00 22 ALA A O 16
ATOM 22137 N N . GLN A 1 23 ? -6.398 -14.053 2.247 1.00 0.00 23 GLN A N 16
ATOM 22138 C CA . GLN A 1 23 ? -7.400 -13.294 2.986 1.00 0.00 23 GLN A CA 16
ATOM 22139 C C . GLN A 1 23 ? -8.268 -14.217 3.834 1.00 0.00 23 GLN A C 16
ATOM 22140 O O . GLN A 1 23 ? -9.109 -13.759 4.608 1.00 0.00 23 GLN A O 16
ATOM 22154 N N . LEU A 1 24 ? -8.059 -15.521 3.682 1.00 0.00 24 LEU A N 16
ATOM 22155 C CA . LEU A 1 24 ? -8.823 -16.510 4.434 1.00 0.00 24 LEU A CA 16
ATOM 22156 C C . LEU A 1 24 ? -10.174 -16.771 3.775 1.00 0.00 24 LEU A C 16
ATOM 22157 O O . LEU A 1 24 ? -10.826 -17.778 4.051 1.00 0.00 24 LEU A O 16
ATOM 22173 N N . SER A 1 25 ? -10.586 -15.859 2.901 1.00 0.00 25 SER A N 16
ATOM 22174 C CA . SER A 1 25 ? -11.860 -15.989 2.203 1.00 0.00 25 SER A CA 16
ATOM 22175 C C . SER A 1 25 ? -11.686 -15.751 0.706 1.00 0.00 25 SER A C 16
ATOM 22176 O O . SER A 1 25 ? -10.742 -15.088 0.278 1.00 0.00 25 SER A O 16
ATOM 22184 N N . ARG A 1 26 ? -12.604 -16.298 -0.084 1.00 0.00 26 ARG A N 16
ATOM 22185 C CA . ARG A 1 26 ? -12.552 -16.147 -1.533 1.00 0.00 26 ARG A CA 16
ATOM 22186 C C . ARG A 1 26 ? -13.946 -15.905 -2.105 1.00 0.00 26 ARG A C 16
ATOM 22187 O O . ARG A 1 26 ? -14.962 -16.206 -1.477 1.00 0.00 26 ARG A O 16
ATOM 22208 N N . PRO A 1 27 ? -13.998 -15.347 -3.323 1.00 0.00 27 PRO A N 16
ATOM 22209 C CA . PRO A 1 27 ? -12.796 -14.983 -4.079 1.00 0.00 27 PRO A CA 16
ATOM 22210 C C . PRO A 1 27 ? -12.058 -13.800 -3.461 1.00 0.00 27 PRO A C 16
ATOM 22211 O O . PRO A 1 27 ? -12.637 -13.022 -2.702 1.00 0.00 27 PRO A O 16
ATOM 22222 N N . LYS A 1 28 ? -10.778 -13.669 -3.791 1.00 0.00 28 LYS A N 16
ATOM 22223 C CA . LYS A 1 28 ? -9.960 -12.580 -3.270 1.00 0.00 28 LYS A CA 16
ATOM 22224 C C . LYS A 1 28 ? -10.770 -11.291 -3.173 1.00 0.00 28 LYS A C 16
ATOM 22225 O O . LYS A 1 28 ? -10.858 -10.526 -4.134 1.00 0.00 28 LYS A O 16
ATOM 22244 N N . LYS A 1 29 ? -11.359 -11.054 -2.006 1.00 0.00 29 LYS A N 16
ATOM 22245 C CA . LYS A 1 29 ? -12.159 -9.856 -1.781 1.00 0.00 29 LYS A CA 16
ATOM 22246 C C . LYS A 1 29 ? -11.275 -8.676 -1.391 1.00 0.00 29 LYS A C 16
ATOM 22247 O O . LYS A 1 29 ? -10.175 -8.859 -0.869 1.00 0.00 29 LYS A O 16
ATOM 22266 N N . SER A 1 30 ? -11.763 -7.467 -1.646 1.00 0.00 30 SER A N 16
ATOM 22267 C CA . SER A 1 30 ? -11.016 -6.257 -1.324 1.00 0.00 30 SER A CA 16
ATOM 22268 C C . SER A 1 30 ? -10.949 -6.046 0.186 1.00 0.00 30 SER A C 16
ATOM 22269 O O . SER A 1 30 ? -11.881 -6.389 0.914 1.00 0.00 30 SER A O 16
ATOM 22277 N N . CYS A 1 31 ? -9.840 -5.478 0.649 1.00 0.00 31 CYS A N 16
ATOM 22278 C CA . CYS A 1 31 ? -9.650 -5.221 2.071 1.00 0.00 31 CYS A CA 16
ATOM 22279 C C . CYS A 1 31 ? -10.928 -4.675 2.701 1.00 0.00 31 CYS A C 16
ATOM 22280 O O . CYS A 1 31 ? -11.190 -4.891 3.885 1.00 0.00 31 CYS A O 16
ATOM 22287 N N . ASP A 1 32 ? -11.719 -3.967 1.903 1.00 0.00 32 ASP A N 16
ATOM 22288 C CA . ASP A 1 32 ? -12.970 -3.391 2.381 1.00 0.00 32 ASP A CA 16
ATOM 22289 C C . ASP A 1 32 ? -12.720 -2.440 3.547 1.00 0.00 32 ASP A C 16
ATOM 22290 O O . ASP A 1 32 ? -13.268 -2.618 4.635 1.00 0.00 32 ASP A O 16
ATOM 22299 N N . ARG A 1 33 ? -11.887 -1.431 3.313 1.00 0.00 33 ARG A N 16
ATOM 22300 C CA . ARG A 1 33 ? -11.563 -0.453 4.344 1.00 0.00 33 ARG A CA 16
ATOM 22301 C C . ARG A 1 33 ? -12.023 0.943 3.934 1.00 0.00 33 ARG A C 16
ATOM 22302 O O . ARG A 1 33 ? -12.401 1.172 2.785 1.00 0.00 33 ARG A O 16
ATOM 22323 N N . THR A 1 34 ? -11.989 1.874 4.882 1.00 0.00 34 THR A N 16
ATOM 22324 C CA . THR A 1 34 ? -12.403 3.246 4.621 1.00 0.00 34 THR A CA 16
ATOM 22325 C C . THR A 1 34 ? -11.591 4.234 5.451 1.00 0.00 34 THR A C 16
ATOM 22326 O O . THR A 1 34 ? -11.633 4.209 6.681 1.00 0.00 34 THR A O 16
ATOM 22337 N N . PHE A 1 35 ? -10.851 5.104 4.771 1.00 0.00 35 PHE A N 16
ATOM 22338 C CA . PHE A 1 35 ? -10.028 6.100 5.446 1.00 0.00 35 PHE A CA 16
ATOM 22339 C C . PHE A 1 35 ? -10.492 7.512 5.102 1.00 0.00 35 PHE A C 16
ATOM 22340 O O . PHE A 1 35 ? -11.132 7.734 4.074 1.00 0.00 35 PHE A O 16
ATOM 22357 N N . SER A 1 36 ? -10.165 8.464 5.971 1.00 0.00 36 SER A N 16
ATOM 22358 C CA . SER A 1 36 ? -10.552 9.855 5.762 1.00 0.00 36 SER A CA 16
ATOM 22359 C C . SER A 1 36 ? -9.356 10.690 5.316 1.00 0.00 36 SER A C 16
ATOM 22360 O O . SER A 1 36 ? -9.513 11.736 4.686 1.00 0.00 36 SER A O 16
ATOM 22368 N N . THR A 1 37 ? -8.157 10.220 5.647 1.00 0.00 37 THR A N 16
ATOM 22369 C CA . THR A 1 37 ? -6.933 10.922 5.283 1.00 0.00 37 THR A CA 16
ATOM 22370 C C . THR A 1 37 ? -5.988 10.013 4.506 1.00 0.00 37 THR A C 16
ATOM 22371 O O . THR A 1 37 ? -5.804 8.848 4.858 1.00 0.00 37 THR A O 16
ATOM 22382 N N . MET A 1 38 ? -5.389 10.553 3.450 1.00 0.00 38 MET A N 16
ATOM 22383 C CA . MET A 1 38 ? -4.461 9.789 2.625 1.00 0.00 38 MET A CA 16
ATOM 22384 C C . MET A 1 38 ? -3.368 9.156 3.480 1.00 0.00 38 MET A C 16
ATOM 22385 O O . MET A 1 38 ? -2.834 8.099 3.141 1.00 0.00 38 MET A O 16
ATOM 22399 N N . HIS A 1 39 ? -3.039 9.809 4.590 1.00 0.00 39 HIS A N 16
ATOM 22400 C CA . HIS A 1 39 ? -2.009 9.309 5.494 1.00 0.00 39 HIS A CA 16
ATOM 22401 C C . HIS A 1 39 ? -2.342 7.898 5.969 1.00 0.00 39 HIS A C 16
ATOM 22402 O O . HIS A 1 39 ? -1.527 6.984 5.848 1.00 0.00 39 HIS A O 16
ATOM 22416 N N . GLU A 1 40 ? -3.544 7.729 6.511 1.00 0.00 40 GLU A N 16
ATOM 22417 C CA . GLU A 1 40 ? -3.983 6.429 7.006 1.00 0.00 40 GLU A CA 16
ATOM 22418 C C . GLU A 1 40 ? -3.779 5.348 5.949 1.00 0.00 40 GLU A C 16
ATOM 22419 O O . GLU A 1 40 ? -3.145 4.324 6.206 1.00 0.00 40 GLU A O 16
ATOM 22431 N N . LEU A 1 41 ? -4.322 5.583 4.759 1.00 0.00 41 LEU A N 16
ATOM 22432 C CA . LEU A 1 41 ? -4.201 4.629 3.661 1.00 0.00 41 LEU A CA 16
ATOM 22433 C C . LEU A 1 41 ? -2.758 4.160 3.504 1.00 0.00 41 LEU A C 16
ATOM 22434 O O . LEU A 1 41 ? -2.474 2.963 3.557 1.00 0.00 41 LEU A O 16
ATOM 22450 N N . VAL A 1 42 ? -1.849 5.111 3.313 1.00 0.00 42 VAL A N 16
ATOM 22451 C CA . VAL A 1 42 ? -0.435 4.795 3.151 1.00 0.00 42 VAL A CA 16
ATOM 22452 C C . VAL A 1 42 ? 0.108 4.064 4.374 1.00 0.00 42 VAL A C 16
ATOM 22453 O O . VAL A 1 42 ? 0.912 3.139 4.252 1.00 0.00 42 VAL A O 16
ATOM 22466 N N . THR A 1 43 ? -0.337 4.484 5.554 1.00 0.00 43 THR A N 16
ATOM 22467 C CA . THR A 1 43 ? 0.105 3.870 6.800 1.00 0.00 43 THR A CA 16
ATOM 22468 C C . THR A 1 43 ? -0.618 2.552 7.049 1.00 0.00 43 THR A C 16
ATOM 22469 O O . THR A 1 43 ? -0.195 1.747 7.880 1.00 0.00 43 THR A O 16
ATOM 22480 N N . HIS A 1 44 ? -1.711 2.335 6.325 1.00 0.00 44 HIS A N 16
ATOM 22481 C CA . HIS A 1 44 ? -2.493 1.112 6.467 1.00 0.00 44 HIS A CA 16
ATOM 22482 C C . HIS A 1 44 ? -1.822 -0.049 5.739 1.00 0.00 44 HIS A C 16
ATOM 22483 O O . HIS A 1 44 ? -1.367 -1.008 6.363 1.00 0.00 44 HIS A O 16
ATOM 22497 N N . VAL A 1 45 ? -1.765 0.043 4.414 1.00 0.00 45 VAL A N 16
ATOM 22498 C CA . VAL A 1 45 ? -1.150 -0.999 3.600 1.00 0.00 45 VAL A CA 16
ATOM 22499 C C . VAL A 1 45 ? 0.293 -1.247 4.024 1.00 0.00 45 VAL A C 16
ATOM 22500 O O . VAL A 1 45 ? 0.907 -2.238 3.628 1.00 0.00 45 VAL A O 16
ATOM 22513 N N . THR A 1 46 ? 0.830 -0.340 4.835 1.00 0.00 46 THR A N 16
ATOM 22514 C CA . THR A 1 46 ? 2.201 -0.460 5.313 1.00 0.00 46 THR A CA 16
ATOM 22515 C C . THR A 1 46 ? 2.335 -1.597 6.320 1.00 0.00 46 THR A C 16
ATOM 22516 O O . THR A 1 46 ? 3.058 -2.565 6.085 1.00 0.00 46 THR A O 16
ATOM 22527 N N . MET A 1 47 ? 1.633 -1.474 7.442 1.00 0.00 47 MET A N 16
ATOM 22528 C CA . MET A 1 47 ? 1.673 -2.493 8.484 1.00 0.00 47 MET A CA 16
ATOM 22529 C C . MET A 1 47 ? 0.538 -3.496 8.307 1.00 0.00 47 MET A C 16
ATOM 22530 O O . MET A 1 47 ? 0.743 -4.705 8.418 1.00 0.00 47 MET A O 16
ATOM 22544 N N . GLU A 1 48 ? -0.659 -2.986 8.031 1.00 0.00 48 GLU A N 16
ATOM 22545 C CA . GLU A 1 48 ? -1.826 -3.839 7.840 1.00 0.00 48 GLU A CA 16
ATOM 22546 C C . GLU A 1 48 ? -1.538 -4.936 6.820 1.00 0.00 48 GLU A C 16
ATOM 22547 O O . GLU A 1 48 ? -1.957 -6.082 6.988 1.00 0.00 48 GLU A O 16
ATOM 22559 N N . HIS A 1 49 ? -0.819 -4.577 5.761 1.00 0.00 49 HIS A N 16
ATOM 22560 C CA . HIS A 1 49 ? -0.474 -5.530 4.712 1.00 0.00 49 HIS A CA 16
ATOM 22561 C C . HIS A 1 49 ? 1.032 -5.770 4.670 1.00 0.00 49 HIS A C 16
ATOM 22562 O O . HIS A 1 49 ? 1.525 -6.774 5.183 1.00 0.00 49 HIS A O 16
ATOM 22576 N N . VAL A 1 50 ? 1.757 -4.842 4.054 1.00 0.00 50 VAL A N 16
ATOM 22577 C CA . VAL A 1 50 ? 3.207 -4.952 3.946 1.00 0.00 50 VAL A CA 16
ATOM 22578 C C . VAL A 1 50 ? 3.826 -5.380 5.271 1.00 0.00 50 VAL A C 16
ATOM 22579 O O . VAL A 1 50 ? 4.902 -5.976 5.302 1.00 0.00 50 VAL A O 16
ATOM 22592 N N . GLY A 1 51 ? 3.139 -5.072 6.367 1.00 0.00 51 GLY A N 16
ATOM 22593 C CA . GLY A 1 51 ? 3.636 -5.433 7.681 1.00 0.00 51 GLY A CA 16
ATOM 22594 C C . GLY A 1 51 ? 5.063 -4.973 7.907 1.00 0.00 51 GLY A C 16
ATOM 22595 O O . GLY A 1 51 ? 5.711 -4.465 6.993 1.00 0.00 51 GLY A O 16
ATOM 22599 N N . GLY A 1 52 ? 5.554 -5.151 9.130 1.00 0.00 52 GLY A N 16
ATOM 22600 C CA . GLY A 1 52 ? 6.909 -4.743 9.451 1.00 0.00 52 GLY A CA 16
ATOM 22601 C C . GLY A 1 52 ? 7.951 -5.625 8.792 1.00 0.00 52 GLY A C 16
ATOM 22602 O O . GLY A 1 52 ? 7.664 -6.365 7.851 1.00 0.00 52 GLY A O 16
ATOM 22606 N N . PRO A 1 53 ? 9.195 -5.550 9.288 1.00 0.00 53 PRO A N 16
ATOM 22607 C CA . PRO A 1 53 ? 10.309 -6.339 8.754 1.00 0.00 53 PRO A CA 16
ATOM 22608 C C . PRO A 1 53 ? 10.169 -7.825 9.067 1.00 0.00 53 PRO A C 16
ATOM 22609 O O . PRO A 1 53 ? 10.974 -8.641 8.620 1.00 0.00 53 PRO A O 16
ATOM 22620 N N . GLU A 1 54 ? 9.141 -8.168 9.837 1.00 0.00 54 GLU A N 16
ATOM 22621 C CA . GLU A 1 54 ? 8.897 -9.557 10.210 1.00 0.00 54 GLU A CA 16
ATOM 22622 C C . GLU A 1 54 ? 7.793 -10.165 9.349 1.00 0.00 54 GLU A C 16
ATOM 22623 O O . GLU A 1 54 ? 7.228 -11.204 9.690 1.00 0.00 54 GLU A O 16
ATOM 22635 N N . GLN A 1 55 ? 7.492 -9.509 8.233 1.00 0.00 55 GLN A N 16
ATOM 22636 C CA . GLN A 1 55 ? 6.456 -9.984 7.324 1.00 0.00 55 GLN A CA 16
ATOM 22637 C C . GLN A 1 55 ? 7.008 -11.041 6.374 1.00 0.00 55 GLN A C 16
ATOM 22638 O O . GLN A 1 55 ? 8.023 -10.826 5.713 1.00 0.00 55 GLN A O 16
ATOM 22652 N N . ASN A 1 56 ? 6.332 -12.184 6.311 1.00 0.00 56 ASN A N 16
ATOM 22653 C CA . ASN A 1 56 ? 6.756 -13.276 5.442 1.00 0.00 56 ASN A CA 16
ATOM 22654 C C . ASN A 1 56 ? 6.166 -13.119 4.044 1.00 0.00 56 ASN A C 16
ATOM 22655 O O . ASN A 1 56 ? 4.968 -13.308 3.840 1.00 0.00 56 ASN A O 16
ATOM 22666 N N . ASN A 1 57 ? 7.017 -12.771 3.084 1.00 0.00 57 ASN A N 16
ATOM 22667 C CA . ASN A 1 57 ? 6.580 -12.588 1.705 1.00 0.00 57 ASN A CA 16
ATOM 22668 C C . ASN A 1 57 ? 5.972 -11.203 1.506 1.00 0.00 57 ASN A C 16
ATOM 22669 O O . ASN A 1 57 ? 4.972 -10.856 2.135 1.00 0.00 57 ASN A O 16
ATOM 22680 N N . HIS A 1 58 ? 6.582 -10.416 0.625 1.00 0.00 58 HIS A N 16
ATOM 22681 C CA . HIS A 1 58 ? 6.100 -9.069 0.342 1.00 0.00 58 HIS A CA 16
ATOM 22682 C C . HIS A 1 58 ? 5.697 -8.933 -1.123 1.00 0.00 58 HIS A C 16
ATOM 22683 O O . HIS A 1 58 ? 6.548 -8.908 -2.013 1.00 0.00 58 HIS A O 16
ATOM 22697 N N . VAL A 1 59 ? 4.393 -8.847 -1.368 1.00 0.00 59 VAL A N 16
ATOM 22698 C CA . VAL A 1 59 ? 3.877 -8.714 -2.725 1.00 0.00 59 VAL A CA 16
ATOM 22699 C C . VAL A 1 59 ? 2.881 -7.564 -2.823 1.00 0.00 59 VAL A C 16
ATOM 22700 O O . VAL A 1 59 ? 2.227 -7.208 -1.842 1.00 0.00 59 VAL A O 16
ATOM 22713 N N . CYS A 1 60 ? 2.769 -6.986 -4.015 1.00 0.00 60 CYS A N 16
ATOM 22714 C CA . CYS A 1 60 ? 1.852 -5.876 -4.243 1.00 0.00 60 CYS A CA 16
ATOM 22715 C C . CYS A 1 60 ? 0.488 -6.382 -4.702 1.00 0.00 60 CYS A C 16
ATOM 22716 O O . CYS A 1 60 ? 0.338 -6.860 -5.827 1.00 0.00 60 CYS A O 16
ATOM 22723 N N . TYR A 1 61 ? -0.503 -6.274 -3.825 1.00 0.00 61 TYR A N 16
ATOM 22724 C CA . TYR A 1 61 ? -1.855 -6.723 -4.138 1.00 0.00 61 TYR A CA 16
ATOM 22725 C C . TYR A 1 61 ? -2.795 -5.535 -4.319 1.00 0.00 61 TYR A C 16
ATOM 22726 O O . TYR A 1 61 ? -3.028 -4.766 -3.386 1.00 0.00 61 TYR A O 16
ATOM 22744 N N . TRP A 1 62 ? -3.332 -5.392 -5.525 1.00 0.00 62 TRP A N 16
ATOM 22745 C CA . TRP A 1 62 ? -4.248 -4.299 -5.830 1.00 0.00 62 TRP A CA 16
ATOM 22746 C C . TRP A 1 62 ? -5.227 -4.699 -6.928 1.00 0.00 62 TRP A C 16
ATOM 22747 O O . TRP A 1 62 ? -5.048 -5.721 -7.588 1.00 0.00 62 TRP A O 16
ATOM 22768 N N . GLU A 1 63 ? -6.262 -3.886 -7.118 1.00 0.00 63 GLU A N 16
ATOM 22769 C CA . GLU A 1 63 ? -7.269 -4.157 -8.137 1.00 0.00 63 GLU A CA 16
ATOM 22770 C C . GLU A 1 63 ? -6.765 -3.755 -9.520 1.00 0.00 63 GLU A C 16
ATOM 22771 O O . GLU A 1 63 ? -7.068 -4.410 -10.516 1.00 0.00 63 GLU A O 16
ATOM 22783 N N . GLU A 1 64 ? -5.995 -2.672 -9.571 1.00 0.00 64 GLU A N 16
ATOM 22784 C CA . GLU A 1 64 ? -5.451 -2.182 -10.832 1.00 0.00 64 GLU A CA 16
ATOM 22785 C C . GLU A 1 64 ? -3.959 -1.887 -10.703 1.00 0.00 64 GLU A C 16
ATOM 22786 O O . GLU A 1 64 ? -3.528 -0.741 -10.836 1.00 0.00 64 GLU A O 16
ATOM 22798 N N . CYS A 1 65 ? -3.176 -2.928 -10.441 1.00 0.00 65 CYS A N 16
ATOM 22799 C CA . CYS A 1 65 ? -1.733 -2.782 -10.293 1.00 0.00 65 CYS A CA 16
ATOM 22800 C C . CYS A 1 65 ? -0.999 -3.399 -11.479 1.00 0.00 65 CYS A C 16
ATOM 22801 O O . CYS A 1 65 ? -1.408 -4.422 -12.031 1.00 0.00 65 CYS A O 16
ATOM 22808 N N . PRO A 1 66 ? 0.112 -2.765 -11.883 1.00 0.00 66 PRO A N 16
ATOM 22809 C CA . PRO A 1 66 ? 0.927 -3.234 -13.007 1.00 0.00 66 PRO A CA 16
ATOM 22810 C C . PRO A 1 66 ? 1.665 -4.529 -12.688 1.00 0.00 66 PRO A C 16
ATOM 22811 O O . PRO A 1 66 ? 1.723 -5.441 -13.512 1.00 0.00 66 PRO A O 16
ATOM 22822 N N . ARG A 1 67 ? 2.228 -4.603 -11.486 1.00 0.00 67 ARG A N 16
ATOM 22823 C CA . ARG A 1 67 ? 2.963 -5.787 -11.058 1.00 0.00 67 ARG A CA 16
ATOM 22824 C C . ARG A 1 67 ? 2.012 -6.950 -10.790 1.00 0.00 67 ARG A C 16
ATOM 22825 O O . ARG A 1 67 ? 2.438 -8.100 -10.684 1.00 0.00 67 ARG A O 16
ATOM 22846 N N . GLU A 1 68 ? 0.723 -6.642 -10.682 1.00 0.00 68 GLU A N 16
ATOM 22847 C CA . GLU A 1 68 ? -0.287 -7.662 -10.426 1.00 0.00 68 GLU A CA 16
ATOM 22848 C C . GLU A 1 68 ? 0.181 -8.631 -9.344 1.00 0.00 68 GLU A C 16
ATOM 22849 O O . GLU A 1 68 ? -0.292 -9.764 -9.263 1.00 0.00 68 GLU A O 16
ATOM 22861 N N . GLY A 1 69 ? 1.116 -8.177 -8.514 1.00 0.00 69 GLY A N 16
ATOM 22862 C CA . GLY A 1 69 ? 1.633 -9.015 -7.449 1.00 0.00 69 GLY A CA 16
ATOM 22863 C C . GLY A 1 69 ? 2.881 -9.771 -7.861 1.00 0.00 69 GLY A C 16
ATOM 22864 O O . GLY A 1 69 ? 3.104 -10.901 -7.424 1.00 0.00 69 GLY A O 16
ATOM 22868 N N . LYS A 1 70 ? 3.697 -9.149 -8.705 1.00 0.00 70 LYS A N 16
ATOM 22869 C CA . LYS A 1 70 ? 4.929 -9.770 -9.177 1.00 0.00 70 LYS A CA 16
ATOM 22870 C C . LYS A 1 70 ? 5.902 -9.993 -8.024 1.00 0.00 70 LYS A C 16
ATOM 22871 O O . LYS A 1 70 ? 6.827 -10.799 -8.127 1.00 0.00 70 LYS A O 16
ATOM 22890 N N . SER A 1 71 ? 5.686 -9.275 -6.926 1.00 0.00 71 SER A N 16
ATOM 22891 C CA . SER A 1 71 ? 6.546 -9.393 -5.754 1.00 0.00 71 SER A CA 16
ATOM 22892 C C . SER A 1 71 ? 7.828 -8.586 -5.937 1.00 0.00 71 SER A C 16
ATOM 22893 O O . SER A 1 71 ? 8.321 -8.427 -7.054 1.00 0.00 71 SER A O 16
ATOM 22901 N N . PHE A 1 72 ? 8.362 -8.077 -4.832 1.00 0.00 72 PHE A N 16
ATOM 22902 C CA . PHE A 1 72 ? 9.585 -7.284 -4.868 1.00 0.00 72 PHE A CA 16
ATOM 22903 C C . PHE A 1 72 ? 10.751 -8.055 -4.256 1.00 0.00 72 PHE A C 16
ATOM 22904 O O . PHE A 1 72 ? 10.585 -9.176 -3.776 1.00 0.00 72 PHE A O 16
ATOM 22921 N N . LYS A 1 73 ? 11.931 -7.445 -4.276 1.00 0.00 73 LYS A N 16
ATOM 22922 C CA . LYS A 1 73 ? 13.126 -8.071 -3.723 1.00 0.00 73 LYS A CA 16
ATOM 22923 C C . LYS A 1 73 ? 13.489 -7.455 -2.375 1.00 0.00 73 LYS A C 16
ATOM 22924 O O . LYS A 1 73 ? 14.354 -7.963 -1.663 1.00 0.00 73 LYS A O 16
ATOM 22943 N N . ALA A 1 74 ? 12.821 -6.359 -2.032 1.00 0.00 74 ALA A N 16
ATOM 22944 C CA . ALA A 1 74 ? 13.071 -5.676 -0.769 1.00 0.00 74 ALA A CA 16
ATOM 22945 C C . ALA A 1 74 ? 11.764 -5.332 -0.063 1.00 0.00 74 ALA A C 16
ATOM 22946 O O . ALA A 1 74 ? 10.698 -5.315 -0.679 1.00 0.00 74 ALA A O 16
ATOM 22953 N N . LYS A 1 75 ? 11.852 -5.059 1.235 1.00 0.00 75 LYS A N 16
ATOM 22954 C CA . LYS A 1 75 ? 10.677 -4.715 2.026 1.00 0.00 75 LYS A CA 16
ATOM 22955 C C . LYS A 1 75 ? 10.181 -3.314 1.683 1.00 0.00 75 LYS A C 16
ATOM 22956 O O . LYS A 1 75 ? 9.036 -3.136 1.265 1.00 0.00 75 LYS A O 16
ATOM 22975 N N . TYR A 1 76 ? 11.048 -2.324 1.859 1.00 0.00 76 TYR A N 16
ATOM 22976 C CA . TYR A 1 76 ? 10.697 -0.939 1.569 1.00 0.00 76 TYR A CA 16
ATOM 22977 C C . TYR A 1 76 ? 10.333 -0.767 0.097 1.00 0.00 76 TYR A C 16
ATOM 22978 O O . TYR A 1 76 ? 9.501 0.069 -0.255 1.00 0.00 76 TYR A O 16
ATOM 22996 N N . LYS A 1 77 ? 10.962 -1.565 -0.759 1.00 0.00 77 LYS A N 16
ATOM 22997 C CA . LYS A 1 77 ? 10.705 -1.505 -2.192 1.00 0.00 77 LYS A CA 16
ATOM 22998 C C . LYS A 1 77 ? 9.228 -1.737 -2.491 1.00 0.00 77 LYS A C 16
ATOM 22999 O O . LYS A 1 77 ? 8.732 -1.362 -3.554 1.00 0.00 77 LYS A O 16
ATOM 23018 N N . LEU A 1 78 ? 8.529 -2.357 -1.546 1.00 0.00 78 LEU A N 16
ATOM 23019 C CA . LEU A 1 78 ? 7.106 -2.638 -1.707 1.00 0.00 78 LEU A CA 16
ATOM 23020 C C . LEU A 1 78 ? 6.268 -1.404 -1.390 1.00 0.00 78 LEU A C 16
ATOM 23021 O O . LEU A 1 78 ? 5.502 -0.928 -2.228 1.00 0.00 78 LEU A O 16
ATOM 23037 N N . VAL A 1 79 ? 6.420 -0.888 -0.174 1.00 0.00 79 VAL A N 16
ATOM 23038 C CA . VAL A 1 79 ? 5.679 0.293 0.253 1.00 0.00 79 VAL A CA 16
ATOM 23039 C C . VAL A 1 79 ? 5.930 1.468 -0.686 1.00 0.00 79 VAL A C 16
ATOM 23040 O O . VAL A 1 79 ? 5.081 2.345 -0.839 1.00 0.00 79 VAL A O 16
ATOM 23053 N N . ASN A 1 80 ? 7.102 1.478 -1.312 1.00 0.00 80 ASN A N 16
ATOM 23054 C CA . ASN A 1 80 ? 7.466 2.546 -2.237 1.00 0.00 80 ASN A CA 16
ATOM 23055 C C . ASN A 1 80 ? 6.552 2.542 -3.459 1.00 0.00 80 ASN A C 16
ATOM 23056 O O . ASN A 1 80 ? 6.014 3.578 -3.849 1.00 0.00 80 ASN A O 16
ATOM 23067 N N . HIS A 1 81 ? 6.381 1.368 -4.059 1.00 0.00 81 HIS A N 16
ATOM 23068 C CA . HIS A 1 81 ? 5.532 1.228 -5.236 1.00 0.00 81 HIS A CA 16
ATOM 23069 C C . HIS A 1 81 ? 4.060 1.381 -4.866 1.00 0.00 81 HIS A C 16
ATOM 23070 O O . HIS A 1 81 ? 3.279 1.965 -5.617 1.00 0.00 81 HIS A O 16
ATOM 23084 N N . ILE A 1 82 ? 3.689 0.851 -3.705 1.00 0.00 82 ILE A N 16
ATOM 23085 C CA . ILE A 1 82 ? 2.311 0.929 -3.236 1.00 0.00 82 ILE A CA 16
ATOM 23086 C C . ILE A 1 82 ? 1.791 2.361 -3.294 1.00 0.00 82 ILE A C 16
ATOM 23087 O O . ILE A 1 82 ? 0.636 2.599 -3.648 1.00 0.00 82 ILE A O 16
ATOM 23103 N N . ARG A 1 83 ? 2.652 3.312 -2.947 1.00 0.00 83 ARG A N 16
ATOM 23104 C CA . ARG A 1 83 ? 2.280 4.722 -2.961 1.00 0.00 83 ARG A CA 16
ATOM 23105 C C . ARG A 1 83 ? 1.611 5.095 -4.280 1.00 0.00 83 ARG A C 16
ATOM 23106 O O . ARG A 1 83 ? 0.568 5.748 -4.297 1.00 0.00 83 ARG A O 16
ATOM 23127 N N . VAL A 1 84 ? 2.220 4.676 -5.386 1.00 0.00 84 VAL A N 16
ATOM 23128 C CA . VAL A 1 84 ? 1.683 4.965 -6.710 1.00 0.00 84 VAL A CA 16
ATOM 23129 C C . VAL A 1 84 ? 0.199 4.625 -6.788 1.00 0.00 84 VAL A C 16
ATOM 23130 O O . VAL A 1 84 ? -0.554 5.254 -7.532 1.00 0.00 84 VAL A O 16
ATOM 23143 N N . HIS A 1 85 ? -0.215 3.626 -6.016 1.00 0.00 85 HIS A N 16
ATOM 23144 C CA . HIS A 1 85 ? -1.610 3.203 -5.996 1.00 0.00 85 HIS A CA 16
ATOM 23145 C C . HIS A 1 85 ? -2.434 4.087 -5.064 1.00 0.00 85 HIS A C 16
ATOM 23146 O O . HIS A 1 85 ? -3.433 4.679 -5.474 1.00 0.00 85 HIS A O 16
ATOM 23160 N N . THR A 1 86 ? -2.008 4.172 -3.808 1.00 0.00 86 THR A N 16
ATOM 23161 C CA . THR A 1 86 ? -2.707 4.982 -2.817 1.00 0.00 86 THR A CA 16
ATOM 23162 C C . THR A 1 86 ? -3.121 6.328 -3.401 1.00 0.00 86 THR A C 16
ATOM 23163 O O . THR A 1 86 ? -4.183 6.856 -3.076 1.00 0.00 86 THR A O 16
ATOM 23174 N N . GLY A 1 87 ? -2.274 6.878 -4.266 1.00 0.00 87 GLY A N 16
ATOM 23175 C CA . GLY A 1 87 ? -2.571 8.158 -4.882 1.00 0.00 87 GLY A CA 16
ATOM 23176 C C . GLY A 1 87 ? -1.739 9.286 -4.305 1.00 0.00 87 GLY A C 16
ATOM 23177 O O . GLY A 1 87 ? -1.868 10.437 -4.723 1.00 0.00 87 GLY A O 16
ATOM 23181 N N . GLU A 1 88 ? -0.885 8.957 -3.342 1.00 0.00 88 GLU A N 16
ATOM 23182 C CA . GLU A 1 88 ? -0.031 9.952 -2.705 1.00 0.00 88 GLU A CA 16
ATOM 23183 C C . GLU A 1 88 ? 1.159 10.298 -3.596 1.00 0.00 88 GLU A C 16
ATOM 23184 O O . GLU A 1 88 ? 1.112 10.116 -4.813 1.00 0.00 88 GLU A O 16
ATOM 23196 N N . LYS A 1 89 ? 2.225 10.798 -2.981 1.00 0.00 89 LYS A N 16
ATOM 23197 C CA . LYS A 1 89 ? 3.429 11.169 -3.716 1.00 0.00 89 LYS A CA 16
ATOM 23198 C C . LYS A 1 89 ? 4.420 10.010 -3.757 1.00 0.00 89 LYS A C 16
ATOM 23199 O O . LYS A 1 89 ? 4.153 8.933 -3.224 1.00 0.00 89 LYS A O 16
ATOM 23218 N N . SER A 1 90 ? 5.565 10.239 -4.392 1.00 0.00 90 SER A N 16
ATOM 23219 C CA . SER A 1 90 ? 6.595 9.212 -4.504 1.00 0.00 90 SER A CA 16
ATOM 23220 C C . SER A 1 90 ? 7.979 9.801 -4.247 1.00 0.00 90 SER A C 16
ATOM 23221 O O . SER A 1 90 ? 8.542 10.488 -5.098 1.00 0.00 90 SER A O 16
ATOM 23229 N N . GLY A 1 91 ? 8.522 9.526 -3.065 1.00 0.00 91 GLY A N 16
ATOM 23230 C CA . GLY A 1 91 ? 9.835 10.035 -2.715 1.00 0.00 91 GLY A CA 16
ATOM 23231 C C . GLY A 1 91 ? 9.807 11.505 -2.345 1.00 0.00 91 GLY A C 16
ATOM 23232 O O . GLY A 1 91 ? 8.747 12.123 -2.252 1.00 0.00 91 GLY A O 16
ATOM 23236 N N . PRO A 1 92 ? 10.996 12.086 -2.125 1.00 0.00 92 PRO A N 16
ATOM 23237 C CA . PRO A 1 92 ? 11.130 13.499 -1.758 1.00 0.00 92 PRO A CA 16
ATOM 23238 C C . PRO A 1 92 ? 10.776 14.433 -2.910 1.00 0.00 92 PRO A C 16
ATOM 23239 O O . PRO A 1 92 ? 9.984 15.361 -2.748 1.00 0.00 92 PRO A O 16
ATOM 23250 N N . SER A 1 93 ? 11.368 14.181 -4.074 1.00 0.00 93 SER A N 16
ATOM 23251 C CA . SER A 1 93 ? 11.117 15.002 -5.252 1.00 0.00 93 SER A CA 16
ATOM 23252 C C . SER A 1 93 ? 11.713 14.358 -6.500 1.00 0.00 93 SER A C 16
ATOM 23253 O O . SER A 1 93 ? 12.524 13.436 -6.409 1.00 0.00 93 SER A O 16
ATOM 23261 N N . SER A 1 94 ? 11.305 14.850 -7.665 1.00 0.00 94 SER A N 16
ATOM 23262 C CA . SER A 1 94 ? 11.795 14.321 -8.933 1.00 0.00 94 SER A CA 16
ATOM 23263 C C . SER A 1 94 ? 12.445 15.421 -9.766 1.00 0.00 94 SER A C 16
ATOM 23264 O O . SER A 1 94 ? 12.096 15.623 -10.928 1.00 0.00 94 SER A O 16
ATOM 23272 N N . GLY A 1 95 ? 13.394 16.131 -9.162 1.00 0.00 95 GLY A N 16
ATOM 23273 C CA . GLY A 1 95 ? 14.078 17.202 -9.862 1.00 0.00 95 GLY A CA 16
ATOM 23274 C C . GLY A 1 95 ? 13.126 18.276 -10.351 1.00 0.00 95 GLY A C 16
ATOM 23275 O O . GLY A 1 95 ? 13.014 19.316 -9.704 1.00 0.00 95 GLY A O 16
ATOM 23281 N N . GLY A 1 1 ? -24.847 34.894 26.608 1.00 0.00 1 GLY A N 17
ATOM 23282 C CA . GLY A 1 1 ? -25.064 33.642 25.907 1.00 0.00 1 GLY A CA 17
ATOM 23283 C C . GLY A 1 1 ? -24.413 33.625 24.537 1.00 0.00 1 GLY A C 17
ATOM 23284 O O . GLY A 1 1 ? -23.375 34.252 24.327 1.00 0.00 1 GLY A O 17
ATOM 23288 N N . SER A 1 2 ? -25.024 32.903 23.603 1.00 0.00 2 SER A N 17
ATOM 23289 C CA . SER A 1 2 ? -24.496 32.801 22.248 1.00 0.00 2 SER A CA 17
ATOM 23290 C C . SER A 1 2 ? -23.367 31.777 22.181 1.00 0.00 2 SER A C 17
ATOM 23291 O O . SER A 1 2 ? -22.207 32.097 22.440 1.00 0.00 2 SER A O 17
ATOM 23299 N N . SER A 1 3 ? -23.716 30.543 21.831 1.00 0.00 3 SER A N 17
ATOM 23300 C CA . SER A 1 3 ? -22.733 29.470 21.733 1.00 0.00 3 SER A CA 17
ATOM 23301 C C . SER A 1 3 ? -22.534 29.046 20.281 1.00 0.00 3 SER A C 17
ATOM 23302 O O . SER A 1 3 ? -23.287 29.451 19.396 1.00 0.00 3 SER A O 17
ATOM 23310 N N . GLY A 1 4 ? -21.513 28.228 20.044 1.00 0.00 4 GLY A N 17
ATOM 23311 C CA . GLY A 1 4 ? -21.232 27.763 18.698 1.00 0.00 4 GLY A CA 17
ATOM 23312 C C . GLY A 1 4 ? -20.184 26.668 18.671 1.00 0.00 4 GLY A C 17
ATOM 23313 O O . GLY A 1 4 ? -19.625 26.308 19.707 1.00 0.00 4 GLY A O 17
ATOM 23317 N N . SER A 1 5 ? -19.917 26.137 17.482 1.00 0.00 5 SER A N 17
ATOM 23318 C CA . SER A 1 5 ? -18.932 25.073 17.324 1.00 0.00 5 SER A CA 17
ATOM 23319 C C . SER A 1 5 ? -18.412 25.022 15.891 1.00 0.00 5 SER A C 17
ATOM 23320 O O . SER A 1 5 ? -19.124 25.367 14.948 1.00 0.00 5 SER A O 17
ATOM 23328 N N . SER A 1 6 ? -17.165 24.589 15.735 1.00 0.00 6 SER A N 17
ATOM 23329 C CA . SER A 1 6 ? -16.547 24.496 14.418 1.00 0.00 6 SER A CA 17
ATOM 23330 C C . SER A 1 6 ? -16.167 23.054 14.096 1.00 0.00 6 SER A C 17
ATOM 23331 O O . SER A 1 6 ? -16.250 22.174 14.951 1.00 0.00 6 SER A O 17
ATOM 23339 N N . GLY A 1 7 ? -15.750 22.821 12.856 1.00 0.00 7 GLY A N 17
ATOM 23340 C CA . GLY A 1 7 ? -15.364 21.485 12.442 1.00 0.00 7 GLY A CA 17
ATOM 23341 C C . GLY A 1 7 ? -14.844 21.446 11.018 1.00 0.00 7 GLY A C 17
ATOM 23342 O O . GLY A 1 7 ? -15.366 22.135 10.142 1.00 0.00 7 GLY A O 17
ATOM 23346 N N . GLN A 1 8 ? -13.812 20.641 10.788 1.00 0.00 8 GLN A N 17
ATOM 23347 C CA . GLN A 1 8 ? -13.220 20.518 9.461 1.00 0.00 8 GLN A CA 17
ATOM 23348 C C . GLN A 1 8 ? -14.223 19.938 8.470 1.00 0.00 8 GLN A C 17
ATOM 23349 O O . GLN A 1 8 ? -15.040 19.080 8.805 1.00 0.00 8 GLN A O 17
ATOM 23363 N N . PRO A 1 9 ? -14.163 20.416 7.218 1.00 0.00 9 PRO A N 17
ATOM 23364 C CA . PRO A 1 9 ? -15.059 19.959 6.151 1.00 0.00 9 PRO A CA 17
ATOM 23365 C C . PRO A 1 9 ? -14.765 18.525 5.723 1.00 0.00 9 PRO A C 17
ATOM 23366 O O . PRO A 1 9 ? -13.642 18.201 5.335 1.00 0.00 9 PRO A O 17
ATOM 23377 N N . ILE A 1 10 ? -15.780 17.671 5.795 1.00 0.00 10 ILE A N 17
ATOM 23378 C CA . ILE A 1 10 ? -15.631 16.273 5.413 1.00 0.00 10 ILE A CA 17
ATOM 23379 C C . ILE A 1 10 ? -14.984 16.145 4.038 1.00 0.00 10 ILE A C 17
ATOM 23380 O O . ILE A 1 10 ? -15.077 17.050 3.209 1.00 0.00 10 ILE A O 17
ATOM 23396 N N . LYS A 1 11 ? -14.328 15.013 3.801 1.00 0.00 11 LYS A N 17
ATOM 23397 C CA . LYS A 1 11 ? -13.668 14.764 2.526 1.00 0.00 11 LYS A CA 17
ATOM 23398 C C . LYS A 1 11 ? -14.036 13.387 1.982 1.00 0.00 11 LYS A C 17
ATOM 23399 O O . LYS A 1 11 ? -14.724 12.612 2.646 1.00 0.00 11 LYS A O 17
ATOM 23418 N N . GLN A 1 12 ? -13.571 13.089 0.773 1.00 0.00 12 GLN A N 17
ATOM 23419 C CA . GLN A 1 12 ? -13.852 11.805 0.142 1.00 0.00 12 GLN A CA 17
ATOM 23420 C C . GLN A 1 12 ? -13.445 10.651 1.052 1.00 0.00 12 GLN A C 17
ATOM 23421 O O . GLN A 1 12 ? -12.789 10.856 2.073 1.00 0.00 12 GLN A O 17
ATOM 23435 N N . GLU A 1 13 ? -13.837 9.438 0.674 1.00 0.00 13 GLU A N 17
ATOM 23436 C CA . GLU A 1 13 ? -13.513 8.252 1.458 1.00 0.00 13 GLU A CA 17
ATOM 23437 C C . GLU A 1 13 ? -12.515 7.367 0.717 1.00 0.00 13 GLU A C 17
ATOM 23438 O O . GLU A 1 13 ? -12.864 6.698 -0.257 1.00 0.00 13 GLU A O 17
ATOM 23450 N N . LEU A 1 14 ? -11.272 7.368 1.185 1.00 0.00 14 LEU A N 17
ATOM 23451 C CA . LEU A 1 14 ? -10.221 6.566 0.568 1.00 0.00 14 LEU A CA 17
ATOM 23452 C C . LEU A 1 14 ? -10.371 5.094 0.939 1.00 0.00 14 LEU A C 17
ATOM 23453 O O . LEU A 1 14 ? -10.412 4.743 2.118 1.00 0.00 14 LEU A O 17
ATOM 23469 N N . SER A 1 15 ? -10.449 4.238 -0.075 1.00 0.00 15 SER A N 17
ATOM 23470 C CA . SER A 1 15 ? -10.595 2.804 0.145 1.00 0.00 15 SER A CA 17
ATOM 23471 C C . SER A 1 15 ? -9.341 2.056 -0.298 1.00 0.00 15 SER A C 17
ATOM 23472 O O . SER A 1 15 ? -8.711 2.412 -1.294 1.00 0.00 15 SER A O 17
ATOM 23480 N N . CYS A 1 16 ? -8.984 1.017 0.450 1.00 0.00 16 CYS A N 17
ATOM 23481 C CA . CYS A 1 16 ? -7.806 0.218 0.137 1.00 0.00 16 CYS A CA 17
ATOM 23482 C C . CYS A 1 16 ? -8.189 -1.025 -0.661 1.00 0.00 16 CYS A C 17
ATOM 23483 O O . CYS A 1 16 ? -8.693 -2.003 -0.107 1.00 0.00 16 CYS A O 17
ATOM 23490 N N . LYS A 1 17 ? -7.947 -0.981 -1.967 1.00 0.00 17 LYS A N 17
ATOM 23491 C CA . LYS A 1 17 ? -8.264 -2.103 -2.843 1.00 0.00 17 LYS A CA 17
ATOM 23492 C C . LYS A 1 17 ? -7.136 -3.129 -2.843 1.00 0.00 17 LYS A C 17
ATOM 23493 O O . LYS A 1 17 ? -6.656 -3.538 -3.900 1.00 0.00 17 LYS A O 17
ATOM 23512 N N . TRP A 1 18 ? -6.719 -3.542 -1.651 1.00 0.00 18 TRP A N 17
ATOM 23513 C CA . TRP A 1 18 ? -5.648 -4.523 -1.514 1.00 0.00 18 TRP A CA 17
ATOM 23514 C C . TRP A 1 18 ? -6.203 -5.943 -1.544 1.00 0.00 18 TRP A C 17
ATOM 23515 O O . TRP A 1 18 ? -6.721 -6.437 -0.543 1.00 0.00 18 TRP A O 17
ATOM 23536 N N . ILE A 1 19 ? -6.090 -6.593 -2.697 1.00 0.00 19 ILE A N 17
ATOM 23537 C CA . ILE A 1 19 ? -6.580 -7.957 -2.855 1.00 0.00 19 ILE A CA 17
ATOM 23538 C C . ILE A 1 19 ? -5.464 -8.971 -2.628 1.00 0.00 19 ILE A C 17
ATOM 23539 O O . ILE A 1 19 ? -4.702 -9.286 -3.543 1.00 0.00 19 ILE A O 17
ATOM 23555 N N . ASP A 1 20 ? -5.376 -9.481 -1.405 1.00 0.00 20 ASP A N 17
ATOM 23556 C CA . ASP A 1 20 ? -4.355 -10.462 -1.057 1.00 0.00 20 ASP A CA 17
ATOM 23557 C C . ASP A 1 20 ? -4.714 -11.838 -1.610 1.00 0.00 20 ASP A C 17
ATOM 23558 O O . ASP A 1 20 ? -5.552 -11.959 -2.503 1.00 0.00 20 ASP A O 17
ATOM 23567 N N . GLU A 1 21 ? -4.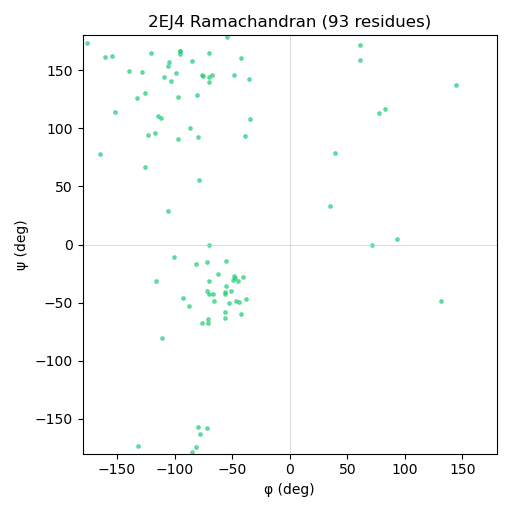072 -12.872 -1.075 1.00 0.00 21 GLU A N 17
ATOM 23568 C CA . GLU A 1 21 ? -4.323 -14.238 -1.517 1.00 0.00 21 GLU A CA 17
ATOM 23569 C C . GLU A 1 21 ? -4.682 -15.135 -0.336 1.00 0.00 21 GLU A C 17
ATOM 23570 O O . GLU A 1 21 ? -5.623 -15.925 -0.406 1.00 0.00 21 GLU A O 17
ATOM 23582 N N . ALA A 1 22 ? -3.924 -15.007 0.749 1.00 0.00 22 ALA A N 17
ATOM 23583 C CA . ALA A 1 22 ? -4.163 -15.804 1.946 1.00 0.00 22 ALA A CA 17
ATOM 23584 C C . ALA A 1 22 ? -5.181 -15.131 2.860 1.00 0.00 22 ALA A C 17
ATOM 23585 O O . ALA A 1 22 ? -5.057 -15.179 4.083 1.00 0.00 22 ALA A O 17
ATOM 23592 N N . GLN A 1 23 ? -6.186 -14.504 2.257 1.00 0.00 23 GLN A N 17
ATOM 23593 C CA . GLN A 1 23 ? -7.225 -13.819 3.018 1.00 0.00 23 GLN A CA 17
ATOM 23594 C C . GLN A 1 23 ? -8.047 -14.813 3.832 1.00 0.00 23 GLN A C 17
ATOM 23595 O O . GLN A 1 23 ? -8.916 -14.423 4.614 1.00 0.00 23 GLN A O 17
ATOM 23609 N N . LEU A 1 24 ? -7.769 -16.098 3.644 1.00 0.00 24 LEU A N 17
ATOM 23610 C CA . LEU A 1 24 ? -8.484 -17.149 4.360 1.00 0.00 24 LEU A CA 17
ATOM 23611 C C . LEU A 1 24 ? -9.821 -17.451 3.692 1.00 0.00 24 LEU A C 17
ATOM 23612 O O . LEU A 1 24 ? -10.432 -18.489 3.946 1.00 0.00 24 LEU A O 17
ATOM 23628 N N . SER A 1 25 ? -10.269 -16.538 2.836 1.00 0.00 25 SER A N 17
ATOM 23629 C CA . SER A 1 25 ? -11.535 -16.706 2.133 1.00 0.00 25 SER A CA 17
ATOM 23630 C C . SER A 1 25 ? -11.379 -16.382 0.650 1.00 0.00 25 SER A C 17
ATOM 23631 O O . SER A 1 25 ? -10.469 -15.654 0.254 1.00 0.00 25 SER A O 17
ATOM 23639 N N . ARG A 1 26 ? -12.275 -16.928 -0.166 1.00 0.00 26 ARG A N 17
ATOM 23640 C CA . ARG A 1 26 ? -12.238 -16.699 -1.605 1.00 0.00 26 ARG A CA 17
ATOM 23641 C C . ARG A 1 26 ? -13.638 -16.435 -2.150 1.00 0.00 26 ARG A C 17
ATOM 23642 O O . ARG A 1 26 ? -14.646 -16.780 -1.533 1.00 0.00 26 ARG A O 17
ATOM 23663 N N . PRO A 1 27 ? -13.704 -15.808 -3.334 1.00 0.00 27 PRO A N 17
ATOM 23664 C CA . PRO A 1 27 ? -12.511 -15.392 -4.077 1.00 0.00 27 PRO A CA 17
ATOM 23665 C C . PRO A 1 27 ? -11.777 -14.241 -3.398 1.00 0.00 27 PRO A C 17
ATOM 23666 O O . PRO A 1 27 ? -12.355 -13.511 -2.592 1.00 0.00 27 PRO A O 17
ATOM 23677 N N . LYS A 1 28 ? -10.499 -14.083 -3.728 1.00 0.00 28 LYS A N 17
ATOM 23678 C CA . LYS A 1 28 ? -9.685 -13.020 -3.151 1.00 0.00 28 LYS A CA 17
ATOM 23679 C C . LYS A 1 28 ? -10.512 -11.755 -2.940 1.00 0.00 28 LYS A C 17
ATOM 23680 O O . LYS A 1 28 ? -10.642 -10.928 -3.843 1.00 0.00 28 LYS A O 17
ATOM 23699 N N . LYS A 1 29 ? -11.068 -11.611 -1.742 1.00 0.00 29 LYS A N 17
ATOM 23700 C CA . LYS A 1 29 ? -11.880 -10.446 -1.411 1.00 0.00 29 LYS A CA 17
ATOM 23701 C C . LYS A 1 29 ? -11.023 -9.186 -1.344 1.00 0.00 29 LYS A C 17
ATOM 23702 O O . LYS A 1 29 ? -9.807 -9.260 -1.165 1.00 0.00 29 LYS A O 17
ATOM 23721 N N . SER A 1 30 ? -11.664 -8.031 -1.488 1.00 0.00 30 SER A N 17
ATOM 23722 C CA . SER A 1 30 ? -10.959 -6.755 -1.447 1.00 0.00 30 SER A CA 17
ATOM 23723 C C . SER A 1 30 ? -10.879 -6.225 -0.019 1.00 0.00 30 SER A C 17
ATOM 23724 O O . SER A 1 30 ? -11.890 -6.124 0.677 1.00 0.00 30 SER A O 17
ATOM 23732 N N . CYS A 1 31 ? -9.668 -5.887 0.413 1.00 0.00 31 CYS A N 17
ATOM 23733 C CA . CYS A 1 31 ? -9.452 -5.368 1.758 1.00 0.00 31 CYS A CA 17
ATOM 23734 C C . CYS A 1 31 ? -10.627 -4.500 2.201 1.00 0.00 31 CYS A C 17
ATOM 23735 O O . CYS A 1 31 ? -11.002 -4.497 3.373 1.00 0.00 31 CYS A O 17
ATOM 23742 N N . ASP A 1 32 ? -11.202 -3.766 1.255 1.00 0.00 32 ASP A N 17
ATOM 23743 C CA . ASP A 1 32 ? -12.335 -2.895 1.546 1.00 0.00 32 ASP A CA 17
ATOM 23744 C C . ASP A 1 32 ? -12.102 -2.113 2.835 1.00 0.00 32 ASP A C 17
ATOM 23745 O O . ASP A 1 32 ? -12.377 -2.605 3.930 1.00 0.00 32 ASP A O 17
ATOM 23754 N N . ARG A 1 33 ? -11.591 -0.894 2.697 1.00 0.00 33 ARG A N 17
ATOM 23755 C CA . ARG A 1 33 ? -11.319 -0.045 3.851 1.00 0.00 33 ARG A CA 17
ATOM 23756 C C . ARG A 1 33 ? -11.840 1.371 3.619 1.00 0.00 33 ARG A C 17
ATOM 23757 O O . ARG A 1 33 ? -12.248 1.721 2.512 1.00 0.00 33 ARG A O 17
ATOM 23778 N N . THR A 1 34 ? -11.824 2.181 4.673 1.00 0.00 34 THR A N 17
ATOM 23779 C CA . THR A 1 34 ? -12.296 3.557 4.586 1.00 0.00 34 THR A CA 17
ATOM 23780 C C . THR A 1 34 ? -11.444 4.487 5.442 1.00 0.00 34 THR A C 17
ATOM 23781 O O . THR A 1 34 ? -11.445 4.392 6.670 1.00 0.00 34 THR A O 17
ATOM 23792 N N . PHE A 1 35 ? -10.716 5.385 4.787 1.00 0.00 35 PHE A N 17
ATOM 23793 C CA . PHE A 1 35 ? -9.858 6.333 5.490 1.00 0.00 35 PHE A CA 17
ATOM 23794 C C . PHE A 1 35 ? -10.238 7.770 5.145 1.00 0.00 35 PHE A C 17
ATOM 23795 O O . PHE A 1 35 ? -10.748 8.045 4.059 1.00 0.00 35 PHE A O 17
ATOM 23812 N N . SER A 1 36 ? -9.988 8.682 6.079 1.00 0.00 36 SER A N 17
ATOM 23813 C CA . SER A 1 36 ? -10.308 10.090 5.878 1.00 0.00 36 SER A CA 17
ATOM 23814 C C . SER A 1 36 ? -9.062 10.879 5.487 1.00 0.00 36 SER A C 17
ATOM 23815 O O . SER A 1 36 ? -9.137 11.847 4.729 1.00 0.00 36 SER A O 17
ATOM 23823 N N . THR A 1 37 ? -7.914 10.460 6.012 1.00 0.00 37 THR A N 17
ATOM 23824 C CA . THR A 1 37 ? -6.652 11.126 5.720 1.00 0.00 37 THR A CA 17
ATOM 23825 C C . THR A 1 37 ? -5.752 10.248 4.858 1.00 0.00 37 THR A C 17
ATOM 23826 O O . THR A 1 37 ? -5.609 9.053 5.113 1.00 0.00 37 THR A O 17
ATOM 23837 N N . MET A 1 38 ? -5.148 10.849 3.838 1.00 0.00 38 MET A N 17
ATOM 23838 C CA . MET A 1 38 ? -4.261 10.120 2.939 1.00 0.00 38 MET A CA 17
ATOM 23839 C C . MET A 1 38 ? -3.193 9.365 3.724 1.00 0.00 38 MET A C 17
ATOM 23840 O O . MET A 1 38 ? -2.788 8.266 3.342 1.00 0.00 38 MET A O 17
ATOM 23854 N N . HIS A 1 39 ? -2.740 9.961 4.823 1.00 0.00 39 HIS A N 17
ATOM 23855 C CA . HIS A 1 39 ? -1.719 9.343 5.662 1.00 0.00 39 HIS A CA 17
ATOM 23856 C C . HIS A 1 39 ? -2.141 7.941 6.090 1.00 0.00 39 HIS A C 17
ATOM 23857 O O . HIS A 1 39 ? -1.359 6.995 6.008 1.00 0.00 39 HIS A O 17
ATOM 23871 N N . GLU A 1 40 ? -3.384 7.816 6.546 1.00 0.00 40 GLU A N 17
ATOM 23872 C CA . GLU A 1 40 ? -3.909 6.529 6.988 1.00 0.00 40 GLU A CA 17
ATOM 23873 C C . GLU A 1 40 ? -3.661 5.451 5.937 1.00 0.00 40 GLU A C 17
ATOM 23874 O O . GLU A 1 40 ? -2.900 4.509 6.164 1.00 0.00 40 GLU A O 17
ATOM 23886 N N . LEU A 1 41 ? -4.309 5.595 4.786 1.00 0.00 41 LEU A N 17
ATOM 23887 C CA . LEU A 1 41 ? -4.160 4.634 3.699 1.00 0.00 41 LEU A CA 17
ATOM 23888 C C . LEU A 1 41 ? -2.712 4.172 3.575 1.00 0.00 41 LEU A C 17
ATOM 23889 O O . LEU A 1 41 ? -2.421 2.978 3.656 1.00 0.00 41 LEU A O 17
ATOM 23905 N N . VAL A 1 42 ? -1.807 5.125 3.379 1.00 0.00 42 VAL A N 17
ATOM 23906 C CA . VAL A 1 42 ? -0.388 4.816 3.247 1.00 0.00 42 VAL A CA 17
ATOM 23907 C C . VAL A 1 42 ? 0.126 4.063 4.469 1.00 0.00 42 VAL A C 17
ATOM 23908 O O . VAL A 1 42 ? 0.938 3.144 4.350 1.00 0.00 42 VAL A O 17
ATOM 23921 N N . THR A 1 43 ? -0.351 4.458 5.645 1.00 0.00 43 THR A N 17
ATOM 23922 C CA . THR A 1 43 ? 0.060 3.820 6.890 1.00 0.00 43 THR A CA 17
ATOM 23923 C C . THR A 1 43 ? -0.665 2.495 7.095 1.00 0.00 43 THR A C 17
ATOM 23924 O O . THR A 1 43 ? -0.261 1.677 7.922 1.00 0.00 43 THR A O 17
ATOM 23935 N N . HIS A 1 44 ? -1.738 2.289 6.337 1.00 0.00 44 HIS A N 17
ATOM 23936 C CA . HIS A 1 44 ? -2.519 1.062 6.436 1.00 0.00 44 HIS A CA 17
ATOM 23937 C C . HIS A 1 44 ? -1.824 -0.084 5.705 1.00 0.00 44 HIS A C 17
ATOM 23938 O O . HIS A 1 44 ? -1.399 -1.060 6.323 1.00 0.00 44 HIS A O 17
ATOM 23952 N N . VAL A 1 45 ? -1.714 0.042 4.387 1.00 0.00 45 VAL A N 17
ATOM 23953 C CA . VAL A 1 45 ? -1.071 -0.982 3.572 1.00 0.00 45 VAL A CA 17
ATOM 23954 C C . VAL A 1 45 ? 0.364 -1.225 4.025 1.00 0.00 45 VAL A C 17
ATOM 23955 O O . VAL A 1 45 ? 1.002 -2.194 3.614 1.00 0.00 45 VAL A O 17
ATOM 23968 N N . THR A 1 46 ? 0.868 -0.337 4.877 1.00 0.00 46 THR A N 17
ATOM 23969 C CA . THR A 1 46 ? 2.228 -0.453 5.387 1.00 0.00 46 THR A CA 17
ATOM 23970 C C . THR A 1 46 ? 2.332 -1.560 6.429 1.00 0.00 46 THR A C 17
ATOM 23971 O O . THR A 1 46 ? 3.074 -2.525 6.251 1.00 0.00 46 THR A O 17
ATOM 23982 N N . MET A 1 47 ? 1.583 -1.415 7.517 1.00 0.00 47 MET A N 17
ATOM 23983 C CA . MET A 1 47 ? 1.590 -2.405 8.588 1.00 0.00 47 MET A CA 17
ATOM 23984 C C . MET A 1 47 ? 0.476 -3.428 8.389 1.00 0.00 47 MET A C 17
ATOM 23985 O O . MET A 1 47 ? 0.700 -4.632 8.506 1.00 0.00 47 MET A O 17
ATOM 23999 N N . GLU A 1 48 ? -0.723 -2.940 8.088 1.00 0.00 48 GLU A N 17
ATOM 24000 C CA . GLU A 1 48 ? -1.871 -3.814 7.875 1.00 0.00 48 GLU A CA 17
ATOM 24001 C C . GLU A 1 48 ? -1.550 -4.892 6.844 1.00 0.00 48 GLU A C 17
ATOM 24002 O O . GLU A 1 48 ? -1.964 -6.043 6.983 1.00 0.00 48 GLU A O 17
ATOM 24014 N N . HIS A 1 49 ? -0.810 -4.510 5.808 1.00 0.00 49 HIS A N 17
ATOM 24015 C CA . HIS A 1 49 ? -0.433 -5.443 4.752 1.00 0.00 49 HIS A CA 17
ATOM 24016 C C . HIS A 1 49 ? 1.068 -5.715 4.778 1.00 0.00 49 HIS A C 17
ATOM 24017 O O . HIS A 1 49 ? 1.516 -6.729 5.314 1.00 0.00 49 HIS A O 17
ATOM 24031 N N . VAL A 1 50 ? 1.840 -4.804 4.196 1.00 0.00 50 VAL A N 17
ATOM 24032 C CA . VAL A 1 50 ? 3.291 -4.945 4.153 1.00 0.00 50 VAL A CA 17
ATOM 24033 C C . VAL A 1 50 ? 3.837 -5.420 5.495 1.00 0.00 50 VAL A C 17
ATOM 24034 O O . VAL A 1 50 ? 4.921 -5.997 5.567 1.00 0.00 50 VAL A O 17
ATOM 24047 N N . GLY A 1 51 ? 3.076 -5.174 6.558 1.00 0.00 51 GLY A N 17
ATOM 24048 C CA . GLY A 1 51 ? 3.500 -5.583 7.884 1.00 0.00 51 GLY A CA 17
ATOM 24049 C C . GLY A 1 51 ? 4.965 -5.288 8.141 1.00 0.00 51 GLY A C 17
ATOM 24050 O O . GLY A 1 51 ? 5.712 -6.159 8.586 1.00 0.00 51 GLY A O 17
ATOM 24054 N N . GLY A 1 52 ? 5.377 -4.056 7.860 1.00 0.00 52 GLY A N 17
ATOM 24055 C CA . GLY A 1 52 ? 6.761 -3.671 8.069 1.00 0.00 52 GLY A CA 17
ATOM 24056 C C . GLY A 1 52 ? 7.731 -4.778 7.709 1.00 0.00 52 GLY A C 17
ATOM 24057 O O . GLY A 1 52 ? 7.413 -5.687 6.941 1.00 0.00 52 GLY A O 17
ATOM 24061 N N . PRO A 1 53 ? 8.948 -4.709 8.270 1.00 0.00 53 PRO A N 17
ATOM 24062 C CA . PRO A 1 53 ? 9.993 -5.706 8.017 1.00 0.00 53 PRO A CA 17
ATOM 24063 C C . PRO A 1 53 ? 9.671 -7.056 8.648 1.00 0.00 53 PRO A C 17
ATOM 24064 O O . PRO A 1 53 ? 10.024 -8.103 8.107 1.00 0.00 53 PRO A O 17
ATOM 24075 N N . GLU A 1 54 ? 8.998 -7.024 9.794 1.00 0.00 54 GLU A N 17
ATOM 24076 C CA . GLU A 1 54 ? 8.629 -8.247 10.497 1.00 0.00 54 GLU A CA 17
ATOM 24077 C C . GLU A 1 54 ? 7.835 -9.179 9.586 1.00 0.00 54 GLU A C 17
ATOM 24078 O O . GLU A 1 54 ? 7.654 -10.357 9.893 1.00 0.00 54 GLU A O 17
ATOM 24090 N N . GLN A 1 55 ? 7.362 -8.642 8.466 1.00 0.00 55 GLN A N 17
ATOM 24091 C CA . GLN A 1 55 ? 6.586 -9.426 7.512 1.00 0.00 55 GLN A CA 17
ATOM 24092 C C . GLN A 1 55 ? 7.492 -10.344 6.698 1.00 0.00 55 GLN A C 17
ATOM 24093 O O . GLN A 1 55 ? 8.686 -10.085 6.552 1.00 0.00 55 GLN A O 17
ATOM 24107 N N . ASN A 1 56 ? 6.915 -11.419 6.169 1.00 0.00 56 ASN A N 17
ATOM 24108 C CA . ASN A 1 56 ? 7.671 -12.377 5.371 1.00 0.00 56 ASN A CA 17
ATOM 24109 C C . ASN A 1 56 ? 7.043 -12.549 3.991 1.00 0.00 56 ASN A C 17
ATOM 24110 O O . ASN A 1 56 ? 5.940 -13.077 3.861 1.00 0.00 56 ASN A O 17
ATOM 24121 N N . ASN A 1 57 ? 7.756 -12.101 2.962 1.00 0.00 57 ASN A N 17
ATOM 24122 C CA . ASN A 1 57 ? 7.269 -12.205 1.592 1.00 0.00 57 ASN A CA 17
ATOM 24123 C C . ASN A 1 57 ? 6.220 -11.135 1.304 1.00 0.00 57 ASN A C 17
ATOM 24124 O O . ASN A 1 57 ? 5.037 -11.316 1.596 1.00 0.00 57 ASN A O 17
ATOM 24135 N N . HIS A 1 58 ? 6.661 -10.021 0.729 1.00 0.00 58 HIS A N 17
ATOM 24136 C CA . HIS A 1 58 ? 5.760 -8.922 0.400 1.00 0.00 58 HIS A CA 17
ATOM 24137 C C . HIS A 1 58 ? 5.454 -8.900 -1.095 1.00 0.00 58 HIS A C 17
ATOM 24138 O O . HIS A 1 58 ? 6.363 -8.909 -1.925 1.00 0.00 58 HIS A O 17
ATOM 24152 N N . VAL A 1 59 ? 4.168 -8.870 -1.430 1.00 0.00 59 VAL A N 17
ATOM 24153 C CA . VAL A 1 59 ? 3.742 -8.846 -2.824 1.00 0.00 59 VAL A CA 17
ATOM 24154 C C . VAL A 1 59 ? 2.644 -7.812 -3.045 1.00 0.00 59 VAL A C 17
ATOM 24155 O O . VAL A 1 59 ? 1.578 -7.881 -2.432 1.00 0.00 59 VAL A O 17
ATOM 24168 N N . CYS A 1 60 ? 2.911 -6.852 -3.925 1.00 0.00 60 CYS A N 17
ATOM 24169 C CA . CYS A 1 60 ? 1.946 -5.802 -4.228 1.00 0.00 60 CYS A CA 17
ATOM 24170 C C . CYS A 1 60 ? 0.606 -6.400 -4.648 1.00 0.00 60 CYS A C 17
ATOM 24171 O O . CYS A 1 60 ? 0.482 -6.973 -5.730 1.00 0.00 60 CYS A O 17
ATOM 24178 N N . TYR A 1 61 ? -0.394 -6.260 -3.785 1.00 0.00 61 TYR A N 17
ATOM 24179 C CA . TYR A 1 61 ? -1.724 -6.788 -4.064 1.00 0.00 61 TYR A CA 17
ATOM 24180 C C . TYR A 1 61 ? -2.723 -5.656 -4.286 1.00 0.00 61 TYR A C 17
ATOM 24181 O O . TYR A 1 61 ? -3.019 -4.886 -3.372 1.00 0.00 61 TYR A O 17
ATOM 24199 N N . TRP A 1 62 ? -3.240 -5.563 -5.506 1.00 0.00 62 TRP A N 17
ATOM 24200 C CA . TRP A 1 62 ? -4.207 -4.526 -5.849 1.00 0.00 62 TRP A CA 17
ATOM 24201 C C . TRP A 1 62 ? -5.190 -5.026 -6.901 1.00 0.00 62 TRP A C 17
ATOM 24202 O O . TRP A 1 62 ? -4.979 -6.073 -7.513 1.00 0.00 62 TRP A O 17
ATOM 24223 N N . GLU A 1 63 ? -6.265 -4.271 -7.107 1.00 0.00 63 GLU A N 17
ATOM 24224 C CA . GLU A 1 63 ? -7.281 -4.640 -8.085 1.00 0.00 63 GLU A CA 17
ATOM 24225 C C . GLU A 1 63 ? -6.835 -4.271 -9.498 1.00 0.00 63 GLU A C 17
ATOM 24226 O O . GLU A 1 63 ? -7.236 -4.907 -10.472 1.00 0.00 63 GLU A O 17
ATOM 24238 N N . GLU A 1 64 ? -6.004 -3.239 -9.599 1.00 0.00 64 GLU A N 17
ATOM 24239 C CA . GLU A 1 64 ? -5.505 -2.784 -10.892 1.00 0.00 64 GLU A CA 17
ATOM 24240 C C . GLU A 1 64 ? -4.058 -2.312 -10.781 1.00 0.00 64 GLU A C 17
ATOM 24241 O O . GLU A 1 64 ? -3.768 -1.125 -10.929 1.00 0.00 64 GLU A O 17
ATOM 24253 N N . CYS A 1 65 ? -3.154 -3.250 -10.519 1.00 0.00 65 CYS A N 17
ATOM 24254 C CA . CYS A 1 65 ? -1.738 -2.932 -10.387 1.00 0.00 65 CYS A CA 17
ATOM 24255 C C . CYS A 1 65 ? -0.945 -3.479 -11.571 1.00 0.00 65 CYS A C 17
ATOM 24256 O O . CYS A 1 65 ? -1.233 -4.552 -12.100 1.00 0.00 65 CYS A O 17
ATOM 24263 N N . PRO A 1 66 ? 0.079 -2.724 -11.996 1.00 0.00 66 PRO A N 17
ATOM 24264 C CA . PRO A 1 66 ? 0.935 -3.113 -13.121 1.00 0.00 66 PRO A CA 17
ATOM 24265 C C . PRO A 1 66 ? 1.825 -4.305 -12.787 1.00 0.00 66 PRO A C 17
ATOM 24266 O O . PRO A 1 66 ? 1.986 -5.218 -13.597 1.00 0.00 66 PRO A O 17
ATOM 24277 N N . ARG A 1 67 ? 2.400 -4.291 -11.589 1.00 0.00 67 ARG A N 17
ATOM 24278 C CA . ARG A 1 67 ? 3.275 -5.371 -11.149 1.00 0.00 67 ARG A CA 17
ATOM 24279 C C . ARG A 1 67 ? 2.472 -6.636 -10.858 1.00 0.00 67 ARG A C 17
ATOM 24280 O O . ARG A 1 67 ? 3.033 -7.725 -10.745 1.00 0.00 67 ARG A O 17
ATOM 24301 N N . GLU A 1 68 ? 1.157 -6.481 -10.736 1.00 0.00 68 GLU A N 17
ATOM 24302 C CA . GLU A 1 68 ? 0.279 -7.611 -10.457 1.00 0.00 68 GLU A CA 17
ATOM 24303 C C . GLU A 1 68 ? 0.822 -8.450 -9.304 1.00 0.00 68 GLU A C 17
ATOM 24304 O O . GLU A 1 68 ? 0.468 -9.619 -9.152 1.00 0.00 68 GLU A O 17
ATOM 24316 N N . GLY A 1 69 ? 1.685 -7.845 -8.494 1.00 0.00 69 GLY A N 17
ATOM 24317 C CA . GLY A 1 69 ? 2.264 -8.551 -7.366 1.00 0.00 69 GLY A CA 17
ATOM 24318 C C . GLY A 1 69 ? 3.569 -9.237 -7.719 1.00 0.00 69 GLY A C 17
ATOM 24319 O O . GLY A 1 69 ? 3.837 -10.349 -7.265 1.00 0.00 69 GLY A O 17
ATOM 24323 N N . LYS A 1 70 ? 4.383 -8.573 -8.533 1.00 0.00 70 LYS A N 17
ATOM 24324 C CA . LYS A 1 70 ? 5.667 -9.125 -8.948 1.00 0.00 70 LYS A CA 17
ATOM 24325 C C . LYS A 1 70 ? 6.460 -9.624 -7.744 1.00 0.00 70 LYS A C 17
ATOM 24326 O O . LYS A 1 70 ? 7.368 -10.444 -7.883 1.00 0.00 70 LYS A O 17
ATOM 24345 N N . SER A 1 71 ? 6.110 -9.125 -6.563 1.00 0.00 71 SER A N 17
ATOM 24346 C CA . SER A 1 71 ? 6.791 -9.518 -5.335 1.00 0.00 71 SER A CA 17
ATOM 24347 C C . SER A 1 71 ? 8.075 -8.717 -5.145 1.00 0.00 71 SER A C 17
ATOM 24348 O O . SER A 1 71 ? 8.828 -8.945 -4.198 1.00 0.00 71 SER A O 17
ATOM 24356 N N . PHE A 1 72 ? 8.319 -7.778 -6.054 1.00 0.00 72 PHE A N 17
ATOM 24357 C CA . PHE A 1 72 ? 9.513 -6.943 -5.988 1.00 0.00 72 PHE A CA 17
ATOM 24358 C C . PHE A 1 72 ? 10.725 -7.760 -5.548 1.00 0.00 72 PHE A C 17
ATOM 24359 O O . PHE A 1 72 ? 11.398 -8.385 -6.367 1.00 0.00 72 PHE A O 17
ATOM 24376 N N . LYS A 1 73 ? 10.997 -7.749 -4.247 1.00 0.00 73 LYS A N 17
ATOM 24377 C CA . LYS A 1 73 ? 12.126 -8.488 -3.695 1.00 0.00 73 LYS A CA 17
ATOM 24378 C C . LYS A 1 73 ? 12.416 -8.048 -2.263 1.00 0.00 73 LYS A C 17
ATOM 24379 O O . LYS A 1 73 ? 12.786 -8.861 -1.417 1.00 0.00 73 LYS A O 17
ATOM 24398 N N . ALA A 1 74 ? 12.244 -6.757 -2.000 1.00 0.00 74 ALA A N 17
ATOM 24399 C CA . ALA A 1 74 ? 12.484 -6.210 -0.670 1.00 0.00 74 ALA A CA 17
ATOM 24400 C C . ALA A 1 74 ? 11.172 -5.890 0.037 1.00 0.00 74 ALA A C 17
ATOM 24401 O O . ALA A 1 74 ? 10.090 -6.127 -0.501 1.00 0.00 74 ALA A O 17
ATOM 24408 N N . LYS A 1 75 ? 11.273 -5.352 1.248 1.00 0.00 75 LYS A N 17
ATOM 24409 C CA . LYS A 1 75 ? 10.095 -4.998 2.030 1.00 0.00 75 LYS A CA 17
ATOM 24410 C C . LYS A 1 75 ? 9.695 -3.547 1.785 1.00 0.00 75 LYS A C 17
ATOM 24411 O O . LYS A 1 75 ? 8.509 -3.218 1.747 1.00 0.00 75 LYS A O 17
ATOM 24430 N N . TYR A 1 76 ? 10.690 -2.683 1.619 1.00 0.00 76 TYR A N 17
ATOM 24431 C CA . TYR A 1 76 ? 10.442 -1.267 1.378 1.00 0.00 76 TYR A CA 17
ATOM 24432 C C . TYR A 1 76 ? 10.006 -1.027 -0.064 1.00 0.00 76 TYR A C 17
ATOM 24433 O O . TYR A 1 76 ? 9.001 -0.363 -0.320 1.00 0.00 76 TYR A O 17
ATOM 24451 N N . LYS A 1 77 ? 10.769 -1.574 -1.004 1.00 0.00 77 LYS A N 17
ATOM 24452 C CA . LYS A 1 77 ? 10.464 -1.423 -2.422 1.00 0.00 77 LYS A CA 17
ATOM 24453 C C . LYS A 1 77 ? 8.959 -1.476 -2.663 1.00 0.00 77 LYS A C 17
ATOM 24454 O O . LYS A 1 77 ? 8.435 -0.790 -3.542 1.00 0.00 77 LYS A O 17
ATOM 24473 N N . LEU A 1 78 ? 8.267 -2.294 -1.877 1.00 0.00 78 LEU A N 17
ATOM 24474 C CA . LEU A 1 78 ? 6.821 -2.436 -2.003 1.00 0.00 78 LEU A CA 17
ATOM 24475 C C . LEU A 1 78 ? 6.107 -1.169 -1.542 1.00 0.00 78 LEU A C 17
ATOM 24476 O O . LEU A 1 78 ? 5.422 -0.510 -2.325 1.00 0.00 78 LEU A O 17
ATOM 24492 N N . VAL A 1 79 ? 6.274 -0.832 -0.267 1.00 0.00 79 VAL A N 17
ATOM 24493 C CA . VAL A 1 79 ? 5.649 0.358 0.298 1.00 0.00 79 VAL A CA 17
ATOM 24494 C C . VAL A 1 79 ? 5.954 1.591 -0.545 1.00 0.00 79 VAL A C 17
ATOM 24495 O O . VAL A 1 79 ? 5.236 2.589 -0.485 1.00 0.00 79 VAL A O 17
ATOM 24508 N N . ASN A 1 80 ? 7.022 1.515 -1.331 1.00 0.00 80 ASN A N 17
ATOM 24509 C CA . ASN A 1 80 ? 7.423 2.626 -2.187 1.00 0.00 80 ASN A CA 17
ATOM 24510 C C . ASN A 1 80 ? 6.519 2.721 -3.413 1.00 0.00 80 ASN A C 17
ATOM 24511 O O . ASN A 1 80 ? 6.063 3.805 -3.779 1.00 0.00 80 ASN A O 17
ATOM 24522 N N . HIS A 1 81 ? 6.263 1.579 -4.043 1.00 0.00 81 HIS A N 17
ATOM 24523 C CA . HIS A 1 81 ? 5.412 1.533 -5.227 1.00 0.00 81 HIS A CA 17
ATOM 24524 C C . HIS A 1 81 ? 3.938 1.570 -4.838 1.00 0.00 81 HIS A C 17
ATOM 24525 O O . HIS A 1 81 ? 3.088 1.982 -5.629 1.00 0.00 81 HIS A O 17
ATOM 24539 N N . ILE A 1 82 ? 3.641 1.137 -3.618 1.00 0.00 82 ILE A N 17
ATOM 24540 C CA . ILE A 1 82 ? 2.270 1.121 -3.125 1.00 0.00 82 ILE A CA 17
ATOM 24541 C C . ILE A 1 82 ? 1.637 2.506 -3.217 1.00 0.00 82 ILE A C 17
ATOM 24542 O O . ILE A 1 82 ? 0.477 2.644 -3.606 1.00 0.00 82 ILE A O 17
ATOM 24558 N N . ARG A 1 83 ? 2.407 3.527 -2.858 1.00 0.00 83 ARG A N 17
ATOM 24559 C CA . ARG A 1 83 ? 1.922 4.902 -2.901 1.00 0.00 83 ARG A CA 17
ATOM 24560 C C . ARG A 1 83 ? 1.189 5.179 -4.210 1.00 0.00 83 ARG A C 17
ATOM 24561 O O . ARG A 1 83 ? 0.087 5.727 -4.213 1.00 0.00 83 ARG A O 17
ATOM 24582 N N . VAL A 1 84 ? 1.809 4.797 -5.322 1.00 0.00 84 VAL A N 17
ATOM 24583 C CA . VAL A 1 84 ? 1.216 5.004 -6.638 1.00 0.00 84 VAL A CA 17
ATOM 24584 C C . VAL A 1 84 ? -0.249 4.585 -6.652 1.00 0.00 84 VAL A C 17
ATOM 24585 O O . VAL A 1 84 ? -1.072 5.188 -7.342 1.00 0.00 84 VAL A O 17
ATOM 24598 N N . HIS A 1 85 ? -0.570 3.547 -5.886 1.00 0.00 85 HIS A N 17
ATOM 24599 C CA . HIS A 1 85 ? -1.938 3.047 -5.809 1.00 0.00 85 HIS A CA 17
ATOM 24600 C C . HIS A 1 85 ? -2.773 3.894 -4.854 1.00 0.00 85 HIS A C 17
ATOM 24601 O O . HIS A 1 85 ? -3.894 4.289 -5.176 1.00 0.00 85 HIS A O 17
ATOM 24615 N N . THR A 1 86 ? -2.220 4.169 -3.677 1.00 0.00 86 THR A N 17
ATOM 24616 C CA . THR A 1 86 ? -2.915 4.967 -2.674 1.00 0.00 86 THR A CA 17
ATOM 24617 C C . THR A 1 86 ? -3.332 6.320 -3.240 1.00 0.00 86 THR A C 17
ATOM 24618 O O . THR A 1 86 ? -4.358 6.876 -2.852 1.00 0.00 86 THR A O 17
ATOM 24629 N N . GLY A 1 87 ? -2.529 6.844 -4.162 1.00 0.00 87 GLY A N 17
ATOM 24630 C CA . GLY A 1 87 ? -2.833 8.127 -4.767 1.00 0.00 87 GLY A CA 17
ATOM 24631 C C . GLY A 1 87 ? -2.062 9.266 -4.130 1.00 0.00 87 GLY A C 17
ATOM 24632 O O . GLY A 1 87 ? -2.149 10.409 -4.578 1.00 0.00 87 GLY A O 17
ATOM 24636 N N . GLU A 1 88 ? -1.306 8.953 -3.082 1.00 0.00 88 GLU A N 17
ATOM 24637 C CA . GLU A 1 88 ? -0.519 9.961 -2.381 1.00 0.00 88 GLU A CA 17
ATOM 24638 C C . GLU A 1 88 ? 0.717 10.345 -3.190 1.00 0.00 88 GLU A C 17
ATOM 24639 O O . GLU A 1 88 ? 0.720 10.260 -4.419 1.00 0.00 88 GLU A O 17
ATOM 24651 N N . LYS A 1 89 ? 1.765 10.769 -2.493 1.00 0.00 89 LYS A N 17
ATOM 24652 C CA . LYS A 1 89 ? 3.008 11.166 -3.143 1.00 0.00 89 LYS A CA 17
ATOM 24653 C C . LYS A 1 89 ? 3.881 9.950 -3.437 1.00 0.00 89 LYS A C 17
ATOM 24654 O O . LYS A 1 89 ? 3.487 8.813 -3.176 1.00 0.00 89 LYS A O 17
ATOM 24673 N N . SER A 1 90 ? 5.069 10.197 -3.980 1.00 0.00 90 SER A N 17
ATOM 24674 C CA . SER A 1 90 ? 5.997 9.122 -4.311 1.00 0.00 90 SER A CA 17
ATOM 24675 C C . SER A 1 90 ? 7.095 9.009 -3.257 1.00 0.00 90 SER A C 17
ATOM 24676 O O . SER A 1 90 ? 7.093 9.732 -2.262 1.00 0.00 90 SER A O 17
ATOM 24684 N N . GLY A 1 91 ? 8.032 8.093 -3.484 1.00 0.00 91 GLY A N 17
ATOM 24685 C CA . GLY A 1 91 ? 9.122 7.899 -2.546 1.00 0.00 91 GLY A CA 17
ATOM 24686 C C . GLY A 1 91 ? 10.474 8.208 -3.158 1.00 0.00 91 GLY A C 17
ATOM 24687 O O . GLY A 1 91 ? 10.631 8.256 -4.378 1.00 0.00 91 GLY A O 17
ATOM 24691 N N . PRO A 1 92 ? 11.481 8.425 -2.299 1.00 0.00 92 PRO A N 17
ATOM 24692 C CA . PRO A 1 92 ? 12.845 8.735 -2.739 1.00 0.00 92 PRO A CA 17
ATOM 24693 C C . PRO A 1 92 ? 13.529 7.540 -3.392 1.00 0.00 92 PRO A C 17
ATOM 24694 O O . PRO A 1 92 ? 13.176 6.390 -3.129 1.00 0.00 92 PRO A O 17
ATOM 24705 N N . SER A 1 93 ? 14.511 7.818 -4.244 1.00 0.00 93 SER A N 17
ATOM 24706 C CA . SER A 1 93 ? 15.244 6.765 -4.937 1.00 0.00 93 SER A CA 17
ATOM 24707 C C . SER A 1 93 ? 16.741 7.058 -4.943 1.00 0.00 93 SER A C 17
ATOM 24708 O O . SER A 1 93 ? 17.272 7.610 -5.906 1.00 0.00 93 SER A O 17
ATOM 24716 N N . SER A 1 94 ? 17.415 6.684 -3.861 1.00 0.00 94 SER A N 17
ATOM 24717 C CA . SER A 1 94 ? 18.851 6.910 -3.738 1.00 0.00 94 SER A CA 17
ATOM 24718 C C . SER A 1 94 ? 19.542 6.752 -5.089 1.00 0.00 94 SER A C 17
ATOM 24719 O O . SER A 1 94 ? 19.177 5.893 -5.890 1.00 0.00 94 SER A O 17
ATOM 24727 N N . GLY A 1 95 ? 20.545 7.591 -5.335 1.00 0.00 95 GLY A N 17
ATOM 24728 C CA . GLY A 1 95 ? 21.272 7.530 -6.589 1.00 0.00 95 GLY A CA 17
ATOM 24729 C C . GLY A 1 95 ? 20.670 8.426 -7.653 1.00 0.00 95 GLY A C 17
ATOM 24730 O O . GLY A 1 95 ? 19.683 9.106 -7.375 1.00 0.00 95 GLY A O 17
ATOM 24736 N N . GLY A 1 1 ? -17.449 30.248 15.347 1.00 0.00 1 GLY A N 18
ATOM 24737 C CA . GLY A 1 1 ? -17.870 29.761 14.046 1.00 0.00 1 GLY A CA 18
ATOM 24738 C C . GLY A 1 1 ? -18.587 30.821 13.234 1.00 0.00 1 GLY A C 18
ATOM 24739 O O . GLY A 1 1 ? -18.560 32.002 13.581 1.00 0.00 1 GLY A O 18
ATOM 24743 N N . SER A 1 2 ? -19.228 30.400 12.149 1.00 0.00 2 SER A N 18
ATOM 24744 C CA . SER A 1 2 ? -19.951 31.323 11.281 1.00 0.00 2 SER A CA 18
ATOM 24745 C C . SER A 1 2 ? -21.219 30.675 10.734 1.00 0.00 2 SER A C 18
ATOM 24746 O O . SER A 1 2 ? -21.309 29.452 10.630 1.00 0.00 2 SER A O 18
ATOM 24754 N N . SER A 1 3 ? -22.197 31.504 10.385 1.00 0.00 3 SER A N 18
ATOM 24755 C CA . SER A 1 3 ? -23.462 31.013 9.852 1.00 0.00 3 SER A CA 18
ATOM 24756 C C . SER A 1 3 ? -23.559 31.278 8.353 1.00 0.00 3 SER A C 18
ATOM 24757 O O . SER A 1 3 ? -22.601 31.729 7.727 1.00 0.00 3 SER A O 18
ATOM 24765 N N . GLY A 1 4 ? -24.726 30.994 7.782 1.00 0.00 4 GLY A N 18
ATOM 24766 C CA . GLY A 1 4 ? -24.929 31.208 6.361 1.00 0.00 4 GLY A CA 18
ATOM 24767 C C . GLY A 1 4 ? -26.119 30.439 5.823 1.00 0.00 4 GLY A C 18
ATOM 24768 O O . GLY A 1 4 ? -27.258 30.896 5.923 1.00 0.00 4 GLY A O 18
ATOM 24772 N N . SER A 1 5 ? -25.856 29.270 5.249 1.00 0.00 5 SER A N 18
ATOM 24773 C CA . SER A 1 5 ? -26.915 28.438 4.688 1.00 0.00 5 SER A CA 18
ATOM 24774 C C . SER A 1 5 ? -26.358 27.104 4.202 1.00 0.00 5 SER A C 18
ATOM 24775 O O . SER A 1 5 ? -26.911 26.044 4.496 1.00 0.00 5 SER A O 18
ATOM 24783 N N . SER A 1 6 ? -25.259 27.165 3.457 1.00 0.00 6 SER A N 18
ATOM 24784 C CA . SER A 1 6 ? -24.628 25.962 2.927 1.00 0.00 6 SER A CA 18
ATOM 24785 C C . SER A 1 6 ? -23.445 25.541 3.794 1.00 0.00 6 SER A C 18
ATOM 24786 O O . SER A 1 6 ? -23.131 26.189 4.791 1.00 0.00 6 SER A O 18
ATOM 24794 N N . GLY A 1 7 ? -22.792 24.451 3.404 1.00 0.00 7 GLY A N 18
ATOM 24795 C CA . GLY A 1 7 ? -21.651 23.961 4.156 1.00 0.00 7 GLY A CA 18
ATOM 24796 C C . GLY A 1 7 ? -20.427 23.758 3.285 1.00 0.00 7 GLY A C 18
ATOM 24797 O O . GLY A 1 7 ? -19.859 24.720 2.768 1.00 0.00 7 GLY A O 18
ATOM 24801 N N . GLN A 1 8 ? -20.019 22.503 3.124 1.00 0.00 8 GLN A N 18
ATOM 24802 C CA . GLN A 1 8 ? -18.852 22.179 2.312 1.00 0.00 8 GLN A CA 18
ATOM 24803 C C . GLN A 1 8 ? -19.157 21.031 1.355 1.00 0.00 8 GLN A C 18
ATOM 24804 O O . GLN A 1 8 ? -20.092 20.255 1.555 1.00 0.00 8 GLN A O 18
ATOM 24818 N N . PRO A 1 9 ? -18.352 20.920 0.288 1.00 0.00 9 PRO A N 18
ATOM 24819 C CA . PRO A 1 9 ? -18.517 19.870 -0.722 1.00 0.00 9 PRO A CA 18
ATOM 24820 C C . PRO A 1 9 ? -18.160 18.489 -0.186 1.00 0.00 9 PRO A C 18
ATOM 24821 O O . PRO A 1 9 ? -17.244 18.345 0.625 1.00 0.00 9 PRO A O 18
ATOM 24832 N N . ILE A 1 10 ? -18.887 17.475 -0.644 1.00 0.00 10 ILE A N 18
ATOM 24833 C CA . ILE A 1 10 ? -18.644 16.105 -0.210 1.00 0.00 10 ILE A CA 18
ATOM 24834 C C . ILE A 1 10 ? -17.159 15.763 -0.271 1.00 0.00 10 ILE A C 18
ATOM 24835 O O . ILE A 1 10 ? -16.400 16.377 -1.021 1.00 0.00 10 ILE A O 18
ATOM 24851 N N . LYS A 1 11 ? -16.751 14.778 0.521 1.00 0.00 11 LYS A N 18
ATOM 24852 C CA . LYS A 1 11 ? -15.357 14.351 0.556 1.00 0.00 11 LYS A CA 18
ATOM 24853 C C . LYS A 1 11 ? -15.196 12.968 -0.067 1.00 0.00 11 LYS A C 18
ATOM 24854 O O . LYS A 1 11 ? -16.181 12.277 -0.327 1.00 0.00 11 LYS A O 18
ATOM 24873 N N . GLN A 1 12 ? -13.950 12.571 -0.301 1.00 0.00 12 GLN A N 18
ATOM 24874 C CA . GLN A 1 12 ? -13.662 11.270 -0.893 1.00 0.00 12 GLN A CA 18
ATOM 24875 C C . GLN A 1 12 ? -13.424 10.221 0.189 1.00 0.00 12 GLN A C 18
ATOM 24876 O O . GLN A 1 12 ? -13.227 10.554 1.356 1.00 0.00 12 GLN A O 18
ATOM 24890 N N . GLU A 1 13 ? -13.447 8.952 -0.209 1.00 0.00 13 GLU A N 18
ATOM 24891 C CA . GLU A 1 13 ? -13.235 7.855 0.728 1.00 0.00 13 GLU A CA 18
ATOM 24892 C C . GLU A 1 13 ? -12.064 6.981 0.287 1.00 0.00 13 GLU A C 18
ATOM 24893 O O . GLU A 1 13 ? -12.234 6.043 -0.492 1.00 0.00 13 GLU A O 18
ATOM 24905 N N . LEU A 1 14 ? -10.876 7.297 0.790 1.00 0.00 14 LEU A N 18
ATOM 24906 C CA . LEU A 1 14 ? -9.675 6.542 0.449 1.00 0.00 14 LEU A CA 18
ATOM 24907 C C . LEU A 1 14 ? -9.857 5.060 0.761 1.00 0.00 14 LEU A C 18
ATOM 24908 O O . LEU A 1 14 ? -9.536 4.602 1.857 1.00 0.00 14 LEU A O 18
ATOM 24924 N N . SER A 1 15 ? -10.372 4.314 -0.212 1.00 0.00 15 SER A N 18
ATOM 24925 C CA . SER A 1 15 ? -10.598 2.884 -0.040 1.00 0.00 15 SER A CA 18
ATOM 24926 C C . SER A 1 15 ? -9.336 2.092 -0.368 1.00 0.00 15 SER A C 18
ATOM 24927 O O . SER A 1 15 ? -8.709 2.301 -1.407 1.00 0.00 15 SER A O 18
ATOM 24935 N N . CYS A 1 16 ? -8.968 1.180 0.526 1.00 0.00 16 CYS A N 18
ATOM 24936 C CA . CYS A 1 16 ? -7.781 0.356 0.335 1.00 0.00 16 CYS A CA 18
ATOM 24937 C C . CYS A 1 16 ? -8.098 -0.862 -0.527 1.00 0.00 16 CYS A C 18
ATOM 24938 O O . CYS A 1 16 ? -8.498 -1.910 -0.019 1.00 0.00 16 CYS A O 18
ATOM 24945 N N . LYS A 1 17 ? -7.917 -0.718 -1.835 1.00 0.00 17 LYS A N 18
ATOM 24946 C CA . LYS A 1 17 ? -8.182 -1.805 -2.770 1.00 0.00 17 LYS A CA 18
ATOM 24947 C C . LYS A 1 17 ? -7.058 -2.836 -2.737 1.00 0.00 17 LYS A C 18
ATOM 24948 O O . LYS A 1 17 ? -6.414 -3.099 -3.753 1.00 0.00 17 LYS A O 18
ATOM 24967 N N . TRP A 1 18 ? -6.830 -3.418 -1.566 1.00 0.00 18 TRP A N 18
ATOM 24968 C CA . TRP A 1 18 ? -5.785 -4.422 -1.402 1.00 0.00 18 TRP A CA 18
ATOM 24969 C C . TRP A 1 18 ? -6.377 -5.827 -1.384 1.00 0.00 18 TRP A C 18
ATOM 24970 O O . TRP A 1 18 ? -6.821 -6.310 -0.342 1.00 0.00 18 TRP A O 18
ATOM 24991 N N . ILE A 1 19 ? -6.380 -6.477 -2.543 1.00 0.00 19 ILE A N 18
ATOM 24992 C CA . ILE A 1 19 ? -6.917 -7.828 -2.659 1.00 0.00 19 ILE A CA 18
ATOM 24993 C C . ILE A 1 19 ? -5.916 -8.862 -2.154 1.00 0.00 19 ILE A C 18
ATOM 24994 O O . ILE A 1 19 ? -5.035 -9.301 -2.893 1.00 0.00 19 ILE A O 18
ATOM 25010 N N . ASP A 1 20 ? -6.060 -9.248 -0.891 1.00 0.00 20 ASP A N 18
ATOM 25011 C CA . ASP A 1 20 ? -5.171 -10.234 -0.287 1.00 0.00 20 ASP A CA 18
ATOM 25012 C C . ASP A 1 20 ? -5.109 -11.501 -1.134 1.00 0.00 20 ASP A C 18
ATOM 25013 O O . ASP A 1 20 ? -5.674 -11.557 -2.226 1.00 0.00 20 ASP A O 18
ATOM 25022 N N . GLU A 1 21 ? -4.418 -12.515 -0.623 1.00 0.00 21 GLU A N 18
ATOM 25023 C CA . GLU A 1 21 ? -4.281 -13.781 -1.334 1.00 0.00 21 GLU A CA 18
ATOM 25024 C C . GLU A 1 21 ? -4.452 -14.961 -0.382 1.00 0.00 21 GLU A C 18
ATOM 25025 O O . GLU A 1 21 ? -3.827 -15.014 0.676 1.00 0.00 21 GLU A O 18
ATOM 25037 N N . ALA A 1 22 ? -5.304 -15.906 -0.767 1.00 0.00 22 ALA A N 18
ATOM 25038 C CA . ALA A 1 22 ? -5.557 -17.086 0.051 1.00 0.00 22 ALA A CA 18
ATOM 25039 C C . ALA A 1 22 ? -6.368 -16.730 1.292 1.00 0.00 22 ALA A C 18
ATOM 25040 O O . ALA A 1 22 ? -6.682 -17.596 2.108 1.00 0.00 22 ALA A O 18
ATOM 25047 N N . GLN A 1 23 ? -6.704 -15.451 1.427 1.00 0.00 23 GLN A N 18
ATOM 25048 C CA . GLN A 1 23 ? -7.478 -14.982 2.571 1.00 0.00 23 GLN A CA 18
ATOM 25049 C C . GLN A 1 23 ? -8.525 -16.013 2.979 1.00 0.00 23 GLN A C 18
ATOM 25050 O O . GLN A 1 23 ? -9.161 -16.639 2.129 1.00 0.00 23 GLN A O 18
ATOM 25064 N N . LEU A 1 24 ? -8.701 -16.186 4.285 1.00 0.00 24 LEU A N 18
ATOM 25065 C CA . LEU A 1 24 ? -9.671 -17.141 4.807 1.00 0.00 24 LEU A CA 18
ATOM 25066 C C . LEU A 1 24 ? -10.913 -17.194 3.923 1.00 0.00 24 LEU A C 18
ATOM 25067 O O . LEU A 1 24 ? -11.393 -18.272 3.572 1.00 0.00 24 LEU A O 18
ATOM 25083 N N . SER A 1 25 ? -11.428 -16.022 3.564 1.00 0.00 25 SER A N 18
ATOM 25084 C CA . SER A 1 25 ? -12.615 -15.934 2.723 1.00 0.00 25 SER A CA 18
ATOM 25085 C C . SER A 1 25 ? -12.239 -15.983 1.245 1.00 0.00 25 SER A C 18
ATOM 25086 O O . SER A 1 25 ? -11.113 -15.655 0.869 1.00 0.00 25 SER A O 18
ATOM 25094 N N . ARG A 1 26 ? -13.189 -16.394 0.412 1.00 0.00 26 ARG A N 18
ATOM 25095 C CA . ARG A 1 26 ? -12.957 -16.488 -1.024 1.00 0.00 26 ARG A CA 18
ATOM 25096 C C . ARG A 1 26 ? -14.241 -16.210 -1.801 1.00 0.00 26 ARG A C 18
ATOM 25097 O O . ARG A 1 26 ? -15.350 -16.337 -1.282 1.00 0.00 26 ARG A O 18
ATOM 25118 N N . PRO A 1 27 ? -14.089 -15.821 -3.076 1.00 0.00 27 PRO A N 18
ATOM 25119 C CA . PRO A 1 27 ? -12.774 -15.666 -3.705 1.00 0.00 27 PRO A CA 18
ATOM 25120 C C . PRO A 1 27 ? -12.002 -14.475 -3.147 1.00 0.00 27 PRO A C 18
ATOM 25121 O O . PRO A 1 27 ? -12.542 -13.674 -2.384 1.00 0.00 27 PRO A O 18
ATOM 25132 N N . LYS A 1 28 ? -10.735 -14.365 -3.532 1.00 0.00 28 LYS A N 18
ATOM 25133 C CA . LYS A 1 28 ? -9.888 -13.271 -3.073 1.00 0.00 28 LYS A CA 18
ATOM 25134 C C . LYS A 1 28 ? -10.664 -11.958 -3.040 1.00 0.00 28 LYS A C 18
ATOM 25135 O O . LYS A 1 28 ? -10.831 -11.298 -4.066 1.00 0.00 28 LYS A O 18
ATOM 25154 N N . LYS A 1 29 ? -11.135 -11.584 -1.855 1.00 0.00 29 LYS A N 18
ATOM 25155 C CA . LYS A 1 29 ? -11.890 -10.348 -1.688 1.00 0.00 29 LYS A CA 18
ATOM 25156 C C . LYS A 1 29 ? -10.963 -9.137 -1.696 1.00 0.00 29 LYS A C 18
ATOM 25157 O O . LYS A 1 29 ? -9.743 -9.279 -1.780 1.00 0.00 29 LYS A O 18
ATOM 25176 N N . SER A 1 30 ? -11.549 -7.948 -1.605 1.00 0.00 30 SER A N 18
ATOM 25177 C CA . SER A 1 30 ? -10.774 -6.712 -1.604 1.00 0.00 30 SER A CA 18
ATOM 25178 C C . SER A 1 30 ? -10.800 -6.056 -0.227 1.00 0.00 30 SER A C 18
ATOM 25179 O O . SER A 1 30 ? -11.866 -5.817 0.340 1.00 0.00 30 SER A O 18
ATOM 25187 N N . CYS A 1 31 ? -9.617 -5.768 0.306 1.00 0.00 31 CYS A N 18
ATOM 25188 C CA . CYS A 1 31 ? -9.501 -5.141 1.617 1.00 0.00 31 CYS A CA 18
ATOM 25189 C C . CYS A 1 31 ? -10.533 -4.029 1.781 1.00 0.00 31 CYS A C 18
ATOM 25190 O O . CYS A 1 31 ? -10.984 -3.745 2.891 1.00 0.00 31 CYS A O 18
ATOM 25197 N N . ASP A 1 32 ? -10.903 -3.404 0.668 1.00 0.00 32 ASP A N 18
ATOM 25198 C CA . ASP A 1 32 ? -11.882 -2.324 0.688 1.00 0.00 32 ASP A CA 18
ATOM 25199 C C . ASP A 1 32 ? -11.489 -1.251 1.699 1.00 0.00 32 ASP A C 18
ATOM 25200 O O . ASP A 1 32 ? -10.762 -0.313 1.372 1.00 0.00 32 ASP A O 18
ATOM 25209 N N . ARG A 1 33 ? -11.977 -1.396 2.926 1.00 0.00 33 ARG A N 18
ATOM 25210 C CA . ARG A 1 33 ? -11.678 -0.438 3.984 1.00 0.00 33 ARG A CA 18
ATOM 25211 C C . ARG A 1 33 ? -12.084 0.973 3.571 1.00 0.00 33 ARG A C 18
ATOM 25212 O O . ARG A 1 33 ? -12.543 1.196 2.450 1.00 0.00 33 ARG A O 18
ATOM 25233 N N . THR A 1 34 ? -11.914 1.924 4.484 1.00 0.00 34 THR A N 18
ATOM 25234 C CA . THR A 1 34 ? -12.265 3.313 4.216 1.00 0.00 34 THR A CA 18
ATOM 25235 C C . THR A 1 34 ? -11.549 4.256 5.176 1.00 0.00 34 THR A C 18
ATOM 25236 O O . THR A 1 34 ? -11.650 4.112 6.395 1.00 0.00 34 THR A O 18
ATOM 25247 N N . PHE A 1 35 ? -10.826 5.223 4.620 1.00 0.00 35 PHE A N 18
ATOM 25248 C CA . PHE A 1 35 ? -10.093 6.190 5.428 1.00 0.00 35 PHE A CA 18
ATOM 25249 C C . PHE A 1 35 ? -10.414 7.617 4.993 1.00 0.00 35 PHE A C 18
ATOM 25250 O O . PHE A 1 35 ? -10.848 7.851 3.865 1.00 0.00 35 PHE A O 18
ATOM 25267 N N . SER A 1 36 ? -10.197 8.568 5.896 1.00 0.00 36 SER A N 18
ATOM 25268 C CA . SER A 1 36 ? -10.467 9.972 5.607 1.00 0.00 36 SER A CA 18
ATOM 25269 C C . SER A 1 36 ? -9.166 10.755 5.452 1.00 0.00 36 SER A C 18
ATOM 25270 O O . SER A 1 36 ? -9.167 11.903 5.009 1.00 0.00 36 SER A O 18
ATOM 25278 N N . THR A 1 37 ? -8.056 10.124 5.822 1.00 0.00 37 THR A N 18
ATOM 25279 C CA . THR A 1 37 ? -6.748 10.759 5.726 1.00 0.00 37 THR A CA 18
ATOM 25280 C C . THR A 1 37 ? -5.808 9.953 4.837 1.00 0.00 37 THR A C 18
ATOM 25281 O O . THR A 1 37 ? -5.816 8.722 4.865 1.00 0.00 37 THR A O 18
ATOM 25292 N N . MET A 1 38 ? -5.000 10.654 4.049 1.00 0.00 38 MET A N 18
ATOM 25293 C CA . MET A 1 38 ? -4.052 10.001 3.153 1.00 0.00 38 MET A CA 18
ATOM 25294 C C . MET A 1 38 ? -3.009 9.217 3.942 1.00 0.00 38 MET A C 18
ATOM 25295 O O . MET A 1 38 ? -2.523 8.180 3.488 1.00 0.00 38 MET A O 18
ATOM 25309 N N . HIS A 1 39 ? -2.668 9.718 5.125 1.00 0.00 39 HIS A N 18
ATOM 25310 C CA . HIS A 1 39 ? -1.682 9.064 5.977 1.00 0.00 39 HIS A CA 18
ATOM 25311 C C . HIS A 1 39 ? -2.171 7.687 6.416 1.00 0.00 39 HIS A C 18
ATOM 25312 O O . HIS A 1 39 ? -1.405 6.724 6.439 1.00 0.00 39 HIS A O 18
ATOM 25326 N N . GLU A 1 40 ? -3.452 7.603 6.764 1.00 0.00 40 GLU A N 18
ATOM 25327 C CA . GLU A 1 40 ? -4.042 6.344 7.204 1.00 0.00 40 GLU A CA 18
ATOM 25328 C C . GLU A 1 40 ? -3.822 5.248 6.165 1.00 0.00 40 GLU A C 18
ATOM 25329 O O . GLU A 1 40 ? -3.203 4.221 6.450 1.00 0.00 40 GLU A O 18
ATOM 25341 N N . LEU A 1 41 ? -4.333 5.472 4.960 1.00 0.00 41 LEU A N 18
ATOM 25342 C CA . LEU A 1 41 ? -4.194 4.504 3.877 1.00 0.00 41 LEU A CA 18
ATOM 25343 C C . LEU A 1 41 ? -2.743 4.058 3.729 1.00 0.00 41 LEU A C 18
ATOM 25344 O O . LEU A 1 41 ? -2.440 2.866 3.782 1.00 0.00 41 LEU A O 18
ATOM 25360 N N . VAL A 1 42 ? -1.847 5.024 3.546 1.00 0.00 42 VAL A N 18
ATOM 25361 C CA . VAL A 1 42 ? -0.427 4.731 3.394 1.00 0.00 42 VAL A CA 18
ATOM 25362 C C . VAL A 1 42 ? 0.116 3.996 4.614 1.00 0.00 42 VAL A C 18
ATOM 25363 O O . VAL A 1 42 ? 0.980 3.127 4.496 1.00 0.00 42 VAL A O 18
ATOM 25376 N N . THR A 1 43 ? -0.397 4.350 5.788 1.00 0.00 43 THR A N 18
ATOM 25377 C CA . THR A 1 43 ? 0.037 3.726 7.031 1.00 0.00 43 THR A CA 18
ATOM 25378 C C . THR A 1 43 ? -0.644 2.377 7.236 1.00 0.00 43 THR A C 18
ATOM 25379 O O . THR A 1 43 ? -0.219 1.576 8.070 1.00 0.00 43 THR A O 18
ATOM 25390 N N . HIS A 1 44 ? -1.702 2.132 6.470 1.00 0.00 44 HIS A N 18
ATOM 25391 C CA . HIS A 1 44 ? -2.441 0.878 6.567 1.00 0.00 44 HIS A CA 18
ATOM 25392 C C . HIS A 1 44 ? -1.736 -0.230 5.791 1.00 0.00 44 HIS A C 18
ATOM 25393 O O . HIS A 1 44 ? -1.231 -1.188 6.376 1.00 0.00 44 HIS A O 18
ATOM 25407 N N . VAL A 1 45 ? -1.706 -0.093 4.469 1.00 0.00 45 VAL A N 18
ATOM 25408 C CA . VAL A 1 45 ? -1.062 -1.082 3.612 1.00 0.00 45 VAL A CA 18
ATOM 25409 C C . VAL A 1 45 ? 0.384 -1.316 4.034 1.00 0.00 45 VAL A C 18
ATOM 25410 O O . VAL A 1 45 ? 1.012 -2.293 3.624 1.00 0.00 45 VAL A O 18
ATOM 25423 N N . THR A 1 46 ? 0.909 -0.414 4.857 1.00 0.00 46 THR A N 18
ATOM 25424 C CA . THR A 1 46 ? 2.281 -0.521 5.335 1.00 0.00 46 THR A CA 18
ATOM 25425 C C . THR A 1 46 ? 2.442 -1.701 6.286 1.00 0.00 46 THR A C 18
ATOM 25426 O O . THR A 1 46 ? 3.130 -2.673 5.974 1.00 0.00 46 THR A O 18
ATOM 25437 N N . MET A 1 47 ? 1.802 -1.610 7.448 1.00 0.00 47 MET A N 18
ATOM 25438 C CA . MET A 1 47 ? 1.873 -2.673 8.444 1.00 0.00 47 MET A CA 18
ATOM 25439 C C . MET A 1 47 ? 0.730 -3.666 8.262 1.00 0.00 47 MET A C 18
ATOM 25440 O O . MET A 1 47 ? 0.942 -4.878 8.264 1.00 0.00 47 MET A O 18
ATOM 25454 N N . GLU A 1 48 ? -0.483 -3.143 8.107 1.00 0.00 48 GLU A N 18
ATOM 25455 C CA . GLU A 1 48 ? -1.659 -3.986 7.925 1.00 0.00 48 GLU A CA 18
ATOM 25456 C C . GLU A 1 48 ? -1.420 -5.028 6.837 1.00 0.00 48 GLU A C 18
ATOM 25457 O O . GLU A 1 48 ? -1.824 -6.184 6.969 1.00 0.00 48 GLU A O 18
ATOM 25469 N N . HIS A 1 49 ? -0.760 -4.611 5.761 1.00 0.00 49 HIS A N 18
ATOM 25470 C CA . HIS A 1 49 ? -0.466 -5.507 4.649 1.00 0.00 49 HIS A CA 18
ATOM 25471 C C . HIS A 1 49 ? 1.030 -5.795 4.564 1.00 0.00 49 HIS A C 18
ATOM 25472 O O . HIS A 1 49 ? 1.503 -6.825 5.044 1.00 0.00 49 HIS A O 18
ATOM 25486 N N . VAL A 1 50 ? 1.770 -4.878 3.948 1.00 0.00 50 VAL A N 18
ATOM 25487 C CA . VAL A 1 50 ? 3.212 -5.033 3.800 1.00 0.00 50 VAL A CA 18
ATOM 25488 C C . VAL A 1 50 ? 3.845 -5.546 5.089 1.00 0.00 50 VAL A C 18
ATOM 25489 O O . VAL A 1 50 ? 4.870 -6.226 5.063 1.00 0.00 50 VAL A O 18
ATOM 25502 N N . GLY A 1 51 ? 3.226 -5.214 6.219 1.00 0.00 51 GLY A N 18
ATOM 25503 C CA . GLY A 1 51 ? 3.743 -5.649 7.503 1.00 0.00 51 GLY A CA 18
ATOM 25504 C C . GLY A 1 51 ? 5.208 -5.307 7.685 1.00 0.00 51 GLY A C 18
ATOM 25505 O O . GLY A 1 51 ? 5.865 -4.843 6.753 1.00 0.00 51 GLY A O 18
ATOM 25509 N N . GLY A 1 52 ? 5.723 -5.534 8.889 1.00 0.00 52 GLY A N 18
ATOM 25510 C CA . GLY A 1 52 ? 7.116 -5.239 9.169 1.00 0.00 52 GLY A CA 18
ATOM 25511 C C . GLY A 1 52 ? 8.061 -5.960 8.228 1.00 0.00 52 GLY A C 18
ATOM 25512 O O . GLY A 1 52 ? 7.646 -6.760 7.389 1.00 0.00 52 GLY A O 18
ATOM 25516 N N . PRO A 1 53 ? 9.366 -5.677 8.362 1.00 0.00 53 PRO A N 18
ATOM 25517 C CA . PRO A 1 53 ? 10.399 -6.293 7.524 1.00 0.00 53 PRO A CA 18
ATOM 25518 C C . PRO A 1 53 ? 10.589 -7.774 7.833 1.00 0.00 53 PRO A C 18
ATOM 25519 O O . PRO A 1 53 ? 11.292 -8.482 7.113 1.00 0.00 53 PRO A O 18
ATOM 25530 N N . GLU A 1 54 ? 9.957 -8.236 8.908 1.00 0.00 54 GLU A N 18
ATOM 25531 C CA . GLU A 1 54 ? 10.058 -9.633 9.311 1.00 0.00 54 GLU A CA 18
ATOM 25532 C C . GLU A 1 54 ? 8.921 -10.456 8.711 1.00 0.00 54 GLU A C 18
ATOM 25533 O O . GLU A 1 54 ? 8.736 -11.622 9.057 1.00 0.00 54 GLU A O 18
ATOM 25545 N N . GLN A 1 55 ? 8.162 -9.838 7.812 1.00 0.00 55 GLN A N 18
ATOM 25546 C CA . GLN A 1 55 ? 7.042 -10.512 7.165 1.00 0.00 55 GLN A CA 18
ATOM 25547 C C . GLN A 1 55 ? 7.537 -11.523 6.136 1.00 0.00 55 GLN A C 18
ATOM 25548 O O . GLN A 1 55 ? 8.541 -11.298 5.463 1.00 0.00 55 GLN A O 18
ATOM 25562 N N . ASN A 1 56 ? 6.824 -12.639 6.021 1.00 0.00 56 ASN A N 18
ATOM 25563 C CA . ASN A 1 56 ? 7.191 -13.686 5.074 1.00 0.00 56 ASN A CA 18
ATOM 25564 C C . ASN A 1 56 ? 6.565 -13.428 3.707 1.00 0.00 56 ASN A C 18
ATOM 25565 O O . ASN A 1 56 ? 5.374 -13.660 3.505 1.00 0.00 56 ASN A O 18
ATOM 25576 N N . ASN A 1 57 ? 7.377 -12.946 2.772 1.00 0.00 57 ASN A N 18
ATOM 25577 C CA . ASN A 1 57 ? 6.903 -12.655 1.424 1.00 0.00 57 ASN A CA 18
ATOM 25578 C C . ASN A 1 57 ? 6.132 -11.339 1.389 1.00 0.00 57 ASN A C 18
ATOM 25579 O O . ASN A 1 57 ? 5.113 -11.187 2.064 1.00 0.00 57 ASN A O 18
ATOM 25590 N N . HIS A 1 58 ? 6.626 -10.391 0.599 1.00 0.00 58 HIS A N 18
ATOM 25591 C CA . HIS A 1 58 ? 5.983 -9.088 0.476 1.00 0.00 58 HIS A CA 18
ATOM 25592 C C . HIS A 1 58 ? 5.661 -8.777 -0.983 1.00 0.00 58 HIS A C 18
ATOM 25593 O O . HIS A 1 58 ? 6.549 -8.449 -1.769 1.00 0.00 58 HIS A O 18
ATOM 25607 N N . VAL A 1 59 ? 4.384 -8.882 -1.337 1.00 0.00 59 VAL A N 18
ATOM 25608 C CA . VAL A 1 59 ? 3.944 -8.612 -2.701 1.00 0.00 59 VAL A CA 18
ATOM 25609 C C . VAL A 1 59 ? 2.898 -7.504 -2.732 1.00 0.00 59 VAL A C 18
ATOM 25610 O O . VAL A 1 59 ? 2.148 -7.316 -1.773 1.00 0.00 59 VAL A O 18
ATOM 25623 N N . CYS A 1 60 ? 2.852 -6.771 -3.840 1.00 0.00 60 CYS A N 18
ATOM 25624 C CA . CYS A 1 60 ? 1.897 -5.681 -3.997 1.00 0.00 60 CYS A CA 18
ATOM 25625 C C . CYS A 1 60 ? 0.556 -6.202 -4.507 1.00 0.00 60 CYS A C 18
ATOM 25626 O O . CYS A 1 60 ? 0.413 -6.530 -5.685 1.00 0.00 60 CYS A O 18
ATOM 25633 N N . TYR A 1 61 ? -0.423 -6.273 -3.612 1.00 0.00 61 TYR A N 18
ATOM 25634 C CA . TYR A 1 61 ? -1.752 -6.756 -3.970 1.00 0.00 61 TYR A CA 18
ATOM 25635 C C . TYR A 1 61 ? -2.721 -5.593 -4.160 1.00 0.00 61 TYR A C 18
ATOM 25636 O O . TYR A 1 61 ? -2.955 -4.809 -3.240 1.00 0.00 61 TYR A O 18
ATOM 25654 N N . TRP A 1 62 ? -3.282 -5.489 -5.359 1.00 0.00 62 TRP A N 18
ATOM 25655 C CA . TRP A 1 62 ? -4.226 -4.422 -5.671 1.00 0.00 62 TRP A CA 18
ATOM 25656 C C . TRP A 1 62 ? -5.239 -4.880 -6.715 1.00 0.00 62 TRP A C 18
ATOM 25657 O O . TRP A 1 62 ? -5.086 -5.944 -7.315 1.00 0.00 62 TRP A O 18
ATOM 25678 N N . GLU A 1 63 ? -6.271 -4.070 -6.928 1.00 0.00 63 GLU A N 18
ATOM 25679 C CA . GLU A 1 63 ? -7.308 -4.394 -7.900 1.00 0.00 63 GLU A CA 18
ATOM 25680 C C . GLU A 1 63 ? -6.919 -3.908 -9.293 1.00 0.00 63 GLU A C 18
ATOM 25681 O O . GLU A 1 63 ? -7.247 -4.541 -10.296 1.00 0.00 63 GLU A O 18
ATOM 25693 N N . GLU A 1 64 ? -6.218 -2.779 -9.346 1.00 0.00 64 GLU A N 18
ATOM 25694 C CA . GLU A 1 64 ? -5.786 -2.208 -10.615 1.00 0.00 64 GLU A CA 18
ATOM 25695 C C . GLU A 1 64 ? -4.290 -1.908 -10.596 1.00 0.00 64 GLU A C 18
ATOM 25696 O O . GLU A 1 64 ? -3.869 -0.775 -10.828 1.00 0.00 64 GLU A O 18
ATOM 25708 N N . CYS A 1 65 ? -3.491 -2.933 -10.317 1.00 0.00 65 CYS A N 18
ATOM 25709 C CA . CYS A 1 65 ? -2.042 -2.782 -10.265 1.00 0.00 65 CYS A CA 18
ATOM 25710 C C . CYS A 1 65 ? -1.382 -3.456 -11.464 1.00 0.00 65 CYS A C 18
ATOM 25711 O O . CYS A 1 65 ? -1.820 -4.505 -11.937 1.00 0.00 65 CYS A O 18
ATOM 25718 N N . PRO A 1 66 ? -0.302 -2.841 -11.968 1.00 0.00 66 PRO A N 18
ATOM 25719 C CA . PRO A 1 66 ? 0.443 -3.364 -13.118 1.00 0.00 66 PRO A CA 18
ATOM 25720 C C . PRO A 1 66 ? 1.206 -4.641 -12.782 1.00 0.00 66 PRO A C 18
ATOM 25721 O O . PRO A 1 66 ? 1.219 -5.591 -13.565 1.00 0.00 66 PRO A O 18
ATOM 25732 N N . ARG A 1 67 ? 1.839 -4.656 -11.614 1.00 0.00 67 ARG A N 18
ATOM 25733 C CA . ARG A 1 67 ? 2.605 -5.817 -11.175 1.00 0.00 67 ARG A CA 18
ATOM 25734 C C . ARG A 1 67 ? 1.678 -6.969 -10.800 1.00 0.00 67 ARG A C 18
ATOM 25735 O O . ARG A 1 67 ? 2.117 -8.110 -10.660 1.00 0.00 67 ARG A O 18
ATOM 25756 N N . GLU A 1 68 ? 0.395 -6.662 -10.638 1.00 0.00 68 GLU A N 18
ATOM 25757 C CA . GLU A 1 68 ? -0.592 -7.672 -10.277 1.00 0.00 68 GLU A CA 18
ATOM 25758 C C . GLU A 1 68 ? -0.051 -8.599 -9.191 1.00 0.00 68 GLU A C 18
ATOM 25759 O O . GLU A 1 68 ? -0.506 -9.732 -9.043 1.00 0.00 68 GLU A O 18
ATOM 25771 N N . GLY A 1 69 ? 0.925 -8.107 -8.434 1.00 0.00 69 GLY A N 18
ATOM 25772 C CA . GLY A 1 69 ? 1.513 -8.903 -7.373 1.00 0.00 69 GLY A CA 18
ATOM 25773 C C . GLY A 1 69 ? 2.762 -9.636 -7.822 1.00 0.00 69 GLY A C 18
ATOM 25774 O O . GLY A 1 69 ? 2.969 -10.798 -7.471 1.00 0.00 69 GLY A O 18
ATOM 25778 N N . LYS A 1 70 ? 3.596 -8.957 -8.602 1.00 0.00 70 LYS A N 18
ATOM 25779 C CA . LYS A 1 70 ? 4.831 -9.551 -9.101 1.00 0.00 70 LYS A CA 18
ATOM 25780 C C . LYS A 1 70 ? 5.954 -9.409 -8.078 1.00 0.00 70 LYS A C 18
ATOM 25781 O O . LYS A 1 70 ? 7.127 -9.315 -8.440 1.00 0.00 70 LYS A O 18
ATOM 25800 N N . SER A 1 71 ? 5.588 -9.397 -6.801 1.00 0.00 71 SER A N 18
ATOM 25801 C CA . SER A 1 71 ? 6.564 -9.265 -5.726 1.00 0.00 71 SER A CA 18
ATOM 25802 C C . SER A 1 71 ? 7.564 -8.154 -6.034 1.00 0.00 71 SER A C 18
ATOM 25803 O O . SER A 1 71 ? 7.403 -7.409 -7.001 1.00 0.00 71 SER A O 18
ATOM 25811 N N . PHE A 1 72 ? 8.597 -8.049 -5.204 1.00 0.00 72 PHE A N 18
ATOM 25812 C CA . PHE A 1 72 ? 9.623 -7.029 -5.386 1.00 0.00 72 PHE A CA 18
ATOM 25813 C C . PHE A 1 72 ? 10.996 -7.562 -4.987 1.00 0.00 72 PHE A C 18
ATOM 25814 O O . PHE A 1 72 ? 11.714 -8.137 -5.805 1.00 0.00 72 PHE A O 18
ATOM 25831 N N . LYS A 1 73 ? 11.355 -7.366 -3.723 1.00 0.00 73 LYS A N 18
ATOM 25832 C CA . LYS A 1 73 ? 12.641 -7.826 -3.212 1.00 0.00 73 LYS A CA 18
ATOM 25833 C C . LYS A 1 73 ? 12.941 -7.202 -1.853 1.00 0.00 73 LYS A C 18
ATOM 25834 O O . LYS A 1 73 ? 13.359 -7.891 -0.922 1.00 0.00 73 LYS A O 18
ATOM 25853 N N . ALA A 1 74 ? 12.725 -5.895 -1.746 1.00 0.00 74 ALA A N 18
ATOM 25854 C CA . ALA A 1 74 ? 12.970 -5.180 -0.500 1.00 0.00 74 ALA A CA 18
ATOM 25855 C C . ALA A 1 74 ? 11.660 -4.836 0.202 1.00 0.00 74 ALA A C 18
ATOM 25856 O O . ALA A 1 74 ? 10.637 -4.611 -0.445 1.00 0.00 74 ALA A O 18
ATOM 25863 N N . LYS A 1 75 ? 11.698 -4.799 1.530 1.00 0.00 75 LYS A N 18
ATOM 25864 C CA . LYS A 1 75 ? 10.515 -4.482 2.320 1.00 0.00 75 LYS A CA 18
ATOM 25865 C C . LYS A 1 75 ? 10.034 -3.063 2.036 1.00 0.00 75 LYS A C 18
ATOM 25866 O O . LYS A 1 75 ? 8.832 -2.812 1.939 1.00 0.00 75 LYS A O 18
ATOM 25885 N N . TYR A 1 76 ? 10.979 -2.139 1.901 1.00 0.00 76 TYR A N 18
ATOM 25886 C CA . TYR A 1 76 ? 10.651 -0.744 1.628 1.00 0.00 76 TYR A CA 18
ATOM 25887 C C . TYR A 1 76 ? 10.172 -0.569 0.190 1.00 0.00 76 TYR A C 18
ATOM 25888 O O . TYR A 1 76 ? 9.104 -0.009 -0.057 1.00 0.00 76 TYR A O 18
ATOM 25906 N N . LYS A 1 77 ? 10.971 -1.052 -0.755 1.00 0.00 77 LYS A N 18
ATOM 25907 C CA . LYS A 1 77 ? 10.631 -0.952 -2.169 1.00 0.00 77 LYS A CA 18
ATOM 25908 C C . LYS A 1 77 ? 9.147 -1.225 -2.393 1.00 0.00 77 LYS A C 18
ATOM 25909 O O . LYS A 1 77 ? 8.462 -0.467 -3.081 1.00 0.00 77 LYS A O 18
ATOM 25928 N N . LEU A 1 78 ? 8.655 -2.311 -1.807 1.00 0.00 78 LEU A N 18
ATOM 25929 C CA . LEU A 1 78 ? 7.251 -2.684 -1.940 1.00 0.00 78 LEU A CA 18
ATOM 25930 C C . LEU A 1 78 ? 6.341 -1.501 -1.623 1.00 0.00 78 LEU A C 18
ATOM 25931 O O . LEU A 1 78 ? 5.546 -1.074 -2.461 1.00 0.00 78 LEU A O 18
ATOM 25947 N N . VAL A 1 79 ? 6.465 -0.975 -0.409 1.00 0.00 79 VAL A N 18
ATOM 25948 C CA . VAL A 1 79 ? 5.657 0.161 0.017 1.00 0.00 79 VAL A CA 18
ATOM 25949 C C . VAL A 1 79 ? 5.840 1.349 -0.920 1.00 0.00 79 VAL A C 18
ATOM 25950 O O . VAL A 1 79 ? 4.904 2.108 -1.166 1.00 0.00 79 VAL A O 18
ATOM 25963 N N . ASN A 1 80 ? 7.053 1.504 -1.441 1.00 0.00 80 ASN A N 18
ATOM 25964 C CA . ASN A 1 80 ? 7.359 2.600 -2.352 1.00 0.00 80 ASN A CA 18
ATOM 25965 C C . ASN A 1 80 ? 6.443 2.567 -3.571 1.00 0.00 80 ASN A C 18
ATOM 25966 O O . ASN A 1 80 ? 5.945 3.602 -4.016 1.00 0.00 80 ASN A O 18
ATOM 25977 N N . HIS A 1 81 ? 6.224 1.370 -4.107 1.00 0.00 81 HIS A N 18
ATOM 25978 C CA . HIS A 1 81 ? 5.365 1.201 -5.275 1.00 0.00 81 HIS A CA 18
ATOM 25979 C C . HIS A 1 81 ? 3.896 1.355 -4.896 1.00 0.00 81 HIS A C 18
ATOM 25980 O O . HIS A 1 81 ? 3.122 1.987 -5.616 1.00 0.00 81 HIS A O 18
ATOM 25994 N N . ILE A 1 82 ? 3.518 0.773 -3.762 1.00 0.00 82 ILE A N 18
ATOM 25995 C CA . ILE A 1 82 ? 2.142 0.846 -3.288 1.00 0.00 82 ILE A CA 18
ATOM 25996 C C . ILE A 1 82 ? 1.611 2.274 -3.360 1.00 0.00 82 ILE A C 18
ATOM 25997 O O . ILE A 1 82 ? 0.468 2.503 -3.755 1.00 0.00 82 ILE A O 18
ATOM 26013 N N . ARG A 1 83 ? 2.449 3.231 -2.975 1.00 0.00 83 ARG A N 18
ATOM 26014 C CA . ARG A 1 83 ? 2.064 4.637 -2.996 1.00 0.00 83 ARG A CA 18
ATOM 26015 C C . ARG A 1 83 ? 1.398 4.999 -4.320 1.00 0.00 83 ARG A C 18
ATOM 26016 O O . ARG A 1 83 ? 0.343 5.634 -4.343 1.00 0.00 83 ARG A O 18
ATOM 26037 N N . VAL A 1 84 ? 2.020 4.590 -5.421 1.00 0.00 84 VAL A N 18
ATOM 26038 C CA . VAL A 1 84 ? 1.488 4.871 -6.749 1.00 0.00 84 VAL A CA 18
ATOM 26039 C C . VAL A 1 84 ? 0.003 4.533 -6.828 1.00 0.00 84 VAL A C 18
ATOM 26040 O O . VAL A 1 84 ? -0.752 5.171 -7.563 1.00 0.00 84 VAL A O 18
ATOM 26053 N N . HIS A 1 85 ? -0.410 3.525 -6.066 1.00 0.00 85 HIS A N 18
ATOM 26054 C CA . HIS A 1 85 ? -1.806 3.102 -6.049 1.00 0.00 85 HIS A CA 18
ATOM 26055 C C . HIS A 1 85 ? -2.622 3.960 -5.087 1.00 0.00 85 HIS A C 18
ATOM 26056 O O . HIS A 1 85 ? -3.726 4.398 -5.412 1.00 0.00 85 HIS A O 18
ATOM 26070 N N . THR A 1 86 ? -2.071 4.197 -3.900 1.00 0.00 86 THR A N 18
ATOM 26071 C CA . THR A 1 86 ? -2.748 5.000 -2.890 1.00 0.00 86 THR A CA 18
ATOM 26072 C C . THR A 1 86 ? -3.116 6.375 -3.437 1.00 0.00 86 THR A C 18
ATOM 26073 O O . THR A 1 86 ? -4.175 6.916 -3.122 1.00 0.00 86 THR A O 18
ATOM 26084 N N . GLY A 1 87 ? -2.235 6.935 -4.259 1.00 0.00 87 GLY A N 18
ATOM 26085 C CA . GLY A 1 87 ? -2.486 8.242 -4.837 1.00 0.00 87 GLY A CA 18
ATOM 26086 C C . GLY A 1 87 ? -1.860 9.363 -4.031 1.00 0.00 87 GLY A C 18
ATOM 26087 O O . GLY A 1 87 ? -2.051 10.539 -4.340 1.00 0.00 87 GLY A O 18
ATOM 26091 N N . GLU A 1 88 ? -1.111 8.998 -2.995 1.00 0.00 88 GLU A N 18
ATOM 26092 C CA . GLU A 1 88 ? -0.457 9.983 -2.142 1.00 0.00 88 GLU A CA 18
ATOM 26093 C C . GLU A 1 88 ? 0.700 10.656 -2.875 1.00 0.00 88 GLU A C 18
ATOM 26094 O O . GLU A 1 88 ? 0.724 10.708 -4.105 1.00 0.00 88 GLU A O 18
ATOM 26106 N N . LYS A 1 89 ? 1.657 11.171 -2.112 1.00 0.00 89 LYS A N 18
ATOM 26107 C CA . LYS A 1 89 ? 2.818 11.841 -2.686 1.00 0.00 89 LYS A CA 18
ATOM 26108 C C . LYS A 1 89 ? 4.099 11.075 -2.373 1.00 0.00 89 LYS A C 18
ATOM 26109 O O . LYS A 1 89 ? 4.056 9.975 -1.822 1.00 0.00 89 LYS A O 18
ATOM 26128 N N . SER A 1 90 ? 5.237 11.663 -2.727 1.00 0.00 90 SER A N 18
ATOM 26129 C CA . SER A 1 90 ? 6.530 11.034 -2.486 1.00 0.00 90 SER A CA 18
ATOM 26130 C C . SER A 1 90 ? 7.569 12.070 -2.068 1.00 0.00 90 SER A C 18
ATOM 26131 O O . SER A 1 90 ? 8.140 12.766 -2.907 1.00 0.00 90 SER A O 18
ATOM 26139 N N . GLY A 1 91 ? 7.808 12.167 -0.764 1.00 0.00 91 GLY A N 18
ATOM 26140 C CA . GLY A 1 91 ? 8.778 13.120 -0.257 1.00 0.00 91 GLY A CA 18
ATOM 26141 C C . GLY A 1 91 ? 10.143 12.953 -0.893 1.00 0.00 91 GLY A C 18
ATOM 26142 O O . GLY A 1 91 ? 10.484 11.890 -1.413 1.00 0.00 91 GLY A O 18
ATOM 26146 N N . PRO A 1 92 ? 10.952 14.022 -0.858 1.00 0.00 92 PRO A N 18
ATOM 26147 C CA . PRO A 1 92 ? 12.301 14.014 -1.432 1.00 0.00 92 PRO A CA 18
ATOM 26148 C C . PRO A 1 92 ? 13.263 13.138 -0.638 1.00 0.00 92 PRO A C 18
ATOM 26149 O O . PRO A 1 92 ? 13.991 13.625 0.228 1.00 0.00 92 PRO A O 18
ATOM 26160 N N . SER A 1 93 ? 13.263 11.843 -0.939 1.00 0.00 93 SER A N 18
ATOM 26161 C CA . SER A 1 93 ? 14.135 10.899 -0.250 1.00 0.00 93 SER A CA 18
ATOM 26162 C C . SER A 1 93 ? 15.566 11.004 -0.768 1.00 0.00 93 SER A C 18
ATOM 26163 O O . SER A 1 93 ? 16.521 10.702 -0.052 1.00 0.00 93 SER A O 18
ATOM 26171 N N . SER A 1 94 ? 15.707 11.433 -2.018 1.00 0.00 94 SER A N 18
ATOM 26172 C CA . SER A 1 94 ? 17.021 11.575 -2.635 1.00 0.00 94 SER A CA 18
ATOM 26173 C C . SER A 1 94 ? 16.899 12.123 -4.053 1.00 0.00 94 SER A C 18
ATOM 26174 O O . SER A 1 94 ? 15.915 11.870 -4.746 1.00 0.00 94 SER A O 18
ATOM 26182 N N . GLY A 1 95 ? 17.908 12.877 -4.478 1.00 0.00 95 GLY A N 18
ATOM 26183 C CA . GLY A 1 95 ? 17.896 13.451 -5.811 1.00 0.00 95 GLY A CA 18
ATOM 26184 C C . GLY A 1 95 ? 18.492 12.520 -6.848 1.00 0.00 95 GLY A C 18
ATOM 26185 O O . GLY A 1 95 ? 19.698 12.581 -7.085 1.00 0.00 95 GLY A O 18
ATOM 26191 N N . GLY A 1 1 ? -15.481 38.681 15.628 1.00 0.00 1 GLY A N 19
ATOM 26192 C CA . GLY A 1 1 ? -14.706 38.058 14.571 1.00 0.00 1 GLY A CA 19
ATOM 26193 C C . GLY A 1 1 ? -15.580 37.377 13.536 1.00 0.00 1 GLY A C 19
ATOM 26194 O O . GLY A 1 1 ? -16.669 37.856 13.221 1.00 0.00 1 GLY A O 19
ATOM 26198 N N . SER A 1 2 ? -15.101 36.257 13.005 1.00 0.00 2 SER A N 19
ATOM 26199 C CA . SER A 1 2 ? -15.844 35.511 11.995 1.00 0.00 2 SER A CA 19
ATOM 26200 C C . SER A 1 2 ? -15.169 34.175 11.701 1.00 0.00 2 SER A C 19
ATOM 26201 O O . SER A 1 2 ? -14.045 34.131 11.200 1.00 0.00 2 SER A O 19
ATOM 26209 N N . SER A 1 3 ? -15.864 33.086 12.016 1.00 0.00 3 SER A N 19
ATOM 26210 C CA . SER A 1 3 ? -15.331 31.748 11.789 1.00 0.00 3 SER A CA 19
ATOM 26211 C C . SER A 1 3 ? -16.330 30.683 12.235 1.00 0.00 3 SER A C 19
ATOM 26212 O O . SER A 1 3 ? -16.559 30.491 13.428 1.00 0.00 3 SER A O 19
ATOM 26220 N N . GLY A 1 4 ? -16.922 29.994 11.265 1.00 0.00 4 GLY A N 19
ATOM 26221 C CA . GLY A 1 4 ? -17.890 28.957 11.575 1.00 0.00 4 GLY A CA 19
ATOM 26222 C C . GLY A 1 4 ? -17.827 27.796 10.604 1.00 0.00 4 GLY A C 19
ATOM 26223 O O . GLY A 1 4 ? -16.835 27.622 9.896 1.00 0.00 4 GLY A O 19
ATOM 26227 N N . SER A 1 5 ? -18.888 26.996 10.570 1.00 0.00 5 SER A N 19
ATOM 26228 C CA . SER A 1 5 ? -18.948 25.841 9.682 1.00 0.00 5 SER A CA 19
ATOM 26229 C C . SER A 1 5 ? -20.390 25.527 9.295 1.00 0.00 5 SER A C 19
ATOM 26230 O O . SER A 1 5 ? -21.317 26.241 9.679 1.00 0.00 5 SER A O 19
ATOM 26238 N N . SER A 1 6 ? -20.570 24.454 8.531 1.00 0.00 6 SER A N 19
ATOM 26239 C CA . SER A 1 6 ? -21.898 24.047 8.087 1.00 0.00 6 SER A CA 19
ATOM 26240 C C . SER A 1 6 ? -22.074 22.537 8.215 1.00 0.00 6 SER A C 19
ATOM 26241 O O . SER A 1 6 ? -21.149 21.823 8.601 1.00 0.00 6 SER A O 19
ATOM 26249 N N . GLY A 1 7 ? -23.269 22.056 7.886 1.00 0.00 7 GLY A N 19
ATOM 26250 C CA . GLY A 1 7 ? -23.546 20.634 7.970 1.00 0.00 7 GLY A CA 19
ATOM 26251 C C . GLY A 1 7 ? -23.199 19.899 6.690 1.00 0.00 7 GLY A C 19
ATOM 26252 O O . GLY A 1 7 ? -23.960 19.048 6.231 1.00 0.00 7 GLY A O 19
ATOM 26256 N N . GLN A 1 8 ? -22.049 20.230 6.113 1.00 0.00 8 GLN A N 19
ATOM 26257 C CA . GLN A 1 8 ? -21.605 19.596 4.877 1.00 0.00 8 GLN A CA 19
ATOM 26258 C C . GLN A 1 8 ? -21.048 18.203 5.149 1.00 0.00 8 GLN A C 19
ATOM 26259 O O . GLN A 1 8 ? -20.412 17.950 6.172 1.00 0.00 8 GLN A O 19
ATOM 26273 N N . PRO A 1 9 ? -21.292 17.274 4.212 1.00 0.00 9 PRO A N 19
ATOM 26274 C CA . PRO A 1 9 ? -20.824 15.890 4.328 1.00 0.00 9 PRO A CA 19
ATOM 26275 C C . PRO A 1 9 ? -19.310 15.777 4.186 1.00 0.00 9 PRO A C 19
ATOM 26276 O O . PRO A 1 9 ? -18.705 16.438 3.341 1.00 0.00 9 PRO A O 19
ATOM 26287 N N . ILE A 1 10 ? -18.704 14.935 5.017 1.00 0.00 10 ILE A N 19
ATOM 26288 C CA . ILE A 1 10 ? -17.260 14.735 4.982 1.00 0.00 10 ILE A CA 19
ATOM 26289 C C . ILE A 1 10 ? -16.773 14.493 3.557 1.00 0.00 10 ILE A C 19
ATOM 26290 O O . ILE A 1 10 ? -17.551 14.123 2.678 1.00 0.00 10 ILE A O 19
ATOM 26306 N N . LYS A 1 11 ? -15.480 14.702 3.337 1.00 0.00 11 LYS A N 19
ATOM 26307 C CA . LYS A 1 11 ? -14.886 14.504 2.020 1.00 0.00 11 LYS A CA 19
ATOM 26308 C C . LYS A 1 11 ? -14.982 13.043 1.594 1.00 0.00 11 LYS A C 19
ATOM 26309 O O . LYS A 1 11 ? -15.587 12.225 2.286 1.00 0.00 11 LYS A O 19
ATOM 26328 N N . GLN A 1 12 ? -14.380 12.723 0.453 1.00 0.00 12 GLN A N 19
ATOM 26329 C CA . GLN A 1 12 ? -14.398 11.360 -0.064 1.00 0.00 12 GLN A CA 19
ATOM 26330 C C . GLN A 1 12 ? -13.866 10.377 0.974 1.00 0.00 12 GLN A C 19
ATOM 26331 O O . GLN A 1 12 ? -13.329 10.781 2.005 1.00 0.00 12 GLN A O 19
ATOM 26345 N N . GLU A 1 13 ? -14.019 9.087 0.694 1.00 0.00 13 GLU A N 19
ATOM 26346 C CA . GLU A 1 13 ? -13.554 8.048 1.605 1.00 0.00 13 GLU A CA 19
ATOM 26347 C C . GLU A 1 13 ? -12.554 7.126 0.913 1.00 0.00 13 GLU A C 19
ATOM 26348 O O . GLU A 1 13 ? -12.938 6.181 0.223 1.00 0.00 13 GLU A O 19
ATOM 26360 N N . LEU A 1 14 ? -11.270 7.407 1.104 1.00 0.00 14 LEU A N 19
ATOM 26361 C CA . LEU A 1 14 ? -10.213 6.605 0.498 1.00 0.00 14 LEU A CA 19
ATOM 26362 C C . LEU A 1 14 ? -10.383 5.129 0.845 1.00 0.00 14 LEU A C 19
ATOM 26363 O O . LEU A 1 14 ? -10.404 4.755 2.018 1.00 0.00 14 LEU A O 19
ATOM 26379 N N . SER A 1 15 ? -10.503 4.295 -0.183 1.00 0.00 15 SER A N 19
ATOM 26380 C CA . SER A 1 15 ? -10.673 2.860 0.013 1.00 0.00 15 SER A CA 19
ATOM 26381 C C . SER A 1 15 ? -9.374 2.114 -0.277 1.00 0.00 15 SER A C 19
ATOM 26382 O O . SER A 1 15 ? -8.575 2.537 -1.113 1.00 0.00 15 SER A O 19
ATOM 26390 N N . CYS A 1 16 ? -9.170 1.002 0.421 1.00 0.00 16 CYS A N 19
ATOM 26391 C CA . CYS A 1 16 ? -7.968 0.196 0.241 1.00 0.00 16 CYS A CA 19
ATOM 26392 C C . CYS A 1 16 ? -8.262 -1.037 -0.609 1.00 0.00 16 CYS A C 19
ATOM 26393 O O . CYS A 1 16 ? -8.656 -2.082 -0.092 1.00 0.00 16 CYS A O 19
ATOM 26400 N N . LYS A 1 17 ? -8.069 -0.906 -1.917 1.00 0.00 17 LYS A N 19
ATOM 26401 C CA . LYS A 1 17 ? -8.311 -2.008 -2.841 1.00 0.00 17 LYS A CA 19
ATOM 26402 C C . LYS A 1 17 ? -7.156 -3.004 -2.814 1.00 0.00 17 LYS A C 19
ATOM 26403 O O . LYS A 1 17 ? -6.521 -3.260 -3.837 1.00 0.00 17 LYS A O 19
ATOM 26422 N N . TRP A 1 18 ? -6.892 -3.564 -1.639 1.00 0.00 18 TRP A N 19
ATOM 26423 C CA . TRP A 1 18 ? -5.814 -4.534 -1.480 1.00 0.00 18 TRP A CA 19
ATOM 26424 C C . TRP A 1 18 ? -6.352 -5.960 -1.541 1.00 0.00 18 TRP A C 19
ATOM 26425 O O . TRP A 1 18 ? -6.730 -6.534 -0.520 1.00 0.00 18 TRP A O 19
ATOM 26446 N N . ILE A 1 19 ? -6.382 -6.525 -2.743 1.00 0.00 19 ILE A N 19
ATOM 26447 C CA . ILE A 1 19 ? -6.873 -7.884 -2.935 1.00 0.00 19 ILE A CA 19
ATOM 26448 C C . ILE A 1 19 ? -5.784 -8.909 -2.633 1.00 0.00 19 ILE A C 19
ATOM 26449 O O . ILE A 1 19 ? -4.969 -9.236 -3.495 1.00 0.00 19 ILE A O 19
ATOM 26465 N N . ASP A 1 20 ? -5.779 -9.413 -1.404 1.00 0.00 20 ASP A N 19
ATOM 26466 C CA . ASP A 1 20 ? -4.793 -10.404 -0.988 1.00 0.00 20 ASP A CA 19
ATOM 26467 C C . ASP A 1 20 ? -5.198 -11.801 -1.449 1.00 0.00 20 ASP A C 19
ATOM 26468 O O . ASP A 1 20 ? -6.093 -11.955 -2.280 1.00 0.00 20 ASP A O 19
ATOM 26477 N N . GLU A 1 21 ? -4.532 -12.814 -0.905 1.00 0.00 21 GLU A N 19
ATOM 26478 C CA . GLU A 1 21 ? -4.822 -14.198 -1.263 1.00 0.00 21 GLU A CA 19
ATOM 26479 C C . GLU A 1 21 ? -5.246 -15.000 -0.036 1.00 0.00 21 GLU A C 19
ATOM 26480 O O . GLU A 1 21 ? -6.252 -15.708 -0.061 1.00 0.00 21 GLU A O 19
ATOM 26492 N N . ALA A 1 22 ? -4.470 -14.884 1.037 1.00 0.00 22 ALA A N 19
ATOM 26493 C CA . ALA A 1 22 ? -4.764 -15.596 2.274 1.00 0.00 22 ALA A CA 19
ATOM 26494 C C . ALA A 1 22 ? -5.668 -14.769 3.182 1.00 0.00 22 ALA A C 19
ATOM 26495 O O . ALA A 1 22 ? -5.525 -14.794 4.404 1.00 0.00 22 ALA A O 19
ATOM 26502 N N . GLN A 1 23 ? -6.597 -14.036 2.576 1.00 0.00 23 GLN A N 19
ATOM 26503 C CA . GLN A 1 23 ? -7.522 -13.200 3.332 1.00 0.00 23 GLN A CA 19
ATOM 26504 C C . GLN A 1 23 ? -8.456 -14.054 4.183 1.00 0.00 23 GLN A C 19
ATOM 26505 O O . GLN A 1 23 ? -9.257 -13.531 4.959 1.00 0.00 23 GLN A O 19
ATOM 26519 N N . LEU A 1 24 ? -8.348 -15.369 4.034 1.00 0.00 24 LEU A N 19
ATOM 26520 C CA . LEU A 1 24 ? -9.183 -16.297 4.789 1.00 0.00 24 LEU A CA 19
ATOM 26521 C C . LEU A 1 24 ? -10.540 -16.479 4.116 1.00 0.00 24 LEU A C 19
ATOM 26522 O O . LEU A 1 24 ? -11.178 -17.522 4.257 1.00 0.00 24 LEU A O 19
ATOM 26538 N N . SER A 1 25 ? -10.973 -15.459 3.384 1.00 0.00 25 SER A N 19
ATOM 26539 C CA . SER A 1 25 ? -12.255 -15.506 2.690 1.00 0.00 25 SER A CA 19
ATOM 26540 C C . SER A 1 25 ? -12.065 -15.340 1.185 1.00 0.00 25 SER A C 19
ATOM 26541 O O . SER A 1 25 ? -11.307 -14.480 0.735 1.00 0.00 25 SER A O 19
ATOM 26549 N N . ARG A 1 26 ? -12.758 -16.170 0.412 1.00 0.00 26 ARG A N 19
ATOM 26550 C CA . ARG A 1 26 ? -12.665 -16.117 -1.042 1.00 0.00 26 ARG A CA 19
ATOM 26551 C C . ARG A 1 26 ? -14.044 -15.929 -1.668 1.00 0.00 26 ARG A C 19
ATOM 26552 O O . ARG A 1 26 ? -15.075 -16.194 -1.049 1.00 0.00 26 ARG A O 19
ATOM 26573 N N . PRO A 1 27 ? -14.064 -15.460 -2.924 1.00 0.00 27 PRO A N 19
ATOM 26574 C CA . PRO A 1 27 ? -12.844 -15.141 -3.670 1.00 0.00 27 PRO A CA 19
ATOM 26575 C C . PRO A 1 27 ? -12.133 -13.910 -3.119 1.00 0.00 27 PRO A C 19
ATOM 26576 O O . PRO A 1 27 ? -12.737 -13.087 -2.432 1.00 0.00 27 PRO A O 19
ATOM 26587 N N . LYS A 1 28 ? -10.845 -13.790 -3.424 1.00 0.00 28 LYS A N 19
ATOM 26588 C CA . LYS A 1 28 ? -10.051 -12.658 -2.961 1.00 0.00 28 LYS A CA 19
ATOM 26589 C C . LYS A 1 28 ? -10.865 -11.368 -3.004 1.00 0.00 28 LYS A C 19
ATOM 26590 O O . LYS A 1 28 ? -10.909 -10.683 -4.026 1.00 0.00 28 LYS A O 19
ATOM 26609 N N . LYS A 1 29 ? -11.506 -11.042 -1.887 1.00 0.00 29 LYS A N 19
ATOM 26610 C CA . LYS A 1 29 ? -12.316 -9.834 -1.794 1.00 0.00 29 LYS A CA 19
ATOM 26611 C C . LYS A 1 29 ? -11.448 -8.619 -1.484 1.00 0.00 29 LYS A C 19
ATOM 26612 O O . LYS A 1 29 ? -10.366 -8.748 -0.911 1.00 0.00 29 LYS A O 19
ATOM 26631 N N . SER A 1 30 ? -11.930 -7.440 -1.863 1.00 0.00 30 SER A N 19
ATOM 26632 C CA . SER A 1 30 ? -11.196 -6.202 -1.627 1.00 0.00 30 SER A CA 19
ATOM 26633 C C . SER A 1 30 ? -11.255 -5.808 -0.154 1.00 0.00 30 SER A C 19
ATOM 26634 O O . SER A 1 30 ? -12.333 -5.728 0.436 1.00 0.00 30 SER A O 19
ATOM 26642 N N . CYS A 1 31 ? -10.089 -5.562 0.433 1.00 0.00 31 CYS A N 19
ATOM 26643 C CA . CYS A 1 31 ? -10.005 -5.177 1.837 1.00 0.00 31 CYS A CA 19
ATOM 26644 C C . CYS A 1 31 ? -11.004 -4.068 2.157 1.00 0.00 31 CYS A C 19
ATOM 26645 O O . CYS A 1 31 ? -11.371 -3.865 3.314 1.00 0.00 31 CYS A O 19
ATOM 26652 N N . ASP A 1 32 ? -11.438 -3.355 1.124 1.00 0.00 32 ASP A N 19
ATOM 26653 C CA . ASP A 1 32 ? -12.395 -2.268 1.294 1.00 0.00 32 ASP A CA 19
ATOM 26654 C C . ASP A 1 32 ? -11.847 -1.204 2.239 1.00 0.00 32 ASP A C 19
ATOM 26655 O O . ASP A 1 32 ? -11.136 -0.292 1.816 1.00 0.00 32 ASP A O 19
ATOM 26664 N N . ARG A 1 33 ? -12.182 -1.327 3.519 1.00 0.00 33 ARG A N 19
ATOM 26665 C CA . ARG A 1 33 ? -11.725 -0.374 4.523 1.00 0.00 33 ARG A CA 19
ATOM 26666 C C . ARG A 1 33 ? -12.123 1.049 4.144 1.00 0.00 33 ARG A C 19
ATOM 26667 O O . ARG A 1 33 ? -12.589 1.300 3.032 1.00 0.00 33 ARG A O 19
ATOM 26688 N N . THR A 1 34 ? -11.938 1.979 5.076 1.00 0.00 34 THR A N 19
ATOM 26689 C CA . THR A 1 34 ? -12.279 3.376 4.840 1.00 0.00 34 THR A CA 19
ATOM 26690 C C . THR A 1 34 ? -11.400 4.304 5.671 1.00 0.00 34 THR A C 19
ATOM 26691 O O . THR A 1 34 ? -11.243 4.113 6.877 1.00 0.00 34 THR A O 19
ATOM 26702 N N . PHE A 1 35 ? -10.828 5.311 5.019 1.00 0.00 35 PHE A N 19
ATOM 26703 C CA . PHE A 1 35 ? -9.964 6.270 5.698 1.00 0.00 35 PHE A CA 19
ATOM 26704 C C . PHE A 1 35 ? -10.372 7.702 5.364 1.00 0.00 35 PHE A C 19
ATOM 26705 O O . PHE A 1 35 ? -10.955 7.963 4.311 1.00 0.00 35 PHE A O 19
ATOM 26722 N N . SER A 1 36 ? -10.060 8.625 6.267 1.00 0.00 36 SER A N 19
ATOM 26723 C CA . SER A 1 36 ? -10.398 10.030 6.071 1.00 0.00 36 SER A CA 19
ATOM 26724 C C . SER A 1 36 ? -9.152 10.847 5.740 1.00 0.00 36 SER A C 19
ATOM 26725 O O . SER A 1 36 ? -9.245 11.982 5.270 1.00 0.00 36 SER A O 19
ATOM 26733 N N . THR A 1 37 ? -7.985 10.261 5.988 1.00 0.00 37 THR A N 19
ATOM 26734 C CA . THR A 1 37 ? -6.720 10.933 5.717 1.00 0.00 37 THR A CA 19
ATOM 26735 C C . THR A 1 37 ? -5.841 10.098 4.793 1.00 0.00 37 THR A C 19
ATOM 26736 O O . THR A 1 37 ? -5.797 8.873 4.902 1.00 0.00 37 THR A O 19
ATOM 26747 N N . MET A 1 38 ? -5.142 10.769 3.884 1.00 0.00 38 MET A N 19
ATOM 26748 C CA . MET A 1 38 ? -4.261 10.088 2.941 1.00 0.00 38 MET A CA 19
ATOM 26749 C C . MET A 1 38 ? -3.159 9.332 3.676 1.00 0.00 38 MET A C 19
ATOM 26750 O O . MET A 1 38 ? -2.673 8.306 3.200 1.00 0.00 38 MET A O 19
ATOM 26764 N N . HIS A 1 39 ? -2.768 9.846 4.838 1.00 0.00 39 HIS A N 19
ATOM 26765 C CA . HIS A 1 39 ? -1.723 9.219 5.638 1.00 0.00 39 HIS A CA 19
ATOM 26766 C C . HIS A 1 39 ? -2.163 7.841 6.123 1.00 0.00 39 HIS A C 19
ATOM 26767 O O . HIS A 1 39 ? -1.377 6.894 6.124 1.00 0.00 39 HIS A O 19
ATOM 26781 N N . GLU A 1 40 ? -3.423 7.738 6.534 1.00 0.00 40 GLU A N 19
ATOM 26782 C CA . GLU A 1 40 ? -3.965 6.476 7.022 1.00 0.00 40 GLU A CA 19
ATOM 26783 C C . GLU A 1 40 ? -3.770 5.365 5.994 1.00 0.00 40 GLU A C 19
ATOM 26784 O O . GLU A 1 40 ? -3.129 4.351 6.273 1.00 0.00 40 GLU A O 19
ATOM 26796 N N . LEU A 1 41 ? -4.327 5.564 4.805 1.00 0.00 41 LEU A N 19
ATOM 26797 C CA . LEU A 1 41 ? -4.215 4.580 3.733 1.00 0.00 41 LEU A CA 19
ATOM 26798 C C . LEU A 1 41 ? -2.777 4.089 3.593 1.00 0.00 41 LEU A C 19
ATOM 26799 O O . LEU A 1 41 ? -2.504 2.894 3.706 1.00 0.00 41 LEU A O 19
ATOM 26815 N N . VAL A 1 42 ? -1.861 5.021 3.347 1.00 0.00 42 VAL A N 19
ATOM 26816 C CA . VAL A 1 42 ? -0.450 4.684 3.195 1.00 0.00 42 VAL A CA 19
ATOM 26817 C C . VAL A 1 42 ? 0.075 3.950 4.423 1.00 0.00 42 VAL A C 19
ATOM 26818 O O . VAL A 1 42 ? 0.857 3.005 4.309 1.00 0.00 42 VAL A O 19
ATOM 26831 N N . THR A 1 43 ? -0.359 4.389 5.600 1.00 0.00 43 THR A N 19
ATOM 26832 C CA . THR A 1 43 ? 0.067 3.775 6.851 1.00 0.00 43 THR A CA 19
ATOM 26833 C C . THR A 1 43 ? -0.681 2.472 7.106 1.00 0.00 43 THR A C 19
ATOM 26834 O O . THR A 1 43 ? -0.270 1.661 7.937 1.00 0.00 43 THR A O 19
ATOM 26845 N N . HIS A 1 44 ? -1.782 2.276 6.387 1.00 0.00 44 HIS A N 19
ATOM 26846 C CA . HIS A 1 44 ? -2.587 1.069 6.536 1.00 0.00 44 HIS A CA 19
ATOM 26847 C C . HIS A 1 44 ? -1.955 -0.102 5.790 1.00 0.00 44 HIS A C 19
ATOM 26848 O O . HIS A 1 44 ? -1.521 -1.079 6.401 1.00 0.00 44 HIS A O 19
ATOM 26862 N N . VAL A 1 45 ? -1.906 0.003 4.466 1.00 0.00 45 VAL A N 19
ATOM 26863 C CA . VAL A 1 45 ? -1.326 -1.047 3.637 1.00 0.00 45 VAL A CA 19
ATOM 26864 C C . VAL A 1 45 ? 0.112 -1.342 4.049 1.00 0.00 45 VAL A C 19
ATOM 26865 O O . VAL A 1 45 ? 0.694 -2.348 3.641 1.00 0.00 45 VAL A O 19
ATOM 26878 N N . THR A 1 46 ? 0.682 -0.458 4.863 1.00 0.00 46 THR A N 19
ATOM 26879 C CA . THR A 1 46 ? 2.052 -0.622 5.331 1.00 0.00 46 THR A CA 19
ATOM 26880 C C . THR A 1 46 ? 2.161 -1.777 6.320 1.00 0.00 46 THR A C 19
ATOM 26881 O O . THR A 1 46 ? 2.834 -2.773 6.054 1.00 0.00 46 THR A O 19
ATOM 26892 N N . MET A 1 47 ? 1.493 -1.638 7.460 1.00 0.00 47 MET A N 19
ATOM 26893 C CA . MET A 1 47 ? 1.514 -2.672 8.488 1.00 0.00 47 MET A CA 19
ATOM 26894 C C . MET A 1 47 ? 0.333 -3.625 8.325 1.00 0.00 47 MET A C 19
ATOM 26895 O O . MET A 1 47 ? 0.498 -4.844 8.370 1.00 0.00 47 MET A O 19
ATOM 26909 N N . GLU A 1 48 ? -0.855 -3.061 8.136 1.00 0.00 48 GLU A N 19
ATOM 26910 C CA . GLU A 1 48 ? -2.062 -3.862 7.967 1.00 0.00 48 GLU A CA 19
ATOM 26911 C C . GLU A 1 48 ? -1.848 -4.956 6.926 1.00 0.00 48 GLU A C 19
ATOM 26912 O O . GLU A 1 48 ? -2.303 -6.088 7.095 1.00 0.00 48 GLU A O 19
ATOM 26924 N N . HIS A 1 49 ? -1.150 -4.611 5.848 1.00 0.00 49 HIS A N 19
ATOM 26925 C CA . HIS A 1 49 ? -0.875 -5.564 4.778 1.00 0.00 49 HIS A CA 19
ATOM 26926 C C . HIS A 1 49 ? 0.616 -5.879 4.702 1.00 0.00 49 HIS A C 19
ATOM 26927 O O . HIS A 1 49 ? 1.067 -6.918 5.185 1.00 0.00 49 HIS A O 19
ATOM 26941 N N . VAL A 1 50 ? 1.377 -4.976 4.092 1.00 0.00 50 VAL A N 19
ATOM 26942 C CA . VAL A 1 50 ? 2.817 -5.157 3.953 1.00 0.00 50 VAL A CA 19
ATOM 26943 C C . VAL A 1 50 ? 3.435 -5.663 5.252 1.00 0.00 50 VAL A C 19
ATOM 26944 O O . VAL A 1 50 ? 4.487 -6.300 5.244 1.00 0.00 50 VAL A O 19
ATOM 26957 N N . GLY A 1 51 ? 2.772 -5.375 6.368 1.00 0.00 51 GLY A N 19
ATOM 26958 C CA . GLY A 1 51 ? 3.271 -5.809 7.660 1.00 0.00 51 GLY A CA 19
ATOM 26959 C C . GLY A 1 51 ? 4.280 -4.842 8.246 1.00 0.00 51 GLY A C 19
ATOM 26960 O O . GLY A 1 51 ? 4.101 -4.345 9.357 1.00 0.00 51 GLY A O 19
ATOM 26964 N N . GLY A 1 52 ? 5.346 -4.575 7.497 1.00 0.00 52 GLY A N 19
ATOM 26965 C CA . GLY A 1 52 ? 6.373 -3.663 7.967 1.00 0.00 52 GLY A CA 19
ATOM 26966 C C . GLY A 1 52 ? 7.768 -4.115 7.585 1.00 0.00 52 GLY A C 19
ATOM 26967 O O . GLY A 1 52 ? 7.955 -4.917 6.670 1.00 0.00 52 GLY A O 19
ATOM 26971 N N . PRO A 1 53 ? 8.779 -3.593 8.295 1.00 0.00 53 PRO A N 19
ATOM 26972 C CA . PRO A 1 53 ? 10.183 -3.933 8.043 1.00 0.00 53 PRO A CA 19
ATOM 26973 C C . PRO A 1 53 ? 10.513 -5.367 8.442 1.00 0.00 53 PRO A C 19
ATOM 26974 O O . PRO A 1 53 ? 11.519 -5.925 8.008 1.00 0.00 53 PRO A O 19
ATOM 26985 N N . GLU A 1 54 ? 9.658 -5.957 9.272 1.00 0.00 54 GLU A N 19
ATOM 26986 C CA . GLU A 1 54 ? 9.861 -7.327 9.730 1.00 0.00 54 GLU A CA 19
ATOM 26987 C C . GLU A 1 54 ? 8.783 -8.252 9.172 1.00 0.00 54 GLU A C 19
ATOM 26988 O O . GLU A 1 54 ? 7.943 -8.761 9.914 1.00 0.00 54 GLU A O 19
ATOM 27000 N N . GLN A 1 55 ? 8.814 -8.464 7.860 1.00 0.00 55 GLN A N 19
ATOM 27001 C CA . GLN A 1 55 ? 7.839 -9.327 7.203 1.00 0.00 55 GLN A CA 19
ATOM 27002 C C . GLN A 1 55 ? 8.531 -10.333 6.290 1.00 0.00 55 GLN A C 19
ATOM 27003 O O . GLN A 1 55 ? 9.706 -10.180 5.959 1.00 0.00 55 GLN A O 19
ATOM 27017 N N . ASN A 1 56 ? 7.794 -11.363 5.886 1.00 0.00 56 ASN A N 19
ATOM 27018 C CA . ASN A 1 56 ? 8.338 -12.396 5.011 1.00 0.00 56 ASN A CA 19
ATOM 27019 C C . ASN A 1 56 ? 7.714 -12.314 3.621 1.00 0.00 56 ASN A C 19
ATOM 27020 O O . ASN A 1 56 ? 6.537 -12.620 3.439 1.00 0.00 56 ASN A O 19
ATOM 27031 N N . ASN A 1 57 ? 8.514 -11.900 2.643 1.00 0.00 57 ASN A N 19
ATOM 27032 C CA . ASN A 1 57 ? 8.041 -11.779 1.269 1.00 0.00 57 ASN A CA 19
ATOM 27033 C C . ASN A 1 57 ? 7.273 -10.475 1.071 1.00 0.00 57 ASN A C 19
ATOM 27034 O O . ASN A 1 57 ? 6.329 -10.181 1.805 1.00 0.00 57 ASN A O 19
ATOM 27045 N N . HIS A 1 58 ? 7.685 -9.698 0.074 1.00 0.00 58 HIS A N 19
ATOM 27046 C CA . HIS A 1 58 ? 7.036 -8.426 -0.221 1.00 0.00 58 HIS A CA 19
ATOM 27047 C C . HIS A 1 58 ? 6.281 -8.496 -1.545 1.00 0.00 58 HIS A C 19
ATOM 27048 O O . HIS A 1 58 ? 6.886 -8.590 -2.613 1.00 0.00 58 HIS A O 19
ATOM 27062 N N . VAL A 1 59 ? 4.954 -8.451 -1.468 1.00 0.00 59 VAL A N 19
ATOM 27063 C CA . VAL A 1 59 ? 4.117 -8.510 -2.659 1.00 0.00 59 VAL A CA 19
ATOM 27064 C C . VAL A 1 59 ? 3.105 -7.369 -2.676 1.00 0.00 59 VAL A C 19
ATOM 27065 O O . VAL A 1 59 ? 2.573 -6.981 -1.636 1.00 0.00 59 VAL A O 19
ATOM 27078 N N . CYS A 1 60 ? 2.843 -6.835 -3.864 1.00 0.00 60 CYS A N 19
ATOM 27079 C CA . CYS A 1 60 ? 1.895 -5.739 -4.019 1.00 0.00 60 CYS A CA 19
ATOM 27080 C C . CYS A 1 60 ? 0.549 -6.250 -4.525 1.00 0.00 60 CYS A C 19
ATOM 27081 O O . CYS A 1 60 ? 0.390 -6.540 -5.711 1.00 0.00 60 CYS A O 19
ATOM 27088 N N . TYR A 1 61 ? -0.415 -6.358 -3.618 1.00 0.00 61 TYR A N 19
ATOM 27089 C CA . TYR A 1 61 ? -1.747 -6.836 -3.972 1.00 0.00 61 TYR A CA 19
ATOM 27090 C C . TYR A 1 61 ? -2.696 -5.668 -4.224 1.00 0.00 61 TYR A C 19
ATOM 27091 O O . TYR A 1 61 ? -2.899 -4.821 -3.355 1.00 0.00 61 TYR A O 19
ATOM 27109 N N . TRP A 1 62 ? -3.273 -5.633 -5.419 1.00 0.00 62 TRP A N 19
ATOM 27110 C CA . TRP A 1 62 ? -4.202 -4.570 -5.788 1.00 0.00 62 TRP A CA 19
ATOM 27111 C C . TRP A 1 62 ? -5.142 -5.029 -6.897 1.00 0.00 62 TRP A C 19
ATOM 27112 O O . TRP A 1 62 ? -4.950 -6.093 -7.484 1.00 0.00 62 TRP A O 19
ATOM 27133 N N . GLU A 1 63 ? -6.158 -4.219 -7.179 1.00 0.00 63 GLU A N 19
ATOM 27134 C CA . GLU A 1 63 ? -7.128 -4.544 -8.218 1.00 0.00 63 GLU A CA 19
ATOM 27135 C C . GLU A 1 63 ? -6.589 -4.177 -9.598 1.00 0.00 63 GLU A C 19
ATOM 27136 O O . GLU A 1 63 ? -6.712 -4.949 -10.549 1.00 0.00 63 GLU A O 19
ATOM 27148 N N . GLU A 1 64 ? -5.994 -2.993 -9.699 1.00 0.00 64 GLU A N 19
ATOM 27149 C CA . GLU A 1 64 ? -5.439 -2.523 -10.963 1.00 0.00 64 GLU A CA 19
ATOM 27150 C C . GLU A 1 64 ? -3.955 -2.200 -10.819 1.00 0.00 64 GLU A C 19
ATOM 27151 O O . GLU A 1 64 ? -3.539 -1.051 -10.975 1.00 0.00 64 GLU A O 19
ATOM 27163 N N . CYS A 1 65 ? -3.160 -3.222 -10.519 1.00 0.00 65 CYS A N 19
ATOM 27164 C CA . CYS A 1 65 ? -1.722 -3.049 -10.352 1.00 0.00 65 CYS A CA 19
ATOM 27165 C C . CYS A 1 65 ? -0.959 -3.697 -11.504 1.00 0.00 65 CYS A C 19
ATOM 27166 O O . CYS A 1 65 ? -1.342 -4.745 -12.024 1.00 0.00 65 CYS A O 19
ATOM 27173 N N . PRO A 1 66 ? 0.148 -3.060 -11.913 1.00 0.00 66 PRO A N 19
ATOM 27174 C CA . PRO A 1 66 ? 0.989 -3.556 -13.007 1.00 0.00 66 PRO A CA 19
ATOM 27175 C C . PRO A 1 66 ? 1.742 -4.826 -12.629 1.00 0.00 66 PRO A C 19
ATOM 27176 O O . PRO A 1 66 ? 1.831 -5.765 -13.420 1.00 0.00 66 PRO A O 19
ATOM 27187 N N . ARG A 1 67 ? 2.283 -4.849 -11.415 1.00 0.00 67 ARG A N 19
ATOM 27188 C CA . ARG A 1 67 ? 3.029 -6.005 -10.932 1.00 0.00 67 ARG A CA 19
ATOM 27189 C C . ARG A 1 67 ? 2.093 -7.176 -10.646 1.00 0.00 67 ARG A C 19
ATOM 27190 O O . ARG A 1 67 ? 2.536 -8.315 -10.505 1.00 0.00 67 ARG A O 19
ATOM 27211 N N . GLU A 1 68 ? 0.799 -6.885 -10.562 1.00 0.00 68 GLU A N 19
ATOM 27212 C CA . GLU A 1 68 ? -0.198 -7.914 -10.291 1.00 0.00 68 GLU A CA 19
ATOM 27213 C C . GLU A 1 68 ? 0.218 -8.776 -9.102 1.00 0.00 68 GLU A C 19
ATOM 27214 O O . GLU A 1 68 ? -0.278 -9.887 -8.924 1.00 0.00 68 GLU A O 19
ATOM 27226 N N . GLY A 1 69 ? 1.133 -8.253 -8.291 1.00 0.00 69 GLY A N 19
ATOM 27227 C CA . GLY A 1 69 ? 1.601 -8.986 -7.130 1.00 0.00 69 GLY A CA 19
ATOM 27228 C C . GLY A 1 69 ? 3.020 -9.493 -7.297 1.00 0.00 69 GLY A C 19
ATOM 27229 O O . GLY A 1 69 ? 3.477 -10.345 -6.535 1.00 0.00 69 GLY A O 19
ATOM 27233 N N . LYS A 1 70 ? 3.719 -8.969 -8.299 1.00 0.00 70 LYS A N 19
ATOM 27234 C CA . LYS A 1 70 ? 5.094 -9.373 -8.565 1.00 0.00 70 LYS A CA 19
ATOM 27235 C C . LYS A 1 70 ? 5.997 -9.047 -7.380 1.00 0.00 70 LYS A C 19
ATOM 27236 O O . LYS A 1 70 ? 6.404 -7.900 -7.195 1.00 0.00 70 LYS A O 19
ATOM 27255 N N . SER A 1 71 ? 6.307 -10.063 -6.581 1.00 0.00 71 SER A N 19
ATOM 27256 C CA . SER A 1 71 ? 7.160 -9.883 -5.412 1.00 0.00 71 SER A CA 19
ATOM 27257 C C . SER A 1 71 ? 8.321 -8.945 -5.726 1.00 0.00 71 SER A C 19
ATOM 27258 O O . SER A 1 71 ? 8.777 -8.862 -6.867 1.00 0.00 71 SER A O 19
ATOM 27266 N N . PHE A 1 72 ? 8.796 -8.239 -4.705 1.00 0.00 72 PHE A N 19
ATOM 27267 C CA . PHE A 1 72 ? 9.904 -7.305 -4.871 1.00 0.00 72 PHE A CA 19
ATOM 27268 C C . PHE A 1 72 ? 11.216 -7.930 -4.404 1.00 0.00 72 PHE A C 19
ATOM 27269 O O . PHE A 1 72 ? 11.268 -9.111 -4.062 1.00 0.00 72 PHE A O 19
ATOM 27286 N N . LYS A 1 73 ? 12.275 -7.128 -4.394 1.00 0.00 73 LYS A N 19
ATOM 27287 C CA . LYS A 1 73 ? 13.588 -7.599 -3.969 1.00 0.00 73 LYS A CA 19
ATOM 27288 C C . LYS A 1 73 ? 13.937 -7.064 -2.584 1.00 0.00 73 LYS A C 19
ATOM 27289 O O . LYS A 1 73 ? 14.805 -7.605 -1.900 1.00 0.00 73 LYS A O 19
ATOM 27308 N N . ALA A 1 74 ? 13.253 -6.000 -2.176 1.00 0.00 74 ALA A N 19
ATOM 27309 C CA . ALA A 1 74 ? 13.488 -5.395 -0.871 1.00 0.00 74 ALA A CA 19
ATOM 27310 C C . ALA A 1 74 ? 12.172 -5.058 -0.178 1.00 0.00 74 ALA A C 19
ATOM 27311 O O . ALA A 1 74 ? 11.107 -5.087 -0.795 1.00 0.00 74 ALA A O 19
ATOM 27318 N N . LYS A 1 75 ? 12.252 -4.738 1.110 1.00 0.00 75 LYS A N 19
ATOM 27319 C CA . LYS A 1 75 ? 11.068 -4.395 1.888 1.00 0.00 75 LYS A CA 19
ATOM 27320 C C . LYS A 1 75 ? 10.476 -3.069 1.423 1.00 0.00 75 LYS A C 19
ATOM 27321 O O . LYS A 1 75 ? 9.399 -3.033 0.828 1.00 0.00 75 LYS A O 19
ATOM 27340 N N . TYR A 1 76 ? 11.188 -1.981 1.695 1.00 0.00 76 TYR A N 19
ATOM 27341 C CA . TYR A 1 76 ? 10.732 -0.652 1.304 1.00 0.00 76 TYR A CA 19
ATOM 27342 C C . TYR A 1 76 ? 10.215 -0.653 -0.131 1.00 0.00 76 TYR A C 19
ATOM 27343 O O . TYR A 1 76 ? 9.184 -0.051 -0.433 1.00 0.00 76 TYR A O 19
ATOM 27361 N N . LYS A 1 77 ? 10.937 -1.336 -1.013 1.00 0.00 77 LYS A N 19
ATOM 27362 C CA . LYS A 1 77 ? 10.553 -1.419 -2.417 1.00 0.00 77 LYS A CA 19
ATOM 27363 C C . LYS A 1 77 ? 9.049 -1.629 -2.557 1.00 0.00 77 LYS A C 19
ATOM 27364 O O . LYS A 1 77 ? 8.425 -1.118 -3.488 1.00 0.00 77 LYS A O 19
ATOM 27383 N N . LEU A 1 78 ? 8.471 -2.381 -1.627 1.00 0.00 78 LEU A N 19
ATOM 27384 C CA . LEU A 1 78 ? 7.039 -2.657 -1.647 1.00 0.00 78 LEU A CA 19
ATOM 27385 C C . LEU A 1 78 ? 6.238 -1.400 -1.325 1.00 0.00 78 LEU A C 19
ATOM 27386 O O . LEU A 1 78 ? 5.525 -0.870 -2.177 1.00 0.00 78 LEU A O 19
ATOM 27402 N N . VAL A 1 79 ? 6.362 -0.925 -0.089 1.00 0.00 79 VAL A N 19
ATOM 27403 C CA . VAL A 1 79 ? 5.653 0.272 0.345 1.00 0.00 79 VAL A CA 19
ATOM 27404 C C . VAL A 1 79 ? 5.936 1.447 -0.585 1.00 0.00 79 VAL A C 19
ATOM 27405 O O . VAL A 1 79 ? 5.154 2.393 -0.662 1.00 0.00 79 VAL A O 19
ATOM 27418 N N . ASN A 1 80 ? 7.060 1.377 -1.291 1.00 0.00 80 ASN A N 19
ATOM 27419 C CA . ASN A 1 80 ? 7.448 2.435 -2.217 1.00 0.00 80 ASN A CA 19
ATOM 27420 C C . ASN A 1 80 ? 6.563 2.421 -3.460 1.00 0.00 80 ASN A C 19
ATOM 27421 O O . ASN A 1 80 ? 6.103 3.467 -3.920 1.00 0.00 80 ASN A O 19
ATOM 27432 N N . HIS A 1 81 ? 6.328 1.229 -3.999 1.00 0.00 81 HIS A N 19
ATOM 27433 C CA . HIS A 1 81 ? 5.498 1.078 -5.189 1.00 0.00 81 HIS A CA 19
ATOM 27434 C C . HIS A 1 81 ? 4.021 1.243 -4.844 1.00 0.00 81 HIS A C 19
ATOM 27435 O O . HIS A 1 81 ? 3.241 1.760 -5.645 1.00 0.00 81 HIS A O 19
ATOM 27449 N N . ILE A 1 82 ? 3.644 0.800 -3.650 1.00 0.00 82 ILE A N 19
ATOM 27450 C CA . ILE A 1 82 ? 2.261 0.899 -3.200 1.00 0.00 82 ILE A CA 19
ATOM 27451 C C . ILE A 1 82 ? 1.752 2.333 -3.300 1.00 0.00 82 ILE A C 19
ATOM 27452 O O . ILE A 1 82 ? 0.615 2.572 -3.707 1.00 0.00 82 ILE A O 19
ATOM 27468 N N . ARG A 1 83 ? 2.602 3.284 -2.928 1.00 0.00 83 ARG A N 19
ATOM 27469 C CA . ARG A 1 83 ? 2.238 4.695 -2.976 1.00 0.00 83 ARG A CA 19
ATOM 27470 C C . ARG A 1 83 ? 1.577 5.041 -4.307 1.00 0.00 83 ARG A C 19
ATOM 27471 O O . ARG A 1 83 ? 0.527 5.683 -4.342 1.00 0.00 83 ARG A O 19
ATOM 27492 N N . VAL A 1 84 ? 2.199 4.611 -5.400 1.00 0.00 84 VAL A N 19
ATOM 27493 C CA . VAL A 1 84 ? 1.671 4.874 -6.734 1.00 0.00 84 VAL A CA 19
ATOM 27494 C C . VAL A 1 84 ? 0.188 4.528 -6.816 1.00 0.00 84 VAL A C 19
ATOM 27495 O O . VAL A 1 84 ? -0.572 5.172 -7.540 1.00 0.00 84 VAL A O 19
ATOM 27508 N N . HIS A 1 85 ? -0.218 3.506 -6.068 1.00 0.00 85 HIS A N 19
ATOM 27509 C CA . HIS A 1 85 ? -1.611 3.074 -6.055 1.00 0.00 85 HIS A CA 19
ATOM 27510 C C . HIS A 1 85 ? -2.450 3.973 -5.152 1.00 0.00 85 HIS A C 19
ATOM 27511 O O . HIS A 1 85 ? -3.459 4.533 -5.580 1.00 0.00 85 HIS A O 19
ATOM 27525 N N . THR A 1 86 ? -2.026 4.105 -3.899 1.00 0.00 86 THR A N 19
ATOM 27526 C CA . THR A 1 86 ? -2.739 4.933 -2.934 1.00 0.00 86 THR A CA 19
ATOM 27527 C C . THR A 1 86 ? -3.159 6.261 -3.554 1.00 0.00 86 THR A C 19
ATOM 27528 O O . THR A 1 86 ? -4.254 6.759 -3.296 1.00 0.00 86 THR A O 19
ATOM 27539 N N . GLY A 1 87 ? -2.282 6.830 -4.375 1.00 0.00 87 GLY A N 19
ATOM 27540 C CA . GLY A 1 87 ? -2.581 8.095 -5.019 1.00 0.00 87 GLY A CA 19
ATOM 27541 C C . GLY A 1 87 ? -2.082 9.284 -4.222 1.00 0.00 87 GLY A C 19
ATOM 27542 O O . GLY A 1 87 ? -2.540 10.409 -4.422 1.00 0.00 87 GLY A O 19
ATOM 27546 N N . GLU A 1 88 ? -1.142 9.035 -3.316 1.00 0.00 88 GLU A N 19
ATOM 27547 C CA . GLU A 1 88 ? -0.584 10.094 -2.484 1.00 0.00 88 GLU A CA 19
ATOM 27548 C C . GLU A 1 88 ? 0.504 10.858 -3.234 1.00 0.00 88 GLU A C 19
ATOM 27549 O O . GLU A 1 88 ? 0.511 10.904 -4.464 1.00 0.00 88 GLU A O 19
ATOM 27561 N N . LYS A 1 89 ? 1.421 11.459 -2.483 1.00 0.00 89 LYS A N 19
ATOM 27562 C CA . LYS A 1 89 ? 2.515 12.221 -3.074 1.00 0.00 89 LYS A CA 19
ATOM 27563 C C . LYS A 1 89 ? 2.063 12.918 -4.353 1.00 0.00 89 LYS A C 19
ATOM 27564 O O . LYS A 1 89 ? 2.148 12.353 -5.443 1.00 0.00 89 LYS A O 19
ATOM 27583 N N . SER A 1 90 ? 1.584 14.150 -4.213 1.00 0.00 90 SER A N 19
ATOM 27584 C CA . SER A 1 90 ? 1.117 14.924 -5.357 1.00 0.00 90 SER A CA 19
ATOM 27585 C C . SER A 1 90 ? 1.988 16.158 -5.570 1.00 0.00 90 SER A C 19
ATOM 27586 O O . SER A 1 90 ? 2.875 16.452 -4.770 1.00 0.00 90 SER A O 19
ATOM 27594 N N . GLY A 1 91 ? 1.729 16.877 -6.659 1.00 0.00 91 GLY A N 19
ATOM 27595 C CA . GLY A 1 91 ? 2.497 18.071 -6.959 1.00 0.00 91 GLY A CA 19
ATOM 27596 C C . GLY A 1 91 ? 1.653 19.161 -7.589 1.00 0.00 91 GLY A C 19
ATOM 27597 O O . GLY A 1 91 ? 0.459 18.986 -7.837 1.00 0.00 91 GLY A O 19
ATOM 27601 N N . PRO A 1 92 ? 2.276 20.318 -7.856 1.00 0.00 92 PRO A N 19
ATOM 27602 C CA . PRO A 1 92 ? 1.592 21.464 -8.463 1.00 0.00 92 PRO A CA 19
ATOM 27603 C C . PRO A 1 92 ? 1.223 21.213 -9.921 1.00 0.00 92 PRO A C 19
ATOM 27604 O O . PRO A 1 92 ? 0.463 21.975 -10.519 1.00 0.00 92 PRO A O 19
ATOM 27615 N N . SER A 1 93 ? 1.765 20.140 -10.488 1.00 0.00 93 SER A N 19
ATOM 27616 C CA . SER A 1 93 ? 1.494 19.790 -11.877 1.00 0.00 93 SER A CA 19
ATOM 27617 C C . SER A 1 93 ? 1.003 18.350 -11.990 1.00 0.00 93 SER A C 19
ATOM 27618 O O . SER A 1 93 ? 0.238 18.012 -12.893 1.00 0.00 93 SER A O 19
ATOM 27626 N N . SER A 1 94 ? 1.449 17.506 -11.065 1.00 0.00 94 SER A N 19
ATOM 27627 C CA . SER A 1 94 ? 1.058 16.101 -11.061 1.00 0.00 94 SER A CA 19
ATOM 27628 C C . SER A 1 94 ? 0.992 15.552 -12.483 1.00 0.00 94 SER A C 19
ATOM 27629 O O . SER A 1 94 ? 0.140 14.723 -12.802 1.00 0.00 94 SER A O 19
ATOM 27637 N N . GLY A 1 95 ? 1.899 16.020 -13.335 1.00 0.00 95 GLY A N 19
ATOM 27638 C CA . GLY A 1 95 ? 1.927 15.566 -14.713 1.00 0.00 95 GLY A CA 19
ATOM 27639 C C . GLY A 1 95 ? 3.115 16.112 -15.479 1.00 0.00 95 GLY A C 19
ATOM 27640 O O . GLY A 1 95 ? 4.249 15.758 -15.159 1.00 0.00 95 GLY A O 19
ATOM 27646 N N . GLY A 1 1 ? -30.842 20.511 11.162 1.00 0.00 1 GLY A N 20
ATOM 27647 C CA . GLY A 1 1 ? -31.443 20.327 12.470 1.00 0.00 1 GLY A CA 20
ATOM 27648 C C . GLY A 1 1 ? -30.450 20.525 13.597 1.00 0.00 1 GLY A C 20
ATOM 27649 O O . GLY A 1 1 ? -30.778 20.318 14.766 1.00 0.00 1 GLY A O 20
ATOM 27653 N N . SER A 1 2 ? -29.232 20.925 13.248 1.00 0.00 2 SER A N 20
ATOM 27654 C CA . SER A 1 2 ? -28.185 21.145 14.239 1.00 0.00 2 SER A CA 20
ATOM 27655 C C . SER A 1 2 ? -27.111 22.081 13.696 1.00 0.00 2 SER A C 20
ATOM 27656 O O . SER A 1 2 ? -26.246 21.670 12.923 1.00 0.00 2 SER A O 20
ATOM 27664 N N . SER A 1 3 ? -27.172 23.344 14.107 1.00 0.00 3 SER A N 20
ATOM 27665 C CA . SER A 1 3 ? -26.208 24.342 13.660 1.00 0.00 3 SER A CA 20
ATOM 27666 C C . SER A 1 3 ? -25.621 25.100 14.846 1.00 0.00 3 SER A C 20
ATOM 27667 O O . SER A 1 3 ? -26.077 24.952 15.979 1.00 0.00 3 SER A O 20
ATOM 27675 N N . GLY A 1 4 ? -24.605 25.915 14.576 1.00 0.00 4 GLY A N 20
ATOM 27676 C CA . GLY A 1 4 ? -23.972 26.685 15.630 1.00 0.00 4 GLY A CA 20
ATOM 27677 C C . GLY A 1 4 ? -22.569 26.200 15.940 1.00 0.00 4 GLY A C 20
ATOM 27678 O O . GLY A 1 4 ? -21.690 26.232 15.079 1.00 0.00 4 GLY A O 20
ATOM 27682 N N . SER A 1 5 ? -22.358 25.752 17.173 1.00 0.00 5 SER A N 20
ATOM 27683 C CA . SER A 1 5 ? -21.051 25.264 17.596 1.00 0.00 5 SER A CA 20
ATOM 27684 C C . SER A 1 5 ? -20.606 24.086 16.734 1.00 0.00 5 SER A C 20
ATOM 27685 O O . SER A 1 5 ? -19.452 23.661 16.792 1.00 0.00 5 SER A O 20
ATOM 27693 N N . SER A 1 6 ? -21.530 23.564 15.935 1.00 0.00 6 SER A N 20
ATOM 27694 C CA . SER A 1 6 ? -21.236 22.433 15.063 1.00 0.00 6 SER A CA 20
ATOM 27695 C C . SER A 1 6 ? -20.147 22.792 14.056 1.00 0.00 6 SER A C 20
ATOM 27696 O O . SER A 1 6 ? -20.181 23.856 13.440 1.00 0.00 6 SER A O 20
ATOM 27704 N N . GLY A 1 7 ? -19.179 21.894 13.896 1.00 0.00 7 GLY A N 20
ATOM 27705 C CA . GLY A 1 7 ? -18.092 22.133 12.964 1.00 0.00 7 GLY A CA 20
ATOM 27706 C C . GLY A 1 7 ? -18.483 21.838 11.529 1.00 0.00 7 GLY A C 20
ATOM 27707 O O . GLY A 1 7 ? -19.637 21.515 11.248 1.00 0.00 7 GLY A O 20
ATOM 27711 N N . GLN A 1 8 ? -17.520 21.952 10.620 1.00 0.00 8 GLN A N 20
ATOM 27712 C CA . GLN A 1 8 ? -17.772 21.697 9.206 1.00 0.00 8 GLN A CA 20
ATOM 27713 C C . GLN A 1 8 ? -18.290 20.279 8.993 1.00 0.00 8 GLN A C 20
ATOM 27714 O O . GLN A 1 8 ? -17.947 19.350 9.724 1.00 0.00 8 GLN A O 20
ATOM 27728 N N . PRO A 1 9 ? -19.136 20.106 7.966 1.00 0.00 9 PRO A N 20
ATOM 27729 C CA . PRO A 1 9 ? -19.720 18.803 7.632 1.00 0.00 9 PRO A CA 20
ATOM 27730 C C . PRO A 1 9 ? -18.687 17.832 7.072 1.00 0.00 9 PRO A C 20
ATOM 27731 O O . PRO A 1 9 ? -17.766 18.233 6.359 1.00 0.00 9 PRO A O 20
ATOM 27742 N N . ILE A 1 10 ? -18.845 16.554 7.398 1.00 0.00 10 ILE A N 20
ATOM 27743 C CA . ILE A 1 10 ? -17.927 15.525 6.925 1.00 0.00 10 ILE A CA 20
ATOM 27744 C C . ILE A 1 10 ? -17.657 15.674 5.431 1.00 0.00 10 ILE A C 20
ATOM 27745 O O . ILE A 1 10 ? -18.449 16.273 4.703 1.00 0.00 10 ILE A O 20
ATOM 27761 N N . LYS A 1 11 ? -16.535 15.124 4.981 1.00 0.00 11 LYS A N 20
ATOM 27762 C CA . LYS A 1 11 ? -16.161 15.191 3.573 1.00 0.00 11 LYS A CA 20
ATOM 27763 C C . LYS A 1 11 ? -15.952 13.794 2.998 1.00 0.00 11 LYS A C 20
ATOM 27764 O O . LYS A 1 11 ? -16.119 12.795 3.697 1.00 0.00 11 LYS A O 20
ATOM 27783 N N . GLN A 1 12 ? -15.583 13.733 1.723 1.00 0.00 12 GLN A N 20
ATOM 27784 C CA . GLN A 1 12 ? -15.350 12.457 1.056 1.00 0.00 12 GLN A CA 20
ATOM 27785 C C . GLN A 1 12 ? -14.354 11.608 1.837 1.00 0.00 12 GLN A C 20
ATOM 27786 O O . GLN A 1 12 ? -13.852 12.026 2.880 1.00 0.00 12 GLN A O 20
ATOM 27800 N N . GLU A 1 13 ? -14.072 10.413 1.326 1.00 0.00 13 GLU A N 20
ATOM 27801 C CA . GLU A 1 13 ? -13.136 9.505 1.978 1.00 0.00 13 GLU A CA 20
ATOM 27802 C C . GLU A 1 13 ? -12.289 8.765 0.947 1.00 0.00 13 GLU A C 20
ATOM 27803 O O . GLU A 1 13 ? -12.362 9.045 -0.250 1.00 0.00 13 GLU A O 20
ATOM 27815 N N . LEU A 1 14 ? -11.486 7.818 1.421 1.00 0.00 14 LEU A N 20
ATOM 27816 C CA . LEU A 1 14 ? -10.624 7.036 0.541 1.00 0.00 14 LEU A CA 20
ATOM 27817 C C . LEU A 1 14 ? -11.028 5.566 0.549 1.00 0.00 14 LEU A C 20
ATOM 27818 O O . LEU A 1 14 ? -12.202 5.235 0.715 1.00 0.00 14 LEU A O 20
ATOM 27834 N N . SER A 1 15 ? -10.047 4.686 0.371 1.00 0.00 15 SER A N 20
ATOM 27835 C CA . SER A 1 15 ? -10.301 3.251 0.356 1.00 0.00 15 SER A CA 20
ATOM 27836 C C . SER A 1 15 ? -9.007 2.473 0.136 1.00 0.00 15 SER A C 20
ATOM 27837 O O . SER A 1 15 ? -7.987 3.040 -0.256 1.00 0.00 15 SER A O 20
ATOM 27845 N N . CYS A 1 16 ? -9.057 1.169 0.390 1.00 0.00 16 CYS A N 20
ATOM 27846 C CA . CYS A 1 16 ? -7.891 0.311 0.222 1.00 0.00 16 CYS A CA 20
ATOM 27847 C C . CYS A 1 16 ? -8.235 -0.916 -0.617 1.00 0.00 16 CYS A C 20
ATOM 27848 O O . CYS A 1 16 ? -8.704 -1.928 -0.095 1.00 0.00 16 CYS A O 20
ATOM 27855 N N . LYS A 1 17 ? -7.999 -0.820 -1.921 1.00 0.00 17 LYS A N 20
ATOM 27856 C CA . LYS A 1 17 ? -8.283 -1.921 -2.834 1.00 0.00 17 LYS A CA 20
ATOM 27857 C C . LYS A 1 17 ? -7.161 -2.955 -2.804 1.00 0.00 17 LYS A C 20
ATOM 27858 O O . LYS A 1 17 ? -6.578 -3.282 -3.837 1.00 0.00 17 LYS A O 20
ATOM 27877 N N . TRP A 1 18 ? -6.867 -3.466 -1.614 1.00 0.00 18 TRP A N 20
ATOM 27878 C CA . TRP A 1 18 ? -5.816 -4.464 -1.450 1.00 0.00 18 TRP A CA 20
ATOM 27879 C C . TRP A 1 18 ? -6.395 -5.875 -1.485 1.00 0.00 18 TRP A C 20
ATOM 27880 O O . TRP A 1 18 ? -6.922 -6.364 -0.486 1.00 0.00 18 TRP A O 20
ATOM 27901 N N . ILE A 1 19 ? -6.293 -6.523 -2.641 1.00 0.00 19 ILE A N 20
ATOM 27902 C CA . ILE A 1 19 ? -6.805 -7.877 -2.804 1.00 0.00 19 ILE A CA 20
ATOM 27903 C C . ILE A 1 19 ? -5.719 -8.912 -2.535 1.00 0.00 19 ILE A C 20
ATOM 27904 O O . ILE A 1 19 ? -4.997 -9.321 -3.444 1.00 0.00 19 ILE A O 20
ATOM 27920 N N . ASP A 1 20 ? -5.609 -9.334 -1.280 1.00 0.00 20 ASP A N 20
ATOM 27921 C CA . ASP A 1 20 ? -4.612 -10.324 -0.890 1.00 0.00 20 ASP A CA 20
ATOM 27922 C C . ASP A 1 20 ? -4.992 -11.709 -1.404 1.00 0.00 20 ASP A C 20
ATOM 27923 O O . ASP A 1 20 ? -5.883 -11.847 -2.242 1.00 0.00 20 ASP A O 20
ATOM 27932 N N . GLU A 1 21 ? -4.309 -12.731 -0.898 1.00 0.00 21 GLU A N 20
ATOM 27933 C CA . GLU A 1 21 ? -4.575 -14.105 -1.308 1.00 0.00 21 GLU A CA 20
ATOM 27934 C C . GLU A 1 21 ? -5.004 -14.956 -0.116 1.00 0.00 21 GLU A C 20
ATOM 27935 O O . GLU A 1 21 ? -5.960 -15.726 -0.202 1.00 0.00 21 GLU A O 20
ATOM 27947 N N . ALA A 1 22 ? -4.289 -14.811 0.994 1.00 0.00 22 ALA A N 20
ATOM 27948 C CA . ALA A 1 22 ? -4.595 -15.564 2.204 1.00 0.00 22 ALA A CA 20
ATOM 27949 C C . ALA A 1 22 ? -5.706 -14.891 3.003 1.00 0.00 22 ALA A C 20
ATOM 27950 O O . ALA A 1 22 ? -5.693 -14.906 4.233 1.00 0.00 22 ALA A O 20
ATOM 27957 N N . GLN A 1 23 ? -6.665 -14.302 2.295 1.00 0.00 23 GLN A N 20
ATOM 27958 C CA . GLN A 1 23 ? -7.782 -13.623 2.940 1.00 0.00 23 GLN A CA 20
ATOM 27959 C C . GLN A 1 23 ? -8.699 -14.623 3.636 1.00 0.00 23 GLN A C 20
ATOM 27960 O O . GLN A 1 23 ? -9.672 -14.240 4.287 1.00 0.00 23 GLN A O 20
ATOM 27974 N N . LEU A 1 24 ? -8.383 -15.906 3.495 1.00 0.00 24 LEU A N 20
ATOM 27975 C CA . LEU A 1 24 ? -9.179 -16.962 4.110 1.00 0.00 24 LEU A CA 20
ATOM 27976 C C . LEU A 1 24 ? -10.437 -17.242 3.294 1.00 0.00 24 LEU A C 20
ATOM 27977 O O . LEU A 1 24 ? -10.787 -18.396 3.051 1.00 0.00 24 LEU A O 20
ATOM 27993 N N . SER A 1 25 ? -11.111 -16.177 2.872 1.00 0.00 25 SER A N 20
ATOM 27994 C CA . SER A 1 25 ? -12.331 -16.307 2.084 1.00 0.00 25 SER A CA 20
ATOM 27995 C C . SER A 1 25 ? -12.049 -16.074 0.603 1.00 0.00 25 SER A C 20
ATOM 27996 O O . SER A 1 25 ? -11.069 -15.422 0.242 1.00 0.00 25 SER A O 20
ATOM 28004 N N . ARG A 1 26 ? -12.916 -16.610 -0.249 1.00 0.00 26 ARG A N 20
ATOM 28005 C CA . ARG A 1 26 ? -12.761 -16.462 -1.691 1.00 0.00 26 ARG A CA 20
ATOM 28006 C C . ARG A 1 26 ? -14.108 -16.203 -2.360 1.00 0.00 26 ARG A C 20
ATOM 28007 O O . ARG A 1 26 ? -15.169 -16.475 -1.798 1.00 0.00 26 ARG A O 20
ATOM 28028 N N . PRO A 1 27 ? -14.066 -15.665 -3.588 1.00 0.00 27 PRO A N 20
ATOM 28029 C CA . PRO A 1 27 ? -12.808 -15.337 -4.266 1.00 0.00 27 PRO A CA 20
ATOM 28030 C C . PRO A 1 27 ? -12.091 -14.157 -3.618 1.00 0.00 27 PRO A C 20
ATOM 28031 O O . PRO A 1 27 ? -12.696 -13.377 -2.882 1.00 0.00 27 PRO A O 20
ATOM 28042 N N . LYS A 1 28 ? -10.798 -14.032 -3.895 1.00 0.00 28 LYS A N 20
ATOM 28043 C CA . LYS A 1 28 ? -9.997 -12.947 -3.341 1.00 0.00 28 LYS A CA 20
ATOM 28044 C C . LYS A 1 28 ? -10.826 -11.674 -3.204 1.00 0.00 28 LYS A C 20
ATOM 28045 O O . LYS A 1 28 ? -10.935 -10.887 -4.145 1.00 0.00 28 LYS A O 20
ATOM 28064 N N . LYS A 1 29 ? -11.409 -11.477 -2.027 1.00 0.00 29 LYS A N 20
ATOM 28065 C CA . LYS A 1 29 ? -12.227 -10.299 -1.764 1.00 0.00 29 LYS A CA 20
ATOM 28066 C C . LYS A 1 29 ? -11.354 -9.061 -1.582 1.00 0.00 29 LYS A C 20
ATOM 28067 O O . LYS A 1 29 ? -10.169 -9.166 -1.266 1.00 0.00 29 LYS A O 20
ATOM 28086 N N . SER A 1 30 ? -11.948 -7.889 -1.783 1.00 0.00 30 SER A N 20
ATOM 28087 C CA . SER A 1 30 ? -11.224 -6.631 -1.644 1.00 0.00 30 SER A CA 20
ATOM 28088 C C . SER A 1 30 ? -11.211 -6.170 -0.189 1.00 0.00 30 SER A C 20
ATOM 28089 O O . SER A 1 30 ? -12.254 -6.102 0.462 1.00 0.00 30 SER A O 20
ATOM 28097 N N . CYS A 1 31 ? -10.023 -5.854 0.314 1.00 0.00 31 CYS A N 20
ATOM 28098 C CA . CYS A 1 31 ? -9.871 -5.400 1.691 1.00 0.00 31 CYS A CA 20
ATOM 28099 C C . CYS A 1 31 ? -11.076 -4.570 2.126 1.00 0.00 31 CYS A C 20
ATOM 28100 O O . CYS A 1 31 ? -11.472 -4.596 3.291 1.00 0.00 31 CYS A O 20
ATOM 28107 N N . ASP A 1 32 ? -11.654 -3.837 1.181 1.00 0.00 32 ASP A N 20
ATOM 28108 C CA . ASP A 1 32 ? -12.815 -3.001 1.466 1.00 0.00 32 ASP A CA 20
ATOM 28109 C C . ASP A 1 32 ? -12.608 -2.202 2.748 1.00 0.00 32 ASP A C 20
ATOM 28110 O O . ASP A 1 32 ? -12.992 -2.640 3.833 1.00 0.00 32 ASP A O 20
ATOM 28119 N N . ARG A 1 33 ? -11.998 -1.028 2.616 1.00 0.00 33 ARG A N 20
ATOM 28120 C CA . ARG A 1 33 ? -11.738 -0.169 3.765 1.00 0.00 33 ARG A CA 20
ATOM 28121 C C . ARG A 1 33 ? -12.044 1.289 3.434 1.00 0.00 33 ARG A C 20
ATOM 28122 O O . ARG A 1 33 ? -12.234 1.647 2.271 1.00 0.00 33 ARG A O 20
ATOM 28143 N N . THR A 1 34 ? -12.091 2.127 4.465 1.00 0.00 34 THR A N 20
ATOM 28144 C CA . THR A 1 34 ? -12.376 3.545 4.285 1.00 0.00 34 THR A CA 20
ATOM 28145 C C . THR A 1 34 ? -11.610 4.392 5.294 1.00 0.00 34 THR A C 20
ATOM 28146 O O . THR A 1 34 ? -11.721 4.188 6.503 1.00 0.00 34 THR A O 20
ATOM 28157 N N . PHE A 1 35 ? -10.831 5.344 4.790 1.00 0.00 35 PHE A N 20
ATOM 28158 C CA . PHE A 1 35 ? -10.045 6.223 5.648 1.00 0.00 35 PHE A CA 20
ATOM 28159 C C . PHE A 1 35 ? -10.448 7.681 5.448 1.00 0.00 35 PHE A C 20
ATOM 28160 O O . PHE A 1 35 ? -11.088 8.029 4.455 1.00 0.00 35 PHE A O 20
ATOM 28177 N N . SER A 1 36 ? -10.068 8.530 6.398 1.00 0.00 36 SER A N 20
ATOM 28178 C CA . SER A 1 36 ? -10.393 9.950 6.329 1.00 0.00 36 SER A CA 20
ATOM 28179 C C . SER A 1 36 ? -9.180 10.763 5.890 1.00 0.00 36 SER A C 20
ATOM 28180 O O . SER A 1 36 ? -9.316 11.844 5.316 1.00 0.00 36 SER A O 20
ATOM 28188 N N . THR A 1 37 ? -7.990 10.236 6.164 1.00 0.00 37 THR A N 20
ATOM 28189 C CA . THR A 1 37 ? -6.752 10.913 5.800 1.00 0.00 37 THR A CA 20
ATOM 28190 C C . THR A 1 37 ? -5.885 10.030 4.909 1.00 0.00 37 THR A C 20
ATOM 28191 O O . THR A 1 37 ? -5.686 8.850 5.194 1.00 0.00 37 THR A O 20
ATOM 28202 N N . MET A 1 38 ? -5.372 10.610 3.829 1.00 0.00 38 MET A N 20
ATOM 28203 C CA . MET A 1 38 ? -4.524 9.876 2.897 1.00 0.00 38 MET A CA 20
ATOM 28204 C C . MET A 1 38 ? -3.381 9.183 3.632 1.00 0.00 38 MET A C 20
ATOM 28205 O O . MET A 1 38 ? -2.849 8.176 3.164 1.00 0.00 38 MET A O 20
ATOM 28219 N N . HIS A 1 39 ? -3.008 9.729 4.785 1.00 0.00 39 HIS A N 20
ATOM 28220 C CA . HIS A 1 39 ? -1.928 9.163 5.585 1.00 0.00 39 HIS A CA 20
ATOM 28221 C C . HIS A 1 39 ? -2.275 7.751 6.045 1.00 0.00 39 HIS A C 20
ATOM 28222 O O . HIS A 1 39 ? -1.507 6.813 5.835 1.00 0.00 39 HIS A O 20
ATOM 28236 N N . GLU A 1 40 ? -3.438 7.608 6.675 1.00 0.00 40 GLU A N 20
ATOM 28237 C CA . GLU A 1 40 ? -3.885 6.310 7.166 1.00 0.00 40 GLU A CA 20
ATOM 28238 C C . GLU A 1 40 ? -3.704 5.233 6.100 1.00 0.00 40 GLU A C 20
ATOM 28239 O O . GLU A 1 40 ? -3.017 4.235 6.320 1.00 0.00 40 GLU A O 20
ATOM 28251 N N . LEU A 1 41 ? -4.326 5.442 4.945 1.00 0.00 41 LEU A N 20
ATOM 28252 C CA . LEU A 1 41 ? -4.235 4.489 3.844 1.00 0.00 41 LEU A CA 20
ATOM 28253 C C . LEU A 1 41 ? -2.797 4.022 3.646 1.00 0.00 41 LEU A C 20
ATOM 28254 O O . LEU A 1 41 ? -2.516 2.823 3.649 1.00 0.00 41 LEU A O 20
ATOM 28270 N N . VAL A 1 42 ? -1.888 4.977 3.475 1.00 0.00 42 VAL A N 20
ATOM 28271 C CA . VAL A 1 42 ? -0.478 4.664 3.278 1.00 0.00 42 VAL A CA 20
ATOM 28272 C C . VAL A 1 42 ? 0.084 3.891 4.466 1.00 0.00 42 VAL A C 20
ATOM 28273 O O . VAL A 1 42 ? 0.864 2.953 4.299 1.00 0.00 42 VAL A O 20
ATOM 28286 N N . THR A 1 43 ? -0.317 4.291 5.669 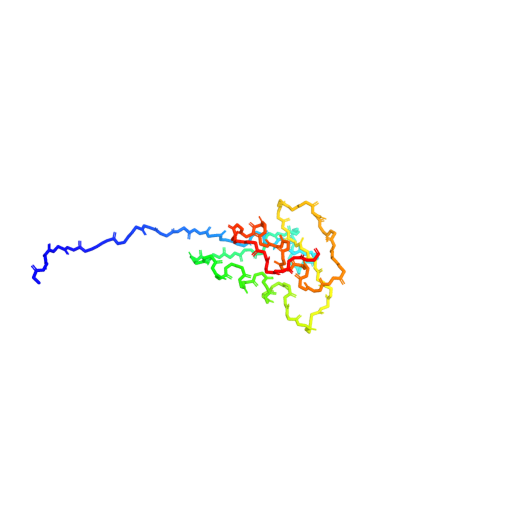1.00 0.00 43 THR A N 20
ATOM 28287 C CA . THR A 1 43 ? 0.146 3.637 6.886 1.00 0.00 43 THR A CA 20
ATOM 28288 C C . THR A 1 43 ? -0.591 2.323 7.119 1.00 0.00 43 THR A C 20
ATOM 28289 O O . THR A 1 43 ? -0.173 1.501 7.935 1.00 0.00 43 THR A O 20
ATOM 28300 N N . HIS A 1 44 ? -1.690 2.130 6.397 1.00 0.00 44 HIS A N 20
ATOM 28301 C CA . HIS A 1 44 ? -2.485 0.914 6.524 1.00 0.00 44 HIS A CA 20
ATOM 28302 C C . HIS A 1 44 ? -1.859 -0.230 5.732 1.00 0.00 44 HIS A C 20
ATOM 28303 O O . HIS A 1 44 ? -1.406 -1.220 6.306 1.00 0.00 44 HIS A O 20
ATOM 28317 N N . VAL A 1 45 ? -1.839 -0.087 4.411 1.00 0.00 45 VAL A N 20
ATOM 28318 C CA . VAL A 1 45 ? -1.269 -1.108 3.540 1.00 0.00 45 VAL A CA 20
ATOM 28319 C C . VAL A 1 45 ? 0.180 -1.401 3.913 1.00 0.00 45 VAL A C 20
ATOM 28320 O O . VAL A 1 45 ? 0.761 -2.390 3.465 1.00 0.00 45 VAL A O 20
ATOM 28333 N N . THR A 1 46 ? 0.761 -0.533 4.736 1.00 0.00 46 THR A N 20
ATOM 28334 C CA . THR A 1 46 ? 2.143 -0.697 5.168 1.00 0.00 46 THR A CA 20
ATOM 28335 C C . THR A 1 46 ? 2.282 -1.872 6.130 1.00 0.00 46 THR A C 20
ATOM 28336 O O . THR A 1 46 ? 2.947 -2.861 5.825 1.00 0.00 46 THR A O 20
ATOM 28347 N N . MET A 1 47 ? 1.648 -1.756 7.293 1.00 0.00 47 MET A N 20
ATOM 28348 C CA . MET A 1 47 ? 1.701 -2.811 8.299 1.00 0.00 47 MET A CA 20
ATOM 28349 C C . MET A 1 47 ? 0.520 -3.765 8.149 1.00 0.00 47 MET A C 20
ATOM 28350 O O . MET A 1 47 ? 0.690 -4.983 8.160 1.00 0.00 47 MET A O 20
ATOM 28364 N N . GLU A 1 48 ? -0.676 -3.201 8.008 1.00 0.00 48 GLU A N 20
ATOM 28365 C CA . GLU A 1 48 ? -1.885 -4.003 7.857 1.00 0.00 48 GLU A CA 20
ATOM 28366 C C . GLU A 1 48 ? -1.705 -5.058 6.769 1.00 0.00 48 GLU A C 20
ATOM 28367 O O . GLU A 1 48 ? -2.161 -6.193 6.908 1.00 0.00 48 GLU A O 20
ATOM 28379 N N . HIS A 1 49 ? -1.038 -4.674 5.685 1.00 0.00 49 HIS A N 20
ATOM 28380 C CA . HIS A 1 49 ? -0.797 -5.586 4.572 1.00 0.00 49 HIS A CA 20
ATOM 28381 C C . HIS A 1 49 ? 0.688 -5.912 4.449 1.00 0.00 49 HIS A C 20
ATOM 28382 O O . HIS A 1 49 ? 1.142 -6.964 4.898 1.00 0.00 49 HIS A O 20
ATOM 28396 N N . VAL A 1 50 ? 1.440 -5.004 3.835 1.00 0.00 50 VAL A N 20
ATOM 28397 C CA . VAL A 1 50 ? 2.873 -5.195 3.652 1.00 0.00 50 VAL A CA 20
ATOM 28398 C C . VAL A 1 50 ? 3.519 -5.753 4.916 1.00 0.00 50 VAL A C 20
ATOM 28399 O O . VAL A 1 50 ? 4.576 -6.381 4.860 1.00 0.00 50 VAL A O 20
ATOM 28412 N N . GLY A 1 51 ? 2.874 -5.522 6.055 1.00 0.00 51 GLY A N 20
ATOM 28413 C CA . GLY A 1 51 ? 3.400 -6.009 7.317 1.00 0.00 51 GLY A CA 20
ATOM 28414 C C . GLY A 1 51 ? 4.468 -5.099 7.890 1.00 0.00 51 GLY A C 20
ATOM 28415 O O . GLY A 1 51 ? 4.391 -4.693 9.049 1.00 0.00 51 GLY A O 20
ATOM 28419 N N . GLY A 1 52 ? 5.470 -4.780 7.077 1.00 0.00 52 GLY A N 20
ATOM 28420 C CA . GLY A 1 52 ? 6.545 -3.916 7.528 1.00 0.00 52 GLY A CA 20
ATOM 28421 C C . GLY A 1 52 ? 7.915 -4.509 7.264 1.00 0.00 52 GLY A C 20
ATOM 28422 O O . GLY A 1 52 ? 8.069 -5.448 6.482 1.00 0.00 52 GLY A O 20
ATOM 28426 N N . PRO A 1 53 ? 8.942 -3.954 7.925 1.00 0.00 53 PRO A N 20
ATOM 28427 C CA . PRO A 1 53 ? 10.324 -4.417 7.773 1.00 0.00 53 PRO A CA 20
ATOM 28428 C C . PRO A 1 53 ? 10.545 -5.795 8.388 1.00 0.00 53 PRO A C 20
ATOM 28429 O O . PRO A 1 53 ? 11.645 -6.343 8.325 1.00 0.00 53 PRO A O 20
ATOM 28440 N N . GLU A 1 54 ? 9.492 -6.348 8.982 1.00 0.00 54 GLU A N 20
ATOM 28441 C CA . GLU A 1 54 ? 9.573 -7.662 9.609 1.00 0.00 54 GLU A CA 20
ATOM 28442 C C . GLU A 1 54 ? 8.536 -8.612 9.017 1.00 0.00 54 GLU A C 20
ATOM 28443 O O . GLU A 1 54 ? 7.849 -9.328 9.745 1.00 0.00 54 GLU A O 20
ATOM 28455 N N . GLN A 1 55 ? 8.431 -8.612 7.692 1.00 0.00 55 GLN A N 20
ATOM 28456 C CA . GLN A 1 55 ? 7.477 -9.473 7.002 1.00 0.00 55 GLN A CA 20
ATOM 28457 C C . GLN A 1 55 ? 8.195 -10.442 6.069 1.00 0.00 55 GLN A C 20
ATOM 28458 O O . GLN A 1 55 ? 9.286 -10.153 5.579 1.00 0.00 55 GLN A O 20
ATOM 28472 N N . ASN A 1 56 ? 7.576 -11.593 5.829 1.00 0.00 56 ASN A N 20
ATOM 28473 C CA . ASN A 1 56 ? 8.156 -12.606 4.955 1.00 0.00 56 ASN A CA 20
ATOM 28474 C C . ASN A 1 56 ? 7.308 -12.794 3.701 1.00 0.00 56 ASN A C 20
ATOM 28475 O O . ASN A 1 56 ? 6.171 -13.258 3.773 1.00 0.00 56 ASN A O 20
ATOM 28486 N N . ASN A 1 57 ? 7.869 -12.429 2.553 1.00 0.00 57 ASN A N 20
ATOM 28487 C CA . ASN A 1 57 ? 7.164 -12.558 1.282 1.00 0.00 57 ASN A CA 20
ATOM 28488 C C . ASN A 1 57 ? 6.233 -11.371 1.055 1.00 0.00 57 ASN A C 20
ATOM 28489 O O . ASN A 1 57 ? 5.019 -11.479 1.232 1.00 0.00 57 ASN A O 20
ATOM 28500 N N . HIS A 1 58 ? 6.809 -10.240 0.661 1.00 0.00 58 HIS A N 20
ATOM 28501 C CA . HIS A 1 58 ? 6.030 -9.033 0.408 1.00 0.00 58 HIS A CA 20
ATOM 28502 C C . HIS A 1 58 ? 5.596 -8.963 -1.053 1.00 0.00 58 HIS A C 20
ATOM 28503 O O . HIS A 1 58 ? 6.430 -8.909 -1.957 1.00 0.00 58 HIS A O 20
ATOM 28517 N N . VAL A 1 59 ? 4.286 -8.965 -1.277 1.00 0.00 59 VAL A N 20
ATOM 28518 C CA . VAL A 1 59 ? 3.741 -8.901 -2.628 1.00 0.00 59 VAL A CA 20
ATOM 28519 C C . VAL A 1 59 ? 2.724 -7.773 -2.758 1.00 0.00 59 VAL A C 20
ATOM 28520 O O . VAL A 1 59 ? 1.876 -7.583 -1.886 1.00 0.00 59 VAL A O 20
ATOM 28533 N N . CYS A 1 60 ? 2.814 -7.025 -3.853 1.00 0.00 60 CYS A N 20
ATOM 28534 C CA . CYS A 1 60 ? 1.903 -5.915 -4.098 1.00 0.00 60 CYS A CA 20
ATOM 28535 C C . CYS A 1 60 ? 0.540 -6.422 -4.561 1.00 0.00 60 CYS A C 20
ATOM 28536 O O . CYS A 1 60 ? 0.363 -6.786 -5.724 1.00 0.00 60 CYS A O 20
ATOM 28543 N N . TYR A 1 61 ? -0.420 -6.442 -3.643 1.00 0.00 61 TYR A N 20
ATOM 28544 C CA . TYR A 1 61 ? -1.767 -6.906 -3.956 1.00 0.00 61 TYR A CA 20
ATOM 28545 C C . TYR A 1 61 ? -2.713 -5.729 -4.171 1.00 0.00 61 TYR A C 20
ATOM 28546 O O . TYR A 1 61 ? -2.908 -4.905 -3.278 1.00 0.00 61 TYR A O 20
ATOM 28564 N N . TRP A 1 62 ? -3.297 -5.658 -5.361 1.00 0.00 62 TRP A N 20
ATOM 28565 C CA . TRP A 1 62 ? -4.224 -4.583 -5.695 1.00 0.00 62 TRP A CA 20
ATOM 28566 C C . TRP A 1 62 ? -5.215 -5.030 -6.764 1.00 0.00 62 TRP A C 20
ATOM 28567 O O . TRP A 1 62 ? -5.070 -6.104 -7.346 1.00 0.00 62 TRP A O 20
ATOM 28588 N N . GLU A 1 63 ? -6.221 -4.199 -7.017 1.00 0.00 63 GLU A N 20
ATOM 28589 C CA . GLU A 1 63 ? -7.236 -4.511 -8.017 1.00 0.00 63 GLU A CA 20
ATOM 28590 C C . GLU A 1 63 ? -6.747 -4.155 -9.418 1.00 0.00 63 GLU A C 20
ATOM 28591 O O . GLU A 1 63 ? -7.086 -4.825 -10.393 1.00 0.00 63 GLU A O 20
ATOM 28603 N N . GLU A 1 64 ? -5.949 -3.096 -9.509 1.00 0.00 64 GLU A N 20
ATOM 28604 C CA . GLU A 1 64 ? -5.415 -2.650 -10.790 1.00 0.00 64 GLU A CA 20
ATOM 28605 C C . GLU A 1 64 ? -3.928 -2.324 -10.676 1.00 0.00 64 GLU A C 20
ATOM 28606 O O . GLU A 1 64 ? -3.510 -1.189 -10.907 1.00 0.00 64 GLU A O 20
ATOM 28618 N N . CYS A 1 65 ? -3.134 -3.328 -10.319 1.00 0.00 65 CYS A N 20
ATOM 28619 C CA . CYS A 1 65 ? -1.695 -3.150 -10.173 1.00 0.00 65 CYS A CA 20
ATOM 28620 C C . CYS A 1 65 ? -0.946 -3.796 -11.335 1.00 0.00 65 CYS A C 20
ATOM 28621 O O . CYS A 1 65 ? -1.321 -4.857 -11.834 1.00 0.00 65 CYS A O 20
ATOM 28628 N N . PRO A 1 66 ? 0.138 -3.142 -11.777 1.00 0.00 66 PRO A N 20
ATOM 28629 C CA . PRO A 1 66 ? 0.962 -3.634 -12.885 1.00 0.00 66 PRO A CA 20
ATOM 28630 C C . PRO A 1 66 ? 1.749 -4.886 -12.511 1.00 0.00 66 PRO A C 20
ATOM 28631 O O . PRO A 1 66 ? 1.857 -5.822 -13.302 1.00 0.00 66 PRO A O 20
ATOM 28642 N N . ARG A 1 67 ? 2.297 -4.895 -11.300 1.00 0.00 67 ARG A N 20
ATOM 28643 C CA . ARG A 1 67 ? 3.074 -6.031 -10.821 1.00 0.00 67 ARG A CA 20
ATOM 28644 C C . ARG A 1 67 ? 2.169 -7.222 -10.522 1.00 0.00 67 ARG A C 20
ATOM 28645 O O . ARG A 1 67 ? 2.640 -8.347 -10.360 1.00 0.00 67 ARG A O 20
ATOM 28666 N N . GLU A 1 68 ? 0.866 -6.966 -10.451 1.00 0.00 68 GLU A N 20
ATOM 28667 C CA . GLU A 1 68 ? -0.105 -8.017 -10.170 1.00 0.00 68 GLU A CA 20
ATOM 28668 C C . GLU A 1 68 ? 0.405 -8.950 -9.076 1.00 0.00 68 GLU A C 20
ATOM 28669 O O . GLU A 1 68 ? 0.006 -10.111 -8.999 1.00 0.00 68 GLU A O 20
ATOM 28681 N N . GLY A 1 69 ? 1.291 -8.432 -8.230 1.00 0.00 69 GLY A N 20
ATOM 28682 C CA . GLY A 1 69 ? 1.842 -9.232 -7.152 1.00 0.00 69 GLY A CA 20
ATOM 28683 C C . GLY A 1 69 ? 3.135 -9.921 -7.543 1.00 0.00 69 GLY A C 20
ATOM 28684 O O . GLY A 1 69 ? 3.382 -11.062 -7.152 1.00 0.00 69 GLY A O 20
ATOM 28688 N N . LYS A 1 70 ? 3.961 -9.228 -8.318 1.00 0.00 70 LYS A N 20
ATOM 28689 C CA . LYS A 1 70 ? 5.236 -9.779 -8.764 1.00 0.00 70 LYS A CA 20
ATOM 28690 C C . LYS A 1 70 ? 6.251 -9.793 -7.625 1.00 0.00 70 LYS A C 20
ATOM 28691 O O . LYS A 1 70 ? 7.336 -10.360 -7.755 1.00 0.00 70 LYS A O 20
ATOM 28710 N N . SER A 1 71 ? 5.890 -9.167 -6.510 1.00 0.00 71 SER A N 20
ATOM 28711 C CA . SER A 1 71 ? 6.770 -9.105 -5.349 1.00 0.00 71 SER A CA 20
ATOM 28712 C C . SER A 1 71 ? 7.967 -8.199 -5.622 1.00 0.00 71 SER A C 20
ATOM 28713 O O . SER A 1 71 ? 8.168 -7.739 -6.746 1.00 0.00 71 SER A O 20
ATOM 28721 N N . PHE A 1 72 ? 8.758 -7.946 -4.585 1.00 0.00 72 PHE A N 20
ATOM 28722 C CA . PHE A 1 72 ? 9.935 -7.094 -4.711 1.00 0.00 72 PHE A CA 20
ATOM 28723 C C . PHE A 1 72 ? 11.171 -7.786 -4.142 1.00 0.00 72 PHE A C 20
ATOM 28724 O O . PHE A 1 72 ? 11.114 -8.944 -3.730 1.00 0.00 72 PHE A O 20
ATOM 28741 N N . LYS A 1 73 ? 12.288 -7.066 -4.123 1.00 0.00 73 LYS A N 20
ATOM 28742 C CA . LYS A 1 73 ? 13.538 -7.607 -3.604 1.00 0.00 73 LYS A CA 20
ATOM 28743 C C . LYS A 1 73 ? 13.880 -6.989 -2.252 1.00 0.00 73 LYS A C 20
ATOM 28744 O O . LYS A 1 73 ? 14.601 -7.584 -1.452 1.00 0.00 73 LYS A O 20
ATOM 28763 N N . ALA A 1 74 ? 13.355 -5.794 -2.004 1.00 0.00 74 ALA A N 20
ATOM 28764 C CA . ALA A 1 74 ? 13.601 -5.097 -0.747 1.00 0.00 74 ALA A CA 20
ATOM 28765 C C . ALA A 1 74 ? 12.293 -4.760 -0.040 1.00 0.00 74 ALA A C 20
ATOM 28766 O O . ALA A 1 74 ? 11.21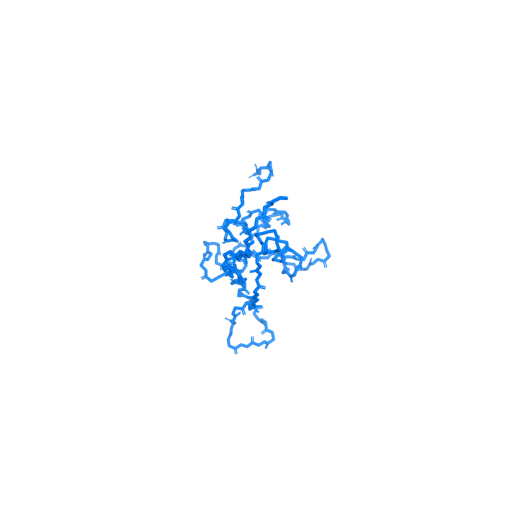7 -4.833 -0.635 1.00 0.00 74 ALA A O 20
ATOM 28773 N N . LYS A 1 75 ? 12.391 -4.392 1.233 1.00 0.00 75 LYS A N 20
ATOM 28774 C CA . LYS A 1 75 ? 11.216 -4.043 2.022 1.00 0.00 75 LYS A CA 20
ATOM 28775 C C . LYS A 1 75 ? 10.591 -2.745 1.521 1.00 0.00 75 LYS A C 20
ATOM 28776 O O . LYS A 1 75 ? 9.494 -2.748 0.962 1.00 0.00 75 LYS A O 20
ATOM 28795 N N . TYR A 1 76 ? 11.296 -1.638 1.725 1.00 0.00 76 TYR A N 20
ATOM 28796 C CA . TYR A 1 76 ? 10.809 -0.332 1.295 1.00 0.00 76 TYR A CA 20
ATOM 28797 C C . TYR A 1 76 ? 10.464 -0.342 -0.191 1.00 0.00 76 TYR A C 20
ATOM 28798 O O . TYR A 1 76 ? 9.696 0.494 -0.668 1.00 0.00 76 TYR A O 20
ATOM 28816 N N . LYS A 1 77 ? 11.037 -1.295 -0.919 1.00 0.00 77 LYS A N 20
ATOM 28817 C CA . LYS A 1 77 ? 10.791 -1.417 -2.351 1.00 0.00 77 LYS A CA 20
ATOM 28818 C C . LYS A 1 77 ? 9.303 -1.600 -2.633 1.00 0.00 77 LYS A C 20
ATOM 28819 O O . LYS A 1 77 ? 8.791 -1.127 -3.649 1.00 0.00 77 LYS A O 20
ATOM 28838 N N . LEU A 1 78 ? 8.614 -2.286 -1.729 1.00 0.00 78 LEU A N 20
ATOM 28839 C CA . LEU A 1 78 ? 7.183 -2.530 -1.880 1.00 0.00 78 LEU A CA 20
ATOM 28840 C C . LEU A 1 78 ? 6.379 -1.282 -1.531 1.00 0.00 78 LEU A C 20
ATOM 28841 O O . LEU A 1 78 ? 5.706 -0.705 -2.385 1.00 0.00 78 LEU A O 20
ATOM 28857 N N . VAL A 1 79 ? 6.454 -0.869 -0.269 1.00 0.00 79 VAL A N 20
ATOM 28858 C CA . VAL A 1 79 ? 5.735 0.312 0.193 1.00 0.00 79 VAL A CA 20
ATOM 28859 C C . VAL A 1 79 ? 5.985 1.502 -0.728 1.00 0.00 79 VAL A C 20
ATOM 28860 O O . VAL A 1 79 ? 5.170 2.421 -0.806 1.00 0.00 79 VAL A O 20
ATOM 28873 N N . ASN A 1 80 ? 7.116 1.477 -1.424 1.00 0.00 80 ASN A N 20
ATOM 28874 C CA . ASN A 1 80 ? 7.473 2.554 -2.341 1.00 0.00 80 ASN A CA 20
ATOM 28875 C C . ASN A 1 80 ? 6.559 2.554 -3.562 1.00 0.00 80 ASN A C 20
ATOM 28876 O O . ASN A 1 80 ? 6.010 3.590 -3.939 1.00 0.00 80 ASN A O 20
ATOM 28887 N N . HIS A 1 81 ? 6.400 1.386 -4.176 1.00 0.00 81 HIS A N 20
ATOM 28888 C CA . HIS A 1 81 ? 5.552 1.251 -5.355 1.00 0.00 81 HIS A CA 20
ATOM 28889 C C . HIS A 1 81 ? 4.077 1.357 -4.977 1.00 0.00 81 HIS A C 20
ATOM 28890 O O . HIS A 1 81 ? 3.241 1.726 -5.802 1.00 0.00 81 HIS A O 20
ATOM 28904 N N . ILE A 1 82 ? 3.766 1.029 -3.727 1.00 0.00 82 ILE A N 20
ATOM 28905 C CA . ILE A 1 82 ? 2.393 1.088 -3.242 1.00 0.00 82 ILE A CA 20
ATOM 28906 C C . ILE A 1 82 ? 1.823 2.496 -3.373 1.00 0.00 82 ILE A C 20
ATOM 28907 O O . ILE A 1 82 ? 0.680 2.678 -3.790 1.00 0.00 82 ILE A O 20
ATOM 28923 N N . ARG A 1 83 ? 2.630 3.490 -3.015 1.00 0.00 83 ARG A N 20
ATOM 28924 C CA . ARG A 1 83 ? 2.206 4.883 -3.094 1.00 0.00 83 ARG A CA 20
ATOM 28925 C C . ARG A 1 83 ? 1.506 5.165 -4.420 1.00 0.00 83 ARG A C 20
ATOM 28926 O O . ARG A 1 83 ? 0.418 5.740 -4.450 1.00 0.00 83 ARG A O 20
ATOM 28947 N N . VAL A 1 84 ? 2.138 4.757 -5.515 1.00 0.00 84 VAL A N 20
ATOM 28948 C CA . VAL A 1 84 ? 1.577 4.964 -6.845 1.00 0.00 84 VAL A CA 20
ATOM 28949 C C . VAL A 1 84 ? 0.100 4.585 -6.883 1.00 0.00 84 VAL A C 20
ATOM 28950 O O . VAL A 1 84 ? -0.696 5.218 -7.577 1.00 0.00 84 VAL A O 20
ATOM 28963 N N . HIS A 1 85 ? -0.259 3.549 -6.131 1.00 0.00 85 HIS A N 20
ATOM 28964 C CA . HIS A 1 85 ? -1.641 3.086 -6.078 1.00 0.00 85 HIS A CA 20
ATOM 28965 C C . HIS A 1 85 ? -2.492 4.014 -5.216 1.00 0.00 85 HIS A C 20
ATOM 28966 O O . HIS A 1 85 ? -3.505 4.546 -5.670 1.00 0.00 85 HIS A O 20
ATOM 28980 N N . THR A 1 86 ? -2.074 4.202 -3.968 1.00 0.00 86 THR A N 20
ATOM 28981 C CA . THR A 1 86 ? -2.798 5.063 -3.041 1.00 0.00 86 THR A CA 20
ATOM 28982 C C . THR A 1 86 ? -3.114 6.412 -3.677 1.00 0.00 86 THR A C 20
ATOM 28983 O O . THR A 1 86 ? -4.229 6.919 -3.560 1.00 0.00 86 THR A O 20
ATOM 28994 N N . GLY A 1 87 ? -2.124 6.990 -4.351 1.00 0.00 87 GLY A N 20
ATOM 28995 C CA . GLY A 1 87 ? -2.317 8.275 -4.997 1.00 0.00 87 GLY A CA 20
ATOM 28996 C C . GLY A 1 87 ? -1.527 9.384 -4.329 1.00 0.00 87 GLY A C 20
ATOM 28997 O O . GLY A 1 87 ? -1.417 10.485 -4.866 1.00 0.00 87 GLY A O 20
ATOM 29001 N N . GLU A 1 88 ? -0.978 9.091 -3.154 1.00 0.00 88 GLU A N 20
ATOM 29002 C CA . GLU A 1 88 ? -0.196 10.074 -2.412 1.00 0.00 88 GLU A CA 20
ATOM 29003 C C . GLU A 1 88 ? 1.038 10.498 -3.203 1.00 0.00 88 GLU A C 20
ATOM 29004 O O . GLU A 1 88 ? 1.035 10.487 -4.435 1.00 0.00 88 GLU A O 20
ATOM 29016 N N . LYS A 1 89 ? 2.093 10.872 -2.487 1.00 0.00 89 LYS A N 20
ATOM 29017 C CA . LYS A 1 89 ? 3.335 11.299 -3.120 1.00 0.00 89 LYS A CA 20
ATOM 29018 C C . LYS A 1 89 ? 4.286 10.121 -3.303 1.00 0.00 89 LYS A C 20
ATOM 29019 O O . LYS A 1 89 ? 4.623 9.428 -2.343 1.00 0.00 89 LYS A O 20
ATOM 29038 N N . SER A 1 90 ? 4.715 9.899 -4.541 1.00 0.00 90 SER A N 20
ATOM 29039 C CA . SER A 1 90 ? 5.626 8.803 -4.850 1.00 0.00 90 SER A CA 20
ATOM 29040 C C . SER A 1 90 ? 7.004 9.333 -5.235 1.00 0.00 90 SER A C 20
ATOM 29041 O O . SER A 1 90 ? 7.140 10.468 -5.689 1.00 0.00 90 SER A O 20
ATOM 29049 N N . GLY A 1 91 ? 8.024 8.501 -5.048 1.00 0.00 91 GLY A N 20
ATOM 29050 C CA . GLY A 1 91 ? 9.379 8.902 -5.380 1.00 0.00 91 GLY A CA 20
ATOM 29051 C C . GLY A 1 91 ? 9.612 8.975 -6.876 1.00 0.00 91 GLY A C 20
ATOM 29052 O O . GLY A 1 91 ? 8.745 8.628 -7.679 1.00 0.00 91 GLY A O 20
ATOM 29056 N N . PRO A 1 92 ? 10.807 9.438 -7.271 1.00 0.00 92 PRO A N 20
ATOM 29057 C CA . PRO A 1 92 ? 11.179 9.567 -8.683 1.00 0.00 92 PRO A CA 20
ATOM 29058 C C . PRO A 1 92 ? 11.370 8.213 -9.359 1.00 0.00 92 PRO A C 20
ATOM 29059 O O . PRO A 1 92 ? 11.464 8.127 -10.583 1.00 0.00 92 PRO A O 20
ATOM 29070 N N . SER A 1 93 ? 11.426 7.158 -8.553 1.00 0.00 93 SER A N 20
ATOM 29071 C CA . SER A 1 93 ? 11.609 5.808 -9.073 1.00 0.00 93 SER A CA 20
ATOM 29072 C C . SER A 1 93 ? 12.985 5.655 -9.715 1.00 0.00 93 SER A C 20
ATOM 29073 O O . SER A 1 93 ? 13.181 4.819 -10.597 1.00 0.00 93 SER A O 20
ATOM 29081 N N . SER A 1 94 ? 13.935 6.469 -9.265 1.00 0.00 94 SER A N 20
ATOM 29082 C CA . SER A 1 94 ? 15.292 6.428 -9.797 1.00 0.00 94 SER A CA 20
ATOM 29083 C C . SER A 1 94 ? 16.230 5.705 -8.837 1.00 0.00 94 SER A C 20
ATOM 29084 O O . SER A 1 94 ? 17.040 6.331 -8.153 1.00 0.00 94 SER A O 20
ATOM 29092 N N . GLY A 1 95 ? 16.115 4.381 -8.791 1.00 0.00 95 GLY A N 20
ATOM 29093 C CA . GLY A 1 95 ? 16.959 3.593 -7.911 1.00 0.00 95 GLY A CA 20
ATOM 29094 C C . GLY A 1 95 ? 16.229 2.404 -7.319 1.00 0.00 95 GLY A C 20
ATOM 29095 O O . GLY A 1 95 ? 15.890 2.438 -6.137 1.00 0.00 95 GLY A O 20
#

CATH classification: 3.30.160.60

GO terms:
  GO:1990837 sequence-specific double-stranded DNA binding (F, IDA)
  GO:0000978 RNA polymerase II cis-regulatory region sequence-specific DNA binding (F, IDA)
  GO:0001228 DNA-binding transcription activator activity, RNA polymerase II-specific (F, IDA)
  GO:0005515 protein binding (F, IPI)
  GO:0005654 nucleoplasm (C, TAS)
  GO:0001947 heart looping (P, IMP)
  GO:0035469 determination of pancreatic left/right asymmetry (P, IMP)
  GO:0030324 lung development (P, IMP)
  GO:0071907 determination of digestive tract left/right asymmetry (P, IMP)
  GO:0071910 determination of liver left/right asymmetry (P, IMP)
  GO:0007368 determination of left/right symmetry (P, IMP)
  GO:0005654 nucleoplasm (C, IDA)
  GO:0003700 DNA-binding transcription factor activity (F, IDA)
  GO:0045944 positive regulation of transcription by RNA polymerase II (P, IDA)
  GO:0043565 sequence-specific DNA binding (F, IDA)

Organism: Homo sapiens (NCBI:txid9606)

Radius of gyration: 16.49 Å; Cα contacts (8 Å, |Δi|>4): 124; chains: 1; bounding box: 39×56×30 Å

InterPro domains:
  IPR013087 Zinc finger C2H2-type [PF00096] (328-352)
  IPR013087 Zinc finger C2H2-type [PF00096] (358-382)
  IPR013087 Zinc finger C2H2-type [PF00096] (388-410)
  IPR013087 Zinc finger C2H2-type [PS00028] (330-352)
  IPR013087 Zinc finger C2H2-type [PS00028] (360-382)
  IPR013087 Zinc finger C2H2-type [PS00028] (390-410)
  IPR013087 Zinc finger C2H2-type [PS50157] (300-327)
  IPR013087 Zinc finger C2H2-type [PS50157] (328-357)
  IPR013087 Zinc finger C2H2-type [PS50157] (358-387)
  IPR013087 Zinc finger C2H2-type [PS50157] (388-415)
  IPR013087 Zinc finger C2H2-type [SM00355] (261-286)
  IPR013087 Zinc finger C2H2-type [SM00355] (295-322)
  IPR013087 Zinc finger C2H2-type [SM00355] (328-352)
  IPR013087 Zinc finger C2H2-type [SM00355] (358-382)
  IPR013087 Zinc finger C2H2-type [SM00355] (388-410)
  IPR036236 Zinc finger C2H2 superfamily [SSF57667] (308-364)
  IPR036236 Zinc finger C2H2 superfamily [SSF57667] (356-410)
  IPR041643 ZIC protein, zinc finger domain [PF18366] (244-290)
  IPR043359 C2H2-type zinc-finger protein GLI-like [PTHR45718] (250-413)
  IPR056436 ZIC1-5/GLI1-3like, C2H2 zinc finger [PF23561] (297-326)

Secondary structure (DSSP, 8-state):
--------------------SS-SSSS--------SSHHHHHHHIIIIII--TT-S------TT-SSTT---SSHHHHHHHHHHHHT----SS--

Sequence (95 aa):
GSSGSSGQPIKQELSCKWIDEAQLSRPKKSCDRTFSTMHELVTHVTMEHVGGPEQNNHVCYWEECPREGKSFKAKYKLVNHIRVHTGEKSGPSSGGSSGSSGQPIKQELSCKWIDEAQLSRPKKSCDRTFSTMHELVTHVTMEHVGGPEQNNHVCYWEECPREGKSFKAKYKLVNHIRVHTGEKSGPSSGGSSGSSGQPIKQELSCKWIDEAQLSRPKKSCDRTFSTMHELVTHVTMEHVGGPEQNNHVCYWEECPREGKSFKAKYKLVNHIRVHTGEKSGPSSGGSSGSSGQPIKQELSCKWIDEAQLSRPKKSCDRTFSTMHELVTHVTMEHVGGPEQNNHVCYWEECPREGKSFKAKYKLVNHIRVHTGEKSGPSSGGSSGSSGQPIKQELSCKWIDEAQLSRPKKSCDRTFSTMHELVTHVTMEHVGGPEQNNHVCYWEECPREGKSFKAKYKLVNHIRVHTGEKSGPSSGGSSGSSGQPIKQELSCKWIDEAQLSRPKKSCDRTFSTMHELVTHVTMEHVGGPEQNNHVCYWEECPREGKSFKAKYKLVNHIRVHTGEKSGPSSGGSSGSSGQPIKQELSCKWIDEAQLSRPKKSCDRTFSTMHELVTHVTMEHVGGPEQNNHVCYWEECPREGKSFKAKYKLVNHIRVHTGEKSGPSSGGSSGSSGQPIKQELSCKWIDEAQLSRPKKSCDRTFSTMHELVTHVTMEHVGGPEQNNHVCYWEECPREGKSFKAKYKLVNHIRVHTGEKSGPSSGGSSGSSGQPIKQELSCKWIDEAQLSRPKKSCDRTFSTMHELVTHVTMEHVGGPEQNNHVCYWEECPREGKSFKAKYKLVNHIRVHTGEKSGPSSGGSSGSSGQPIKQELSCKWIDEAQLSRPKKSCDRTFSTMHELVTHVTMEHVGGPEQNNHVCYWEECPREGKSFKAKYKLVNHIRVHTGEKSGPSSGGSSGSSGQPIKQELSCKWIDEAQLSRPKKSCDRTFSTMHELVTHVTMEHVGGPEQNNHVCYWEECPREGKSFKAKYKLVNHIRVHTGEKSGPSSGGSSGSSGQPIKQELSCKWIDEAQLSRPKKSCDRTFSTMHELVTHVTMEHVGGPEQNNHVCYWEECPREGKSFKAKYKLVNHIRVHTGEKSGPSSGGSSGSSGQPIKQELSCKWIDEAQLSRPKKSCDRTFSTMHELVTHVTMEHVGGPEQNNHVCYWEECPREGKSFKAKYKLVNHIRVHTGEKSGPSSGGSSGSSGQPIKQELSCKWIDEAQLSRPKKSCDRTFSTMHELVTHVTMEHVGGPEQNNHVCYWEECPREGKSFKAKYKLVNHIRVHTGEKSGPSSGGSSGSSGQPIKQELSCKWIDEAQLSRPKKSCDRTFSTMHELVTHVTMEHVGGPEQNNHVCYWEECPREGKSFKAKYKLVNHIRVHTGEKSGPSSGGSSGSSGQPIKQELSCKWIDEAQLSRPKKSCDRTFSTMHELVTHVTMEHVGGPEQNNHVCYWEECPREGKSFKAKYKLVNHIRVHTGEKSGPSSGGSSGSSGQPIKQELSCKWIDEAQLSRPKKSCDRTFSTMHELVTHVTMEHVGGPEQNNHVCYWEECPREGKSFKAKYKLVNHIRVHTGEKSGPSSGGSSGSSGQPIKQELSCKWIDEAQLSRPKKSCDRTFSTMHELVTHVTMEHVGGPEQNNHVCYWEECPREGKSFKAKYKLVNHIRVHTGEKSGPSSGGSSGSSGQPIKQELSCKWIDEAQLSRPKKSCDRTFSTMHELVTHVTMEHVGGPEQNNHVCYWEECPREGKSFKAKYKLVNHIRVHTGEKSGPSSGGSSGSSGQPIKQELSCKWIDEAQLSRPKKSCDRTFSTMHELVTHVTMEHVGGPEQNNHVCYWEECPREGKSFKAKYKLVNHIRVHTGEKSGPSSG

Solvent-accessible surface area: 7196 Å² total; per-residue (Å²): 134,124,119,74,121,94,69,161,117,167,157,99,126,42,29,2,84,6,36,52,108,75,32,196,57,172,112,123,100,43,34,105,112,93,12,50,74,67,133,92,2,8,57,12,0,40,117,94,37,3,8,33,121,169,71,133,108,56,18,1,45,42,104,143,8,84,90,152,22,160,52,51,187,29,62,131,72,0,27,48,18,3,41,104,30,8,52,57,172,94,14,118,116,84,90

Nearest PDB structures (foldseek):
  2ej4-assembly1_A  TM=8.607E-01  e=4.680E-17  Homo sapiens
  2rpc-assembly1_A  TM=7.680E-01  e=3.942E-12  Homo sapiens
  2gli-assembly1_A  TM=8.817E-01  e=2.577E-05  Homo sapiens
  2ej4-assembly1_A  TM=8.501E-01  e=1.972E-18  Homo sapiens
  2rpc-assembly1_A  TM=7.702E-01  e=4.924E-15  Homo sapiens